Protein 3ZED (pdb70)

Foldseek 3Di:
DPVLAADFFAADADPCLDPVSLVVVCVVLVFDFFDFDWFAFWDKDALCVLQVVCPQCCVVPQDPRIAIARPHPDTHQDFAADDWPPHNVHRDPAQQWPVVLLVLLVVVVVVDDQVCSVVLSVLLNVLLNWWTWILFDPLQLSLAQSVLVCLCCNPQHFDFCVRLPAFLQLLLLLCLFAFFWAAFDPPQAFAAAQQSVQFDDDPPPVPGDGSFDDDDQQDCQWPPDPPHGCSRNVSVLSSVLRCLLVQLLDLLQDPFVLVSNLQSLLNVLRQLAFAFGFDGDTGTSVCRSNHTDTFRHGRSNLLRLVCSLPVSTLVRRQDDLLFANHLECRVQFLWQPRVQSVVVVLLVCVVVQHWHWHFWQQWIWIDHPLKIWIKGFDVLQLNAALSLQLSLLLSSQQNHQADPVRFGSHALSSLCCSNQFSSLSFAQFWYHHGSITGTRRGGRHNRNCRRVSSRSLVSQLVLVCLVLVNPDCVDVSSCVSCNSRSIHMDTPDMGHNNVVLVVQLQVQDDCDDFLRVFFFAAGSDHGRWQQNCPVQWIWHAGNNLRGTGTAGRPSVLSSCNGGPRFQPDPVCVPPVNRLLLQLLSLQLSCQRHLRNVRSSVSSSLVRNVVSVVVCVVVVDDCQVCQQQVLSGHPCSVNQPPDGPSDPDGSVNNCVRRNHPDDDDSVPRFARPPPRVDHSSNSSVCVVVPPSSADPQLLSLLSSLSQFFESSCSSLSSVLSVCSNVVPVVSRVSSVVSSVVSVVVVVPCVRTDGSSVSSSCSSSDD/DCVLAADFFAADADQCLDPVSLVVVCVVLVFDFFDFDWFAFWDWAALCVLPVVCPVCPVVPVDPRIAIARDHPDTGQDFAADDWPPHNVHRDPAQQWPVVLLVLLVVVVVVDDQVCSVVLSVLLNVLLNWWTWILFDPLQLSLQQSVLVCLCPNPQHFDFVVRLPAFLQLLLLLCLFAPFWAAFDPPQAFAAAQQVVQFDDDPDPVPGDHSFDDDDQQDCQWPPDHPHGCVRNVSVLSSLLRCLLVQLLDLLQDPFVLVSNLVSLLNVLRQLAFAFGFDGDTGTSVCSSNHTDTFRHGRSNLLRLVCSLPVSTLVRRQDDLLFANHLECRVQFLWQPRVQSVVVVLLVCVVVQHWHWHFWQQWIWIDHPLKIWIKGFDVQQLNAALSLQLSLLLSSQQRHQADPVGFGSHALSSLCCSRQFSSLSFAQFWYHHGSITGTHRGGRHNRNCRRVSSRSLVSQLVLVCLVLVNPDCVDPSSCVSCNSRSIHMDTPDMGHNNVVLVVQLQVQDDCDDFLRVFFQAAGSHHGRWQQNCPVQWIWHAGNNVRGTGTAGRPSVLSSCNGGPRFQPDPVQVPDPPSRLLLQLLSLQLSCQRHLRNVRSSVVSSLVSNVVSVVVCVVVVDDCQVCQQQVLSGHPSSVHPVHDGPSDPDGSVSNCVRRNHPDDGDSVPRFARPPPRVDHSSNSSVCVVVPPSSADPQLLSLLSSVSQFFESSCSSLSSVLSVCSNVVPVPSRVSNVVSSVVSVVVVVPVVRTDGSSVSSSPSSSDD/DCVLAADFFAADDDPCLDPVSLVVVCVVLVFDFFDFDWFAFWDKDALCVLQVVCPVCCVVPVDPRIATARDHPDTGQDFAADDWPPHNVHRDPAQQWPVVLLVLLVVVVVVDPFVCSVVLSVLLNVLLNWWTWILFDPLQLSLQQSLLVCLCCNPQHFDFVVRLPAFLQLLLLLCLFAPFWAAFDPPQAFAAAQQSVQFDDDPDPVPGDGSFDDDDQQDCQFPPDHPHGCSRNVSVLSSLLRCLLVQLLDLLQDPFVLVSNLQSLLSPLRQLAFAFGFDGDTGTSVCSSNHTDTFRHGRSNLLRLVCSLPVSTLVRGQDDLLFANHLECRVQFLWQCRVQSVVVVLLVCVVVQHWHWHFWQQWIWIDHPLKIWIKGFDVQQLNAALSLQLSLLLSSQQNHQADPVRFGSHALSSLCCSRQFSSLSFAQFWYHHGSITGTRRGGRHNRNCRRVSSRSLVSQLVLVCLVLVNPDCVDPSSCVSCNSRSIHMDTPDMGHNNVVLVVQLQVQADCDDFLRVFFFAAGSHHGRWQQNCPVQWIWHAGNNVRGTGTAGRPSVLSSCNGGPRFQPDPVCVPPVNNLLLQLLSLQLSCQRHLRNVRSSVVSSLVRNVVSVVVCVVVVDDCQVCQQQVLSGHPCSVNQPHDGPSDPDGSVNNCVRRNHPDDDDSVPRFARPPPRVDHSSNSSVCVVVPPSSADPQLLSLLSSLSQFFASSCSSLSSVLSVCSNVVPVPSRVSSVVSSVVSVVVVVPNVRTDGSSVSSSCSSSDD/DDDDVDDPVPPD/DDDDPPDD/DDDDPPDD

Sequence (2324 aa):
EDVLIPKRFRPAKDPLDSPQAAAQFLKDNKYRILRPRAIPTMVELETDAALPRLRQMVEDGKLKDTVSVPEGTTAFYPKYYPFHKPDHDEVGTFGAPDITLLKQLTFFLLENDFPTGPETLRQVREAIATLQYGSGSYSGQLNRLLAMKGVATGRNPNKTPKTVGYTNEQLAKLLEQTLPINTPKHEDPDLRWAPSWLINYTGDLSTDKSYLPHVTIKSSAGLPYIGKTKGDTTAEALVLADSFIRRDLGRAATSADPEAGVKKTITDFWYLSCGLLFPKGERYTQVDWDKKTRNIWSAPYPTHLLLSMVSTPVMNESKLNITNTQTPSLYGFSPFHGGMDRIMTIIRDSLDNDEDLVMIYADNIYILQDNTWYSIDLEKGEANCTPQHMQAMMYYLLTRGWTNEDGSPRYNPTWATFAMNVAPSMVVDSSCLLMNLQLKTYGQGSGNAFTFLNNHLMSTIVVAEWVKAGKPNPMTKEFMDLEEKTGINFKIERELKNLRETIVEAVETAPQDGYLADGSDLPPIRPGKAVELDLLGWSAIYSRQMEMFVPVLEENERLIASAAYPKGLENKALARKPAEIAYQIVRYEAIRLVGGWNNPLLETAAKHMSLDKRKRLEVKGIDVTGFLDDWNNMSEFGGDLEGITLSEPLTNQTLVDINTPLDSFDPKARPQTPRSPKKTLDEVTTAITSGTYKDPKSAVWRLLDQRTKLRVSTLRDQALALKPASSSVDNWAEATEELAQQQQLLMKANNLLKSSLTETREALETIEDVLIPKRFRPAKDPLDSPQAAAQFLKDNKYRILRPRAIPTMVELETDAALPRLRQMVEDGKLKDTVSVPEGTTAFYPKYYPFHKPDHDEVGTFGAPDITLLKQLTFFLLENDFPTGPETLRQVREAIATLQYGSGSYSGQLNRLLAMKGVATGRNPNKTPKTVGYTNEQLAKLLEQTLPINTPKHEDPDLRWAPSWLINYTGDLSTDKSYLPHVTIKSSAGLPYIGKTKGDTTAEALVLADSFIRDLGRAATSADPEAGVKKTITDFWYLSCGLLFPKGERYTQVDWDKKTRNIWSAPYPTHLLLSMVSTPVMNESKLNITNTQTPSLYGFSPFHGGMDRIMTIIRDSLDNDEDLVMIYADNIYILQDNTWYSIDLEKGEANCTPQHMQAMMYYLLTRGWTNEDGSPRYNPTWATFAMNVAPSMVVDSSCLLMNLQLKTYGQGSGNAFTFLNNHLMSTIVVAEWVKAGKPNPMTKEFMDLEEKTGINFKIERELKNLRETIVEAVETAPQDGYLADGSDLPPIRPGKAVELDLLGWSAIYSRQMEMFVPVLEENERLIASAAYPKGLENKALARKPGAEIAYQIVRYEAIRLVGGWNNPLLETAAKHMSLDKRKRLEVKGIDVTGFLDDWNNMSEFGGDLEGITLSEPLTNQTLVDINTPLDSFDPKARPQTPRSPKKTLDEVTTAITSGTYKDPKSAVWRLLDQRTKLRVSTLRDQALALKPASSSVDNWAEATEELAQQQQLLMKANNLLKSSLTETREALETIEDVLIPKRFRPAKDPLDSPQAAAQFLKDNKYRILRPRAIPTMVELETDAALPRLRQMVEDGKLKDTVSVPEGTTAFYPKYYPFHKPDHDEVGTFGAPDITLLKQLTFFLLENDFPTGPETLRQVREAIATLQYGSGSYSGQLNRLLAMKGVATGRNPNKTPKTVGYTNEQLAKLLEQTLPINTPKHEDPDLRWAPSWLINYTGDLSTDKSYLPHVTIKSSAGLPYIGKTKGDTTAEALVLADSFIRDLGRAATSADPEAGVKKTITDFWYLSCGLLFPKGERYTQVDWDKKTRNIWSAPYPTHLLLSMVSTPVMNESKLNITNTQTPSLYGFSPFHGGMDRIMTIIRDSLDNDEDLVMIYADNIYILQDNTWYSIDLEKGEANCTPQHMQAMMYYLLTRGWTNEDGSPRYNPTWATFAMNVAPSMVVDSSCLLMNLQLKTYGQGSGNAFTFLNNHLMSTIVVAEWVKAGKPNPMTKEFMDLEEKTGINFKIERELKNLRETIVEAVETAPQDGYLADGSDLPPIRPGKAVELDLLGWSAIYSRQMEMFVPVLENERLIASAAYPKGLENKALARKPAEIAYQIVRYEAIRLVGGWNNPLLETAAKHMSLDKRKRLEVKGIDVTGFLDDWNNMSEFGGDLEGITLSEPLTNQTLVDINTPLDSFDPKARPQTPRSPKKTLDEVTTAITSGTYKDPKSAVWRLLDQRTKLRVSTLRDQALALKPASSSVDNWAEATEELAQQQQLLMKANNLLKSSLTETREALETISRFTPSGDDGEVSRFTPGEVSRFTPGEV

Organism: Infectious pancreatic necrosis virus (strain Jasper) (NCBI:txid11003)

Nearest PDB structures (foldseek):
  3zed-assembly3_A  TM=1.000E+00  e=0.000E+00  Infectious pancreatic necrosis virus
  3zed-assembly1_B  TM=9.997E-01  e=0.000E+00  Infectious pancreatic necrosis virus
  2yi8-assembly5_E  TM=9.973E-01  e=0.000E+00  Infectious pancreatic necrosis virus
  2yib-assembly4_D  TM=9.932E-01  e=0.000E+00  Infectious pancreatic necrosis virus
  2r72-assembly1_A  TM=9.168E-01  e=2.714E-71  Infectious bursal disease virus

CATH classification: 3.90.1730.10 (+3 more: 1.10.287.540, 6.10.140.300, 1.20.1270.270)

Radius of gyration: 43.86 Å; Cα contacts (8 Å, |Δi|>4): 4573; chains: 6; bounding box: 124×133×76 Å

Secondary structure (DSSP, 8-state):
-TTTSPPPP-PPP-TT-SHHHHHHHHHHTT--BPPPP-EEEEEEEEHHHHSGGGHHHHHTTSS-SEEEEEEEEEEE---B----SSBTTB-SSTT---HHHHHHHHHHHHT---TTHHHHHHHHHHHHHHEEEE---HHHHHHHHHHHHHHHHSSS----HHHHT--HHHHHHHHHHHS---PPPTTSPPBTS-GGGGEE-SS-TTT-EE-SPP--TTSB--TT-TT-BTGGGHHHHHHHHHHHHHHHHHHHTSS-HHHHHHHHHHHTGGGGEEEEEEPPEEEEGGGTTT---EEEE--HHHHHHHHHHHHHHHTT----TTTSSSSB-TT--STTTHHHHHHHHHHHHHHTT--EEEEETTEEEEEETTEEEEEEETTGGGG--HHHHHHHHHHHHHHTSB-TTS-BSB-HHHHHIIIIIHHHHHBS-EEEEBTEEEEP-SBPTTSTTHHHHHHHHHHHHHHHHHHTT---TTSHHHHTHHHHHT--EEEEEEE-SHHHHHHHHHHT--SSSTTTTS-SS--SSPPPPEEEEETTEEEEEETTTTEEEEEE-HHHHHHHHHS------HHHHH---HHHHHHHHHHHHHHTTGGGSHHHHHHHHHHHHHHHHHHHHHT---HHHHHTGGGG-TTGGGSTT---SS---HHHHHHHH--SS---GGGSPPPSSSTT--HHHHHHHHHTTTTSS-SSHHHHHHHHHTTB-GGGHHHHHHHHHHHHHT-TTHHHHHHHHHHHHHHHTT-GGGB--HHHHHHHHHH--/--SSSPPPP-PPP-TT-SHHHHHHHHHHTT--BPPPP-EEEEEEEEHHHH-GGGHHHHHTTSS-SEEEEEEEEEEE---B----SSBTTB-SSTT---HHHHHHHHHHHHH---TTHHHHHHHHHHHHHHEEEE---HHHHHHHHHHHHHHHHSSS----HHHHT--HHHHHHHHHHHS---PPPTTSPPB-S-GGGGEE-SS-TTT-EE-SPP--TTSB--TT-TT-BTGGGHHHHHHHHHHHHHHHHHHHTSS-HHHHHHHHHHHTGGGGEEEEEEPPEEEEGGGTTT---EEEE--HHHHHHHHHHHHHHHTT----TTTSSSSB-TT--STTTHHHHHHHHHHHHHHTT--EEEEETTEEEEEETTEEEEEEETTGGGG--HHHHHHHHHHIIIIISB-TTS-BSB-HHHHHIIIIIHHHHHBS-EEEEBTEEEEP-SB-TTSTTHHHHHHHHHHHHHHHHHHTT---TTSHHHHTHHHHHT--EEEEEEE-SHHHHHHHHHHT--SSSTTTT--SS--SSPPPPEEEEETTEEEEEETTTTEEEEEE-HHHHHHHHHS------HHHHHSTTHHHHHHHHHHHHHHHHTGGGSHHHHHHHHHHHHHHHHHHHHHT---HHHHHTGGGG-TTTTT-TT---SS---HHHHHHHT--SS---GGGSPPPSSSTT--HHHHHHHHHTTTTSS-SSHHHHHHHHHTTB-GGGHHHHHHHHHHHHHT-TTHHHHHHHHHHHHHHHTT-GGGB--HHHHHHHHHT--/-TTTSPPPP-PPP-TT-SHHHHHHHHHHTT--BPPPP-EEEEEEEEHHHHSGGGHHHHHTTSS-SEEEEEEEEEEE---B----SSBTTB-SSTT---HHHHHHHHHHHHH---TTHHHHHHHHHHHHHHEEEE---HHHHHHHHHHHHHHHHSSS----HHHHT--HHHHHHHHHHHS---PPPTTSPPB-S-GGGGEE-SS-TTT-EE-SPP--TTSB--TT-TT-BTGGGHHHHHHHHHHHHHHHHHHHTSSSHHHHHHHHHHHTGGGGEEEEEEPPEEEEGGGTTT---EEEE--HHHHHHHHHHHHHHHTT----TTTSSSSB-TT--STTTHHHHHHHHHHHHHHTT--EEEEETTEEEEEETTEEEEEEETTGGGG--HHHHHHHHHHHHHHTSB-TTS-BSB-HHHHHIIIIIHHHHHBS-EEEEBTEEEEPPSBPTTSTTHHHHHHHHHHHHHHHHHHTT---TTSHHHHTHHHHHT--EEEEEEE-SHHHHHHHHHHT--SSSTTTT--SS--SSPPPPEEEEETTEEEEEETTTTEEEEEE-HHHHHHHHHS------HHHHH---HHHHHHHHHHHHHHTTGGGSHHHHHHHHHHHHHHHHHHHHHT---HHHHHTGGGTSTTGGG-TT---SS---HHHHHHHT--SS---GGGSPPPSSSTT--HHHHHHHHHTTTTSS-SSHHHHHHHHHTTB-GGGHHHHHHHHHHHHHT-TTHHHHHHHHHHHHHHHTT-GGGB--HHHHHHHHHT--/----SS-GGG--/--------/--------

GO terms:
  GO:0019079 viral genome replication (P, IDA)

Solvent-accessible surface area: 91415 Å² total; per-residue (Å²): 144,135,117,41,34,25,96,86,34,135,4,64,152,27,106,28,86,30,29,132,25,0,25,120,39,0,146,104,62,171,8,110,64,8,63,66,10,30,0,36,43,66,52,108,59,100,0,33,65,33,4,72,112,5,119,68,10,22,131,67,63,66,7,128,97,56,0,20,3,16,109,19,152,92,54,71,120,2,116,26,111,13,164,16,43,1,41,55,129,93,36,33,136,82,7,34,14,9,37,74,2,0,76,29,0,25,99,33,33,144,137,45,143,28,94,56,0,48,92,4,25,146,48,0,96,112,8,3,46,63,36,0,4,0,15,1,8,21,7,0,0,0,44,21,11,41,37,24,47,32,6,7,69,39,159,10,71,33,62,34,7,176,90,11,52,15,43,22,10,4,0,0,26,0,0,5,8,0,2,3,4,54,52,2,83,100,64,25,7,14,4,24,6,7,0,5,57,10,17,51,24,77,25,39,20,37,61,8,88,9,48,18,19,112,18,84,99,61,38,35,1,0,1,6,14,60,78,98,47,16,33,64,3,39,4,11,1,6,16,7,0,11,21,2,0,84,46,0,4,159,10,3,69,38,75,79,4,38,59,20,0,53,131,11,3,36,67,22,11,5,0,1,0,0,5,5,87,4,60,20,32,57,13,55,26,124,50,4,44,121,95,0,80,18,56,6,17,10,0,11,2,0,45,5,0,0,4,7,0,5,46,18,0,14,98,52,1,96,33,5,7,14,56,5,77,6,17,0,0,35,40,24,53,8,7,92,4,7,0,31,52,0,0,31,8,0,74,55,7,6,115,95,127,100,58,25,18,0,0,64,7,42,33,1,4,1,4,11,104,31,10,1,6,4,0,34,8,29,65,2,23,0,0,0,10,16,47,0,0,10,1,0,0,0,1,0,1,0,3,0,2,9,37,194,94,26,1,1,5,1,4,25,10,0,0,2,0,0,0,0,0,0,0,2,1,0,0,35,3,1,0,0,0,0,56,21,2,0,15,12,33,0,2,2,25,50,5,30,0,23,41,5,0,4,0,0,0,0,0,0,1,1,0,7,5,18,102,59,62,66,19,30,1,107,50,151,105,0,69,65,8,18,129,79,0,0,0,1,2,102,40,86,68,63,28,127,91,0,93,99,14,9,83,76,1,51,125,61,5,22,128,52,2,7,4,16,92,31,42,55,108,15,2,111,62,41,11,84,24,0,64,0,26,0,42,1,14,3,0,10,35,2,81,82,40,136,16,1,0,4,14,15,14,57,135,124,8,9,16,6,4,0,2,15,64,37,27,107,56,91,71,31,44,86,107,128,2,92,50,0,6,26,1,0,53,3,0,1,7,1,1,0,4,0,7,16,21,0,0,0,1,32,0,0,57,76,8,0,73,51,46,34,54,152,9,150,127,160,67,75,121,12,68,49,40,8,62,99,0,33,127,8,24,66,20,1,60,55,4,126,84,32,74,4,33,136,48,9,56,9,106,29,0,28,72,2,4,64,54,178,102,114,50,85,25,91,73,40,88,87,4,63,75,25,62,177,74,75,15,59,84,0,6,92,20,16,81,90,26,57,58,115,90,6,102,41,9,5,38,43,9,3,5,5,6,18,86,1,67,2,43,11,2,16,72,5,8,79,4,5,94,23,0,8,47,62,46,85,96,39,55,100,25,1,50,72,35,0,33,82,8,86,119,66,17,79,39,116,104,44,65,40,40,0,2,47,17,0,84,91,2,4,33,66,141,177,106,122,46,31,24,95,88,35,133,4,63,152,24,108,26,83,29,26,131,24,0,27,120,39,0,62,108,63,139,7,42,67,25,62,66,10,34,0,41,42,68,51,129,55,101,0,55,68,33,8,94,123,5,40,66,23,20,136,65,61,128,16,114,97,46,0,27,3,17,112,19,151,92,62,71,121,2,118,24,107,13,161,17,44,2,41,54,131,94,37,35,134,84,7,34,14,9,35,64,2,0,105,36,0,30,94,25,50,142,113,45,141,24,60,56,0,45,86,5,21,147,56,0,95,96,9,3,42,47,35,0,5,0,16,1,8,20,7,0,0,0,43,20,11,40,33,25,48,15,8,7,67,12,98,10,51,32,53,25,7,143,23,15,52,15,45,22,9,4,0,1,25,0,0,5,7,0,2,3,4,56,53,2,101,98,76,23,10,12,4,27,21,2,0,4,60,8,23,47,58,81,41,77,172,98,77,36,102,63,49,33,22,168,21,85,106,67,39,34,0,0,0,8,9,62,79,100,47,17,29,60,3,43,5,12,2,4,18,8,0,5,30,2,0,78,55,0,4,158,12,4,74,40,98,80,6,37,57,18,1,54,133,10,3,36,71,22,11,6,0,1,0,0,5,5,94,4,58,20,32,55,11,50,29,118,34,4,44,89,96,0,82,20,53,6,15,10,0,12,1,0,42,5,0,0,4,8,0,5,47,18,0,14,95,52,1,106,34,6,7,14,58,5,76,7,16,0,0,35,46,24,48,3,5,88,4,7,0,29,52,0,0,32,10,0,72,58,6,8,120,94,123,97,58,26,18,0,0,64,7,40,31,0,4,1,4,9,101,29,10,1,5,3,0,34,7,23,42,1,22,0,0,0,10,16,46,0,0,9,1,0,0,0,1,0,1,0,2,0,2,10,34,193,93,27,2,2,5,1,2,22,11,0,0,3,0,0,0,0,0,0,0,2,2,0,1,36,3,2,0,0,0,0,60,20,3,0,27,12,34,0,3,2,24,47,4,30,0,24,42,6,0,4,0,0,0,0,0,0,1,1,0,5,5,18,98,58,61,68,18,30,0,36,50,140,105,1,45,67,8,18,91,84,0,0,0,1,2,78,38,80,64,53,28,85,91,0,86,95,12,9,82,78,1,50,127,64,5,22,124,53,2,7,3,13,99,24,44,57,107,15,1,107,165,35,9,86,24,0,65,0,24,0,42,1,17,4,0,10,37,3,80,85,39,138,16,1,0,5,14,14,14,57,129,124,8,10,16,7,5,0,3,19,66,37,28,110,60,92,69,19,43,88,108,117,13,0,93,38,0,6,32,0,0,54,3,0,2,8,1,1,0,4,0,6,16,21,0,0,0,0,35,0,0,61,73,8,0,79,74,48,32,55,42,25,150,130,152,65,68,121,3,68,46,40,7,57,90,0,28,102,7,23,71,25,1,66,47,1,124,82,25,70,2,32,134,46,7,54,11,107,24,0,28,69,2,3,62,55,177,100,111,50,83,26,90,74,41,91,91,4,58,73,25,65,84,72,74,14,61,85,0,5,90,18,18,80,91,27,56,57,116,91,5,97,40,9,6,37,52,10,2,6,4,6,18,91,1,71,1,43,11,2,89,81,6,9,102,4,4,123,22,0,6,68,63,72,148,110,41,56,98,30,1,69,119,43,0,53,106,9,92,142,68,21,72,37,46,104,40,63,42,36,1,2,20,16,1,82,82,2,5,61,66,144,170,128,118,40,43,25,96,87,34,145,4,64,152,25,107,25,83,30,28,131,28,0,18,99,43,0,124,103,63,171,7,109,43,8,166,66,8,35,0,43,44,65,49,108,61,102,0,56,72,34,5,89,122,5,46,65,12,20,133,67,64,61,9,126,97,56,0,18,4,16,110,20,154,91,62,67,120,3,115,25,105,14,165,17,45,2,42,41,130,92,52,34,136,84,7,34,14,10,36,76,2,0,87,32,0,28,120,31,34,150,133,43,117,28,86,56,0,76,78,6,26,120,40,0,93,87,7,2,44,63,35,0,4,0,16,1,9,20,6,0,0,0,43,23,10,40,38,24,47,32,8,7,68,39,160,10,74,33,61,35,8,176,92,14,54,16,46,21,10,5,0,1,25,0,0,6,7,0,2,3,3,55,53,2,83,98,62,23,9,13,4,24,19,2,0,4,56,8,20,54,24,80,20,49,20,35,65,9,90,11,49,19,18,109,16,85,86,62,39,36,1,0,0,7,11,56,78,99,45,16,31,63,4,41,4,10,2,5,19,8,0,6,31,1,0,76,50,0,5,158,11,4,73,39,100,80,4,33,59,19,0,50,134,10,2,35,72,20,11,6,0,1,0,0,5,5,94,4,56,20,33,57,12,58,32,120,51,4,45,120,97,0,84,18,53,6,18,10,0,12,2,0,46,4,0,0,4,7,0,5,48,19,0,14,99,52,1,98,36,4,6,14,58,5,74,7,16,0,0,36,40,24,54,8,7,101,4,6,0,30,54,0,0,32,9,0,75,53,7,7,114,94,128,96,58,25,18,0,0,64,7,40,31,1,5,0,4,11,102,30,10,1,6,4,0,34,7,31,63,2,23,0,0,0,10,17,48,0,0,10,1,0,0,0,1,0,1,0,2,0,2,11,36,193,95,27,1,2,4,1,4,22,10,0,0,3,0,0,0,1,1,0,0,2,1,0,0,37,4,1,0,0,1,0,57,22,3,0,17,13,32,0,3,2,25,44,4,31,0,23,42,5,0,4,0,0,0,0,0,0,1,1,0,5,5,19,98,57,62,67,18,30,1,108,51,150,103,0,69,65,8,18,128,82,0,0,0,1,2,98,40,85,68,63,29,129,91,0,91,100,14,9,81,76,1,50,125,63,5,22,82,41,2,5,3,15,40,8,12,54,108,14,0,57,53,39,12,86,24,0,61,0,25,0,43,0,13,3,0,13,35,2,79,67,40,138,16,1,0,4,15,14,11,59,140,126,8,8,14,7,5,0,3,16,65,35,29,112,57,69,56,19,45,195,107,128,3,95,57,0,6,30,1,0,54,4,1,1,7,0,1,0,3,0,6,16,21,0,0,0,0,33,0,0,57,81,9,0,74,85,41,35,54,46,10,152,132,157,67,82,120,11,66,46,40,7,64,93,0,33,103,8,20,67,18,0,61,55,7,137,84,32,72,4,32,135,48,7,54,8,74,29,0,27,72,2,4,60,52,175,98,80,47,85,26,90,74,43,90,90,4,60,74,26,66,84,73,75,15,59,83,0,5,90,19,19,81,91,27,57,56,116,91,6,96,39,9,6,39,49,9,2,6,4,6,20,82,1,47,2,42,15,2,81,79,5,8,100,3,4,123,23,0,8,67,61,71,147,111,39,56,90,26,0,68,112,41,0,54,106,10,85,142,72,21,90,36,117,106,44,54,89,40,1,3,49,1,1,85,69,1,5,30,68,108,138,53,38,78,19,45,40,93,140,15,38,32,135,53,36,95,51,94,83,32,137,51,40,93,42,86,88,29

InterPro domains:
  IPR007100 Birnavirus RNA-directed RNA polymerase, palm domain [PF04197] (1-522)
  IPR043502 DNA/RNA polymerase superfamily [SSF56672] (29-791)
  IPR046750 RNA-directed RNA polymerase, C-terminal, birnavirus [PF20489] (689-793)
  IPR046752 RNA-directed RNA polymerase, thumb domain, birnavirus [PF20488] (523-686)
  IPR046812 RNA-directed RNA polymerase, palm domain superfamily, Birnavirus [G3DSA:3.90.1730.10] (44-115)
  IPR046812 RNA-directed RNA polymerase, palm domain superfamily, Birnavirus [G3DSA:3.90.1730.10] (128-357)
  IPR046812 RNA-directed RNA polymerase, palm domain superfamily, Birnavirus [G3DSA:3.90.1730.10] (389-491)
  IPR046813 RNA-directed RNA polymerase, thumb domain superfamily, Birnavirus [G3DSA:6.10.140.300] (580-687)

B-factor: mean 55.66, std 19.06, range [20.66, 172.41]

Structure (mmCIF, N/CA/C/O backbone):
data_3ZED
#
_entry.id   3ZED
#
_cell.length_a   118.270
_cell.length_b   341.870
_cell.length_c   59.700
_cell.angle_alpha   90.00
_cell.angle_beta   90.00
_cell.angle_gamma   90.00
#
_symmetry.space_group_name_H-M   'P 21 21 2'
#
loop_
_entity.id
_entity.type
_entity.pdbx_description
1 polymer 'RNA-DIRECTED RNA POLYMERASE'
2 polymer 'CAPSID PROTEIN VP3'
3 non-polymer GLYCEROL
4 non-polymer 'POTASSIUM ION'
5 water water
#
loop_
_atom_site.group_PDB
_atom_site.id
_atom_site.type_symbol
_atom_site.label_atom_id
_atom_site.label_alt_id
_atom_site.label_comp_id
_atom_site.label_asym_id
_atom_site.label_entity_id
_atom_site.label_seq_id
_atom_site.pdbx_PDB_ins_code
_atom_site.Cartn_x
_atom_site.Cartn_y
_atom_site.Cartn_z
_atom_site.occupancy
_atom_site.B_iso_or_equiv
_atom_site.auth_seq_id
_atom_site.auth_comp_id
_atom_site.auth_asym_id
_atom_site.auth_atom_id
_atom_site.pdbx_PDB_model_num
ATOM 1 N N . GLU A 1 27 ? -58.101 -111.261 24.288 1.00 69.70 27 GLU A N 1
ATOM 2 C CA . GLU A 1 27 ? -57.233 -112.396 24.592 1.00 69.70 27 GLU A CA 1
ATOM 3 C C . GLU A 1 27 ? -55.794 -111.952 24.820 1.00 74.79 27 GLU A C 1
ATOM 4 O O . GLU A 1 27 ? -55.359 -110.877 24.387 1.00 72.13 27 GLU A O 1
ATOM 10 N N . ASP A 1 28 ? -55.038 -112.833 25.471 1.00 74.85 28 ASP A N 1
ATOM 11 C CA . ASP A 1 28 ? -53.638 -112.629 25.811 1.00 74.43 28 ASP A CA 1
ATOM 12 C C . ASP A 1 28 ? -52.775 -112.743 24.565 1.00 76.48 28 ASP A C 1
ATOM 13 O O . ASP A 1 28 ? -51.650 -112.240 24.563 1.00 75.96 28 ASP A O 1
ATOM 18 N N . VAL A 1 29 ? -53.319 -113.337 23.492 1.00 72.33 29 VAL A N 1
ATOM 19 C CA . VAL A 1 29 ? -52.581 -113.538 22.255 1.00 72.02 29 VAL A CA 1
ATOM 20 C C . VAL A 1 29 ? -53.005 -112.502 21.196 1.00 74.18 29 VAL A C 1
ATOM 21 O O . VAL A 1 29 ? -52.123 -111.937 20.513 1.00 72.76 29 VAL A O 1
ATOM 25 N N . LEU A 1 30 ? -54.332 -112.214 21.088 1.00 68.54 30 LEU A N 1
ATOM 26 C CA . LEU A 1 30 ? -54.822 -111.203 20.150 1.00 66.28 30 LEU A CA 1
ATOM 27 C C . LEU A 1 30 ? -54.204 -109.836 20.474 1.00 65.56 30 LEU A C 1
ATOM 28 O O . LEU A 1 30 ? -53.719 -109.147 19.576 1.00 64.77 30 LEU A O 1
ATOM 33 N N . ILE A 1 31 ? -54.215 -109.459 21.755 1.00 58.87 31 ILE A N 1
ATOM 34 C CA . ILE A 1 31 ? -53.709 -108.170 22.194 1.00 55.43 31 ILE A CA 1
ATOM 35 C C . ILE A 1 31 ? -52.198 -108.241 22.382 1.00 57.69 31 ILE A C 1
ATOM 36 O O . ILE A 1 31 ? -51.725 -108.982 23.246 1.00 56.92 31 ILE A O 1
ATOM 41 N N . PRO A 1 32 ? -51.418 -107.455 21.594 1.00 52.99 32 PRO A N 1
ATOM 42 C CA . PRO A 1 32 ? -49.955 -107.434 21.787 1.00 51.39 32 PRO A CA 1
ATOM 43 C C . PRO A 1 32 ? -49.607 -106.847 23.150 1.00 54.35 32 PRO A C 1
ATOM 44 O O . PRO A 1 32 ? -50.408 -106.090 23.716 1.00 52.32 32 PRO A O 1
ATOM 48 N N . LYS A 1 33 ? -48.437 -107.210 23.698 1.00 52.32 33 LYS A N 1
ATOM 49 C CA . LYS A 1 33 ? -48.009 -106.687 25.003 1.00 52.08 33 LYS A CA 1
ATOM 50 C C . LYS A 1 33 ? -47.656 -105.205 24.890 1.00 54.66 33 LYS A C 1
ATOM 51 O O . LYS A 1 33 ? -47.122 -104.789 23.848 1.00 54.16 33 LYS A O 1
ATOM 53 N N . ARG A 1 34 ? -47.981 -104.405 25.944 1.00 50.02 34 ARG A N 1
ATOM 54 C CA . ARG A 1 34 ? -47.634 -102.985 26.007 1.00 48.79 34 ARG A CA 1
ATOM 55 C C . ARG A 1 34 ? -46.140 -102.842 25.893 1.00 50.99 34 ARG A C 1
ATOM 56 O O . ARG A 1 34 ? -45.398 -103.690 26.401 1.00 51.46 34 ARG A O 1
ATOM 64 N N . PHE A 1 35 ? -45.694 -101.804 25.199 1.00 44.94 35 PHE A N 1
ATOM 65 C CA . PHE A 1 35 ? -44.272 -101.555 25.071 1.00 44.02 35 PHE A CA 1
ATOM 66 C C . PHE A 1 35 ? -43.809 -100.853 26.323 1.00 49.98 35 PHE A C 1
ATOM 67 O O . PHE A 1 35 ? -44.425 -99.859 26.746 1.00 49.38 35 PHE A O 1
ATOM 75 N N . ARG A 1 36 ? -42.742 -101.394 26.930 1.00 48.23 36 ARG A N 1
ATOM 76 C CA . ARG A 1 36 ? -42.093 -100.811 28.097 1.00 47.43 36 ARG A CA 1
ATOM 77 C C . ARG A 1 36 ? -40.728 -100.336 27.639 1.00 48.95 36 ARG A C 1
ATOM 78 O O . ARG A 1 36 ? -39.854 -101.169 27.395 1.00 51.56 36 ARG A O 1
ATOM 86 N N . PRO A 1 37 ? -40.520 -99.016 27.460 1.00 41.61 37 PRO A N 1
ATOM 87 C CA . PRO A 1 37 ? -39.186 -98.539 27.043 1.00 41.20 37 PRO A CA 1
ATOM 88 C C . PRO A 1 37 ? -38.098 -99.003 28.025 1.00 46.58 37 PRO A C 1
ATOM 89 O O . PRO A 1 37 ? -38.360 -99.128 29.215 1.00 47.25 37 PRO A O 1
ATOM 93 N N . ALA A 1 38 ? -36.907 -99.313 27.516 1.00 43.49 38 ALA A N 1
ATOM 94 C CA . ALA A 1 38 ? -35.774 -99.746 28.331 1.00 44.04 38 ALA A CA 1
ATOM 95 C C . ALA A 1 38 ? -35.258 -98.580 29.164 1.00 49.00 38 ALA A C 1
ATOM 96 O O . ALA A 1 38 ? -35.541 -97.419 28.847 1.00 48.43 38 ALA A O 1
ATOM 98 N N . LYS A 1 39 ? -34.485 -98.875 30.213 1.00 46.08 39 LYS A N 1
ATOM 99 C CA . LYS A 1 39 ? -33.863 -97.841 31.032 1.00 45.89 39 LYS A CA 1
ATOM 100 C C . LYS A 1 39 ? -32.958 -97.025 30.105 1.00 47.68 39 LYS A C 1
ATOM 101 O O . LYS A 1 39 ? -32.353 -97.593 29.193 1.00 46.34 39 LYS A O 1
ATOM 107 N N . ASP A 1 40 ? -32.964 -95.692 30.260 1.00 42.06 40 ASP A N 1
ATOM 108 C CA . ASP A 1 40 ? -32.177 -94.811 29.415 1.00 39.98 40 ASP A CA 1
ATOM 109 C C . ASP A 1 40 ? -30.833 -94.490 30.077 1.00 44.62 40 ASP A C 1
ATOM 110 O O . ASP A 1 40 ? -30.808 -93.699 31.024 1.00 43.73 40 ASP A O 1
ATOM 115 N N . PRO A 1 41 ? -29.701 -95.036 29.570 1.00 42.85 41 PRO A N 1
ATOM 116 C CA . PRO A 1 41 ? -28.395 -94.749 30.215 1.00 43.45 41 PRO A CA 1
ATOM 117 C C . PRO A 1 41 ? -27.888 -93.316 29.982 1.00 46.35 41 PRO A C 1
ATOM 118 O O . PRO A 1 41 ? -26.933 -92.911 30.631 1.00 46.45 41 PRO A O 1
ATOM 122 N N . LEU A 1 42 ? -28.526 -92.553 29.075 1.00 39.93 42 LEU A N 1
ATOM 123 C CA . LEU A 1 42 ? -28.074 -91.198 28.798 1.00 38.81 42 LEU A CA 1
ATOM 124 C C . LEU A 1 42 ? -29.018 -90.142 29.415 1.00 43.31 42 LEU A C 1
ATOM 125 O O . LEU A 1 42 ? -28.991 -88.978 29.012 1.00 43.08 42 LEU A O 1
ATOM 130 N N . ASP A 1 43 ? -29.777 -90.530 30.448 1.00 41.43 43 ASP A N 1
ATOM 131 C CA . ASP A 1 43 ? -30.756 -89.651 31.083 1.00 41.81 43 ASP A CA 1
ATOM 132 C C . ASP A 1 43 ? -30.153 -88.728 32.199 1.00 46.42 43 ASP A C 1
ATOM 133 O O . ASP A 1 43 ? -30.902 -88.224 33.036 1.00 47.72 43 ASP A O 1
ATOM 138 N N . SER A 1 44 ? -28.838 -88.459 32.155 1.00 41.89 44 SER A N 1
ATOM 139 C CA . SER A 1 44 ? -28.157 -87.566 33.100 1.00 42.64 44 SER A CA 1
ATOM 140 C C . SER A 1 44 ? -27.228 -86.630 32.329 1.00 45.94 44 SER A C 1
ATOM 141 O O . SER A 1 44 ? -26.699 -87.056 31.297 1.00 43.29 44 SER A O 1
ATOM 144 N N . PRO A 1 45 ? -26.996 -85.370 32.803 1.00 43.40 45 PRO A N 1
ATOM 145 C CA . PRO A 1 45 ? -26.112 -84.449 32.056 1.00 42.34 45 PRO A CA 1
ATOM 146 C C . PRO A 1 45 ? -24.711 -84.999 31.796 1.00 47.99 45 PRO A C 1
ATOM 147 O O . PRO A 1 45 ? -24.159 -84.757 30.724 1.00 48.42 45 PRO A O 1
ATOM 151 N N . GLN A 1 46 ? -24.153 -85.756 32.751 1.00 45.52 46 GLN A N 1
ATOM 152 C CA . GLN A 1 46 ? -22.809 -86.353 32.663 1.00 45.43 46 GLN A CA 1
ATOM 153 C C . GLN A 1 46 ? -22.732 -87.389 31.532 1.00 45.64 46 GLN A C 1
ATOM 154 O O . GLN A 1 46 ? -21.835 -87.299 30.692 1.00 43.95 46 GLN A O 1
ATOM 160 N N . ALA A 1 47 ? -23.664 -88.364 31.519 1.00 42.02 47 ALA A N 1
ATOM 161 C CA . ALA A 1 47 ? -23.736 -89.415 30.501 1.00 41.91 47 ALA A CA 1
ATOM 162 C C . ALA A 1 47 ? -24.061 -88.804 29.125 1.00 45.57 47 ALA A C 1
ATOM 163 O O . ALA A 1 47 ? -23.445 -89.200 28.133 1.00 47.61 47 ALA A O 1
ATOM 165 N N . ALA A 1 48 ? -24.972 -87.806 29.076 1.00 38.84 48 ALA A N 1
ATOM 166 C CA . ALA A 1 48 ? -25.333 -87.116 27.827 1.00 38.33 48 ALA A CA 1
ATOM 167 C C . ALA A 1 48 ? -24.135 -86.335 27.262 1.00 42.76 48 ALA A C 1
ATOM 168 O O . ALA A 1 48 ? -23.842 -86.473 26.077 1.00 43.32 48 ALA A O 1
ATOM 170 N N . ALA A 1 49 ? -23.422 -85.565 28.107 1.00 40.10 49 ALA A N 1
ATOM 171 C CA . ALA A 1 49 ? -22.253 -84.784 27.674 1.00 41.06 49 ALA A CA 1
ATOM 172 C C . ALA A 1 49 ? -21.121 -85.693 27.161 1.00 45.35 49 ALA A C 1
ATOM 173 O O . ALA A 1 49 ? -20.584 -85.450 26.082 1.00 44.80 49 ALA A O 1
ATOM 175 N N . GLN A 1 50 ? -20.834 -86.780 27.886 1.00 42.82 50 GLN A N 1
ATOM 176 C CA . GLN A 1 50 ? -19.810 -87.769 27.526 1.00 43.54 50 GLN A CA 1
ATOM 177 C C . GLN A 1 50 ? -20.114 -88.393 26.161 1.00 47.47 50 GLN A C 1
ATOM 178 O O . GLN A 1 50 ? -19.210 -88.523 25.334 1.00 49.01 50 GLN A O 1
ATOM 184 N N . PHE A 1 51 ? -21.391 -88.759 25.933 1.00 41.82 51 PHE A N 1
ATOM 185 C CA . PHE A 1 51 ? -21.871 -89.382 24.698 1.00 40.25 51 PHE A CA 1
ATOM 186 C C . PHE A 1 51 ? -21.630 -88.440 23.522 1.00 41.50 51 PHE A C 1
ATOM 187 O O . PHE A 1 51 ? -21.107 -88.870 22.498 1.00 41.54 51 PHE A O 1
ATOM 195 N N . LEU A 1 52 ? -22.035 -87.168 23.667 1.00 36.39 52 LEU A N 1
ATOM 196 C CA . LEU A 1 52 ? -21.866 -86.144 22.628 1.00 34.94 52 LEU A CA 1
ATOM 197 C C . LEU A 1 52 ? -20.380 -85.870 22.370 1.00 41.23 52 LEU A C 1
ATOM 198 O O . LEU A 1 52 ? -19.978 -85.716 21.211 1.00 38.54 52 LEU A O 1
ATOM 203 N N . LYS A 1 53 ? -19.569 -85.868 23.440 1.00 41.01 53 LYS A N 1
ATOM 204 C CA . LYS A 1 53 ? -18.123 -85.693 23.345 1.00 42.86 53 LYS A CA 1
ATOM 205 C C . LYS A 1 53 ? -17.507 -86.877 22.551 1.00 46.74 53 LYS A C 1
ATOM 206 O O . LYS A 1 53 ? -16.797 -86.643 21.574 1.00 46.58 53 LYS A O 1
ATOM 212 N N . ASP A 1 54 ? -17.857 -88.119 22.915 1.00 43.29 54 ASP A N 1
ATOM 213 C CA . ASP A 1 54 ? -17.396 -89.348 22.237 1.00 43.19 54 ASP A CA 1
ATOM 214 C C . ASP A 1 54 ? -17.789 -89.361 20.758 1.00 47.68 54 ASP A C 1
ATOM 215 O O . ASP A 1 54 ? -17.135 -90.030 19.957 1.00 48.19 54 ASP A O 1
ATOM 220 N N . ASN A 1 55 ? -18.860 -88.631 20.397 1.00 42.66 55 ASN A N 1
ATOM 221 C CA . ASN A 1 55 ? -19.336 -88.578 19.014 1.00 41.60 55 ASN A CA 1
ATOM 222 C C . ASN A 1 55 ? -18.992 -87.249 18.334 1.00 45.25 55 ASN A C 1
ATOM 223 O O . ASN A 1 55 ? -19.441 -86.995 17.217 1.00 45.54 55 ASN A O 1
ATOM 228 N N . LYS A 1 56 ? -18.127 -86.434 18.979 1.00 42.33 56 LYS A N 1
ATOM 229 C CA . LYS A 1 56 ? -17.583 -85.166 18.454 1.00 40.73 56 LYS A CA 1
ATOM 230 C C . LYS A 1 56 ? -18.677 -84.138 18.155 1.00 42.46 56 LYS A C 1
ATOM 231 O O . LYS A 1 56 ? -18.582 -83.377 17.186 1.00 40.99 56 LYS A O 1
ATOM 237 N N . TYR A 1 57 ? -19.721 -84.115 19.003 1.00 37.58 57 TYR A N 1
ATOM 238 C CA . TYR A 1 57 ? -20.803 -83.158 18.847 1.00 36.45 57 TYR A CA 1
ATOM 239 C C . TYR A 1 57 ? -20.461 -81.905 19.658 1.00 39.59 57 TYR A C 1
ATOM 240 O O . TYR A 1 57 ? -20.077 -82.009 20.821 1.00 38.85 57 TYR A O 1
ATOM 249 N N . ARG A 1 58 ? -20.586 -80.732 19.044 1.00 37.35 58 ARG A N 1
ATOM 250 C CA . ARG A 1 58 ? -20.226 -79.476 19.711 1.00 37.09 58 ARG A CA 1
ATOM 251 C C . ARG A 1 58 ? -21.169 -79.103 20.882 1.00 38.94 58 ARG A C 1
ATOM 252 O O . ARG A 1 58 ? -22.380 -78.927 20.706 1.00 37.67 58 ARG A O 1
ATOM 260 N N . ILE A 1 59 ? -20.569 -78.975 22.073 1.00 34.94 59 ILE A N 1
ATOM 261 C CA . ILE A 1 59 ? -21.164 -78.506 23.328 1.00 34.91 59 ILE A CA 1
ATOM 262 C C . ILE A 1 59 ? -20.619 -77.092 23.559 1.00 40.23 59 ILE A C 1
ATOM 263 O O . ILE A 1 59 ? -19.397 -76.893 23.571 1.00 40.81 59 ILE A O 1
ATOM 268 N N . LEU A 1 60 ? -21.506 -76.106 23.709 1.00 37.65 60 LEU A N 1
ATOM 269 C CA . LEU A 1 60 ? -21.058 -74.724 23.915 1.00 37.25 60 LEU A CA 1
ATOM 270 C C . LEU A 1 60 ? -20.647 -74.493 25.346 1.00 41.55 60 LEU A C 1
ATOM 271 O O . LEU A 1 60 ? -21.100 -75.217 26.241 1.00 40.28 60 LEU A O 1
ATOM 276 N N . ARG A 1 61 ? -19.812 -73.466 25.579 1.00 40.14 61 ARG A N 1
ATOM 277 C CA . ARG A 1 61 ? -19.474 -73.016 26.939 1.00 41.18 61 ARG A CA 1
ATOM 278 C C . ARG A 1 61 ? -20.794 -72.373 27.438 1.00 42.09 61 ARG A C 1
ATOM 279 O O . ARG A 1 61 ? -21.373 -71.594 26.689 1.00 40.80 61 ARG A O 1
ATOM 281 N N . PRO A 1 62 ? -21.397 -72.831 28.562 1.00 37.62 62 PRO A N 1
ATOM 282 C CA . PRO A 1 62 ? -22.744 -72.346 28.903 1.00 35.84 62 PRO A CA 1
ATOM 283 C C . PRO A 1 62 ? -22.790 -70.875 29.243 1.00 40.98 62 PRO A C 1
ATOM 284 O O . PRO A 1 62 ? -21.926 -70.347 29.953 1.00 43.45 62 PRO A O 1
ATOM 288 N N . ARG A 1 63 ? -23.792 -70.212 28.685 1.00 34.34 63 ARG A N 1
ATOM 289 C CA . ARG A 1 63 ? -24.080 -68.801 28.929 1.00 32.56 63 ARG A CA 1
ATOM 290 C C . ARG A 1 63 ? -25.160 -68.686 30.040 1.00 35.08 63 ARG A C 1
ATOM 291 O O . ARG A 1 63 ? -25.964 -69.607 30.265 1.00 34.23 63 ARG A O 1
ATOM 299 N N . ALA A 1 64 ? -25.136 -67.594 30.760 1.00 31.55 64 ALA A N 1
ATOM 300 C CA . ALA A 1 64 ? -26.055 -67.374 31.858 1.00 31.73 64 ALA A CA 1
ATOM 301 C C . ALA A 1 64 ? -27.039 -66.237 31.540 1.00 36.01 64 ALA A C 1
ATOM 302 O O . ALA A 1 64 ? -26.686 -65.316 30.792 1.00 34.00 64 ALA A O 1
ATOM 304 N N . ILE A 1 65 ? -28.309 -66.360 32.021 1.00 33.62 65 ILE A N 1
ATOM 305 C CA . ILE A 1 65 ? -29.357 -65.356 31.812 1.00 33.01 65 ILE A CA 1
ATOM 306 C C . ILE A 1 65 ? -29.435 -64.410 33.028 1.00 38.71 65 ILE A C 1
ATOM 307 O O . ILE A 1 65 ? -29.547 -64.915 34.145 1.00 38.74 65 ILE A O 1
ATOM 312 N N . PRO A 1 66 ? -29.506 -63.058 32.876 1.00 37.15 66 PRO A N 1
ATOM 313 C CA . PRO A 1 66 ? -29.664 -62.207 34.079 1.00 37.47 66 PRO A CA 1
ATOM 314 C C . PRO A 1 66 ? -30.891 -62.613 34.893 1.00 41.62 66 PRO A C 1
ATOM 315 O O . PRO A 1 66 ? -31.911 -63.001 34.327 1.00 40.53 66 PRO A O 1
ATOM 319 N N . THR A 1 67 ? -30.773 -62.584 36.225 1.00 39.56 67 THR A N 1
ATOM 320 C CA . THR A 1 67 ? -31.888 -62.969 37.085 1.00 39.79 67 THR A CA 1
ATOM 321 C C . THR A 1 67 ? -33.073 -61.990 36.920 1.00 42.88 67 THR A C 1
ATOM 322 O O . THR A 1 67 ? -32.904 -60.843 36.494 1.00 40.67 67 THR A O 1
ATOM 326 N N . MET A 1 68 ? -34.268 -62.482 37.241 1.00 40.84 68 MET A N 1
ATOM 327 C CA . MET A 1 68 ? -35.516 -61.743 37.078 1.00 41.37 68 MET A CA 1
ATOM 328 C C . MET A 1 68 ? -35.690 -60.634 38.104 1.00 49.46 68 MET A C 1
ATOM 329 O O . MET A 1 68 ? -35.396 -60.804 39.284 1.00 50.97 68 MET A O 1
ATOM 334 N N . VAL A 1 69 ? -36.119 -59.468 37.607 1.00 47.21 69 VAL A N 1
ATOM 335 C CA . VAL A 1 69 ? -36.396 -58.248 38.354 1.00 47.73 69 VAL A CA 1
ATOM 336 C C . VAL A 1 69 ? -37.869 -57.898 38.093 1.00 52.73 69 VAL A C 1
ATOM 337 O O . VAL A 1 69 ? -38.331 -57.948 36.941 1.00 51.38 69 VAL A O 1
ATOM 341 N N . GLU A 1 70 ? -38.613 -57.599 39.163 1.00 50.74 70 GLU A N 1
ATOM 342 C CA . GLU A 1 70 ? -40.026 -57.266 39.050 1.00 50.79 70 GLU A CA 1
ATOM 343 C C . GLU A 1 70 ? -40.185 -55.805 38.734 1.00 56.06 70 GLU A C 1
ATOM 344 O O . GLU A 1 70 ? -39.655 -54.947 39.446 1.00 57.45 70 GLU A O 1
ATOM 350 N N . LEU A 1 71 ? -40.873 -55.525 37.629 1.00 52.42 71 LEU A N 1
ATOM 351 C CA . LEU A 1 71 ? -41.166 -54.165 37.187 1.00 52.51 71 LEU A CA 1
ATOM 352 C C . LEU A 1 71 ? -42.663 -53.959 37.061 1.00 54.67 71 LEU A C 1
ATOM 353 O O . LEU A 1 71 ? -43.398 -54.921 36.844 1.00 53.49 71 LEU A O 1
ATOM 358 N N . GLU A 1 72 ? -43.107 -52.703 37.150 1.00 51.61 72 GLU A N 1
ATOM 359 C CA . GLU A 1 72 ? -44.512 -52.340 36.979 1.00 52.17 72 GLU A CA 1
ATOM 360 C C . GLU A 1 72 ? -44.821 -52.361 35.479 1.00 50.58 72 GLU A C 1
ATOM 361 O O . GLU A 1 72 ? -44.137 -51.681 34.720 1.00 50.08 72 GLU A O 1
ATOM 367 N N . THR A 1 73 ? -45.806 -53.167 35.049 1.00 46.31 73 THR A N 1
ATOM 368 C CA . THR A 1 73 ? -46.196 -53.306 33.631 1.00 45.69 73 THR A CA 1
ATOM 369 C C . THR A 1 73 ? -46.543 -51.933 33.030 1.00 54.14 73 THR A C 1
ATOM 370 O O . THR A 1 73 ? -46.164 -51.679 31.888 1.00 53.08 73 THR A O 1
ATOM 374 N N . ASP A 1 74 ? -47.193 -51.036 33.818 1.00 54.84 74 ASP A N 1
ATOM 375 C CA . ASP A 1 74 ? -47.522 -49.661 33.423 1.00 57.16 74 ASP A CA 1
ATOM 376 C C . ASP A 1 74 ? -46.260 -48.866 33.070 1.00 63.56 74 ASP A C 1
ATOM 377 O O . ASP A 1 74 ? -46.303 -48.036 32.166 1.00 64.80 74 ASP A O 1
ATOM 382 N N . ALA A 1 75 ? -45.139 -49.111 33.774 1.00 59.96 75 ALA A N 1
ATOM 383 C CA . ALA A 1 75 ? -43.870 -48.436 33.489 1.00 59.91 75 ALA A CA 1
ATOM 384 C C . ALA A 1 75 ? -43.194 -49.040 32.260 1.00 60.44 75 ALA A C 1
ATOM 385 O O . ALA A 1 75 ? -42.703 -48.300 31.410 1.00 61.65 75 ALA A O 1
ATOM 387 N N . ALA A 1 76 ? -43.184 -50.374 32.150 1.00 53.68 76 ALA A N 1
ATOM 388 C CA . ALA A 1 76 ? -42.552 -51.086 31.030 1.00 51.63 76 ALA A CA 1
ATOM 389 C C . ALA A 1 76 ? -43.368 -50.992 29.730 1.00 51.42 76 ALA A C 1
ATOM 390 O O . ALA A 1 76 ? -42.766 -50.953 28.664 1.00 50.99 76 ALA A O 1
ATOM 392 N N . LEU A 1 77 ? -44.722 -50.994 29.800 1.00 46.21 77 LEU A N 1
ATOM 393 C CA . LEU A 1 77 ? -45.604 -50.883 28.617 1.00 45.06 77 LEU A CA 1
ATOM 394 C C . LEU A 1 77 ? -46.630 -49.730 28.885 1.00 52.86 77 LEU A C 1
ATOM 395 O O . LEU A 1 77 ? -47.810 -49.980 29.198 1.00 51.99 77 LEU A O 1
ATOM 400 N N . PRO A 1 78 ? -46.169 -48.450 28.827 1.00 52.21 78 PRO A N 1
ATOM 401 C CA . PRO A 1 78 ? -47.068 -47.322 29.172 1.00 53.47 78 PRO A CA 1
ATOM 402 C C . PRO A 1 78 ? -48.307 -47.207 28.292 1.00 57.58 78 PRO A C 1
ATOM 403 O O . PRO A 1 78 ? -49.368 -46.811 28.770 1.00 58.88 78 PRO A O 1
ATOM 407 N N . ARG A 1 79 ? -48.178 -47.586 27.029 1.00 52.60 79 ARG A N 1
ATOM 408 C CA . ARG A 1 79 ? -49.247 -47.544 26.041 1.00 52.74 79 ARG A CA 1
ATOM 409 C C . ARG A 1 79 ? -50.340 -48.568 26.302 1.00 57.69 79 ARG A C 1
ATOM 410 O O . ARG A 1 79 ? -51.447 -48.408 25.783 1.00 59.77 79 ARG A O 1
ATOM 418 N N . LEU A 1 80 ? -50.026 -49.637 27.060 1.00 51.60 80 LEU A N 1
ATOM 419 C CA . LEU A 1 80 ? -50.955 -50.729 27.352 1.00 49.00 80 LEU A CA 1
ATOM 420 C C . LEU A 1 80 ? -51.553 -50.645 28.768 1.00 54.10 80 LEU A C 1
ATOM 421 O O . LEU A 1 80 ? -52.067 -51.644 29.265 1.00 53.69 80 LEU A O 1
ATOM 426 N N . ARG A 1 81 ? -51.534 -49.452 29.388 1.00 53.16 81 ARG A N 1
ATOM 427 C CA . ARG A 1 81 ? -52.078 -49.190 30.734 1.00 55.29 81 ARG A CA 1
ATOM 428 C C . ARG A 1 81 ? -53.509 -49.739 30.930 1.00 60.08 81 ARG A C 1
ATOM 429 O O . ARG A 1 81 ? -53.797 -50.305 31.985 1.00 60.62 81 ARG A O 1
ATOM 437 N N . GLN A 1 82 ? -54.367 -49.612 29.898 1.00 57.40 82 GLN A N 1
ATOM 438 C CA . GLN A 1 82 ? -55.769 -50.061 29.886 1.00 58.23 82 GLN A CA 1
ATOM 439 C C . GLN A 1 82 ? -55.894 -51.584 29.887 1.00 61.30 82 GLN A C 1
ATOM 440 O O . GLN A 1 82 ? -56.850 -52.101 30.460 1.00 60.31 82 GLN A O 1
ATOM 446 N N . MET A 1 83 ? -54.934 -52.311 29.274 1.00 56.72 83 MET A N 1
ATOM 447 C CA . MET A 1 83 ? -54.942 -53.787 29.285 1.00 55.21 83 MET A CA 1
ATOM 448 C C . MET A 1 83 ? -54.654 -54.357 30.687 1.00 59.97 83 MET A C 1
ATOM 449 O O . MET A 1 83 ? -55.164 -55.426 31.029 1.00 60.01 83 MET A O 1
ATOM 454 N N . VAL A 1 84 ? -53.809 -53.649 31.472 1.00 56.80 84 VAL A N 1
ATOM 455 C CA . VAL A 1 84 ? -53.431 -54.003 32.850 1.00 56.84 84 VAL A CA 1
ATOM 456 C C . VAL A 1 84 ? -54.663 -53.866 33.774 1.00 63.52 84 VAL A C 1
ATOM 457 O O . VAL A 1 84 ? -55.040 -54.833 34.440 1.00 62.70 84 VAL A O 1
ATOM 461 N N . GLU A 1 85 ? -55.293 -52.677 33.793 1.00 62.86 85 GLU A N 1
ATOM 462 C CA . GLU A 1 85 ? -56.459 -52.426 34.648 1.00 64.93 85 GLU A CA 1
ATOM 463 C C . GLU A 1 85 ? -57.689 -53.298 34.274 1.00 69.37 85 GLU A C 1
ATOM 464 O O . GLU A 1 85 ? -58.544 -53.510 35.131 1.00 70.90 85 GLU A O 1
ATOM 470 N N . ASP A 1 86 ? -57.748 -53.833 33.039 1.00 63.91 86 ASP A N 1
ATOM 471 C CA . ASP A 1 86 ? -58.854 -54.682 32.589 1.00 63.51 86 ASP A CA 1
ATOM 472 C C . ASP A 1 86 ? -58.540 -56.172 32.796 1.00 68.30 86 ASP A C 1
ATOM 473 O O . ASP A 1 86 ? -59.389 -57.032 32.531 1.00 68.06 86 ASP A O 1
ATOM 478 N N . GLY A 1 87 ? -57.339 -56.454 33.296 1.00 64.52 87 GLY A N 1
ATOM 479 C CA . GLY A 1 87 ? -56.900 -57.804 33.615 1.00 63.60 87 GLY A CA 1
ATOM 480 C C . GLY A 1 87 ? -56.370 -58.641 32.473 1.00 66.68 87 GLY A C 1
ATOM 481 O O . GLY A 1 87 ? -56.208 -59.853 32.652 1.00 67.31 87 GLY A O 1
ATOM 482 N N . LYS A 1 88 ? -56.070 -58.021 31.303 1.00 60.38 88 LYS A N 1
ATOM 483 C CA . LYS A 1 88 ? -55.514 -58.771 30.169 1.00 58.62 88 LYS A CA 1
ATOM 484 C C . LYS A 1 88 ? -54.021 -59.032 30.405 1.00 61.11 88 LYS A C 1
ATOM 485 O O . LYS A 1 88 ? -53.516 -60.087 30.039 1.00 62.24 88 LYS A O 1
ATOM 491 N N . LEU A 1 89 ? -53.326 -58.084 31.046 1.00 54.09 89 LEU A N 1
ATOM 492 C CA . LEU A 1 89 ? -51.917 -58.220 31.401 1.00 51.27 89 LEU A CA 1
ATOM 493 C C . LEU A 1 89 ? -51.764 -58.084 32.894 1.00 55.18 89 LEU A C 1
ATOM 494 O O . LEU A 1 89 ? -52.462 -57.277 33.505 1.00 56.50 89 LEU A O 1
ATOM 499 N N . LYS A 1 90 ? -50.825 -58.822 33.483 1.00 51.58 90 LYS A N 1
ATOM 500 C CA . LYS A 1 90 ? -50.501 -58.738 34.917 1.00 52.40 90 LYS A CA 1
ATOM 501 C C . LYS A 1 90 ? -50.018 -57.315 35.251 1.00 57.31 90 LYS A C 1
ATOM 502 O O . LYS A 1 90 ? -49.526 -56.619 34.357 1.00 57.36 90 LYS A O 1
ATOM 508 N N . ASP A 1 91 ? -50.180 -56.868 36.509 1.00 54.23 91 ASP A N 1
ATOM 509 C CA . ASP A 1 91 ? -49.750 -55.522 36.947 1.00 53.85 91 ASP A CA 1
ATOM 510 C C . ASP A 1 91 ? -48.212 -55.437 37.082 1.00 52.82 91 ASP A C 1
ATOM 511 O O . ASP A 1 91 ? -47.658 -54.335 37.097 1.00 51.30 91 ASP A O 1
ATOM 516 N N . THR A 1 92 ? -47.531 -56.604 37.173 1.00 47.97 92 THR A N 1
ATOM 517 C CA . THR A 1 92 ? -46.075 -56.689 37.263 1.00 47.22 92 THR A CA 1
ATOM 518 C C . THR A 1 92 ? -45.529 -57.544 36.140 1.00 48.58 92 THR A C 1
ATOM 519 O O . THR A 1 92 ? -46.191 -58.481 35.685 1.00 46.77 92 THR A O 1
ATOM 523 N N . VAL A 1 93 ? -44.296 -57.236 35.720 1.00 44.33 93 VAL A N 1
ATOM 524 C CA . VAL A 1 93 ? -43.591 -57.958 34.666 1.00 41.94 93 VAL A CA 1
ATOM 525 C C . VAL A 1 93 ? -42.171 -58.338 35.187 1.00 46.86 93 VAL A C 1
ATOM 526 O O . VAL A 1 93 ? -41.473 -57.499 35.761 1.00 46.98 93 VAL A O 1
ATOM 530 N N . SER A 1 94 ? -41.799 -59.625 35.061 1.00 44.02 94 SER A N 1
ATOM 531 C CA . SER A 1 94 ? -40.501 -60.134 35.505 1.00 44.35 94 SER A CA 1
ATOM 532 C C . SER A 1 94 ? -39.535 -60.123 34.323 1.00 48.08 94 SER A C 1
ATOM 533 O O . SER A 1 94 ? -39.779 -60.765 33.302 1.00 45.61 94 SER A O 1
ATOM 536 N N . VAL A 1 95 ? -38.470 -59.321 34.431 1.00 48.16 95 VAL A N 1
ATOM 537 C CA . VAL A 1 95 ? -37.526 -59.136 33.332 1.00 48.22 95 VAL A CA 1
ATOM 538 C C . VAL A 1 95 ? -36.077 -59.453 33.752 1.00 49.63 95 VAL A C 1
ATOM 539 O O . VAL A 1 95 ? -35.700 -59.162 34.884 1.00 46.32 95 VAL A O 1
ATOM 543 N N . PRO A 1 96 ? -35.249 -60.033 32.841 1.00 48.11 96 PRO A N 1
ATOM 544 C CA . PRO A 1 96 ? -33.854 -60.336 33.205 1.00 48.52 96 PRO A CA 1
ATOM 545 C C . PRO A 1 96 ? -33.010 -59.066 33.215 1.00 54.99 96 PRO A C 1
ATOM 546 O O . PRO A 1 96 ? -32.391 -58.727 32.225 1.00 55.97 96 PRO A O 1
ATOM 550 N N . GLU A 1 97 ? -32.999 -58.363 34.352 1.00 53.09 97 GLU A N 1
ATOM 551 C CA . GLU A 1 97 ? -32.295 -57.099 34.561 1.00 53.32 97 GLU A CA 1
ATOM 552 C C . GLU A 1 97 ? -31.357 -57.166 35.757 1.00 55.84 97 GLU A C 1
ATOM 553 O O . GLU A 1 97 ? -30.643 -56.199 36.025 1.00 57.58 97 GLU A O 1
ATOM 559 N N . GLY A 1 98 ? -31.350 -58.314 36.436 1.00 50.20 98 GLY A N 1
ATOM 560 C CA . GLY A 1 98 ? -30.514 -58.577 37.603 1.00 50.45 98 GLY A CA 1
ATOM 561 C C . GLY A 1 98 ? -29.015 -58.427 37.390 1.00 51.31 98 GLY A C 1
ATOM 562 O O . GLY A 1 98 ? -28.536 -58.515 36.260 1.00 47.90 98 GLY A O 1
ATOM 563 N N . THR A 1 99 ? -28.275 -58.189 38.497 1.00 49.92 99 THR A N 1
ATOM 564 C CA . THR A 1 99 ? -26.810 -58.013 38.536 1.00 50.07 99 THR A CA 1
ATOM 565 C C . THR A 1 99 ? -26.107 -59.385 38.532 1.00 51.51 99 THR A C 1
ATOM 566 O O . THR A 1 99 ? -24.911 -59.484 38.235 1.00 51.74 99 THR A O 1
ATOM 570 N N . THR A 1 100 ? -26.872 -60.434 38.855 1.00 44.03 100 THR A N 1
ATOM 571 C CA . THR A 1 100 ? -26.440 -61.828 38.854 1.00 41.32 100 THR A CA 1
ATOM 572 C C . THR A 1 100 ? -27.104 -62.505 37.673 1.00 40.87 100 THR A C 1
ATOM 573 O O . THR A 1 100 ? -28.040 -61.952 37.092 1.00 38.40 100 THR A O 1
ATOM 577 N N . ALA A 1 101 ? -26.637 -63.714 37.324 1.00 38.44 101 ALA A N 1
ATOM 578 C CA . ALA A 1 101 ? -27.169 -64.489 36.197 1.00 36.84 101 ALA A CA 1
ATOM 579 C C . ALA A 1 101 ? -27.182 -65.978 36.519 1.00 38.00 101 ALA A C 1
ATOM 580 O O . ALA A 1 101 ? -26.288 -66.451 37.203 1.00 38.77 101 ALA A O 1
ATOM 582 N N . PHE A 1 102 ? -28.201 -66.704 36.038 1.00 34.33 102 PHE A N 1
ATOM 583 C CA . PHE A 1 102 ? -28.435 -68.143 36.253 1.00 33.54 102 PHE A CA 1
ATOM 584 C C . PHE A 1 102 ? -28.255 -68.952 34.966 1.00 37.93 102 PHE A C 1
ATOM 585 O O . PHE A 1 102 ? -28.540 -68.449 33.878 1.00 35.94 102 PHE A O 1
ATOM 593 N N . TYR A 1 103 ? -27.830 -70.218 35.104 1.00 34.91 103 TYR A N 1
ATOM 594 C CA . TYR A 1 103 ? -27.724 -71.149 33.980 1.00 34.63 103 TYR A CA 1
ATOM 595 C C . TYR A 1 103 ? -29.063 -71.861 33.798 1.00 37.13 103 TYR A C 1
ATOM 596 O O . TYR A 1 103 ? -29.529 -72.513 34.720 1.00 38.22 103 TYR A O 1
ATOM 605 N N . PRO A 1 104 ? -29.726 -71.698 32.641 1.00 33.54 104 PRO A N 1
ATOM 606 C CA . PRO A 1 104 ? -31.039 -72.349 32.458 1.00 32.67 104 PRO A CA 1
ATOM 607 C C . PRO A 1 104 ? -30.919 -73.882 32.361 1.00 37.07 104 PRO A C 1
ATOM 608 O O . PRO A 1 104 ? -29.876 -74.422 31.958 1.00 35.98 104 PRO A O 1
ATOM 612 N N . LYS A 1 105 ? -31.978 -74.576 32.782 1.00 34.59 105 LYS A N 1
ATOM 613 C CA . LYS A 1 105 ? -32.064 -76.042 32.824 1.00 35.91 105 LYS A CA 1
ATOM 614 C C . LYS A 1 105 ? -33.429 -76.487 32.301 1.00 41.46 105 LYS A C 1
ATOM 615 O O . LYS A 1 105 ? -34.462 -75.958 32.729 1.00 42.31 105 LYS A O 1
ATOM 621 N N . TYR A 1 106 ? -33.437 -77.420 31.347 1.00 36.47 106 TYR A N 1
ATOM 622 C CA . TYR A 1 106 ? -34.684 -77.894 30.752 1.00 34.04 106 TYR A CA 1
ATOM 623 C C . TYR A 1 106 ? -34.678 -79.396 30.725 1.00 36.40 106 TYR A C 1
ATOM 624 O O . TYR A 1 106 ? -33.863 -80.007 30.018 1.00 36.76 106 TYR A O 1
ATOM 633 N N . TYR A 1 107 ? -35.557 -80.000 31.528 1.00 33.73 107 TYR A N 1
ATOM 634 C CA . TYR A 1 107 ? -35.660 -81.456 31.669 1.00 34.93 107 TYR A CA 1
ATOM 635 C C . TYR A 1 107 ? -37.033 -81.921 31.200 1.00 40.19 107 TYR A C 1
ATOM 636 O O . TYR A 1 107 ? -37.991 -81.963 31.991 1.00 40.20 107 TYR A O 1
ATOM 645 N N . PRO A 1 108 ? -37.158 -82.229 29.890 1.00 36.62 108 PRO A N 1
ATOM 646 C CA . PRO A 1 108 ? -38.465 -82.652 29.365 1.00 36.24 108 PRO A CA 1
ATOM 647 C C . PRO A 1 108 ? -38.865 -84.052 29.801 1.00 42.22 108 PRO A C 1
ATOM 648 O O . PRO A 1 108 ? -38.001 -84.885 30.081 1.00 39.82 108 PRO A O 1
ATOM 652 N N . PHE A 1 109 ? -40.180 -84.310 29.813 1.00 42.09 109 PHE A N 1
ATOM 653 C CA . PHE A 1 109 ? -40.699 -85.632 30.121 1.00 44.49 109 PHE A CA 1
ATOM 654 C C . PHE A 1 109 ? -40.690 -86.468 28.860 1.00 44.11 109 PHE A C 1
ATOM 655 O O . PHE A 1 109 ? -40.929 -85.958 27.758 1.00 42.11 109 PHE A O 1
ATOM 663 N N . HIS A 1 110 ? -40.405 -87.746 29.032 1.00 38.20 110 HIS A N 1
ATOM 664 C CA . HIS A 1 110 ? -40.387 -88.730 27.965 1.00 35.62 110 HIS A CA 1
ATOM 665 C C . HIS A 1 110 ? -41.367 -89.804 28.371 1.00 44.64 110 HIS A C 1
ATOM 666 O O . HIS A 1 110 ? -41.157 -90.458 29.390 1.00 46.12 110 HIS A O 1
ATOM 673 N N . LYS A 1 111 ? -42.499 -89.890 27.666 1.00 42.24 111 LYS A N 1
ATOM 674 C CA . LYS A 1 111 ? -43.536 -90.850 28.016 1.00 42.90 111 LYS A CA 1
ATOM 675 C C . LYS A 1 111 ? -44.028 -91.630 26.783 1.00 47.09 111 LYS A C 1
ATOM 676 O O . LYS A 1 111 ? -44.168 -91.050 25.712 1.00 45.18 111 LYS A O 1
ATOM 682 N N . PRO A 1 112 ? -44.326 -92.939 26.922 1.00 45.01 112 PRO A N 1
ATOM 683 C CA . PRO A 1 112 ? -44.111 -93.772 28.124 1.00 46.34 112 PRO A CA 1
ATOM 684 C C . PRO A 1 112 ? -42.608 -93.938 28.397 1.00 50.59 112 PRO A C 1
ATOM 685 O O . PRO A 1 112 ? -41.774 -93.612 27.529 1.00 49.91 112 PRO A O 1
ATOM 689 N N . ASP A 1 113 ? -42.262 -94.368 29.611 1.00 47.10 113 ASP A N 1
ATOM 690 C CA . ASP A 1 113 ? -40.875 -94.646 29.979 1.00 47.63 113 ASP A CA 1
ATOM 691 C C . ASP A 1 113 ? -40.828 -95.977 30.742 1.00 51.95 113 ASP A C 1
ATOM 692 O O . ASP A 1 113 ? -41.868 -96.642 30.884 1.00 49.33 113 ASP A O 1
ATOM 697 N N . HIS A 1 114 ? -39.632 -96.379 31.199 1.00 50.01 114 HIS A N 1
ATOM 698 C CA . HIS A 1 114 ? -39.461 -97.647 31.901 1.00 52.24 114 HIS A CA 1
ATOM 699 C C . HIS A 1 114 ? -40.335 -97.757 33.169 1.00 58.57 114 HIS A C 1
ATOM 700 O O . HIS A 1 114 ? -40.843 -98.841 33.459 1.00 57.71 114 HIS A O 1
ATOM 707 N N . ASP A 1 115 ? -40.542 -96.634 33.880 1.00 56.87 115 ASP A N 1
ATOM 708 C CA . ASP A 1 115 ? -41.284 -96.617 35.134 1.00 57.41 115 ASP A CA 1
ATOM 709 C C . ASP A 1 115 ? -42.735 -96.131 35.001 1.00 59.38 115 ASP A C 1
ATOM 710 O O . ASP A 1 115 ? -43.467 -96.155 35.986 1.00 59.60 115 ASP A O 1
ATOM 715 N N . GLU A 1 116 ? -43.165 -95.710 33.811 1.00 54.55 116 GLU A N 1
ATOM 716 C CA . GLU A 1 116 ? -44.529 -95.220 33.628 1.00 53.54 116 GLU A CA 1
ATOM 717 C C . GLU A 1 116 ? -45.073 -95.628 32.244 1.00 56.40 116 GLU A C 1
ATOM 718 O O . GLU A 1 116 ? -44.777 -94.991 31.228 1.00 53.80 116 GLU A O 1
ATOM 724 N N . VAL A 1 117 ? -45.860 -96.720 32.234 1.00 54.34 117 VAL A N 1
ATOM 725 C CA . VAL A 1 117 ? -46.548 -97.278 31.069 1.00 54.63 117 VAL A CA 1
ATOM 726 C C . VAL A 1 117 ? -48.049 -97.191 31.387 1.00 61.68 117 VAL A C 1
ATOM 727 O O . VAL A 1 117 ? -48.614 -98.116 31.982 1.00 63.69 117 VAL A O 1
ATOM 731 N N . GLY A 1 118 ? -48.646 -96.038 31.059 1.00 57.85 118 GLY A N 1
ATOM 732 C CA . GLY A 1 118 ? -50.042 -95.734 31.346 1.00 57.55 118 GLY A CA 1
ATOM 733 C C . GLY A 1 118 ? -50.928 -95.447 30.156 1.00 60.18 118 GLY A C 1
ATOM 734 O O . GLY A 1 118 ? -50.740 -96.016 29.075 1.00 60.59 118 GLY A O 1
ATOM 735 N N . THR A 1 119 ? -51.937 -94.584 30.375 1.00 54.93 119 THR A N 1
ATOM 736 C CA . THR A 1 119 ? -52.958 -94.207 29.392 1.00 53.59 119 THR A CA 1
ATOM 737 C C . THR A 1 119 ? -52.371 -93.376 28.260 1.00 55.45 119 THR A C 1
ATOM 738 O O . THR A 1 119 ? -52.900 -93.412 27.147 1.00 54.89 119 THR A O 1
ATOM 742 N N . PHE A 1 120 ? -51.307 -92.595 28.541 1.00 50.60 120 PHE A N 1
ATOM 743 C CA . PHE A 1 120 ? -50.654 -91.804 27.506 1.00 48.60 120 PHE A CA 1
ATOM 744 C C . PHE A 1 120 ? -49.854 -92.767 26.609 1.00 52.56 120 PHE A C 1
ATOM 745 O O . PHE A 1 120 ? -49.011 -93.530 27.113 1.00 53.16 120 PHE A O 1
ATOM 753 N N . GLY A 1 121 ? -50.177 -92.747 25.314 1.00 46.27 121 GLY A N 1
ATOM 754 C CA . GLY A 1 121 ? -49.548 -93.593 24.306 1.00 44.74 121 GLY A CA 1
ATOM 755 C C . GLY A 1 121 ? -50.120 -94.986 24.259 1.00 46.36 121 GLY A C 1
ATOM 756 O O . GLY A 1 121 ? -49.536 -95.886 23.648 1.00 44.83 121 GLY A O 1
ATOM 757 N N . ALA A 1 122 ? -51.267 -95.179 24.919 1.00 43.28 122 ALA A N 1
ATOM 758 C CA . ALA A 1 122 ? -51.921 -96.477 24.949 1.00 43.54 122 ALA A CA 1
ATOM 759 C C . ALA A 1 122 ? -52.521 -96.799 23.569 1.00 48.97 122 ALA A C 1
ATOM 760 O O . ALA A 1 122 ? -53.170 -95.930 22.958 1.00 47.68 122 ALA A O 1
ATOM 762 N N . PRO A 1 123 ? -52.250 -98.006 23.018 1.00 46.73 123 PRO A N 1
ATOM 763 C CA . PRO A 1 123 ? -52.844 -98.356 21.716 1.00 46.67 123 PRO A CA 1
ATOM 764 C C . PRO A 1 123 ? -54.358 -98.538 21.836 1.00 52.37 123 PRO A C 1
ATOM 765 O O . PRO A 1 123 ? -54.831 -98.908 22.918 1.00 52.47 123 PRO A O 1
ATOM 769 N N . ASP A 1 124 ? -55.115 -98.305 20.741 1.00 48.32 124 ASP A N 1
ATOM 770 C CA . ASP A 1 124 ? -56.565 -98.504 20.789 1.00 48.12 124 ASP A CA 1
ATOM 771 C C . ASP A 1 124 ? -56.930 -100.006 20.677 1.00 51.05 124 ASP A C 1
ATOM 772 O O . ASP A 1 124 ? -57.320 -100.503 19.614 1.00 49.92 124 ASP A O 1
ATOM 777 N N . ILE A 1 125 ? -56.831 -100.694 21.819 1.00 47.49 125 ILE A N 1
ATOM 778 C CA . ILE A 1 125 ? -57.117 -102.123 22.033 1.00 48.44 125 ILE A CA 1
ATOM 779 C C . ILE A 1 125 ? -58.633 -102.393 21.918 1.00 51.00 125 ILE A C 1
ATOM 780 O O . ILE A 1 125 ? -59.024 -103.476 21.476 1.00 48.78 125 ILE A O 1
ATOM 785 N N . THR A 1 126 ? -59.475 -101.393 22.273 1.00 48.89 126 THR A N 1
ATOM 786 C CA . THR A 1 126 ? -60.930 -101.522 22.153 1.00 49.38 126 THR A CA 1
ATOM 787 C C . THR A 1 126 ? -61.276 -101.639 20.660 1.00 52.55 126 THR A C 1
ATOM 788 O O . THR A 1 126 ? -62.023 -102.547 20.294 1.00 53.38 126 THR A O 1
ATOM 792 N N . LEU A 1 127 ? -60.655 -100.782 19.793 1.00 46.41 127 LEU A N 1
ATOM 793 C CA . LEU A 1 127 ? -60.860 -100.823 18.342 1.00 44.89 127 LEU A CA 1
ATOM 794 C C . LEU A 1 127 ? -60.349 -102.143 17.764 1.00 47.65 127 LEU A C 1
ATOM 795 O O . LEU A 1 127 ? -61.028 -102.747 16.933 1.00 48.47 127 LEU A O 1
ATOM 800 N N . LEU A 1 128 ? -59.176 -102.601 18.211 1.00 43.31 128 LEU A N 1
ATOM 801 C CA . LEU A 1 128 ? -58.627 -103.890 17.772 1.00 43.73 128 LEU A CA 1
ATOM 802 C C . LEU A 1 128 ? -59.634 -105.045 18.010 1.00 47.98 128 LEU A C 1
ATOM 803 O O . LEU A 1 128 ? -59.822 -105.887 17.105 1.00 46.70 128 LEU A O 1
ATOM 808 N N . LYS A 1 129 ? -60.258 -105.082 19.226 1.00 45.88 129 LYS A N 1
ATOM 809 C CA . LYS A 1 129 ? -61.272 -106.086 19.604 1.00 47.69 129 LYS A CA 1
ATOM 810 C C . LYS A 1 129 ? -62.496 -105.974 18.668 1.00 53.51 129 LYS A C 1
ATOM 811 O O . LYS A 1 129 ? -62.929 -106.987 18.118 1.00 55.73 129 LYS A O 1
ATOM 817 N N . GLN A 1 130 ? -62.992 -104.738 18.432 1.00 47.43 130 GLN A N 1
ATOM 818 C CA . GLN A 1 130 ? -64.133 -104.457 17.547 1.00 46.67 130 GLN A CA 1
ATOM 819 C C . GLN A 1 130 ? -63.853 -104.868 16.103 1.00 50.04 130 GLN A C 1
ATOM 820 O O . GLN A 1 130 ? -64.704 -105.488 15.483 1.00 51.17 130 GLN A O 1
ATOM 826 N N . LEU A 1 131 ? -62.653 -104.570 15.582 1.00 45.77 131 LEU A N 1
ATOM 827 C CA . LEU A 1 131 ? -62.259 -104.967 14.228 1.00 45.42 131 LEU A CA 1
ATOM 828 C C . LEU A 1 131 ? -62.322 -106.481 14.084 1.00 51.04 131 LEU A C 1
ATOM 829 O O . LEU A 1 131 ? -62.776 -106.965 13.054 1.00 51.21 131 LEU A O 1
ATOM 834 N N . THR A 1 132 ? -61.888 -107.220 15.137 1.00 49.63 132 THR A N 1
ATOM 835 C CA . THR A 1 132 ? -61.900 -108.688 15.206 1.00 50.93 132 THR A CA 1
ATOM 836 C C . THR A 1 132 ? -63.356 -109.184 15.187 1.00 56.81 132 THR A C 1
ATOM 837 O O . THR A 1 132 ? -63.674 -110.086 14.407 1.00 55.61 132 THR A O 1
ATOM 841 N N . PHE A 1 133 ? -64.226 -108.578 16.038 1.00 55.76 133 PHE A N 1
ATOM 842 C CA . PHE A 1 133 ? -65.644 -108.942 16.160 1.00 58.16 133 PHE A CA 1
ATOM 843 C C . PHE A 1 133 ? -66.375 -108.733 14.844 1.00 60.96 133 PHE A C 1
ATOM 844 O O . PHE A 1 133 ? -67.051 -109.647 14.406 1.00 63.04 133 PHE A O 1
ATOM 852 N N . PHE A 1 134 ? -66.199 -107.582 14.177 1.00 54.32 134 PHE A N 1
ATOM 853 C CA . PHE A 1 134 ? -66.867 -107.355 12.894 1.00 53.14 134 PHE A CA 1
ATOM 854 C C . PHE A 1 134 ? -66.261 -108.195 11.752 1.00 58.30 134 PHE A C 1
ATOM 855 O O . PHE A 1 134 ? -66.968 -108.463 10.773 1.00 58.69 134 PHE A O 1
ATOM 863 N N . LEU A 1 135 ? -64.989 -108.639 11.880 1.00 54.81 135 LEU A N 1
ATOM 864 C CA . LEU A 1 135 ? -64.351 -109.479 10.862 1.00 55.94 135 LEU A CA 1
ATOM 865 C C . LEU A 1 135 ? -65.003 -110.858 10.817 1.00 60.75 135 LEU A C 1
ATOM 866 O O . LEU A 1 135 ? -65.240 -111.397 9.731 1.00 60.64 135 LEU A O 1
ATOM 871 N N . LEU A 1 136 ? -65.298 -111.419 11.989 1.00 58.10 136 LEU A N 1
ATOM 872 C CA . LEU A 1 136 ? -65.927 -112.741 12.088 1.00 60.04 136 LEU A CA 1
ATOM 873 C C . LEU A 1 136 ? -67.322 -112.714 11.434 1.00 67.50 136 LEU A C 1
ATOM 874 O O . LEU A 1 136 ? -67.675 -113.646 10.713 1.00 69.48 136 LEU A O 1
ATOM 879 N N . GLU A 1 137 ? -68.057 -111.598 11.620 1.00 64.15 137 GLU A N 1
ATOM 880 C CA . GLU A 1 137 ? -69.428 -111.360 11.151 1.00 65.06 137 GLU A CA 1
ATOM 881 C C . GLU A 1 137 ? -69.544 -110.817 9.704 1.00 68.70 137 GLU A C 1
ATOM 882 O O . GLU A 1 137 ? -70.662 -110.569 9.251 1.00 68.77 137 GLU A O 1
ATOM 888 N N . ASN A 1 138 ? -68.433 -110.609 8.987 1.00 65.30 138 ASN A N 1
ATOM 889 C CA . ASN A 1 138 ? -68.509 -110.025 7.645 1.00 65.60 138 ASN A CA 1
ATOM 890 C C . ASN A 1 138 ? -67.448 -110.559 6.712 1.00 71.61 138 ASN A C 1
ATOM 891 O O . ASN A 1 138 ? -66.270 -110.625 7.091 1.00 71.17 138 ASN A O 1
ATOM 896 N N . ASP A 1 139 ? -67.845 -110.815 5.450 1.00 69.50 139 ASP A N 1
ATOM 897 C CA . ASP A 1 139 ? -66.937 -111.289 4.404 1.00 69.56 139 ASP A CA 1
ATOM 898 C C . ASP A 1 139 ? -66.393 -110.117 3.589 1.00 69.85 139 ASP A C 1
ATOM 899 O O . ASP A 1 139 ? -66.668 -109.996 2.385 1.00 71.61 139 ASP A O 1
ATOM 904 N N . PHE A 1 140 ? -65.608 -109.251 4.243 1.00 60.93 140 PHE A N 1
ATOM 905 C CA . PHE A 1 140 ? -64.961 -108.146 3.545 1.00 57.90 140 PHE A CA 1
ATOM 906 C C . PHE A 1 140 ? -63.634 -108.663 2.997 1.00 61.87 140 PHE A C 1
ATOM 907 O O . PHE A 1 140 ? -62.799 -109.101 3.792 1.00 61.55 140 PHE A O 1
ATOM 915 N N . PRO A 1 141 ? -63.388 -108.617 1.673 1.00 58.37 141 PRO A N 1
ATOM 916 C CA . PRO A 1 141 ? -62.094 -109.102 1.148 1.00 57.98 141 PRO A CA 1
ATOM 917 C C . PRO A 1 141 ? -60.874 -108.405 1.764 1.00 59.58 141 PRO A C 1
ATOM 918 O O . PRO A 1 141 ? -59.869 -109.066 2.034 1.00 58.92 141 PRO A O 1
ATOM 922 N N . THR A 1 142 ? -60.968 -107.080 2.020 1.00 53.94 142 THR A N 1
ATOM 923 C CA . THR A 1 142 ? -59.855 -106.313 2.587 1.00 51.13 142 THR A CA 1
ATOM 924 C C . THR A 1 142 ? -59.827 -106.382 4.126 1.00 51.59 142 THR A C 1
ATOM 925 O O . THR A 1 142 ? -58.863 -105.916 4.727 1.00 50.66 142 THR A O 1
ATOM 929 N N . GLY A 1 143 ? -60.874 -106.932 4.727 1.00 46.21 143 GLY A N 1
ATOM 930 C CA . GLY A 1 143 ? -61.002 -107.066 6.175 1.00 46.65 143 GLY A CA 1
ATOM 931 C C . GLY A 1 143 ? -59.804 -107.697 6.878 1.00 50.53 143 GLY A C 1
ATOM 932 O O . GLY A 1 143 ? -59.234 -107.079 7.784 1.00 47.69 143 GLY A O 1
ATOM 933 N N . PRO A 1 144 ? -59.356 -108.916 6.469 1.00 49.89 144 PRO A N 1
ATOM 934 C CA . PRO A 1 144 ? -58.208 -109.546 7.164 1.00 49.32 144 PRO A CA 1
ATOM 935 C C . PRO A 1 144 ? -56.923 -108.716 7.101 1.00 48.51 144 PRO A C 1
ATOM 936 O O . PRO A 1 144 ? -56.227 -108.616 8.115 1.00 47.18 144 PRO A O 1
ATOM 940 N N . GLU A 1 145 ? -56.639 -108.087 5.952 1.00 44.35 145 GLU A N 1
ATOM 941 C CA . GLU A 1 145 ? -55.469 -107.226 5.789 1.00 44.29 145 GLU A CA 1
ATOM 942 C C . GLU A 1 145 ? -55.562 -105.982 6.680 1.00 47.32 145 GLU A C 1
ATOM 943 O O . GLU A 1 145 ? -54.535 -105.555 7.206 1.00 46.25 145 GLU A O 1
ATOM 949 N N . THR A 1 146 ? -56.783 -105.429 6.886 1.00 42.72 146 THR A N 1
ATOM 950 C CA . THR A 1 146 ? -56.979 -104.255 7.738 1.00 40.48 146 THR A CA 1
ATOM 951 C C . THR A 1 146 ? -56.698 -104.645 9.195 1.00 42.54 146 THR A C 1
ATOM 952 O O . THR A 1 146 ? -55.972 -103.923 9.879 1.00 39.92 146 THR A O 1
ATOM 956 N N . LEU A 1 147 ? -57.268 -105.777 9.661 1.00 40.06 147 LEU A N 1
ATOM 957 C CA . LEU A 1 147 ? -57.046 -106.261 11.031 1.00 39.85 147 LEU A CA 1
ATOM 958 C C . LEU A 1 147 ? -55.552 -106.515 11.294 1.00 44.02 147 LEU A C 1
ATOM 959 O O . LEU A 1 147 ? -55.031 -106.056 12.303 1.00 43.14 147 LEU A O 1
ATOM 964 N N . ARG A 1 148 ? -54.870 -107.219 10.387 1.00 40.95 148 ARG A N 1
ATOM 965 C CA . ARG A 1 148 ? -53.446 -107.529 10.535 1.00 40.89 148 ARG A CA 1
ATOM 966 C C . ARG A 1 148 ? -52.595 -106.246 10.574 1.00 44.14 148 ARG A C 1
ATOM 967 O O . ARG A 1 148 ? -51.712 -106.127 11.433 1.00 43.21 148 ARG A O 1
ATOM 975 N N . GLN A 1 149 ? -52.903 -105.269 9.678 1.00 40.02 149 GLN A N 1
ATOM 976 C CA . GLN A 1 149 ? -52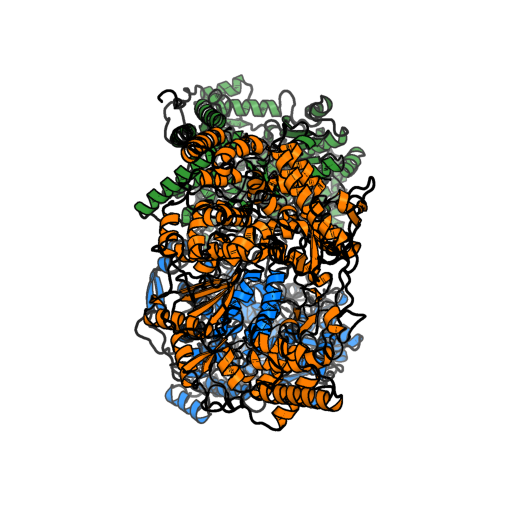.202 -103.976 9.636 1.00 38.53 149 GLN A CA 1
ATOM 977 C C . GLN A 1 149 ? -52.343 -103.222 10.965 1.00 42.23 149 GLN A C 1
ATOM 978 O O . GLN A 1 149 ? -51.330 -102.767 11.487 1.00 42.66 149 GLN A O 1
ATOM 984 N N . VAL A 1 150 ? -53.557 -103.159 11.543 1.00 37.27 150 VAL A N 1
ATOM 985 C CA . VAL A 1 150 ? -53.794 -102.480 12.818 1.00 37.58 150 VAL A CA 1
ATOM 986 C C . VAL A 1 150 ? -53.063 -103.224 13.965 1.00 42.88 150 VAL A C 1
ATOM 987 O O . VAL A 1 150 ? -52.407 -102.576 14.781 1.00 42.67 150 VAL A O 1
ATOM 991 N N . ARG A 1 151 ? -53.149 -104.569 14.004 1.00 40.64 151 ARG A N 1
ATOM 992 C CA . ARG A 1 151 ? -52.489 -105.354 15.049 1.00 41.34 151 ARG A CA 1
ATOM 993 C C . ARG A 1 151 ? -50.950 -105.210 14.975 1.00 43.17 151 ARG A C 1
ATOM 994 O O . ARG A 1 151 ? -50.314 -105.079 16.017 1.00 41.71 151 ARG A O 1
ATOM 1002 N N . GLU A 1 152 ? -50.378 -105.260 13.764 1.00 40.40 152 GLU A N 1
ATOM 1003 C CA . GLU A 1 152 ? -48.944 -105.083 13.516 1.00 41.75 152 GLU A CA 1
ATOM 1004 C C . GLU A 1 152 ? -48.491 -103.655 13.947 1.00 45.85 152 GLU A C 1
ATOM 1005 O O . GLU A 1 152 ? -47.430 -103.525 14.562 1.00 46.51 152 GLU A O 1
ATOM 1011 N N . ALA A 1 153 ? -49.315 -102.610 13.682 1.00 40.43 153 ALA A N 1
ATOM 1012 C CA . ALA A 1 153 ? -48.986 -101.241 14.091 1.00 38.72 153 ALA A CA 1
ATOM 1013 C C . ALA A 1 153 ? -48.966 -101.134 15.627 1.00 44.16 153 ALA A C 1
ATOM 1014 O O . ALA A 1 153 ? -48.039 -100.543 16.182 1.00 43.63 153 ALA A O 1
ATOM 1016 N N . ILE A 1 154 ? -49.938 -101.776 16.316 1.00 41.37 154 ILE A N 1
ATOM 1017 C CA . ILE A 1 154 ? -50.005 -101.799 17.787 1.00 40.62 154 ILE A CA 1
ATOM 1018 C C . ILE A 1 154 ? -48.751 -102.533 18.342 1.00 45.74 154 ILE A C 1
ATOM 1019 O O . ILE A 1 154 ? -48.156 -102.073 19.317 1.00 46.08 154 ILE A O 1
ATOM 1024 N N . ALA A 1 155 ? -48.346 -103.633 17.694 1.00 41.50 155 ALA A N 1
ATOM 1025 C CA . ALA A 1 155 ? -47.214 -104.451 18.116 1.00 42.43 155 ALA A CA 1
ATOM 1026 C C . ALA A 1 155 ? -45.828 -103.819 17.810 1.00 47.14 155 ALA A C 1
ATOM 1027 O O . ALA A 1 155 ? -44.871 -104.122 18.523 1.00 47.39 155 ALA A O 1
ATOM 1029 N N . THR A 1 156 ? -45.703 -102.977 16.767 1.00 42.65 156 THR A N 1
ATOM 1030 C CA . THR A 1 156 ? -44.387 -102.470 16.368 1.00 41.02 156 THR A CA 1
ATOM 1031 C C . THR A 1 156 ? -44.196 -100.959 16.551 1.00 43.68 156 THR A C 1
ATOM 1032 O O . THR A 1 156 ? -43.051 -100.503 16.559 1.00 43.99 156 THR A O 1
ATOM 1036 N N . LEU A 1 157 ? -45.288 -100.187 16.663 1.00 39.11 157 LEU A N 1
ATOM 1037 C CA . LEU A 1 157 ? -45.226 -98.743 16.851 1.00 36.55 157 LEU A CA 1
ATOM 1038 C C . LEU A 1 157 ? -45.518 -98.340 18.304 1.00 40.39 157 LEU A C 1
ATOM 1039 O O . LEU A 1 157 ? -45.950 -99.156 19.118 1.00 40.30 157 LEU A O 1
ATOM 1044 N N . GLN A 1 158 ? -45.236 -97.068 18.631 1.00 36.56 158 GLN A N 1
ATOM 1045 C CA . GLN A 1 158 ? -45.496 -96.500 19.944 1.00 35.57 158 GLN A CA 1
ATOM 1046 C C . GLN A 1 158 ? -45.662 -95.021 19.824 1.00 38.91 158 GLN A C 1
ATOM 1047 O O . GLN A 1 158 ? -44.749 -94.338 19.356 1.00 38.69 158 GLN A O 1
ATOM 1053 N N . TYR A 1 159 ? -46.844 -94.510 20.222 1.00 37.16 159 TYR A N 1
ATOM 1054 C CA . TYR A 1 159 ? -47.029 -93.068 20.273 1.00 35.94 159 TYR A CA 1
ATOM 1055 C C . TYR A 1 159 ? -46.426 -92.585 21.584 1.00 39.18 159 TYR A C 1
ATOM 1056 O O . TYR A 1 159 ? -46.628 -93.200 22.635 1.00 39.35 159 TYR A O 1
ATOM 1065 N N . GLY A 1 160 ? -45.689 -91.501 21.511 1.00 35.55 160 GLY A N 1
ATOM 1066 C CA . GLY A 1 160 ? -45.031 -90.936 22.675 1.00 35.44 160 GLY A CA 1
ATOM 1067 C C . GLY A 1 160 ? -43.940 -89.955 22.333 1.00 40.19 160 GLY A C 1
ATOM 1068 O O . GLY A 1 160 ? -43.703 -89.661 21.160 1.00 40.30 160 GLY A O 1
ATOM 1069 N N . SER A 1 161 ? -43.260 -89.465 23.368 1.00 37.20 161 SER A N 1
ATOM 1070 C CA . SER A 1 161 ? -42.240 -88.430 23.262 1.00 36.24 161 SER A CA 1
ATOM 1071 C C . SER A 1 161 ? -40.817 -88.994 23.363 1.00 38.64 161 SER A C 1
ATOM 1072 O O . SER A 1 161 ? -39.891 -88.265 23.754 1.00 38.84 161 SER A O 1
ATOM 1075 N N . GLY A 1 162 ? -40.645 -90.249 22.943 1.00 32.70 162 GLY A N 1
ATOM 1076 C CA . GLY A 1 162 ? -39.341 -90.900 22.868 1.00 32.62 162 GLY A CA 1
ATOM 1077 C C . GLY A 1 162 ? -38.513 -90.934 24.142 1.00 37.57 162 GLY A C 1
ATOM 1078 O O . GLY A 1 162 ? -39.030 -91.203 25.228 1.00 38.03 162 GLY A O 1
ATOM 1079 N N . SER A 1 163 ? -37.208 -90.668 24.008 1.00 33.08 163 SER A N 1
ATOM 1080 C CA . SER A 1 163 ? -36.277 -90.720 25.126 1.00 33.63 163 SER A CA 1
ATOM 1081 C C . SER A 1 163 ? -35.134 -89.710 24.946 1.00 37.15 163 SER A C 1
ATOM 1082 O O . SER A 1 163 ? -35.025 -89.105 23.879 1.00 36.51 163 SER A O 1
ATOM 1085 N N . TYR A 1 164 ? -34.270 -89.550 25.983 1.00 32.67 164 TYR A N 1
ATOM 1086 C CA . TYR A 1 164 ? -33.084 -88.692 25.905 1.00 31.79 164 TYR A CA 1
ATOM 1087 C C . TYR A 1 164 ? -32.115 -89.258 24.864 1.00 34.72 164 TYR A C 1
ATOM 1088 O O . TYR A 1 164 ? -31.630 -88.504 24.041 1.00 32.61 164 TYR A O 1
ATOM 1097 N N . SER A 1 165 ? -31.884 -90.599 24.872 1.00 33.41 165 SER A N 1
ATOM 1098 C CA . SER A 1 165 ? -31.026 -91.295 23.897 1.00 33.93 165 SER A CA 1
ATOM 1099 C C . SER A 1 165 ? -31.534 -91.036 22.465 1.00 37.86 165 SER A C 1
ATOM 1100 O O . SER A 1 165 ? -30.732 -90.731 21.579 1.00 38.02 165 SER A O 1
ATOM 1103 N N . GLY A 1 166 ? -32.856 -91.104 22.279 1.00 32.92 166 GLY A N 1
ATOM 1104 C CA . GLY A 1 166 ? -33.505 -90.841 21.003 1.00 31.28 166 GLY A CA 1
ATOM 1105 C C . GLY A 1 166 ? -33.216 -89.430 20.539 1.00 36.41 166 GLY A C 1
ATOM 1106 O O . GLY A 1 166 ? -32.804 -89.224 19.398 1.00 37.11 166 GLY A O 1
ATOM 1107 N N . GLN A 1 167 ? -33.390 -88.447 21.437 1.00 32.14 167 GLN A N 1
ATOM 1108 C CA . GLN A 1 167 ? -33.115 -87.035 21.146 1.00 30.51 167 GLN A CA 1
ATOM 1109 C C . GLN A 1 167 ? -31.639 -86.803 20.818 1.00 34.25 167 GLN A C 1
ATOM 1110 O O . GLN A 1 167 ? -31.331 -86.105 19.851 1.00 33.69 167 GLN A O 1
ATOM 1116 N N . LEU A 1 168 ? -30.733 -87.409 21.598 1.00 32.35 168 LEU A N 1
ATOM 1117 C CA . LEU A 1 168 ? -29.289 -87.256 21.418 1.00 33.48 168 LEU A CA 1
ATOM 1118 C C . LEU A 1 168 ? -28.797 -87.908 20.115 1.00 36.81 168 LEU A C 1
ATOM 1119 O O . LEU A 1 168 ? -28.001 -87.287 19.404 1.00 37.27 168 LEU A O 1
ATOM 1124 N N . ASN A 1 169 ? -29.313 -89.116 19.776 1.00 30.71 169 ASN A N 1
ATOM 1125 C CA . ASN A 1 169 ? -28.968 -89.808 18.534 1.00 30.83 169 ASN A CA 1
ATOM 1126 C C . ASN A 1 169 ? -29.483 -89.045 17.336 1.00 35.21 169 ASN A C 1
ATOM 1127 O O . ASN A 1 169 ? -28.811 -89.005 16.305 1.00 34.58 169 ASN A O 1
ATOM 1132 N N . ARG A 1 170 ? -30.654 -88.393 17.490 1.00 32.35 170 ARG A N 1
ATOM 1133 C CA . ARG A 1 170 ? -31.249 -87.546 16.462 1.00 31.58 170 ARG A CA 1
ATOM 1134 C C . ARG A 1 170 ? -30.331 -86.358 16.160 1.00 36.57 170 ARG A C 1
ATOM 1135 O O . ARG A 1 170 ? -30.136 -86.020 14.990 1.00 36.94 170 ARG A O 1
ATOM 1143 N N . LEU A 1 171 ? -29.750 -85.738 17.207 1.00 32.49 171 LEU A N 1
ATOM 1144 C CA . LEU A 1 171 ? -28.820 -84.609 17.042 1.00 30.08 171 LEU A CA 1
ATOM 1145 C C . LEU A 1 171 ? -27.601 -85.027 16.191 1.00 32.82 171 LEU A C 1
ATOM 1146 O O . LEU A 1 171 ? -27.196 -84.271 15.309 1.00 32.53 171 LEU A O 1
ATOM 1151 N N . LEU A 1 172 ? -27.071 -86.255 16.411 1.00 29.25 172 LEU A N 1
ATOM 1152 C CA . LEU A 1 172 ? -25.950 -86.816 15.635 1.00 29.37 172 LEU A CA 1
ATOM 1153 C C . LEU A 1 172 ? -26.323 -86.961 14.165 1.00 34.99 172 LEU A C 1
ATOM 1154 O O . LEU A 1 172 ? -25.528 -86.602 13.307 1.00 34.88 172 LEU A O 1
ATOM 1159 N N . ALA A 1 173 ? -27.536 -87.464 13.886 1.00 34.40 173 ALA A N 1
ATOM 1160 C CA . ALA A 1 173 ? -28.063 -87.642 12.528 1.00 34.92 173 ALA A CA 1
ATOM 1161 C C . ALA A 1 173 ? -28.191 -86.279 11.812 1.00 37.45 173 ALA A C 1
ATOM 1162 O O . ALA A 1 173 ? -27.798 -86.178 10.651 1.00 36.98 173 ALA A O 1
ATOM 1164 N N . MET A 1 174 ? -28.669 -85.232 12.524 1.00 33.86 174 MET A N 1
ATOM 1165 C CA . MET A 1 174 ? -28.790 -83.851 12.001 1.00 31.87 174 MET A CA 1
ATOM 1166 C C . MET A 1 174 ? -27.405 -83.294 11.649 1.00 35.39 174 MET A C 1
ATOM 1167 O O . MET A 1 174 ? -27.230 -82.771 10.557 1.00 35.45 174 MET A O 1
ATOM 1172 N N . LYS A 1 175 ? -26.416 -83.443 12.554 1.00 32.34 175 LYS A N 1
ATOM 1173 C CA . LYS A 1 175 ? -25.041 -83.017 12.302 1.00 32.10 175 LYS A CA 1
ATOM 1174 C C . LYS A 1 175 ? -24.462 -83.781 11.080 1.00 37.76 175 LYS A C 1
ATOM 1175 O O . LYS A 1 175 ? -23.746 -83.180 10.277 1.00 40.47 175 LYS A O 1
ATOM 1181 N N . GLY A 1 176 ? -24.800 -85.071 10.946 1.00 31.47 176 GLY A N 1
ATOM 1182 C CA . GLY A 1 176 ? -24.370 -85.910 9.828 1.00 31.31 176 GLY A CA 1
ATOM 1183 C C . GLY A 1 176 ? -24.872 -85.388 8.485 1.00 34.87 176 GLY A C 1
ATOM 1184 O O . GLY A 1 176 ? -24.120 -85.358 7.510 1.00 31.88 176 GLY A O 1
ATOM 1185 N N . VAL A 1 177 ? -26.153 -84.919 8.438 1.00 31.64 177 VAL A N 1
ATOM 1186 C CA . VAL A 1 177 ? -26.749 -84.329 7.222 1.00 30.71 177 VAL A CA 1
ATOM 1187 C C . VAL A 1 177 ? -26.063 -82.955 6.920 1.00 35.35 177 VAL A C 1
ATOM 1188 O O . VAL A 1 177 ? -25.697 -82.667 5.779 1.00 36.55 177 VAL A O 1
ATOM 1192 N N . ALA A 1 178 ? -25.819 -82.168 7.946 1.00 31.93 178 ALA A N 1
ATOM 1193 C CA . ALA A 1 178 ? -25.219 -80.840 7.812 1.00 31.85 178 ALA A CA 1
ATOM 1194 C C . ALA A 1 178 ? -23.735 -80.858 7.438 1.00 35.27 178 ALA A C 1
ATOM 1195 O O . ALA A 1 178 ? -23.308 -79.977 6.693 1.00 32.88 178 ALA A O 1
ATOM 1197 N N . THR A 1 179 ? -22.945 -81.804 7.989 1.00 33.16 179 THR A N 1
ATOM 1198 C CA . THR A 1 179 ? -21.488 -81.771 7.832 1.00 33.37 179 THR A CA 1
ATOM 1199 C C . THR A 1 179 ? -20.834 -83.074 7.355 1.00 38.24 179 THR A C 1
ATOM 1200 O O . THR A 1 179 ? -19.609 -83.070 7.167 1.00 37.48 179 THR A O 1
ATOM 1204 N N . GLY A 1 180 ? -21.613 -84.155 7.227 1.00 35.38 180 GLY A N 1
ATOM 1205 C CA . GLY A 1 180 ? -21.111 -85.491 6.898 1.00 35.20 180 GLY A CA 1
ATOM 1206 C C . GLY A 1 180 ? -20.779 -85.769 5.447 1.00 39.18 180 GLY A C 1
ATOM 1207 O O . GLY A 1 180 ? -19.912 -85.118 4.864 1.00 40.26 180 GLY A O 1
ATOM 1208 N N . ARG A 1 181 ? -21.456 -86.761 4.864 1.00 35.26 181 ARG A N 1
ATOM 1209 C CA . ARG A 1 181 ? -21.244 -87.209 3.481 1.00 35.16 181 ARG A CA 1
ATOM 1210 C C . ARG A 1 181 ? -21.481 -86.085 2.448 1.00 41.83 181 ARG A C 1
ATOM 1211 O O . ARG A 1 181 ? -20.803 -86.047 1.424 1.00 42.72 181 ARG A O 1
ATOM 1219 N N . ASN A 1 182 ? -22.441 -85.176 2.727 1.00 39.32 182 ASN A N 1
ATOM 1220 C CA . ASN A 1 182 ? -22.807 -84.106 1.821 1.00 37.53 182 ASN A CA 1
ATOM 1221 C C . ASN A 1 182 ? -22.949 -82.788 2.616 1.00 38.72 182 ASN A C 1
ATOM 1222 O O . ASN A 1 182 ? -24.065 -82.376 2.949 1.00 38.89 182 ASN A O 1
ATOM 1227 N N . PRO A 1 183 ? -21.811 -82.134 2.942 1.00 33.29 183 PRO A N 1
ATOM 1228 C CA . PRO A 1 183 ? -21.868 -80.877 3.715 1.00 32.19 183 PRO A CA 1
ATOM 1229 C C . PRO A 1 183 ? -22.731 -79.788 3.080 1.00 35.19 183 PRO A C 1
ATOM 1230 O O . PRO A 1 183 ? -22.775 -79.649 1.861 1.00 32.72 183 PRO A O 1
ATOM 1234 N N . ASN A 1 184 ? -23.424 -79.021 3.928 1.00 32.04 184 ASN A N 1
ATOM 1235 C CA . ASN A 1 184 ? -24.282 -77.924 3.516 1.00 31.80 184 ASN A CA 1
ATOM 1236 C C . ASN A 1 184 ? -23.530 -76.932 2.676 1.00 36.27 184 ASN A C 1
ATOM 1237 O O . ASN A 1 184 ? -22.332 -76.720 2.888 1.00 37.95 184 ASN A O 1
ATOM 1242 N N . LYS A 1 185 ? -24.230 -76.314 1.744 1.00 31.73 185 LYS A N 1
ATOM 1243 C CA . LYS A 1 185 ? -23.661 -75.253 0.926 1.00 31.20 185 LYS A CA 1
ATOM 1244 C C . LYS A 1 185 ? -24.574 -74.029 1.007 1.00 34.94 185 LYS A C 1
ATOM 1245 O O . LYS A 1 185 ? -25.801 -74.159 0.949 1.00 33.45 185 LYS A O 1
ATOM 1251 N N . THR A 1 186 ? -23.984 -72.850 1.103 1.00 32.34 186 THR A N 1
ATOM 1252 C CA . THR A 1 186 ? -24.776 -71.622 1.049 1.00 32.33 186 THR A CA 1
ATOM 1253 C C . THR A 1 186 ? -25.278 -71.439 -0.391 1.00 35.01 186 THR A C 1
ATOM 1254 O O . THR A 1 186 ? -24.601 -71.905 -1.310 1.00 33.67 186 THR A O 1
ATOM 1258 N N . PRO A 1 187 ? -26.381 -70.707 -0.635 1.00 30.90 187 PRO A N 1
ATOM 1259 C CA . PRO A 1 187 ? -26.764 -70.392 -2.030 1.00 31.75 187 PRO A CA 1
ATOM 1260 C C . PRO A 1 187 ? -25.612 -69.783 -2.872 1.00 35.88 187 PRO A C 1
ATOM 1261 O O . PRO A 1 187 ? -25.499 -70.096 -4.057 1.00 36.23 187 PRO A O 1
ATOM 1265 N N . LYS A 1 188 ? -24.732 -68.946 -2.260 1.00 32.08 188 LYS A N 1
ATOM 1266 C CA . LYS A 1 188 ? -23.586 -68.361 -2.959 1.00 32.82 188 LYS A CA 1
ATOM 1267 C C . LYS A 1 188 ? -22.630 -69.455 -3.481 1.00 39.02 188 LYS A C 1
ATOM 1268 O O . LYS A 1 188 ? -22.218 -69.381 -4.638 1.00 40.83 188 LYS A O 1
ATOM 1274 N N . THR A 1 189 ? -22.309 -70.471 -2.651 1.00 36.01 189 THR A N 1
ATOM 1275 C CA . THR A 1 189 ? -21.436 -71.608 -3.008 1.00 36.53 189 THR A CA 1
ATOM 1276 C C . THR A 1 189 ? -22.054 -72.384 -4.182 1.00 42.15 189 THR A C 1
ATOM 1277 O O . THR A 1 189 ? -21.330 -72.811 -5.079 1.00 43.47 189 THR A O 1
ATOM 1281 N N . VAL A 1 190 ? -23.388 -72.551 -4.180 1.00 37.20 190 VAL A N 1
ATOM 1282 C CA . VAL A 1 190 ? -24.064 -73.268 -5.268 1.00 36.16 190 VAL A CA 1
ATOM 1283 C C . VAL A 1 190 ? -23.952 -72.453 -6.561 1.00 40.85 190 VAL A C 1
ATOM 1284 O O . VAL A 1 190 ? -23.759 -73.031 -7.626 1.00 41.54 190 VAL A O 1
ATOM 1288 N N . GLY A 1 191 ? -24.020 -71.131 -6.442 1.00 37.81 191 GLY A N 1
ATOM 1289 C CA . GLY A 1 191 ? -23.884 -70.214 -7.566 1.00 37.65 191 GLY A CA 1
ATOM 1290 C C . GLY A 1 191 ? -25.042 -69.261 -7.755 1.00 43.26 191 GLY A C 1
ATOM 1291 O O . GLY A 1 191 ? -25.211 -68.745 -8.863 1.00 45.22 191 GLY A O 1
ATOM 1292 N N . TYR A 1 192 ? -25.843 -69.005 -6.689 1.00 37.26 192 TYR A N 1
ATOM 1293 C CA . TYR A 1 192 ? -26.977 -68.086 -6.776 1.00 36.28 192 TYR A CA 1
ATOM 1294 C C . TYR A 1 192 ? -26.769 -66.828 -5.943 1.00 38.01 192 TYR A C 1
ATOM 1295 O O . TYR A 1 192 ? -26.309 -66.910 -4.818 1.00 37.47 192 TYR A O 1
ATOM 1304 N N . THR A 1 193 ? -27.150 -65.671 -6.492 1.00 34.17 193 THR A N 1
ATOM 1305 C CA . THR A 1 193 ? -27.196 -64.399 -5.764 1.00 33.07 193 THR A CA 1
ATOM 1306 C C . THR A 1 193 ? -28.586 -64.347 -5.074 1.00 34.43 193 THR A C 1
ATOM 1307 O O . THR A 1 193 ? -29.441 -65.187 -5.369 1.00 31.45 193 THR A O 1
ATOM 1311 N N . ASN A 1 194 ? -28.820 -63.350 -4.197 1.00 31.50 194 ASN A N 1
ATOM 1312 C CA . ASN A 1 194 ? -30.123 -63.195 -3.543 1.00 31.28 194 ASN A CA 1
ATOM 1313 C C . ASN A 1 194 ? -31.225 -62.925 -4.573 1.00 34.42 194 ASN A C 1
ATOM 1314 O O . ASN A 1 194 ? -32.311 -63.503 -4.484 1.00 34.52 194 ASN A O 1
ATOM 1319 N N . GLU A 1 195 ? -30.918 -62.085 -5.572 1.00 29.62 195 GLU A N 1
ATOM 1320 C CA . GLU A 1 195 ? -31.855 -61.713 -6.631 1.00 29.52 195 GLU A CA 1
ATOM 1321 C C . GLU A 1 195 ? -32.201 -62.913 -7.534 1.00 35.64 195 GLU A C 1
ATOM 1322 O O . GLU A 1 195 ? -33.369 -63.078 -7.883 1.00 35.56 195 GLU A O 1
ATOM 1328 N N . GLN A 1 196 ? -31.213 -63.767 -7.868 1.00 33.55 196 GLN A N 1
ATOM 1329 C CA . GLN A 1 196 ? -31.465 -64.963 -8.675 1.00 32.76 196 GLN A CA 1
ATOM 1330 C C . GLN A 1 196 ? -32.409 -65.924 -7.942 1.00 35.32 196 GLN A C 1
ATOM 1331 O O . GLN A 1 196 ? -33.335 -66.457 -8.560 1.00 36.17 196 GLN A O 1
ATOM 1337 N N . LEU A 1 197 ? -32.219 -66.093 -6.625 1.00 30.80 197 LEU A N 1
ATOM 1338 C CA . LEU A 1 197 ? -33.098 -66.933 -5.818 1.00 31.30 197 LEU A CA 1
ATOM 1339 C C . LEU A 1 197 ? -34.512 -66.356 -5.748 1.00 36.29 197 LEU A C 1
ATOM 1340 O O . LEU A 1 197 ? -35.478 -67.109 -5.849 1.00 35.98 197 LEU A O 1
ATOM 1345 N N . ALA A 1 198 ? -34.622 -65.014 -5.613 1.00 32.89 198 ALA A N 1
ATOM 1346 C CA . ALA A 1 198 ? -35.890 -64.280 -5.576 1.00 31.76 198 ALA A CA 1
ATOM 1347 C C . ALA A 1 198 ? -36.694 -64.513 -6.870 1.00 34.09 198 ALA A C 1
ATOM 1348 O O . ALA A 1 198 ? -37.906 -64.683 -6.807 1.00 33.23 198 ALA A O 1
ATOM 1350 N N . LYS A 1 199 ? -36.014 -64.540 -8.025 1.00 31.36 199 LYS A N 1
ATOM 1351 C CA . LYS A 1 199 ? -36.625 -64.796 -9.330 1.00 31.28 199 LYS A CA 1
ATOM 1352 C C . LYS A 1 199 ? -37.187 -66.225 -9.399 1.00 36.05 199 LYS A C 1
ATOM 1353 O O . LYS A 1 199 ? -38.230 -66.430 -10.021 1.00 37.47 199 LYS A O 1
ATOM 1359 N N . LEU A 1 200 ? -36.516 -67.202 -8.734 1.00 29.78 200 LEU A N 1
ATOM 1360 C CA . LEU A 1 200 ? -37.008 -68.577 -8.684 1.00 28.92 200 LEU A CA 1
ATOM 1361 C C . LEU A 1 200 ? -38.229 -68.641 -7.755 1.00 33.29 200 LEU A C 1
ATOM 1362 O O . LEU A 1 200 ? -39.251 -69.202 -8.132 1.00 33.85 200 LEU A O 1
ATOM 1367 N N . LEU A 1 201 ? -38.141 -67.992 -6.589 1.00 28.58 201 LEU A N 1
ATOM 1368 C CA . LEU A 1 201 ? -39.207 -67.953 -5.598 1.00 29.16 201 LEU A CA 1
ATOM 1369 C C . LEU A 1 201 ? -40.429 -67.206 -6.118 1.00 34.14 201 LEU A C 1
ATOM 1370 O O . LEU A 1 201 ? -41.529 -67.517 -5.682 1.00 33.73 201 LEU A O 1
ATOM 1375 N N . GLU A 1 202 ? -40.267 -66.281 -7.076 1.00 31.23 202 GLU A N 1
ATOM 1376 C CA . GLU A 1 202 ? -41.413 -65.602 -7.685 1.00 31.71 202 GLU A CA 1
ATOM 1377 C C . GLU A 1 202 ? -42.324 -66.629 -8.360 1.00 36.15 202 GLU A C 1
ATOM 1378 O O . GLU A 1 202 ? -43.533 -66.428 -8.400 1.00 36.02 202 GLU A O 1
ATOM 1384 N N . GLN A 1 203 ? -41.729 -67.747 -8.831 1.00 32.06 203 GLN A N 1
ATOM 1385 C CA . GLN A 1 203 ? -42.399 -68.858 -9.496 1.00 31.64 203 GLN A CA 1
ATOM 1386 C C . GLN A 1 203 ? -42.806 -69.966 -8.526 1.00 34.38 203 GLN A C 1
ATOM 1387 O O . GLN A 1 203 ? -43.942 -70.436 -8.607 1.00 34.52 203 GLN A O 1
ATOM 1393 N N . THR A 1 204 ? -41.891 -70.405 -7.630 1.00 29.44 204 THR A N 1
ATOM 1394 C CA . THR A 1 204 ? -42.162 -71.531 -6.732 1.00 30.03 204 THR A CA 1
ATOM 1395 C C . THR A 1 204 ? -42.901 -71.139 -5.416 1.00 33.98 204 THR A C 1
ATOM 1396 O O . THR A 1 204 ? -43.448 -72.030 -4.743 1.00 30.74 204 THR A O 1
ATOM 1400 N N . LEU A 1 205 ? -42.837 -69.849 -5.025 1.00 30.85 205 LEU A N 1
ATOM 1401 C CA . LEU A 1 205 ? -43.509 -69.357 -3.817 1.00 30.40 205 LEU A CA 1
ATOM 1402 C C . LEU A 1 205 ? -44.071 -67.954 -4.095 1.00 33.88 205 LEU A C 1
ATOM 1403 O O . LEU A 1 205 ? -43.589 -66.977 -3.508 1.00 32.69 205 LEU A O 1
ATOM 1408 N N . PRO A 1 206 ? -45.015 -67.826 -5.071 1.00 32.79 206 PRO A N 1
ATOM 1409 C CA . PRO A 1 206 ? -45.560 -66.499 -5.382 1.00 33.85 206 PRO A CA 1
ATOM 1410 C C . PRO A 1 206 ? -46.213 -65.882 -4.144 1.00 37.72 206 PRO A C 1
ATOM 1411 O O . PRO A 1 206 ? -46.952 -66.546 -3.412 1.00 37.77 206 PRO A O 1
ATOM 1415 N N . ILE A 1 207 ? -45.903 -64.629 -3.885 1.00 32.52 207 ILE A N 1
ATOM 1416 C CA . ILE A 1 207 ? -46.436 -63.943 -2.720 1.00 30.46 207 ILE A CA 1
ATOM 1417 C C . ILE A 1 207 ? -47.061 -62.625 -3.133 1.00 35.08 207 ILE A C 1
ATOM 1418 O O . ILE A 1 207 ? -46.685 -62.023 -4.154 1.00 36.19 207 ILE A O 1
ATOM 1423 N N . ASN A 1 208 ? -47.989 -62.161 -2.301 1.00 31.48 208 ASN A N 1
ATOM 1424 C CA . ASN A 1 208 ? -48.570 -60.826 -2.413 1.00 31.68 208 ASN A CA 1
ATOM 1425 C C . ASN A 1 208 ? -47.969 -59.975 -1.314 1.00 35.65 208 ASN A C 1
ATOM 1426 O O . ASN A 1 208 ? -47.296 -60.504 -0.425 1.00 34.28 208 ASN A O 1
ATOM 1431 N N . THR A 1 209 ? -48.203 -58.668 -1.357 1.00 34.17 209 THR A N 1
ATOM 1432 C CA . THR A 1 209 ? -47.727 -57.813 -0.280 1.00 33.96 209 THR A CA 1
ATOM 1433 C C . THR A 1 209 ? -48.680 -57.980 0.912 1.00 37.93 209 THR A C 1
ATOM 1434 O O . THR A 1 209 ? -49.843 -58.323 0.677 1.00 38.19 209 THR A O 1
ATOM 1438 N N . PRO A 1 210 ? -48.288 -57.659 2.170 1.00 33.80 210 PRO A N 1
ATOM 1439 C CA . PRO A 1 210 ? -49.303 -57.633 3.252 1.00 32.59 210 PRO A CA 1
ATOM 1440 C C . PRO A 1 210 ? -50.415 -56.622 2.912 1.00 38.10 210 PRO A C 1
ATOM 1441 O O . PRO A 1 210 ? -50.185 -55.708 2.108 1.00 37.62 210 PRO A O 1
ATOM 1445 N N . LYS A 1 211 ? -51.603 -56.754 3.526 1.00 35.72 211 LYS A N 1
ATOM 1446 C CA . LYS A 1 211 ? -52.718 -55.807 3.325 1.00 36.18 211 LYS A CA 1
ATOM 1447 C C . LYS A 1 211 ? -52.242 -54.377 3.550 1.00 39.90 211 LYS A C 1
ATOM 1448 O O . LYS A 1 211 ? -51.342 -54.166 4.360 1.00 38.55 211 LYS A O 1
ATOM 1454 N N . HIS A 1 212 ? -52.830 -53.403 2.831 1.00 38.59 212 HIS A N 1
ATOM 1455 C CA . HIS A 1 212 ? -52.488 -51.982 2.933 1.00 40.74 212 HIS A CA 1
ATOM 1456 C C . HIS A 1 212 ? -52.698 -51.459 4.370 1.00 44.42 212 HIS A C 1
ATOM 1457 O O . HIS A 1 212 ? -51.912 -50.640 4.839 1.00 42.19 212 HIS A O 1
ATOM 1464 N N . GLU A 1 213 ? -53.745 -51.940 5.056 1.00 43.16 213 GLU A N 1
ATOM 1465 C CA . GLU A 1 213 ? -54.090 -51.520 6.422 1.00 45.19 213 GLU A CA 1
ATOM 1466 C C . GLU A 1 213 ? -53.082 -52.031 7.468 1.00 47.72 213 GLU A C 1
ATOM 1467 O O . GLU A 1 213 ? -52.958 -51.413 8.527 1.00 48.97 213 GLU A O 1
ATOM 1473 N N . ASP A 1 214 ? -52.351 -53.123 7.161 1.00 40.96 214 ASP A N 1
ATOM 1474 C CA . ASP A 1 214 ? -51.363 -53.710 8.063 1.00 38.49 214 ASP A CA 1
ATOM 1475 C C . ASP A 1 214 ? -50.147 -52.783 8.230 1.00 41.21 214 ASP A C 1
ATOM 1476 O O . ASP A 1 214 ? -49.672 -52.187 7.254 1.00 39.57 214 ASP A O 1
ATOM 1481 N N . PRO A 1 215 ? -49.650 -52.640 9.479 1.00 36.14 215 PRO A N 1
ATOM 1482 C CA . PRO A 1 215 ? -48.478 -51.768 9.698 1.00 34.97 215 PRO A CA 1
ATOM 1483 C C . PRO A 1 215 ? -47.215 -52.335 9.057 1.00 37.37 215 PRO A C 1
ATOM 1484 O O . PRO A 1 215 ? -47.017 -53.550 8.960 1.00 35.70 215 PRO A O 1
ATOM 1488 N N . ASP A 1 216 ? -46.381 -51.426 8.607 1.00 34.99 216 ASP A N 1
ATOM 1489 C CA . ASP A 1 216 ? -45.072 -51.677 8.052 1.00 33.71 216 ASP A CA 1
ATOM 1490 C C . ASP A 1 216 ? -44.159 -52.163 9.148 1.00 35.33 216 ASP A C 1
ATOM 1491 O O . ASP A 1 216 ? -44.454 -52.002 10.339 1.00 35.05 216 ASP A O 1
ATOM 1496 N N . LEU A 1 217 ? -43.018 -52.695 8.761 1.00 31.66 217 LEU A N 1
ATOM 1497 C CA . LEU A 1 217 ? -42.010 -53.135 9.721 1.00 30.56 217 LEU A CA 1
ATOM 1498 C C . LEU A 1 217 ? -41.222 -51.890 10.224 1.00 34.92 217 LEU A C 1
ATOM 1499 O O . LEU A 1 217 ? -40.171 -51.553 9.696 1.00 33.78 217 LEU A O 1
ATOM 1504 N N . ARG A 1 218 ? -41.825 -51.134 11.150 1.00 33.58 218 ARG A N 1
ATOM 1505 C CA . ARG A 1 218 ? -41.216 -49.894 11.648 1.00 35.62 218 ARG A CA 1
ATOM 1506 C C . ARG A 1 218 ? -41.275 -49.775 13.178 1.00 40.79 218 ARG A C 1
ATOM 1507 O O . ARG A 1 218 ? -40.576 -48.944 13.749 1.00 41.79 218 ARG A O 1
ATOM 1515 N N . TRP A 1 219 ? -42.137 -50.547 13.825 1.00 37.15 219 TRP A N 1
ATOM 1516 C CA . TRP A 1 219 ? -42.363 -50.357 15.249 1.00 38.20 219 TRP A CA 1
ATOM 1517 C C . TRP A 1 219 ? -42.067 -51.561 16.130 1.00 39.64 219 TRP A C 1
ATOM 1518 O O . TRP A 1 219 ? -41.911 -52.691 15.659 1.00 37.31 219 TRP A O 1
ATOM 1529 N N . ALA A 1 220 ? -41.960 -51.272 17.429 1.00 36.73 220 ALA A N 1
ATOM 1530 C CA . ALA A 1 220 ? -41.820 -52.240 18.508 1.00 36.09 220 ALA A CA 1
ATOM 1531 C C . ALA A 1 220 ? -43.091 -53.079 18.548 1.00 38.89 220 ALA A C 1
ATOM 1532 O O . ALA A 1 220 ? -44.166 -52.534 18.295 1.00 39.01 220 ALA A O 1
ATOM 1534 N N . PRO A 1 221 ? -43.025 -54.394 18.832 1.00 35.64 221 PRO A N 1
ATOM 1535 C CA . PRO A 1 221 ? -44.255 -55.214 18.808 1.00 34.77 221 PRO A CA 1
ATOM 1536 C C . PRO A 1 221 ? -45.453 -54.696 19.628 1.00 37.24 221 PRO A C 1
ATOM 1537 O O . PRO A 1 221 ? -46.574 -54.800 19.146 1.00 35.64 221 PRO A O 1
ATOM 1541 N N . SER A 1 222 ? -45.241 -54.150 20.838 1.00 34.76 222 SER A N 1
ATOM 1542 C CA . SER A 1 222 ? -46.351 -53.719 21.701 1.00 36.05 222 SER A CA 1
ATOM 1543 C C . SER A 1 222 ? -47.104 -52.490 21.136 1.00 43.83 222 SER A C 1
ATOM 1544 O O . SER A 1 222 ? -48.198 -52.179 21.618 1.00 44.79 222 SER A O 1
ATOM 1547 N N . TRP A 1 223 ? -46.547 -51.830 20.102 1.00 39.24 223 TRP A N 1
ATOM 1548 C CA . TRP A 1 223 ? -47.188 -50.699 19.429 1.00 39.65 223 TRP A CA 1
ATOM 1549 C C . TRP A 1 223 ? -48.188 -51.192 18.364 1.00 39.27 223 TRP A C 1
ATOM 1550 O O . TRP A 1 223 ? -48.891 -50.392 17.756 1.00 38.44 223 TRP A O 1
ATOM 1561 N N . LEU A 1 224 ? -48.244 -52.511 18.145 1.00 35.14 224 LEU A N 1
ATOM 1562 C CA . LEU A 1 224 ? -49.151 -53.113 17.179 1.00 35.69 224 LEU A CA 1
ATOM 1563 C C . LEU A 1 224 ? -50.492 -53.505 17.836 1.00 39.68 224 LEU A C 1
ATOM 1564 O O . LEU A 1 224 ? -51.393 -53.997 17.147 1.00 38.20 224 LEU A O 1
ATOM 1569 N N . ILE A 1 225 ? -50.619 -53.256 19.154 1.00 37.09 225 ILE A N 1
ATOM 1570 C CA . ILE A 1 225 ? -51.852 -53.502 19.903 1.00 38.60 225 ILE A CA 1
ATOM 1571 C C . ILE A 1 225 ? -52.620 -52.172 20.058 1.00 45.49 225 ILE A C 1
ATOM 1572 O O . ILE A 1 225 ? -52.077 -51.176 20.576 1.00 46.85 225 ILE A O 1
ATOM 1577 N N . ASN A 1 226 ? -53.874 -52.170 19.599 1.00 41.62 226 ASN A N 1
ATOM 1578 C CA . ASN A 1 226 ? -54.773 -51.022 19.736 1.00 42.53 226 ASN A CA 1
ATOM 1579 C C . ASN A 1 226 ? -55.881 -51.471 20.718 1.00 46.54 226 ASN A C 1
ATOM 1580 O O . ASN A 1 226 ? -56.803 -52.169 20.298 1.00 45.24 226 ASN A O 1
ATOM 1585 N N . TYR A 1 227 ? -55.731 -51.179 22.040 1.00 45.91 227 TYR A N 1
ATOM 1586 C CA . TYR A 1 227 ? -56.719 -51.653 23.034 1.00 47.85 227 TYR A CA 1
ATOM 1587 C C . TYR A 1 227 ? -57.312 -50.549 23.910 1.00 57.28 227 TYR A C 1
ATOM 1588 O O . TYR A 1 227 ? -56.580 -49.870 24.624 1.00 58.03 227 TYR A O 1
ATOM 1597 N N . THR A 1 228 ? -58.665 -50.453 23.933 1.00 58.65 228 THR A N 1
ATOM 1598 C CA . THR A 1 228 ? -59.418 -49.453 24.724 1.00 61.12 228 THR A CA 1
ATOM 1599 C C . THR A 1 228 ? -60.561 -50.089 25.513 1.00 68.88 228 THR A C 1
ATOM 1600 O O . THR A 1 228 ? -60.946 -49.564 26.558 1.00 70.67 228 THR A O 1
ATOM 1604 N N . GLY A 1 229 ? -61.091 -51.196 25.003 1.00 65.99 229 GLY A N 1
ATOM 1605 C CA . GLY A 1 229 ? -62.235 -51.891 25.587 1.00 66.37 229 GLY A CA 1
ATOM 1606 C C . GLY A 1 229 ? -63.382 -52.004 24.591 1.00 67.98 229 GLY A C 1
ATOM 1607 O O . GLY A 1 229 ? -64.182 -52.947 24.641 1.00 68.21 229 GLY A O 1
ATOM 1608 N N . ASP A 1 230 ? -63.419 -51.053 23.637 1.00 60.98 230 ASP A N 1
ATOM 1609 C CA . ASP A 1 230 ? -64.394 -50.990 22.554 1.00 59.20 230 ASP A CA 1
ATOM 1610 C C . ASP A 1 230 ? -64.092 -52.069 21.501 1.00 58.48 230 ASP A C 1
ATOM 1611 O O . ASP A 1 230 ? -63.194 -51.883 20.670 1.00 55.53 230 ASP A O 1
ATOM 1616 N N . LEU A 1 231 ? -64.885 -53.170 21.513 1.00 54.43 231 LEU A N 1
ATOM 1617 C CA . LEU A 1 231 ? -64.754 -54.328 20.615 1.00 53.59 231 LEU A CA 1
ATOM 1618 C C . LEU A 1 231 ? -64.917 -53.989 19.144 1.00 58.39 231 LEU A C 1
ATOM 1619 O O . LEU A 1 231 ? -64.482 -54.772 18.289 1.00 58.72 231 LEU A O 1
ATOM 1624 N N . SER A 1 232 ? -65.554 -52.846 18.837 1.00 55.14 232 SER A N 1
ATOM 1625 C CA . SER A 1 232 ? -65.756 -52.400 17.461 1.00 54.53 232 SER A CA 1
ATOM 1626 C C . SER A 1 232 ? -64.458 -51.841 16.859 1.00 56.73 232 SER A C 1
ATOM 1627 O O . SER A 1 232 ? -64.323 -51.858 15.641 1.00 56.92 232 SER A O 1
ATOM 1630 N N . THR A 1 233 ? -63.510 -51.352 17.698 1.00 52.62 233 THR A N 1
ATOM 1631 C CA . THR A 1 233 ? -62.233 -50.779 17.230 1.00 52.07 233 THR A CA 1
ATOM 1632 C C . THR A 1 233 ? -60.985 -51.567 17.712 1.00 55.26 233 THR A C 1
ATOM 1633 O O . THR A 1 233 ? -59.968 -51.554 17.011 1.00 55.00 233 THR A O 1
ATOM 1637 N N . ASP A 1 234 ? -61.065 -52.223 18.902 1.00 51.28 234 ASP A N 1
ATOM 1638 C CA . ASP A 1 234 ? -59.983 -53.010 19.524 1.00 50.35 234 ASP A CA 1
ATOM 1639 C C . ASP A 1 234 ? -59.401 -54.012 18.539 1.00 52.90 234 ASP A C 1
ATOM 1640 O O . ASP A 1 234 ? -60.166 -54.736 17.899 1.00 54.59 234 ASP A O 1
ATOM 1645 N N . LYS A 1 235 ? -58.064 -53.998 18.357 1.00 45.66 235 LYS A N 1
ATOM 1646 C CA . LYS A 1 235 ? -57.392 -54.902 17.430 1.00 44.01 235 LYS A CA 1
ATOM 1647 C C . LYS A 1 235 ? -55.894 -55.016 17.731 1.00 48.18 235 LYS A C 1
ATOM 1648 O O . LYS A 1 235 ? -55.238 -54.020 18.086 1.00 49.67 235 LYS A O 1
ATOM 1654 N N . SER A 1 236 ? -55.360 -56.238 17.561 1.00 41.80 236 SER A N 1
ATOM 1655 C CA . SER A 1 236 ? -53.944 -56.512 17.634 1.00 40.61 236 SER A CA 1
ATOM 1656 C C . SER A 1 236 ? -53.473 -56.835 16.232 1.00 43.04 236 SER A C 1
ATOM 1657 O O . SER A 1 236 ? -54.055 -57.691 15.573 1.00 42.27 236 SER A O 1
ATOM 1660 N N . TYR A 1 237 ? -52.429 -56.155 15.769 1.00 38.88 237 TYR A N 1
ATOM 1661 C CA . TYR A 1 237 ? -51.859 -56.423 14.445 1.00 36.99 237 TYR A CA 1
ATOM 1662 C C . TYR A 1 237 ? -50.736 -57.460 14.558 1.00 40.53 237 TYR A C 1
ATOM 1663 O O . TYR A 1 237 ? -50.111 -57.813 13.553 1.00 41.77 237 TYR A O 1
ATOM 1672 N N . LEU A 1 238 ? -50.509 -57.975 15.786 1.00 36.01 238 LEU A N 1
ATOM 1673 C CA . LEU A 1 238 ? -49.494 -58.983 16.086 1.00 34.30 238 LEU A CA 1
ATOM 1674 C C . LEU A 1 238 ? -49.953 -60.356 15.615 1.00 38.12 238 LEU A C 1
ATOM 1675 O O . LEU A 1 238 ? -51.151 -60.630 15.613 1.00 36.83 238 LEU A O 1
ATOM 1680 N N . PRO A 1 239 ? -49.031 -61.258 15.225 1.00 37.00 239 PRO A N 1
ATOM 1681 C CA . PRO A 1 239 ? -49.475 -62.596 14.799 1.00 36.50 239 PRO A CA 1
ATOM 1682 C C . PRO A 1 239 ? -50.144 -63.354 15.942 1.00 42.80 239 PRO A C 1
ATOM 1683 O O . PRO A 1 239 ? -49.785 -63.152 17.108 1.00 42.47 239 PRO A O 1
ATOM 1687 N N . HIS A 1 240 ? -51.109 -64.219 15.613 1.00 40.61 240 HIS A N 1
ATOM 1688 C CA . HIS A 1 240 ? -51.757 -65.083 16.589 1.00 41.79 240 HIS A CA 1
ATOM 1689 C C . HIS A 1 240 ? -50.704 -66.090 17.111 1.00 43.98 240 HIS A C 1
ATOM 1690 O O . HIS A 1 240 ? -49.876 -66.568 16.331 1.00 43.53 240 HIS A O 1
ATOM 1697 N N . VAL A 1 241 ? -50.717 -66.359 18.425 1.00 39.42 241 VAL A N 1
ATOM 1698 C CA . VAL A 1 241 ? -49.819 -67.323 19.063 1.00 39.08 241 VAL A CA 1
ATOM 1699 C C . VAL A 1 241 ? -50.674 -68.358 19.768 1.00 43.45 241 VAL A C 1
ATOM 1700 O O . VAL A 1 241 ? -51.825 -68.066 20.114 1.00 43.14 241 VAL A O 1
ATOM 1704 N N . THR A 1 242 ? -50.120 -69.577 19.962 1.00 40.33 242 THR A N 1
ATOM 1705 C CA . THR A 1 242 ? -50.774 -70.665 20.708 1.00 39.68 242 THR A CA 1
ATOM 1706 C C . THR A 1 242 ? -50.448 -70.406 22.171 1.00 44.19 242 THR A C 1
ATOM 1707 O O . THR A 1 242 ? -49.294 -70.567 22.596 1.00 41.56 242 THR A O 1
ATOM 1711 N N . ILE A 1 243 ? -51.457 -69.947 22.910 1.00 42.76 243 ILE A N 1
ATOM 1712 C CA . ILE A 1 243 ? -51.397 -69.570 24.325 1.00 45.12 243 ILE A CA 1
ATOM 1713 C C . ILE A 1 243 ? -50.804 -70.699 25.206 1.00 48.35 243 ILE A C 1
ATOM 1714 O O . ILE A 1 243 ? -49.983 -70.410 26.075 1.00 48.41 243 ILE A O 1
ATOM 1719 N N . LYS A 1 244 ? -51.177 -71.954 24.947 1.00 44.91 244 LYS A N 1
ATOM 1720 C CA . LYS A 1 244 ? -50.725 -73.112 25.722 1.00 45.13 244 LYS A CA 1
ATOM 1721 C C . LYS A 1 244 ? -49.317 -73.582 25.340 1.00 45.93 244 LYS A C 1
ATOM 1722 O O . LYS A 1 244 ? -48.761 -74.426 26.047 1.00 47.49 244 LYS A O 1
ATOM 1724 N N . SER A 1 245 ? -48.730 -73.054 24.243 1.00 38.47 245 SER A N 1
ATOM 1725 C CA . SER A 1 245 ? -47.383 -73.461 23.829 1.00 36.11 245 SER A CA 1
ATOM 1726 C C . SER A 1 245 ? -46.328 -72.831 24.757 1.00 37.81 245 SER A C 1
ATOM 1727 O O . SER A 1 245 ? -46.594 -71.849 25.454 1.00 35.90 245 SER A O 1
ATOM 1730 N N . SER A 1 246 ? -45.138 -73.411 24.737 1.00 35.39 246 SER A N 1
ATOM 1731 C CA . SER A 1 246 ? -43.988 -73.051 25.556 1.00 35.07 246 SER A CA 1
ATO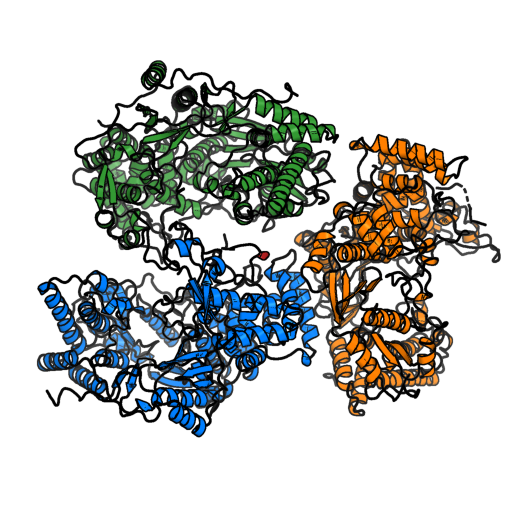M 1732 C C . SER A 1 246 ? -43.526 -71.624 25.317 1.00 35.94 246 SER A C 1
ATOM 1733 O O . SER A 1 246 ? -43.407 -71.206 24.162 1.00 33.37 246 SER A O 1
ATOM 1736 N N . ALA A 1 247 ? -43.233 -70.893 26.416 1.00 31.14 247 ALA A N 1
ATOM 1737 C CA . ALA A 1 247 ? -42.663 -69.535 26.341 1.00 29.79 247 ALA A CA 1
ATOM 1738 C C . ALA A 1 247 ? -41.214 -69.577 25.838 1.00 33.20 247 ALA A C 1
ATOM 1739 O O . ALA A 1 247 ? -40.751 -68.620 25.242 1.00 31.39 247 ALA A O 1
ATOM 1741 N N . GLY A 1 248 ? -40.520 -70.694 26.093 1.00 32.41 248 GLY A N 1
ATOM 1742 C CA . GLY A 1 248 ? -39.104 -70.876 25.788 1.00 30.90 248 GLY A CA 1
ATOM 1743 C C . GLY A 1 248 ? -38.286 -70.044 26.756 1.00 33.67 248 GLY A C 1
ATOM 1744 O O . GLY A 1 248 ? -38.821 -69.520 27.755 1.00 32.83 248 GLY A O 1
ATOM 1745 N N . LEU A 1 249 ? -36.992 -69.868 26.457 1.00 29.19 249 LEU A N 1
ATOM 1746 C CA . LEU A 1 249 ? -36.140 -69.040 27.305 1.00 28.41 249 LEU A CA 1
ATOM 1747 C C . LEU A 1 249 ? -36.609 -67.577 27.254 1.00 32.67 249 LEU A C 1
ATOM 1748 O O . LEU A 1 249 ? -37.154 -67.178 26.221 1.00 30.38 249 LEU A O 1
ATOM 1753 N N . PRO A 1 250 ? -36.474 -66.763 28.342 1.00 31.13 250 PRO A N 1
ATOM 1754 C CA . PRO A 1 250 ? -35.835 -67.057 29.638 1.00 31.07 250 PRO A CA 1
ATOM 1755 C C . PRO A 1 250 ? -36.842 -67.569 30.692 1.00 36.18 250 PRO A C 1
ATOM 1756 O O . PRO A 1 250 ? -36.547 -67.474 31.883 1.00 34.49 250 PRO A O 1
ATOM 1760 N N . TYR A 1 251 ? -38.006 -68.130 30.251 1.00 32.93 251 TYR A N 1
ATOM 1761 C CA . TYR A 1 251 ? -39.085 -68.593 31.144 1.00 34.41 251 TYR A CA 1
ATOM 1762 C C . TYR A 1 251 ? -39.397 -70.091 31.018 1.00 37.67 251 TYR A C 1
ATOM 1763 O O . TYR A 1 251 ? -40.447 -70.469 30.492 1.00 35.64 251 TYR A O 1
ATOM 1772 N N . ILE A 1 252 ? -38.503 -70.940 31.529 1.00 36.43 252 ILE A N 1
ATOM 1773 C CA . ILE A 1 252 ? -38.749 -72.384 31.504 1.00 36.87 252 ILE A CA 1
ATOM 1774 C C . ILE A 1 252 ? -39.902 -72.686 32.466 1.00 40.36 252 ILE A C 1
ATOM 1775 O O . ILE A 1 252 ? -39.953 -72.131 33.570 1.00 39.25 252 ILE A O 1
ATOM 1780 N N . GLY A 1 253 ? -40.813 -73.538 32.010 1.00 38.52 253 GLY A N 1
ATOM 1781 C CA . GLY A 1 253 ? -41.968 -73.975 32.789 1.00 39.18 253 GLY A CA 1
ATOM 1782 C C . GLY A 1 253 ? -43.174 -73.079 32.639 1.00 42.37 253 GLY A C 1
ATOM 1783 O O . GLY A 1 253 ? -44.161 -73.262 33.346 1.00 44.08 253 GLY A O 1
ATOM 1784 N N . LYS A 1 254 ? -43.092 -72.090 31.748 1.00 36.60 254 LYS A N 1
ATOM 1785 C CA . LYS A 1 254 ? -44.189 -71.131 31.520 1.00 35.84 254 LYS A CA 1
ATOM 1786 C C . LYS A 1 254 ? -44.707 -71.250 30.090 1.00 38.27 254 LYS A C 1
ATOM 1787 O O . LYS A 1 254 ? -43.967 -71.621 29.178 1.00 38.09 254 LYS A O 1
ATOM 1793 N N . THR A 1 255 ? -45.973 -70.947 29.904 1.00 35.57 255 THR A N 1
ATOM 1794 C CA . THR A 1 255 ? -46.614 -70.935 28.582 1.00 34.93 255 THR A CA 1
ATOM 1795 C C . THR A 1 255 ? -46.521 -69.513 28.002 1.00 38.78 255 THR A C 1
ATOM 1796 O O . THR A 1 255 ? -46.094 -68.596 28.709 1.00 36.67 255 THR A O 1
ATOM 1800 N N . LYS A 1 256 ? -46.969 -69.323 26.743 1.00 37.06 256 LYS A N 1
ATOM 1801 C CA . LYS A 1 256 ? -47.030 -67.998 26.121 1.00 37.07 256 LYS A CA 1
ATOM 1802 C C . LYS A 1 256 ? -48.072 -67.137 26.847 1.00 43.63 256 LYS A C 1
ATOM 1803 O O . LYS A 1 256 ? -47.795 -65.973 27.166 1.00 44.50 256 LYS A O 1
ATOM 1809 N N . GLY A 1 257 ? -49.220 -67.736 27.166 1.00 40.57 257 GLY A N 1
ATOM 1810 C CA . GLY A 1 257 ? -50.297 -67.060 27.898 1.00 40.75 257 GLY A CA 1
ATOM 1811 C C . GLY A 1 257 ? -49.837 -66.500 29.231 1.00 43.09 257 GLY A C 1
ATOM 1812 O O . GLY A 1 257 ? -50.243 -65.399 29.619 1.00 43.19 257 GLY A O 1
ATOM 1813 N N . ASP A 1 258 ? -48.943 -67.243 29.915 1.00 38.82 258 ASP A N 1
ATOM 1814 C CA . ASP A 1 258 ? -48.331 -66.857 31.198 1.00 39.46 258 ASP A CA 1
ATOM 1815 C C . ASP A 1 258 ? -47.375 -65.653 31.077 1.00 40.97 258 ASP A C 1
ATOM 1816 O O . ASP A 1 258 ? -47.148 -64.951 32.064 1.00 40.93 258 ASP A O 1
ATOM 1821 N N . THR A 1 259 ? -46.754 -65.476 29.898 1.00 36.40 259 THR A N 1
ATOM 1822 C CA . THR A 1 259 ? -45.669 -64.522 29.671 1.00 36.95 259 THR A CA 1
ATOM 1823 C C . THR A 1 259 ? -45.932 -63.468 28.554 1.00 42.79 259 THR A C 1
ATOM 1824 O O . THR A 1 259 ? -44.965 -62.939 27.985 1.00 41.95 259 THR A O 1
ATOM 1828 N N . THR A 1 260 ? -47.216 -63.147 28.262 1.00 40.40 260 THR A N 1
ATOM 1829 C CA . THR A 1 260 ? -47.584 -62.150 27.247 1.00 40.28 260 THR A CA 1
ATOM 1830 C C . THR A 1 260 ? -46.862 -60.815 27.480 1.00 41.82 260 THR A C 1
ATOM 1831 O O . THR A 1 260 ? -46.190 -60.352 26.562 1.00 42.04 260 THR A O 1
ATOM 1835 N N . ALA A 1 261 ? -46.932 -60.250 28.702 1.00 38.01 261 ALA A N 1
ATOM 1836 C CA . ALA A 1 261 ? -46.258 -58.977 29.006 1.00 38.94 261 ALA A CA 1
ATOM 1837 C C . ALA A 1 261 ? -44.746 -59.088 28.866 1.00 42.46 261 ALA A C 1
ATOM 1838 O O . ALA A 1 261 ? -44.130 -58.192 28.299 1.00 42.95 261 ALA A O 1
ATOM 1840 N N . GLU A 1 262 ? -44.155 -60.191 29.365 1.00 38.97 262 GLU A N 1
ATOM 1841 C CA . GLU A 1 262 ? -42.716 -60.456 29.321 1.00 37.36 262 GLU A CA 1
ATOM 1842 C C . GLU A 1 262 ? -42.217 -60.511 27.879 1.00 38.25 262 GLU A C 1
ATOM 1843 O O . GLU A 1 262 ? -41.201 -59.890 27.558 1.00 37.94 262 GLU A O 1
ATOM 1849 N N . ALA A 1 263 ? -42.942 -61.228 27.011 1.00 33.76 263 ALA A N 1
ATOM 1850 C CA . ALA A 1 263 ? -42.570 -61.352 25.610 1.00 33.53 263 ALA A CA 1
ATOM 1851 C C . ALA A 1 263 ? -42.542 -59.989 24.909 1.00 37.42 263 ALA A C 1
ATOM 1852 O O . ALA A 1 263 ? -41.613 -59.721 24.150 1.00 37.32 263 ALA A O 1
ATOM 1854 N N . LEU A 1 264 ? -43.557 -59.138 25.168 1.00 33.79 264 LEU A N 1
ATOM 1855 C CA . LEU A 1 264 ? -43.661 -57.808 24.578 1.00 33.94 264 LEU A CA 1
ATOM 1856 C C . LEU A 1 264 ? -42.523 -56.920 25.060 1.00 36.68 264 LEU A C 1
ATOM 1857 O O . LEU A 1 264 ? -41.874 -56.269 24.247 1.00 35.50 264 LEU A O 1
ATOM 1862 N N . VAL A 1 265 ? -42.237 -56.941 26.365 1.00 34.37 265 VAL A N 1
ATOM 1863 C CA . VAL A 1 265 ? -41.132 -56.147 26.938 1.00 35.39 265 VAL A CA 1
ATOM 1864 C C . VAL A 1 265 ? -39.792 -56.574 26.311 1.00 38.50 265 VAL A C 1
ATOM 1865 O O . VAL A 1 265 ? -39.028 -55.706 25.886 1.00 38.73 265 VAL A O 1
ATOM 1869 N N . LEU A 1 266 ? -39.514 -57.888 26.256 1.00 33.97 266 LEU A N 1
ATOM 1870 C CA . LEU A 1 266 ? -38.256 -58.407 25.709 1.00 33.99 266 LEU A CA 1
ATOM 1871 C C . LEU A 1 266 ? -38.137 -58.161 24.201 1.00 37.56 266 LEU A C 1
ATOM 1872 O O . LEU A 1 266 ? -37.059 -57.728 23.754 1.00 36.55 266 LEU A O 1
ATOM 1877 N N . ALA A 1 267 ? -39.236 -58.417 23.430 1.00 32.80 267 ALA A N 1
ATOM 1878 C CA . ALA A 1 267 ? -39.241 -58.199 21.982 1.00 32.96 267 ALA A CA 1
ATOM 1879 C C . ALA A 1 267 ? -39.076 -56.699 21.674 1.00 35.84 267 ALA A C 1
ATOM 1880 O O . ALA A 1 267 ? -38.237 -56.377 20.838 1.00 35.10 267 ALA A O 1
ATOM 1882 N N . ASP A 1 268 ? -39.814 -55.786 22.381 1.00 33.36 268 ASP A N 1
ATOM 1883 C CA . ASP A 1 268 ? -39.614 -54.322 22.219 1.00 33.63 268 ASP A CA 1
ATOM 1884 C C . ASP A 1 268 ? -38.161 -53.900 22.519 1.00 36.49 268 ASP A C 1
ATOM 1885 O O . ASP A 1 268 ? -37.605 -53.114 21.766 1.00 35.56 268 ASP A O 1
ATOM 1890 N N . SER A 1 269 ? -37.581 -54.353 23.661 1.00 33.88 269 SER A N 1
ATOM 1891 C CA . SER A 1 269 ? -36.221 -53.953 24.084 1.00 34.67 269 SER A CA 1
ATOM 1892 C C . SER A 1 269 ? -35.172 -54.441 23.107 1.00 38.82 269 SER A C 1
ATOM 1893 O O . SER A 1 269 ? -34.238 -53.699 22.815 1.00 37.58 269 SER A O 1
ATOM 1896 N N . PHE A 1 270 ? -35.323 -55.677 22.591 1.00 34.72 270 PHE A N 1
ATOM 1897 C CA . PHE A 1 270 ? -34.351 -56.219 21.658 1.00 34.09 270 PHE A CA 1
ATOM 1898 C C . PHE A 1 270 ? -34.325 -55.429 20.342 1.00 37.40 270 PHE A C 1
ATOM 1899 O O . PHE A 1 270 ? -33.247 -55.031 19.925 1.00 37.04 270 PHE A O 1
ATOM 1907 N N . ILE A 1 271 ? -35.502 -55.196 19.711 1.00 34.04 271 ILE A N 1
ATOM 1908 C CA . ILE A 1 271 ? -35.600 -54.485 18.430 1.00 33.14 271 ILE A CA 1
ATOM 1909 C C . ILE A 1 271 ? -35.176 -52.973 18.606 1.00 38.52 271 ILE A C 1
ATOM 1910 O O . ILE A 1 271 ? -34.489 -52.449 17.731 1.00 37.50 271 ILE A O 1
ATOM 1915 N N . ARG A 1 272 ? -35.542 -52.328 19.742 1.00 36.43 272 ARG A N 1
ATOM 1916 C CA A ARG A 1 272 ? -35.197 -50.933 20.043 0.44 37.50 272 ARG A CA 1
ATOM 1917 C CA B ARG A 1 272 ? -35.195 -50.927 20.033 0.56 37.52 272 ARG A CA 1
ATOM 1918 C C . ARG A 1 272 ? -33.692 -50.774 20.279 1.00 43.10 272 ARG A C 1
ATOM 1919 O O . ARG A 1 272 ? -33.084 -49.843 19.742 1.00 44.92 272 ARG A O 1
ATOM 1934 N N . ASP A 1 273 ? -33.082 -51.681 21.083 1.00 39.39 273 ASP A N 1
ATOM 1935 C CA . ASP A 1 273 ? -31.636 -51.637 21.393 1.00 38.28 273 ASP A CA 1
ATOM 1936 C C . ASP A 1 273 ? -30.826 -51.942 20.154 1.00 41.17 273 ASP A C 1
ATOM 1937 O O . ASP A 1 273 ? -29.798 -51.321 19.927 1.00 40.84 273 ASP A O 1
ATOM 1942 N N . LEU A 1 274 ? -31.302 -52.862 19.327 1.00 38.55 274 LEU A N 1
ATOM 1943 C CA . LEU A 1 274 ? -30.620 -53.191 18.073 1.00 38.31 274 LEU A CA 1
ATOM 1944 C C . LEU A 1 274 ? -30.638 -51.959 17.120 1.00 39.59 274 LEU A C 1
ATOM 1945 O O . LEU A 1 274 ? -29.597 -51.577 16.588 1.00 38.49 274 LEU A O 1
ATOM 1950 N N . GLY A 1 275 ? -31.796 -51.317 16.978 1.00 35.74 275 GLY A N 1
ATOM 1951 C CA . GLY A 1 275 ? -31.928 -50.125 16.146 1.00 36.53 275 GLY A CA 1
ATOM 1952 C C . GLY A 1 275 ? -31.005 -48.991 16.561 1.00 41.73 275 GLY A C 1
ATOM 1953 O O . GLY A 1 275 ? -30.349 -48.387 15.703 1.00 42.37 275 GLY A O 1
ATOM 1954 N N . ARG A 1 276 ? -30.914 -48.743 17.893 1.00 38.44 276 ARG A N 1
ATOM 1955 C CA . ARG A 1 276 ? -30.076 -47.729 18.535 1.00 40.53 276 ARG A CA 1
ATOM 1956 C C . ARG A 1 276 ? -28.601 -48.093 18.399 1.00 46.10 276 ARG A C 1
ATOM 1957 O O . ARG A 1 276 ? -27.776 -47.222 18.143 1.00 46.61 276 ARG A O 1
ATOM 1965 N N . ALA A 1 277 ? -28.264 -49.384 18.553 1.00 42.46 277 ALA A N 1
ATOM 1966 C CA . ALA A 1 277 ? -26.871 -49.821 18.414 1.00 41.78 277 ALA A CA 1
ATOM 1967 C C . ALA A 1 277 ? -26.409 -49.681 16.956 1.00 45.79 277 ALA A C 1
ATOM 1968 O O . ALA A 1 277 ? -25.277 -49.249 16.720 1.00 45.41 277 ALA A O 1
ATOM 1970 N N . ALA A 1 278 ? -27.318 -49.986 15.982 1.00 41.35 278 ALA A N 1
ATOM 1971 C CA . ALA A 1 278 ? -27.026 -49.928 14.545 1.00 40.35 278 ALA A CA 1
ATOM 1972 C C . ALA A 1 278 ? -26.678 -48.524 14.069 1.00 41.48 278 ALA A C 1
ATOM 1973 O O . ALA A 1 278 ? -25.886 -48.389 13.148 1.00 41.18 278 ALA A O 1
ATOM 1975 N N . THR A 1 279 ? -27.247 -47.491 14.691 1.00 39.17 279 THR A N 1
ATOM 1976 C CA . THR A 1 279 ? -26.993 -46.093 14.312 1.00 40.31 279 THR A CA 1
ATOM 1977 C C . THR A 1 279 ? -26.130 -45.354 15.380 1.00 45.71 279 THR A C 1
ATOM 1978 O O . THR A 1 279 ? -26.131 -44.122 15.437 1.00 46.91 279 THR A O 1
ATOM 1982 N N . SER A 1 280 ? -25.344 -46.097 16.175 1.00 41.62 280 SER A N 1
ATOM 1983 C CA . SER A 1 280 ? -24.519 -45.470 17.205 1.00 42.73 280 SER A CA 1
ATOM 1984 C C . SER A 1 280 ? -23.157 -45.083 16.628 1.00 48.93 280 SER A C 1
ATOM 1985 O O . SER A 1 280 ? -22.880 -45.390 15.461 1.00 47.92 280 SER A O 1
ATOM 1988 N N . ALA A 1 281 ? -22.291 -44.452 17.459 1.00 48.00 281 ALA A N 1
ATOM 1989 C CA . ALA A 1 281 ? -20.930 -44.039 17.052 1.00 49.10 281 ALA A CA 1
ATOM 1990 C C . ALA A 1 281 ? -20.066 -45.250 16.709 1.00 54.35 281 ALA A C 1
ATOM 1991 O O . ALA A 1 281 ? -19.187 -45.134 15.855 1.00 55.90 281 ALA A O 1
ATOM 1993 N N . ASP A 1 282 ? -20.340 -46.417 17.360 1.00 48.96 282 ASP A N 1
ATOM 1994 C CA . ASP A 1 282 ? -19.627 -47.684 17.138 1.00 47.71 282 ASP A CA 1
ATOM 1995 C C . ASP A 1 282 ? -20.664 -48.815 16.935 1.00 50.33 282 ASP A C 1
ATOM 1996 O O . ASP A 1 282 ? -20.981 -49.546 17.879 1.00 47.36 282 ASP A O 1
ATOM 2001 N N . PRO A 1 283 ? -21.201 -48.958 15.696 1.00 47.79 283 PRO A N 1
ATOM 2002 C CA . PRO A 1 283 ? -22.225 -49.986 15.454 1.00 46.07 283 PRO A CA 1
ATOM 2003 C C . PRO A 1 283 ? -21.734 -51.408 15.724 1.00 49.25 283 PRO A C 1
ATOM 2004 O O . PRO A 1 283 ? -22.518 -52.208 16.224 1.00 49.29 283 PRO A O 1
ATOM 2008 N N . GLU A 1 284 ? -20.443 -51.708 15.495 1.00 44.72 284 GLU A N 1
ATOM 2009 C CA . GLU A 1 284 ? -19.919 -53.049 15.735 1.00 43.82 284 GLU A CA 1
ATOM 2010 C C . GLU A 1 284 ? -19.960 -53.430 17.237 1.00 49.31 284 GLU A C 1
ATOM 2011 O O . GLU A 1 284 ? -20.525 -54.474 17.562 1.00 48.70 284 GLU A O 1
ATOM 2017 N N . ALA A 1 285 ? -19.382 -52.584 18.136 1.00 44.87 285 ALA A N 1
ATOM 2018 C CA . ALA A 1 285 ? -19.365 -52.842 19.574 1.00 43.35 285 ALA A CA 1
ATOM 2019 C C . ALA A 1 285 ? -20.805 -52.852 20.138 1.00 49.54 285 ALA A C 1
ATOM 2020 O O . ALA A 1 285 ? -21.124 -53.709 20.967 1.00 48.53 285 ALA A O 1
ATOM 2022 N N . GLY A 1 286 ? -21.629 -51.905 19.667 1.00 46.32 286 GLY A N 1
ATOM 2023 C CA . GLY A 1 286 ? -23.016 -51.730 20.075 1.00 45.45 286 GLY A CA 1
ATOM 2024 C C . GLY A 1 286 ? -23.920 -52.892 19.713 1.00 47.15 286 GLY A C 1
ATOM 2025 O O . GLY A 1 286 ? -24.632 -53.411 20.576 1.00 46.80 286 GLY A O 1
ATOM 2026 N N . VAL A 1 287 ? -23.916 -53.294 18.427 1.00 41.15 287 VAL A N 1
ATOM 2027 C CA . VAL A 1 287 ? -24.746 -54.397 17.913 1.00 38.37 287 VAL A CA 1
ATOM 2028 C C . VAL A 1 287 ? -24.303 -55.715 18.567 1.00 41.94 287 VAL A C 1
ATOM 2029 O O . VAL A 1 287 ? -25.159 -56.466 19.029 1.00 43.27 287 VAL A O 1
ATOM 2033 N N . LYS A 1 288 ? -22.988 -55.957 18.688 1.00 38.28 288 LYS A N 1
ATOM 2034 C CA . LYS A 1 288 ? -22.481 -57.189 19.305 1.00 38.24 288 LYS A CA 1
ATOM 2035 C C . LYS A 1 288 ? -22.869 -57.267 20.794 1.00 43.40 288 LYS A C 1
ATOM 2036 O O . LYS A 1 288 ? -23.279 -58.339 21.252 1.00 43.84 288 LYS A O 1
ATOM 2042 N N . LYS A 1 289 ? -22.826 -56.129 21.515 1.00 39.00 289 LYS A N 1
ATOM 2043 C CA . LYS A 1 289 ? -23.210 -56.064 22.920 1.00 38.98 289 LYS A CA 1
ATOM 2044 C C . LYS A 1 289 ? -24.697 -56.460 23.094 1.00 41.73 289 LYS A C 1
ATOM 2045 O O . LYS A 1 289 ? -24.999 -57.300 23.944 1.00 41.84 289 LYS A O 1
ATOM 2051 N N . THR A 1 290 ? -25.601 -55.874 22.289 1.00 35.51 290 THR A N 1
ATOM 2052 C CA . THR A 1 290 ? -27.031 -56.186 22.316 1.00 34.82 290 THR A CA 1
ATOM 2053 C C . THR A 1 290 ? -27.281 -57.688 22.045 1.00 38.28 290 THR A C 1
ATOM 2054 O O . THR A 1 290 ? -28.040 -58.322 22.767 1.00 35.96 290 THR A O 1
ATOM 2058 N N . ILE A 1 291 ? -26.624 -58.249 21.007 1.00 35.42 291 ILE A N 1
ATOM 2059 C CA . ILE A 1 291 ? -26.812 -59.635 20.610 1.00 33.90 291 ILE A CA 1
ATOM 2060 C C . ILE A 1 291 ? -26.337 -60.560 21.741 1.00 38.51 291 ILE A C 1
ATOM 2061 O O . ILE A 1 291 ? -27.068 -61.496 22.076 1.00 36.90 291 ILE A O 1
ATOM 2066 N N . THR A 1 292 ? -25.168 -60.251 22.367 1.00 35.32 292 THR A N 1
ATOM 2067 C CA . THR A 1 292 ? -24.635 -61.028 23.496 1.00 35.87 292 THR A CA 1
ATOM 2068 C C . THR A 1 292 ? -25.603 -60.936 24.683 1.00 38.85 292 THR A C 1
ATOM 2069 O O . THR A 1 292 ? -25.920 -61.966 25.276 1.00 40.34 292 THR A O 1
ATOM 2073 N N . ASP A 1 293 ? -26.081 -59.713 25.013 1.00 34.06 293 ASP A N 1
ATOM 2074 C CA . ASP A 1 293 ? -26.985 -59.442 26.142 1.00 33.50 293 ASP A CA 1
ATOM 2075 C C . ASP A 1 293 ? -28.283 -60.233 26.038 1.00 37.89 293 ASP A C 1
ATOM 2076 O O . ASP A 1 293 ? -28.810 -60.662 27.068 1.00 38.50 293 ASP A O 1
ATOM 2081 N N . PHE A 1 294 ? -28.783 -60.436 24.800 1.00 32.82 294 PHE A N 1
ATOM 2082 C CA . PHE A 1 294 ? -29.994 -61.196 24.507 1.00 31.74 294 PHE A CA 1
ATOM 2083 C C . PHE A 1 294 ? -29.672 -62.555 23.849 1.00 34.44 294 PHE A C 1
ATOM 2084 O O . PHE A 1 294 ? -30.480 -63.054 23.063 1.00 34.20 294 PHE A O 1
ATOM 2092 N N . TRP A 1 295 ? -28.505 -63.157 24.179 1.00 32.34 295 TRP A N 1
ATOM 2093 C CA . TRP A 1 295 ? -28.035 -64.437 23.600 1.00 31.39 295 TRP A CA 1
ATOM 2094 C C . TRP A 1 295 ? -29.128 -65.517 23.639 1.00 33.72 295 TRP A C 1
ATOM 2095 O O . TRP A 1 295 ? -29.237 -66.304 22.710 1.00 32.28 295 TRP A O 1
ATOM 2106 N N . TYR A 1 296 ? -29.915 -65.558 24.737 1.00 31.50 296 TYR A N 1
ATOM 2107 C CA . TYR A 1 296 ? -30.930 -66.578 25.028 1.00 29.16 296 TYR A CA 1
ATOM 2108 C C . TYR A 1 296 ? -32.082 -66.533 24.033 1.00 32.57 296 TYR A C 1
ATOM 2109 O O . TYR A 1 296 ? -32.795 -67.522 23.890 1.00 31.91 296 TYR A O 1
ATOM 2118 N N . LEU A 1 297 ? -32.216 -65.416 23.285 1.00 30.00 297 LEU A N 1
ATOM 2119 C CA . LEU A 1 297 ? -33.232 -65.298 22.225 1.00 29.03 297 LEU A CA 1
ATOM 2120 C C . LEU A 1 297 ? -32.847 -66.155 20.998 1.00 30.69 297 LEU A C 1
ATOM 2121 O O . LEU A 1 297 ? -33.655 -66.314 20.086 1.00 28.75 297 LEU A O 1
ATOM 2126 N N . SER A 1 298 ? -31.643 -66.760 21.012 1.00 28.25 298 SER A N 1
ATOM 2127 C CA . SER A 1 298 ? -31.162 -67.629 19.925 1.00 28.89 298 SER A CA 1
ATOM 2128 C C . SER A 1 298 ? -31.017 -69.097 20.371 1.00 33.24 298 SER A C 1
ATOM 2129 O O . SER A 1 298 ? -30.417 -69.901 19.641 1.00 32.73 298 SER A O 1
ATOM 2132 N N . CYS A 1 299 ? -31.512 -69.430 21.580 1.00 28.66 299 CYS A N 1
ATOM 2133 C CA . CYS A 1 299 ? -31.348 -70.768 22.145 1.00 28.69 299 CYS A CA 1
ATOM 2134 C C . CYS A 1 299 ? -32.703 -71.406 22.354 1.00 32.97 299 CYS A C 1
ATOM 2135 O O . CYS A 1 299 ? -33.519 -70.904 23.131 1.00 32.60 299 CYS A O 1
ATOM 2138 N N . GLY A 1 300 ? -32.959 -72.466 21.601 1.00 31.27 300 GLY A N 1
ATOM 2139 C CA . GLY A 1 300 ? -34.245 -73.152 21.652 1.00 31.32 300 GLY A CA 1
ATOM 2140 C C . GLY A 1 300 ? -34.280 -74.294 22.637 1.00 34.58 300 GLY A C 1
ATOM 2141 O O . GLY A 1 300 ? -33.293 -75.016 22.773 1.00 36.36 300 GLY A O 1
ATOM 2142 N N . LEU A 1 301 ? -35.423 -74.496 23.316 1.00 30.04 301 LEU A N 1
ATOM 2143 C CA . LEU A 1 301 ? -35.589 -75.663 24.195 1.00 29.19 301 LEU A CA 1
ATOM 2144 C C . LEU A 1 301 ? -35.705 -76.891 23.316 1.00 32.40 301 LEU A C 1
ATOM 2145 O O . LEU A 1 301 ? -36.510 -76.876 22.389 1.00 31.46 301 LEU A O 1
ATOM 2150 N N . LEU A 1 302 ? -34.880 -77.921 23.540 1.00 30.72 302 LEU A N 1
ATOM 2151 C CA . LEU A 1 302 ? -34.975 -79.118 22.707 1.00 30.45 302 LEU A CA 1
ATOM 2152 C C . LEU A 1 302 ? -36.140 -80.023 23.190 1.00 34.54 302 LEU A C 1
ATOM 2153 O O . LEU A 1 302 ? -35.967 -80.932 24.010 1.00 35.07 302 LEU A O 1
ATOM 2158 N N . PHE A 1 303 ? -37.307 -79.765 22.643 1.00 33.14 303 PHE A N 1
ATOM 2159 C CA . PHE A 1 303 ? -38.555 -80.443 22.977 1.00 36.00 303 PHE A CA 1
ATOM 2160 C C . PHE A 1 303 ? -38.672 -81.794 22.243 1.00 37.91 303 PHE A C 1
ATOM 2161 O O . PHE A 1 303 ? -38.530 -81.823 21.032 1.00 36.18 303 PHE A O 1
ATOM 2169 N N . PRO A 1 304 ? -38.917 -82.931 22.943 1.00 35.10 304 PRO A N 1
ATOM 2170 C CA . PRO A 1 304 ? -39.084 -84.215 22.221 1.00 34.96 304 PRO A CA 1
ATOM 2171 C C . PRO A 1 304 ? -40.460 -84.258 21.533 1.00 39.42 304 PRO A C 1
ATOM 2172 O O . PRO A 1 304 ? -41.476 -84.043 22.181 1.00 38.86 304 PRO A O 1
ATOM 2176 N N . LYS A 1 305 ? -40.491 -84.450 20.221 1.00 36.63 305 LYS A N 1
ATOM 2177 C CA . LYS A 1 305 ? -41.753 -84.460 19.474 1.00 36.88 305 LYS A CA 1
ATOM 2178 C C . LYS A 1 305 ? -42.542 -85.762 19.713 1.00 40.43 305 LYS A C 1
ATOM 2179 O O . LYS A 1 305 ? -41.977 -86.859 19.619 1.00 38.23 305 LYS A O 1
ATOM 2185 N N . GLY A 1 306 ? -43.831 -85.605 20.025 1.00 36.64 306 GLY A N 1
ATOM 2186 C CA . GLY A 1 306 ? -44.750 -86.715 20.199 1.00 36.39 306 GLY A CA 1
ATOM 2187 C C . GLY A 1 306 ? -45.069 -87.296 18.833 1.00 40.96 306 GLY A C 1
ATOM 2188 O O . GLY A 1 306 ? -45.542 -86.584 17.953 1.00 38.81 306 GLY A O 1
ATOM 2189 N N . GLU A 1 307 ? -44.724 -88.567 18.610 1.00 39.78 307 GLU A N 1
ATOM 2190 C CA . GLU A 1 307 ? -44.944 -89.225 17.326 1.00 40.19 307 GLU A CA 1
ATOM 2191 C C . GLU A 1 307 ? -45.149 -90.707 17.485 1.00 44.37 307 GLU A C 1
ATOM 2192 O O . GLU A 1 307 ? -44.897 -91.250 18.562 1.00 44.21 307 GLU A O 1
ATOM 2198 N N . ARG A 1 308 ? -45.585 -91.369 16.396 1.00 39.46 308 ARG A N 1
ATOM 2199 C CA . ARG A 1 308 ? -45.722 -92.804 16.357 1.00 38.98 308 ARG A CA 1
ATOM 2200 C C . ARG A 1 308 ? -44.364 -93.374 15.905 1.00 43.15 308 ARG A C 1
ATOM 2201 O O . ARG A 1 308 ? -44.106 -93.552 14.722 1.00 46.32 308 ARG A O 1
ATOM 2209 N N . TYR A 1 309 ? -43.470 -93.581 16.876 1.00 35.73 309 TYR A N 1
ATOM 2210 C CA . TYR A 1 309 ? -42.132 -94.123 16.670 1.00 33.80 309 TYR A CA 1
ATOM 2211 C C . TYR A 1 309 ? -42.155 -95.650 16.580 1.00 39.11 309 TYR A C 1
ATOM 2212 O O . TYR A 1 309 ? -43.082 -96.301 17.064 1.00 38.10 309 TYR A O 1
ATOM 2221 N N . THR A 1 310 ? -41.116 -96.225 15.973 1.00 38.10 310 THR A N 1
ATOM 2222 C CA . THR A 1 310 ? -40.919 -97.673 15.898 1.00 38.31 310 THR A CA 1
ATOM 2223 C C . THR A 1 310 ? -40.377 -98.090 17.270 1.00 41.87 310 THR A C 1
ATOM 2224 O O . THR A 1 310 ? -39.408 -97.485 17.740 1.00 39.94 310 THR A O 1
ATOM 2228 N N . GLN A 1 311 ? -41.026 -99.079 17.919 1.00 39.19 311 GLN A N 1
ATOM 2229 C CA . GLN A 1 311 ? -40.623 -99.569 19.244 1.00 40.69 311 GLN A CA 1
ATOM 2230 C C . GLN A 1 311 ? -39.133 -99.981 19.291 1.00 45.63 311 GLN A C 1
ATOM 2231 O O . GLN A 1 311 ? -38.428 -99.545 20.196 1.00 44.19 311 GLN A O 1
ATOM 2237 N N . VAL A 1 312 ? -38.652 -100.731 18.271 1.00 43.32 312 VAL A N 1
ATOM 2238 C CA . VAL A 1 312 ? -37.263 -101.209 18.146 1.00 43.87 312 VAL A CA 1
ATOM 2239 C C . VAL A 1 312 ? -36.256 -100.015 17.976 1.00 46.49 312 VAL A C 1
ATOM 2240 O O . VAL A 1 312 ? -35.087 -100.146 18.350 1.00 47.48 312 VAL A O 1
ATOM 2244 N N . ASP A 1 313 ? -36.725 -98.847 17.501 1.00 40.61 313 ASP A N 1
ATOM 2245 C CA . ASP A 1 313 ? -35.882 -97.665 17.308 1.00 39.69 313 ASP A CA 1
ATOM 2246 C C . ASP A 1 313 ? -36.158 -96.539 18.320 1.00 41.01 313 ASP A C 1
ATOM 2247 O O . ASP A 1 313 ? -35.663 -95.432 18.131 1.00 38.74 313 ASP A O 1
ATOM 2252 N N . TRP A 1 314 ? -36.898 -96.823 19.400 1.00 37.55 314 TRP A N 1
ATOM 2253 C CA . TRP A 1 314 ? -37.282 -95.859 20.444 1.00 36.63 314 TRP A CA 1
ATOM 2254 C C . TRP A 1 314 ? -36.104 -95.008 20.974 1.00 42.28 314 TRP A C 1
ATOM 2255 O O . TRP A 1 314 ? -36.254 -93.800 21.143 1.00 42.37 314 TRP A O 1
ATOM 2266 N N . ASP A 1 315 ? -34.954 -95.640 21.247 1.00 39.21 315 ASP A N 1
ATOM 2267 C CA . ASP A 1 315 ? -33.770 -94.963 21.788 1.00 38.82 315 ASP A CA 1
ATOM 2268 C C . ASP A 1 315 ? -32.767 -94.554 20.694 1.00 41.72 315 ASP A C 1
ATOM 2269 O O . ASP A 1 315 ? -31.691 -94.046 21.013 1.00 41.93 315 ASP A O 1
ATOM 2274 N N . LYS A 1 316 ? -33.135 -94.730 19.420 1.00 37.87 316 LYS A N 1
ATOM 2275 C CA . LYS A 1 316 ? -32.280 -94.380 18.283 1.00 37.43 316 LYS A CA 1
ATOM 2276 C C . LYS A 1 316 ? -32.735 -93.101 17.603 1.00 42.68 316 LYS A C 1
ATOM 2277 O O . LYS A 1 316 ? -31.936 -92.447 16.921 1.00 41.87 316 LYS A O 1
ATOM 2283 N N . LYS A 1 317 ? -34.026 -92.752 17.743 1.00 40.11 317 LYS A N 1
ATOM 2284 C CA . LYS A 1 317 ? -34.572 -91.599 17.053 1.00 38.81 317 LYS A CA 1
ATOM 2285 C C . LYS A 1 317 ? -35.807 -91.020 17.747 1.00 41.51 317 LYS A C 1
ATOM 2286 O O . LYS A 1 317 ? -36.869 -91.638 17.773 1.00 42.49 317 LYS A O 1
ATOM 2292 N N . THR A 1 318 ? -35.652 -89.823 18.292 1.00 35.38 318 THR A N 1
ATOM 2293 C CA . THR A 1 318 ? -36.736 -88.986 18.799 1.00 34.01 318 THR A CA 1
ATOM 2294 C C . THR A 1 318 ? -36.603 -87.682 18.027 1.00 37.68 318 THR A C 1
ATOM 2295 O O . THR A 1 318 ? -35.556 -87.024 18.127 1.00 35.85 318 THR A O 1
ATOM 2299 N N . ARG A 1 319 ? -37.625 -87.298 17.257 1.00 33.81 319 ARG A N 1
ATOM 2300 C CA . ARG A 1 319 ? -37.543 -86.033 16.533 1.00 33.10 319 ARG A CA 1
ATOM 2301 C C . ARG A 1 319 ? -37.633 -84.881 17.543 1.00 35.52 319 ARG A C 1
ATOM 2302 O O . ARG A 1 319 ? -38.291 -85.010 18.581 1.00 32.93 319 ARG A O 1
ATOM 2310 N N . ASN A 1 320 ? -36.887 -83.800 17.285 1.00 32.79 320 ASN A N 1
ATOM 2311 C CA . ASN A 1 320 ? -36.830 -82.646 18.191 1.00 32.26 320 ASN A CA 1
ATOM 2312 C C . ASN A 1 320 ? -37.590 -81.461 17.661 1.00 36.04 320 ASN A C 1
ATOM 2313 O O . ASN A 1 320 ? -37.562 -81.207 16.469 1.00 37.34 320 ASN A O 1
ATOM 2318 N N . ILE A 1 321 ? -38.285 -80.745 18.533 1.00 31.99 321 ILE A N 1
ATOM 2319 C CA . ILE A 1 321 ? -38.888 -79.450 18.236 1.00 31.07 321 ILE A CA 1
ATOM 2320 C C . ILE A 1 321 ? -37.942 -78.403 18.862 1.00 35.88 321 ILE A C 1
ATOM 2321 O O . ILE A 1 321 ? -37.727 -78.425 20.080 1.00 37.13 321 ILE A O 1
ATOM 2326 N N . TRP A 1 322 ? -37.349 -77.532 18.046 1.00 30.19 322 TRP A N 1
ATOM 2327 C CA . TRP A 1 322 ? -36.499 -76.449 18.519 1.00 29.27 322 TRP A CA 1
ATOM 2328 C C . TRP A 1 322 ? -37.456 -75.347 18.948 1.00 32.40 322 TRP A C 1
ATOM 2329 O O . TRP A 1 322 ? -38.045 -74.671 18.113 1.00 32.70 322 TRP A O 1
ATOM 2340 N N . SER A 1 323 ? -37.722 -75.264 20.235 1.00 29.66 323 SER A N 1
ATOM 2341 C CA . SER A 1 323 ? -38.764 -74.372 20.725 1.00 29.20 323 SER A CA 1
ATOM 2342 C C . SER A 1 323 ? -38.185 -72.967 20.982 1.00 33.69 323 SER A C 1
ATOM 2343 O O . SER A 1 323 ? -37.550 -72.686 22.016 1.00 32.80 323 SER A O 1
ATOM 2346 N N . ALA A 1 324 ? -38.403 -72.092 19.988 1.00 30.74 324 ALA A N 1
ATOM 2347 C CA . ALA A 1 324 ? -37.909 -70.713 19.977 1.00 30.42 324 ALA A CA 1
ATOM 2348 C C . ALA A 1 324 ? -38.438 -69.876 21.122 1.00 32.61 324 ALA A C 1
ATOM 2349 O O . ALA A 1 324 ? -39.623 -69.931 21.431 1.00 31.25 324 ALA A O 1
ATOM 2351 N N . PRO A 1 325 ? -37.598 -68.998 21.685 1.00 29.74 325 PRO A N 1
ATOM 2352 C CA . PRO A 1 325 ? -38.110 -68.032 22.679 1.00 29.88 325 PRO A CA 1
ATOM 2353 C C . PRO A 1 325 ? -39.293 -67.227 22.107 1.00 31.15 325 PRO A C 1
ATOM 2354 O O . PRO A 1 325 ? -39.281 -66.871 20.936 1.00 31.17 325 PRO A O 1
ATOM 2358 N N . TYR A 1 326 ? -40.336 -67.007 22.909 1.00 28.56 326 TYR A N 1
ATOM 2359 C CA . TYR A 1 326 ? -41.552 -66.256 22.548 1.00 29.29 326 TYR A CA 1
ATOM 2360 C C . TYR A 1 326 ? -41.169 -64.858 21.947 1.00 34.59 326 TYR A C 1
ATOM 2361 O O . TYR A 1 326 ? -41.673 -64.570 20.865 1.00 33.21 326 TYR A O 1
ATOM 2370 N N . PRO A 1 327 ? -40.230 -64.032 22.491 1.00 33.04 327 PRO A N 1
ATOM 2371 C CA . PRO A 1 327 ? -39.922 -62.753 21.797 1.00 33.63 327 PRO A CA 1
ATOM 2372 C C . PRO A 1 327 ? -39.368 -62.956 20.390 1.00 34.00 327 PRO A C 1
ATOM 2373 O O . PRO A 1 327 ? -39.778 -62.242 19.484 1.00 32.37 327 PRO A O 1
ATOM 2377 N N . THR A 1 328 ? -38.498 -63.963 20.192 1.00 30.85 328 THR A N 1
ATOM 2378 C CA . THR A 1 328 ? -37.915 -64.276 18.871 1.00 30.70 328 THR A CA 1
ATOM 2379 C C . THR A 1 328 ? -39.017 -64.727 17.879 1.00 32.57 328 THR A C 1
ATOM 2380 O O . THR A 1 328 ? -39.054 -64.243 16.758 1.00 31.32 328 THR A O 1
ATOM 2384 N N . HIS A 1 329 ? -39.888 -65.643 18.315 1.00 27.97 329 HIS A N 1
ATOM 2385 C CA . HIS A 1 329 ? -40.987 -66.143 17.521 1.00 28.03 329 HIS A CA 1
ATOM 2386 C C . HIS A 1 329 ? -41.878 -64.981 17.070 1.00 30.93 329 HIS A C 1
ATOM 2387 O O . HIS A 1 329 ? -42.247 -64.927 15.893 1.00 29.31 329 HIS A O 1
ATOM 2394 N N . LEU A 1 330 ? -42.165 -64.035 17.981 1.00 29.18 330 LEU A N 1
ATOM 2395 C CA . LEU A 1 330 ? -42.986 -62.868 17.686 1.00 31.05 330 LEU A CA 1
ATOM 2396 C C . LEU A 1 330 ? -42.341 -61.943 16.627 1.00 33.75 330 LEU A C 1
ATOM 2397 O O . LEU A 1 330 ? -43.003 -61.566 15.652 1.00 31.63 330 LEU A O 1
ATOM 2402 N N . LEU A 1 331 ? -41.050 -61.607 16.801 1.00 30.28 331 LEU A N 1
ATOM 2403 C CA . LEU A 1 331 ? -40.337 -60.744 15.854 1.00 30.66 331 LEU A CA 1
ATOM 2404 C C . LEU A 1 331 ? -40.222 -61.380 14.461 1.00 33.39 331 LEU A C 1
ATOM 2405 O O . LEU A 1 331 ? -40.439 -60.686 13.470 1.00 33.98 331 LEU A O 1
ATOM 2410 N N . LEU A 1 332 ? -39.941 -62.688 14.389 1.00 29.68 332 LEU A N 1
ATOM 2411 C CA . LEU A 1 332 ? -39.858 -63.419 13.119 1.00 28.79 332 LEU A CA 1
ATOM 2412 C C . LEU A 1 332 ? -41.225 -63.479 12.408 1.00 31.93 332 LEU A C 1
ATOM 2413 O O . LEU A 1 332 ? -41.306 -63.237 11.207 1.00 31.54 332 LEU A O 1
ATOM 2418 N N . SER A 1 333 ? -42.285 -63.807 13.172 1.00 27.77 333 SER A N 1
ATOM 2419 C CA . SER A 1 333 ? -43.663 -63.942 12.703 1.00 27.30 333 SER A CA 1
ATOM 2420 C C . SER A 1 333 ? -44.229 -62.606 12.218 1.00 30.67 333 SER A C 1
ATOM 2421 O O . SER A 1 333 ? -45.067 -62.610 11.319 1.00 29.70 333 SER A O 1
ATOM 2424 N N . MET A 1 334 ? -43.715 -61.478 12.735 1.00 26.60 334 MET A N 1
ATOM 2425 C CA . MET A 1 334 ? -44.113 -60.158 12.248 1.00 26.71 334 MET A CA 1
ATOM 2426 C C . MET A 1 334 ? -43.647 -59.919 10.802 1.00 30.40 334 MET A C 1
ATOM 2427 O O . MET A 1 334 ? -44.269 -59.145 10.094 1.00 29.26 334 MET A O 1
ATOM 2432 N N . VAL A 1 335 ? -42.575 -60.602 10.361 1.00 28.38 335 VAL A N 1
ATOM 2433 C CA . VAL A 1 335 ? -42.051 -60.446 8.992 1.00 27.34 335 VAL A CA 1
ATOM 2434 C C . VAL A 1 335 ? -42.797 -61.402 8.033 1.00 31.60 335 VAL A C 1
ATOM 2435 O O . VAL A 1 335 ? -43.207 -60.990 6.954 1.00 32.51 335 VAL A O 1
ATOM 2439 N N . SER A 1 336 ? -42.963 -62.670 8.423 1.00 28.39 336 SER A N 1
ATOM 2440 C CA . SER A 1 336 ? -43.545 -63.689 7.560 1.00 27.88 336 SER A CA 1
ATOM 2441 C C . SER A 1 336 ? -45.078 -63.719 7.489 1.00 31.28 336 SER A C 1
ATOM 2442 O O . SER A 1 336 ? -45.606 -63.755 6.385 1.00 32.41 336 SER A O 1
ATOM 2445 N N . THR A 1 337 ? -45.778 -63.755 8.624 1.00 27.35 337 THR A N 1
ATOM 2446 C CA . THR A 1 337 ? -47.226 -63.983 8.658 1.00 27.12 337 THR A CA 1
ATOM 2447 C C . THR A 1 337 ? -48.055 -62.890 7.941 1.00 30.96 337 THR A C 1
ATOM 2448 O O . THR A 1 337 ? -48.965 -63.299 7.231 1.00 29.53 337 THR A O 1
ATOM 2452 N N . PRO A 1 338 ? -47.772 -61.554 7.985 1.00 28.00 338 PRO A N 1
ATOM 2453 C CA . PRO A 1 338 ? -48.616 -60.615 7.211 1.00 27.85 338 PRO A CA 1
ATOM 2454 C C . PRO A 1 338 ? -48.490 -60.845 5.699 1.00 33.36 338 PRO A C 1
ATOM 2455 O O . PRO A 1 338 ? -49.448 -60.579 4.973 1.00 33.95 338 PRO A O 1
ATOM 2459 N N . VAL A 1 339 ? -47.343 -61.386 5.237 1.00 29.66 339 VAL A N 1
ATOM 2460 C CA . VAL A 1 339 ? -47.117 -61.721 3.818 1.00 30.28 339 VAL A CA 1
ATOM 2461 C C . VAL A 1 339 ? -47.842 -63.025 3.457 1.00 31.19 339 VAL A C 1
ATOM 2462 O O . VAL A 1 339 ? -48.580 -63.074 2.459 1.00 30.87 339 VAL A O 1
ATOM 2466 N N . MET A 1 340 ? -47.605 -64.080 4.244 1.00 28.92 340 MET A N 1
ATOM 2467 C CA . MET A 1 340 ? -48.149 -65.420 3.973 1.00 30.27 340 MET A CA 1
ATOM 2468 C C . MET A 1 340 ? -49.675 -65.484 4.141 1.00 35.54 340 MET A C 1
ATOM 2469 O O . MET A 1 340 ? -50.296 -66.265 3.433 1.00 36.57 340 MET A O 1
ATOM 2474 N N . ASN A 1 341 ? -50.283 -64.624 4.989 1.00 33.30 341 ASN A N 1
ATOM 2475 C CA . ASN A 1 341 ? -51.756 -64.535 5.141 1.00 34.28 341 ASN A CA 1
ATOM 2476 C C . ASN A 1 341 ? -52.427 -64.151 3.829 1.00 39.13 341 ASN A C 1
ATOM 2477 O O . ASN A 1 341 ? -53.561 -64.522 3.587 1.00 41.99 341 ASN A O 1
ATOM 2482 N N . GLU A 1 342 ? -51.726 -63.363 3.005 1.00 33.80 342 GLU A N 1
ATOM 2483 C CA . GLU A 1 342 ? -52.210 -62.835 1.724 1.00 32.62 342 GLU A CA 1
ATOM 2484 C C . GLU A 1 342 ? -51.717 -63.633 0.543 1.00 36.20 342 GLU A C 1
ATOM 2485 O O . GLU A 1 342 ? -51.959 -63.229 -0.602 1.00 36.33 342 GLU A O 1
ATOM 2491 N N . SER A 1 343 ? -51.010 -64.743 0.801 1.00 32.77 343 SER A N 1
ATOM 2492 C CA . SER A 1 343 ? -50.350 -65.486 -0.275 1.00 31.98 343 SER A CA 1
ATOM 2493 C C . SER A 1 343 ? -50.656 -66.985 -0.291 1.00 35.57 343 SER A C 1
ATOM 2494 O O . SER A 1 343 ? -49.744 -67.783 -0.494 1.00 35.36 343 SER A O 1
ATOM 2497 N N . LYS A 1 344 ? -51.926 -67.372 -0.167 1.00 33.42 344 LYS A N 1
ATOM 2498 C CA . LYS A 1 344 ? -52.307 -68.782 -0.246 1.00 34.67 344 LYS A CA 1
ATOM 2499 C C . LYS A 1 344 ? -52.445 -69.134 -1.749 1.00 41.34 344 LYS A C 1
ATOM 2500 O O . LYS A 1 344 ? -53.536 -69.436 -2.240 1.00 42.18 344 LYS A O 1
ATOM 2506 N N . LEU A 1 345 ? -51.315 -69.009 -2.486 1.00 36.62 345 LEU A N 1
ATOM 2507 C CA . LEU A 1 345 ? -51.226 -69.246 -3.929 1.00 36.50 345 LEU A CA 1
ATOM 2508 C C . LEU A 1 345 ? -50.562 -70.577 -4.172 1.00 37.23 345 LEU A C 1
ATOM 2509 O O . LEU A 1 345 ? -49.438 -70.836 -3.717 1.00 35.43 345 LEU A O 1
ATOM 2514 N N . ASN A 1 346 ? -51.290 -71.447 -4.846 1.00 31.67 346 ASN A N 1
ATOM 2515 C CA . ASN A 1 346 ? -50.800 -72.785 -5.118 1.00 30.24 346 ASN A CA 1
ATOM 2516 C C . ASN A 1 346 ? -51.273 -73.228 -6.478 1.00 33.92 346 ASN A C 1
ATOM 2517 O O . ASN A 1 346 ? -52.006 -72.495 -7.145 1.00 35.91 346 ASN A O 1
ATOM 2522 N N . ILE A 1 347 ? -50.826 -74.401 -6.912 1.00 30.79 347 ILE A N 1
ATOM 2523 C CA . ILE A 1 347 ? -51.092 -74.989 -8.228 1.00 31.21 347 ILE A CA 1
ATOM 2524 C C . ILE A 1 347 ? -52.613 -75.136 -8.526 1.00 37.99 347 ILE A C 1
ATOM 2525 O O . ILE A 1 347 ? -52.977 -75.153 -9.697 1.00 38.28 347 ILE A O 1
ATOM 2530 N N . THR A 1 348 ? -53.489 -75.207 -7.493 1.00 34.71 348 THR A N 1
ATOM 2531 C CA . THR A 1 348 ? -54.939 -75.360 -7.745 1.00 35.39 348 THR A CA 1
ATOM 2532 C C . THR A 1 348 ? -55.615 -74.015 -8.059 1.00 40.69 348 THR A C 1
ATOM 2533 O O . THR A 1 348 ? -56.713 -74.020 -8.625 1.00 42.71 348 THR A O 1
ATOM 2537 N N . ASN A 1 349 ? -54.978 -72.877 -7.734 1.00 36.58 349 ASN A N 1
ATOM 2538 C CA . ASN A 1 349 ? -55.597 -71.566 -7.994 1.00 36.59 349 ASN A CA 1
ATOM 2539 C C . ASN A 1 349 ? -54.658 -70.603 -8.738 1.00 40.68 349 ASN A C 1
ATOM 2540 O O . ASN A 1 349 ? -55.044 -69.473 -9.008 1.00 41.42 349 ASN A O 1
ATOM 2545 N N . THR A 1 350 ? -53.417 -71.015 -9.015 1.00 37.40 350 THR A N 1
ATOM 2546 C CA . THR A 1 350 ? -52.403 -70.162 -9.664 1.00 36.66 350 THR A CA 1
ATOM 2547 C C . THR A 1 350 ? -51.477 -71.033 -10.503 1.00 40.06 350 THR A C 1
ATOM 2548 O O . THR A 1 350 ? -51.275 -72.195 -10.172 1.00 39.41 350 THR A O 1
ATOM 2552 N N . GLN A 1 351 ? -50.883 -70.475 -11.571 1.00 37.62 351 GLN A N 1
ATOM 2553 C CA . GLN A 1 351 ? -49.924 -71.244 -12.361 1.00 37.53 351 GLN A CA 1
ATOM 2554 C C . GLN A 1 351 ? -48.537 -71.202 -11.698 1.00 41.02 351 GLN A C 1
ATOM 2555 O O . GLN A 1 351 ? -47.640 -70.439 -12.082 1.00 42.04 351 GLN A O 1
ATOM 2561 N N . THR A 1 352 ? -48.398 -72.025 -10.667 1.00 34.56 352 THR A N 1
ATOM 2562 C CA . THR A 1 352 ? -47.183 -72.158 -9.859 1.00 33.43 352 THR A CA 1
ATOM 2563 C C . THR A 1 352 ? -46.970 -73.609 -9.438 1.00 37.91 352 THR A C 1
ATOM 2564 O O . THR A 1 352 ? -47.957 -74.261 -9.128 1.00 38.10 352 THR A O 1
ATOM 2568 N N . PRO A 1 353 ? -45.717 -74.104 -9.284 1.00 35.84 353 PRO A N 1
ATOM 2569 C CA . PRO A 1 353 ? -45.537 -75.455 -8.718 1.00 35.82 353 PRO A CA 1
ATOM 2570 C C . PRO A 1 353 ? -45.855 -75.528 -7.208 1.00 39.34 353 PRO A C 1
ATOM 2571 O O . PRO A 1 353 ? -45.923 -76.614 -6.660 1.00 38.94 353 PRO A O 1
ATOM 2575 N N . SER A 1 354 ? -46.008 -74.380 -6.525 1.00 35.49 354 SER A N 1
ATOM 2576 C CA . SER A 1 354 ? -46.254 -74.345 -5.079 1.00 33.37 354 SER A CA 1
ATOM 2577 C C . SER A 1 354 ? -47.525 -75.061 -4.649 1.00 36.70 354 SER A C 1
ATOM 2578 O O . SER A 1 354 ? -48.522 -75.060 -5.376 1.00 36.29 354 SER A O 1
ATOM 2581 N N . LEU A 1 355 ? -47.475 -75.687 -3.458 1.00 32.72 355 LEU A N 1
ATOM 2582 C CA . LEU A 1 355 ? -48.627 -76.340 -2.836 1.00 33.42 355 LEU A CA 1
ATOM 2583 C C . LEU A 1 355 ? -49.040 -75.588 -1.560 1.00 34.17 355 LEU A C 1
ATOM 2584 O O . LEU A 1 355 ? -49.892 -76.076 -0.824 1.00 31.37 355 LEU A O 1
ATOM 2589 N N . TYR A 1 356 ? -48.446 -74.389 -1.297 1.00 30.63 356 TYR A N 1
ATOM 2590 C CA . TYR A 1 356 ? -48.746 -73.628 -0.093 1.00 29.87 356 TYR A CA 1
ATOM 2591 C C . TYR A 1 356 ? -50.247 -73.342 0.048 1.00 35.60 356 TYR A C 1
ATOM 2592 O O . TYR A 1 356 ? -50.880 -72.805 -0.868 1.00 36.59 356 TYR A O 1
ATOM 2601 N N . GLY A 1 357 ? -50.788 -73.696 1.209 1.00 31.81 357 GLY A N 1
ATOM 2602 C CA . GLY A 1 357 ? -52.193 -73.480 1.533 1.00 33.26 357 GLY A CA 1
ATOM 2603 C C . GLY A 1 357 ? -53.135 -74.475 0.882 1.00 37.21 357 GLY A C 1
ATOM 2604 O O . GLY A 1 357 ? -54.345 -74.309 0.984 1.00 36.84 357 GLY A O 1
ATOM 2605 N N . PHE A 1 358 ? -52.597 -75.534 0.241 1.00 33.36 358 PHE A N 1
ATOM 2606 C CA . PHE A 1 358 ? -53.421 -76.543 -0.408 1.00 32.71 358 PHE A CA 1
ATOM 2607 C C . PHE A 1 358 ? -54.254 -77.329 0.600 1.00 35.81 358 PHE A C 1
ATOM 2608 O O . PHE A 1 358 ? -53.775 -77.721 1.663 1.00 34.62 358 PHE A O 1
ATOM 2616 N N . SER A 1 359 ? -55.491 -77.596 0.222 1.00 32.86 359 SER A N 1
ATOM 2617 C CA . SER A 1 359 ? -56.404 -78.466 0.925 1.00 31.82 359 SER A CA 1
ATOM 2618 C C . SER A 1 359 ? -56.955 -79.463 -0.094 1.00 36.97 359 SER A C 1
ATOM 2619 O O . SER A 1 359 ? -57.383 -79.041 -1.160 1.00 37.51 359 SER A O 1
ATOM 2622 N N . PRO A 1 360 ? -56.955 -80.776 0.179 1.00 33.78 360 PRO A N 1
ATOM 2623 C CA . PRO A 1 360 ? -57.521 -81.717 -0.809 1.00 33.44 360 PRO A CA 1
ATOM 2624 C C . PRO A 1 360 ? -59.058 -81.711 -0.800 1.00 37.48 360 PRO A C 1
ATOM 2625 O O . PRO A 1 360 ? -59.701 -82.238 -1.716 1.00 37.28 360 PRO A O 1
ATOM 2629 N N . PHE A 1 361 ? -59.649 -81.122 0.247 1.00 34.18 361 PHE A N 1
ATOM 2630 C CA . PHE A 1 361 ? -61.092 -81.050 0.421 1.00 35.05 361 PHE A CA 1
ATOM 2631 C C . PHE A 1 361 ? -61.691 -79.926 -0.435 1.00 41.68 361 PHE A C 1
ATOM 2632 O O . PHE A 1 361 ? -60.954 -79.122 -1.027 1.00 41.08 361 PHE A O 1
ATOM 2640 N N . HIS A 1 362 ? -63.033 -79.924 -0.575 1.00 39.09 362 HIS A N 1
ATOM 2641 C CA . HIS A 1 362 ? -63.781 -78.926 -1.359 1.00 39.21 362 HIS A CA 1
ATOM 2642 C C . HIS A 1 362 ? -63.264 -78.864 -2.827 1.00 42.64 362 HIS A C 1
ATOM 2643 O O . HIS A 1 362 ? -63.124 -77.789 -3.434 1.00 41.23 362 HIS A O 1
ATOM 2650 N N . GLY A 1 363 ? -62.979 -80.047 -3.364 1.00 38.23 363 GLY A N 1
ATOM 2651 C CA . GLY A 1 363 ? -62.526 -80.219 -4.739 1.00 37.64 363 GLY A CA 1
ATOM 2652 C C . GLY A 1 363 ? -61.050 -80.049 -5.037 1.00 39.30 363 GLY A C 1
ATOM 2653 O O . GLY A 1 363 ? -60.665 -80.131 -6.214 1.00 38.53 363 GLY A O 1
ATOM 2654 N N . GLY A 1 364 ? -60.225 -79.808 -4.000 1.00 34.00 364 GLY A N 1
ATOM 2655 C CA . GLY A 1 364 ? -58.776 -79.644 -4.156 1.00 32.28 364 GLY A CA 1
ATOM 2656 C C . GLY A 1 364 ? -58.099 -80.836 -4.830 1.00 37.38 364 GLY A C 1
ATOM 2657 O O . GLY A 1 364 ? -57.370 -80.676 -5.819 1.00 36.70 364 GLY A O 1
ATOM 2658 N N . MET A 1 365 ? -58.370 -82.062 -4.314 1.00 33.82 365 MET A N 1
ATOM 2659 C CA . MET A 1 365 ? -57.805 -83.294 -4.861 1.00 33.55 365 MET A CA 1
ATOM 2660 C C . MET A 1 365 ? -58.248 -83.485 -6.346 1.00 38.37 365 MET A C 1
ATOM 2661 O O . MET A 1 365 ? -57.422 -83.866 -7.171 1.00 39.04 365 MET A O 1
ATOM 2666 N N . ASP A 1 366 ? -59.507 -83.159 -6.689 1.00 35.01 366 ASP A N 1
ATOM 2667 C CA . ASP A 1 366 ? -59.952 -83.263 -8.081 1.00 35.78 366 ASP A CA 1
ATOM 2668 C C . ASP A 1 366 ? -59.227 -82.261 -8.987 1.00 39.82 366 ASP A C 1
ATOM 2669 O O . ASP A 1 366 ? -58.876 -82.624 -10.110 1.00 39.54 366 ASP A O 1
ATOM 2674 N N . ARG A 1 367 ? -58.962 -81.027 -8.487 1.00 36.61 367 ARG A N 1
ATOM 2675 C CA . ARG A 1 367 ? -58.195 -80.005 -9.225 1.00 36.81 367 ARG A CA 1
ATOM 2676 C C . ARG A 1 367 ? -56.784 -80.504 -9.531 1.00 39.56 367 ARG A C 1
ATOM 2677 O O . ARG A 1 367 ? -56.320 -80.345 -10.657 1.00 39.83 367 ARG A O 1
ATOM 2685 N N . ILE A 1 368 ? -56.130 -81.160 -8.543 1.00 36.47 368 ILE A N 1
ATOM 2686 C CA . ILE A 1 368 ? -54.795 -81.770 -8.693 1.00 36.13 368 ILE A CA 1
ATOM 2687 C C . ILE A 1 368 ? -54.841 -82.861 -9.768 1.00 41.29 368 ILE A C 1
ATOM 2688 O O . ILE A 1 368 ? -54.001 -82.864 -10.671 1.00 41.51 368 ILE A O 1
ATOM 2693 N N . MET A 1 369 ? -55.845 -83.756 -9.691 1.00 38.24 369 MET A N 1
ATOM 2694 C CA . MET A 1 369 ? -56.009 -84.861 -10.649 1.00 39.14 369 MET A CA 1
ATOM 2695 C C . MET A 1 369 ? -56.258 -84.349 -12.074 1.00 43.88 369 MET A C 1
ATOM 2696 O O . MET A 1 369 ? -55.712 -84.935 -13.019 1.00 43.83 369 MET A O 1
ATOM 2701 N N . THR A 1 370 ? -57.012 -83.228 -12.224 1.00 41.13 370 THR A N 1
ATOM 2702 C CA . THR A 1 370 ? -57.237 -82.582 -13.524 1.00 42.21 370 THR A CA 1
ATOM 2703 C C . THR A 1 370 ? -55.871 -82.076 -14.067 1.00 47.18 370 THR A C 1
ATOM 2704 O O . THR A 1 370 ? -55.562 -82.311 -15.230 1.00 48.18 370 THR A O 1
ATOM 2708 N N . ILE A 1 371 ? -55.047 -81.430 -13.208 1.00 43.42 371 ILE A N 1
ATOM 2709 C CA . ILE A 1 371 ? -53.722 -80.920 -13.592 1.00 42.70 371 ILE A CA 1
ATOM 2710 C C . ILE A 1 371 ? -52.832 -82.090 -14.020 1.00 46.54 371 ILE A C 1
ATOM 2711 O O . ILE A 1 371 ? -52.207 -82.000 -15.078 1.00 47.73 371 ILE A O 1
ATOM 2716 N N . ILE A 1 372 ? -52.833 -83.201 -13.250 1.00 42.39 372 ILE A N 1
ATOM 2717 C CA . ILE A 1 372 ? -52.047 -84.405 -13.544 1.00 42.06 372 ILE A CA 1
ATOM 2718 C C . ILE A 1 372 ? -52.493 -85.022 -14.884 1.00 49.95 372 ILE A C 1
ATOM 2719 O O . ILE A 1 372 ? -51.633 -85.303 -15.728 1.00 49.70 372 ILE A O 1
ATOM 2724 N N . ARG A 1 373 ? -53.826 -85.213 -15.082 1.00 48.70 373 ARG A N 1
ATOM 2725 C CA . ARG A 1 373 ? -54.392 -85.823 -16.300 1.00 49.15 373 ARG A CA 1
ATOM 2726 C C . ARG A 1 373 ? -54.073 -84.987 -17.546 1.00 53.10 373 ARG A C 1
ATOM 2727 O O . ARG A 1 373 ? -53.670 -85.554 -18.568 1.00 53.47 373 ARG A O 1
ATOM 2735 N N . ASP A 1 374 ? -54.202 -83.655 -17.451 1.00 49.81 374 ASP A N 1
ATOM 2736 C CA . ASP A 1 374 ? -53.883 -82.745 -18.558 1.00 51.44 374 ASP A CA 1
ATOM 2737 C C . ASP A 1 374 ? -52.387 -82.787 -18.893 1.00 55.19 374 ASP A C 1
ATOM 2738 O O . ASP A 1 374 ? -52.046 -82.774 -20.072 1.00 57.25 374 ASP A O 1
ATOM 2743 N N . SER A 1 375 ? -51.501 -82.886 -17.877 1.00 49.96 375 SER A N 1
ATOM 2744 C CA . SER A 1 375 ? -50.049 -82.951 -18.113 1.00 49.55 375 SER A CA 1
ATOM 2745 C C . SER A 1 375 ? -49.680 -84.244 -18.844 1.00 53.18 375 SER A C 1
ATOM 2746 O O . SER A 1 375 ? -48.848 -84.197 -19.753 1.00 53.20 375 SER A O 1
ATOM 2749 N N . LEU A 1 376 ? -50.312 -85.380 -18.468 1.00 48.95 376 LEU A N 1
ATOM 2750 C CA . LEU A 1 376 ? -50.108 -86.681 -19.118 1.00 49.58 376 LEU A CA 1
ATOM 2751 C C . LEU A 1 376 ? -50.617 -86.649 -20.583 1.00 56.06 376 LEU A C 1
ATOM 2752 O O . LEU A 1 376 ? -49.936 -87.173 -21.459 1.00 54.87 376 LEU A O 1
ATOM 2757 N N . ASP A 1 377 ? -51.783 -86.009 -20.846 1.00 56.10 377 ASP A N 1
ATOM 2758 C CA . ASP A 1 377 ? -52.361 -85.897 -22.202 1.00 58.78 377 ASP A CA 1
ATOM 2759 C C . ASP A 1 377 ? -51.520 -84.992 -23.105 1.00 64.72 377 ASP A C 1
ATOM 2760 O O . ASP A 1 377 ? -51.457 -85.228 -24.311 1.00 65.99 377 ASP A O 1
ATOM 2765 N N . ASN A 1 378 ? -50.904 -83.945 -22.530 1.00 60.16 378 ASN A N 1
ATOM 2766 C CA . ASN A 1 378 ? -50.083 -82.989 -23.272 1.00 59.88 378 ASN A CA 1
ATOM 2767 C C . ASN A 1 378 ? -48.584 -83.360 -23.246 1.00 62.86 378 ASN A C 1
ATOM 2768 O O . ASN A 1 378 ? -47.758 -82.637 -23.801 1.00 61.08 378 ASN A O 1
ATOM 2773 N N . ASP A 1 379 ? -48.257 -84.518 -22.656 1.00 61.38 379 ASP A N 1
ATOM 2774 C CA . ASP A 1 379 ? -46.907 -85.063 -22.481 1.00 62.13 379 ASP A CA 1
ATOM 2775 C C . ASP A 1 379 ? -45.949 -84.001 -21.889 1.00 63.13 379 ASP A C 1
ATOM 2776 O O . ASP A 1 379 ? -44.818 -83.817 -22.354 1.00 62.84 379 ASP A O 1
ATOM 2781 N N . GLU A 1 380 ? -46.432 -83.317 -20.834 1.00 56.60 380 GLU A N 1
ATOM 2782 C CA . GLU A 1 380 ? -45.709 -82.282 -20.088 1.00 54.21 380 GLU A CA 1
ATOM 2783 C C . GLU A 1 380 ? -45.283 -82.802 -18.717 1.00 54.75 380 GLU A C 1
ATOM 2784 O O . GLU A 1 380 ? -46.047 -83.520 -18.054 1.00 54.63 380 GLU A O 1
ATOM 2790 N N . ASP A 1 381 ? -44.065 -82.439 -18.298 1.00 48.69 381 ASP A N 1
ATOM 2791 C CA . ASP A 1 381 ? -43.518 -82.767 -16.980 1.00 46.27 381 ASP A CA 1
ATOM 2792 C C . ASP A 1 381 ? -44.164 -81.858 -15.972 1.00 48.52 381 ASP A C 1
ATOM 2793 O O . ASP A 1 381 ? -44.644 -80.775 -16.317 1.00 49.30 381 ASP A O 1
ATOM 2798 N N . LEU A 1 382 ? -44.219 -82.293 -14.736 1.00 44.37 382 LEU A N 1
ATOM 2799 C CA . LEU A 1 382 ? -44.871 -81.520 -13.690 1.00 43.55 382 LEU A CA 1
ATOM 2800 C C . LEU A 1 382 ? -44.047 -81.568 -12.428 1.00 43.37 382 LEU A C 1
ATOM 2801 O O . LEU A 1 382 ? -43.471 -82.608 -12.094 1.00 44.02 382 LEU A O 1
ATOM 2806 N N . VAL A 1 383 ? -43.963 -80.437 -11.742 1.00 36.55 383 VAL A N 1
ATOM 2807 C CA . VAL A 1 383 ? -43.266 -80.346 -10.471 1.00 34.68 383 VAL A CA 1
ATOM 2808 C C . VAL A 1 383 ? -44.175 -79.615 -9.486 1.00 38.51 383 VAL A C 1
ATOM 2809 O O . VAL A 1 383 ? -44.880 -78.684 -9.865 1.00 39.14 383 VAL A O 1
ATOM 2813 N N . MET A 1 384 ? -44.210 -80.101 -8.241 1.00 33.50 384 MET A N 1
ATOM 2814 C CA . MET A 1 384 ? -44.970 -79.505 -7.144 1.00 31.87 384 MET A CA 1
ATOM 2815 C C . MET A 1 384 ? -44.075 -79.436 -5.934 1.00 34.89 384 MET A C 1
ATOM 2816 O O . MET A 1 384 ? -43.258 -80.348 -5.715 1.00 34.28 384 MET A O 1
ATOM 2821 N N . ILE A 1 385 ? -44.183 -78.345 -5.171 1.00 30.76 385 ILE A N 1
ATOM 2822 C CA . ILE A 1 385 ? -43.315 -78.115 -4.015 1.00 28.82 385 ILE A CA 1
ATOM 2823 C C . ILE A 1 385 ? -44.119 -77.703 -2.804 1.00 31.67 385 ILE A C 1
ATOM 2824 O O . ILE A 1 385 ? -44.951 -76.799 -2.867 1.00 29.21 385 ILE A O 1
ATOM 2829 N N . TYR A 1 386 ? -43.766 -78.303 -1.671 1.00 30.13 386 TYR A N 1
ATOM 2830 C CA . TYR A 1 386 ? -44.315 -77.962 -0.375 1.00 29.97 386 TYR A CA 1
ATOM 2831 C C . TYR A 1 386 ? -43.228 -78.127 0.670 1.00 31.43 386 TYR A C 1
ATOM 2832 O O . TYR A 1 386 ? -42.990 -79.249 1.104 1.00 31.62 386 TYR A O 1
ATOM 2841 N N . ALA A 1 387 ? -42.580 -77.017 1.088 1.00 26.87 387 ALA A N 1
ATOM 2842 C CA . ALA A 1 387 ? -41.493 -77.063 2.107 1.00 25.71 387 ALA A CA 1
ATOM 2843 C C . ALA A 1 387 ? -40.442 -78.125 1.702 1.00 29.88 387 ALA A C 1
ATOM 2844 O O . ALA A 1 387 ? -39.935 -78.046 0.587 1.00 31.80 387 ALA A O 1
ATOM 2846 N N . ASP A 1 388 ? -40.182 -79.144 2.540 1.00 26.90 388 ASP A N 1
ATOM 2847 C CA . ASP A 1 388 ? -39.210 -80.229 2.244 1.00 26.80 388 ASP A CA 1
ATOM 2848 C C . ASP A 1 388 ? -39.771 -81.346 1.330 1.00 30.51 388 ASP A C 1
ATOM 2849 O O . ASP A 1 388 ? -39.071 -82.341 1.113 1.00 31.43 388 ASP A O 1
ATOM 2854 N N . ASN A 1 389 ? -40.996 -81.185 0.780 1.00 26.65 389 ASN A N 1
ATOM 2855 C CA . ASN A 1 389 ? -41.590 -82.187 -0.121 1.00 27.82 389 ASN A CA 1
ATOM 2856 C C . ASN A 1 389 ? -41.558 -81.740 -1.588 1.00 32.29 389 ASN A C 1
ATOM 2857 O O . ASN A 1 389 ? -42.039 -80.664 -1.932 1.00 33.20 389 ASN A O 1
ATOM 2862 N N . ILE A 1 390 ? -41.020 -82.592 -2.455 1.00 29.06 390 ILE A N 1
ATOM 2863 C CA . ILE A 1 390 ? -41.014 -82.364 -3.910 1.00 28.51 390 ILE A CA 1
ATOM 2864 C C . ILE A 1 390 ? -41.802 -83.485 -4.552 1.00 32.76 390 ILE A C 1
ATOM 2865 O O . ILE A 1 390 ? -41.644 -84.647 -4.176 1.00 32.45 390 ILE A O 1
ATOM 2870 N N . TYR A 1 391 ? -42.636 -83.141 -5.514 1.00 33.25 391 TYR A N 1
ATOM 2871 C CA . TYR A 1 391 ? -43.397 -84.097 -6.319 1.00 33.14 391 TYR A CA 1
ATOM 2872 C C . TYR A 1 391 ? -43.053 -83.851 -7.760 1.00 38.34 391 TYR A C 1
ATOM 2873 O O . TYR A 1 391 ? -43.143 -82.707 -8.221 1.00 36.80 391 TYR A O 1
ATOM 2882 N N . ILE A 1 392 ? -42.629 -84.914 -8.467 1.00 36.80 392 ILE A N 1
ATOM 2883 C CA . ILE A 1 392 ? -42.276 -84.839 -9.879 1.00 37.50 392 ILE A CA 1
ATOM 2884 C C . ILE A 1 392 ? -43.094 -85.863 -10.667 1.00 42.63 392 ILE A C 1
ATOM 2885 O O . ILE A 1 392 ? -43.138 -87.045 -10.318 1.00 41.51 392 ILE A O 1
ATOM 2890 N N . LEU A 1 393 ? -43.708 -85.390 -11.751 1.00 39.59 393 LEU A N 1
ATOM 2891 C CA . LEU A 1 393 ? -44.387 -86.197 -12.739 1.00 40.31 393 LEU A CA 1
ATOM 2892 C C . LEU A 1 393 ? -43.538 -86.153 -14.004 1.00 43.50 393 LEU A C 1
ATOM 2893 O O . LEU A 1 393 ? -43.443 -85.102 -14.632 1.00 42.33 393 LEU A O 1
ATOM 2898 N N . GLN A 1 394 ? -42.907 -87.277 -14.365 1.00 40.61 394 GLN A N 1
ATOM 2899 C CA . GLN A 1 394 ? -42.171 -87.426 -15.618 1.00 41.37 394 GLN A CA 1
ATOM 2900 C C . GLN A 1 394 ? -42.138 -88.912 -15.995 1.00 47.65 394 GLN A C 1
ATOM 2901 O O . GLN A 1 394 ? -42.191 -89.763 -15.113 1.00 46.77 394 GLN A O 1
ATOM 2907 N N . ASP A 1 395 ? -42.124 -89.205 -17.312 1.00 47.21 395 ASP A N 1
ATOM 2908 C CA . ASP A 1 395 ? -42.054 -90.540 -17.915 1.00 48.46 395 ASP A CA 1
ATOM 2909 C C . ASP A 1 395 ? -43.192 -91.463 -17.397 1.00 52.03 395 ASP A C 1
ATOM 2910 O O . ASP A 1 395 ? -42.944 -92.592 -16.978 1.00 52.44 395 ASP A O 1
ATOM 2915 N N . ASN A 1 396 ? -44.444 -90.959 -17.427 1.00 47.98 396 ASN A N 1
ATOM 2916 C CA . ASN A 1 396 ? -45.669 -91.653 -16.960 1.00 47.18 396 ASN A CA 1
ATOM 2917 C C . ASN A 1 396 ? -45.495 -92.218 -15.519 1.00 50.02 396 ASN A C 1
ATOM 2918 O O . ASN A 1 396 ? -45.998 -93.300 -15.191 1.00 50.01 396 ASN A O 1
ATOM 2923 N N . THR A 1 397 ? -44.734 -91.497 -14.683 1.00 45.08 397 THR A N 1
ATOM 2924 C CA . THR A 1 397 ? -44.429 -91.903 -13.316 1.00 43.79 397 THR A CA 1
ATOM 2925 C C . THR A 1 397 ? -44.534 -90.698 -12.367 1.00 46.79 397 THR A C 1
ATOM 2926 O O . THR A 1 397 ? -44.123 -89.588 -12.714 1.00 43.39 397 THR A O 1
ATOM 2930 N N . TRP A 1 398 ? -45.068 -90.947 -11.161 1.00 44.41 398 TRP A N 1
ATOM 2931 C CA . TRP A 1 398 ? -45.201 -89.978 -10.079 1.00 42.79 398 TRP A CA 1
ATOM 2932 C C . TRP A 1 398 ? -44.115 -90.276 -9.032 1.00 46.23 398 TRP A C 1
ATOM 2933 O O . TRP A 1 398 ? -44.008 -91.404 -8.543 1.00 46.15 398 TRP A O 1
ATOM 2944 N N . TYR A 1 399 ? -43.291 -89.267 -8.725 1.00 41.07 399 TYR A N 1
ATOM 2945 C CA . TYR A 1 399 ? -42.213 -89.387 -7.752 1.00 39.01 399 TYR A CA 1
ATOM 2946 C C . TYR A 1 399 ? -42.427 -88.462 -6.576 1.00 40.04 399 TYR A C 1
ATOM 2947 O O . TYR A 1 399 ? -42.697 -87.279 -6.750 1.00 36.83 399 TYR A O 1
ATOM 2956 N N . SER A 1 400 ? -42.259 -89.004 -5.382 1.00 37.37 400 SER A N 1
ATOM 2957 C CA . SER A 1 400 ? -42.285 -88.256 -4.137 1.00 35.72 400 SER A CA 1
ATOM 2958 C C . SER A 1 400 ? -40.850 -88.211 -3.638 1.00 39.81 400 SER A C 1
ATOM 2959 O O . SER A 1 400 ? -40.238 -89.267 -3.389 1.00 40.77 400 SER A O 1
ATOM 2962 N N . ILE A 1 401 ? -40.276 -87.003 -3.608 1.00 33.92 401 ILE A N 1
ATOM 2963 C CA . ILE A 1 401 ? -38.906 -86.769 -3.161 1.00 33.43 401 ILE A CA 1
ATOM 2964 C C . ILE A 1 401 ? -38.936 -85.894 -1.914 1.00 38.36 401 ILE A C 1
ATOM 2965 O O . ILE A 1 401 ? -39.540 -84.821 -1.922 1.00 39.52 401 ILE A O 1
ATOM 2970 N N . ASP A 1 402 ? -38.294 -86.350 -0.849 1.00 35.60 402 ASP A N 1
ATOM 2971 C CA . ASP A 1 402 ? -38.235 -85.573 0.383 1.00 36.20 402 ASP A CA 1
ATOM 2972 C C . ASP A 1 402 ? -36.832 -85.224 0.709 1.00 36.38 402 ASP A C 1
ATOM 2973 O O . ASP A 1 402 ? -35.953 -86.075 0.570 1.00 35.57 402 ASP A O 1
ATOM 2978 N N . LEU A 1 403 ? -36.623 -84.005 1.221 1.00 30.35 403 LEU A N 1
ATOM 2979 C CA . LEU A 1 403 ? -35.295 -83.626 1.713 1.00 29.38 403 LEU A CA 1
ATOM 2980 C C . LEU A 1 403 ? -34.973 -84.541 2.857 1.00 34.79 403 LEU A C 1
ATOM 2981 O O . LEU A 1 403 ? -35.885 -84.944 3.589 1.00 33.62 403 LEU A O 1
ATOM 2986 N N . GLU A 1 404 ? -33.715 -84.934 2.978 1.00 33.14 404 GLU A N 1
ATOM 2987 C CA . GLU A 1 404 ? -33.330 -85.822 4.059 1.00 33.17 404 GLU A CA 1
ATOM 2988 C C . GLU A 1 404 ? -33.105 -84.963 5.296 1.00 36.66 404 GLU A C 1
ATOM 2989 O O . GLU A 1 404 ? -32.206 -84.126 5.292 1.00 36.17 404 GLU A O 1
ATOM 2995 N N . LYS A 1 405 ? -33.949 -85.132 6.336 1.00 33.81 405 LYS A N 1
ATOM 2996 C CA . LYS A 1 405 ? -33.897 -84.373 7.591 1.00 33.13 405 LYS A CA 1
ATOM 2997 C C . LYS A 1 405 ? -33.777 -82.868 7.268 1.00 38.78 405 LYS A C 1
ATOM 2998 O O . LYS A 1 405 ? -32.887 -82.172 7.780 1.00 39.28 405 LYS A O 1
ATOM 3004 N N . GLY A 1 406 ? -34.675 -82.431 6.363 1.00 33.82 406 GLY A N 1
ATOM 3005 C CA . GLY A 1 406 ? -34.763 -81.107 5.769 1.00 32.31 406 GLY A CA 1
ATOM 3006 C C . GLY A 1 406 ? -34.037 -79.975 6.452 1.00 34.58 406 GLY A C 1
ATOM 3007 O O . GLY A 1 406 ? -33.086 -79.425 5.907 1.00 32.83 406 GLY A O 1
ATOM 3008 N N . GLU A 1 407 ? -34.471 -79.660 7.674 1.00 31.25 407 GLU A N 1
ATOM 3009 C CA . GLU A 1 407 ? -33.990 -78.567 8.518 1.00 29.94 407 GLU A CA 1
ATOM 3010 C C . GLU A 1 407 ? -32.462 -78.545 8.686 1.00 31.91 407 GLU A C 1
ATOM 3011 O O . GLU A 1 407 ? -31.903 -77.464 8.794 1.00 30.12 407 GLU A O 1
ATOM 3017 N N . ALA A 1 408 ? -31.802 -79.720 8.733 1.00 28.76 408 ALA A N 1
ATOM 3018 C CA . ALA A 1 408 ? -30.351 -79.867 8.947 1.00 28.42 408 ALA A CA 1
ATOM 3019 C C . ALA A 1 408 ? -29.527 -79.358 7.763 1.00 31.14 408 ALA A C 1
ATOM 3020 O O . ALA A 1 408 ? -28.341 -79.095 7.936 1.00 31.40 408 ALA A O 1
ATOM 3022 N N . ASN A 1 409 ? -30.139 -79.225 6.575 1.00 27.42 409 ASN A N 1
ATOM 3023 C CA . ASN A 1 409 ? -29.476 -78.756 5.334 1.00 27.30 409 ASN A CA 1
ATOM 3024 C C . ASN A 1 409 ? -29.427 -77.220 5.236 1.00 29.98 409 ASN A C 1
ATOM 3025 O O . ASN A 1 409 ? -28.775 -76.667 4.346 1.00 30.24 409 ASN A O 1
ATOM 3030 N N . CYS A 1 410 ? -30.169 -76.542 6.095 1.00 26.67 410 CYS A N 1
ATOM 3031 C CA . CYS A 1 410 ? -30.294 -75.091 6.085 1.00 27.34 410 CYS A CA 1
ATOM 3032 C C . CYS A 1 410 ? -29.064 -74.382 6.638 1.00 32.98 410 CYS A C 1
ATOM 3033 O O . CYS A 1 410 ? -28.558 -74.733 7.697 1.00 31.09 410 CYS A O 1
ATOM 3036 N N . THR A 1 411 ? -28.580 -73.372 5.884 1.00 30.63 411 THR A N 1
ATOM 3037 C CA . THR A 1 411 ? -27.506 -72.484 6.318 1.00 29.03 411 THR A CA 1
ATOM 3038 C C . THR A 1 411 ? -28.152 -71.158 6.735 1.00 29.44 411 THR A C 1
ATOM 3039 O O . THR A 1 411 ? -29.212 -70.828 6.206 1.00 28.25 411 THR A O 1
ATOM 3043 N N . PRO A 1 412 ? -27.516 -70.318 7.593 1.00 27.41 412 PRO A N 1
ATOM 3044 C CA . PRO A 1 412 ? -28.120 -68.994 7.875 1.00 27.73 412 PRO A CA 1
ATOM 3045 C C . PRO A 1 412 ? -28.369 -68.188 6.581 1.00 32.17 412 PRO A C 1
ATOM 3046 O O . PRO A 1 412 ? -29.347 -67.443 6.497 1.00 34.04 412 PRO A O 1
ATOM 3050 N N . GLN A 1 413 ? -27.533 -68.413 5.545 1.00 26.84 413 GLN A N 1
ATOM 3051 C CA . GLN A 1 413 ? -27.612 -67.760 4.245 1.00 26.36 413 GLN A CA 1
ATOM 3052 C C . GLN A 1 413 ? -28.865 -68.148 3.466 1.00 30.67 413 GLN A C 1
ATOM 3053 O O . GLN A 1 413 ? -29.352 -67.318 2.690 1.00 30.68 413 GLN A O 1
ATOM 3059 N N . HIS A 1 414 ? -29.401 -69.377 3.666 1.00 27.98 414 HIS A N 1
ATOM 3060 C CA . HIS A 1 414 ? -30.663 -69.777 3.038 1.00 27.69 414 HIS A CA 1
ATOM 3061 C C . HIS A 1 414 ? -31.797 -68.907 3.605 1.00 32.78 414 HIS A C 1
ATOM 3062 O O . HIS A 1 414 ? -32.615 -68.381 2.850 1.00 30.93 414 HIS A O 1
ATOM 3069 N N . MET A 1 415 ? -31.821 -68.729 4.955 1.00 28.98 415 MET A N 1
ATOM 3070 C CA . MET A 1 415 ? -32.853 -67.935 5.594 1.00 27.59 415 MET A CA 1
ATOM 3071 C C . MET A 1 415 ? -32.699 -66.451 5.225 1.00 31.41 415 MET A C 1
ATOM 3072 O O . MET A 1 415 ? -33.701 -65.760 5.068 1.00 32.32 415 MET A O 1
ATOM 3077 N N . GLN A 1 416 ? -31.448 -65.978 5.076 1.00 27.53 416 GLN A N 1
ATOM 3078 C CA . GLN A 1 416 ? -31.161 -64.600 4.683 1.00 26.87 416 GLN A CA 1
ATOM 3079 C C . GLN A 1 416 ? -31.739 -64.315 3.290 1.00 33.13 416 GLN A C 1
ATOM 3080 O O . GLN A 1 416 ? -32.308 -63.239 3.085 1.00 34.02 416 GLN A O 1
ATOM 3086 N N . ALA A 1 417 ? -31.609 -65.285 2.351 1.00 29.18 417 ALA A N 1
ATOM 3087 C CA . ALA A 1 417 ? -32.155 -65.171 0.989 1.00 29.50 417 ALA A CA 1
ATOM 3088 C C . ALA A 1 417 ? -33.704 -65.143 1.032 1.00 33.41 417 ALA A C 1
ATOM 3089 O O . ALA A 1 417 ? -34.322 -64.393 0.277 1.00 34.39 417 ALA A O 1
ATOM 3091 N N . MET A 1 418 ? -34.319 -65.911 1.957 1.00 26.99 418 MET A N 1
ATOM 3092 C CA . MET A 1 418 ? -35.764 -65.891 2.143 1.00 25.42 418 MET A CA 1
ATOM 3093 C C . MET A 1 418 ? -36.192 -64.502 2.655 1.00 28.98 418 MET A C 1
ATOM 3094 O O . MET A 1 418 ? -37.203 -63.971 2.191 1.00 27.34 418 MET A O 1
ATOM 3099 N N . MET A 1 419 ? -35.421 -63.926 3.620 1.00 27.42 419 MET A N 1
ATOM 3100 C CA . MET A 1 419 ? -35.678 -62.580 4.179 1.00 27.39 419 MET A CA 1
ATOM 3101 C C . MET A 1 419 ? -35.582 -61.513 3.078 1.00 29.98 419 MET A C 1
ATOM 3102 O O . MET A 1 419 ? -36.398 -60.594 3.033 1.00 31.81 419 MET A O 1
ATOM 3107 N N . TYR A 1 420 ? -34.608 -61.672 2.161 1.00 24.72 420 TYR A N 1
ATOM 3108 C CA . TYR A 1 420 ? -34.449 -60.788 1.004 1.00 25.70 420 TYR A CA 1
ATOM 3109 C C . TYR A 1 420 ? -35.715 -60.839 0.132 1.00 32.54 420 TYR A C 1
ATOM 3110 O O . TYR A 1 420 ? -36.231 -59.789 -0.258 1.00 32.37 420 TYR A O 1
ATOM 3119 N N . TYR A 1 421 ? -36.210 -62.070 -0.188 1.00 28.31 421 TYR A N 1
ATOM 3120 C CA . TYR A 1 421 ? -37.404 -62.271 -0.996 1.00 27.65 421 TYR A CA 1
ATOM 3121 C C . TYR A 1 421 ? -38.639 -61.649 -0.341 1.00 30.89 421 TYR A C 1
ATOM 3122 O O . TYR A 1 421 ? -39.385 -60.973 -1.022 1.00 32.91 421 TYR A O 1
ATOM 3131 N N . LEU A 1 422 ? -38.831 -61.836 0.972 1.00 26.20 422 LEU A N 1
ATOM 3132 C CA . LEU A 1 422 ? -39.993 -61.287 1.683 1.00 26.11 422 LEU A CA 1
ATOM 3133 C C . LEU A 1 422 ? -39.962 -59.756 1.709 1.00 30.94 422 LEU A C 1
ATOM 3134 O O . LEU A 1 422 ? -41.000 -59.126 1.497 1.00 29.11 422 LEU A O 1
ATOM 3139 N N . LEU A 1 423 ? -38.776 -59.156 1.955 1.00 28.88 423 LEU A N 1
ATOM 3140 C CA . LEU A 1 423 ? -38.646 -57.700 2.051 1.00 28.63 423 LEU A CA 1
ATOM 3141 C C . LEU A 1 423 ? -38.681 -56.996 0.720 1.00 33.53 423 LEU A C 1
ATOM 3142 O O . LEU A 1 423 ? -39.065 -55.832 0.686 1.00 34.57 423 LEU A O 1
ATOM 3147 N N . THR A 1 424 ? -38.297 -57.667 -0.384 1.00 29.12 424 THR A N 1
ATOM 3148 C CA . THR A 1 424 ? -38.310 -57.029 -1.703 1.00 27.46 424 THR A CA 1
ATOM 3149 C C . THR A 1 424 ? -39.662 -57.269 -2.403 1.00 33.35 424 THR A C 1
ATOM 3150 O O . THR A 1 424 ? -40.201 -56.334 -2.964 1.00 35.00 424 THR A O 1
ATOM 3154 N N . ARG A 1 425 ? -40.219 -58.507 -2.364 1.00 31.24 425 ARG A N 1
ATOM 3155 C CA . ARG A 1 425 ? -41.453 -58.834 -3.076 1.00 32.14 425 ARG A CA 1
ATOM 3156 C C . ARG A 1 425 ? -42.728 -58.671 -2.224 1.00 38.88 425 ARG A C 1
ATOM 3157 O O . ARG A 1 425 ? -43.822 -58.546 -2.788 1.00 39.21 425 ARG A O 1
ATOM 3165 N N . GLY A 1 426 ? -42.581 -58.671 -0.899 1.00 36.03 426 GLY A N 1
ATOM 3166 C CA . GLY A 1 426 ? -43.710 -58.525 0.018 1.00 35.78 426 GLY A CA 1
ATOM 3167 C C . GLY A 1 426 ? -43.777 -57.146 0.645 1.00 38.43 426 GLY A C 1
ATOM 3168 O O . GLY A 1 426 ? -44.681 -56.374 0.340 1.00 38.84 426 GLY A O 1
ATOM 3169 N N . TRP A 1 427 ? -42.782 -56.801 1.463 1.00 32.51 427 TRP A N 1
ATOM 3170 C CA . TRP A 1 427 ? -42.704 -55.552 2.234 1.00 32.40 427 TRP A CA 1
ATOM 3171 C C . TRP A 1 427 ? -42.265 -54.352 1.387 1.00 37.27 427 TRP A C 1
ATOM 3172 O O . TRP A 1 427 ? -41.273 -53.658 1.670 1.00 35.74 427 TRP A O 1
ATOM 3183 N N . THR A 1 428 ? -43.064 -54.087 0.371 1.00 36.26 428 THR A N 1
ATOM 3184 C CA . THR A 1 428 ? -42.802 -53.016 -0.575 1.00 37.72 428 THR A CA 1
ATOM 3185 C C . THR A 1 428 ? -44.116 -52.349 -0.979 1.00 41.27 428 THR A C 1
ATOM 3186 O O . THR A 1 428 ? -45.154 -53.017 -1.057 1.00 41.22 428 THR A O 1
ATOM 3190 N N . ASN A 1 429 ? -44.065 -51.038 -1.201 1.00 35.67 429 ASN A N 1
ATOM 3191 C CA . ASN A 1 429 ? -45.208 -50.259 -1.682 1.00 35.93 429 ASN A CA 1
ATOM 3192 C C . ASN A 1 429 ? -45.247 -50.338 -3.215 1.00 42.60 429 ASN A C 1
ATOM 3193 O O . ASN A 1 429 ? -44.263 -50.745 -3.836 1.00 41.06 429 ASN A O 1
ATOM 3198 N N . GLU A 1 430 ? -46.368 -49.943 -3.829 1.00 43.68 430 GLU A N 1
ATOM 3199 C CA . GLU A 1 430 ? -46.529 -49.954 -5.294 1.00 44.70 430 GLU A CA 1
ATOM 3200 C C . GLU A 1 430 ? -45.504 -49.061 -5.996 1.00 46.22 430 GLU A C 1
ATOM 3201 O O . GLU A 1 430 ? -45.061 -49.404 -7.089 1.00 47.42 430 GLU A O 1
ATOM 3207 N N . ASP A 1 431 ? -45.105 -47.935 -5.375 1.00 40.80 431 ASP A N 1
ATOM 3208 C CA . ASP A 1 431 ? -44.106 -47.036 -5.975 1.00 40.67 431 ASP A CA 1
ATOM 3209 C C . ASP A 1 431 ? -42.653 -47.610 -5.853 1.00 44.16 431 ASP A C 1
ATOM 3210 O O . ASP A 1 431 ? -41.711 -47.020 -6.387 1.00 44.36 431 ASP A O 1
ATOM 3215 N N . GLY A 1 432 ? -42.511 -48.746 -5.164 1.00 40.48 432 GLY A N 1
ATOM 3216 C CA . GLY A 1 432 ? -41.242 -49.438 -4.949 1.00 39.14 432 GLY A CA 1
ATOM 3217 C C . GLY A 1 432 ? -40.512 -49.044 -3.675 1.00 42.70 432 GLY A C 1
ATOM 3218 O O . GLY A 1 432 ? -39.383 -49.494 -3.454 1.00 41.84 432 GLY A O 1
ATOM 3219 N N . SER A 1 433 ? -41.121 -48.170 -2.837 1.00 38.22 433 SER A N 1
ATOM 3220 C CA . SER A 1 433 ? -40.502 -47.738 -1.581 1.00 36.31 433 SER A CA 1
ATOM 3221 C C . SER A 1 433 ? -40.685 -48.840 -0.539 1.00 39.29 433 SER A C 1
ATOM 3222 O O . SER A 1 433 ? -41.671 -49.576 -0.613 1.00 37.79 433 SER A O 1
ATOM 3225 N N . PRO A 1 434 ? -39.698 -49.030 0.374 1.00 34.62 434 PRO A N 1
ATOM 3226 C CA . PRO A 1 434 ? -39.800 -50.122 1.351 1.00 33.54 434 PRO A CA 1
ATOM 3227 C C . PRO A 1 434 ? -40.905 -49.929 2.407 1.00 37.36 434 PRO A C 1
ATOM 3228 O O . PRO A 1 434 ? -41.153 -48.803 2.853 1.00 37.99 434 PRO A O 1
ATOM 3232 N N . ARG A 1 435 ? -41.522 -51.040 2.847 1.00 32.96 435 ARG A N 1
ATOM 3233 C CA . ARG A 1 435 ? -42.499 -51.062 3.948 1.00 32.59 435 ARG A CA 1
ATOM 3234 C C . ARG A 1 435 ? -41.752 -51.519 5.228 1.00 36.17 435 ARG A C 1
ATOM 3235 O O . ARG A 1 435 ? -42.165 -52.423 5.942 1.00 37.43 435 ARG A O 1
ATOM 3243 N N . TYR A 1 436 ? -40.598 -50.902 5.459 1.00 31.11 436 TYR A N 1
ATOM 3244 C CA . TYR A 1 436 ? -39.717 -51.165 6.577 1.00 31.41 436 TYR A CA 1
ATOM 3245 C C . TYR A 1 436 ? -38.765 -50.030 6.706 1.00 34.73 436 TYR A C 1
ATOM 3246 O O . TYR A 1 436 ? -38.587 -49.266 5.760 1.00 32.70 436 TYR A O 1
ATOM 3255 N N . ASN A 1 437 ? -38.134 -49.930 7.873 1.00 33.02 437 ASN A N 1
ATOM 3256 C CA . ASN A 1 437 ? -37.151 -48.898 8.165 1.00 33.76 437 ASN A CA 1
ATOM 3257 C C . ASN A 1 437 ? -35.762 -49.575 8.378 1.00 35.98 437 ASN A C 1
ATOM 3258 O O . ASN A 1 437 ? -35.697 -50.802 8.357 1.00 36.10 437 ASN A O 1
ATOM 3263 N N . PRO A 1 438 ? -34.634 -48.843 8.563 1.00 32.73 438 PRO A N 1
ATOM 3264 C CA . PRO A 1 438 ? -33.331 -49.526 8.725 1.00 32.03 438 PRO A CA 1
ATOM 3265 C C . PRO A 1 438 ? -33.258 -50.529 9.890 1.00 36.21 438 PRO A C 1
ATOM 3266 O O . PRO A 1 438 ? -32.611 -51.581 9.761 1.00 35.46 438 PRO A O 1
ATOM 3270 N N . THR A 1 439 ? -33.918 -50.234 11.013 1.00 33.54 439 THR A N 1
ATOM 3271 C CA . THR A 1 439 ? -33.883 -51.155 12.173 1.00 32.82 439 THR A CA 1
ATOM 3272 C C . THR A 1 439 ? -34.452 -52.549 11.815 1.00 35.56 439 THR A C 1
ATOM 3273 O O . THR A 1 439 ? -33.837 -53.574 12.143 1.00 35.16 439 THR A O 1
ATOM 3277 N N . TRP A 1 440 ? -35.604 -52.582 11.129 1.00 30.27 440 TRP A N 1
ATOM 3278 C CA . TRP A 1 440 ? -36.214 -53.840 10.759 1.00 29.31 440 TRP A CA 1
ATOM 3279 C C . TRP A 1 440 ? -35.431 -54.556 9.627 1.00 33.43 440 TRP A C 1
ATOM 3280 O O . TRP A 1 440 ? -35.377 -55.783 9.637 1.00 32.39 440 TRP A O 1
ATOM 3291 N N . ALA A 1 441 ? -34.754 -53.798 8.730 1.00 30.79 441 ALA A N 1
ATOM 3292 C CA . ALA A 1 441 ? -33.874 -54.354 7.687 1.00 29.01 441 ALA A CA 1
ATOM 3293 C C . ALA A 1 441 ? -32.664 -55.020 8.360 1.00 32.82 441 ALA A C 1
ATOM 3294 O O . ALA A 1 441 ? -32.241 -56.079 7.920 1.00 32.32 441 ALA A O 1
ATOM 3296 N N . THR A 1 442 ? -32.170 -54.437 9.477 1.00 30.27 442 THR A N 1
ATOM 3297 C CA . THR A 1 442 ? -31.037 -54.966 10.258 1.00 29.73 442 THR A CA 1
ATOM 3298 C C . THR A 1 442 ? -31.446 -56.260 10.936 1.00 33.26 442 THR A C 1
ATOM 3299 O O . THR A 1 442 ? -30.719 -57.241 10.868 1.00 34.23 442 THR A O 1
ATOM 3303 N N . PHE A 1 443 ? -32.606 -56.270 11.594 1.00 30.08 443 PHE A N 1
ATOM 3304 C CA . PHE A 1 443 ? -33.066 -57.473 12.256 1.00 29.24 443 PHE A CA 1
ATOM 3305 C C . PHE A 1 443 ? -33.245 -58.591 11.250 1.00 34.25 443 PHE A C 1
ATOM 3306 O O . PHE A 1 443 ? -32.665 -59.658 11.427 1.00 35.60 443 PHE A O 1
ATOM 3314 N N . ALA A 1 444 ? -33.994 -58.331 10.176 1.00 31.30 444 ALA A N 1
ATOM 3315 C CA . ALA A 1 444 ? -34.333 -59.338 9.179 1.00 30.93 444 ALA A CA 1
ATOM 3316 C C . ALA A 1 444 ? -33.123 -59.867 8.414 1.00 33.71 444 ALA A C 1
ATOM 3317 O O . ALA A 1 444 ? -32.984 -61.087 8.282 1.00 32.35 444 ALA A O 1
ATOM 3319 N N . MET A 1 445 ? -32.250 -58.970 7.925 1.00 30.21 445 MET A N 1
ATOM 3320 C CA . MET A 1 445 ? -31.119 -59.367 7.089 1.00 27.94 445 MET A CA 1
ATOM 3321 C C . MET A 1 445 ? -29.847 -59.720 7.850 1.00 32.48 445 MET A C 1
ATOM 3322 O O . MET A 1 445 ? -29.118 -60.612 7.425 1.00 31.39 445 MET A O 1
ATOM 3327 N N . ASN A 1 446 ? -29.575 -59.040 8.951 1.00 30.93 446 ASN A N 1
ATOM 3328 C CA . ASN A 1 446 ? -28.275 -59.157 9.624 1.00 30.81 446 ASN A CA 1
ATOM 3329 C C . ASN A 1 446 ? -28.225 -59.957 10.899 1.00 34.62 446 ASN A C 1
ATOM 3330 O O . ASN A 1 446 ? -27.139 -60.367 11.290 1.00 37.18 446 ASN A O 1
ATOM 3335 N N . VAL A 1 447 ? -29.342 -60.111 11.595 1.00 30.78 447 VAL A N 1
ATOM 3336 C CA . VAL A 1 447 ? -29.365 -60.756 12.899 1.00 29.84 447 VAL A CA 1
ATOM 3337 C C . VAL A 1 447 ? -30.271 -62.021 12.907 1.00 34.26 447 VAL A C 1
ATOM 3338 O O . VAL A 1 447 ? -29.773 -63.091 13.253 1.00 33.94 447 VAL A O 1
ATOM 3342 N N . ALA A 1 448 ? -31.572 -61.900 12.524 1.00 29.93 448 ALA A N 1
ATOM 3343 C CA . ALA A 1 448 ? -32.579 -63.006 12.564 1.00 28.03 448 ALA A CA 1
ATOM 3344 C C . ALA A 1 448 ? -32.081 -64.357 11.989 1.00 31.78 448 ALA A C 1
ATOM 3345 O O . ALA A 1 448 ? -32.261 -65.368 12.681 1.00 30.47 448 ALA A O 1
ATOM 3347 N N . PRO A 1 449 ? -31.431 -64.457 10.802 1.00 27.74 449 PRO A N 1
ATOM 3348 C CA . PRO A 1 449 ? -31.014 -65.798 10.342 1.00 27.62 449 PRO A CA 1
ATOM 3349 C C . PRO A 1 449 ? -30.086 -66.566 11.298 1.00 32.58 449 PRO A C 1
ATOM 3350 O O . PRO A 1 449 ? -30.234 -67.774 11.399 1.00 32.11 449 PRO A O 1
ATOM 3354 N N . SER A 1 450 ? -29.200 -65.883 12.041 1.00 29.66 450 SER A N 1
ATOM 3355 C CA . SER A 1 450 ? -28.285 -66.556 12.971 1.00 29.67 450 SER A CA 1
ATOM 3356 C C . SER A 1 450 ? -28.905 -66.751 14.350 1.00 34.31 450 SER A C 1
ATOM 3357 O O . SER A 1 450 ? -28.301 -67.388 15.216 1.00 34.90 450 SER A O 1
ATOM 3360 N N . MET A 1 451 ? -30.118 -66.272 14.543 1.00 31.66 451 MET A N 1
ATOM 3361 C CA . MET A 1 451 ? -30.800 -66.521 15.801 1.00 32.88 451 MET A CA 1
ATOM 3362 C C . MET A 1 451 ? -31.484 -67.895 15.794 1.00 32.40 451 MET A C 1
ATOM 3363 O O . MET A 1 451 ? -31.673 -68.473 16.851 1.00 31.59 451 MET A O 1
ATOM 3368 N N . VAL A 1 452 ? -31.841 -68.426 14.618 1.00 29.05 452 VAL A N 1
ATOM 3369 C CA . VAL A 1 452 ? -32.581 -69.706 14.558 1.00 28.27 452 VAL A CA 1
ATOM 3370 C C . VAL A 1 452 ? -31.898 -70.724 13.617 1.00 30.96 452 VAL A C 1
ATOM 3371 O O . VAL A 1 452 ? -32.344 -71.868 13.555 1.00 30.21 452 VAL A O 1
ATOM 3375 N N . VAL A 1 453 ? -30.799 -70.326 12.925 1.00 26.83 453 VAL A N 1
ATOM 3376 C CA . VAL A 1 453 ? -30.069 -71.232 12.040 1.00 26.70 453 VAL A CA 1
ATOM 3377 C C . VAL A 1 453 ? -28.597 -71.291 12.500 1.00 32.18 453 VAL A C 1
ATOM 3378 O O . VAL A 1 453 ? -27.942 -70.246 12.610 1.00 30.65 453 VAL A O 1
ATOM 3382 N N . ASP A 1 454 ? -28.118 -72.517 12.828 1.00 28.62 454 ASP A N 1
ATOM 3383 C CA . ASP A 1 454 ? -26.746 -72.783 13.308 1.00 28.99 454 ASP A CA 1
ATOM 3384 C C . ASP A 1 454 ? -26.488 -72.024 14.607 1.00 31.91 454 ASP A C 1
ATOM 3385 O O . ASP A 1 454 ? -25.408 -71.425 14.825 1.00 30.16 454 ASP A O 1
ATOM 3390 N N . SER A 1 455 ? -27.515 -72.014 15.464 1.00 28.37 455 SER A N 1
ATOM 3391 C CA . SER A 1 455 ? -27.359 -71.346 16.735 1.00 28.36 455 SER A CA 1
ATOM 3392 C C . SER A 1 455 ? -27.236 -72.420 17.800 1.00 29.72 455 SER A C 1
ATOM 3393 O O . SER A 1 455 ? -26.299 -73.213 17.732 1.00 27.23 455 SER A O 1
ATOM 3396 N N . SER A 1 456 ? -28.123 -72.437 18.803 1.00 27.43 456 SER A N 1
ATOM 3397 C CA . SER A 1 456 ? -27.956 -73.416 19.870 1.00 27.74 456 SER A CA 1
ATOM 3398 C C . SER A 1 456 ? -29.283 -73.883 20.436 1.00 32.71 456 SER A C 1
ATOM 3399 O O . SER A 1 456 ? -30.344 -73.334 20.113 1.00 32.75 456 SER A O 1
ATOM 3402 N N . CYS A 1 457 ? -29.221 -74.943 21.250 1.00 31.41 457 CYS A N 1
ATOM 3403 C CA . CYS A 1 457 ? -30.403 -75.484 21.931 1.00 31.12 457 CYS A CA 1
ATOM 3404 C C . CYS A 1 457 ? -30.050 -75.866 23.380 1.00 32.89 457 CYS A C 1
ATOM 3405 O O . CYS A 1 457 ? -28.883 -75.895 23.747 1.00 30.50 457 CYS A O 1
ATOM 3408 N N . LEU A 1 458 ? -31.067 -76.140 24.191 1.00 30.70 458 LEU A N 1
ATOM 3409 C CA . LEU A 1 458 ? -30.907 -76.511 25.593 1.00 30.79 458 LEU A CA 1
ATOM 3410 C C . LEU A 1 458 ? -31.580 -77.842 25.879 1.00 32.28 458 LEU A C 1
ATOM 3411 O O . LEU A 1 458 ? -32.773 -78.025 25.611 1.00 29.75 458 LEU A O 1
ATOM 3416 N N . LEU A 1 459 ? -30.795 -78.764 26.437 1.00 29.78 459 LEU A N 1
ATOM 3417 C CA . LEU A 1 459 ? -31.252 -80.076 26.851 1.00 30.24 459 LEU A CA 1
ATOM 3418 C C . LEU A 1 459 ? -30.588 -80.353 28.170 1.00 33.91 459 LEU A C 1
ATOM 3419 O O . LEU A 1 459 ? -29.353 -80.372 28.236 1.00 32.70 459 LEU A O 1
ATOM 3424 N N . MET A 1 460 ? -31.404 -80.521 29.243 1.00 32.36 460 MET A N 1
ATOM 3425 C CA . MET A 1 460 ? -30.912 -80.642 30.637 1.00 32.63 460 MET A CA 1
ATOM 3426 C C . MET A 1 460 ? -30.224 -79.282 30.947 1.00 36.81 460 MET A C 1
ATOM 3427 O O . MET A 1 460 ? -30.814 -78.236 30.624 1.00 37.88 460 MET A O 1
ATOM 3432 N N . ASN A 1 461 ? -28.994 -79.266 31.426 1.00 33.10 461 ASN A N 1
ATOM 3433 C CA . ASN A 1 461 ? -28.284 -77.985 31.631 1.00 34.49 461 ASN A CA 1
ATOM 3434 C C . ASN A 1 461 ? -27.255 -77.735 30.494 1.00 40.70 461 ASN A C 1
ATOM 3435 O O . ASN A 1 461 ? -26.441 -76.809 30.585 1.00 41.70 461 ASN A O 1
ATOM 3440 N N . LEU A 1 462 ? -27.292 -78.575 29.437 1.00 35.46 462 LEU A N 1
ATOM 3441 C CA . LEU A 1 462 ? -26.341 -78.517 28.334 1.00 34.73 462 LEU A CA 1
ATOM 3442 C C . LEU A 1 462 ? -26.809 -77.603 27.201 1.00 37.29 462 LEU A C 1
ATOM 3443 O O . LEU A 1 462 ? -27.898 -77.791 26.642 1.00 35.58 462 LEU A O 1
ATOM 3448 N N . GLN A 1 463 ? -25.947 -76.629 26.847 1.00 33.78 463 GLN A N 1
ATOM 3449 C CA . GLN A 1 463 ? -26.182 -75.720 25.733 1.00 33.23 463 GLN A CA 1
ATOM 3450 C C . GLN A 1 463 ? -25.430 -76.303 24.548 1.00 37.40 463 GLN A C 1
ATOM 3451 O O . GLN A 1 463 ? -24.199 -76.296 24.508 1.00 38.30 463 GLN A O 1
ATOM 3457 N N . LEU A 1 464 ? -26.185 -76.922 23.654 1.00 34.02 464 LEU A N 1
ATOM 3458 C CA . LEU A 1 464 ? -25.669 -77.648 22.496 1.00 32.89 464 LEU A CA 1
ATOM 3459 C C . LEU A 1 464 ? -25.789 -76.861 21.228 1.00 36.95 464 LEU A C 1
ATOM 3460 O O . LEU A 1 464 ? -26.706 -76.071 21.070 1.00 36.62 464 LEU A O 1
ATOM 3465 N N . LYS A 1 465 ? -24.885 -77.119 20.292 1.00 35.34 465 LYS A N 1
ATOM 3466 C CA . LYS A 1 465 ? -24.925 -76.521 18.967 1.00 33.42 465 LYS A CA 1
ATOM 3467 C C . LYS A 1 465 ? -26.118 -77.077 18.186 1.00 34.50 465 LYS A C 1
ATOM 3468 O O . LYS A 1 465 ? -26.449 -78.258 18.328 1.00 33.68 465 LYS A O 1
ATOM 3474 N N . THR A 1 466 ? -26.756 -76.226 17.374 1.00 30.79 466 THR A N 1
ATOM 3475 C CA . THR A 1 466 ? -27.797 -76.658 16.446 1.00 30.07 466 THR A CA 1
ATOM 3476 C C . THR A 1 466 ? -27.160 -76.691 15.055 1.00 33.23 466 THR A C 1
ATOM 3477 O O . THR A 1 466 ? -26.519 -75.725 14.652 1.00 32.72 466 THR A O 1
ATOM 3481 N N . TYR A 1 467 ? -27.289 -77.819 14.355 1.00 29.20 467 TYR A N 1
ATOM 3482 C CA . TYR A 1 467 ? -26.812 -77.929 12.975 1.00 29.06 467 TYR A CA 1
ATOM 3483 C C . TYR A 1 467 ? -28.037 -77.737 12.075 1.00 34.31 467 TYR A C 1
ATOM 3484 O O . TYR A 1 467 ? -29.013 -78.499 12.168 1.00 35.33 467 TYR A O 1
ATOM 3493 N N . GLY A 1 468 ? -28.017 -76.659 11.301 1.00 29.57 468 GLY A N 1
ATOM 3494 C CA . GLY A 1 468 ? -29.123 -76.289 10.426 1.00 27.93 468 GLY A CA 1
ATOM 3495 C C . GLY A 1 468 ? -30.138 -75.428 11.142 1.00 31.37 468 GLY A C 1
ATOM 3496 O O . GLY A 1 468 ? -29.821 -74.813 12.165 1.00 30.80 468 GLY A O 1
ATOM 3497 N N . GLN A 1 469 ? -31.355 -75.334 10.589 1.00 27.52 469 GLN A N 1
ATOM 3498 C CA . GLN A 1 469 ? -32.395 -74.515 11.187 1.00 26.20 469 GLN A CA 1
ATOM 3499 C C . GLN A 1 469 ? -33.128 -75.304 12.240 1.00 31.55 469 GLN A C 1
ATOM 3500 O O . GLN A 1 469 ? -33.313 -76.515 12.112 1.00 28.88 469 GLN A O 1
ATOM 3506 N N . GLY A 1 470 ? -33.544 -74.607 13.283 1.00 31.93 470 GLY A N 1
ATOM 3507 C CA . GLY A 1 470 ? -34.293 -75.229 14.361 1.00 31.22 470 GLY A CA 1
ATOM 3508 C C . GLY A 1 470 ? -35.684 -75.579 13.903 1.00 36.50 470 GLY A C 1
ATOM 3509 O O . GLY A 1 470 ? -36.468 -74.688 13.585 1.00 38.55 470 GLY A O 1
ATOM 3510 N N . SER A 1 471 ? -35.998 -76.873 13.879 1.00 33.83 471 SER A N 1
ATOM 3511 C CA . SER A 1 471 ? -37.292 -77.418 13.468 1.00 33.25 471 SER A CA 1
ATOM 3512 C C . SER A 1 471 ? -38.421 -76.905 14.359 1.00 36.57 471 SER A C 1
ATOM 3513 O O . SER A 1 471 ? -38.405 -77.112 15.568 1.00 36.36 471 SER A O 1
ATOM 3516 N N . GLY A 1 472 ? -39.379 -76.225 13.751 1.00 32.92 472 GLY A N 1
ATOM 3517 C CA . GLY A 1 472 ? -40.500 -75.642 14.475 1.00 32.34 472 GLY A CA 1
ATOM 3518 C C . GLY A 1 472 ? -40.421 -74.135 14.552 1.00 37.54 472 GLY A C 1
ATOM 3519 O O . GLY A 1 472 ? -41.413 -73.510 14.900 1.00 37.36 472 GLY A O 1
ATOM 3520 N N . ASN A 1 473 ? -39.257 -73.519 14.197 1.00 35.48 473 ASN A N 1
ATOM 3521 C CA . ASN A 1 473 ? -39.159 -72.054 14.209 1.00 34.63 473 ASN A CA 1
ATOM 3522 C C . ASN A 1 473 ? -40.138 -71.495 13.147 1.00 36.23 473 ASN A C 1
ATOM 3523 O O . ASN A 1 473 ? -40.527 -72.220 12.233 1.00 36.44 473 ASN A O 1
ATOM 3528 N N . ALA A 1 474 ? -40.539 -70.226 13.277 1.00 31.33 474 ALA A N 1
ATOM 3529 C CA . ALA A 1 474 ? -41.480 -69.531 12.395 1.00 30.22 474 ALA A CA 1
ATOM 3530 C C . ALA A 1 474 ? -41.137 -69.635 10.886 1.00 31.25 474 ALA A C 1
ATOM 3531 O O . ALA A 1 474 ? -42.050 -69.656 10.056 1.00 32.31 474 ALA A O 1
ATOM 3533 N N . PHE A 1 475 ? -39.851 -69.763 10.535 1.00 25.83 475 PHE A N 1
ATOM 3534 C CA . PHE A 1 475 ? -39.408 -69.850 9.134 1.00 24.01 475 PHE A CA 1
ATOM 3535 C C . PHE A 1 475 ? -39.136 -71.285 8.667 1.00 28.03 475 PHE A C 1
ATOM 3536 O O . PHE A 1 475 ? -38.583 -71.449 7.578 1.00 28.22 475 PHE A O 1
ATOM 3544 N N . THR A 1 476 ? -39.540 -72.320 9.444 1.00 26.66 476 THR A N 1
ATOM 3545 C CA . THR A 1 476 ? -39.269 -73.731 9.078 1.00 27.35 476 THR A CA 1
ATOM 3546 C C . THR A 1 476 ? -39.766 -74.029 7.641 1.00 31.32 476 THR A C 1
ATOM 3547 O O . THR A 1 476 ? -38.959 -74.416 6.793 1.00 31.81 476 THR A O 1
ATOM 3551 N N . PHE A 1 477 ? -41.058 -73.843 7.380 1.00 28.48 477 PHE A N 1
ATOM 3552 C CA . PHE A 1 477 ? -41.674 -74.070 6.055 1.00 27.85 477 PHE A CA 1
ATOM 3553 C C . PHE A 1 477 ? -40.949 -73.281 4.955 1.00 29.49 477 PHE A C 1
ATOM 3554 O O . PHE A 1 477 ? -40.612 -73.859 3.919 1.00 27.88 477 PHE A O 1
ATOM 3562 N N . LEU A 1 478 ? -40.762 -71.952 5.170 1.00 25.97 478 LEU A N 1
ATOM 3563 C CA . LEU A 1 478 ? -40.177 -71.035 4.180 1.00 25.18 478 LEU A CA 1
ATOM 3564 C C . LEU A 1 478 ? -38.760 -71.413 3.801 1.00 27.02 478 LEU A C 1
ATOM 3565 O O . LEU A 1 478 ? -38.458 -71.484 2.609 1.00 26.24 478 LEU A O 1
ATOM 3570 N N . ASN A 1 479 ? -37.912 -71.687 4.790 1.00 23.93 479 ASN A N 1
ATOM 3571 C CA . ASN A 1 479 ? -36.518 -72.088 4.550 1.00 24.96 479 ASN A CA 1
ATOM 3572 C C . ASN A 1 479 ? -36.441 -73.462 3.871 1.00 27.80 479 ASN A C 1
ATOM 3573 O O . ASN A 1 479 ? -35.628 -73.627 2.988 1.00 27.41 479 ASN A O 1
ATOM 3578 N N . ASN A 1 480 ? -37.288 -74.425 4.263 1.00 25.58 480 ASN A N 1
ATOM 3579 C CA . ASN A 1 480 ? -37.333 -75.747 3.627 1.00 25.48 480 ASN A CA 1
ATOM 3580 C C . ASN A 1 480 ? -37.823 -75.627 2.183 1.00 29.43 480 ASN A C 1
ATOM 3581 O O . ASN A 1 480 ? -37.263 -76.277 1.302 1.00 29.08 480 ASN A O 1
ATOM 3586 N N . HIS A 1 481 ? -38.825 -74.759 1.934 1.00 25.33 481 HIS A N 1
ATOM 3587 C CA . HIS A 1 481 ? -39.379 -74.537 0.595 1.00 25.45 481 HIS A CA 1
ATOM 3588 C C . HIS A 1 481 ? -38.309 -73.930 -0.332 1.00 31.64 481 HIS A C 1
ATOM 3589 O O . HIS A 1 481 ? -38.255 -74.285 -1.510 1.00 31.79 481 HIS A O 1
ATOM 3596 N N . LEU A 1 482 ? -37.445 -73.033 0.203 1.00 28.85 482 LEU A N 1
ATOM 3597 C CA . LEU A 1 482 ? -36.370 -72.416 -0.576 1.00 28.94 482 LEU A CA 1
ATOM 3598 C C . LEU A 1 482 ? -35.335 -73.489 -0.970 1.00 31.87 482 LEU A C 1
ATOM 3599 O O . LEU A 1 482 ? -34.883 -73.505 -2.123 1.00 29.40 482 LEU A O 1
ATOM 3604 N N . MET A 1 483 ? -34.974 -74.385 -0.025 1.00 27.64 483 MET A N 1
ATOM 3605 C CA . MET A 1 483 ? -34.035 -75.475 -0.300 1.00 27.17 483 MET A CA 1
ATOM 3606 C C . MET A 1 483 ? -34.584 -76.419 -1.384 1.00 32.28 483 MET A C 1
ATOM 3607 O O . MET A 1 483 ? -33.844 -76.759 -2.309 1.00 29.91 483 MET A O 1
ATOM 3612 N N . SER A 1 484 ? -35.890 -76.760 -1.336 1.00 30.30 484 SER A N 1
ATOM 3613 C CA . SER A 1 484 ? -36.496 -77.604 -2.378 1.00 29.95 484 SER A CA 1
ATOM 3614 C C . SER A 1 484 ? -36.501 -76.872 -3.731 1.00 34.57 484 SER A C 1
ATOM 3615 O O . SER A 1 484 ? -36.318 -77.516 -4.753 1.00 33.10 484 SER A O 1
ATOM 3618 N N . THR A 1 485 ? -36.692 -75.526 -3.726 1.00 31.68 485 THR A N 1
ATOM 3619 C CA . THR A 1 485 ? -36.666 -74.670 -4.918 1.00 31.46 485 THR A CA 1
ATOM 3620 C C . THR A 1 485 ? -35.289 -74.771 -5.605 1.00 35.42 485 THR A C 1
ATOM 3621 O O . THR A 1 485 ? -35.227 -74.877 -6.845 1.00 36.17 485 THR A O 1
ATOM 3625 N N . ILE A 1 486 ? -34.205 -74.763 -4.794 1.00 30.81 486 ILE A N 1
ATOM 3626 C CA . ILE A 1 486 ? -32.820 -74.895 -5.265 1.00 32.44 486 ILE A CA 1
ATOM 3627 C C . ILE A 1 486 ? -32.630 -76.290 -5.936 1.00 34.50 486 ILE A C 1
ATOM 3628 O O . ILE A 1 486 ? -32.103 -76.361 -7.039 1.00 33.97 486 ILE A O 1
ATOM 3633 N N . VAL A 1 487 ? -33.118 -77.364 -5.291 1.00 32.03 487 VAL A N 1
ATOM 3634 C CA . VAL A 1 487 ? -33.020 -78.740 -5.806 1.00 32.20 487 VAL A CA 1
ATOM 3635 C C . VAL A 1 487 ? -33.789 -78.827 -7.157 1.00 35.89 487 VAL A C 1
ATOM 3636 O O . VAL A 1 487 ? -33.239 -79.336 -8.141 1.00 36.29 487 VAL A O 1
ATOM 3640 N N . VAL A 1 488 ? -35.011 -78.266 -7.209 1.00 30.71 488 VAL A N 1
ATOM 3641 C CA . VAL A 1 488 ? -35.859 -78.254 -8.423 1.00 29.83 488 VAL A CA 1
ATOM 3642 C C . VAL A 1 488 ? -35.193 -77.419 -9.532 1.00 34.94 488 VAL A C 1
ATOM 3643 O O . VAL A 1 488 ? -35.097 -77.899 -10.648 1.00 36.08 488 VAL A O 1
ATOM 3647 N N . ALA A 1 489 ? -34.688 -76.210 -9.220 1.00 33.83 489 ALA A N 1
ATOM 3648 C CA . ALA A 1 489 ? -33.986 -75.348 -10.194 1.00 33.69 489 ALA A CA 1
ATOM 3649 C C . ALA A 1 489 ? -32.778 -76.088 -10.826 1.00 38.50 489 ALA A C 1
ATOM 3650 O O . ALA A 1 489 ? -32.523 -75.958 -12.032 1.00 38.93 489 ALA A O 1
ATOM 3652 N N . GLU A 1 490 ? -32.052 -76.866 -10.010 1.00 33.97 490 GLU A N 1
ATOM 3653 C CA . GLU A 1 490 ? -30.900 -77.634 -10.469 1.00 33.99 490 GLU A CA 1
ATOM 3654 C C . GLU A 1 490 ? -31.341 -78.840 -11.320 1.00 38.28 490 GLU A C 1
ATOM 3655 O O . GLU A 1 490 ? -30.635 -79.188 -12.268 1.00 38.45 490 GLU A O 1
ATOM 3661 N N . TRP A 1 491 ? -32.511 -79.433 -11.024 1.00 35.38 491 TRP A N 1
ATOM 3662 C CA . TRP A 1 491 ? -33.108 -80.541 -11.809 1.00 35.35 491 TRP A CA 1
ATOM 3663 C C . TRP A 1 491 ? -33.448 -80.005 -13.194 1.00 38.58 491 TRP A C 1
ATOM 3664 O O . TRP A 1 491 ? -33.053 -80.607 -14.190 1.00 39.29 491 TRP A O 1
ATOM 3675 N N . VAL A 1 492 ? -34.086 -78.813 -13.255 1.00 35.60 492 VAL A N 1
ATOM 3676 C CA . VAL A 1 492 ? -34.433 -78.140 -14.523 1.00 36.12 492 VAL A CA 1
ATOM 3677 C C . VAL A 1 492 ? -33.127 -77.800 -15.311 1.00 40.38 492 VAL A C 1
ATOM 3678 O O . VAL A 1 492 ? -33.028 -78.115 -16.503 1.00 40.33 492 VAL A O 1
ATOM 3682 N N . LYS A 1 493 ? -32.111 -77.232 -14.622 1.00 35.82 493 LYS A N 1
ATOM 3683 C CA . LYS A 1 493 ? -30.833 -76.884 -15.251 1.00 36.00 493 LYS A CA 1
ATOM 3684 C C . LYS A 1 493 ? -30.141 -78.138 -15.846 1.00 42.03 493 LYS A C 1
ATOM 3685 O O . LYS A 1 493 ? -29.628 -78.073 -16.968 1.00 41.62 493 LYS A O 1
ATOM 3691 N N . ALA A 1 494 ? -30.173 -79.286 -15.121 1.00 39.44 494 ALA A N 1
ATOM 3692 C CA . ALA A 1 494 ? -29.536 -80.543 -15.564 1.00 39.04 494 ALA A CA 1
ATOM 3693 C C . ALA A 1 494 ? -30.327 -81.259 -16.675 1.00 42.15 494 ALA A C 1
ATOM 3694 O O . ALA A 1 494 ? -29.961 -82.375 -17.058 1.00 42.93 494 ALA A O 1
ATOM 3696 N N . GLY A 1 495 ? -31.368 -80.609 -17.201 1.00 37.96 495 GLY A N 1
ATOM 3697 C CA . GLY A 1 495 ? -32.190 -81.150 -18.281 1.00 38.30 495 GLY A CA 1
ATOM 3698 C C . GLY A 1 495 ? -33.234 -82.150 -17.815 1.00 44.85 495 GLY A C 1
ATOM 3699 O O . GLY A 1 495 ? -33.570 -83.086 -18.546 1.00 45.54 495 GLY A O 1
ATOM 3700 N N . LYS A 1 496 ? -33.765 -81.938 -16.587 1.00 41.50 496 LYS A N 1
ATOM 3701 C CA . LYS A 1 496 ? -34.790 -82.749 -15.917 1.00 40.51 496 LYS A CA 1
ATOM 3702 C C . LYS A 1 496 ? -34.434 -84.272 -15.928 1.00 45.48 496 LYS A C 1
ATOM 3703 O O . LYS A 1 496 ? -35.243 -85.078 -16.393 1.00 44.49 496 LYS A O 1
ATOM 3709 N N . PRO A 1 497 ? -33.256 -84.690 -15.379 1.00 42.49 497 PRO A N 1
ATOM 3710 C CA . PRO A 1 497 ? -32.954 -86.131 -15.322 1.00 42.23 497 PRO A CA 1
ATOM 3711 C C . PRO A 1 497 ? -33.986 -86.872 -14.464 1.00 45.85 497 PRO A C 1
ATOM 3712 O O . PRO A 1 497 ? -34.479 -86.323 -13.462 1.00 43.47 497 PRO A O 1
ATOM 3716 N N . ASN A 1 498 ? -34.333 -88.101 -14.873 1.00 42.88 498 ASN A N 1
ATOM 3717 C CA . ASN A 1 498 ? -35.301 -88.920 -14.153 1.00 41.66 498 ASN A CA 1
ATOM 3718 C C . ASN A 1 498 ? -34.841 -89.094 -12.679 1.00 44.92 498 ASN A C 1
ATOM 3719 O O . ASN A 1 498 ? -33.669 -89.407 -12.449 1.00 43.08 498 ASN A O 1
ATOM 3724 N N . PRO A 1 499 ? -35.754 -88.926 -11.691 1.00 42.12 499 PRO A N 1
ATOM 3725 C CA . PRO A 1 499 ? -35.357 -89.062 -10.282 1.00 42.10 499 PRO A CA 1
ATOM 3726 C C . PRO A 1 499 ? -34.669 -90.383 -9.886 1.00 48.38 499 PRO A C 1
ATOM 3727 O O . PRO A 1 499 ? -33.954 -90.383 -8.871 1.00 46.76 499 PRO A O 1
ATOM 3731 N N . MET A 1 500 ? -34.815 -91.473 -10.687 1.00 48.21 500 MET A N 1
ATOM 3732 C CA . MET A 1 500 ? -34.200 -92.778 -10.369 1.00 49.53 500 MET A CA 1
ATOM 3733 C C . MET A 1 500 ? -32.765 -92.932 -10.900 1.00 53.36 500 MET A C 1
ATOM 3734 O O . MET A 1 500 ? -32.136 -93.966 -10.646 1.00 54.67 500 MET A O 1
ATOM 3739 N N . THR A 1 501 ? -32.252 -91.926 -11.634 1.00 47.97 501 THR A N 1
ATOM 3740 C CA . THR A 1 501 ? -30.922 -91.960 -12.254 1.00 47.09 501 THR A CA 1
ATOM 3741 C C . THR A 1 501 ? -29.834 -91.318 -11.345 1.00 50.90 501 THR A C 1
ATOM 3742 O O . THR A 1 501 ? -30.154 -90.554 -10.429 1.00 49.55 501 THR A O 1
ATOM 3746 N N . LYS A 1 502 ? -28.548 -91.629 -11.631 1.00 48.32 502 LYS A N 1
ATOM 3747 C CA . LYS A 1 502 ? -27.380 -91.095 -10.912 1.00 48.08 502 LYS A CA 1
ATOM 3748 C C . LYS A 1 502 ? -27.306 -89.582 -11.089 1.00 49.43 502 LYS A C 1
ATOM 3749 O O . LYS A 1 502 ? -26.995 -88.879 -10.135 1.00 51.04 502 LYS A O 1
ATOM 3755 N N . GLU A 1 503 ? -27.608 -89.086 -12.298 1.00 44.00 503 GLU A N 1
ATOM 3756 C CA . GLU A 1 503 ? -27.629 -87.660 -12.638 1.00 42.81 503 GLU A CA 1
ATOM 3757 C C . GLU A 1 503 ? -28.590 -86.884 -11.704 1.00 42.73 503 GLU A C 1
ATOM 3758 O O . GLU A 1 503 ? -28.248 -85.782 -11.308 1.00 41.42 503 GLU A O 1
ATOM 3764 N N . PHE A 1 504 ? -29.729 -87.477 -11.298 1.00 37.49 504 PHE A N 1
ATOM 3765 C CA . PHE A 1 504 ? -30.617 -86.797 -10.354 1.00 36.95 504 PHE A CA 1
ATOM 3766 C C . PHE A 1 504 ? -29.998 -86.821 -8.938 1.00 42.52 504 PHE A C 1
ATOM 3767 O O . PHE A 1 504 ? -30.000 -85.804 -8.249 1.00 40.58 504 PHE A O 1
ATOM 3775 N N . MET A 1 505 ? -29.458 -87.982 -8.522 1.00 41.88 505 MET A N 1
ATOM 3776 C CA . MET A 1 505 ? -28.833 -88.124 -7.215 1.00 42.02 505 MET A CA 1
ATOM 3777 C C . MET A 1 505 ? -27.597 -87.222 -7.080 1.00 42.87 505 MET A C 1
ATOM 3778 O O . MET A 1 505 ? -27.314 -86.762 -5.980 1.00 41.55 505 MET A O 1
ATOM 3783 N N . ASP A 1 506 ? -26.944 -86.883 -8.204 1.00 38.23 506 ASP A N 1
ATOM 3784 C CA . ASP A 1 506 ? -25.793 -85.978 -8.257 1.00 38.03 506 ASP A CA 1
ATOM 3785 C C . ASP A 1 506 ? -26.147 -84.542 -7.825 1.00 41.39 506 ASP A C 1
ATOM 3786 O O . ASP A 1 506 ? -25.247 -83.763 -7.485 1.00 41.11 506 ASP A O 1
ATOM 3791 N N . LEU A 1 507 ? -27.454 -84.192 -7.833 1.00 36.75 507 LEU A N 1
ATOM 3792 C CA . LEU A 1 507 ? -27.899 -82.860 -7.405 1.00 36.67 507 LEU A CA 1
ATOM 3793 C C . LEU A 1 507 ? -27.687 -82.656 -5.894 1.00 39.63 507 LEU A C 1
ATOM 3794 O O . LEU A 1 507 ? -27.616 -81.510 -5.440 1.00 38.64 507 LEU A O 1
ATOM 3799 N N . GLU A 1 508 ? -27.509 -83.752 -5.136 1.00 36.61 508 GLU A N 1
ATOM 3800 C CA . GLU A 1 508 ? -27.208 -83.666 -3.700 1.00 35.42 508 GLU A CA 1
ATOM 3801 C C . GLU A 1 508 ? -25.898 -82.895 -3.488 1.00 36.11 508 GLU A C 1
ATOM 3802 O O . GLU A 1 508 ? -25.875 -81.913 -2.760 1.00 34.65 508 GLU A O 1
ATOM 3808 N N . GLU A 1 509 ? -24.826 -83.314 -4.184 1.00 34.49 509 GLU A N 1
ATOM 3809 C CA . GLU A 1 509 ? -23.501 -82.680 -4.114 1.00 33.30 509 GLU A CA 1
ATOM 3810 C C . GLU A 1 509 ? -23.535 -81.294 -4.725 1.00 37.26 509 GLU A C 1
ATOM 3811 O O . GLU A 1 509 ? -22.922 -80.371 -4.179 1.00 36.70 509 GLU A O 1
ATOM 3817 N N . LYS A 1 510 ? -24.254 -81.129 -5.845 1.00 35.59 510 LYS A N 1
ATOM 3818 C CA . LYS A 1 510 ? -24.317 -79.831 -6.511 1.00 36.12 510 LYS A CA 1
ATOM 3819 C C . LYS A 1 510 ? -24.958 -78.750 -5.595 1.00 39.16 510 LYS A C 1
ATOM 3820 O O . LYS A 1 510 ? -24.466 -77.607 -5.560 1.00 39.32 510 LYS A O 1
ATOM 3826 N N . THR A 1 511 ? -25.972 -79.127 -4.799 1.00 33.88 511 THR A N 1
ATOM 3827 C CA . THR A 1 511 ? -26.740 -78.179 -3.955 1.00 32.34 511 THR A CA 1
ATOM 3828 C C . THR A 1 511 ? -26.349 -78.145 -2.475 1.00 36.02 511 THR A C 1
ATOM 3829 O O . THR A 1 511 ? -26.735 -77.198 -1.777 1.00 35.04 511 THR A O 1
ATOM 3833 N N . GLY A 1 512 ? -25.668 -79.194 -1.989 1.00 33.46 512 GLY A N 1
ATOM 3834 C CA . GLY A 1 512 ? -25.314 -79.334 -0.573 1.00 31.26 512 GLY A CA 1
ATOM 3835 C C . GLY A 1 512 ? -26.543 -79.736 0.229 1.00 34.52 512 GLY A C 1
ATOM 3836 O O . GLY A 1 512 ? -26.534 -79.682 1.456 1.00 35.00 512 GLY A O 1
ATOM 3837 N N . ILE A 1 513 ? -27.626 -80.154 -0.476 1.00 29.61 513 ILE A N 1
ATOM 3838 C CA . ILE A 1 513 ? -28.909 -80.544 0.122 1.00 28.28 513 ILE A CA 1
ATOM 3839 C C . ILE A 1 513 ? -29.160 -82.033 -0.114 1.00 36.20 513 ILE A C 1
ATOM 3840 O O . ILE A 1 513 ? -29.236 -82.485 -1.257 1.00 39.30 513 ILE A O 1
ATOM 3845 N N . ASN A 1 514 ? -29.278 -82.792 0.980 1.00 33.58 514 ASN A N 1
ATOM 3846 C CA . ASN A 1 514 ? -29.556 -84.227 0.970 1.00 32.21 514 ASN A CA 1
ATOM 3847 C C . ASN A 1 514 ? -31.030 -84.470 0.707 1.00 35.11 514 ASN A C 1
ATOM 3848 O O . ASN A 1 514 ? -31.882 -83.760 1.237 1.00 31.82 514 ASN A O 1
ATOM 3853 N N . PHE A 1 515 ? -31.344 -85.500 -0.078 1.00 32.56 515 PHE A N 1
ATOM 3854 C CA . PHE A 1 515 ? -32.737 -85.845 -0.350 1.00 31.43 515 PHE A CA 1
ATOM 3855 C C . PHE A 1 515 ? -32.834 -87.306 -0.696 1.00 37.84 515 PHE A C 1
ATOM 3856 O O . PHE A 1 515 ? -31.821 -87.920 -1.031 1.00 38.19 515 PHE A O 1
ATOM 3864 N N . LYS A 1 516 ? -34.050 -87.861 -0.674 1.00 36.67 516 LYS A N 1
ATOM 3865 C CA . LYS A 1 516 ? -34.254 -89.241 -1.121 1.00 37.30 516 LYS A CA 1
ATOM 3866 C C . LYS A 1 516 ? -35.596 -89.415 -1.784 1.00 40.27 516 LYS A C 1
ATOM 3867 O O . LYS A 1 516 ? -36.541 -88.683 -1.498 1.00 38.27 516 LYS A O 1
ATOM 3873 N N . ILE A 1 517 ? -35.660 -90.378 -2.715 1.00 39.21 517 ILE A N 1
ATOM 3874 C CA . ILE A 1 517 ? -36.885 -90.745 -3.418 1.00 40.27 517 ILE A CA 1
ATOM 3875 C C . ILE A 1 517 ? -37.649 -91.623 -2.451 1.00 45.61 517 ILE A C 1
ATOM 3876 O O . ILE A 1 517 ? -37.180 -92.701 -2.101 1.00 47.63 517 ILE A O 1
ATOM 3881 N N . GLU A 1 518 ? -38.787 -91.133 -1.982 1.00 42.04 518 GLU A N 1
ATOM 3882 C CA . GLU A 1 518 ? -39.630 -91.804 -0.993 1.00 41.92 518 GLU A CA 1
ATOM 3883 C C . GLU A 1 518 ? -40.735 -92.683 -1.619 1.00 49.30 518 GLU A C 1
ATOM 3884 O O . GLU A 1 518 ? -41.262 -93.581 -0.954 1.00 49.38 518 GLU A O 1
ATOM 3890 N N . ARG A 1 519 ? -41.128 -92.380 -2.857 1.00 46.48 519 ARG A N 1
ATOM 3891 C CA . ARG A 1 519 ? -42.207 -93.086 -3.540 1.00 46.50 519 ARG A CA 1
ATOM 3892 C C . ARG A 1 519 ? -42.054 -92.959 -5.036 1.00 50.34 519 ARG A C 1
ATOM 3893 O O . ARG A 1 519 ? -41.719 -91.891 -5.547 1.00 48.76 519 ARG A O 1
ATOM 3901 N N . GLU A 1 520 ? -42.336 -94.049 -5.734 1.00 48.08 520 GLU A N 1
ATOM 3902 C CA . GLU A 1 520 ? -42.345 -94.132 -7.187 1.00 47.85 520 GLU A CA 1
ATOM 3903 C C . GLU A 1 520 ? -43.641 -94.822 -7.573 1.00 51.49 520 GLU A C 1
ATOM 3904 O O . GLU A 1 520 ? -43.864 -95.979 -7.198 1.00 51.31 520 GLU A O 1
ATOM 3910 N N . LEU A 1 521 ? -44.528 -94.079 -8.238 1.00 47.20 521 LEU A N 1
ATOM 3911 C CA . LEU A 1 521 ? -45.824 -94.579 -8.682 1.00 46.46 521 LEU A CA 1
ATOM 3912 C C . LEU A 1 521 ? -45.750 -94.751 -10.188 1.00 49.28 521 LEU A C 1
ATOM 3913 O O . LEU A 1 521 ? -45.933 -93.795 -10.936 1.00 47.48 521 LEU A O 1
ATOM 3918 N N . LYS A 1 522 ? -45.406 -95.973 -10.623 1.00 47.72 522 LYS A N 1
ATOM 3919 C CA . LYS A 1 522 ? -45.241 -96.332 -12.028 1.00 48.35 522 LYS A CA 1
ATOM 3920 C C . LYS A 1 522 ? -46.588 -96.500 -12.731 1.00 51.82 522 LYS A C 1
ATOM 3921 O O . LYS A 1 522 ? -47.604 -96.774 -12.080 1.00 50.51 522 LYS A O 1
ATOM 3927 N N . ASN A 1 523 ? -46.577 -96.372 -14.077 1.00 49.51 523 ASN A N 1
ATOM 3928 C CA . ASN A 1 523 ? -47.730 -96.526 -14.985 1.00 50.22 523 ASN A CA 1
ATOM 3929 C C . ASN A 1 523 ? -48.884 -95.675 -14.477 1.00 53.20 523 ASN A C 1
ATOM 3930 O O . ASN A 1 523 ? -49.973 -96.182 -14.196 1.00 53.47 523 ASN A O 1
ATOM 3935 N N . LEU A 1 524 ? -48.609 -94.373 -14.322 1.00 48.91 524 LEU A N 1
ATOM 3936 C CA . LEU A 1 524 ? -49.526 -93.395 -13.763 1.00 47.07 524 LEU A CA 1
ATOM 3937 C C . LEU A 1 524 ? -50.821 -93.273 -14.585 1.00 52.49 524 LEU A C 1
ATOM 3938 O O . LEU A 1 524 ? -51.903 -93.345 -13.987 1.00 51.90 524 LEU A O 1
ATOM 3943 N N . ARG A 1 525 ? -50.721 -93.122 -15.929 1.00 50.26 525 ARG A N 1
ATOM 3944 C CA . ARG A 1 525 ? -51.876 -93.017 -16.841 1.00 50.85 525 ARG A CA 1
ATOM 3945 C C . ARG A 1 525 ? -52.859 -94.195 -16.641 1.00 53.76 525 ARG A C 1
ATOM 3946 O O . ARG A 1 525 ? -54.071 -93.986 -16.527 1.00 52.22 525 ARG A O 1
ATOM 3954 N N . GLU A 1 526 ? -52.309 -95.418 -16.545 1.00 51.30 526 GLU A N 1
ATOM 3955 C CA . GLU A 1 526 ? -53.065 -96.663 -16.389 1.00 52.68 526 GLU A CA 1
ATOM 3956 C C . GLU A 1 526 ? -53.678 -96.765 -14.989 1.00 56.45 526 GLU A C 1
ATOM 3957 O O . GLU A 1 526 ? -54.818 -97.234 -14.847 1.00 56.54 526 GLU A O 1
ATOM 3963 N N . THR A 1 527 ? -52.933 -96.303 -13.965 1.00 52.43 527 THR A N 1
ATOM 3964 C CA . THR A 1 527 ? -53.379 -96.303 -12.570 1.00 51.02 527 THR A CA 1
ATOM 3965 C C . THR A 1 527 ? -54.656 -95.445 -12.408 1.00 52.93 527 THR A C 1
ATOM 3966 O O . THR A 1 527 ? -55.617 -95.892 -11.764 1.00 53.04 527 THR A O 1
ATOM 3970 N N . ILE A 1 528 ? -54.686 -94.274 -13.066 1.00 47.60 528 ILE A N 1
ATOM 3971 C CA . ILE A 1 528 ? -55.809 -93.335 -13.035 1.00 46.83 528 ILE A CA 1
ATOM 3972 C C . ILE A 1 528 ? -57.047 -93.940 -13.739 1.00 54.55 528 ILE A C 1
ATOM 3973 O O . ILE A 1 528 ? -58.158 -93.872 -13.192 1.00 56.21 528 ILE A O 1
ATOM 3978 N N . VAL A 1 529 ? -56.845 -94.591 -14.898 1.00 52.38 529 VAL A N 1
ATOM 3979 C CA . VAL A 1 529 ? -57.915 -95.256 -15.661 1.00 53.16 529 VAL A CA 1
ATOM 3980 C C . VAL A 1 529 ? -58.543 -96.370 -14.783 1.00 57.29 529 VAL A C 1
ATOM 3981 O O . VAL A 1 529 ? -59.772 -96.476 -14.715 1.00 57.33 529 VAL A O 1
ATOM 3985 N N . GLU A 1 530 ? -57.688 -97.155 -14.092 1.00 52.55 530 GLU A N 1
ATOM 3986 C CA . GLU A 1 530 ? -58.091 -98.241 -13.209 1.00 52.38 530 GLU A CA 1
ATOM 3987 C C . GLU A 1 530 ? -58.913 -97.694 -12.038 1.00 56.41 530 GLU A C 1
ATOM 3988 O O . GLU A 1 530 ? -59.945 -98.273 -11.712 1.00 56.22 530 GLU A O 1
ATOM 3994 N N . ALA A 1 531 ? -58.466 -96.563 -11.433 1.00 50.50 531 ALA A N 1
ATOM 3995 C CA . ALA A 1 531 ? -59.143 -95.899 -10.322 1.00 48.15 531 ALA A CA 1
ATOM 3996 C C . ALA A 1 531 ? -60.571 -95.507 -10.708 1.00 50.89 531 ALA A C 1
ATOM 3997 O O . ALA A 1 531 ? -61.501 -95.730 -9.931 1.00 51.94 531 ALA A O 1
ATOM 3999 N N . VAL A 1 532 ? -60.752 -94.968 -11.915 1.00 46.44 532 VAL A N 1
ATOM 4000 C CA . VAL A 1 532 ? -62.069 -94.560 -12.408 1.00 46.87 532 VAL A CA 1
ATOM 4001 C C . VAL A 1 532 ? -62.942 -95.810 -12.707 1.00 54.07 532 VAL A C 1
ATOM 4002 O O . VAL A 1 532 ? -64.117 -95.844 -12.317 1.00 53.81 532 VAL A O 1
ATOM 4006 N N . GLU A 1 533 ? -62.362 -96.830 -13.368 1.00 52.68 533 GLU A N 1
ATOM 4007 C CA . GLU A 1 533 ? -63.093 -98.039 -13.786 1.00 53.59 533 GLU A CA 1
ATOM 4008 C C . GLU A 1 533 ? -63.467 -98.963 -12.624 1.00 58.11 533 GLU A C 1
ATOM 4009 O O . GLU A 1 533 ? -64.513 -99.614 -12.702 1.00 59.69 533 GLU A O 1
ATOM 4015 N N . THR A 1 534 ? -62.642 -99.025 -11.557 1.00 52.38 534 THR A N 1
ATOM 4016 C CA . THR A 1 534 ? -62.918 -99.882 -10.392 1.00 51.26 534 THR A CA 1
ATOM 4017 C C . THR A 1 534 ? -63.762 -99.169 -9.320 1.00 54.58 534 THR A C 1
ATOM 4018 O O . THR A 1 534 ? -64.069 -99.791 -8.299 1.00 55.42 534 THR A O 1
ATOM 4022 N N . ALA A 1 535 ? -64.153 -97.888 -9.548 1.00 49.12 535 ALA A N 1
ATOM 4023 C CA . ALA A 1 535 ? -64.966 -97.120 -8.592 1.00 47.19 535 ALA A CA 1
ATOM 4024 C C . ALA A 1 535 ? -66.257 -97.883 -8.268 1.00 50.98 535 ALA A C 1
ATOM 4025 O O . ALA A 1 535 ? -66.951 -98.319 -9.197 1.00 50.67 535 ALA A O 1
ATOM 4027 N N . PRO A 1 536 ? -66.550 -98.140 -6.970 1.00 46.62 536 PRO A N 1
ATOM 4028 C CA . PRO A 1 536 ? -67.747 -98.949 -6.646 1.00 46.76 536 PRO A CA 1
ATOM 4029 C C . PRO A 1 536 ? -69.061 -98.264 -7.006 1.00 49.72 536 PRO A C 1
ATOM 4030 O O . PRO A 1 536 ? -69.126 -97.044 -7.085 1.00 48.14 536 PRO A O 1
ATOM 4034 N N . GLN A 1 537 ? -70.097 -99.060 -7.259 1.00 47.54 537 GLN A N 1
ATOM 4035 C CA . GLN A 1 537 ? -71.432 -98.561 -7.574 1.00 48.73 537 GLN A CA 1
ATOM 4036 C C . GLN A 1 537 ? -72.277 -98.451 -6.287 1.00 51.74 537 GLN A C 1
ATOM 4037 O O . GLN A 1 537 ? -73.316 -97.785 -6.276 1.00 51.51 537 GLN A O 1
ATOM 4043 N N . ASP A 1 538 ? -71.844 -99.146 -5.222 1.00 46.57 538 ASP A N 1
ATOM 4044 C CA . ASP A 1 538 ? -72.532 -99.216 -3.939 1.00 46.03 538 ASP A CA 1
ATOM 4045 C C . ASP A 1 538 ? -71.801 -98.433 -2.842 1.00 47.63 538 ASP A C 1
ATOM 4046 O O . ASP A 1 538 ? -70.572 -98.415 -2.786 1.00 45.83 538 ASP A O 1
ATOM 4051 N N . GLY A 1 539 ? -72.583 -97.848 -1.945 1.00 43.63 539 GLY A N 1
ATOM 4052 C CA . GLY A 1 539 ? -72.070 -97.176 -0.762 1.00 40.50 539 GLY A CA 1
ATOM 4053 C C . GLY A 1 539 ? -71.864 -95.695 -0.859 1.00 40.59 539 GLY A C 1
ATOM 4054 O O . GLY A 1 539 ? -72.395 -95.027 -1.766 1.00 39.32 539 GLY A O 1
ATOM 4055 N N . TYR A 1 540 ? -71.051 -95.202 0.105 1.00 35.70 540 TYR A N 1
ATOM 4056 C CA . TYR A 1 540 ? -70.630 -93.824 0.246 1.00 35.70 540 TYR A CA 1
ATOM 4057 C C . TYR A 1 540 ? -70.040 -93.281 -1.056 1.00 40.83 540 TYR A C 1
ATOM 4058 O O . TYR A 1 540 ? -69.174 -93.936 -1.669 1.00 41.47 540 TYR A O 1
ATOM 4067 N N . LEU A 1 541 ? -70.521 -92.089 -1.477 1.00 36.57 541 LEU A N 1
ATOM 4068 C CA . LEU A 1 541 ? -70.077 -91.329 -2.657 1.00 37.00 541 LEU A CA 1
ATOM 4069 C C . LEU A 1 541 ? -70.189 -92.131 -3.977 1.00 43.25 541 LEU A C 1
ATOM 4070 O O . LEU A 1 541 ? -69.598 -91.748 -4.986 1.00 42.86 541 LEU A O 1
ATOM 4075 N N . ALA A 1 542 ? -70.999 -93.200 -3.961 1.00 42.36 542 ALA A N 1
ATOM 4076 C CA . ALA A 1 542 ? -71.315 -94.091 -5.083 1.00 43.67 542 ALA A CA 1
ATOM 4077 C C . ALA A 1 542 ? -72.818 -94.058 -5.306 1.00 47.31 542 ALA A C 1
ATOM 4078 O O . ALA A 1 542 ? -73.241 -93.376 -6.227 1.00 48.50 542 ALA A O 1
ATOM 4080 N N . ASP A 1 543 ? -73.635 -94.663 -4.408 1.00 43.46 543 ASP A N 1
ATOM 4081 C CA . ASP A 1 543 ? -75.101 -94.678 -4.561 1.00 44.31 543 ASP A CA 1
ATOM 4082 C C . ASP A 1 543 ? -75.864 -93.891 -3.451 1.00 51.01 543 ASP A C 1
ATOM 4083 O O . ASP A 1 543 ? -77.101 -93.931 -3.411 1.00 51.25 543 ASP A O 1
ATOM 4088 N N . GLY A 1 544 ? -75.119 -93.175 -2.603 1.00 48.50 544 GLY A N 1
ATOM 4089 C CA . GLY A 1 544 ? -75.674 -92.320 -1.561 1.00 48.37 544 GLY A CA 1
ATOM 4090 C C . GLY A 1 544 ? -76.051 -92.974 -0.245 1.00 51.57 544 GLY A C 1
ATOM 4091 O O . GLY A 1 544 ? -76.544 -92.283 0.658 1.00 49.37 544 GLY A O 1
ATOM 4092 N N . SER A 1 545 ? -75.832 -94.306 -0.126 1.00 48.04 545 SER A N 1
ATOM 4093 C CA . SER A 1 545 ? -76.122 -95.061 1.098 1.00 47.38 545 SER A CA 1
ATOM 4094 C C . SER A 1 545 ? -75.012 -94.813 2.135 1.00 48.06 545 SER A C 1
ATOM 4095 O O . SER A 1 545 ? -73.889 -94.475 1.781 1.00 46.37 545 SER A O 1
ATOM 4098 N N . ASP A 1 546 ? -75.343 -94.956 3.412 1.00 44.12 546 ASP A N 1
ATOM 4099 C CA . ASP A 1 546 ? -74.414 -94.679 4.500 1.00 41.98 546 ASP A CA 1
ATOM 4100 C C . ASP A 1 546 ? -73.590 -95.911 4.852 1.00 45.62 546 ASP A C 1
ATOM 4101 O O . ASP A 1 546 ? -73.462 -96.256 6.027 1.00 45.40 546 ASP A O 1
ATOM 4106 N N . LEU A 1 547 ? -72.989 -96.542 3.840 1.00 41.02 547 LEU A N 1
ATOM 4107 C CA . LEU A 1 547 ? -72.222 -97.763 4.034 1.00 39.81 547 LEU A CA 1
ATOM 4108 C C . LEU A 1 547 ? -70.933 -97.743 3.248 1.00 45.56 547 LEU A C 1
ATOM 4109 O O . LEU A 1 547 ? -70.900 -97.194 2.144 1.00 43.49 547 LEU A O 1
ATOM 4114 N N . PRO A 1 548 ? -69.857 -98.374 3.771 1.00 44.06 548 PRO A N 1
ATOM 4115 C CA . PRO A 1 548 ? -68.624 -98.464 2.973 1.00 44.22 548 PRO A CA 1
ATOM 4116 C C . PRO A 1 548 ? -68.850 -99.402 1.771 1.00 50.18 548 PRO A C 1
ATOM 4117 O O . PRO A 1 548 ? -69.755 -100.248 1.821 1.00 48.66 548 PRO A O 1
ATOM 4121 N N . PRO A 1 549 ? -68.068 -99.306 0.674 1.00 48.75 549 PRO A N 1
ATOM 4122 C CA . PRO A 1 549 ? -68.253 -100.296 -0.415 1.00 49.22 549 PRO A CA 1
ATOM 4123 C C . PRO A 1 549 ? -67.811 -101.683 0.062 1.00 55.55 549 PRO A C 1
ATOM 4124 O O . PRO A 1 549 ? -66.963 -101.774 0.951 1.00 55.43 549 PRO A O 1
ATOM 4128 N N . ILE A 1 550 ? -68.372 -102.756 -0.496 1.00 54.84 550 ILE A N 1
ATOM 4129 C CA . ILE A 1 550 ? -67.940 -104.115 -0.114 1.00 55.41 550 ILE A CA 1
ATOM 4130 C C . ILE A 1 550 ? -66.507 -104.297 -0.630 1.00 57.41 550 ILE A C 1
ATOM 4131 O O . ILE A 1 550 ? -65.629 -104.768 0.116 1.00 57.03 550 ILE A O 1
ATOM 4136 N N . ARG A 1 551 ? -66.282 -103.837 -1.884 1.00 52.14 551 ARG A N 1
ATOM 4137 C CA . ARG A 1 551 ? -64.998 -103.855 -2.571 1.00 51.07 551 ARG A CA 1
ATOM 4138 C C . ARG A 1 551 ? -64.586 -102.411 -2.990 1.00 52.25 551 ARG A C 1
ATOM 4139 O O . ARG A 1 551 ? -65.065 -101.884 -4.011 1.00 51.19 551 ARG A O 1
ATOM 4141 N N . PRO A 1 552 ? -63.719 -101.748 -2.186 1.00 45.81 552 PRO A N 1
ATOM 4142 C CA . PRO A 1 552 ? -63.234 -100.405 -2.575 1.00 44.83 552 PRO A CA 1
ATOM 4143 C C . PRO A 1 552 ? -62.519 -100.367 -3.933 1.00 49.73 552 PRO A C 1
ATOM 4144 O O . PRO A 1 552 ? -61.913 -101.356 -4.358 1.00 50.29 552 PRO A O 1
ATOM 4148 N N . GLY A 1 553 ? -62.600 -99.224 -4.600 1.00 45.62 553 GLY A N 1
ATOM 4149 C CA . GLY A 1 553 ? -61.918 -98.999 -5.867 1.00 45.37 553 GLY A CA 1
ATOM 4150 C C . GLY A 1 553 ? -60.432 -98.746 -5.658 1.00 45.87 553 GLY A C 1
ATOM 4151 O O . GLY A 1 553 ? -59.973 -98.529 -4.529 1.00 42.61 553 GLY A O 1
ATOM 4152 N N . LYS A 1 554 ? -59.662 -98.810 -6.749 1.00 44.02 554 LYS A N 1
ATOM 4153 C CA . LYS A 1 554 ? -58.219 -98.560 -6.755 1.00 43.07 554 LYS A CA 1
ATOM 4154 C C . LYS A 1 554 ? -57.928 -97.106 -6.377 1.00 46.77 554 LYS A C 1
ATOM 4155 O O . LYS A 1 554 ? -58.544 -96.200 -6.944 1.00 46.69 554 LYS A O 1
ATOM 4161 N N . ALA A 1 555 ? -57.009 -96.878 -5.418 1.00 43.29 555 ALA A N 1
ATOM 4162 C CA . ALA A 1 555 ? -56.578 -95.521 -5.074 1.00 43.05 555 ALA A CA 1
ATOM 4163 C C . ALA A 1 555 ? -55.377 -95.103 -5.924 1.00 46.73 555 ALA A C 1
ATOM 4164 O O . ALA A 1 555 ? -54.559 -95.955 -6.268 1.00 47.39 555 ALA A O 1
ATOM 4166 N N . VAL A 1 556 ? -55.281 -93.801 -6.254 1.00 40.99 556 VAL A N 1
ATOM 4167 C CA . VAL A 1 556 ? -54.111 -93.200 -6.907 1.00 40.08 556 VAL A CA 1
ATOM 4168 C C . VAL A 1 556 ? -53.275 -92.750 -5.713 1.00 42.74 556 VAL A C 1
ATOM 4169 O O . VAL A 1 556 ? -53.634 -91.761 -5.052 1.00 41.58 556 VAL A O 1
ATOM 4173 N N . GLU A 1 557 ? -52.256 -93.549 -5.347 1.00 39.01 557 GLU A N 1
ATOM 4174 C CA . GLU A 1 557 ? -51.482 -93.347 -4.113 1.00 38.80 557 GLU A CA 1
ATOM 4175 C C . GLU A 1 557 ? -50.364 -92.289 -4.262 1.00 42.09 557 GLU A C 1
ATOM 4176 O O . GLU A 1 557 ? -49.163 -92.572 -4.129 1.00 40.26 557 GLU A O 1
ATOM 4182 N N . LEU A 1 558 ? -50.794 -91.048 -4.482 1.00 39.07 558 LEU A N 1
ATOM 4183 C CA . LEU A 1 558 ? -49.903 -89.919 -4.697 1.00 39.27 558 LEU A CA 1
ATOM 4184 C C . LEU A 1 558 ? -49.088 -89.590 -3.472 1.00 43.08 558 LEU A C 1
ATOM 4185 O O . LEU A 1 558 ? -47.970 -89.075 -3.605 1.00 43.02 558 LEU A O 1
ATOM 4190 N N . ASP A 1 559 ? -49.672 -89.844 -2.275 1.00 38.83 559 ASP A N 1
ATOM 4191 C CA . ASP A 1 559 ? -49.139 -89.449 -0.965 1.00 36.49 559 ASP A CA 1
ATOM 4192 C C . ASP A 1 559 ? -48.861 -87.935 -1.021 1.00 36.62 559 ASP A C 1
ATOM 4193 O O . ASP A 1 559 ? -47.815 -87.466 -0.597 1.00 34.54 559 ASP A O 1
ATOM 4198 N N . LEU A 1 560 ? -49.795 -87.192 -1.628 1.00 33.09 560 LEU A N 1
ATOM 4199 C CA . LEU A 1 560 ? -49.692 -85.748 -1.785 1.00 32.22 560 LEU A CA 1
ATOM 4200 C C . LEU A 1 560 ? -49.985 -85.128 -0.442 1.00 35.31 560 LEU A C 1
ATOM 4201 O O . LEU A 1 560 ? -51.145 -85.057 -0.040 1.00 35.09 560 LEU A O 1
ATOM 4206 N N . LEU A 1 561 ? -48.920 -84.759 0.297 1.00 32.46 561 LEU A N 1
ATOM 4207 C CA . LEU A 1 561 ? -49.010 -84.218 1.665 1.00 31.73 561 LEU A CA 1
ATOM 4208 C C . LEU A 1 561 ? -49.831 -85.197 2.567 1.00 35.39 561 LEU A C 1
ATOM 4209 O O . LEU A 1 561 ? -50.603 -84.767 3.415 1.00 35.39 561 LEU A O 1
ATOM 4214 N N . GLY A 1 562 ? -49.651 -86.506 2.334 1.00 31.28 562 GLY A N 1
ATOM 4215 C CA . GLY A 1 562 ? -50.323 -87.562 3.080 1.00 30.06 562 GLY A CA 1
ATOM 4216 C C . GLY A 1 562 ? -51.642 -88.044 2.523 1.00 33.49 562 GLY A C 1
ATOM 4217 O O . GLY A 1 562 ? -52.300 -88.857 3.165 1.00 34.11 562 GLY A O 1
ATOM 4218 N N . TRP A 1 563 ? -52.048 -87.569 1.339 1.00 30.94 563 TRP A N 1
ATOM 4219 C CA . TRP A 1 563 ? -53.349 -87.969 0.760 1.00 32.92 563 TRP A CA 1
ATOM 4220 C C . TRP A 1 563 ? -53.240 -88.753 -0.543 1.00 38.02 563 TRP A C 1
ATOM 4221 O O . TRP A 1 563 ? -52.409 -88.448 -1.400 1.00 37.17 563 TRP A O 1
ATOM 4232 N N . SER A 1 564 ? -54.139 -89.735 -0.694 1.00 35.79 564 SER A N 1
ATOM 4233 C CA . SER A 1 564 ? -54.368 -90.523 -1.901 1.00 35.98 564 SER A CA 1
ATOM 4234 C C . SER A 1 564 ? -55.670 -90.037 -2.537 1.00 37.94 564 SER A C 1
ATOM 4235 O O . SER A 1 564 ? -56.480 -89.374 -1.868 1.00 35.84 564 SER A O 1
ATOM 4238 N N . ALA A 1 565 ? -55.888 -90.394 -3.804 1.00 35.12 565 ALA A N 1
ATOM 4239 C CA . ALA A 1 565 ? -57.096 -89.999 -4.523 1.00 35.61 565 ALA A CA 1
ATOM 4240 C C . ALA A 1 565 ? -57.937 -91.229 -4.868 1.00 41.54 565 ALA A C 1
ATOM 4241 O O . ALA A 1 565 ? -57.397 -92.239 -5.321 1.00 41.18 565 ALA A O 1
ATOM 4243 N N . ILE A 1 566 ? -59.257 -91.126 -4.674 1.00 40.17 566 ILE A N 1
ATOM 4244 C CA . ILE A 1 566 ? -60.247 -92.177 -4.971 1.00 41.06 566 ILE A CA 1
ATOM 4245 C C . ILE A 1 566 ? -61.316 -91.549 -5.839 1.00 42.61 566 ILE A C 1
ATOM 4246 O O . ILE A 1 566 ? -61.681 -90.398 -5.628 1.00 40.76 566 ILE A O 1
ATOM 4251 N N . TYR A 1 567 ? -61.796 -92.284 -6.836 1.00 41.06 567 TYR A N 1
ATOM 4252 C CA . TYR A 1 567 ? -62.828 -91.778 -7.726 1.00 40.55 567 TYR A CA 1
ATOM 4253 C C . TYR A 1 567 ? -64.241 -92.036 -7.159 1.00 44.60 567 TYR A C 1
ATOM 4254 O O . TYR A 1 567 ? -64.569 -93.154 -6.736 1.00 44.25 567 TYR A O 1
ATOM 4263 N N . SER A 1 568 ? -65.066 -90.975 -7.164 1.00 41.07 568 SER A N 1
ATOM 4264 C CA . SER A 1 568 ? -66.449 -91.010 -6.691 1.00 41.41 568 SER A CA 1
ATOM 4265 C C . SER A 1 568 ? -67.401 -90.989 -7.878 1.00 44.19 568 SER A C 1
ATOM 4266 O O . SER A 1 568 ? -67.349 -90.044 -8.666 1.00 44.58 568 SER A O 1
ATOM 4269 N N . ARG A 1 569 ? -68.265 -92.005 -8.004 1.00 40.15 569 ARG A N 1
ATOM 4270 C CA . ARG A 1 569 ? -69.276 -92.056 -9.074 1.00 42.00 569 ARG A CA 1
ATOM 4271 C C . ARG A 1 569 ? -70.403 -91.050 -8.825 1.00 48.43 569 ARG A C 1
ATOM 4272 O O . ARG A 1 569 ? -70.957 -90.517 -9.786 1.00 50.40 569 ARG A O 1
ATOM 4280 N N . GLN A 1 570 ? -70.781 -90.829 -7.549 1.00 44.42 570 GLN A N 1
ATOM 4281 C CA . GLN A 1 570 ? -71.870 -89.901 -7.194 1.00 44.78 570 GLN A CA 1
ATOM 4282 C C . GLN A 1 570 ? -71.492 -88.470 -7.544 1.00 50.91 570 GLN A C 1
ATOM 4283 O O . GLN A 1 570 ? -72.314 -87.733 -8.077 1.00 51.64 570 GLN A O 1
ATOM 4289 N N . MET A 1 571 ? -70.263 -88.078 -7.226 1.00 48.17 571 MET A N 1
ATOM 4290 C CA . MET A 1 571 ? -69.794 -86.707 -7.429 1.00 48.85 571 MET A CA 1
ATOM 4291 C C . MET A 1 571 ? -69.065 -86.505 -8.755 1.00 53.27 571 MET A C 1
ATOM 4292 O O . MET A 1 571 ? -68.892 -85.352 -9.170 1.00 53.53 571 MET A O 1
ATOM 4297 N N . GLU A 1 572 ? -68.675 -87.618 -9.423 1.00 49.13 572 GLU A N 1
ATOM 4298 C CA . GLU A 1 572 ? -67.977 -87.660 -10.715 1.00 48.99 572 GLU A CA 1
ATOM 4299 C C . GLU A 1 572 ? -66.669 -86.894 -10.628 1.00 51.79 572 GLU A C 1
ATOM 4300 O O . GLU A 1 572 ? -66.369 -86.039 -11.463 1.00 52.39 572 GLU A O 1
ATOM 4306 N N . MET A 1 573 ? -65.907 -87.197 -9.582 1.00 46.38 573 MET A N 1
ATOM 4307 C CA . MET A 1 573 ? -64.619 -86.578 -9.314 1.00 45.25 573 MET A CA 1
ATOM 4308 C C . MET A 1 573 ? -63.798 -87.422 -8.378 1.00 45.91 573 MET A C 1
ATOM 4309 O O . MET A 1 573 ? -64.313 -88.348 -7.726 1.00 44.27 573 MET A O 1
ATOM 4314 N N . PHE A 1 574 ? -62.509 -87.096 -8.318 1.00 41.96 574 PHE A N 1
ATOM 4315 C CA . PHE A 1 574 ? -61.587 -87.686 -7.354 1.00 41.02 574 PHE A CA 1
ATOM 4316 C C . PHE A 1 574 ? -61.748 -86.951 -6.026 1.00 43.13 574 PHE A C 1
ATOM 4317 O O . PHE A 1 574 ? -61.914 -85.712 -5.995 1.00 41.05 574 PHE A O 1
ATOM 4325 N N . VAL A 1 575 ? -61.720 -87.723 -4.940 1.00 37.58 575 VAL A N 1
ATOM 4326 C CA . VAL A 1 575 ? -61.833 -87.219 -3.569 1.00 35.26 575 VAL A CA 1
ATOM 4327 C C . VAL A 1 575 ? -60.620 -87.722 -2.768 1.00 38.74 575 VAL A C 1
ATOM 4328 O O . VAL A 1 575 ? -60.061 -88.775 -3.110 1.00 40.49 575 VAL A O 1
ATOM 4332 N N . PRO A 1 576 ? -60.181 -87.020 -1.704 1.00 33.55 576 PRO A N 1
ATOM 4333 C CA . PRO A 1 576 ? -59.022 -87.530 -0.959 1.00 32.02 576 PRO A CA 1
ATOM 4334 C C . PRO A 1 576 ? -59.381 -88.573 0.085 1.00 36.99 576 PRO A C 1
ATOM 4335 O O . PRO A 1 576 ? -60.473 -88.550 0.682 1.00 36.35 576 PRO A O 1
ATOM 4339 N N . VAL A 1 577 ? -58.421 -89.472 0.321 1.00 33.42 577 VAL A N 1
ATOM 4340 C CA . VAL A 1 577 ? -58.431 -90.452 1.397 1.00 32.00 577 VAL A CA 1
ATOM 4341 C C . VAL A 1 577 ? -57.027 -90.426 1.992 1.00 34.14 577 VAL A C 1
ATOM 4342 O O . VAL A 1 577 ? -56.027 -90.375 1.257 1.00 33.71 577 VAL A O 1
ATOM 4346 N N . LEU A 1 578 ? -56.950 -90.422 3.321 1.00 30.67 578 LEU A N 1
ATOM 4347 C CA . LEU A 1 578 ? -55.679 -90.415 4.006 1.00 31.29 578 LEU A CA 1
ATOM 4348 C C . LEU A 1 578 ? -54.862 -91.616 3.556 1.00 37.30 578 LEU A C 1
ATOM 4349 O O . LEU A 1 578 ? -55.425 -92.706 3.503 1.00 37.40 578 LEU A O 1
ATOM 4354 N N . GLU A 1 579 ? -53.557 -91.418 3.223 1.00 34.91 579 GLU A N 1
ATOM 4355 C CA A GLU A 1 579 ? -52.680 -92.510 2.794 0.61 35.51 579 GLU A CA 1
ATOM 4356 C CA B GLU A 1 579 ? -52.656 -92.510 2.829 0.39 35.51 579 GLU A CA 1
ATOM 4357 C C . GLU A 1 579 ? -52.806 -93.661 3.832 1.00 39.26 579 GLU A C 1
ATOM 4358 O O . GLU A 1 579 ? -52.841 -93.409 5.037 1.00 38.92 579 GLU A O 1
ATOM 4369 N N . ASN A 1 580 ? -52.976 -94.897 3.347 1.00 36.37 580 ASN A N 1
ATOM 4370 C CA . ASN A 1 580 ? -53.239 -96.095 4.154 1.00 37.15 580 ASN A CA 1
ATOM 4371 C C . ASN A 1 580 ? -52.353 -96.260 5.397 1.00 41.41 580 ASN A C 1
ATOM 4372 O O . ASN A 1 580 ? -52.899 -96.491 6.479 1.00 40.39 580 ASN A O 1
ATOM 4377 N N . GLU A 1 581 ? -51.015 -96.154 5.252 1.00 39.80 581 GLU A N 1
ATOM 4378 C CA . GLU A 1 581 ? -50.074 -96.325 6.369 1.00 40.23 581 GLU A CA 1
ATOM 4379 C C . GLU A 1 581 ? -50.349 -95.319 7.514 1.00 42.14 581 GLU A C 1
ATOM 4380 O O . GLU A 1 581 ? -50.310 -95.695 8.697 1.00 42.53 581 GLU A O 1
ATOM 4386 N N . ARG A 1 582 ? -50.649 -94.065 7.156 1.00 36.24 582 ARG A N 1
ATOM 4387 C CA . ARG A 1 582 ? -50.981 -93.006 8.105 1.00 34.47 582 ARG A CA 1
ATOM 4388 C C . ARG A 1 582 ? -52.313 -93.299 8.797 1.00 37.61 582 ARG A C 1
ATOM 4389 O O . ARG A 1 582 ? -52.416 -93.147 10.013 1.00 37.02 582 ARG A O 1
ATOM 4397 N N . LEU A 1 583 ? -53.308 -93.763 8.025 1.00 34.36 583 LEU A N 1
ATOM 4398 C CA . LEU A 1 583 ? -54.622 -94.123 8.536 1.00 34.12 583 LEU A CA 1
ATOM 4399 C C . LEU A 1 583 ? -54.517 -95.231 9.593 1.00 39.09 583 LEU A C 1
ATOM 4400 O O . LEU A 1 583 ? -55.066 -95.096 10.689 1.00 40.88 583 LEU A O 1
ATOM 4405 N N . ILE A 1 584 ? -53.771 -96.290 9.288 1.00 35.42 584 ILE A N 1
ATOM 4406 C CA . ILE A 1 584 ? -53.581 -97.434 10.182 1.00 34.91 584 ILE A CA 1
ATOM 4407 C C . ILE A 1 584 ? -52.818 -97.004 11.454 1.00 38.84 584 ILE A C 1
ATOM 4408 O O . ILE A 1 584 ? -53.252 -97.335 12.552 1.00 38.64 584 ILE A O 1
ATOM 4413 N N . ALA A 1 585 ? -51.705 -96.261 11.314 1.00 35.91 585 ALA A N 1
ATOM 4414 C CA . ALA A 1 585 ? -50.919 -95.812 12.477 1.00 35.63 585 ALA A CA 1
ATOM 4415 C C . ALA A 1 585 ? -51.785 -94.994 13.440 1.00 39.92 585 ALA A C 1
ATOM 4416 O O . ALA A 1 585 ? -51.722 -95.190 14.656 1.00 40.57 585 ALA A O 1
ATOM 4418 N N . SER A 1 586 ? -52.614 -94.087 12.882 1.00 35.80 586 SER A N 1
ATOM 4419 C CA . SER A 1 586 ? -53.512 -93.219 13.646 1.00 36.62 586 SER A CA 1
ATOM 4420 C C . SER A 1 586 ? -54.629 -94.031 14.332 1.00 41.60 586 SER A C 1
ATOM 4421 O O . SER A 1 586 ? -54.940 -93.753 15.492 1.00 42.57 586 SER A O 1
ATOM 4424 N N . ALA A 1 587 ? -55.154 -95.086 13.661 1.00 38.37 587 ALA A N 1
ATOM 4425 C CA . ALA A 1 587 ? -56.158 -96.000 14.233 1.00 39.45 587 ALA A CA 1
ATOM 4426 C C . ALA A 1 587 ? -55.556 -96.832 15.377 1.00 42.66 587 ALA A C 1
ATOM 4427 O O . ALA A 1 587 ? -56.225 -97.047 16.385 1.00 42.23 587 ALA A O 1
ATOM 4429 N N . ALA A 1 588 ? -54.300 -97.305 15.213 1.00 38.89 588 ALA A N 1
ATOM 4430 C CA . ALA A 1 588 ? -53.595 -98.108 16.222 1.00 38.88 588 ALA A CA 1
ATOM 4431 C C . ALA A 1 588 ? -53.192 -97.278 17.446 1.00 40.71 588 ALA A C 1
ATOM 4432 O O . ALA A 1 588 ? -53.405 -97.719 18.572 1.00 37.96 588 ALA A O 1
ATOM 4434 N N . TYR A 1 589 ? -52.625 -96.071 17.214 1.00 38.73 589 TYR A N 1
ATOM 4435 C CA . TYR A 1 589 ? -52.169 -95.178 18.281 1.00 38.70 589 TYR A CA 1
ATOM 4436 C C . TYR A 1 589 ? -52.782 -93.791 18.167 1.00 44.03 589 TYR A C 1
ATOM 4437 O O . TYR A 1 589 ? -52.126 -92.853 17.700 1.00 42.39 589 TYR A O 1
ATOM 4446 N N . PRO A 1 590 ? -54.030 -93.615 18.628 1.00 43.61 590 PRO A N 1
ATOM 4447 C CA . PRO A 1 590 ? -54.629 -92.273 18.552 1.00 43.10 590 PRO A CA 1
ATOM 4448 C C . PRO A 1 590 ? -53.960 -91.293 19.507 1.00 48.04 590 PRO A C 1
ATOM 4449 O O . PRO A 1 590 ? -53.490 -91.701 20.575 1.00 46.50 590 PRO A O 1
ATOM 4453 N N . LYS A 1 591 ? -53.868 -90.018 19.097 1.00 46.13 591 LYS A N 1
ATOM 4454 C CA . LYS A 1 591 ? -53.373 -88.970 19.985 1.00 46.84 591 LYS A CA 1
ATOM 4455 C C . LYS A 1 591 ? -54.518 -88.658 20.936 1.00 54.54 591 LYS A C 1
ATOM 4456 O O . LYS A 1 591 ? -55.658 -88.602 20.475 1.00 53.63 591 LYS A O 1
ATOM 4462 N N . GLY A 1 592 ? -54.242 -88.502 22.225 1.00 53.80 592 GLY A N 1
ATOM 4463 C CA . GLY A 1 592 ? -55.278 -88.133 23.185 1.00 55.45 592 GLY A CA 1
ATOM 4464 C C . GLY A 1 592 ? -55.446 -86.631 23.242 1.00 62.19 592 GLY A C 1
ATOM 4465 O O . GLY A 1 592 ? -54.930 -85.911 22.379 1.00 59.79 592 GLY A O 1
ATOM 4466 N N . LEU A 1 593 ? -56.142 -86.137 24.274 1.00 64.47 593 LEU A N 1
ATOM 4467 C CA . LEU A 1 593 ? -56.290 -84.693 24.497 1.00 65.84 593 LEU A CA 1
ATOM 4468 C C . LEU A 1 593 ? -54.987 -84.180 25.084 1.00 73.77 593 LEU A C 1
ATOM 4469 O O . LEU A 1 593 ? -54.653 -84.510 26.228 1.00 73.56 593 LEU A O 1
ATOM 4474 N N . GLU A 1 594 ? -54.211 -83.441 24.296 1.00 73.49 594 GLU A N 1
ATOM 4475 C CA . GLU A 1 594 ? -52.920 -82.957 24.801 1.00 74.94 594 GLU A CA 1
ATOM 4476 C C . GLU A 1 594 ? -53.035 -81.484 25.239 1.00 83.22 594 GLU A C 1
ATOM 4477 O O . GLU A 1 594 ? -52.267 -80.619 24.808 1.00 82.00 594 GLU A O 1
ATOM 4483 N N . ASN A 1 595 ? -54.022 -81.237 26.129 1.00 83.65 595 ASN A N 1
ATOM 4484 C CA . ASN A 1 595 ? -54.377 -79.947 26.713 1.00 85.23 595 ASN A CA 1
ATOM 4485 C C . ASN A 1 595 ? -55.019 -80.202 28.068 1.00 92.58 595 ASN A C 1
ATOM 4486 O O . ASN A 1 595 ? -56.145 -80.698 28.129 1.00 92.73 595 ASN A O 1
ATOM 4491 N N . LYS A 1 596 ? -54.273 -79.916 29.151 1.00 91.68 596 LYS A N 1
ATOM 4492 C CA . LYS A 1 596 ? -54.687 -80.127 30.546 1.00 93.22 596 LYS A CA 1
ATOM 4493 C C . LYS A 1 596 ? -56.007 -79.410 30.889 1.00 98.72 596 LYS A C 1
ATOM 4494 O O . LYS A 1 596 ? -56.884 -80.023 31.506 1.00 98.24 596 LYS A O 1
ATOM 4496 N N . ALA A 1 597 ? -56.149 -78.132 30.460 1.00 96.53 597 ALA A N 1
ATOM 4497 C CA . ALA A 1 597 ? -57.321 -77.279 30.698 1.00 97.52 597 ALA A CA 1
ATOM 4498 C C . ALA A 1 597 ? -58.616 -77.880 30.119 1.00 102.70 597 ALA A C 1
ATOM 4499 O O . ALA A 1 597 ? -59.605 -78.004 30.851 1.00 103.12 597 ALA A O 1
ATOM 4501 N N . LEU A 1 598 ? -58.600 -78.272 28.825 1.00 98.62 598 LEU A N 1
ATOM 4502 C CA . LEU A 1 598 ? -59.754 -78.869 28.147 1.00 98.44 598 LEU A CA 1
ATOM 4503 C C . LEU A 1 598 ? -60.062 -80.257 28.724 1.00 102.94 598 LEU A C 1
ATOM 4504 O O . LEU A 1 598 ? -61.234 -80.581 28.915 1.00 103.10 598 LEU A O 1
ATOM 4509 N N . ALA A 1 599 ? -59.015 -81.048 29.041 1.00 99.41 599 ALA A N 1
ATOM 4510 C CA . ALA A 1 599 ? -59.149 -82.387 29.628 1.00 99.77 599 ALA A CA 1
ATOM 4511 C C . ALA A 1 599 ? -59.852 -82.337 30.993 1.00 104.48 599 ALA A C 1
ATOM 4512 O O . ALA A 1 599 ? -60.605 -83.253 31.318 1.00 104.15 599 ALA A O 1
ATOM 4514 N N . ARG A 1 600 ? -59.625 -81.246 31.767 1.00 101.69 600 ARG A N 1
ATOM 4515 C CA . ARG A 1 600 ? -60.216 -81.001 33.090 1.00 102.07 600 ARG A CA 1
ATOM 4516 C C . ARG A 1 600 ? -61.737 -80.786 33.026 1.00 104.90 600 ARG A C 1
ATOM 4517 O O . ARG A 1 600 ? -62.437 -81.206 33.952 1.00 105.79 600 ARG A O 1
ATOM 4519 N N . LYS A 1 601 ? -62.240 -80.140 31.943 1.00 98.73 601 LYS A N 1
ATOM 4520 C CA . LYS A 1 601 ? -63.662 -79.831 31.721 1.00 97.92 601 LYS A CA 1
ATOM 4521 C C . LYS A 1 601 ? -64.536 -81.106 31.669 1.00 101.67 601 LYS A C 1
ATOM 4522 O O . LYS A 1 601 ? -64.108 -82.107 31.095 1.00 100.97 601 LYS A O 1
ATOM 4528 N N . PRO A 1 602 ? -65.750 -81.107 32.273 1.00 99.16 602 PRO A N 1
ATOM 4529 C CA . PRO A 1 602 ? -66.575 -82.330 32.244 1.00 104.30 602 PRO A CA 1
ATOM 4530 C C . PRO A 1 602 ? -67.204 -82.581 30.873 1.00 135.25 602 PRO A C 1
ATOM 4531 O O . PRO A 1 602 ? -67.519 -81.641 30.146 1.00 94.38 602 PRO A O 1
ATOM 4535 N N . ALA A 1 604 ? -65.806 -83.675 28.139 1.00 74.30 604 ALA A N 1
ATOM 4536 C CA . ALA A 1 604 ? -64.722 -83.442 27.185 1.00 73.59 604 ALA A CA 1
ATOM 4537 C C . ALA A 1 604 ? -64.000 -84.749 26.816 1.00 77.08 604 ALA A C 1
ATOM 4538 O O . ALA A 1 604 ? -63.808 -85.005 25.630 1.00 75.98 604 ALA A O 1
ATOM 4540 N N . GLU A 1 605 ? -63.627 -85.579 27.820 1.00 73.92 605 GLU A N 1
ATOM 4541 C CA . GLU A 1 605 ? -62.929 -86.844 27.598 1.00 74.16 605 GLU A CA 1
ATOM 4542 C C . GLU A 1 605 ? -63.806 -87.827 26.832 1.00 78.22 605 GLU A C 1
ATOM 4543 O O . GLU A 1 605 ? -63.300 -88.557 25.975 1.00 77.69 605 GLU A O 1
ATOM 4549 N N . ILE A 1 606 ? -65.117 -87.832 27.113 1.00 74.63 606 ILE A N 1
ATOM 4550 C CA . ILE A 1 606 ? -66.042 -88.723 26.422 1.00 74.00 606 ILE A CA 1
ATOM 4551 C C . ILE A 1 606 ? -66.396 -88.130 25.043 1.00 72.94 606 ILE A C 1
ATOM 4552 O O . ILE A 1 606 ? -66.702 -88.890 24.118 1.00 73.63 606 ILE A O 1
ATOM 4557 N N . ALA A 1 607 ? -66.308 -86.790 24.896 1.00 64.27 607 ALA A N 1
ATOM 4558 C CA . ALA A 1 607 ? -66.519 -86.102 23.621 1.00 61.63 607 ALA A CA 1
ATOM 4559 C C . ALA A 1 607 ? -65.345 -86.400 22.682 1.00 61.89 607 ALA A C 1
ATOM 4560 O O . ALA A 1 607 ? -65.559 -86.667 21.500 1.00 60.92 607 ALA A O 1
ATOM 4562 N N . TYR A 1 608 ? -64.107 -86.407 23.232 1.00 56.04 608 TYR A N 1
ATOM 4563 C CA . TYR A 1 608 ? -62.877 -86.701 22.505 1.00 54.50 608 TYR A CA 1
ATOM 4564 C C . TYR A 1 608 ? -62.964 -88.110 21.887 1.00 57.40 608 TYR A C 1
ATOM 4565 O O . TYR A 1 608 ? -62.525 -88.310 20.756 1.00 55.22 608 TYR A O 1
ATOM 4574 N N . GLN A 1 609 ? -63.532 -89.068 22.634 1.00 55.61 609 GLN A N 1
ATOM 4575 C CA . GLN A 1 609 ? -63.731 -90.461 22.215 1.00 55.69 609 GLN A CA 1
ATOM 4576 C C . GLN A 1 609 ? -64.561 -90.530 20.937 1.00 56.06 609 GLN A C 1
ATOM 4577 O O . GLN A 1 609 ? -64.198 -91.259 20.021 1.00 54.82 609 GLN A O 1
ATOM 4583 N N . ILE A 1 610 ? -65.645 -89.735 20.861 1.00 49.78 610 ILE A N 1
ATOM 4584 C CA . ILE A 1 610 ? -66.506 -89.654 19.687 1.00 47.88 610 ILE A CA 1
ATOM 4585 C C . ILE A 1 610 ? -65.728 -88.993 18.537 1.00 48.76 610 ILE A C 1
ATOM 4586 O O . ILE A 1 610 ? -65.765 -89.506 17.423 1.00 48.82 610 ILE A O 1
ATOM 4591 N N . VAL A 1 611 ? -65.023 -87.880 18.812 1.00 43.45 611 VAL A N 1
ATOM 4592 C CA . VAL A 1 611 ? -64.218 -87.121 17.843 1.00 42.22 611 VAL A CA 1
ATOM 4593 C C . VAL A 1 611 ? -63.176 -88.045 17.149 1.00 45.35 611 VAL A C 1
ATOM 4594 O O . VAL A 1 611 ? -63.101 -88.066 15.921 1.00 43.92 611 VAL A O 1
ATOM 4598 N N . ARG A 1 612 ? -62.419 -88.824 17.943 1.00 41.94 612 ARG A N 1
ATOM 4599 C CA . ARG A 1 612 ? -61.401 -89.760 17.474 1.00 41.56 612 ARG A CA 1
ATOM 4600 C C . ARG A 1 612 ? -61.961 -90.704 16.389 1.00 43.07 612 ARG A C 1
ATOM 4601 O O . ARG A 1 612 ? -61.364 -90.802 15.323 1.00 41.79 612 ARG A O 1
ATOM 4609 N N . TYR A 1 613 ? -63.101 -91.362 16.652 1.00 39.32 613 TYR A N 1
ATOM 4610 C CA . TYR A 1 613 ? -63.712 -92.312 15.705 1.00 38.33 613 TYR A CA 1
ATOM 4611 C C . TYR A 1 613 ? -64.352 -91.618 14.504 1.00 40.00 613 TYR A C 1
ATOM 4612 O O . TYR A 1 613 ? -64.226 -92.133 13.386 1.00 37.69 613 TYR A O 1
ATOM 4621 N N . GLU A 1 614 ? -64.969 -90.426 14.709 1.00 36.41 614 GLU A N 1
ATOM 4622 C CA . GLU A 1 614 ? -65.575 -89.677 13.613 1.00 35.80 614 GLU A CA 1
ATOM 4623 C C . GLU A 1 614 ? -64.516 -89.158 12.652 1.00 39.77 614 GLU A C 1
ATOM 4624 O O . GLU A 1 614 ? -64.700 -89.280 11.431 1.00 40.38 614 GLU A O 1
ATOM 4630 N N . ALA A 1 615 ? -63.402 -88.599 13.191 1.00 34.53 615 ALA A N 1
ATOM 4631 C CA . ALA A 1 615 ? -62.322 -88.039 12.378 1.00 33.47 615 ALA A CA 1
ATOM 4632 C C . ALA A 1 615 ? -61.608 -89.122 11.566 1.00 37.62 615 ALA A C 1
ATOM 4633 O O . ALA A 1 615 ? -61.350 -88.893 10.380 1.00 38.51 615 ALA A O 1
ATOM 4635 N N . ILE A 1 616 ? -61.350 -90.310 12.163 1.00 35.16 616 ILE A N 1
ATOM 4636 C CA . ILE A 1 616 ? -60.697 -91.414 11.437 1.00 35.84 616 ILE A CA 1
ATOM 4637 C C . ILE A 1 616 ? -61.601 -91.848 10.231 1.00 38.88 616 ILE A C 1
ATOM 4638 O O . ILE A 1 616 ? -61.084 -92.144 9.141 1.00 37.78 616 ILE A O 1
ATOM 4643 N N . ARG A 1 617 ? -62.943 -91.790 10.413 1.00 33.88 617 ARG A N 1
ATOM 4644 C CA . ARG A 1 617 ? -63.889 -92.117 9.362 1.00 34.26 617 ARG A CA 1
ATOM 4645 C C . ARG A 1 617 ? -63.852 -91.055 8.262 1.00 37.74 617 ARG A C 1
ATOM 4646 O O . ARG A 1 617 ? -63.731 -91.402 7.085 1.00 35.40 617 ARG A O 1
ATOM 4654 N N . LEU A 1 618 ? -63.933 -89.764 8.656 1.00 37.54 618 LEU A N 1
ATOM 4655 C CA . LEU A 1 618 ? -63.943 -88.605 7.765 1.00 39.06 618 LEU A CA 1
ATOM 4656 C C . LEU A 1 618 ? -62.739 -88.524 6.828 1.00 38.76 618 LEU A C 1
ATOM 4657 O O . LEU A 1 618 ? -62.910 -88.238 5.634 1.00 37.47 618 LEU A O 1
ATOM 4662 N N . VAL A 1 619 ? -61.527 -88.722 7.380 1.00 33.23 619 VAL A N 1
ATOM 4663 C CA . VAL A 1 619 ? -60.283 -88.596 6.591 1.00 31.80 619 VAL A CA 1
ATOM 4664 C C . VAL A 1 619 ? -60.059 -89.800 5.644 1.00 36.59 619 VAL A C 1
ATOM 4665 O O . VAL A 1 619 ? -59.118 -89.768 4.866 1.00 37.00 619 VAL A O 1
ATOM 4669 N N . GLY A 1 620 ? -60.887 -90.836 5.698 1.00 34.57 620 GLY A N 1
ATOM 4670 C CA . GLY A 1 620 ? -60.667 -91.994 4.828 1.00 35.20 620 GLY A CA 1
ATOM 4671 C C . GLY A 1 620 ? -61.026 -93.360 5.377 1.00 38.37 620 GLY A C 1
ATOM 4672 O O . GLY A 1 620 ? -61.037 -94.345 4.629 1.00 37.37 620 GLY A O 1
ATOM 4673 N N . GLY A 1 621 ? -61.351 -93.432 6.671 1.00 35.40 621 GLY A N 1
ATOM 4674 C CA . GLY A 1 621 ? -61.819 -94.676 7.276 1.00 35.38 621 GLY A CA 1
ATOM 4675 C C . GLY A 1 621 ? -63.130 -95.130 6.658 1.00 38.28 621 GLY A C 1
ATOM 4676 O O . GLY A 1 621 ? -63.396 -96.335 6.589 1.00 36.64 621 GLY A O 1
ATOM 4677 N N . TRP A 1 622 ? -63.939 -94.153 6.144 1.00 34.30 622 TRP A N 1
ATOM 4678 C CA . TRP A 1 622 ? -65.236 -94.420 5.520 1.00 35.77 622 TRP A CA 1
ATOM 4679 C C . TRP A 1 622 ? -65.109 -95.392 4.351 1.00 42.67 622 TRP A C 1
ATOM 4680 O O . TRP A 1 622 ? -66.066 -96.102 4.066 1.00 41.62 622 TRP A O 1
ATOM 4691 N N . ASN A 1 623 ? -63.943 -95.367 3.631 1.00 40.71 623 ASN A N 1
ATOM 4692 C CA . ASN A 1 623 ? -63.741 -96.190 2.446 1.00 41.70 623 ASN A CA 1
ATOM 4693 C C . ASN A 1 623 ? -63.071 -97.531 2.753 1.00 46.07 623 ASN A C 1
ATOM 4694 O O . ASN A 1 623 ? -62.821 -98.308 1.826 1.00 47.49 623 ASN A O 1
ATOM 4699 N N . ASN A 1 624 ? -62.794 -97.810 4.043 1.00 41.93 624 ASN A N 1
ATOM 4700 C CA . ASN A 1 624 ? -62.230 -99.085 4.489 1.00 42.17 624 ASN A CA 1
ATOM 4701 C C . ASN A 1 624 ? -63.377 -99.847 5.146 1.00 46.85 624 ASN A C 1
ATOM 4702 O O . ASN A 1 624 ? -63.806 -99.461 6.234 1.00 47.79 624 ASN A O 1
ATOM 4707 N N . PRO A 1 625 ? -63.929 -100.871 4.456 1.00 43.10 625 PRO A N 1
ATOM 4708 C CA . PRO A 1 625 ? -65.107 -101.580 4.977 1.00 43.36 625 PRO A CA 1
ATOM 4709 C C . PRO A 1 625 ? -65.033 -101.966 6.450 1.00 47.15 625 PRO A C 1
ATOM 4710 O O . PRO A 1 625 ? -65.949 -101.621 7.193 1.00 48.45 625 PRO A O 1
ATOM 4714 N N . LEU A 1 626 ? -63.972 -102.662 6.869 1.00 42.07 626 LEU A N 1
ATOM 4715 C CA . LEU A 1 626 ? -63.828 -103.116 8.253 1.00 41.50 626 LEU A CA 1
ATOM 4716 C C . LEU A 1 626 ? -63.644 -101.970 9.232 1.00 42.66 626 LEU A C 1
ATOM 4717 O O . LEU A 1 626 ? -64.251 -101.992 10.303 1.00 41.90 626 LEU A O 1
ATOM 4722 N N . LEU A 1 627 ? -62.828 -100.966 8.868 1.00 38.62 627 LEU A N 1
ATOM 4723 C CA . LEU A 1 627 ? -62.551 -99.830 9.741 1.00 37.83 627 LEU A CA 1
ATOM 4724 C C . LEU A 1 627 ? -63.814 -98.961 9.891 1.00 40.93 627 LEU A C 1
ATOM 4725 O O . LEU A 1 627 ? -64.149 -98.548 11.007 1.00 39.69 627 LEU A O 1
ATOM 4730 N N . GLU A 1 628 ? -64.525 -98.732 8.784 1.00 37.16 628 GLU A N 1
ATOM 4731 C CA . GLU A 1 628 ? -65.751 -97.956 8.812 1.00 37.34 628 GLU A CA 1
ATOM 4732 C C . GLU A 1 628 ? -66.781 -98.657 9.702 1.00 42.36 628 GLU A C 1
ATOM 4733 O O . GLU A 1 628 ? -67.362 -98.006 10.580 1.00 42.15 628 GLU A O 1
ATOM 4739 N N . THR A 1 629 ? -66.960 -99.992 9.530 1.00 40.38 629 THR A N 1
ATOM 4740 C CA . THR A 1 629 ? -67.937 -100.780 10.287 1.00 39.71 629 THR A CA 1
ATOM 4741 C C . THR A 1 629 ? -67.701 -100.671 11.807 1.00 43.45 629 THR A C 1
ATOM 4742 O O . THR A 1 629 ? -68.643 -100.373 12.561 1.00 44.41 629 THR A O 1
ATOM 4746 N N . ALA A 1 630 ? -66.464 -100.930 12.241 1.00 37.99 630 ALA A N 1
ATOM 4747 C CA . ALA A 1 630 ? -66.071 -100.921 13.641 1.00 37.52 630 ALA A CA 1
ATOM 4748 C C . ALA A 1 630 ? -66.113 -99.494 14.240 1.00 43.19 630 ALA A C 1
ATOM 4749 O O . ALA A 1 630 ? -66.706 -99.325 15.301 1.00 45.67 630 ALA A O 1
ATOM 4751 N N . ALA A 1 631 ? -65.531 -98.477 13.563 1.00 38.07 631 ALA A N 1
ATOM 4752 C CA . ALA A 1 631 ? -65.479 -97.088 14.052 1.00 36.63 631 ALA A CA 1
ATOM 4753 C C . ALA A 1 631 ? -66.865 -96.426 14.088 1.00 43.30 631 ALA A C 1
ATOM 4754 O O . ALA A 1 631 ? -67.093 -95.599 14.969 1.00 42.21 631 ALA A O 1
ATOM 4756 N N . LYS A 1 632 ? -67.773 -96.769 13.144 1.00 41.93 632 LYS A N 1
ATOM 4757 C CA . LYS A 1 632 ? -69.172 -96.311 13.169 1.00 42.58 632 LYS A CA 1
ATOM 4758 C C . LYS A 1 632 ? -69.831 -96.853 14.440 1.00 49.72 632 LYS A C 1
ATOM 4759 O O . LYS A 1 632 ? -70.446 -96.086 15.198 1.00 49.65 632 LYS A O 1
ATOM 4765 N N . HIS A 1 633 ? -69.675 -98.176 14.674 1.00 48.18 633 HIS A N 1
ATOM 4766 C CA . HIS A 1 633 ? -70.230 -98.874 15.836 1.00 50.64 633 HIS A CA 1
ATOM 4767 C C . HIS A 1 633 ? -69.833 -98.182 17.137 1.00 55.59 633 HIS A C 1
ATOM 4768 O O . HIS A 1 633 ? -70.694 -97.888 17.961 1.00 55.25 633 HIS A O 1
ATOM 4775 N N . MET A 1 634 ? -68.538 -97.923 17.304 1.00 52.60 634 MET A N 1
ATOM 4776 C CA . MET A 1 634 ? -67.979 -97.331 18.508 1.00 52.57 634 MET A CA 1
ATOM 4777 C C . MET A 1 634 ? -68.368 -95.885 18.706 1.00 54.83 634 MET A C 1
ATOM 4778 O O . MET A 1 634 ? -68.617 -95.506 19.846 1.00 55.39 634 MET A O 1
ATOM 4783 N N . SER A 1 635 ? -68.452 -95.077 17.633 1.00 48.07 635 SER A N 1
ATOM 4784 C CA . SER A 1 635 ? -68.844 -93.689 17.823 1.00 47.24 635 SER A CA 1
ATOM 4785 C C . SER A 1 635 ? -70.344 -93.622 18.186 1.00 51.98 635 SER A C 1
ATOM 4786 O O . SER A 1 635 ? -70.678 -92.896 19.110 1.00 51.08 635 SER A O 1
ATOM 4789 N N . LEU A 1 636 ? -71.209 -94.446 17.542 1.00 50.31 636 LEU A N 1
ATOM 4790 C CA . LEU A 1 636 ? -72.644 -94.508 17.857 1.00 52.00 636 LEU A CA 1
ATOM 4791 C C . LEU A 1 636 ? -72.859 -95.010 19.289 1.00 58.87 636 LEU A C 1
ATOM 4792 O O . LEU A 1 636 ? -73.715 -94.471 19.988 1.00 58.32 636 LEU A O 1
ATOM 4797 N N . ASP A 1 637 ? -72.046 -95.988 19.736 1.00 57.24 637 ASP A N 1
ATOM 4798 C CA . ASP A 1 637 ? -72.096 -96.538 21.094 1.00 57.95 637 ASP A CA 1
ATOM 4799 C C . ASP A 1 637 ? -71.712 -95.461 22.143 1.00 59.87 637 ASP A C 1
ATOM 4800 O O . ASP A 1 637 ? -72.452 -95.283 23.104 1.00 59.54 637 ASP A O 1
ATOM 4805 N N . LYS A 1 638 ? -70.572 -94.763 21.961 1.00 54.88 638 LYS A N 1
ATOM 4806 C CA . LYS A 1 638 ? -70.092 -93.704 22.877 1.00 54.89 638 LYS A CA 1
ATOM 4807 C C . LYS A 1 638 ? -71.100 -92.534 22.979 1.00 60.41 638 LYS A C 1
ATOM 4808 O O . LYS A 1 638 ? -71.203 -91.898 24.036 1.00 59.72 638 LYS A O 1
ATOM 4814 N N . ARG A 1 639 ? -71.837 -92.271 21.873 1.00 57.53 639 ARG A N 1
ATOM 4815 C CA . ARG A 1 639 ? -72.853 -91.234 21.763 1.00 57.26 639 ARG A CA 1
ATOM 4816 C C . ARG A 1 639 ? -74.084 -91.606 22.596 1.00 66.17 639 ARG A C 1
ATOM 4817 O O . ARG A 1 639 ? -74.582 -90.759 23.334 1.00 66.72 639 ARG A O 1
ATOM 4825 N N . LYS A 1 640 ? -74.572 -92.869 22.470 1.00 65.61 640 LYS A N 1
ATOM 4826 C CA . LYS A 1 640 ? -75.733 -93.414 23.183 1.00 67.26 640 LYS A CA 1
ATOM 4827 C C . LYS A 1 640 ? -75.499 -93.459 24.694 1.00 72.61 640 LYS A C 1
ATOM 4828 O O . LYS A 1 640 ? -76.410 -93.114 25.436 1.00 73.23 640 LYS A O 1
ATOM 4830 N N . ARG A 1 641 ? -74.283 -93.862 25.145 1.00 70.01 641 ARG A N 1
ATOM 4831 C CA . ARG A 1 641 ? -73.904 -93.948 26.564 1.00 70.97 641 ARG A CA 1
ATOM 4832 C C . ARG A 1 641 ? -73.960 -92.576 27.243 1.00 77.09 641 ARG A C 1
ATOM 4833 O O . ARG A 1 641 ? -74.359 -92.493 28.409 1.00 78.47 641 ARG A O 1
ATOM 4841 N N . LEU A 1 642 ? -73.592 -91.505 26.504 1.00 72.74 642 LEU A N 1
ATOM 4842 C CA . LEU A 1 642 ? -73.619 -90.118 26.974 1.00 71.79 642 LEU A CA 1
ATOM 4843 C C . LEU A 1 642 ? -75.029 -89.609 27.159 1.00 73.63 642 LEU A C 1
ATOM 4844 O O . LEU A 1 642 ? -75.297 -88.864 28.102 1.00 71.85 642 LEU A O 1
ATOM 4849 N N . GLU A 1 643 ? -75.916 -89.978 26.226 1.00 71.25 643 GLU A N 1
ATOM 4850 C CA . GLU A 1 643 ? -77.336 -89.625 26.220 1.00 72.28 643 GLU A CA 1
ATOM 4851 C C . GLU A 1 643 ? -78.020 -90.206 27.480 1.00 75.97 643 GLU A C 1
ATOM 4852 O O . GLU A 1 643 ? -78.861 -89.545 28.081 1.00 74.14 643 GLU A O 1
ATOM 4858 N N . VAL A 1 644 ? -77.607 -91.427 27.880 1.00 74.87 644 VAL A N 1
ATOM 4859 C CA . VAL A 1 644 ? -78.098 -92.176 29.043 1.00 76.85 644 VAL A CA 1
ATOM 4860 C C . VAL A 1 644 ? -77.682 -91.445 30.341 1.00 81.99 644 VAL A C 1
ATOM 4861 O O . VAL A 1 644 ? -78.509 -91.277 31.241 1.00 83.50 644 VAL A O 1
ATOM 4865 N N . LYS A 1 645 ? -76.414 -91.010 30.421 1.00 76.81 645 LYS A N 1
ATOM 4866 C CA . LYS A 1 645 ? -75.842 -90.326 31.584 1.00 76.52 645 LYS A CA 1
ATOM 4867 C C . LYS A 1 645 ? -76.263 -88.836 31.671 1.00 80.34 645 LYS A C 1
ATOM 4868 O O . LYS A 1 645 ? -76.063 -88.201 32.709 1.00 80.81 645 LYS A O 1
ATOM 4874 N N . GLY A 1 646 ? -76.847 -88.306 30.604 1.00 75.14 646 GLY A N 1
ATOM 4875 C CA . GLY A 1 646 ? -77.305 -86.925 30.555 1.00 74.22 646 GLY A CA 1
ATOM 4876 C C . GLY A 1 646 ? -76.216 -85.867 30.608 1.00 76.18 646 GLY A C 1
ATOM 4877 O O . GLY A 1 646 ? -76.345 -84.868 31.324 1.00 74.59 646 GLY A O 1
ATOM 4878 N N . ILE A 1 647 ? -75.125 -86.079 29.847 1.00 72.27 647 ILE A N 1
ATOM 4879 C CA . ILE A 1 647 ? -74.018 -85.124 29.759 1.00 70.64 647 ILE A CA 1
ATOM 4880 C C . ILE A 1 647 ? -74.031 -84.504 28.357 1.00 72.38 647 ILE A C 1
ATOM 4881 O O . ILE A 1 647 ? -74.032 -85.241 27.369 1.00 71.49 647 ILE A O 1
ATOM 4886 N N . ASP A 1 648 ? -74.092 -83.156 28.283 1.00 68.61 648 ASP A N 1
ATOM 4887 C CA . ASP A 1 648 ? -74.133 -82.406 27.023 1.00 68.66 648 ASP A CA 1
ATOM 4888 C C . ASP A 1 648 ? -72.714 -82.041 26.566 1.00 71.24 648 ASP A C 1
ATOM 4889 O O . ASP A 1 648 ? -72.012 -81.296 27.257 1.00 70.17 648 ASP A O 1
ATOM 4894 N N . VAL A 1 649 ? -72.307 -82.568 25.395 1.00 66.36 649 VAL A N 1
ATOM 4895 C CA . VAL A 1 649 ? -70.981 -82.355 24.803 1.00 64.09 649 VAL A CA 1
ATOM 4896 C C . VAL A 1 649 ? -71.062 -81.635 23.438 1.00 64.63 649 VAL A C 1
ATOM 4897 O O . VAL A 1 649 ? -70.058 -81.579 22.719 1.00 62.64 649 VAL A O 1
ATOM 4901 N N . THR A 1 650 ? -72.247 -81.080 23.099 1.00 61.14 650 THR A N 1
ATOM 4902 C CA . THR A 1 650 ? -72.540 -80.394 21.831 1.00 60.78 650 THR A CA 1
ATOM 4903 C C . THR A 1 650 ? -71.454 -79.350 21.491 1.00 64.43 650 THR A C 1
ATOM 4904 O O . THR A 1 650 ? -70.978 -79.336 20.355 1.00 63.40 650 THR A O 1
ATOM 4908 N N . GLY A 1 651 ? -71.054 -78.548 22.483 1.00 61.34 651 GLY A N 1
ATOM 4909 C CA . GLY A 1 651 ? -70.028 -77.522 22.342 1.00 60.93 651 GLY A CA 1
ATOM 4910 C C . GLY A 1 651 ? -68.683 -78.083 21.917 1.00 65.49 651 GLY A C 1
ATOM 4911 O O . GLY A 1 651 ? -68.022 -77.532 21.024 1.00 65.34 651 GLY A O 1
ATOM 4912 N N . PHE A 1 652 ? -68.293 -79.207 22.539 1.00 61.37 652 PHE A N 1
ATOM 4913 C CA . PHE A 1 652 ? -67.049 -79.914 22.247 1.00 60.69 652 PHE A CA 1
ATOM 4914 C C . PHE A 1 652 ? -67.097 -80.549 20.858 1.00 62.80 652 PHE A C 1
ATOM 4915 O O . PHE A 1 652 ? -66.114 -80.455 20.134 1.00 61.05 652 PHE A O 1
ATOM 4923 N N . LEU A 1 653 ? -68.240 -81.174 20.480 1.00 59.14 653 LEU A N 1
ATOM 4924 C CA . LEU A 1 653 ? -68.410 -81.799 19.165 1.00 58.19 653 LEU A CA 1
ATOM 4925 C C . LEU A 1 653 ? -68.471 -80.744 18.034 1.00 62.52 653 LEU A C 1
ATOM 4926 O O . LEU A 1 653 ? -68.085 -81.035 16.897 1.00 61.09 653 LEU A O 1
ATOM 4931 N N . ASP A 1 654 ? -68.888 -79.511 18.377 1.00 60.20 654 ASP A N 1
ATOM 4932 C CA . ASP A 1 654 ? -68.920 -78.378 17.463 1.00 60.61 654 ASP A CA 1
ATOM 4933 C C . ASP A 1 654 ? -67.483 -77.856 17.223 1.00 63.14 654 ASP A C 1
ATOM 4934 O O . ASP A 1 654 ? -67.092 -77.648 16.072 1.00 60.71 654 ASP A O 1
ATOM 4939 N N . ASP A 1 655 ? -66.699 -77.690 18.314 1.00 60.70 655 ASP A N 1
ATOM 4940 C CA . ASP A 1 655 ? -65.300 -77.230 18.284 1.00 60.38 655 ASP A CA 1
ATOM 4941 C C . ASP A 1 655 ? -64.345 -78.421 18.432 1.00 60.21 655 ASP A C 1
ATOM 4942 O O . ASP A 1 655 ? -63.396 -78.383 19.213 1.00 59.39 655 ASP A O 1
ATOM 4947 N N . TRP A 1 656 ? -64.619 -79.488 17.679 1.00 54.99 656 TRP A N 1
ATOM 4948 C CA . TRP A 1 656 ? -63.875 -80.754 17.692 1.00 53.01 656 TRP A CA 1
ATOM 4949 C C . TRP A 1 656 ? -62.431 -80.650 17.193 1.00 57.83 656 TRP A C 1
ATOM 4950 O O . TRP A 1 656 ? -61.610 -81.511 17.527 1.00 59.08 656 TRP A O 1
ATOM 4961 N N . ASN A 1 657 ? -62.157 -79.661 16.320 1.00 51.87 657 ASN A N 1
ATOM 4962 C CA . ASN A 1 657 ? -60.904 -79.482 15.608 1.00 50.71 657 ASN A CA 1
ATOM 4963 C C . ASN A 1 657 ? -59.681 -79.413 16.508 1.00 57.29 657 ASN A C 1
ATOM 4964 O O . ASN A 1 657 ? -58.637 -79.955 16.138 1.00 55.42 657 ASN A O 1
ATOM 4969 N N . ASN A 1 658 ? -59.814 -78.778 17.696 1.00 57.61 658 ASN A N 1
ATOM 4970 C CA . ASN A 1 658 ? -58.741 -78.618 18.693 1.00 57.94 658 ASN A CA 1
ATOM 4971 C C . ASN A 1 658 ? -58.532 -79.884 19.538 1.00 59.85 658 ASN A C 1
ATOM 4972 O O . ASN A 1 658 ? -57.555 -79.949 20.288 1.00 60.07 658 ASN A O 1
ATOM 4977 N N . MET A 1 659 ? -59.417 -80.890 19.389 1.00 53.83 659 MET A N 1
ATOM 4978 C CA . MET A 1 659 ? -59.334 -82.193 20.066 1.00 52.85 659 MET A CA 1
ATOM 4979 C C . MET A 1 659 ? -58.822 -83.290 19.117 1.00 53.97 659 MET A C 1
ATOM 4980 O O . MET A 1 659 ? -58.859 -84.468 19.478 1.00 56.01 659 MET A O 1
ATOM 4985 N N . SER A 1 660 ? -58.443 -82.935 17.884 1.00 45.87 660 SER A N 1
ATOM 4986 C CA . SER A 1 660 ? -58.083 -83.939 16.893 1.00 43.94 660 SER A CA 1
ATOM 4987 C C . SER A 1 660 ? -56.878 -83.559 16.084 1.00 46.04 660 SER A C 1
ATOM 4988 O O . SER A 1 660 ? -56.753 -82.424 15.657 1.00 46.73 660 SER A O 1
ATOM 4991 N N . GLU A 1 661 ? -56.038 -84.542 15.776 1.00 40.77 661 GLU A N 1
ATOM 4992 C CA . GLU A 1 661 ? -54.870 -84.314 14.923 1.00 39.25 661 GLU A CA 1
ATOM 4993 C C . GLU A 1 661 ? -55.290 -83.974 13.478 1.00 42.12 661 GLU A C 1
ATOM 4994 O O . GLU A 1 661 ? -54.480 -83.455 12.723 1.00 42.81 661 GLU A O 1
ATOM 5000 N N . PHE A 1 662 ? -56.552 -84.286 13.103 1.00 36.33 662 PHE A N 1
ATOM 5001 C CA . PHE A 1 662 ? -57.109 -84.049 11.778 1.00 34.81 662 PHE A CA 1
ATOM 5002 C C . PHE A 1 662 ? -57.962 -82.792 11.789 1.00 42.91 662 PHE A C 1
ATOM 5003 O O . PHE A 1 662 ? -58.741 -82.561 10.856 1.00 43.79 662 PHE A O 1
ATOM 5011 N N . GLY A 1 663 ? -57.826 -82.011 12.857 1.00 41.17 663 GLY A N 1
ATOM 5012 C CA . GLY A 1 663 ? -58.598 -80.793 13.054 1.00 43.16 663 GLY A CA 1
ATOM 5013 C C . GLY A 1 663 ? -58.361 -79.728 12.000 1.00 50.51 663 GLY A C 1
ATOM 5014 O O . GLY A 1 663 ? -59.320 -79.153 11.461 1.00 49.58 663 GLY A O 1
ATOM 5015 N N . GLY A 1 664 ? -57.079 -79.504 11.698 1.00 48.78 664 GLY A N 1
ATOM 5016 C CA . GLY A 1 664 ? -56.634 -78.517 10.722 1.00 49.66 664 GLY A CA 1
ATOM 5017 C C . GLY A 1 664 ? -57.070 -78.796 9.299 1.00 56.81 664 GLY A C 1
ATOM 5018 O O . GLY A 1 664 ? -57.047 -77.904 8.456 1.00 57.51 664 GLY A O 1
ATOM 5019 N N . ASP A 1 665 ? -57.477 -80.041 9.036 1.00 54.92 665 ASP A N 1
ATOM 5020 C CA . ASP A 1 665 ? -57.880 -80.536 7.730 1.00 55.55 665 ASP A CA 1
ATOM 5021 C C . ASP A 1 665 ? -59.361 -80.308 7.439 1.00 60.62 665 ASP A C 1
ATOM 5022 O O . ASP A 1 665 ? -59.706 -80.240 6.264 1.00 62.21 665 ASP A O 1
ATOM 5027 N N . LEU A 1 666 ? -60.242 -80.220 8.466 1.00 57.50 666 LEU A N 1
ATOM 5028 C CA . LEU A 1 666 ? -61.683 -80.083 8.231 1.00 58.29 666 LEU A CA 1
ATOM 5029 C C . LEU A 1 666 ? -62.319 -78.963 9.060 1.00 63.62 666 LEU A C 1
ATOM 5030 O O . LEU A 1 666 ? -63.276 -79.166 9.831 1.00 62.78 666 LEU A O 1
ATOM 5035 N N . GLU A 1 667 ? -61.794 -77.762 8.845 1.00 61.84 667 GLU A N 1
ATOM 5036 C CA . GLU A 1 667 ? -62.312 -76.565 9.487 1.00 62.72 667 GLU A CA 1
ATOM 5037 C C . GLU A 1 667 ? -63.656 -76.272 8.863 1.00 67.57 667 GLU A C 1
ATOM 5038 O O . GLU A 1 667 ? -63.844 -76.498 7.658 1.00 67.78 667 GLU A O 1
ATOM 5044 N N . GLY A 1 668 ? -64.609 -75.895 9.703 1.00 63.81 668 GLY A N 1
ATOM 5045 C CA . GLY A 1 668 ? -65.952 -75.553 9.255 1.00 63.41 668 GLY A CA 1
ATOM 5046 C C . GLY A 1 668 ? -67.031 -76.605 9.371 1.00 65.18 668 GLY A C 1
ATOM 5047 O O . GLY A 1 668 ? -68.193 -76.295 9.103 1.00 66.12 668 GLY A O 1
ATOM 5048 N N . ILE A 1 669 ? -66.686 -77.846 9.746 1.00 59.83 669 ILE A N 1
ATOM 5049 C CA . ILE A 1 669 ? -67.714 -78.894 9.917 1.00 59.05 669 ILE A CA 1
ATOM 5050 C C . ILE A 1 669 ? -67.886 -79.207 11.428 1.00 57.09 669 ILE A C 1
ATOM 5051 O O . ILE A 1 669 ? -66.970 -78.975 12.225 1.00 54.94 669 ILE A O 1
ATOM 5056 N N . THR A 1 670 ? -69.068 -79.694 11.808 1.00 51.63 670 THR A N 1
ATOM 5057 C CA . THR A 1 670 ? -69.394 -80.033 13.195 1.00 50.87 670 THR A CA 1
ATOM 5058 C C . THR A 1 670 ? -69.656 -81.531 13.304 1.00 54.40 670 THR A C 1
ATOM 5059 O O . THR A 1 670 ? -70.240 -82.122 12.393 1.00 53.71 670 THR A O 1
ATOM 5063 N N . LEU A 1 671 ? -69.261 -82.125 14.442 1.00 51.04 671 LEU A N 1
ATOM 5064 C CA . LEU A 1 671 ? -69.423 -83.554 14.700 1.00 51.33 671 LEU A CA 1
ATOM 5065 C C . LEU A 1 671 ? -70.542 -83.831 15.721 1.00 57.28 671 LEU A C 1
ATOM 5066 O O . LEU A 1 671 ? -70.626 -84.956 16.232 1.00 56.88 671 LEU A O 1
ATOM 5071 N N . SER A 1 672 ? -71.421 -82.824 15.988 1.00 54.75 672 SER A N 1
ATOM 5072 C CA . SER A 1 672 ? -72.538 -82.964 16.936 1.00 55.98 672 SER A CA 1
ATOM 5073 C C . SER A 1 672 ? -73.549 -84.003 16.447 1.00 60.78 672 SER A C 1
ATOM 5074 O O . SER A 1 672 ? -74.133 -84.717 17.265 1.00 61.03 672 SER A O 1
ATOM 5077 N N . GLU A 1 673 ? -73.735 -84.107 15.123 1.00 56.99 673 GLU A N 1
ATOM 5078 C CA . GLU A 1 673 ? -74.596 -85.141 14.545 1.00 57.28 673 GLU A CA 1
ATOM 5079 C C . GLU A 1 673 ? -73.699 -86.215 13.896 1.00 56.98 673 GLU A C 1
ATOM 5080 O O . GLU A 1 673 ? -72.620 -85.874 13.403 1.00 54.72 673 GLU A O 1
ATOM 5086 N N . PRO A 1 674 ? -74.085 -87.512 13.927 1.00 53.21 674 PRO A N 1
ATOM 5087 C CA . PRO A 1 674 ? -73.218 -88.552 13.338 1.00 51.45 674 PRO A CA 1
ATOM 5088 C C . PRO A 1 674 ? -72.991 -88.362 11.841 1.00 52.49 674 PRO A C 1
ATOM 5089 O O . PRO A 1 674 ? -73.814 -87.764 11.142 1.00 52.03 674 PRO A O 1
ATOM 5093 N N . LEU A 1 675 ? -71.844 -88.856 11.366 1.00 46.08 675 LEU A N 1
ATOM 5094 C CA . LEU A 1 675 ? -71.409 -88.828 9.973 1.00 44.56 675 LEU A CA 1
ATOM 5095 C C . LEU A 1 675 ? -72.379 -89.631 9.096 1.00 46.97 675 LEU A C 1
ATOM 5096 O O . LEU A 1 675 ? -72.785 -90.741 9.465 1.00 47.20 675 LEU A O 1
ATOM 5101 N N . THR A 1 676 ? -72.759 -89.054 7.946 1.00 41.38 676 THR A N 1
ATOM 5102 C CA . THR A 1 676 ? -73.592 -89.711 6.935 1.00 40.59 676 THR A CA 1
ATOM 5103 C C . THR A 1 676 ? -72.950 -89.494 5.559 1.00 42.80 676 THR A C 1
ATOM 5104 O O . THR A 1 676 ? -71.959 -88.773 5.455 1.00 38.90 676 THR A O 1
ATOM 5108 N N . ASN A 1 677 ? -73.558 -90.028 4.493 1.00 42.07 677 ASN A N 1
ATOM 5109 C CA . ASN A 1 677 ? -73.059 -89.778 3.134 1.00 41.71 677 ASN A CA 1
ATOM 5110 C C . ASN A 1 677 ? -73.079 -88.258 2.794 1.00 43.51 677 ASN A C 1
ATOM 5111 O O . ASN A 1 677 ? -72.198 -87.798 2.082 1.00 42.99 677 ASN A O 1
ATOM 5116 N N . GLN A 1 678 ? -74.069 -87.483 3.308 1.00 40.50 678 GLN A N 1
ATOM 5117 C CA . GLN A 1 678 ? -74.141 -86.034 3.039 1.00 40.10 678 GLN A CA 1
ATOM 5118 C C . GLN A 1 678 ? -72.910 -85.282 3.591 1.00 44.56 678 GLN A C 1
ATOM 5119 O O . GLN A 1 678 ? -72.472 -84.299 2.975 1.00 43.20 678 GLN A O 1
ATOM 5125 N N . THR A 1 679 ? -72.335 -85.761 4.726 1.00 41.26 679 THR A N 1
ATOM 5126 C CA . THR A 1 679 ? -71.116 -85.170 5.305 1.00 40.36 679 THR A CA 1
ATOM 5127 C C . THR A 1 679 ? -69.966 -85.303 4.308 1.00 45.05 679 THR A C 1
ATOM 5128 O O . THR A 1 679 ? -69.165 -84.381 4.160 1.00 46.85 679 THR A O 1
ATOM 5132 N N . LEU A 1 680 ? -69.872 -86.474 3.659 1.00 39.73 680 LEU A N 1
ATOM 5133 C CA . LEU A 1 680 ? -68.808 -86.785 2.707 1.00 38.41 680 LEU A CA 1
ATOM 5134 C C . LEU A 1 680 ? -68.981 -85.977 1.426 1.00 43.68 680 LEU A C 1
ATOM 5135 O O . LEU A 1 680 ? -67.984 -85.509 0.880 1.00 41.89 680 LEU A O 1
ATOM 5140 N N . VAL A 1 681 ? -70.253 -85.745 0.996 1.00 40.91 681 VAL A N 1
ATOM 5141 C CA . VAL A 1 681 ? -70.574 -84.918 -0.170 1.00 39.30 681 VAL A CA 1
ATOM 5142 C C . VAL A 1 681 ? -70.147 -83.463 0.135 1.00 42.73 681 VAL A C 1
ATOM 5143 O O . VAL A 1 681 ? -69.434 -82.865 -0.672 1.00 39.33 681 VAL A O 1
ATOM 5147 N N . ASP A 1 682 ? -70.527 -82.931 1.328 1.00 41.53 682 ASP A N 1
ATOM 5148 C CA . ASP A 1 682 ? -70.232 -81.549 1.744 1.00 40.97 682 ASP A CA 1
ATOM 5149 C C . ASP A 1 682 ? -68.739 -81.244 1.839 1.00 44.84 682 ASP A C 1
ATOM 5150 O O . ASP A 1 682 ? -68.322 -80.185 1.355 1.00 44.80 682 ASP A O 1
ATOM 5155 N N . ILE A 1 683 ? -67.936 -82.144 2.449 1.00 40.50 683 ILE A N 1
ATOM 5156 C CA . ILE A 1 683 ? -66.491 -81.904 2.608 1.00 39.04 683 ILE A CA 1
ATOM 5157 C C . ILE A 1 683 ? -65.765 -81.924 1.243 1.00 41.13 683 ILE A C 1
ATOM 5158 O O . ILE A 1 683 ? -64.664 -81.405 1.136 1.00 40.39 683 ILE A O 1
ATOM 5163 N N . ASN A 1 684 ? -66.409 -82.476 0.207 1.00 39.26 684 ASN A N 1
ATOM 5164 C CA . ASN A 1 684 ? -65.824 -82.584 -1.129 1.00 38.98 684 ASN A CA 1
ATOM 5165 C C . ASN A 1 684 ? -66.467 -81.647 -2.146 1.00 40.32 684 ASN A C 1
ATOM 5166 O O . ASN A 1 684 ? -66.034 -81.629 -3.302 1.00 40.02 684 ASN A O 1
ATOM 5171 N N . THR A 1 685 ? -67.459 -80.858 -1.726 1.00 35.62 685 THR A N 1
ATOM 5172 C CA . THR A 1 685 ? -68.162 -79.952 -2.634 1.00 37.64 685 THR A CA 1
ATOM 5173 C C . THR A 1 685 ? -67.296 -78.713 -2.975 1.00 43.04 685 THR A C 1
ATOM 5174 O O . THR A 1 685 ? -66.908 -77.962 -2.078 1.00 42.16 685 THR A O 1
ATOM 5178 N N . PRO A 1 686 ? -66.981 -78.521 -4.277 1.00 42.24 686 PRO A N 1
ATOM 5179 C CA . PRO A 1 686 ? -66.217 -77.325 -4.677 1.00 43.35 686 PRO A CA 1
ATOM 5180 C C . PRO A 1 686 ? -67.108 -76.085 -4.711 1.00 54.72 686 PRO A C 1
ATOM 5181 O O . PRO A 1 686 ? -68.291 -76.181 -5.049 1.00 55.43 686 PRO A O 1
ATOM 5185 N N . LEU A 1 687 ? -66.545 -74.920 -4.376 1.00 55.38 687 LEU A N 1
ATOM 5186 C CA . LEU A 1 687 ? -67.288 -73.659 -4.439 1.00 57.59 687 LEU A CA 1
ATOM 5187 C C . LEU A 1 687 ? -67.479 -73.225 -5.892 1.00 64.68 687 LEU A C 1
ATOM 5188 O O . LEU A 1 687 ? -68.537 -72.707 -6.250 1.00 65.13 687 LEU A O 1
ATOM 5193 N N . ASP A 1 688 ? -66.463 -73.494 -6.732 1.00 62.36 688 ASP A N 1
ATOM 5194 C CA . ASP A 1 688 ? -66.436 -73.157 -8.155 1.00 63.11 688 ASP A CA 1
ATOM 5195 C C . ASP A 1 688 ? -65.939 -74.315 -9.013 1.00 64.48 688 ASP A C 1
ATOM 5196 O O . ASP A 1 688 ? -65.197 -75.179 -8.532 1.00 63.52 688 ASP A O 1
ATOM 5201 N N . SER A 1 689 ? -66.323 -74.304 -10.298 1.00 59.86 689 SER A N 1
ATOM 5202 C CA . SER A 1 689 ? -65.859 -75.261 -11.304 1.00 58.78 689 SER A CA 1
ATOM 5203 C C . SER A 1 689 ? -64.388 -74.926 -11.651 1.00 57.35 689 SER A C 1
ATOM 5204 O O . SER A 1 689 ? -63.951 -73.781 -11.480 1.00 55.66 689 SER A O 1
ATOM 5207 N N . PHE A 1 690 ? -63.623 -75.918 -12.089 1.00 50.45 690 PHE A N 1
ATOM 5208 C CA . PHE A 1 690 ? -62.219 -75.693 -12.346 1.00 48.62 690 PHE A CA 1
ATOM 5209 C C . PHE A 1 690 ? -61.853 -75.797 -13.811 1.00 54.73 690 PHE A C 1
ATOM 5210 O O . PHE A 1 690 ? -62.123 -76.805 -14.477 1.00 54.52 690 PHE A O 1
ATOM 5218 N N . ASP A 1 691 ? -61.156 -74.760 -14.273 1.00 52.69 691 ASP A N 1
ATOM 5219 C CA . ASP A 1 691 ? -60.561 -74.661 -15.598 1.00 53.57 691 ASP A CA 1
ATOM 5220 C C . ASP A 1 691 ? -59.085 -74.336 -15.355 1.00 55.44 691 ASP A C 1
ATOM 5221 O O . ASP A 1 691 ? -58.810 -73.235 -14.873 1.00 54.74 691 ASP A O 1
ATOM 5226 N N . PRO A 1 692 ? -58.142 -75.298 -15.573 1.00 50.66 692 PRO A N 1
ATOM 5227 C CA . PRO A 1 692 ? -56.706 -75.022 -15.293 1.00 49.73 692 PRO A CA 1
ATOM 5228 C C . PRO A 1 692 ? -56.128 -73.846 -16.079 1.00 54.91 692 PRO A C 1
ATOM 5229 O O . PRO A 1 692 ? -55.264 -73.136 -15.555 1.00 53.82 692 PRO A O 1
ATOM 5233 N N . LYS A 1 693 ? -56.616 -73.626 -17.322 1.00 53.40 693 LYS A N 1
ATOM 5234 C CA . LYS A 1 693 ? -56.177 -72.527 -18.205 1.00 53.20 693 LYS A CA 1
ATOM 5235 C C . LYS A 1 693 ? -56.615 -71.156 -17.639 1.00 55.28 693 LYS A C 1
ATOM 5236 O O . LYS A 1 693 ? -55.987 -70.135 -17.944 1.00 55.27 693 LYS A O 1
ATOM 5238 N N . ALA A 1 694 ? -57.680 -71.150 -16.803 1.00 49.14 694 ALA A N 1
ATOM 5239 C CA . ALA A 1 694 ? -58.244 -69.942 -16.206 1.00 48.87 694 ALA A CA 1
ATOM 5240 C C . ALA A 1 694 ? -57.520 -69.512 -14.914 1.00 50.60 694 ALA A C 1
ATOM 5241 O O . ALA A 1 694 ? -57.828 -68.444 -14.375 1.00 51.44 694 ALA A O 1
ATOM 5243 N N . ARG A 1 695 ? -56.578 -70.330 -14.411 1.00 44.27 695 ARG A N 1
ATOM 5244 C CA . ARG A 1 695 ? -55.773 -69.994 -13.229 1.00 42.38 695 ARG A CA 1
ATOM 5245 C C . ARG A 1 695 ? -54.922 -68.751 -13.498 1.00 45.96 695 ARG A C 1
ATOM 5246 O O . ARG A 1 695 ? -54.219 -68.713 -14.519 1.00 45.31 695 ARG A O 1
ATOM 5254 N N . PRO A 1 696 ? -54.976 -67.713 -12.635 1.00 41.76 696 PRO A N 1
ATOM 5255 C CA . PRO A 1 696 ? -54.136 -66.528 -12.893 1.00 41.81 696 PRO A CA 1
ATOM 5256 C C . PRO A 1 696 ? -52.666 -66.890 -12.832 1.00 45.29 696 PRO A C 1
ATOM 5257 O O . PRO A 1 696 ? -52.278 -67.846 -12.143 1.00 43.16 696 PRO A O 1
ATOM 5261 N N . GLN A 1 697 ? -51.850 -66.151 -13.596 1.00 42.38 697 GLN A N 1
ATOM 5262 C CA . GLN A 1 697 ? -50.402 -66.328 -13.589 1.00 40.67 697 GLN A CA 1
ATOM 5263 C C . GLN A 1 697 ? -49.850 -65.724 -12.282 1.00 42.80 697 GLN A C 1
ATOM 5264 O O . GLN A 1 697 ? -50.609 -65.082 -11.553 1.00 43.77 697 GLN A O 1
ATOM 5270 N N . THR A 1 698 ? -48.568 -65.949 -11.964 1.00 36.75 698 THR A N 1
ATOM 5271 C CA . THR A 1 698 ? -47.963 -65.456 -10.713 1.00 35.60 698 THR A CA 1
ATOM 5272 C C . THR A 1 698 ? -47.977 -63.910 -10.645 1.00 41.21 698 THR A C 1
ATOM 5273 O O . THR A 1 698 ? -47.960 -63.268 -11.702 1.00 39.00 698 THR A O 1
ATOM 5277 N N . PRO A 1 699 ? -48.018 -63.290 -9.421 1.00 39.77 699 PRO A N 1
ATOM 5278 C CA . PRO A 1 699 ? -48.015 -61.800 -9.340 1.00 39.73 699 PRO A CA 1
ATOM 5279 C C . PRO A 1 699 ? -46.776 -61.177 -9.988 1.00 45.53 699 PRO A C 1
ATOM 5280 O O . PRO A 1 699 ? -46.904 -60.143 -10.631 1.00 47.25 699 PRO A O 1
ATOM 5284 N N . ARG A 1 700 ? -45.585 -61.802 -9.856 1.00 42.07 700 ARG A N 1
ATOM 5285 C CA . ARG A 1 700 ? -44.371 -61.248 -10.487 1.00 42.61 700 ARG A CA 1
ATOM 5286 C C . ARG A 1 700 ? -43.932 -62.164 -11.628 1.00 45.43 700 ARG A C 1
ATOM 5287 O O . ARG A 1 700 ? -44.150 -63.381 -11.556 1.00 43.45 700 ARG A O 1
ATOM 5295 N N . SER A 1 701 ? -43.345 -61.571 -12.698 1.00 43.77 701 SER A N 1
ATOM 5296 C CA . SER A 1 701 ? -42.923 -62.248 -13.951 1.00 44.15 701 SER A CA 1
ATOM 5297 C C . SER A 1 701 ? -44.030 -63.253 -14.380 1.00 47.95 701 SER A C 1
ATOM 5298 O O . SER A 1 701 ? -43.779 -64.462 -14.398 1.00 47.30 701 SER A O 1
ATOM 5301 N N . PRO A 1 702 ? -45.287 -62.766 -14.593 1.00 44.36 702 PRO A N 1
ATOM 5302 C CA . PRO A 1 702 ? -46.403 -63.687 -14.896 1.00 43.22 702 PRO A CA 1
ATOM 5303 C C . PRO A 1 702 ? -46.231 -64.564 -16.130 1.00 45.29 702 PRO A C 1
ATOM 5304 O O . PRO A 1 702 ? -46.643 -65.732 -16.106 1.00 43.60 702 PRO A O 1
ATOM 5308 N N . LYS A 1 703 ? -45.660 -64.013 -17.202 1.00 42.16 703 LYS A N 1
ATOM 5309 C CA . LYS A 1 703 ? -45.529 -64.731 -18.470 1.00 43.51 703 LYS A CA 1
ATOM 5310 C C . LYS A 1 703 ? -44.379 -65.730 -18.457 1.00 46.83 703 LYS A C 1
ATOM 5311 O O . LYS A 1 703 ? -44.349 -66.616 -19.305 1.00 47.55 703 LYS A O 1
ATOM 5317 N N . LYS A 1 704 ? -43.450 -65.596 -17.512 1.00 42.54 704 LYS A N 1
ATOM 5318 C CA . LYS A 1 704 ? -42.283 -66.473 -17.413 1.00 42.32 704 LYS A CA 1
ATOM 5319 C C . LYS A 1 704 ? -42.592 -67.753 -16.661 1.00 43.98 704 LYS A C 1
ATOM 5320 O O . LYS A 1 704 ? -43.252 -67.728 -15.632 1.00 42.09 704 LYS A O 1
ATOM 5326 N N . THR A 1 705 ? -42.096 -68.876 -17.177 1.00 41.95 705 THR A N 1
ATOM 5327 C CA . THR A 1 705 ? -42.209 -70.177 -16.506 1.00 40.98 705 THR A CA 1
ATOM 5328 C C . THR A 1 705 ? -40.946 -70.359 -15.658 1.00 43.63 705 THR A C 1
ATOM 5329 O O . THR A 1 705 ? -39.963 -69.643 -15.880 1.00 41.39 705 THR A O 1
ATOM 5333 N N . LEU A 1 706 ? -40.947 -71.339 -14.724 1.00 39.98 706 LEU A N 1
ATOM 5334 C CA . LEU A 1 706 ? -39.789 -71.667 -13.896 1.00 38.45 706 LEU A CA 1
ATOM 5335 C C . LEU A 1 706 ? -38.572 -72.022 -14.791 1.00 45.42 706 LEU A C 1
ATOM 5336 O O . LEU A 1 706 ? -37.440 -71.637 -14.488 1.00 44.97 706 LEU A O 1
ATOM 5341 N N . ASP A 1 707 ? -38.838 -72.723 -15.907 1.00 43.24 707 ASP A N 1
ATOM 5342 C CA . ASP A 1 707 ? -37.853 -73.174 -16.894 1.00 44.02 707 ASP A CA 1
ATOM 5343 C C . ASP A 1 707 ? -37.149 -71.981 -17.572 1.00 47.70 707 ASP A C 1
ATOM 5344 O O . ASP A 1 707 ? -35.929 -71.991 -17.682 1.00 48.20 707 ASP A O 1
ATOM 5349 N N . GLU A 1 708 ? -37.911 -70.947 -17.975 1.00 42.50 708 GLU A N 1
ATOM 5350 C CA . GLU A 1 708 ? -37.370 -69.748 -18.615 1.00 41.77 708 GLU A CA 1
ATOM 5351 C C . GLU A 1 708 ? -36.496 -68.970 -17.628 1.00 42.29 708 GLU A C 1
ATOM 5352 O O . GLU A 1 708 ? -35.459 -68.436 -18.020 1.00 42.75 708 GLU A O 1
ATOM 5358 N N . VAL A 1 709 ? -36.902 -68.937 -16.347 1.00 36.64 709 VAL A N 1
ATOM 5359 C CA . VAL A 1 709 ? -36.164 -68.263 -15.275 1.00 35.92 709 VAL A CA 1
ATOM 5360 C C . VAL A 1 709 ? -34.821 -68.987 -15.054 1.00 38.90 709 VAL A C 1
ATOM 5361 O O . VAL A 1 709 ? -33.793 -68.323 -14.950 1.00 38.71 709 VAL A O 1
ATOM 5365 N N . THR A 1 710 ? -34.831 -70.337 -15.035 1.00 35.53 710 THR A N 1
ATOM 5366 C CA . THR A 1 710 ? -33.634 -71.176 -14.830 1.00 35.04 710 THR A CA 1
ATOM 5367 C C . THR A 1 710 ? -32.638 -70.973 -15.976 1.00 41.63 710 THR A C 1
ATOM 5368 O O . THR A 1 710 ? -31.441 -70.868 -15.713 1.00 43.33 710 THR A O 1
ATOM 5372 N N . THR A 1 711 ? -33.118 -70.908 -17.231 1.00 38.35 711 THR A N 1
ATOM 5373 C CA . THR A 1 711 ? -32.249 -70.737 -18.384 1.00 40.52 711 THR A CA 1
ATOM 5374 C C . THR A 1 711 ? -31.596 -69.337 -18.352 1.00 43.16 711 THR A C 1
ATOM 5375 O O . THR A 1 711 ? -30.439 -69.209 -18.756 1.00 44.92 711 THR A O 1
ATOM 5379 N N . ALA A 1 712 ? -32.315 -68.319 -17.830 1.00 36.84 712 ALA A N 1
ATOM 5380 C CA . ALA A 1 712 ? -31.784 -66.959 -17.698 1.00 36.46 712 ALA A CA 1
ATOM 5381 C C . ALA A 1 712 ? -30.688 -66.915 -16.616 1.00 37.91 712 ALA A C 1
ATOM 5382 O O . ALA A 1 712 ? -29.605 -66.386 -16.875 1.00 36.49 712 ALA A O 1
ATOM 5384 N N . ILE A 1 713 ? -30.934 -67.551 -15.458 1.00 34.32 713 ILE A N 1
ATOM 5385 C CA . ILE A 1 713 ? -29.971 -67.604 -14.345 1.00 34.54 713 ILE A CA 1
ATOM 5386 C C . ILE A 1 713 ? -28.686 -68.321 -14.789 1.00 41.86 713 ILE A C 1
ATOM 5387 O O . ILE A 1 713 ? -27.596 -67.809 -14.531 1.00 42.66 713 ILE A O 1
ATOM 5392 N N . THR A 1 714 ? -28.820 -69.449 -15.515 1.00 40.39 714 THR A N 1
ATOM 5393 C CA . THR A 1 714 ? -27.703 -70.227 -16.062 1.00 42.06 714 THR A CA 1
ATOM 5394 C C . THR A 1 714 ? -26.801 -69.320 -16.904 1.00 47.93 714 THR A C 1
ATOM 5395 O O . THR A 1 714 ? -25.573 -69.435 -16.846 1.00 47.68 714 THR A O 1
ATOM 5399 N N . SER A 1 715 ? -27.419 -68.407 -17.669 1.00 45.68 715 SER A N 1
ATOM 5400 C CA . SER A 1 715 ? -26.695 -67.490 -18.544 1.00 45.88 715 SER A CA 1
ATOM 5401 C C . SER A 1 715 ? -26.074 -66.311 -17.751 1.00 46.05 715 SER A C 1
ATOM 5402 O O . SER A 1 715 ? -25.307 -65.543 -18.318 1.00 45.54 715 SER A O 1
ATOM 5405 N N . GLY A 1 716 ? -26.376 -66.205 -16.457 1.00 41.52 716 GLY A N 1
ATOM 5406 C CA . GLY A 1 716 ? -25.826 -65.166 -15.585 1.00 40.71 716 GLY A CA 1
ATOM 5407 C C . GLY A 1 716 ? -26.702 -63.943 -15.381 1.00 45.24 716 GLY A C 1
ATOM 5408 O O . GLY A 1 716 ? -26.217 -62.913 -14.907 1.00 46.72 716 GLY A O 1
ATOM 5409 N N . THR A 1 717 ? -27.987 -64.036 -15.747 1.00 40.75 717 THR A N 1
ATOM 5410 C CA . THR A 1 717 ? -28.983 -62.958 -15.602 1.00 40.12 717 THR A CA 1
ATOM 5411 C C . THR A 1 717 ? -29.483 -62.891 -14.161 1.00 40.49 717 THR A C 1
ATOM 5412 O O . THR A 1 717 ? -29.457 -63.902 -13.450 1.00 38.26 717 THR A O 1
ATOM 5416 N N . TYR A 1 718 ? -29.952 -61.695 -13.751 1.00 37.45 718 TYR A N 1
ATOM 5417 C CA . TYR A 1 718 ? -30.547 -61.356 -12.447 1.00 36.83 718 TYR A CA 1
ATOM 5418 C C . TYR A 1 718 ? -29.538 -61.427 -11.294 1.00 39.30 718 TYR A C 1
ATOM 5419 O O . TYR A 1 718 ? -29.951 -61.600 -10.157 1.00 39.26 718 TYR A O 1
ATOM 5428 N N . LYS A 1 719 ? -28.243 -61.279 -11.565 1.00 34.31 719 LYS A N 1
ATOM 5429 C CA . LYS A 1 719 ? -27.210 -61.262 -10.525 1.00 33.90 719 LYS A CA 1
ATOM 5430 C C . LYS A 1 719 ? -27.503 -60.137 -9.518 1.00 38.24 719 LYS A C 1
ATOM 5431 O O . LYS A 1 719 ? -27.532 -60.374 -8.311 1.00 36.89 719 LYS A O 1
ATOM 5437 N N . ASP A 1 720 ? -27.820 -58.950 -10.030 1.00 35.97 720 ASP A N 1
ATOM 5438 C CA . ASP A 1 720 ? -28.147 -57.787 -9.205 1.00 36.35 720 ASP A CA 1
ATOM 5439 C C . ASP A 1 720 ? -29.534 -57.241 -9.547 1.00 40.80 720 ASP A C 1
ATOM 5440 O O . ASP A 1 720 ? -29.890 -57.225 -10.731 1.00 41.70 720 ASP A O 1
ATOM 5445 N N . PRO A 1 721 ? -30.345 -56.818 -8.545 1.00 36.34 721 PRO A N 1
ATOM 5446 C CA . PRO A 1 721 ? -31.663 -56.230 -8.875 1.00 37.01 721 PRO A CA 1
ATOM 5447 C C . PRO A 1 721 ? -31.508 -54.831 -9.508 1.00 41.80 721 PRO A C 1
ATOM 5448 O O . PRO A 1 721 ? -30.511 -54.152 -9.252 1.00 40.74 721 PRO A O 1
ATOM 5452 N N . LYS A 1 722 ? -32.481 -54.399 -10.319 1.00 40.25 722 LYS A N 1
ATOM 5453 C CA . LYS A 1 722 ? -32.424 -53.073 -10.937 1.00 41.90 722 LYS A CA 1
ATOM 5454 C C . LYS A 1 722 ? -32.816 -52.010 -9.904 1.00 44.44 722 LYS A C 1
ATOM 5455 O O . LYS A 1 722 ? -32.218 -50.937 -9.887 1.00 44.47 722 LYS A O 1
ATOM 5457 N N . SER A 1 723 ? -33.799 -52.320 -9.025 1.00 38.47 723 SER A N 1
ATOM 5458 C CA . SER A 1 723 ? -34.238 -51.413 -7.961 1.00 36.68 723 SER A CA 1
ATOM 5459 C C . SER A 1 723 ? -33.086 -51.099 -6.989 1.00 38.67 723 SER A C 1
ATOM 5460 O O . SER A 1 723 ? -32.418 -52.020 -6.517 1.00 36.58 723 SER A O 1
ATOM 5463 N N . ALA A 1 724 ? -32.861 -49.796 -6.713 1.00 36.61 724 ALA A N 1
ATOM 5464 C CA . ALA A 1 724 ? -31.806 -49.301 -5.824 1.00 35.41 724 ALA A CA 1
ATOM 5465 C C . ALA A 1 724 ? -32.104 -49.699 -4.360 1.00 37.98 724 ALA A C 1
ATOM 5466 O O . ALA A 1 724 ? -31.176 -50.053 -3.630 1.00 37.37 724 ALA A O 1
ATOM 5468 N N . VAL A 1 725 ? -33.401 -49.713 -3.966 1.00 34.63 725 VAL A N 1
ATOM 5469 C CA . VAL A 1 725 ? -33.859 -50.138 -2.636 1.00 33.20 725 VAL A CA 1
ATOM 5470 C C . VAL A 1 725 ? -33.463 -51.610 -2.415 1.00 35.39 725 VAL A C 1
ATOM 5471 O O . VAL A 1 725 ? -32.919 -51.953 -1.364 1.00 35.07 725 VAL A O 1
ATOM 5475 N N . TRP A 1 726 ? -33.700 -52.453 -3.422 1.00 33.20 726 TRP A N 1
ATOM 5476 C CA . TRP A 1 726 ? -33.384 -53.886 -3.390 1.00 32.92 726 TRP A CA 1
ATOM 5477 C C . TRP A 1 726 ? -31.869 -54.094 -3.412 1.00 36.56 726 TRP A C 1
ATOM 5478 O O . TRP A 1 726 ? -31.374 -54.950 -2.703 1.00 35.27 726 TRP A O 1
ATOM 5489 N N . ARG A 1 727 ? -31.127 -53.253 -4.173 1.00 36.89 727 ARG A N 1
ATOM 5490 C CA . ARG A 1 727 ? -29.668 -53.287 -4.238 1.00 37.08 727 ARG A CA 1
ATOM 5491 C C . ARG A 1 727 ? -29.055 -52.986 -2.874 1.00 39.48 727 ARG A C 1
ATOM 5492 O O . ARG A 1 727 ? -28.117 -53.671 -2.478 1.00 40.00 727 ARG A O 1
ATOM 5500 N N . LEU A 1 728 ? -29.647 -52.041 -2.120 1.00 34.98 728 LEU A N 1
ATOM 5501 C CA . LEU A 1 728 ? -29.251 -51.719 -0.751 1.00 33.96 728 LEU A CA 1
ATOM 5502 C C . LEU A 1 728 ? -29.432 -52.925 0.178 1.00 35.75 728 LEU A C 1
ATOM 5503 O O . LEU A 1 728 ? -28.579 -53.188 1.025 1.00 33.87 728 LEU A O 1
ATOM 5508 N N . LEU A 1 729 ? -30.529 -53.678 -0.016 1.00 33.75 729 LEU A N 1
ATOM 5509 C CA . LEU A 1 729 ? -30.847 -54.857 0.799 1.00 32.80 729 LEU A CA 1
ATOM 5510 C C . LEU A 1 729 ? -29.879 -56.000 0.492 1.00 37.22 729 LEU A C 1
ATOM 5511 O O . LEU A 1 729 ? -29.488 -56.729 1.403 1.00 35.30 729 LEU A O 1
ATOM 5516 N N . ASP A 1 730 ? -29.487 -56.143 -0.789 1.00 34.25 730 ASP A N 1
ATOM 5517 C CA . ASP A 1 730 ? -28.514 -57.147 -1.191 1.00 33.78 730 ASP A CA 1
ATOM 5518 C C . ASP A 1 730 ? -27.124 -56.777 -0.648 1.00 38.40 730 ASP A C 1
ATOM 5519 O O . ASP A 1 730 ? -26.396 -57.656 -0.189 1.00 37.10 730 ASP A O 1
ATOM 5524 N N . GLN A 1 731 ? -26.789 -55.458 -0.652 1.00 34.86 731 GLN A N 1
ATOM 5525 C CA . GLN A 1 731 ? -25.490 -54.987 -0.161 1.00 34.98 731 GLN A CA 1
ATOM 5526 C C . GLN A 1 731 ? -25.382 -55.239 1.343 1.00 35.90 731 GLN A C 1
ATOM 5527 O O . GLN A 1 731 ? -24.315 -55.574 1.840 1.00 34.57 731 GLN A O 1
ATOM 5533 N N . ARG A 1 732 ? -26.507 -55.111 2.041 1.00 31.89 732 ARG A N 1
ATOM 5534 C CA . ARG A 1 732 ? -26.651 -55.333 3.473 1.00 31.87 732 ARG A CA 1
ATOM 5535 C C . ARG A 1 732 ? -26.184 -56.770 3.882 1.00 35.79 732 ARG A C 1
ATOM 5536 O O . ARG A 1 732 ? -25.678 -56.959 4.986 1.00 35.31 732 ARG A O 1
ATOM 5544 N N . THR A 1 733 ? -26.324 -57.755 2.984 1.00 33.68 733 THR A N 1
ATOM 5545 C CA . THR A 1 733 ? -25.959 -59.163 3.247 1.00 33.90 733 THR A CA 1
ATOM 5546 C C . THR A 1 733 ? -24.443 -59.398 3.099 1.00 38.23 733 THR A C 1
ATOM 5547 O O . THR A 1 733 ? -23.946 -60.448 3.513 1.00 37.72 733 THR A O 1
ATOM 5551 N N . LYS A 1 734 ? -23.721 -58.427 2.511 1.00 35.33 734 LYS A N 1
ATOM 5552 C CA . LYS A 1 734 ? -22.286 -58.538 2.247 1.00 36.03 734 LYS A CA 1
ATOM 5553 C C . LYS A 1 734 ? -21.433 -57.629 3.151 1.00 41.26 734 LYS A C 1
ATOM 5554 O O . LYS A 1 734 ? -20.269 -57.937 3.388 1.00 40.94 734 LYS A O 1
ATOM 5560 N N . LEU A 1 735 ? -21.998 -56.489 3.598 1.00 38.18 735 LEU A N 1
ATOM 5561 C CA . LEU A 1 735 ? -21.306 -55.490 4.411 1.00 37.02 735 LEU A CA 1
ATOM 5562 C C . LEU A 1 735 ? -21.251 -55.867 5.885 1.00 41.78 735 LEU A C 1
ATOM 5563 O O . LEU A 1 735 ? -22.235 -56.366 6.455 1.00 41.64 735 LEU A O 1
ATOM 5568 N N . ARG A 1 736 ? -20.093 -55.609 6.505 1.00 37.87 736 ARG A N 1
ATOM 5569 C CA . ARG A 1 736 ? -19.834 -55.903 7.917 1.00 37.41 736 ARG A CA 1
ATOM 5570 C C . ARG A 1 736 ? -20.668 -54.971 8.836 1.00 41.44 736 ARG A C 1
ATOM 5571 O O . ARG A 1 736 ? -21.076 -53.881 8.426 1.00 41.83 736 ARG A O 1
ATOM 5579 N N . VAL A 1 737 ? -20.906 -55.408 10.067 1.00 37.44 737 VAL A N 1
ATOM 5580 C CA . VAL A 1 737 ? -21.748 -54.736 11.066 1.00 37.30 737 VAL A CA 1
ATOM 5581 C C . VAL A 1 737 ? -21.257 -53.301 11.433 1.00 40.89 737 VAL A C 1
ATOM 5582 O O . VAL A 1 737 ? -22.087 -52.456 11.776 1.00 39.96 737 VAL A O 1
ATOM 5586 N N . SER A 1 738 ? -19.950 -52.995 11.276 1.00 38.54 738 SER A N 1
ATOM 5587 C CA . SER A 1 738 ? -19.428 -51.642 11.577 1.00 38.64 738 SER A CA 1
ATOM 5588 C C . SER A 1 738 ? -19.994 -50.555 10.628 1.00 42.07 738 SER A C 1
ATOM 5589 O O . SER A 1 738 ? -19.976 -49.379 10.985 1.00 42.79 738 SER A O 1
ATOM 5592 N N . THR A 1 739 ? -20.505 -50.958 9.439 1.00 38.03 739 THR A N 1
ATOM 5593 C CA . THR A 1 739 ? -21.051 -50.078 8.392 1.00 38.35 739 THR A CA 1
ATOM 5594 C C . THR A 1 739 ? -22.569 -49.832 8.531 1.00 41.31 739 THR A C 1
ATOM 5595 O O . THR A 1 739 ? -23.157 -49.187 7.657 1.00 40.90 739 THR A O 1
ATOM 5599 N N . LEU A 1 740 ? -23.198 -50.339 9.610 1.00 37.65 740 LEU A N 1
ATOM 5600 C CA . LEU A 1 740 ? -24.647 -50.288 9.767 1.00 36.19 740 LEU A CA 1
ATOM 5601 C C . LEU A 1 740 ? -25.221 -48.874 9.844 1.00 40.83 740 LEU A C 1
ATOM 5602 O O . LEU A 1 740 ? -26.283 -48.657 9.268 1.00 41.52 740 LEU A O 1
ATOM 5607 N N . ARG A 1 741 ? -24.516 -47.910 10.459 1.00 39.34 741 ARG A N 1
ATOM 5608 C CA . ARG A 1 741 ? -24.975 -46.512 10.541 1.00 40.81 741 ARG A CA 1
ATOM 5609 C C . ARG A 1 741 ? -25.046 -45.859 9.132 1.00 46.17 741 ARG A C 1
ATOM 5610 O O . ARG A 1 741 ? -26.044 -45.201 8.812 1.00 45.08 741 ARG A O 1
ATOM 5618 N N . ASP A 1 742 ? -24.015 -46.084 8.292 1.00 42.38 742 ASP A N 1
ATOM 5619 C CA . ASP A 1 742 ? -23.965 -45.604 6.904 1.00 41.64 742 ASP A CA 1
ATOM 5620 C C . ASP A 1 742 ? -25.076 -46.262 6.067 1.00 40.92 742 ASP A C 1
ATOM 5621 O O . ASP A 1 742 ? -25.786 -45.562 5.349 1.00 40.66 742 ASP A O 1
ATOM 5626 N N . GLN A 1 743 ? -25.294 -47.577 6.252 1.00 35.12 743 GLN A N 1
ATOM 5627 C CA . GLN A 1 743 ? -26.382 -48.329 5.611 1.00 33.56 743 GLN A CA 1
ATOM 5628 C C . GLN A 1 743 ? -27.755 -47.775 6.011 1.00 38.93 743 GLN A C 1
ATOM 5629 O O . GLN A 1 743 ? -28.667 -47.721 5.188 1.00 40.16 743 GLN A O 1
ATOM 5635 N N . ALA A 1 744 ? -27.900 -47.355 7.270 1.00 35.75 744 ALA A N 1
ATOM 5636 C CA . ALA A 1 744 ? -29.139 -46.751 7.752 1.00 36.16 744 ALA A CA 1
ATOM 5637 C C . ALA A 1 744 ? -29.372 -45.405 7.037 1.00 41.76 744 ALA A C 1
ATOM 5638 O O . ALA A 1 744 ? -30.486 -45.139 6.562 1.00 42.77 744 ALA A O 1
ATOM 5640 N N . LEU A 1 745 ? -28.293 -44.610 6.880 1.00 37.54 745 LEU A N 1
ATOM 5641 C CA . LEU A 1 745 ? -28.323 -43.342 6.160 1.00 38.62 745 LEU A CA 1
ATOM 5642 C C . LEU A 1 745 ? -28.661 -43.563 4.677 1.00 42.10 745 LEU A C 1
ATOM 5643 O O . LEU A 1 745 ? -29.360 -42.735 4.089 1.00 42.21 745 LEU A O 1
ATOM 5648 N N . ALA A 1 746 ? -28.181 -44.684 4.087 1.00 37.27 746 ALA A N 1
ATOM 5649 C CA . ALA A 1 746 ? -28.427 -45.013 2.678 1.00 37.36 746 ALA A CA 1
ATOM 5650 C C . ALA A 1 746 ? -29.910 -45.342 2.406 1.00 40.23 746 ALA A C 1
ATOM 5651 O O . ALA A 1 746 ? -30.422 -44.976 1.349 1.00 39.79 746 ALA A O 1
ATOM 5653 N N . LEU A 1 747 ? -30.600 -45.966 3.384 1.00 36.87 747 LEU A N 1
ATOM 5654 C CA . LEU A 1 747 ? -32.011 -46.382 3.307 1.00 36.34 747 LEU A CA 1
ATOM 5655 C C . LEU A 1 747 ? -33.004 -45.333 3.837 1.00 41.36 747 LEU A C 1
ATOM 5656 O O . LEU A 1 747 ? -34.179 -45.359 3.462 1.00 39.26 747 LEU A O 1
ATOM 5661 N N . LYS A 1 748 ? -32.542 -44.436 4.713 1.00 41.93 748 LYS A N 1
ATOM 5662 C CA . LYS A 1 748 ? -33.390 -43.411 5.336 1.00 43.08 748 LYS A CA 1
ATOM 5663 C C . LYS A 1 748 ? -34.253 -42.623 4.292 1.00 46.47 748 LYS A C 1
ATOM 5664 O O . LYS A 1 748 ? -35.443 -42.521 4.546 1.00 45.73 748 LYS A O 1
ATOM 5670 N N . PRO A 1 749 ? -33.758 -42.130 3.112 1.00 42.70 749 PRO A N 1
ATOM 5671 C CA . PRO A 1 749 ? -34.667 -41.398 2.196 1.00 42.01 749 PRO A CA 1
ATOM 5672 C C . PRO A 1 749 ? -35.848 -42.242 1.684 1.00 43.63 749 PRO A C 1
ATOM 5673 O O . PRO A 1 749 ? -36.969 -41.755 1.697 1.00 43.25 749 PRO A O 1
ATOM 5677 N N . ALA A 1 750 ? -35.612 -43.496 1.255 1.00 38.98 750 ALA A N 1
ATOM 5678 C CA . ALA A 1 750 ? -36.656 -44.408 0.770 1.00 37.61 750 ALA A CA 1
ATOM 5679 C C . ALA A 1 750 ? -37.591 -44.859 1.907 1.00 42.37 750 ALA A C 1
ATOM 5680 O O . ALA A 1 750 ? -38.794 -44.980 1.667 1.00 41.86 750 ALA A O 1
ATOM 5682 N N . SER A 1 751 ? -37.063 -45.135 3.131 1.00 39.07 751 SER A N 1
ATOM 5683 C CA . SER A 1 751 ? -37.951 -45.610 4.213 1.00 39.15 751 SER A CA 1
ATOM 5684 C C . SER A 1 751 ? -38.805 -44.455 4.783 1.00 45.41 751 SER A C 1
ATOM 5685 O O . SER A 1 751 ? -39.888 -44.712 5.304 1.00 46.19 751 SER A O 1
ATOM 5688 N N . SER A 1 752 ? -38.345 -43.202 4.625 1.00 41.51 752 SER A N 1
ATOM 5689 C CA . SER A 1 752 ? -39.059 -41.988 5.033 1.00 42.54 752 SER A CA 1
ATOM 5690 C C . SER A 1 752 ? -39.940 -41.457 3.898 1.00 48.41 752 SER A C 1
ATOM 5691 O O . SER A 1 752 ? -40.749 -40.564 4.141 1.00 49.24 752 SER A O 1
ATOM 5694 N N . SER A 1 753 ? -39.753 -41.984 2.655 1.00 45.71 753 SER A N 1
ATOM 5695 C CA . SER A 1 753 ? -40.423 -41.566 1.407 1.00 47.09 753 SER A CA 1
ATOM 5696 C C . SER A 1 753 ? -40.278 -40.034 1.172 1.00 52.30 753 SER A C 1
ATOM 5697 O O . SER A 1 753 ? -41.238 -39.385 0.744 1.00 52.82 753 SER A O 1
ATOM 5700 N N . VAL A 1 754 ? -39.068 -39.464 1.438 1.00 48.50 754 VAL A N 1
ATOM 5701 C CA . VAL A 1 754 ? -38.791 -38.019 1.272 1.00 48.36 754 VAL A CA 1
ATOM 5702 C C . VAL A 1 754 ? -38.947 -37.628 -0.185 1.00 51.54 754 VAL A C 1
ATOM 5703 O O . VAL A 1 754 ? -38.895 -38.509 -1.055 1.00 51.18 754 VAL A O 1
ATOM 5707 N N . ASP A 1 755 ? -39.149 -36.319 -0.465 1.00 48.46 755 ASP A N 1
ATOM 5708 C CA . ASP A 1 755 ? -39.255 -35.821 -1.840 1.00 49.44 755 ASP A CA 1
ATOM 5709 C C . ASP A 1 755 ? -38.026 -36.283 -2.622 1.00 51.94 755 ASP A C 1
ATOM 5710 O O . ASP A 1 755 ? -36.897 -36.116 -2.130 1.00 51.53 755 ASP A O 1
ATOM 5715 N N . ASN A 1 756 ? -38.255 -36.917 -3.789 1.00 47.31 756 ASN A N 1
ATOM 5716 C CA . ASN A 1 756 ? -37.243 -37.449 -4.709 1.00 47.17 756 ASN A CA 1
ATOM 5717 C C . ASN A 1 756 ? -36.400 -38.567 -4.055 1.00 49.23 756 ASN A C 1
ATOM 5718 O O . ASN A 1 756 ? -35.195 -38.653 -4.308 1.00 48.80 756 ASN A O 1
ATOM 5723 N N . TRP A 1 757 ? -37.037 -39.424 -3.228 1.00 44.38 757 TRP A N 1
ATOM 5724 C CA . TRP A 1 757 ? -36.396 -40.554 -2.527 1.00 43.80 757 TRP A CA 1
ATOM 5725 C C . TRP A 1 757 ? -35.712 -41.555 -3.498 1.00 48.57 757 TRP A C 1
ATOM 5726 O O . TRP A 1 757 ? -34.692 -42.138 -3.141 1.00 47.16 757 TRP A O 1
ATOM 5737 N N . ALA A 1 758 ? -36.288 -41.758 -4.704 1.00 45.81 758 ALA A N 1
ATOM 5738 C CA . ALA A 1 758 ? -35.789 -42.712 -5.694 1.00 44.72 758 ALA A CA 1
ATOM 5739 C C . ALA A 1 758 ? -34.411 -42.283 -6.208 1.00 49.14 758 ALA A C 1
ATOM 5740 O O . ALA A 1 758 ? -33.488 -43.095 -6.211 1.00 48.83 758 ALA A O 1
ATOM 5742 N N . GLU A 1 759 ? -34.255 -40.999 -6.565 1.00 46.15 759 GLU A N 1
ATOM 5743 C CA . GLU A 1 759 ? -32.983 -40.493 -7.047 1.00 46.01 759 GLU A CA 1
ATOM 5744 C C . GLU A 1 759 ? -31.955 -40.492 -5.936 1.00 46.81 759 GLU A C 1
ATOM 5745 O O . GLU A 1 759 ? -30.833 -40.919 -6.184 1.00 44.74 759 GLU A O 1
ATOM 5751 N N . ALA A 1 760 ? -32.348 -40.106 -4.701 1.00 43.76 760 ALA A N 1
ATOM 5752 C CA . ALA A 1 760 ? -31.436 -40.160 -3.551 1.00 43.47 760 ALA A CA 1
ATOM 5753 C C . ALA A 1 760 ? -30.956 -41.627 -3.303 1.00 47.39 760 ALA A C 1
ATOM 5754 O O . ALA A 1 760 ? -29.760 -41.841 -3.077 1.00 47.27 760 ALA A O 1
ATOM 5756 N N . THR A 1 761 ? -31.872 -42.628 -3.410 1.00 42.98 761 THR A N 1
ATOM 5757 C CA . THR A 1 761 ? -31.549 -44.052 -3.192 1.00 41.21 761 THR A CA 1
ATOM 5758 C C . THR A 1 761 ? -30.575 -44.542 -4.281 1.00 44.69 761 THR A C 1
ATOM 5759 O O . THR A 1 761 ? -29.618 -45.251 -3.980 1.00 41.87 761 THR A O 1
ATOM 5763 N N . GLU A 1 762 ? -30.809 -44.105 -5.520 1.00 44.51 762 GLU A N 1
ATOM 5764 C CA . GLU A 1 762 ? -30.004 -44.381 -6.709 1.00 46.33 762 GLU A CA 1
ATOM 5765 C C . GLU A 1 762 ? -28.554 -43.890 -6.510 1.00 49.31 762 GLU A C 1
ATOM 5766 O O . GLU A 1 762 ? -27.596 -44.614 -6.806 1.00 47.85 762 GLU A O 1
ATOM 5772 N N . GLU A 1 763 ? -28.401 -42.687 -5.936 1.00 45.86 763 GLU A N 1
ATOM 5773 C CA . GLU A 1 763 ? -27.094 -42.127 -5.608 1.00 45.63 763 GLU A CA 1
ATOM 5774 C C . GLU A 1 763 ? -26.445 -42.900 -4.458 1.00 46.20 763 GLU A C 1
ATOM 5775 O O . GLU A 1 763 ? -25.254 -43.187 -4.514 1.00 45.02 763 GLU A O 1
ATOM 5781 N N . LEU A 1 764 ? -27.219 -43.215 -3.414 1.00 41.42 764 LEU A N 1
ATOM 5782 C CA . LEU A 1 764 ? -26.696 -43.874 -2.223 1.00 40.59 764 LEU A CA 1
ATOM 5783 C C . LEU A 1 764 ? -26.334 -45.369 -2.456 1.00 44.88 764 LEU A C 1
ATOM 5784 O O . LEU A 1 764 ? -25.381 -45.853 -1.834 1.00 43.80 764 LEU A O 1
ATOM 5789 N N . ALA A 1 765 ? -27.037 -46.069 -3.367 1.00 41.32 765 ALA A N 1
ATOM 5790 C CA . ALA A 1 765 ? -26.708 -47.459 -3.697 1.00 40.32 765 ALA A CA 1
ATOM 5791 C C . ALA A 1 765 ? -25.412 -47.498 -4.532 1.00 45.31 765 ALA A C 1
ATOM 5792 O O . ALA A 1 765 ? -24.567 -48.381 -4.332 1.00 43.88 765 ALA A O 1
ATOM 5794 N N . GLN A 1 766 ? -25.250 -46.508 -5.442 1.00 42.68 766 GLN A N 1
ATOM 5795 C CA . GLN A 1 766 ? -24.066 -46.373 -6.293 1.00 43.39 766 GLN A CA 1
ATOM 5796 C C . GLN A 1 766 ? -22.852 -46.041 -5.425 1.00 48.72 766 GLN A C 1
ATOM 5797 O O . GLN A 1 766 ? -21.774 -46.598 -5.625 1.00 48.40 766 GLN A O 1
ATOM 5799 N N . GLN A 1 767 ? -23.054 -45.164 -4.427 1.00 46.07 767 GLN A N 1
ATOM 5800 C CA . GLN A 1 767 ? -22.030 -44.741 -3.464 1.00 46.76 767 GLN A CA 1
ATOM 5801 C C . GLN A 1 767 ? -21.581 -45.948 -2.634 1.00 51.21 767 GLN A C 1
ATOM 5802 O O . GLN A 1 767 ? -20.382 -46.175 -2.494 1.00 52.17 767 GLN A O 1
ATOM 5808 N N . GLN A 1 768 ? -22.543 -46.747 -2.152 1.00 46.37 768 GLN A N 1
ATOM 5809 C CA . GLN A 1 768 ? -22.285 -47.938 -1.336 1.00 45.54 768 GLN A CA 1
ATOM 5810 C C . GLN A 1 768 ? -21.589 -49.054 -2.153 1.00 51.20 768 GLN A C 1
ATOM 5811 O O . GLN A 1 768 ? -20.742 -49.757 -1.614 1.00 50.85 768 GLN A O 1
ATOM 5817 N N . GLN A 1 769 ? -21.921 -49.183 -3.444 1.00 49.51 769 GLN A N 1
ATOM 5818 C CA . GLN A 1 769 ? -21.303 -50.146 -4.350 1.00 50.36 769 GLN A CA 1
ATOM 5819 C C . GLN A 1 769 ? -19.804 -49.864 -4.480 1.00 57.32 769 GLN A C 1
ATOM 5820 O O . GLN A 1 769 ? -19.020 -50.812 -4.537 1.00 56.73 769 GLN A O 1
ATOM 5826 N N . LEU A 1 770 ? -19.414 -48.569 -4.506 1.00 56.55 770 LEU A N 1
ATOM 5827 C CA . LEU A 1 770 ? -18.018 -48.123 -4.623 1.00 58.08 770 LEU A CA 1
ATOM 5828 C C . LEU A 1 770 ? -17.208 -48.476 -3.380 1.00 66.15 770 LEU A C 1
ATOM 5829 O O . LEU A 1 770 ? -16.121 -49.036 -3.521 1.00 66.65 770 LEU A O 1
ATOM 5834 N N . LEU A 1 771 ? -17.732 -48.173 -2.165 1.00 65.54 771 LEU A N 1
ATOM 5835 C CA . LEU A 1 771 ? -17.020 -48.461 -0.914 1.00 66.61 771 LEU A CA 1
ATOM 5836 C C . LEU A 1 771 ? -16.887 -49.971 -0.646 1.00 69.86 771 LEU A C 1
ATOM 5837 O O . LEU A 1 771 ? -16.023 -50.361 0.144 1.00 70.75 771 LEU A O 1
ATOM 5842 N N . MET A 1 772 ? -17.710 -50.811 -1.299 1.00 63.85 772 MET A N 1
ATOM 5843 C CA . MET A 1 772 ? -17.627 -52.265 -1.141 1.00 62.03 772 MET A CA 1
ATOM 5844 C C . MET A 1 772 ? -16.387 -52.880 -1.796 1.00 69.38 772 MET A C 1
ATOM 5845 O O . MET A 1 772 ? -16.084 -54.038 -1.501 1.00 70.05 772 MET A O 1
ATOM 5850 N N . LYS A 1 773 ? -15.632 -52.106 -2.627 1.00 67.88 773 LYS A N 1
ATOM 5851 C CA . LYS A 1 773 ? -14.394 -52.576 -3.266 1.00 68.62 773 LYS A CA 1
ATOM 5852 C C . LYS A 1 773 ? -13.304 -52.778 -2.189 1.00 73.07 773 LYS A C 1
ATOM 5853 O O . LYS A 1 773 ? -12.283 -53.425 -2.449 1.00 73.59 773 LYS A O 1
ATOM 5855 N N . ALA A 1 774 ? -13.546 -52.220 -0.975 1.00 68.63 774 ALA A N 1
ATOM 5856 C CA . ALA A 1 774 ? -12.697 -52.382 0.203 1.00 68.31 774 ALA A CA 1
ATOM 5857 C C . ALA A 1 774 ? -13.092 -53.707 0.874 1.00 69.93 774 ALA A C 1
ATOM 5858 O O . ALA A 1 774 ? -14.173 -53.805 1.462 1.00 67.99 774 ALA A O 1
ATOM 5860 N N . ASN A 1 775 ? -12.245 -54.749 0.721 1.00 66.13 775 ASN A N 1
ATOM 5861 C CA . ASN A 1 775 ? -12.517 -56.100 1.243 1.00 64.59 775 ASN A CA 1
ATOM 5862 C C . ASN A 1 775 ? -12.586 -56.133 2.766 1.00 64.13 775 ASN A C 1
ATOM 5863 O O . ASN A 1 775 ? -13.255 -57.011 3.326 1.00 62.69 775 ASN A O 1
ATOM 5868 N N . ASN A 1 776 ? -11.937 -55.147 3.429 1.00 58.30 776 ASN A N 1
ATOM 5869 C CA . ASN A 1 776 ? -11.952 -54.989 4.880 1.00 56.92 776 ASN A CA 1
ATOM 5870 C C . ASN A 1 776 ? -13.373 -54.627 5.370 1.00 57.30 776 ASN A C 1
ATOM 5871 O O . ASN A 1 776 ? -13.665 -54.816 6.548 1.00 57.14 776 ASN A O 1
ATOM 5876 N N . LEU A 1 777 ? -14.248 -54.122 4.469 1.00 50.72 777 LEU A N 1
ATOM 5877 C CA . LEU A 1 777 ? -15.638 -53.770 4.800 1.00 48.14 777 LEU A CA 1
ATOM 5878 C C . LEU A 1 777 ? -16.598 -54.943 4.535 1.00 49.93 777 LEU A C 1
ATOM 5879 O O . LEU A 1 777 ? -17.790 -54.839 4.830 1.00 48.77 777 LEU A O 1
ATOM 5884 N N . LEU A 1 778 ? -16.081 -56.026 3.940 1.00 46.38 778 LEU A N 1
ATOM 5885 C CA . LEU A 1 778 ? -16.865 -57.185 3.551 1.00 46.39 778 LEU A CA 1
ATOM 5886 C C . LEU A 1 778 ? -16.704 -58.340 4.532 1.00 51.88 778 LEU A C 1
ATOM 5887 O O . LEU A 1 778 ? -15.648 -58.957 4.616 1.00 53.15 778 LEU A O 1
ATOM 5892 N N . LYS A 1 779 ? -17.770 -58.627 5.273 1.00 47.03 779 LYS A N 1
ATOM 5893 C CA . LYS A 1 779 ? -17.832 -59.730 6.241 1.00 45.09 779 LYS A CA 1
ATOM 5894 C C . LYS A 1 779 ? -19.297 -60.104 6.469 1.00 44.02 779 LYS A C 1
ATOM 5895 O O . LYS A 1 779 ? -20.179 -59.248 6.383 1.00 43.62 779 LYS A O 1
ATOM 5897 N N . SER A 1 780 ? -19.546 -61.384 6.733 1.00 38.34 780 SER A N 1
ATOM 5898 C CA . SER A 1 780 ? -20.864 -61.908 7.005 1.00 37.32 780 SER A CA 1
ATOM 5899 C C . SER A 1 780 ? -21.334 -61.439 8.373 1.00 39.96 780 SER A C 1
ATOM 5900 O O . SER A 1 780 ? -20.762 -61.825 9.403 1.00 38.84 780 SER A O 1
ATOM 5903 N N . SER A 1 781 ? -22.375 -60.593 8.382 1.00 36.48 781 SER A N 1
ATOM 5904 C CA . SER A 1 781 ? -22.995 -60.108 9.622 1.00 35.54 781 SER A CA 1
ATOM 5905 C C . SER A 1 781 ? -23.626 -61.291 10.384 1.00 38.24 781 SER A C 1
ATOM 5906 O O . SER A 1 781 ? -23.736 -61.233 11.602 1.00 38.34 781 SER A O 1
ATOM 5909 N N . LEU A 1 782 ? -23.987 -62.381 9.657 1.00 34.63 782 LEU A N 1
ATOM 5910 C CA . LEU A 1 782 ? -24.526 -63.629 10.205 1.00 33.30 782 LEU A CA 1
ATOM 5911 C C . LEU A 1 782 ? -23.460 -64.350 11.047 1.00 36.58 782 LEU A C 1
ATOM 5912 O O . LEU A 1 782 ? -23.787 -64.846 12.136 1.00 34.89 782 LEU A O 1
ATOM 5917 N N . THR A 1 783 ? -22.194 -64.344 10.574 1.00 32.22 783 THR A N 1
ATOM 5918 C CA . THR A 1 783 ? -21.063 -64.909 11.318 1.00 34.01 783 THR A CA 1
ATOM 5919 C C . THR A 1 783 ? -20.766 -64.030 12.545 1.00 39.03 783 THR A C 1
ATOM 5920 O O . THR A 1 783 ? -20.545 -64.561 13.639 1.00 40.82 783 THR A O 1
ATOM 5924 N N . GLU A 1 784 ? -20.821 -62.697 12.359 1.00 34.51 784 GLU A N 1
ATOM 5925 C CA . GLU A 1 784 ? -20.613 -61.718 13.428 1.00 35.71 784 GLU A CA 1
ATOM 5926 C C . GLU A 1 784 ? -21.685 -61.906 14.519 1.00 39.07 784 GLU A C 1
ATOM 5927 O O . GLU A 1 784 ? -21.339 -61.907 15.705 1.00 41.00 784 GLU A O 1
ATOM 5933 N N . THR A 1 785 ? -22.957 -62.124 14.123 1.00 31.74 785 THR A N 1
ATOM 5934 C CA . THR A 1 785 ? -24.068 -62.386 15.053 1.00 30.59 785 THR A CA 1
ATOM 5935 C C . THR A 1 785 ? -23.799 -63.686 15.842 1.00 33.69 785 THR A C 1
ATOM 5936 O O . THR A 1 785 ? -23.941 -63.695 17.067 1.00 32.89 785 THR A O 1
ATOM 5940 N N . ARG A 1 786 ? -23.406 -64.764 15.142 1.00 30.00 786 ARG A N 1
ATOM 5941 C CA . ARG A 1 786 ? -23.125 -66.058 15.772 1.00 31.13 786 ARG A CA 1
ATOM 5942 C C . ARG A 1 786 ? -21.985 -65.941 16.810 1.00 36.79 786 ARG A C 1
ATOM 5943 O O . ARG A 1 786 ? -22.130 -66.460 17.916 1.00 36.35 786 ARG A O 1
ATOM 5951 N N . GLU A 1 787 ? -20.909 -65.193 16.484 1.00 35.56 787 GLU A N 1
ATOM 5952 C CA . GLU A 1 787 ? -19.787 -64.906 17.407 1.00 36.28 787 GLU A CA 1
ATOM 5953 C C . GLU A 1 787 ? -20.272 -64.174 18.664 1.00 38.89 787 GLU A C 1
ATOM 5954 O O . GLU A 1 787 ? -19.918 -64.563 19.762 1.00 41.12 787 GLU A O 1
ATOM 5960 N N . ALA A 1 788 ? -21.078 -63.125 18.499 1.00 34.64 788 ALA A N 1
ATOM 5961 C CA . ALA A 1 788 ? -21.660 -62.356 19.595 1.00 34.80 788 ALA A CA 1
ATOM 5962 C C . ALA A 1 788 ? -22.573 -63.234 20.484 1.00 39.67 788 ALA A C 1
ATOM 5963 O O . ALA A 1 788 ? -22.544 -63.100 21.711 1.00 40.02 788 ALA A O 1
ATOM 5965 N N . LEU A 1 789 ? -23.361 -64.142 19.865 1.00 36.97 789 LEU A N 1
ATOM 5966 C CA . LEU A 1 789 ? -24.277 -65.060 20.565 1.00 36.11 789 LEU A CA 1
ATOM 5967 C C . LEU A 1 789 ? -23.521 -66.070 21.421 1.00 40.29 789 LEU A C 1
ATOM 5968 O O . LEU A 1 789 ? -24.008 -66.418 22.502 1.00 38.83 789 LEU A O 1
ATOM 5973 N N . GLU A 1 790 ? -22.342 -66.535 20.943 1.00 36.06 790 GLU A N 1
ATOM 5974 C CA . GLU A 1 790 ? -21.574 -67.557 21.638 1.00 37.39 790 GLU A CA 1
ATOM 5975 C C . GLU A 1 790 ? -20.484 -66.991 22.579 1.00 46.58 790 GLU A C 1
ATOM 5976 O O . GLU A 1 790 ? -19.824 -67.774 23.243 1.00 48.38 790 GLU A O 1
ATOM 5982 N N . THR A 1 791 ? -20.383 -65.650 22.734 1.00 46.62 791 THR A N 1
ATOM 5983 C CA . THR A 1 791 ? -19.449 -64.928 23.624 1.00 47.87 791 THR A CA 1
ATOM 5984 C C . THR A 1 791 ? -19.748 -65.239 25.114 1.00 52.76 791 THR A C 1
ATOM 5985 O O . THR A 1 791 ? -20.921 -65.300 25.510 1.00 52.37 791 THR A O 1
ATOM 5989 N N . ILE A 1 792 ? -18.671 -65.406 25.928 1.00 50.20 792 ILE A N 1
ATOM 5990 C CA . ILE A 1 792 ? -18.720 -65.702 27.370 1.00 67.45 792 ILE A CA 1
ATOM 5991 C C . ILE A 1 792 ? -18.202 -64.518 28.201 1.00 100.28 792 ILE A C 1
ATOM 5992 O O . ILE A 1 792 ? -17.946 -63.441 27.687 1.00 72.33 792 ILE A O 1
ATOM 5997 N N . GLU B 1 27 ? -3.790 -58.330 -22.611 1.00 87.42 27 GLU B N 1
ATOM 5998 C CA . GLU B 1 27 ? -3.917 -58.344 -24.062 1.00 88.76 27 GLU B CA 1
ATOM 5999 C C . GLU B 1 27 ? -5.016 -57.340 -24.446 1.00 93.48 27 GLU B C 1
ATOM 6000 O O . GLU B 1 27 ? -4.739 -56.151 -24.645 1.00 91.44 27 GLU B O 1
ATOM 6006 N N . ASP B 1 28 ? -6.260 -57.825 -24.525 1.00 92.37 28 ASP B N 1
ATOM 6007 C CA . ASP B 1 28 ? -7.462 -57.040 -24.765 1.00 92.03 28 ASP B CA 1
ATOM 6008 C C . ASP B 1 28 ? -8.382 -57.257 -23.553 1.00 92.51 28 ASP B C 1
ATOM 6009 O O . ASP B 1 28 ? -9.446 -56.629 -23.450 1.00 91.88 28 ASP B O 1
ATOM 6014 N N . VAL B 1 29 ? -7.944 -58.154 -22.624 1.00 86.00 29 VAL B N 1
ATOM 6015 C CA . VAL B 1 29 ? -8.622 -58.393 -21.352 1.00 83.26 29 VAL B CA 1
ATOM 6016 C C . VAL B 1 29 ? -8.049 -57.398 -20.318 1.00 81.12 29 VAL B C 1
ATOM 6017 O O . VAL B 1 29 ? -8.829 -56.804 -19.558 1.00 80.68 29 VAL B O 1
ATOM 6021 N N . LEU B 1 30 ? -6.706 -57.167 -20.325 1.00 72.30 30 LEU B N 1
ATOM 6022 C CA . LEU B 1 30 ? -6.075 -56.184 -19.437 1.00 67.23 30 LEU B CA 1
ATOM 6023 C C . LEU B 1 30 ? -6.650 -54.795 -19.702 1.00 65.45 30 LEU B C 1
ATOM 6024 O O . LEU B 1 30 ? -7.034 -54.091 -18.766 1.00 63.48 30 LEU B O 1
ATOM 6029 N N . ILE B 1 31 ? -6.717 -54.406 -20.980 1.00 60.34 31 ILE B N 1
ATOM 6030 C CA . ILE B 1 31 ? -7.213 -53.090 -21.368 1.00 58.38 31 ILE B CA 1
ATOM 6031 C C . ILE B 1 31 ? -8.738 -53.110 -21.444 1.00 60.15 31 ILE B C 1
ATOM 6032 O O . ILE B 1 31 ? -9.296 -53.824 -22.276 1.00 59.76 31 ILE B O 1
ATOM 6037 N N . PRO B 1 32 ? -9.429 -52.311 -20.597 1.00 55.11 32 PRO B N 1
ATOM 6038 C CA . PRO B 1 32 ? -10.897 -52.236 -20.694 1.00 54.42 32 PRO B CA 1
ATOM 6039 C C . PRO B 1 32 ? -11.311 -51.619 -22.036 1.00 58.80 32 PRO B C 1
ATOM 6040 O O . PRO B 1 32 ? -10.531 -50.885 -22.640 1.00 57.42 32 PRO B O 1
ATOM 6044 N N . LYS B 1 33 ? -12.503 -51.953 -22.535 1.00 57.57 33 LYS B N 1
ATOM 6045 C CA . LYS B 1 33 ? -12.956 -51.385 -23.807 1.00 58.40 33 LYS B CA 1
ATOM 6046 C C . LYS B 1 33 ? -13.292 -49.903 -23.631 1.00 59.32 33 LYS B C 1
ATOM 6047 O O . LYS B 1 33 ? -13.745 -49.500 -22.550 1.00 57.41 33 LYS B O 1
ATOM 6049 N N . ARG B 1 34 ? -13.041 -49.088 -24.683 1.00 55.85 34 ARG B N 1
ATOM 6050 C CA . ARG B 1 34 ? -13.405 -47.672 -24.705 1.00 54.37 34 ARG B CA 1
ATOM 6051 C C . ARG B 1 34 ? -14.886 -47.544 -24.468 1.00 56.86 34 ARG B C 1
ATOM 6052 O O . ARG B 1 34 ? -15.667 -48.369 -24.955 1.00 57.15 34 ARG B O 1
ATOM 6060 N N . PHE B 1 35 ? -15.275 -46.526 -23.718 1.00 51.55 35 PHE B N 1
ATOM 6061 C CA . PHE B 1 35 ? -16.670 -46.277 -23.451 1.00 49.82 35 PHE B CA 1
ATOM 6062 C C . PHE B 1 35 ? -17.256 -45.549 -24.637 1.00 56.38 35 PHE B C 1
ATOM 6063 O O . PHE B 1 35 ? -16.673 -44.565 -25.108 1.00 56.34 35 PHE B O 1
ATOM 6071 N N . ARG B 1 36 ? -18.384 -46.066 -25.150 1.00 54.69 36 ARG B N 1
ATOM 6072 C CA . ARG B 1 36 ? -19.127 -45.441 -26.236 1.00 55.37 36 ARG B CA 1
ATOM 6073 C C . ARG B 1 36 ? -20.453 -44.981 -25.657 1.00 56.90 36 ARG B C 1
ATOM 6074 O O . ARG B 1 36 ? -21.309 -45.830 -25.377 1.00 56.29 36 ARG B O 1
ATOM 6082 N N . PRO B 1 37 ? -20.633 -43.662 -25.416 1.00 51.38 37 PRO B N 1
ATOM 6083 C CA . PRO B 1 37 ? -21.916 -43.197 -24.864 1.00 50.70 37 PRO B CA 1
ATOM 6084 C C . PRO B 1 37 ? -23.093 -43.633 -25.743 1.00 56.95 37 PRO B C 1
ATOM 6085 O O . PRO B 1 37 ? -22.947 -43.723 -26.955 1.00 57.16 37 PRO B O 1
ATOM 6089 N N . ALA B 1 38 ? -24.225 -43.977 -25.117 1.00 54.24 38 ALA B N 1
ATOM 6090 C CA . ALA B 1 38 ? -25.433 -44.400 -25.818 1.00 57.06 38 ALA B CA 1
ATOM 6091 C C . ALA B 1 38 ? -26.031 -43.223 -26.589 1.00 62.85 38 ALA B C 1
ATOM 6092 O O . ALA B 1 38 ? -25.722 -42.067 -26.276 1.00 62.45 38 ALA B O 1
ATOM 6094 N N . LYS B 1 39 ? -26.888 -43.509 -27.574 1.00 61.74 39 LYS B N 1
ATOM 6095 C CA . LYS B 1 39 ? -27.604 -42.472 -28.312 1.00 63.34 39 LYS B CA 1
ATOM 6096 C C . LYS B 1 39 ? -28.432 -41.689 -27.286 1.00 66.01 39 LYS B C 1
ATOM 6097 O O . LYS B 1 39 ? -28.929 -42.287 -26.317 1.00 65.10 39 LYS B O 1
ATOM 6103 N N . ASP B 1 40 ? -28.470 -40.357 -27.418 1.00 60.58 40 ASP B N 1
ATOM 6104 C CA . ASP B 1 40 ? -29.162 -39.513 -26.453 1.00 58.51 40 ASP B CA 1
ATOM 6105 C C . ASP B 1 40 ? -30.577 -39.208 -26.941 1.00 64.56 40 ASP B C 1
ATOM 6106 O O . ASP B 1 40 ? -30.721 -38.402 -27.866 1.00 66.36 40 ASP B O 1
ATOM 6111 N N . PRO B 1 41 ? -31.639 -39.800 -26.323 1.00 60.19 41 PRO B N 1
ATOM 6112 C CA . PRO B 1 41 ? -33.009 -39.539 -26.809 1.00 60.80 41 PRO B CA 1
ATOM 6113 C C . PRO B 1 41 ? -33.513 -38.131 -26.505 1.00 64.17 41 PRO B C 1
ATOM 6114 O O . PRO B 1 41 ? -34.532 -37.757 -27.053 1.00 65.63 41 PRO B O 1
ATOM 6118 N N . LEU B 1 42 ? -32.812 -37.351 -25.668 1.00 59.54 42 LEU B N 1
ATOM 6119 C CA . LEU B 1 42 ? -33.255 -35.987 -25.343 1.00 59.50 42 LEU B CA 1
ATOM 6120 C C . LEU B 1 42 ? -32.379 -34.909 -26.026 1.00 64.84 42 LEU B C 1
ATOM 6121 O O . LEU B 1 42 ? -32.398 -33.766 -25.580 1.00 63.45 42 LEU B O 1
ATOM 6126 N N . ASP B 1 43 ? -31.666 -35.247 -27.130 1.00 64.25 43 ASP B N 1
ATOM 6127 C CA . ASP B 1 43 ? -30.785 -34.303 -27.843 1.00 64.94 43 ASP B CA 1
ATOM 6128 C C . ASP B 1 43 ? -31.544 -33.383 -28.838 1.00 71.58 43 ASP B C 1
ATOM 6129 O O . ASP B 1 43 ? -30.923 -32.764 -29.711 1.00 72.09 43 ASP B O 1
ATOM 6134 N N . SER B 1 44 ? -32.868 -33.272 -28.685 1.00 68.69 44 SER B N 1
ATOM 6135 C CA . SER B 1 44 ? -33.690 -32.401 -29.532 1.00 69.32 44 SER B CA 1
ATOM 6136 C C . SER B 1 44 ? -34.551 -31.500 -28.654 1.00 70.45 44 SER B C 1
ATOM 6137 O O . SER B 1 44 ? -34.951 -31.941 -27.576 1.00 68.77 44 SER B O 1
ATOM 6140 N N . PRO B 1 45 ? -34.855 -30.246 -29.076 1.00 67.31 45 PRO B N 1
ATOM 6141 C CA . PRO B 1 45 ? -35.668 -29.356 -28.227 1.00 66.45 45 PRO B CA 1
ATOM 6142 C C . PRO B 1 45 ? -37.022 -29.936 -27.823 1.00 73.19 45 PRO B C 1
ATOM 6143 O O . PRO B 1 45 ? -37.443 -29.715 -26.689 1.00 72.96 45 PRO B O 1
ATOM 6147 N N . GLN B 1 46 ? -37.676 -30.705 -28.727 1.00 70.99 46 GLN B N 1
ATOM 6148 C CA . GLN B 1 46 ? -38.978 -31.340 -28.501 1.00 72.07 46 GLN B CA 1
ATOM 6149 C C . GLN B 1 46 ? -38.906 -32.382 -27.380 1.00 71.92 46 GLN B C 1
ATOM 6150 O O . GLN B 1 46 ? -39.697 -32.314 -26.439 1.00 69.70 46 GLN B O 1
ATOM 6156 N N . ALA B 1 47 ? -37.958 -33.337 -27.480 1.00 68.71 47 ALA B N 1
ATOM 6157 C CA . ALA B 1 47 ? -37.744 -34.394 -26.481 1.00 67.35 47 ALA B CA 1
ATOM 6158 C C . ALA B 1 47 ? -37.289 -33.808 -25.144 1.00 70.15 47 ALA B C 1
ATOM 6159 O O . ALA B 1 47 ? -37.774 -34.253 -24.101 1.00 70.14 47 ALA B O 1
ATOM 6161 N N . ALA B 1 48 ? -36.414 -32.775 -25.177 1.00 65.57 48 ALA B N 1
ATOM 6162 C CA . ALA B 1 48 ? -35.929 -32.096 -23.970 1.00 63.45 48 ALA B CA 1
ATOM 6163 C C . ALA B 1 48 ? -37.067 -31.354 -23.262 1.00 68.07 48 ALA B C 1
ATOM 6164 O O . ALA B 1 48 ? -37.213 -31.497 -22.048 1.00 67.85 48 ALA B O 1
ATOM 6166 N N . ALA B 1 49 ? -37.890 -30.599 -24.017 1.00 65.53 49 ALA B N 1
ATOM 6167 C CA . ALA B 1 49 ? -39.009 -29.837 -23.453 1.00 65.62 49 ALA B CA 1
ATOM 6168 C C . ALA B 1 49 ? -40.043 -30.776 -22.820 1.00 70.12 49 ALA B C 1
ATOM 6169 O O . ALA B 1 49 ? -40.458 -30.542 -21.684 1.00 69.20 49 ALA B O 1
ATOM 6171 N N . GLN B 1 50 ? -40.396 -31.871 -23.525 1.00 67.95 50 GLN B N 1
ATOM 6172 C CA . GLN B 1 50 ? -41.348 -32.890 -23.069 1.00 68.29 50 GLN B CA 1
ATOM 6173 C C . GLN B 1 50 ? -40.899 -33.513 -21.737 1.00 70.10 50 GLN B C 1
ATOM 6174 O O . GLN B 1 50 ? -41.723 -33.620 -20.820 1.00 69.97 50 GLN B O 1
ATOM 6180 N N . PHE B 1 51 ? -39.606 -33.917 -21.636 1.00 63.06 51 PHE B N 1
ATOM 6181 C CA . PHE B 1 51 ? -38.990 -34.491 -20.434 1.00 59.82 51 PHE B CA 1
ATOM 6182 C C . PHE B 1 51 ? -39.087 -33.519 -19.241 1.00 61.53 51 PHE B C 1
ATOM 6183 O O . PHE B 1 51 ? -39.416 -33.944 -18.132 1.00 59.35 51 PHE B O 1
ATOM 6191 N N . LEU B 1 52 ? -38.773 -32.222 -19.465 1.00 59.22 52 LEU B N 1
ATOM 6192 C CA . LEU B 1 52 ? -38.830 -31.207 -18.404 1.00 57.95 52 LEU B CA 1
ATOM 6193 C C . LEU B 1 52 ? -40.281 -30.945 -17.988 1.00 64.40 52 LEU B C 1
ATOM 6194 O O . LEU B 1 52 ? -40.560 -30.783 -16.797 1.00 63.80 52 LEU B O 1
ATOM 6199 N N . LYS B 1 53 ? -41.198 -30.968 -18.964 1.00 64.36 53 LYS B N 1
ATOM 6200 C CA . LYS B 1 53 ? -42.633 -30.801 -18.716 1.00 67.18 53 LYS B CA 1
ATOM 6201 C C . LYS B 1 53 ? -43.154 -31.981 -17.863 1.00 72.36 53 LYS B C 1
ATOM 6202 O O . LYS B 1 53 ? -43.772 -31.746 -16.818 1.00 71.29 53 LYS B O 1
ATOM 6204 N N . ASP B 1 54 ? -42.804 -33.236 -18.255 1.00 69.67 54 ASP B N 1
ATOM 6205 C CA . ASP B 1 54 ? -43.176 -34.463 -17.535 1.00 70.08 54 ASP B CA 1
ATOM 6206 C C . ASP B 1 54 ? -42.637 -34.465 -16.100 1.00 71.85 54 ASP B C 1
ATOM 6207 O O . ASP B 1 54 ? -43.189 -35.146 -15.235 1.00 71.74 54 ASP B O 1
ATOM 6212 N N . ASN B 1 55 ? -41.547 -33.726 -15.856 1.00 66.28 55 ASN B N 1
ATOM 6213 C CA . ASN B 1 55 ? -40.915 -33.656 -14.544 1.00 63.72 55 ASN B CA 1
ATOM 6214 C C . ASN B 1 55 ? -41.219 -32.337 -13.818 1.00 65.03 55 ASN B C 1
ATOM 6215 O O . ASN B 1 55 ? -40.648 -32.071 -12.756 1.00 62.51 55 ASN B O 1
ATOM 6220 N N . LYS B 1 56 ? -42.166 -31.552 -14.356 1.00 64.22 56 LYS B N 1
ATOM 6221 C CA . LYS B 1 56 ? -42.661 -30.283 -13.780 1.00 64.91 56 LYS B CA 1
ATOM 6222 C C . LYS B 1 56 ? -41.531 -29.245 -13.586 1.00 64.72 56 LYS B C 1
ATOM 6223 O O . LYS B 1 56 ? -41.485 -28.526 -12.580 1.00 63.78 56 LYS B O 1
ATOM 6229 N N . TYR B 1 57 ? -40.607 -29.197 -14.544 1.00 59.98 57 TYR B N 1
ATOM 6230 C CA . TYR B 1 57 ? -39.511 -28.232 -14.496 1.00 57.94 57 TYR B CA 1
ATOM 6231 C C . TYR B 1 57 ? -39.958 -26.986 -15.260 1.00 63.07 57 TYR B C 1
ATOM 6232 O O . TYR B 1 57 ? -40.452 -27.103 -16.388 1.00 62.83 57 TYR B O 1
ATOM 6241 N N . ARG B 1 58 ? -39.793 -25.800 -14.650 1.00 60.01 58 ARG B N 1
ATOM 6242 C CA . ARG B 1 58 ? -40.242 -24.553 -15.273 1.00 60.42 58 ARG B CA 1
ATOM 6243 C C . ARG B 1 58 ? -39.440 -24.156 -16.537 1.00 64.36 58 ARG B C 1
ATOM 6244 O O . ARG B 1 58 ? -38.212 -23.962 -16.493 1.00 61.38 58 ARG B O 1
ATOM 6246 N N . ILE B 1 59 ? -40.184 -24.031 -17.666 1.00 62.51 59 ILE B N 1
ATOM 6247 C CA . ILE B 1 59 ? -39.707 -23.553 -18.972 1.00 62.65 59 ILE B CA 1
ATOM 6248 C C . ILE B 1 59 ? -40.275 -22.146 -19.149 1.00 68.89 59 ILE B C 1
ATOM 6249 O O . ILE B 1 59 ? -41.490 -21.965 -19.047 1.00 70.75 59 ILE B O 1
ATOM 6254 N N . LEU B 1 60 ? -39.419 -21.148 -19.383 1.00 65.26 60 LEU B N 1
ATOM 6255 C CA . LEU B 1 60 ? -39.912 -19.774 -19.553 1.00 66.13 60 LEU B CA 1
ATOM 6256 C C . LEU B 1 60 ? -40.460 -19.539 -20.947 1.00 68.11 60 LEU B C 1
ATOM 6257 O O . LEU B 1 60 ? -40.052 -20.231 -21.881 1.00 67.34 60 LEU B O 1
ATOM 6262 N N . ARG B 1 61 ? -41.348 -18.528 -21.099 1.00 64.57 61 ARG B N 1
ATOM 6263 C CA . ARG B 1 61 ? -41.798 -18.067 -22.416 1.00 66.20 61 ARG B CA 1
ATOM 6264 C C . ARG B 1 61 ? -40.550 -17.405 -23.042 1.00 68.35 61 ARG B C 1
ATOM 6265 O O . ARG B 1 61 ? -39.896 -16.604 -22.353 1.00 65.88 61 ARG B O 1
ATOM 6267 N N . PRO B 1 62 ? -40.063 -17.862 -24.223 1.00 65.30 62 PRO B N 1
ATOM 6268 C CA . PRO B 1 62 ? -38.760 -17.367 -24.704 1.00 64.04 62 PRO B CA 1
ATOM 6269 C C . PRO B 1 62 ? -38.756 -15.883 -25.040 1.00 68.77 62 PRO B C 1
ATOM 6270 O O . PRO B 1 62 ? -39.700 -15.357 -25.646 1.00 70.71 62 PRO B O 1
ATOM 6274 N N . ARG B 1 63 ? -37.679 -15.212 -24.617 1.00 62.55 63 ARG B N 1
ATOM 6275 C CA . ARG B 1 63 ? -37.472 -13.798 -24.878 1.00 62.37 63 ARG B CA 1
ATOM 6276 C C . ARG B 1 63 ? -36.489 -13.655 -26.039 1.00 67.26 63 ARG B C 1
ATOM 6277 O O . ARG B 1 63 ? -35.636 -14.525 -26.241 1.00 66.56 63 ARG B O 1
ATOM 6285 N N . ALA B 1 64 ? -36.639 -12.585 -26.825 1.00 64.99 64 ALA B N 1
ATOM 6286 C CA . ALA B 1 64 ? -35.828 -12.340 -28.016 1.00 65.56 64 ALA B CA 1
ATOM 6287 C C . ALA B 1 64 ? -34.814 -11.200 -27.807 1.00 67.83 64 ALA B C 1
ATOM 6288 O O . ALA B 1 64 ? -35.027 -10.318 -26.979 1.00 67.20 64 ALA B O 1
ATOM 6290 N N . ILE B 1 65 ? -33.726 -11.222 -28.575 1.00 63.94 65 ILE B N 1
ATOM 6291 C CA . ILE B 1 65 ? -32.668 -10.211 -28.514 1.00 63.84 65 ILE B CA 1
ATOM 6292 C C . ILE B 1 65 ? -32.746 -9.380 -29.793 1.00 71.80 65 ILE B C 1
ATOM 6293 O O . ILE B 1 65 ? -32.856 -9.988 -30.858 1.00 72.86 65 ILE B O 1
ATOM 6298 N N . PRO B 1 66 ? -32.643 -8.024 -29.757 1.00 70.13 66 PRO B N 1
ATOM 6299 C CA . PRO B 1 66 ? -32.676 -7.260 -31.022 1.00 72.62 66 PRO B CA 1
ATOM 6300 C C . PRO B 1 66 ? -31.506 -7.643 -31.940 1.00 76.48 66 PRO B C 1
ATOM 6301 O O . PRO B 1 66 ? -30.438 -8.040 -31.454 1.00 73.67 66 PRO B O 1
ATOM 6305 N N . THR B 1 67 ? -31.725 -7.550 -33.268 1.00 74.55 67 THR B N 1
ATOM 6306 C CA . THR B 1 67 ? -30.724 -7.929 -34.267 1.00 74.38 67 THR B CA 1
ATOM 6307 C C . THR B 1 67 ? -29.476 -7.021 -34.155 1.00 78.06 67 THR B C 1
ATOM 6308 O O . THR B 1 67 ? -29.601 -5.838 -33.825 1.00 77.25 67 THR B O 1
ATOM 6312 N N . MET B 1 68 ? -28.272 -7.624 -34.316 1.00 74.74 68 MET B N 1
ATOM 6313 C CA . MET B 1 68 ? -26.993 -6.926 -34.195 1.00 74.66 68 MET B CA 1
ATOM 6314 C C . MET B 1 68 ? -26.831 -5.858 -35.254 1.00 79.40 68 MET B C 1
ATOM 6315 O O . MET B 1 68 ? -27.175 -6.068 -36.419 1.00 81.23 68 MET B O 1
ATOM 6320 N N . VAL B 1 69 ? -26.283 -4.714 -34.832 1.00 75.27 69 VAL B N 1
ATOM 6321 C CA . VAL B 1 69 ? -26.002 -3.545 -35.665 1.00 76.55 69 VAL B CA 1
ATOM 6322 C C . VAL B 1 69 ? -24.513 -3.256 -35.572 1.00 81.13 69 VAL B C 1
ATOM 6323 O O . VAL B 1 69 ? -23.988 -3.088 -34.468 1.00 79.33 69 VAL B O 1
ATOM 6327 N N . GLU B 1 70 ? -23.833 -3.215 -36.717 1.00 80.44 70 GLU B N 1
ATOM 6328 C CA . GLU B 1 70 ? -22.406 -2.915 -36.783 1.00 81.06 70 GLU B CA 1
ATOM 6329 C C . GLU B 1 70 ? -22.193 -1.379 -36.663 1.00 86.21 70 GLU B C 1
ATOM 6330 O O . GLU B 1 70 ? -22.422 -0.652 -37.627 1.00 87.56 70 GLU B O 1
ATOM 6336 N N . LEU B 1 71 ? -21.799 -0.903 -35.455 1.00 82.25 71 LEU B N 1
ATOM 6337 C CA . LEU B 1 71 ? -21.526 0.503 -35.135 1.00 83.39 71 LEU B CA 1
ATOM 6338 C C . LEU B 1 71 ? -20.029 0.768 -35.091 1.00 89.51 71 LEU B C 1
ATOM 6339 O O . LEU B 1 71 ? -19.244 -0.151 -34.862 1.00 88.18 71 LEU B O 1
ATOM 6344 N N . GLU B 1 72 ? -19.636 2.030 -35.263 1.00 89.22 72 GLU B N 1
ATOM 6345 C CA . GLU B 1 72 ? -18.245 2.467 -35.187 1.00 89.37 72 GLU B CA 1
ATOM 6346 C C . GLU B 1 72 ? -17.856 2.545 -33.703 1.00 91.06 72 GLU B C 1
ATOM 6347 O O . GLU B 1 72 ? -18.535 3.231 -32.933 1.00 90.01 72 GLU B O 1
ATOM 6353 N N . THR B 1 73 ? -16.802 1.803 -33.292 1.00 87.02 73 THR B N 1
ATOM 6354 C CA . THR B 1 73 ? -16.322 1.763 -31.895 1.00 84.69 73 THR B CA 1
ATOM 6355 C C . THR B 1 73 ? -16.005 3.187 -31.387 1.00 91.23 73 THR B C 1
ATOM 6356 O O . THR B 1 73 ? -16.307 3.486 -30.228 1.00 90.09 73 THR B O 1
ATOM 6360 N N . ASP B 1 74 ? -15.462 4.068 -32.272 1.00 90.00 74 ASP B N 1
ATOM 6361 C CA . ASP B 1 74 ? -15.164 5.476 -31.979 1.00 91.43 74 ASP B CA 1
ATOM 6362 C C . ASP B 1 74 ? -16.425 6.234 -31.569 1.00 95.44 74 ASP B C 1
ATOM 6363 O O . ASP B 1 74 ? -16.352 7.096 -30.697 1.00 95.66 74 ASP B O 1
ATOM 6368 N N . ALA B 1 75 ? -17.578 5.910 -32.194 1.00 91.56 75 ALA B N 1
ATOM 6369 C CA . ALA B 1 75 ? -18.861 6.535 -31.879 1.00 91.51 75 ALA B CA 1
ATOM 6370 C C . ALA B 1 75 ? -19.433 5.983 -30.575 1.00 92.21 75 ALA B C 1
ATOM 6371 O O . ALA B 1 75 ? -19.916 6.764 -29.754 1.00 93.19 75 ALA B O 1
ATOM 6373 N N . ALA B 1 76 ? -19.375 4.644 -30.380 1.00 84.11 76 ALA B N 1
ATOM 6374 C CA . ALA B 1 76 ? -19.917 3.984 -29.190 1.00 80.54 76 ALA B CA 1
ATOM 6375 C C . ALA B 1 76 ? -19.060 4.218 -27.950 1.00 81.26 76 ALA B C 1
ATOM 6376 O O . ALA B 1 76 ? -19.612 4.383 -26.861 1.00 78.76 76 ALA B O 1
ATOM 6378 N N . LEU B 1 77 ? -17.720 4.226 -28.108 1.00 77.91 77 LEU B N 1
ATOM 6379 C CA . LEU B 1 77 ? -16.775 4.475 -27.018 1.00 76.03 77 LEU B CA 1
ATOM 6380 C C . LEU B 1 77 ? -15.845 5.634 -27.414 1.00 82.58 77 LEU B C 1
ATOM 6381 O O . LEU B 1 77 ? -14.707 5.383 -27.819 1.00 82.30 77 LEU B O 1
ATOM 6386 N N . PRO B 1 78 ? -16.328 6.911 -27.350 1.00 81.83 78 PRO B N 1
ATOM 6387 C CA . PRO B 1 78 ? -15.488 8.047 -27.780 1.00 83.26 78 PRO B CA 1
ATOM 6388 C C . PRO B 1 78 ? -14.231 8.252 -26.939 1.00 85.49 78 PRO B C 1
ATOM 6389 O O . PRO B 1 78 ? -13.196 8.636 -27.496 1.00 86.38 78 PRO B O 1
ATOM 6393 N N . ARG B 1 79 ? -14.310 7.980 -25.621 1.00 79.64 79 ARG B N 1
ATOM 6394 C CA . ARG B 1 79 ? -13.193 8.089 -24.684 1.00 78.81 79 ARG B CA 1
ATOM 6395 C C . ARG B 1 79 ? -12.021 7.146 -25.040 1.00 81.60 79 ARG B C 1
ATOM 6396 O O . ARG B 1 79 ? -10.885 7.408 -24.642 1.00 80.43 79 ARG B O 1
ATOM 6404 N N . LEU B 1 80 ? -12.309 6.048 -25.768 1.00 78.76 80 LEU B N 1
ATOM 6405 C CA . LEU B 1 80 ? -11.320 5.034 -26.133 1.00 78.06 80 LEU B CA 1
ATOM 6406 C C . LEU B 1 80 ? -10.986 5.052 -27.639 1.00 87.14 80 LEU B C 1
ATOM 6407 O O . LEU B 1 80 ? -10.655 4.003 -28.203 1.00 86.77 80 LEU B O 1
ATOM 6412 N N . ARG B 1 81 ? -11.025 6.240 -28.278 1.00 87.53 81 ARG B N 1
ATOM 6413 C CA . ARG B 1 81 ? -10.706 6.400 -29.703 1.00 90.50 81 ARG B CA 1
ATOM 6414 C C . ARG B 1 81 ? -9.235 6.050 -29.986 1.00 97.29 81 ARG B C 1
ATOM 6415 O O . ARG B 1 81 ? -8.914 5.511 -31.047 1.00 97.50 81 ARG B O 1
ATOM 6417 N N . GLN B 1 82 ? -8.360 6.332 -29.012 1.00 95.19 82 GLN B N 1
ATOM 6418 C CA . GLN B 1 82 ? -6.932 6.058 -29.061 1.00 95.82 82 GLN B CA 1
ATOM 6419 C C . GLN B 1 82 ? -6.661 4.545 -28.990 1.00 98.43 82 GLN B C 1
ATOM 6420 O O . GLN B 1 82 ? -5.688 4.081 -29.578 1.00 98.31 82 GLN B O 1
ATOM 6426 N N . MET B 1 83 ? -7.521 3.785 -28.292 1.00 94.28 83 MET B N 1
ATOM 6427 C CA . MET B 1 83 ? -7.401 2.327 -28.154 1.00 92.28 83 MET B CA 1
ATOM 6428 C C . MET B 1 83 ? -7.752 1.613 -29.465 1.00 100.19 83 MET B C 1
ATOM 6429 O O . MET B 1 83 ? -7.271 0.501 -29.709 1.00 99.33 83 MET B O 1
ATOM 6434 N N . VAL B 1 84 ? -8.598 2.253 -30.297 1.00 100.13 84 VAL B N 1
ATOM 6435 C CA . VAL B 1 84 ? -9.040 1.723 -31.586 1.00 101.84 84 VAL B CA 1
ATOM 6436 C C . VAL B 1 84 ? -7.892 1.865 -32.604 1.00 109.27 84 VAL B C 1
ATOM 6437 O O . VAL B 1 84 ? -7.483 0.860 -33.193 1.00 108.48 84 VAL B O 1
ATOM 6441 N N . GLU B 1 85 ? -7.350 3.098 -32.766 1.00 108.95 85 GLU B N 1
ATOM 6442 C CA . GLU B 1 85 ? -6.271 3.426 -33.707 1.00 111.30 85 GLU B CA 1
ATOM 6443 C C . GLU B 1 85 ? -4.928 2.734 -33.360 1.00 114.74 85 GLU B C 1
ATOM 6444 O O . GLU B 1 85 ? -4.093 2.577 -34.253 1.00 116.27 85 GLU B O 1
ATOM 6450 N N . ASP B 1 86 ? -4.733 2.306 -32.096 1.00 108.85 86 ASP B N 1
ATOM 6451 C CA . ASP B 1 86 ? -3.509 1.626 -31.668 1.00 107.55 86 ASP B CA 1
ATOM 6452 C C . ASP B 1 86 ? -3.658 0.092 -31.766 1.00 108.59 86 ASP B C 1
ATOM 6453 O O . ASP B 1 86 ? -2.701 -0.637 -31.499 1.00 107.33 86 ASP B O 1
ATOM 6458 N N . GLY B 1 87 ? -4.840 -0.365 -32.181 1.00 104.10 87 GLY B N 1
ATOM 6459 C CA . GLY B 1 87 ? -5.148 -1.776 -32.393 1.00 102.41 87 GLY B CA 1
ATOM 6460 C C . GLY B 1 87 ? -5.482 -2.598 -31.166 1.00 103.70 87 GLY B C 1
ATOM 6461 O O . GLY B 1 87 ? -5.387 -3.829 -31.211 1.00 101.80 87 GLY B O 1
ATOM 6462 N N . LYS B 1 88 ? -5.914 -1.942 -30.075 1.00 99.73 88 LYS B N 1
ATOM 6463 C CA . LYS B 1 88 ? -6.269 -2.626 -28.825 1.00 97.37 88 LYS B CA 1
ATOM 6464 C C . LYS B 1 88 ? -7.769 -3.029 -28.799 1.00 99.38 88 LYS B C 1
ATOM 6465 O O . LYS B 1 88 ? -8.168 -3.847 -27.965 1.00 96.49 88 LYS B O 1
ATOM 6471 N N . LEU B 1 89 ? -8.577 -2.466 -29.725 1.00 97.20 89 LEU B N 1
ATOM 6472 C CA . LEU B 1 89 ? -10.011 -2.736 -29.906 1.00 96.81 89 LEU B CA 1
ATOM 6473 C C . LEU B 1 89 ? -10.358 -2.766 -31.386 1.00 102.65 89 LEU B C 1
ATOM 6474 O O . LEU B 1 89 ? -9.725 -2.045 -32.161 1.00 104.93 89 LEU B O 1
ATOM 6479 N N . LYS B 1 90 ? -11.400 -3.530 -31.779 1.00 97.94 90 LYS B N 1
ATOM 6480 C CA . LYS B 1 90 ? -11.872 -3.555 -33.168 1.00 99.34 90 LYS B CA 1
ATOM 6481 C C . LYS B 1 90 ? -12.431 -2.175 -33.549 1.00 104.42 90 LYS B C 1
ATOM 6482 O O . LYS B 1 90 ? -12.895 -1.454 -32.667 1.00 103.71 90 LYS B O 1
ATOM 6488 N N . ASP B 1 91 ? -12.380 -1.806 -34.844 1.00 102.83 91 ASP B N 1
ATOM 6489 C CA . ASP B 1 91 ? -12.889 -0.514 -35.334 1.00 104.61 91 ASP B CA 1
ATOM 6490 C C . ASP B 1 91 ? -14.432 -0.483 -35.366 1.00 106.33 91 ASP B C 1
ATOM 6491 O O . ASP B 1 91 ? -15.025 0.598 -35.396 1.00 106.46 91 ASP B O 1
ATOM 6496 N N . THR B 1 92 ? -15.070 -1.672 -35.344 1.00 100.80 92 THR B N 1
ATOM 6497 C CA . THR B 1 92 ? -16.525 -1.822 -35.331 1.00 100.06 92 THR B CA 1
ATOM 6498 C C . THR B 1 92 ? -16.974 -2.633 -34.124 1.00 99.29 92 THR B C 1
ATOM 6499 O O . THR B 1 92 ? -16.243 -3.509 -33.652 1.00 96.28 92 THR B O 1
ATOM 6503 N N . VAL B 1 93 ? -18.194 -2.345 -33.644 1.00 94.94 93 VAL B N 1
ATOM 6504 C CA . VAL B 1 93 ? -18.814 -3.011 -32.498 1.00 91.71 93 VAL B CA 1
ATOM 6505 C C . VAL B 1 93 ? -20.243 -3.463 -32.897 1.00 94.06 93 VAL B C 1
ATOM 6506 O O . VAL B 1 93 ? -20.998 -2.675 -33.465 1.00 95.83 93 VAL B O 1
ATOM 6510 N N . SER B 1 94 ? -20.582 -4.742 -32.660 1.00 87.46 94 SER B N 1
ATOM 6511 C CA . SER B 1 94 ? -21.906 -5.279 -32.989 1.00 87.13 94 SER B CA 1
ATOM 6512 C C . SER B 1 94 ? -22.796 -5.212 -31.747 1.00 87.86 94 SER B C 1
ATOM 6513 O O . SER B 1 94 ? -22.481 -5.823 -30.734 1.00 84.89 94 SER B O 1
ATOM 6516 N N . VAL B 1 95 ? -23.870 -4.411 -31.800 1.00 85.94 95 VAL B N 1
ATOM 6517 C CA . VAL B 1 95 ? -24.744 -4.193 -30.640 1.00 84.30 95 VAL B CA 1
ATOM 6518 C C . VAL B 1 95 ? -26.221 -4.553 -30.938 1.00 86.76 95 VAL B C 1
ATOM 6519 O O . VAL B 1 95 ? -26.687 -4.324 -32.054 1.00 87.08 95 VAL B O 1
ATOM 6523 N N . PRO B 1 96 ? -26.963 -5.122 -29.949 1.00 81.99 96 PRO B N 1
ATOM 6524 C CA . PRO B 1 96 ? -28.375 -5.473 -30.199 1.00 82.69 96 PRO B CA 1
ATOM 6525 C C . PRO B 1 96 ? -29.261 -4.225 -30.201 1.00 87.62 96 PRO B C 1
ATOM 6526 O O . PRO B 1 96 ? -29.816 -3.851 -29.169 1.00 86.14 96 PRO B O 1
ATOM 6530 N N . GLU B 1 97 ? -29.370 -3.572 -31.370 1.00 86.90 97 GLU B N 1
ATOM 6531 C CA . GLU B 1 97 ? -30.116 -2.325 -31.565 1.00 88.92 97 GLU B CA 1
ATOM 6532 C C . GLU B 1 97 ? -31.158 -2.390 -32.689 1.00 94.22 97 GLU B C 1
ATOM 6533 O O . GLU B 1 97 ? -31.938 -1.444 -32.837 1.00 95.58 97 GLU B O 1
ATOM 6539 N N . GLY B 1 98 ? -31.146 -3.471 -33.473 1.00 90.15 98 GLY B N 1
ATOM 6540 C CA . GLY B 1 98 ? -32.025 -3.674 -34.626 1.00 91.65 98 GLY B CA 1
ATOM 6541 C C . GLY B 1 98 ? -33.516 -3.596 -34.367 1.00 94.67 98 GLY B C 1
ATOM 6542 O O . GLY B 1 98 ? -33.968 -3.800 -33.234 1.00 92.87 98 GLY B O 1
ATOM 6543 N N . THR B 1 99 ? -34.290 -3.315 -35.437 1.00 92.07 99 THR B N 1
ATOM 6544 C CA . THR B 1 99 ? -35.753 -3.168 -35.396 1.00 92.71 99 THR B CA 1
ATOM 6545 C C . THR B 1 99 ? -36.432 -4.537 -35.335 1.00 94.85 99 THR B C 1
ATOM 6546 O O . THR B 1 99 ? -37.578 -4.639 -34.895 1.00 95.73 99 THR B O 1
ATOM 6550 N N . THR B 1 100 ? -35.707 -5.583 -35.753 1.00 88.62 100 THR B N 1
ATOM 6551 C CA . THR B 1 100 ? -36.141 -6.979 -35.717 1.00 86.62 100 THR B CA 1
ATOM 6552 C C . THR B 1 100 ? -35.407 -7.664 -34.564 1.00 84.66 100 THR B C 1
ATOM 6553 O O . THR B 1 100 ? -34.458 -7.098 -34.020 1.00 82.22 100 THR B O 1
ATOM 6557 N N . ALA B 1 101 ? -35.855 -8.854 -34.168 1.00 79.64 101 ALA B N 1
ATOM 6558 C CA . ALA B 1 101 ? -35.243 -9.577 -33.059 1.00 76.67 101 ALA B CA 1
ATOM 6559 C C . ALA B 1 101 ? -34.984 -11.039 -33.408 1.00 80.67 101 ALA B C 1
ATOM 6560 O O . ALA B 1 101 ? -35.447 -11.526 -34.449 1.00 82.72 101 ALA B O 1
ATOM 6562 N N . PHE B 1 102 ? -34.239 -11.739 -32.536 1.00 74.00 102 PHE B N 1
ATOM 6563 C CA . PHE B 1 102 ? -33.947 -13.150 -32.724 1.00 72.76 102 PHE B CA 1
ATOM 6564 C C . PHE B 1 102 ? -33.973 -13.912 -31.402 1.00 74.25 102 PHE B C 1
ATOM 6565 O O . PHE B 1 102 ? -33.573 -13.373 -30.362 1.00 71.98 102 PHE B O 1
ATOM 6573 N N . TYR B 1 103 ? -34.394 -15.186 -31.462 1.00 71.13 103 TYR B N 1
ATOM 6574 C CA . TYR B 1 103 ? -34.355 -16.080 -30.304 1.00 68.58 103 TYR B CA 1
ATOM 6575 C C . TYR B 1 103 ? -32.989 -16.740 -30.259 1.00 68.94 103 TYR B C 1
ATOM 6576 O O . TYR B 1 103 ? -32.596 -17.377 -31.238 1.00 68.96 103 TYR B O 1
ATOM 6585 N N . PRO B 1 104 ? -32.216 -16.557 -29.167 1.00 63.29 104 PRO B N 1
ATOM 6586 C CA . PRO B 1 104 ? -30.882 -17.178 -29.111 1.00 61.66 104 PRO B CA 1
ATOM 6587 C C . PRO B 1 104 ? -30.962 -18.709 -29.001 1.00 67.83 104 PRO B C 1
ATOM 6588 O O . PRO B 1 104 ? -31.950 -19.269 -28.492 1.00 68.06 104 PRO B O 1
ATOM 6592 N N . LYS B 1 105 ? -29.938 -19.382 -29.545 1.00 63.96 105 LYS B N 1
ATOM 6593 C CA . LYS B 1 105 ? -29.846 -20.838 -29.590 1.00 62.84 105 LYS B CA 1
ATOM 6594 C C . LYS B 1 105 ? -28.442 -21.266 -29.212 1.00 64.92 105 LYS B C 1
ATOM 6595 O O . LYS B 1 105 ? -27.466 -20.750 -29.772 1.00 64.73 105 LYS B O 1
ATOM 6601 N N . TYR B 1 106 ? -28.333 -22.191 -28.242 1.00 58.86 106 TYR B N 1
ATOM 6602 C CA . TYR B 1 106 ? -27.039 -22.655 -27.786 1.00 56.33 106 TYR B CA 1
ATOM 6603 C C . TYR B 1 106 ? -27.029 -24.171 -27.786 1.00 59.93 106 TYR B C 1
ATOM 6604 O O . TYR B 1 106 ? -27.737 -24.797 -27.007 1.00 58.08 106 TYR B O 1
ATOM 6613 N N . TYR B 1 107 ? -26.235 -24.754 -28.690 1.00 57.67 107 TYR B N 1
ATOM 6614 C CA . TYR B 1 107 ? -26.125 -26.197 -28.849 1.00 58.13 107 TYR B CA 1
ATOM 6615 C C . TYR B 1 107 ? -24.702 -26.640 -28.516 1.00 60.37 107 TYR B C 1
ATOM 6616 O O . TYR B 1 107 ? -23.836 -26.634 -29.391 1.00 61.23 107 TYR B O 1
ATOM 6625 N N . PRO B 1 108 ? -24.427 -26.955 -27.232 1.00 54.50 108 PRO B N 1
ATOM 6626 C CA . PRO B 1 108 ? -23.059 -27.351 -26.853 1.00 52.88 108 PRO B CA 1
ATOM 6627 C C . PRO B 1 108 ? -22.680 -28.739 -27.335 1.00 59.50 108 PRO B C 1
ATOM 6628 O O . PRO B 1 108 ? -23.549 -29.585 -27.537 1.00 60.05 108 PRO B O 1
ATOM 6632 N N . PHE B 1 109 ? -21.376 -28.974 -27.491 1.00 58.07 109 PHE B N 1
ATOM 6633 C CA . PHE B 1 109 ? -20.855 -30.279 -27.873 1.00 59.18 109 PHE B CA 1
ATOM 6634 C C . PHE B 1 109 ? -20.706 -31.127 -26.634 1.00 57.87 109 PHE B C 1
ATOM 6635 O O . PHE B 1 109 ? -20.381 -30.632 -25.561 1.00 55.94 109 PHE B O 1
ATOM 6643 N N . HIS B 1 110 ? -20.975 -32.401 -26.786 1.00 53.46 110 HIS B N 1
ATOM 6644 C CA . HIS B 1 110 ? -20.868 -33.389 -25.733 1.00 50.99 110 HIS B CA 1
ATOM 6645 C C . HIS B 1 110 ? -19.906 -34.430 -26.248 1.00 56.09 110 HIS B C 1
ATOM 6646 O O . HIS B 1 110 ? -20.196 -35.084 -27.252 1.00 57.07 110 HIS B O 1
ATOM 6653 N N . LYS B 1 111 ? -18.699 -34.498 -25.658 1.00 51.91 111 LYS B N 1
ATOM 6654 C CA . LYS B 1 111 ? -17.698 -35.453 -26.130 1.00 51.94 111 LYS B CA 1
ATOM 6655 C C . LYS B 1 111 ? -17.089 -36.256 -24.964 1.00 54.58 111 LYS B C 1
ATOM 6656 O O . LYS B 1 111 ? -16.829 -35.683 -23.912 1.00 52.27 111 LYS B O 1
ATOM 6662 N N . PRO B 1 112 ? -16.829 -37.573 -25.145 1.00 50.94 112 PRO B N 1
ATOM 6663 C CA . PRO B 1 112 ? -17.156 -38.380 -26.334 1.00 51.74 112 PRO B CA 1
ATOM 6664 C C . PRO B 1 112 ? -18.669 -38.545 -26.468 1.00 55.59 112 PRO B C 1
ATOM 6665 O O . PRO B 1 112 ? -19.410 -38.244 -25.526 1.00 53.99 112 PRO B O 1
ATOM 6669 N N . ASP B 1 113 ? -19.131 -38.953 -27.651 1.00 54.52 113 ASP B N 1
ATOM 6670 C CA . ASP B 1 113 ? -20.546 -39.231 -27.887 1.00 55.18 113 ASP B CA 1
ATOM 6671 C C . ASP B 1 113 ? -20.664 -40.548 -28.663 1.00 61.12 113 ASP B C 1
ATOM 6672 O O . ASP B 1 113 ? -19.650 -41.205 -28.915 1.00 59.73 113 ASP B O 1
ATOM 6677 N N . HIS B 1 114 ? -21.892 -40.953 -29.009 1.00 61.15 114 HIS B N 1
ATOM 6678 C CA . HIS B 1 114 ? -22.122 -42.205 -29.716 1.00 63.52 114 HIS B CA 1
ATOM 6679 C C . HIS B 1 114 ? -21.379 -42.280 -31.061 1.00 70.17 114 HIS B C 1
ATOM 6680 O O . HIS B 1 114 ? -20.897 -43.354 -31.414 1.00 71.22 114 HIS B O 1
ATOM 6687 N N . ASP B 1 115 ? -21.257 -41.152 -31.776 1.00 66.94 115 ASP B N 1
ATOM 6688 C CA . ASP B 1 115 ? -20.639 -41.116 -33.093 1.00 69.24 115 ASP B CA 1
ATOM 6689 C C . ASP B 1 115 ? -19.185 -40.612 -33.108 1.00 72.34 115 ASP B C 1
ATOM 6690 O O . ASP B 1 115 ? -18.552 -40.632 -34.166 1.00 73.72 115 ASP B O 1
ATOM 6695 N N . GLU B 1 116 ? -18.641 -40.208 -31.958 1.00 66.94 116 GLU B N 1
ATOM 6696 C CA . GLU B 1 116 ? -17.262 -39.719 -31.890 1.00 65.18 116 GLU B CA 1
ATOM 6697 C C . GLU B 1 116 ? -16.585 -40.146 -30.581 1.00 65.65 116 GLU B C 1
ATOM 6698 O O . GLU B 1 116 ? -16.785 -39.524 -29.534 1.00 62.68 116 GLU B O 1
ATOM 6704 N N . VAL B 1 117 ? -15.814 -41.245 -30.661 1.00 63.21 117 VAL B N 1
ATOM 6705 C CA . VAL B 1 117 ? -15.014 -41.815 -29.571 1.00 62.29 117 VAL B CA 1
ATOM 6706 C C . VAL B 1 117 ? -13.552 -41.737 -30.045 1.00 67.55 117 VAL B C 1
ATOM 6707 O O . VAL B 1 117 ? -13.073 -42.656 -30.722 1.00 68.57 117 VAL B O 1
ATOM 6711 N N . GLY B 1 118 ? -12.906 -40.602 -29.763 1.00 63.53 118 GLY B N 1
ATOM 6712 C CA . GLY B 1 118 ? -11.533 -40.327 -30.178 1.00 63.49 118 GLY B CA 1
ATOM 6713 C C . GLY B 1 118 ? -10.520 -40.103 -29.069 1.00 65.12 118 GLY B C 1
ATOM 6714 O O . GLY B 1 118 ? -10.613 -40.705 -27.991 1.00 63.73 118 GLY B O 1
ATOM 6715 N N . THR B 1 119 ? -9.521 -39.240 -29.348 1.00 60.97 119 THR B N 1
ATOM 6716 C CA . THR B 1 119 ? -8.413 -38.899 -28.437 1.00 58.30 119 THR B CA 1
ATOM 6717 C C . THR B 1 119 ? -8.900 -38.092 -27.238 1.00 58.75 119 THR B C 1
ATOM 6718 O O . THR B 1 119 ? -8.291 -38.173 -26.171 1.00 58.05 119 THR B O 1
ATOM 6722 N N . PHE B 1 120 ? -9.965 -37.296 -27.410 1.00 53.90 120 PHE B N 1
ATOM 6723 C CA . PHE B 1 120 ? -10.545 -36.535 -26.315 1.00 51.51 120 PHE B CA 1
ATOM 6724 C C . PHE B 1 120 ? -11.266 -37.503 -25.372 1.00 53.90 120 PHE B C 1
ATOM 6725 O O . PHE B 1 120 ? -12.160 -38.245 -25.805 1.00 53.44 120 PHE B O 1
ATOM 6733 N N . GLY B 1 121 ? -10.833 -37.498 -24.107 1.00 47.85 121 GLY B N 1
ATOM 6734 C CA . GLY B 1 121 ? -11.363 -38.348 -23.049 1.00 46.51 121 GLY B CA 1
ATOM 6735 C C . GLY B 1 121 ? -10.801 -39.750 -23.090 1.00 51.57 121 GLY B C 1
ATOM 6736 O O . GLY B 1 121 ? -11.342 -40.657 -22.448 1.00 52.34 121 GLY B O 1
ATOM 6737 N N . ALA B 1 122 ? -9.723 -39.953 -23.867 1.00 47.50 122 ALA B N 1
ATOM 6738 C CA . ALA B 1 122 ? -9.081 -41.254 -23.984 1.00 46.74 122 ALA B CA 1
ATOM 6739 C C . ALA B 1 122 ? -8.358 -41.615 -22.671 1.00 47.89 122 ALA B C 1
ATOM 6740 O O . ALA B 1 122 ? -7.650 -40.780 -22.130 1.00 45.64 122 ALA B O 1
ATOM 6742 N N . PRO B 1 123 ? -8.581 -42.825 -22.114 1.00 43.54 123 PRO B N 1
ATOM 6743 C CA . PRO B 1 123 ? -7.877 -43.199 -20.881 1.00 43.15 123 PRO B CA 1
ATOM 6744 C C . PRO B 1 123 ? -6.392 -43.415 -21.150 1.00 50.97 123 PRO B C 1
ATOM 6745 O O . PRO B 1 123 ? -6.022 -43.771 -22.280 1.00 53.44 123 PRO B O 1
ATOM 6749 N N . ASP B 1 124 ? -5.538 -43.228 -20.133 1.00 47.08 124 ASP B N 1
ATOM 6750 C CA . ASP B 1 124 ? -4.100 -43.453 -20.319 1.00 46.63 124 ASP B CA 1
ATOM 6751 C C . ASP B 1 124 ? -3.772 -44.960 -20.223 1.00 50.15 124 ASP B C 1
ATOM 6752 O O . ASP B 1 124 ? -3.301 -45.458 -19.199 1.00 49.23 124 ASP B O 1
ATOM 6757 N N . ILE B 1 125 ? -4.005 -45.661 -21.337 1.00 48.35 125 ILE B N 1
ATOM 6758 C CA . ILE B 1 125 ? -3.792 -47.091 -21.567 1.00 49.09 125 ILE B CA 1
ATOM 6759 C C . ILE B 1 125 ? -2.283 -47.419 -21.581 1.00 51.28 125 ILE B C 1
ATOM 6760 O O . ILE B 1 125 ? -1.897 -48.532 -21.187 1.00 49.36 125 ILE B O 1
ATOM 6765 N N . THR B 1 126 ? -1.441 -46.452 -22.020 1.00 49.20 126 THR B N 1
ATOM 6766 C CA . THR B 1 126 ? 0.020 -46.618 -22.027 1.00 49.42 126 THR B CA 1
ATOM 6767 C C . THR B 1 126 ? 0.474 -46.758 -20.568 1.00 49.25 126 THR B C 1
ATOM 6768 O O . THR B 1 126 ? 1.203 -47.696 -20.265 1.00 49.24 126 THR B O 1
ATOM 6772 N N . LEU B 1 127 ? -0.030 -45.890 -19.662 1.00 43.65 127 LEU B N 1
ATOM 6773 C CA . LEU B 1 127 ? 0.293 -45.940 -18.232 1.00 41.84 127 LEU B CA 1
ATOM 6774 C C . LEU B 1 127 ? -0.195 -47.263 -17.611 1.00 47.67 127 LEU B C 1
ATOM 6775 O O . LEU B 1 127 ? 0.555 -47.877 -16.844 1.00 49.50 127 LEU B O 1
ATOM 6780 N N . LEU B 1 128 ? -1.388 -47.739 -17.979 1.00 44.52 128 LEU B N 1
ATOM 6781 C CA . LEU B 1 128 ? -1.929 -49.006 -17.460 1.00 43.91 128 LEU B CA 1
ATOM 6782 C C . LEU B 1 128 ? -1.014 -50.183 -17.828 1.00 47.30 128 LEU B C 1
ATOM 6783 O O . LEU B 1 128 ? -0.803 -51.078 -16.989 1.00 45.12 128 LEU B O 1
ATOM 6788 N N . LYS B 1 129 ? -0.500 -50.195 -19.087 1.00 45.63 129 LYS B N 1
ATOM 6789 C CA . LYS B 1 129 ? 0.442 -51.221 -19.558 1.00 47.27 129 LYS B CA 1
ATOM 6790 C C . LYS B 1 129 ? 1.730 -51.168 -18.725 1.00 49.34 129 LYS B C 1
ATOM 6791 O O . LYS B 1 129 ? 2.190 -52.200 -18.234 1.00 49.87 129 LYS B O 1
ATOM 6797 N N . GLN B 1 130 ? 2.262 -49.961 -18.507 1.00 45.48 130 GLN B N 1
ATOM 6798 C CA . GLN B 1 130 ? 3.483 -49.726 -17.735 1.00 44.72 130 GLN B CA 1
ATOM 6799 C C . GLN B 1 130 ? 3.320 -50.163 -16.268 1.00 45.73 130 GLN B C 1
ATOM 6800 O O . GLN B 1 130 ? 4.184 -50.860 -15.741 1.00 45.40 130 GLN B O 1
ATOM 6806 N N . LEU B 1 131 ? 2.184 -49.825 -15.642 1.00 41.33 131 LEU B N 1
ATOM 6807 C CA . LEU B 1 131 ? 1.879 -50.230 -14.267 1.00 39.97 131 LEU B CA 1
ATOM 6808 C C . LEU B 1 131 ? 1.891 -51.749 -14.142 1.00 45.97 131 LEU B C 1
ATOM 6809 O O . LEU B 1 131 ? 2.474 -52.275 -13.183 1.00 46.09 131 LEU B O 1
ATOM 6814 N N . THR B 1 132 ? 1.271 -52.464 -15.115 1.00 43.62 132 THR B N 1
ATOM 6815 C CA . THR B 1 132 ? 1.230 -53.936 -15.129 1.00 45.11 132 THR B CA 1
ATOM 6816 C C . THR B 1 132 ? 2.651 -54.526 -15.260 1.00 50.14 132 THR B C 1
ATOM 6817 O O . THR B 1 132 ? 2.982 -55.488 -14.548 1.00 49.02 132 THR B O 1
ATOM 6821 N N . PHE B 1 133 ? 3.475 -53.962 -16.164 1.00 47.55 133 PHE B N 1
ATOM 6822 C CA . PHE B 1 133 ? 4.847 -54.448 -16.333 1.00 49.72 133 PHE B CA 1
ATOM 6823 C C . PHE B 1 133 ? 5.652 -54.268 -15.057 1.00 52.02 133 PHE B C 1
ATOM 6824 O O . PHE B 1 133 ? 6.371 -55.180 -14.667 1.00 52.39 133 PHE B O 1
ATOM 6832 N N . PHE B 1 134 ? 5.529 -53.112 -14.398 1.00 45.90 134 PHE B N 1
ATOM 6833 C CA . PHE B 1 134 ? 6.321 -52.898 -13.202 1.00 43.86 134 PHE B CA 1
ATOM 6834 C C . PHE B 1 134 ? 5.781 -53.726 -12.030 1.00 45.87 134 PHE B C 1
ATOM 6835 O O . PHE B 1 134 ? 6.578 -54.096 -11.165 1.00 43.71 134 PHE B O 1
ATOM 6843 N N . LEU B 1 135 ? 4.466 -54.102 -12.034 1.00 43.20 135 LEU B N 1
ATOM 6844 C CA . LEU B 1 135 ? 3.947 -54.973 -10.967 1.00 44.58 135 LEU B CA 1
ATOM 6845 C C . LEU B 1 135 ? 4.537 -56.407 -11.113 1.00 49.75 135 LEU B C 1
ATOM 6846 O O . LEU B 1 135 ? 4.735 -57.113 -10.107 1.00 48.10 135 LEU B O 1
ATOM 6851 N N . LEU B 1 136 ? 4.797 -56.817 -12.378 1.00 48.02 136 LEU B N 1
ATOM 6852 C CA . LEU B 1 136 ? 5.406 -58.093 -12.744 1.00 49.97 136 LEU B CA 1
ATOM 6853 C C . LEU B 1 136 ? 6.835 -58.222 -12.226 1.00 56.03 136 LEU B C 1
ATOM 6854 O O . LEU B 1 136 ? 7.301 -59.342 -12.020 1.00 56.85 136 LEU B O 1
ATOM 6859 N N . GLU B 1 137 ? 7.534 -57.083 -12.053 1.00 53.54 137 GLU B N 1
ATOM 6860 C CA . GLU B 1 137 ? 8.960 -57.012 -11.666 1.00 54.17 137 GLU B CA 1
ATOM 6861 C C . GLU B 1 137 ? 9.241 -56.512 -10.248 1.00 55.23 137 GLU B C 1
ATOM 6862 O O . GLU B 1 137 ? 10.375 -56.627 -9.797 1.00 54.39 137 GLU B O 1
ATOM 6868 N N . ASN B 1 138 ? 8.259 -55.908 -9.571 1.00 51.09 138 ASN B N 1
ATOM 6869 C CA . ASN B 1 138 ? 8.487 -55.334 -8.248 1.00 49.87 138 ASN B CA 1
ATOM 6870 C C . ASN B 1 138 ? 7.461 -55.789 -7.218 1.00 53.60 138 ASN B C 1
ATOM 6871 O O . ASN B 1 138 ? 6.266 -55.686 -7.463 1.00 52.86 138 ASN B O 1
ATOM 6876 N N . ASP B 1 139 ? 7.928 -56.233 -6.040 1.00 50.75 139 ASP B N 1
ATOM 6877 C CA . ASP B 1 139 ? 7.034 -56.615 -4.954 1.00 49.41 139 ASP B CA 1
ATOM 6878 C C . ASP B 1 139 ? 6.802 -55.390 -4.042 1.00 49.28 139 ASP B C 1
ATOM 6879 O O . ASP B 1 139 ? 7.309 -55.305 -2.923 1.00 49.15 139 ASP B O 1
ATOM 6884 N N . PHE B 1 140 ? 6.036 -54.454 -4.551 1.00 44.12 140 PHE B N 1
ATOM 6885 C CA . PHE B 1 140 ? 5.553 -53.292 -3.819 1.00 41.37 140 PHE B CA 1
ATOM 6886 C C . PHE B 1 140 ? 4.283 -53.710 -3.067 1.00 46.40 140 PHE B C 1
ATOM 6887 O O . PHE B 1 140 ? 3.336 -54.132 -3.731 1.00 46.79 140 PHE B O 1
ATOM 6895 N N . PRO B 1 141 ? 4.226 -53.617 -1.711 1.00 44.53 141 PRO B N 1
ATOM 6896 C CA . PRO B 1 141 ? 2.999 -54.056 -0.983 1.00 44.89 141 PRO B CA 1
ATOM 6897 C C . PRO B 1 141 ? 1.685 -53.374 -1.440 1.00 46.02 141 PRO B C 1
ATOM 6898 O O . PRO B 1 141 ? 0.644 -54.029 -1.430 1.00 45.27 141 PRO B O 1
ATOM 6902 N N . THR B 1 142 ? 1.731 -52.100 -1.868 1.00 40.55 142 THR B N 1
ATOM 6903 C CA . THR B 1 142 ? 0.545 -51.363 -2.347 1.00 40.25 142 THR B CA 1
ATOM 6904 C C . THR B 1 142 ? 0.391 -51.422 -3.883 1.00 44.01 142 THR B C 1
ATOM 6905 O O . THR B 1 142 ? -0.614 -50.922 -4.409 1.00 44.11 142 THR B O 1
ATOM 6909 N N . GLY B 1 143 ? 1.383 -52.009 -4.575 1.00 39.83 143 GLY B N 1
ATOM 6910 C CA . GLY B 1 143 ? 1.379 -52.172 -6.025 1.00 38.98 143 GLY B CA 1
ATOM 6911 C C . GLY B 1 143 ? 0.105 -52.799 -6.587 1.00 43.38 143 GLY B C 1
ATOM 6912 O O . GLY B 1 143 ? -0.527 -52.209 -7.474 1.00 41.46 143 GLY B O 1
ATOM 6913 N N . PRO B 1 144 ? -0.342 -53.985 -6.086 1.00 40.56 144 PRO B N 1
ATOM 6914 C CA . PRO B 1 144 ? -1.554 -54.610 -6.670 1.00 40.39 144 PRO B CA 1
ATOM 6915 C C . PRO B 1 144 ? -2.809 -53.737 -6.544 1.00 45.17 144 PRO B C 1
ATOM 6916 O O . PRO B 1 144 ? -3.577 -53.639 -7.501 1.00 45.21 144 PRO B O 1
ATOM 6920 N N . GLU B 1 145 ? -2.985 -53.066 -5.391 1.00 42.56 145 GLU B N 1
ATOM 6921 C CA . GLU B 1 145 ? -4.116 -52.174 -5.162 1.00 42.48 145 GLU B CA 1
ATOM 6922 C C . GLU B 1 145 ? -4.048 -50.952 -6.081 1.00 44.05 145 GLU B C 1
ATOM 6923 O O . GLU B 1 145 ? -5.093 -50.503 -6.524 1.00 45.59 145 GLU B O 1
ATOM 6929 N N . THR B 1 146 ? -2.841 -50.443 -6.398 1.00 36.36 146 THR B N 1
ATOM 6930 C CA . THR B 1 146 ? -2.697 -49.293 -7.290 1.00 34.84 146 THR B CA 1
ATOM 6931 C C . THR B 1 146 ? -3.101 -49.696 -8.713 1.00 39.56 146 THR B C 1
ATOM 6932 O O . THR B 1 146 ? -3.853 -48.970 -9.358 1.00 39.25 146 THR B O 1
ATOM 6936 N N . LEU B 1 147 ? -2.602 -50.846 -9.201 1.00 36.58 147 LEU B N 1
ATOM 6937 C CA . LEU B 1 147 ? -2.954 -51.340 -10.530 1.00 36.82 147 LEU B CA 1
ATOM 6938 C C . LEU B 1 147 ? -4.478 -51.544 -10.655 1.00 38.93 147 LEU B C 1
ATOM 6939 O O . LEU B 1 147 ? -5.082 -51.061 -11.618 1.00 37.49 147 LEU B O 1
ATOM 6944 N N . ARG B 1 148 ? -5.087 -52.250 -9.688 1.00 37.20 148 ARG B N 1
ATOM 6945 C CA . ARG B 1 148 ? -6.529 -52.521 -9.717 1.00 39.02 148 ARG B CA 1
ATOM 6946 C C . ARG B 1 148 ? -7.342 -51.223 -9.747 1.00 42.87 148 ARG B C 1
ATOM 6947 O O . ARG B 1 148 ? -8.275 -51.099 -10.551 1.00 43.01 148 ARG B O 1
ATOM 6955 N N . GLN B 1 149 ? -6.928 -50.231 -8.931 1.00 38.56 149 GLN B N 1
ATOM 6956 C CA . GLN B 1 149 ? -7.621 -48.943 -8.847 1.00 37.23 149 GLN B CA 1
ATOM 6957 C C . GLN B 1 149 ? -7.567 -48.178 -10.164 1.00 40.24 149 GLN B C 1
ATOM 6958 O O . GLN B 1 149 ? -8.610 -47.685 -10.612 1.00 40.11 149 GLN B O 1
ATOM 6964 N N . VAL B 1 150 ? -6.379 -48.121 -10.804 1.00 36.83 150 VAL B N 1
ATOM 6965 C CA . VAL B 1 150 ? -6.216 -47.441 -12.088 1.00 36.07 150 VAL B CA 1
ATOM 6966 C C . VAL B 1 150 ? -7.063 -48.164 -13.174 1.00 38.58 150 VAL B C 1
ATOM 6967 O O . VAL B 1 150 ? -7.782 -47.493 -13.919 1.00 37.09 150 VAL B O 1
ATOM 6971 N N . ARG B 1 151 ? -7.010 -49.510 -13.217 1.00 36.05 151 ARG B N 1
ATOM 6972 C CA . ARG B 1 151 ? -7.778 -50.287 -14.191 1.00 38.04 151 ARG B CA 1
ATOM 6973 C C . ARG B 1 151 ? -9.285 -50.106 -13.992 1.00 41.72 151 ARG B C 1
ATOM 6974 O O . ARG B 1 151 ? -9.997 -49.965 -14.983 1.00 42.85 151 ARG B O 1
ATOM 6982 N N . GLU B 1 152 ? -9.764 -50.146 -12.723 1.00 36.90 152 GLU B N 1
ATOM 6983 C CA . GLU B 1 152 ? -11.173 -49.942 -12.371 1.00 36.65 152 GLU B CA 1
ATOM 6984 C C . GLU B 1 152 ? -11.624 -48.509 -12.749 1.00 38.09 152 GLU B C 1
ATOM 6985 O O . GLU B 1 152 ? -12.717 -48.353 -13.278 1.00 37.83 152 GLU B O 1
ATOM 6991 N N . ALA B 1 153 ? -10.758 -47.487 -12.539 1.00 34.80 153 ALA B N 1
ATOM 6992 C CA . ALA B 1 153 ? -11.083 -46.100 -12.927 1.00 34.36 153 ALA B CA 1
ATOM 6993 C C . ALA B 1 153 ? -11.234 -45.986 -14.466 1.00 42.00 153 ALA B C 1
ATOM 6994 O O . ALA B 1 153 ? -12.189 -45.379 -14.934 1.00 40.38 153 ALA B O 1
ATOM 6996 N N . ILE B 1 154 ? -10.333 -46.640 -15.240 1.00 42.10 154 ILE B N 1
ATOM 6997 C CA . ILE B 1 154 ? -10.396 -46.650 -16.704 1.00 43.64 154 ILE B CA 1
ATOM 6998 C C . ILE B 1 154 ? -11.692 -47.363 -17.157 1.00 48.97 154 ILE B C 1
ATOM 6999 O O . ILE B 1 154 ? -12.357 -46.885 -18.083 1.00 49.94 154 ILE B O 1
ATOM 7004 N N . ALA B 1 155 ? -12.061 -48.472 -16.474 1.00 44.86 155 ALA B N 1
ATOM 7005 C CA . ALA B 1 155 ? -13.245 -49.266 -16.794 1.00 45.83 155 ALA B CA 1
ATOM 7006 C C . ALA B 1 155 ? -14.579 -48.623 -16.374 1.00 48.71 155 ALA B C 1
ATOM 7007 O O . ALA B 1 155 ? -15.577 -48.904 -17.021 1.00 50.53 155 ALA B O 1
ATOM 7009 N N . THR B 1 156 ? -14.612 -47.773 -15.323 1.00 42.91 156 THR B N 1
ATOM 7010 C CA . THR B 1 156 ? -15.884 -47.233 -14.811 1.00 41.44 156 THR B CA 1
ATOM 7011 C C . THR B 1 156 ? -16.052 -45.726 -14.952 1.00 43.16 156 THR B C 1
ATOM 7012 O O . THR B 1 156 ? -17.184 -45.246 -14.852 1.00 44.10 156 THR B O 1
ATOM 7016 N N . LEU B 1 157 ? -14.960 -44.983 -15.177 1.00 37.59 157 LEU B N 1
ATOM 7017 C CA . LEU B 1 157 ? -15.017 -43.537 -15.344 1.00 35.68 157 LEU B CA 1
ATOM 7018 C C . LEU B 1 157 ? -14.877 -43.133 -16.817 1.00 42.57 157 LEU B C 1
ATOM 7019 O O . LEU B 1 157 ? -14.522 -43.940 -17.668 1.00 43.76 157 LEU B O 1
ATOM 7024 N N . GLN B 1 158 ? -15.169 -41.867 -17.103 1.00 39.41 158 GLN B N 1
ATOM 7025 C CA . GLN B 1 158 ? -15.003 -41.274 -18.407 1.00 39.17 158 GLN B CA 1
ATOM 7026 C C . GLN B 1 158 ? -14.795 -39.777 -18.263 1.00 42.39 158 GLN B C 1
ATOM 7027 O O . GLN B 1 158 ? -15.654 -39.088 -17.714 1.00 41.93 158 GLN B O 1
ATOM 7033 N N . TYR B 1 159 ? -13.659 -39.272 -18.755 1.00 39.50 159 TYR B N 1
ATOM 7034 C CA . TYR B 1 159 ? -13.469 -37.832 -18.797 1.00 38.72 159 TYR B CA 1
ATOM 7035 C C . TYR B 1 159 ? -14.196 -37.315 -20.031 1.00 44.75 159 TYR B C 1
ATOM 7036 O O . TYR B 1 159 ? -14.101 -37.920 -21.109 1.00 47.38 159 TYR B O 1
ATOM 7045 N N . GLY B 1 160 ? -14.932 -36.229 -19.860 1.00 40.16 160 GLY B N 1
ATOM 7046 C CA . GLY B 1 160 ? -15.687 -35.643 -20.952 1.00 41.89 160 GLY B CA 1
ATOM 7047 C C . GLY B 1 160 ? -16.727 -34.645 -20.504 1.00 47.23 160 GLY B C 1
ATOM 7048 O O . GLY B 1 160 ? -16.834 -34.351 -19.314 1.00 46.25 160 GLY B O 1
ATOM 7049 N N . SER B 1 161 ? -17.530 -34.150 -21.462 1.00 44.31 161 SER B N 1
ATOM 7050 C CA . SER B 1 161 ? -18.540 -33.121 -21.242 1.00 43.16 161 SER B CA 1
ATOM 7051 C C . SER B 1 161 ? -19.981 -33.707 -21.198 1.00 48.01 161 SER B C 1
ATOM 7052 O O . SER B 1 161 ? -20.954 -33.007 -21.498 1.00 48.12 161 SER B O 1
ATOM 7055 N N . GLY B 1 162 ? -20.096 -34.966 -20.771 1.00 44.94 162 GLY B N 1
ATOM 7056 C CA . GLY B 1 162 ? -21.381 -35.648 -20.589 1.00 44.38 162 GLY B CA 1
ATOM 7057 C C . GLY B 1 162 ? -22.335 -35.665 -21.769 1.00 48.31 162 GLY B C 1
ATOM 7058 O O . GLY B 1 162 ? -21.927 -35.916 -22.905 1.00 49.94 162 GLY B O 1
ATOM 7059 N N . SER B 1 163 ? -23.617 -35.414 -21.497 1.00 43.42 163 SER B N 1
ATOM 7060 C CA . SER B 1 163 ? -24.677 -35.461 -22.509 1.00 45.03 163 SER B CA 1
ATOM 7061 C C . SER B 1 163 ? -25.800 -34.489 -22.189 1.00 48.32 163 SER B C 1
ATOM 7062 O O . SER B 1 163 ? -25.806 -33.905 -21.107 1.00 46.16 163 SER B O 1
ATOM 7065 N N . TYR B 1 164 ? -26.759 -34.323 -23.123 1.00 48.02 164 TYR B N 1
ATOM 7066 C CA . TYR B 1 164 ? -27.949 -33.481 -22.913 1.00 48.00 164 TYR B CA 1
ATOM 7067 C C . TYR B 1 164 ? -28.805 -34.080 -21.784 1.00 49.85 164 TYR B C 1
ATOM 7068 O O . TYR B 1 164 ? -29.216 -33.348 -20.897 1.00 48.40 164 TYR B O 1
ATOM 7077 N N . SER B 1 165 ? -29.025 -35.418 -21.798 1.00 46.80 165 SER B N 1
ATOM 7078 C CA . SER B 1 165 ? -29.779 -36.130 -20.760 1.00 46.67 165 SER B CA 1
ATOM 7079 C C . SER B 1 165 ? -29.131 -35.894 -19.380 1.00 50.06 165 SER B C 1
ATOM 7080 O O . SER B 1 165 ? -29.835 -35.600 -18.406 1.00 49.13 165 SER B O 1
ATOM 7083 N N . GLY B 1 166 ? -27.795 -36.029 -19.326 1.00 45.27 166 GLY B N 1
ATOM 7084 C CA . GLY B 1 166 ? -27.008 -35.774 -18.123 1.00 43.10 166 GLY B CA 1
ATOM 7085 C C . GLY B 1 166 ? -27.269 -34.376 -17.581 1.00 47.10 166 GLY B C 1
ATOM 7086 O O . GLY B 1 166 ? -27.625 -34.238 -16.403 1.00 46.28 166 GLY B O 1
ATOM 7087 N N . GLN B 1 167 ? -27.197 -33.332 -18.479 1.00 42.60 167 GLN B N 1
ATOM 7088 C CA . GLN B 1 167 ? -27.442 -31.918 -18.157 1.00 41.31 167 GLN B CA 1
ATOM 7089 C C . GLN B 1 167 ? -28.872 -31.682 -17.672 1.00 45.05 167 GLN B C 1
ATOM 7090 O O . GLN B 1 167 ? -29.073 -30.971 -16.690 1.00 42.64 167 GLN B O 1
ATOM 7096 N N . LEU B 1 168 ? -29.862 -32.279 -18.363 1.00 45.07 168 LEU B N 1
ATOM 7097 C CA . LEU B 1 168 ? -31.288 -32.131 -18.052 1.00 46.07 168 LEU B CA 1
ATOM 7098 C C . LEU B 1 168 ? -31.639 -32.785 -16.702 1.00 50.33 168 LEU B C 1
ATOM 7099 O O . LEU B 1 168 ? -32.345 -32.167 -15.900 1.00 50.45 168 LEU B O 1
ATOM 7104 N N . ASN B 1 169 ? -31.111 -33.994 -16.439 1.00 45.59 169 ASN B N 1
ATOM 7105 C CA . ASN B 1 169 ? -31.302 -34.701 -15.173 1.00 45.12 169 ASN B CA 1
ATOM 7106 C C . ASN B 1 169 ? -30.642 -33.941 -14.021 1.00 47.01 169 ASN B C 1
ATOM 7107 O O . ASN B 1 169 ? -31.180 -33.924 -12.914 1.00 46.00 169 ASN B O 1
ATOM 7112 N N . ARG B 1 170 ? -29.494 -33.287 -14.295 1.00 42.02 170 ARG B N 1
ATOM 7113 C CA . ARG B 1 170 ? -28.790 -32.444 -13.327 1.00 40.02 170 ARG B CA 1
ATOM 7114 C C . ARG B 1 170 ? -29.678 -31.269 -12.907 1.00 44.51 170 ARG B C 1
ATOM 7115 O O . ARG B 1 170 ? -29.753 -30.959 -11.713 1.00 43.26 170 ARG B O 1
ATOM 7123 N N . LEU B 1 171 ? -30.381 -30.645 -13.875 1.00 43.23 171 LEU B N 1
ATOM 7124 C CA . LEU B 1 171 ? -31.298 -29.537 -13.594 1.00 43.40 171 LEU B CA 1
ATOM 7125 C C . LEU B 1 171 ? -32.405 -29.972 -12.613 1.00 46.41 171 LEU B C 1
ATOM 7126 O O . LEU B 1 171 ? -32.713 -29.224 -11.676 1.00 45.80 171 LEU B O 1
ATOM 7131 N N . LEU B 1 172 ? -32.956 -31.193 -12.795 1.00 42.91 172 LEU B N 1
ATOM 7132 C CA . LEU B 1 172 ? -33.977 -31.766 -11.906 1.00 43.00 172 LEU B CA 1
ATOM 7133 C C . LEU B 1 172 ? -33.423 -31.929 -10.476 1.00 45.76 172 LEU B C 1
ATOM 7134 O O . LEU B 1 172 ? -34.107 -31.584 -9.520 1.00 46.52 172 LEU B O 1
ATOM 7139 N N . ALA B 1 173 ? -32.190 -32.447 -10.344 1.00 40.50 173 ALA B N 1
ATOM 7140 C CA . ALA B 1 173 ? -31.510 -32.629 -9.056 1.00 40.05 173 ALA B CA 1
ATOM 7141 C C . ALA B 1 173 ? -31.304 -31.255 -8.343 1.00 44.47 173 ALA B C 1
ATOM 7142 O O . ALA B 1 173 ? -31.568 -31.154 -7.138 1.00 43.97 173 ALA B O 1
ATOM 7144 N N . MET B 1 174 ? -30.916 -30.196 -9.104 1.00 40.63 174 MET B N 1
ATOM 7145 C CA . MET B 1 174 ? -30.740 -28.825 -8.573 1.00 39.14 174 MET B CA 1
ATOM 7146 C C . MET B 1 174 ? -32.072 -28.292 -8.052 1.00 42.94 174 MET B C 1
ATOM 7147 O O . MET B 1 174 ? -32.110 -27.785 -6.931 1.00 44.54 174 MET B O 1
ATOM 7152 N N . LYS B 1 175 ? -33.168 -28.440 -8.845 1.00 37.57 175 LYS B N 1
ATOM 7153 C CA . LYS B 1 175 ? -34.515 -28.030 -8.444 1.00 37.61 175 LYS B CA 1
ATOM 7154 C C . LYS B 1 175 ? -34.935 -28.787 -7.171 1.00 43.95 175 LYS B C 1
ATOM 7155 O O . LYS B 1 175 ? -35.540 -28.188 -6.287 1.00 46.11 175 LYS B O 1
ATOM 7161 N N . GLY B 1 176 ? -34.605 -30.077 -7.096 1.00 41.03 176 GLY B N 1
ATOM 7162 C CA . GLY B 1 176 ? -34.879 -30.932 -5.944 1.00 41.85 176 GLY B CA 1
ATOM 7163 C C . GLY B 1 176 ? -34.237 -30.432 -4.663 1.00 44.82 176 GLY B C 1
ATOM 7164 O O . GLY B 1 176 ? -34.890 -30.414 -3.615 1.00 44.75 176 GLY B O 1
ATOM 7165 N N . VAL B 1 177 ? -32.967 -29.977 -4.742 1.00 41.33 177 VAL B N 1
ATOM 7166 C CA . VAL B 1 177 ? -32.239 -29.386 -3.591 1.00 40.05 177 VAL B CA 1
ATOM 7167 C C . VAL B 1 177 ? -32.902 -28.032 -3.194 1.00 41.29 177 VAL B C 1
ATOM 7168 O O . VAL B 1 177 ? -33.150 -27.784 -2.010 1.00 39.97 177 VAL B O 1
ATOM 7172 N N . ALA B 1 178 ? -33.243 -27.200 -4.188 1.00 38.58 178 ALA B N 1
ATOM 7173 C CA . ALA B 1 178 ? -33.854 -25.892 -3.963 1.00 39.91 178 ALA B CA 1
ATOM 7174 C C . ALA B 1 178 ? -35.284 -25.949 -3.430 1.00 49.17 178 ALA B C 1
ATOM 7175 O O . ALA B 1 178 ? -35.647 -25.078 -2.633 1.00 51.79 178 ALA B O 1
ATOM 7177 N N . THR B 1 179 ? -36.125 -26.898 -3.917 1.00 46.25 179 THR B N 1
ATOM 7178 C CA . THR B 1 179 ? -37.563 -26.883 -3.611 1.00 47.79 179 THR B CA 1
ATOM 7179 C C . THR B 1 179 ? -38.154 -28.215 -3.094 1.00 52.74 179 THR B C 1
ATOM 7180 O O . THR B 1 179 ? -39.337 -28.251 -2.764 1.00 53.22 179 THR B O 1
ATOM 7184 N N . GLY B 1 180 ? -37.360 -29.275 -3.054 1.00 49.07 180 GLY B N 1
ATOM 7185 C CA . GLY B 1 180 ? -37.845 -30.607 -2.692 1.00 49.21 180 GLY B CA 1
ATOM 7186 C C . GLY B 1 180 ? -37.980 -30.929 -1.225 1.00 51.64 180 GLY B C 1
ATOM 7187 O O . GLY B 1 180 ? -38.767 -30.304 -0.534 1.00 52.64 180 GLY B O 1
ATOM 7188 N N . ARG B 1 181 ? -37.208 -31.908 -0.744 1.00 48.56 181 ARG B N 1
ATOM 7189 C CA . ARG B 1 181 ? -37.258 -32.384 0.646 1.00 48.46 181 ARG B CA 1
ATOM 7190 C C . ARG B 1 181 ? -36.937 -31.280 1.670 1.00 51.84 181 ARG B C 1
ATOM 7191 O O . ARG B 1 181 ? -37.483 -31.294 2.776 1.00 51.51 181 ARG B O 1
ATOM 7199 N N . ASN B 1 182 ? -36.039 -30.345 1.304 1.00 47.13 182 ASN B N 1
ATOM 7200 C CA . ASN B 1 182 ? -35.597 -29.286 2.193 1.00 46.10 182 ASN B CA 1
ATOM 7201 C C . ASN B 1 182 ? -35.544 -27.965 1.412 1.00 48.20 182 ASN B C 1
ATOM 7202 O O . ASN B 1 182 ? -34.467 -27.537 0.977 1.00 45.39 182 ASN B O 1
ATOM 7207 N N . PRO B 1 183 ? -36.720 -27.314 1.208 1.00 45.94 183 PRO B N 1
ATOM 7208 C CA . PRO B 1 183 ? -36.748 -26.049 0.451 1.00 44.92 183 PRO B CA 1
ATOM 7209 C C . PRO B 1 183 ? -35.845 -24.967 1.025 1.00 47.68 183 PRO B C 1
ATOM 7210 O O . PRO B 1 183 ? -35.682 -24.853 2.241 1.00 47.82 183 PRO B O 1
ATOM 7214 N N . ASN B 1 184 ? -35.262 -24.163 0.127 1.00 43.99 184 ASN B N 1
ATOM 7215 C CA . ASN B 1 184 ? -34.365 -23.064 0.470 1.00 42.75 184 ASN B CA 1
ATOM 7216 C C . ASN B 1 184 ? -35.017 -22.089 1.405 1.00 46.53 184 ASN B C 1
ATOM 7217 O O . ASN B 1 184 ? -36.232 -21.893 1.354 1.00 47.24 184 ASN B O 1
ATOM 7222 N N . LYS B 1 185 ? -34.208 -21.476 2.269 1.00 42.73 185 LYS B N 1
ATOM 7223 C CA . LYS B 1 185 ? -34.682 -20.432 3.182 1.00 43.36 185 LYS B CA 1
ATOM 7224 C C . LYS B 1 185 ? -33.799 -19.214 3.055 1.00 48.53 185 LYS B C 1
ATOM 7225 O O . LYS B 1 185 ? -32.580 -19.335 2.965 1.00 47.84 185 LYS B O 1
ATOM 7231 N N . THR B 1 186 ? -34.396 -18.043 3.060 1.00 48.26 186 THR B N 1
ATOM 7232 C CA . THR B 1 186 ? -33.624 -16.805 3.038 1.00 48.70 186 THR B CA 1
ATOM 7233 C C . THR B 1 186 ? -32.966 -16.645 4.421 1.00 53.43 186 THR B C 1
ATOM 7234 O O . THR B 1 186 ? -33.538 -17.139 5.405 1.00 53.63 186 THR B O 1
ATOM 7238 N N . PRO B 1 187 ? -31.848 -15.897 4.554 1.00 49.33 187 PRO B N 1
ATOM 7239 C CA . PRO B 1 187 ? -31.302 -15.631 5.907 1.00 49.59 187 PRO B CA 1
ATOM 7240 C C . PRO B 1 187 ? -32.349 -15.071 6.897 1.00 54.37 187 PRO B C 1
ATOM 7241 O O . PRO B 1 187 ? -32.323 -15.440 8.077 1.00 54.10 187 PRO B O 1
ATOM 7245 N N . LYS B 1 188 ? -33.292 -14.213 6.409 1.00 51.08 188 LYS B N 1
ATOM 7246 C CA . LYS B 1 188 ? -34.355 -13.635 7.236 1.00 52.00 188 LYS B CA 1
ATOM 7247 C C . LYS B 1 188 ? -35.246 -14.753 7.836 1.00 56.06 188 LYS B C 1
ATOM 7248 O O . LYS B 1 188 ? -35.512 -14.716 9.036 1.00 56.01 188 LYS B O 1
ATOM 7254 N N . THR B 1 189 ? -35.664 -15.748 7.013 1.00 52.62 189 THR B N 1
ATOM 7255 C CA . THR B 1 189 ? -36.501 -16.889 7.434 1.00 52.78 189 THR B CA 1
ATOM 7256 C C . THR B 1 189 ? -35.767 -17.705 8.522 1.00 56.78 189 THR B C 1
ATOM 7257 O O . THR B 1 189 ? -36.408 -18.127 9.479 1.00 57.77 189 THR B O 1
ATOM 7261 N N . VAL B 1 190 ? -34.434 -17.895 8.387 1.00 52.56 190 VAL B N 1
ATOM 7262 C CA . VAL B 1 190 ? -33.594 -18.624 9.354 1.00 51.46 190 VAL B CA 1
ATOM 7263 C C . VAL B 1 190 ? -33.517 -17.815 10.687 1.00 56.65 190 VAL B C 1
ATOM 7264 O O . VAL B 1 190 ? -33.464 -18.413 11.765 1.00 57.11 190 VAL B O 1
ATOM 7268 N N . GLY B 1 191 ? -33.563 -16.484 10.591 1.00 53.42 191 GLY B N 1
ATOM 7269 C CA . GLY B 1 191 ? -33.559 -15.605 11.752 1.00 55.16 191 GLY B CA 1
ATOM 7270 C C . GLY B 1 191 ? -32.418 -14.613 11.844 1.00 59.89 191 GLY B C 1
ATOM 7271 O O . GLY B 1 191 ? -32.164 -14.081 12.932 1.00 61.56 191 GLY B O 1
ATOM 7272 N N . TYR B 1 192 ? -31.735 -14.335 10.709 1.00 53.95 192 TYR B N 1
ATOM 7273 C CA . TYR B 1 192 ? -30.617 -13.390 10.690 1.00 53.25 192 TYR B CA 1
ATOM 7274 C C . TYR B 1 192 ? -30.920 -12.130 9.906 1.00 58.00 192 TYR B C 1
ATOM 7275 O O . TYR B 1 192 ? -31.463 -12.201 8.802 1.00 58.19 192 TYR B O 1
ATOM 7284 N N . THR B 1 193 ? -30.512 -10.972 10.452 1.00 53.87 193 THR B N 1
ATOM 7285 C CA . THR B 1 193 ? -30.577 -9.702 9.733 1.00 52.89 193 THR B CA 1
ATOM 7286 C C . THR B 1 193 ? -29.283 -9.628 8.877 1.00 53.22 193 THR B C 1
ATOM 7287 O O . THR B 1 193 ? -28.388 -10.449 9.081 1.00 50.75 193 THR B O 1
ATOM 7291 N N . ASN B 1 194 ? -29.160 -8.632 7.977 1.00 49.42 194 ASN B N 1
ATOM 7292 C CA . ASN B 1 194 ? -27.955 -8.445 7.169 1.00 48.51 194 ASN B CA 1
ATOM 7293 C C . ASN B 1 194 ? -26.755 -8.155 8.065 1.00 52.26 194 ASN B C 1
ATOM 7294 O O . ASN B 1 194 ? -25.683 -8.713 7.843 1.00 50.00 194 ASN B O 1
ATOM 7299 N N . GLU B 1 195 ? -26.956 -7.338 9.111 1.00 51.18 195 GLU B N 1
ATOM 7300 C CA . GLU B 1 195 ? -25.901 -6.952 10.054 1.00 51.13 195 GLU B CA 1
ATOM 7301 C C . GLU B 1 195 ? -25.433 -8.137 10.903 1.00 54.42 195 GLU B C 1
ATOM 7302 O O . GLU B 1 195 ? -24.231 -8.274 11.115 1.00 53.85 195 GLU B O 1
ATOM 7308 N N . GLN B 1 196 ? -26.353 -9.007 11.345 1.00 53.31 196 GLN B N 1
ATOM 7309 C CA . GLN B 1 196 ? -25.985 -10.205 12.116 1.00 53.68 196 GLN B CA 1
ATOM 7310 C C . GLN B 1 196 ? -25.122 -11.148 11.268 1.00 56.79 196 GLN B C 1
ATOM 7311 O O . GLN B 1 196 ? -24.123 -11.671 11.771 1.00 55.25 196 GLN B O 1
ATOM 7317 N N . LEU B 1 197 ? -25.468 -11.313 9.976 1.00 54.29 197 LEU B N 1
ATOM 7318 C CA . LEU B 1 197 ? -24.672 -12.121 9.049 1.00 54.10 197 LEU B CA 1
ATOM 7319 C C . LEU B 1 197 ? -23.292 -11.509 8.816 1.00 54.22 197 LEU B C 1
ATOM 7320 O O . LEU B 1 197 ? -22.303 -12.243 8.805 1.00 53.16 197 LEU B O 1
ATOM 7325 N N . ALA B 1 198 ? -23.226 -10.165 8.682 1.00 49.75 198 ALA B N 1
ATOM 7326 C CA . ALA B 1 198 ? -21.987 -9.406 8.504 1.00 49.21 198 ALA B CA 1
ATOM 7327 C C . ALA B 1 198 ? -21.029 -9.627 9.682 1.00 53.15 198 ALA B C 1
ATOM 7328 O O . ALA B 1 198 ? -19.828 -9.780 9.464 1.00 53.00 198 ALA B O 1
ATOM 7330 N N . LYS B 1 199 ? -21.567 -9.691 10.913 1.00 50.98 199 LYS B N 1
ATOM 7331 C CA . LYS B 1 199 ? -20.790 -9.941 12.132 1.00 50.54 199 LYS B CA 1
ATOM 7332 C C . LYS B 1 199 ? -20.197 -11.365 12.111 1.00 51.86 199 LYS B C 1
ATOM 7333 O O . LYS B 1 199 ? -19.087 -11.564 12.600 1.00 50.51 199 LYS B O 1
ATOM 7339 N N . LEU B 1 200 ? -20.921 -12.342 11.523 1.00 46.89 200 LEU B N 1
ATOM 7340 C CA . LEU B 1 200 ? -20.425 -13.713 11.403 1.00 44.76 200 LEU B CA 1
ATOM 7341 C C . LEU B 1 200 ? -19.331 -13.748 10.340 1.00 48.06 200 LEU B C 1
ATOM 7342 O O . LEU B 1 200 ? -18.262 -14.304 10.580 1.00 47.45 200 LEU B O 1
ATOM 7347 N N . LEU B 1 201 ? -19.576 -13.084 9.188 1.00 43.65 201 LEU B N 1
ATOM 7348 C CA . LEU B 1 201 ? -18.632 -13.010 8.072 1.00 41.61 201 LEU B CA 1
ATOM 7349 C C . LEU B 1 201 ? -17.375 -12.259 8.455 1.00 45.40 201 LEU B C 1
ATOM 7350 O O . LEU B 1 201 ? -16.337 -12.526 7.880 1.00 44.20 201 LEU B O 1
ATOM 7355 N N . GLU B 1 202 ? -17.434 -11.360 9.450 1.00 45.28 202 GLU B N 1
ATOM 7356 C CA . GLU B 1 202 ? -16.218 -10.664 9.907 1.00 44.77 202 GLU B CA 1
ATOM 7357 C C . GLU B 1 202 ? -15.214 -11.688 10.452 1.00 48.01 202 GLU B C 1
ATOM 7358 O O . GLU B 1 202 ? -14.005 -11.490 10.345 1.00 48.27 202 GLU B O 1
ATOM 7364 N N . GLN B 1 203 ? -15.736 -12.810 10.981 1.00 43.17 203 GLN B N 1
ATOM 7365 C CA . GLN B 1 203 ? -14.973 -13.915 11.543 1.00 42.98 203 GLN B CA 1
ATOM 7366 C C . GLN B 1 203 ? -14.660 -15.019 10.507 1.00 47.33 203 GLN B C 1
ATOM 7367 O O . GLN B 1 203 ? -13.505 -15.456 10.440 1.00 47.02 203 GLN B O 1
ATOM 7373 N N . THR B 1 204 ? -15.684 -15.507 9.748 1.00 42.04 204 THR B N 1
ATOM 7374 C CA . THR B 1 204 ? -15.546 -16.628 8.791 1.00 39.10 204 THR B CA 1
ATOM 7375 C C . THR B 1 204 ? -14.989 -16.179 7.442 1.00 41.75 204 THR B C 1
ATOM 7376 O O . THR B 1 204 ? -14.422 -17.001 6.720 1.00 39.54 204 THR B O 1
ATOM 7380 N N . LEU B 1 205 ? -15.164 -14.904 7.088 1.00 41.28 205 LEU B N 1
ATOM 7381 C CA . LEU B 1 205 ? -14.607 -14.353 5.847 1.00 41.36 205 LEU B CA 1
ATOM 7382 C C . LEU B 1 205 ? -14.047 -12.948 6.111 1.00 46.20 205 LEU B C 1
ATOM 7383 O O . LEU B 1 205 ? -14.627 -11.961 5.650 1.00 46.89 205 LEU B O 1
ATOM 7388 N N . PRO B 1 206 ? -12.923 -12.820 6.867 1.00 42.04 206 PRO B N 1
ATOM 7389 C CA . PRO B 1 206 ? -12.360 -11.477 7.115 1.00 42.51 206 PRO B CA 1
ATOM 7390 C C . PRO B 1 206 ? -11.892 -10.828 5.815 1.00 46.05 206 PRO B C 1
ATOM 7391 O O . PRO B 1 206 ? -11.271 -11.493 4.966 1.00 45.54 206 PRO B O 1
ATOM 7395 N N . ILE B 1 207 ? -12.266 -9.560 5.620 1.00 40.75 207 ILE B N 1
ATOM 7396 C CA . ILE B 1 207 ? -11.889 -8.831 4.413 1.00 39.42 207 ILE B CA 1
ATOM 7397 C C . ILE B 1 207 ? -11.224 -7.506 4.760 1.00 47.50 207 ILE B C 1
ATOM 7398 O O . ILE B 1 207 ? -11.468 -6.935 5.825 1.00 49.23 207 ILE B O 1
ATOM 7403 N N . ASN B 1 208 ? -10.409 -7.007 3.832 1.00 44.57 208 ASN B N 1
ATOM 7404 C CA . ASN B 1 208 ? -9.829 -5.674 3.916 1.00 46.02 208 ASN B CA 1
ATOM 7405 C C . ASN B 1 208 ? -10.559 -4.797 2.928 1.00 49.47 208 ASN B C 1
ATOM 7406 O O . ASN B 1 208 ? -11.344 -5.305 2.119 1.00 46.26 208 ASN B O 1
ATOM 7411 N N . THR B 1 209 ? -10.292 -3.485 2.959 1.00 48.40 209 THR B N 1
ATOM 7412 C CA . THR B 1 209 ? -10.914 -2.601 1.982 1.00 48.62 209 THR B CA 1
ATOM 7413 C C . THR B 1 209 ? -10.127 -2.723 0.685 1.00 53.22 209 THR B C 1
ATOM 7414 O O . THR B 1 209 ? -8.932 -3.060 0.769 1.00 52.83 209 THR B O 1
ATOM 7418 N N . PRO B 1 210 ? -10.687 -2.376 -0.507 1.00 49.04 210 PRO B N 1
ATOM 7419 C CA . PRO B 1 210 ? -9.828 -2.308 -1.706 1.00 48.05 210 PRO B CA 1
ATOM 7420 C C . PRO B 1 210 ? -8.710 -1.280 -1.496 1.00 52.60 210 PRO B C 1
ATOM 7421 O O . PRO B 1 210 ? -8.851 -0.397 -0.640 1.00 53.55 210 PRO B O 1
ATOM 7425 N N . LYS B 1 211 ? -7.608 -1.378 -2.255 1.00 49.36 211 LYS B N 1
ATOM 7426 C CA . LYS B 1 211 ? -6.502 -0.408 -2.184 1.00 50.76 211 LYS B CA 1
ATOM 7427 C C . LYS B 1 211 ? -7.041 1.024 -2.326 1.00 56.49 211 LYS B C 1
ATOM 7428 O O . LYS B 1 211 ? -8.032 1.225 -3.029 1.00 56.07 211 LYS B O 1
ATOM 7434 N N . HIS B 1 212 ? -6.407 2.004 -1.661 1.00 55.83 212 HIS B N 1
ATOM 7435 C CA . HIS B 1 212 ? -6.819 3.418 -1.713 1.00 58.26 212 HIS B CA 1
ATOM 7436 C C . HIS B 1 212 ? -6.783 3.956 -3.154 1.00 64.30 212 HIS B C 1
ATOM 7437 O O . HIS B 1 212 ? -7.645 4.752 -3.520 1.00 64.42 212 HIS B O 1
ATOM 7444 N N . GLU B 1 213 ? -5.803 3.513 -3.965 1.00 61.66 213 GLU B N 1
ATOM 7445 C CA . GLU B 1 213 ? -5.628 3.958 -5.353 1.00 62.21 213 GLU B CA 1
ATOM 7446 C C . GLU B 1 213 ? -6.733 3.425 -6.281 1.00 64.00 213 GLU B C 1
ATOM 7447 O O . GLU B 1 213 ? -6.988 4.037 -7.316 1.00 64.42 213 GLU B O 1
ATOM 7453 N N . ASP B 1 214 ? -7.403 2.323 -5.905 1.00 57.96 214 ASP B N 1
ATOM 7454 C CA . ASP B 1 214 ? -8.481 1.737 -6.696 1.00 57.63 214 ASP B CA 1
ATOM 7455 C C . ASP B 1 214 ? -9.742 2.631 -6.712 1.00 62.98 214 ASP B C 1
ATOM 7456 O O . ASP B 1 214 ? -10.131 3.187 -5.673 1.00 62.10 214 ASP B O 1
ATOM 7461 N N . PRO B 1 215 ? -10.378 2.782 -7.903 1.00 59.49 215 PRO B N 1
ATOM 7462 C CA . PRO B 1 215 ? -11.579 3.613 -7.982 1.00 59.65 215 PRO B CA 1
ATOM 7463 C C . PRO B 1 215 ? -12.763 3.027 -7.235 1.00 60.94 215 PRO B C 1
ATOM 7464 O O . PRO B 1 215 ? -12.929 1.816 -7.130 1.00 59.71 215 PRO B O 1
ATOM 7468 N N . ASP B 1 216 ? -13.585 3.922 -6.712 1.00 57.55 216 ASP B N 1
ATOM 7469 C CA . ASP B 1 216 ? -14.829 3.633 -6.030 1.00 55.82 216 ASP B CA 1
ATOM 7470 C C . ASP B 1 216 ? -15.848 3.121 -7.034 1.00 59.56 216 ASP B C 1
ATOM 7471 O O . ASP B 1 216 ? -15.679 3.317 -8.244 1.00 61.37 216 ASP B O 1
ATOM 7476 N N . LEU B 1 217 ? -16.923 2.501 -6.545 1.00 52.51 217 LEU B N 1
ATOM 7477 C CA . LEU B 1 217 ? -18.011 2.033 -7.394 1.00 50.84 217 LEU B CA 1
ATOM 7478 C C . LEU B 1 217 ? -18.886 3.227 -7.787 1.00 56.04 217 LEU B C 1
ATOM 7479 O O . LEU B 1 217 ? -19.907 3.481 -7.156 1.00 56.39 217 LEU B O 1
ATOM 7484 N N . ARG B 1 218 ? -18.449 4.014 -8.783 1.00 54.09 218 ARG B N 1
ATOM 7485 C CA . ARG B 1 218 ? -19.186 5.212 -9.178 1.00 56.08 218 ARG B CA 1
ATOM 7486 C C . ARG B 1 218 ? -19.288 5.397 -10.679 1.00 63.99 218 ARG B C 1
ATOM 7487 O O . ARG B 1 218 ? -19.991 6.313 -11.122 1.00 66.90 218 ARG B O 1
ATOM 7495 N N . TRP B 1 219 ? -18.554 4.607 -11.463 1.00 59.23 219 TRP B N 1
ATOM 7496 C CA . TRP B 1 219 ? -18.477 4.851 -12.894 1.00 60.91 219 TRP B CA 1
ATOM 7497 C C . TRP B 1 219 ? -18.855 3.684 -13.777 1.00 63.72 219 TRP B C 1
ATOM 7498 O O . TRP B 1 219 ? -18.959 2.536 -13.322 1.00 60.48 219 TRP B O 1
ATOM 7509 N N . ALA B 1 220 ? -19.034 4.000 -15.075 1.00 61.84 220 ALA B N 1
ATOM 7510 C CA . ALA B 1 220 ? -19.262 3.021 -16.133 1.00 61.54 220 ALA B CA 1
ATOM 7511 C C . ALA B 1 220 ? -17.958 2.212 -16.312 1.00 63.98 220 ALA B C 1
ATOM 7512 O O . ALA B 1 220 ? -16.879 2.802 -16.193 1.00 65.17 220 ALA B O 1
ATOM 7514 N N . PRO B 1 221 ? -18.011 0.892 -16.573 1.00 57.33 221 PRO B N 1
ATOM 7515 C CA . PRO B 1 221 ? -16.765 0.107 -16.676 1.00 55.90 221 PRO B CA 1
ATOM 7516 C C . PRO B 1 221 ? -15.681 0.655 -17.611 1.00 60.93 221 PRO B C 1
ATOM 7517 O O . PRO B 1 221 ? -14.515 0.605 -17.217 1.00 60.86 221 PRO B O 1
ATOM 7521 N N . SER B 1 222 ? -16.038 1.161 -18.823 1.00 58.09 222 SER B N 1
ATOM 7522 C CA . SER B 1 222 ? -15.066 1.681 -19.800 1.00 59.36 222 SER B CA 1
ATOM 7523 C C . SER B 1 222 ? -14.239 2.856 -19.257 1.00 66.73 222 SER B C 1
ATOM 7524 O O . SER B 1 222 ? -13.129 3.092 -19.743 1.00 67.34 222 SER B O 1
ATOM 7527 N N . TRP B 1 223 ? -14.780 3.598 -18.265 1.00 64.36 223 TRP B N 1
ATOM 7528 C CA . TRP B 1 223 ? -14.107 4.746 -17.663 1.00 65.63 223 TRP B CA 1
ATOM 7529 C C . TRP B 1 223 ? -12.953 4.307 -16.722 1.00 67.82 223 TRP B C 1
ATOM 7530 O O . TRP B 1 223 ? -12.199 5.152 -16.243 1.00 68.93 223 TRP B O 1
ATOM 7541 N N . LEU B 1 224 ? -12.826 2.998 -16.458 1.00 61.28 224 LEU B N 1
ATOM 7542 C CA . LEU B 1 224 ? -11.761 2.443 -15.621 1.00 59.10 224 LEU B CA 1
ATOM 7543 C C . LEU B 1 224 ? -10.498 2.153 -16.480 1.00 63.23 224 LEU B C 1
ATOM 7544 O O . LEU B 1 224 ? -9.456 1.748 -15.948 1.00 61.84 224 LEU B O 1
ATOM 7549 N N . ILE B 1 225 ? -10.597 2.410 -17.807 1.00 60.26 225 ILE B N 1
ATOM 7550 C CA . ILE B 1 225 ? -9.496 2.261 -18.746 1.00 59.96 225 ILE B CA 1
ATOM 7551 C C . ILE B 1 225 ? -8.850 3.619 -18.910 1.00 67.39 225 ILE B C 1
ATOM 7552 O O . ILE B 1 225 ? -9.487 4.587 -19.331 1.00 67.79 225 ILE B O 1
ATOM 7557 N N . ASN B 1 226 ? -7.578 3.678 -18.585 1.00 66.89 226 ASN B N 1
ATOM 7558 C CA . ASN B 1 226 ? -6.789 4.880 -18.728 1.00 69.82 226 ASN B CA 1
ATOM 7559 C C . ASN B 1 226 ? -5.761 4.599 -19.825 1.00 76.65 226 ASN B C 1
ATOM 7560 O O . ASN B 1 226 ? -4.718 4.012 -19.534 1.00 75.70 226 ASN B O 1
ATOM 7565 N N . TYR B 1 227 ? -6.099 4.938 -21.098 1.00 76.58 227 TYR B N 1
ATOM 7566 C CA . TYR B 1 227 ? -5.204 4.705 -22.238 1.00 78.89 227 TYR B CA 1
ATOM 7567 C C . TYR B 1 227 ? -4.897 5.994 -23.011 1.00 88.13 227 TYR B C 1
ATOM 7568 O O . TYR B 1 227 ? -5.807 6.755 -23.346 1.00 89.42 227 TYR B O 1
ATOM 7577 N N . THR B 1 228 ? -3.602 6.215 -23.299 1.00 87.20 228 THR B N 1
ATOM 7578 C CA . THR B 1 228 ? -3.071 7.339 -24.106 1.00 90.61 228 THR B CA 1
ATOM 7579 C C . THR B 1 228 ? -1.923 6.857 -25.005 1.00 97.79 228 THR B C 1
ATOM 7580 O O . THR B 1 228 ? -1.718 7.399 -26.087 1.00 100.24 228 THR B O 1
ATOM 7584 N N . GLY B 1 229 ? -1.174 5.873 -24.513 1.00 93.23 229 GLY B N 1
ATOM 7585 C CA . GLY B 1 229 ? -0.008 5.313 -25.180 1.00 93.12 229 GLY B CA 1
ATOM 7586 C C . GLY B 1 229 ? 1.155 5.178 -24.221 1.00 95.56 229 GLY B C 1
ATOM 7587 O O . GLY B 1 229 ? 1.894 4.191 -24.275 1.00 94.40 229 GLY B O 1
ATOM 7588 N N . ASP B 1 230 ? 1.296 6.159 -23.313 1.00 91.76 230 ASP B N 1
ATOM 7589 C CA . ASP B 1 230 ? 2.375 6.255 -22.330 1.00 90.82 230 ASP B CA 1
ATOM 7590 C C . ASP B 1 230 ? 2.324 5.099 -21.320 1.00 88.53 230 ASP B C 1
ATOM 7591 O O . ASP B 1 230 ? 1.468 5.098 -20.443 1.00 87.21 230 ASP B O 1
ATOM 7596 N N . LEU B 1 231 ? 3.285 4.144 -21.430 1.00 82.03 231 LEU B N 1
ATOM 7597 C CA . LEU B 1 231 ? 3.456 2.968 -20.564 1.00 78.74 231 LEU B CA 1
ATOM 7598 C C . LEU B 1 231 ? 3.654 3.312 -19.083 1.00 80.85 231 LEU B C 1
ATOM 7599 O O . LEU B 1 231 ? 3.409 2.462 -18.220 1.00 77.79 231 LEU B O 1
ATOM 7604 N N . SER B 1 232 ? 4.162 4.528 -18.796 1.00 79.07 232 SER B N 1
ATOM 7605 C CA . SER B 1 232 ? 4.405 4.996 -17.433 1.00 78.42 232 SER B CA 1
ATOM 7606 C C . SER B 1 232 ? 3.091 5.366 -16.722 1.00 80.03 232 SER B C 1
ATOM 7607 O O . SER B 1 232 ? 3.056 5.316 -15.494 1.00 79.31 232 SER B O 1
ATOM 7610 N N . THR B 1 233 ? 2.018 5.709 -17.478 1.00 75.56 233 THR B N 1
ATOM 7611 C CA . THR B 1 233 ? 0.727 6.108 -16.898 1.00 74.66 233 THR B CA 1
ATOM 7612 C C . THR B 1 233 ? -0.445 5.147 -17.232 1.00 77.91 233 THR B C 1
ATOM 7613 O O . THR B 1 233 ? -1.361 4.998 -16.406 1.00 75.87 233 THR B O 1
ATOM 7617 N N . ASP B 1 234 ? -0.461 4.570 -18.457 1.00 73.82 234 ASP B N 1
ATOM 7618 C CA . ASP B 1 234 ? -1.528 3.689 -18.934 1.00 71.35 234 ASP B CA 1
ATOM 7619 C C . ASP B 1 234 ? -1.821 2.543 -17.968 1.00 71.47 234 ASP B C 1
ATOM 7620 O O . ASP B 1 234 ? -0.898 1.891 -17.462 1.00 70.17 234 ASP B O 1
ATOM 7625 N N . LYS B 1 235 ? -3.127 2.356 -17.662 1.00 65.62 235 LYS B N 1
ATOM 7626 C CA . LYS B 1 235 ? -3.611 1.338 -16.728 1.00 62.36 235 LYS B CA 1
ATOM 7627 C C . LYS B 1 235 ? -5.106 1.068 -16.860 1.00 64.28 235 LYS B C 1
ATOM 7628 O O . LYS B 1 235 ? -5.897 1.982 -17.079 1.00 65.60 235 LYS B O 1
ATOM 7634 N N . SER B 1 236 ? -5.488 -0.193 -16.669 1.00 57.85 236 SER B N 1
ATOM 7635 C CA . SER B 1 236 ? -6.877 -0.642 -16.610 1.00 55.81 236 SER B CA 1
ATOM 7636 C C . SER B 1 236 ? -7.129 -1.082 -15.193 1.00 56.45 236 SER B C 1
ATOM 7637 O O . SER B 1 236 ? -6.350 -1.873 -14.670 1.00 54.05 236 SER B O 1
ATOM 7640 N N . TYR B 1 237 ? -8.172 -0.524 -14.549 1.00 53.56 237 TYR B N 1
ATOM 7641 C CA . TYR B 1 237 ? -8.578 -0.854 -13.175 1.00 52.33 237 TYR B CA 1
ATOM 7642 C C . TYR B 1 237 ? -9.697 -1.917 -13.174 1.00 54.60 237 TYR B C 1
ATOM 7643 O O . TYR B 1 237 ? -10.201 -2.282 -12.111 1.00 53.01 237 TYR B O 1
ATOM 7652 N N . LEU B 1 238 ? -10.088 -2.403 -14.369 1.00 51.51 238 LEU B N 1
ATOM 7653 C CA . LEU B 1 238 ? -11.101 -3.451 -14.531 1.00 50.20 238 LEU B CA 1
ATOM 7654 C C . LEU B 1 238 ? -10.541 -4.781 -14.075 1.00 56.07 238 LEU B C 1
ATOM 7655 O O . LEU B 1 238 ? -9.320 -4.963 -14.148 1.00 56.58 238 LEU B O 1
ATOM 7660 N N . PRO B 1 239 ? -11.388 -5.753 -13.647 1.00 52.62 239 PRO B N 1
ATOM 7661 C CA . PRO B 1 239 ? -10.843 -7.066 -13.255 1.00 50.64 239 PRO B CA 1
ATOM 7662 C C . PRO B 1 239 ? -10.279 -7.846 -14.449 1.00 56.72 239 PRO B C 1
ATOM 7663 O O . PRO B 1 239 ? -10.696 -7.628 -15.585 1.00 56.41 239 PRO B O 1
ATOM 7667 N N . HIS B 1 240 ? -9.330 -8.754 -14.185 1.00 55.71 240 HIS B N 1
ATOM 7668 C CA . HIS B 1 240 ? -8.783 -9.657 -15.193 1.00 57.70 240 HIS B CA 1
ATOM 7669 C C . HIS B 1 240 ? -9.889 -10.614 -15.660 1.00 58.33 240 HIS B C 1
ATOM 7670 O O . HIS B 1 240 ? -10.703 -11.058 -14.841 1.00 55.44 240 HIS B O 1
ATOM 7677 N N . VAL B 1 241 ? -9.946 -10.887 -16.971 1.00 55.21 241 VAL B N 1
ATOM 7678 C CA . VAL B 1 241 ? -10.908 -11.841 -17.527 1.00 55.49 241 VAL B CA 1
ATOM 7679 C C . VAL B 1 241 ? -10.131 -12.938 -18.289 1.00 60.49 241 VAL B C 1
ATOM 7680 O O . VAL B 1 241 ? -8.986 -12.709 -18.705 1.00 60.36 241 VAL B O 1
ATOM 7684 N N . THR B 1 242 ? -10.751 -14.127 -18.451 1.00 57.19 242 THR B N 1
ATOM 7685 C CA . THR B 1 242 ? -10.180 -15.215 -19.239 1.00 56.71 242 THR B CA 1
ATOM 7686 C C . THR B 1 242 ? -10.630 -14.967 -20.673 1.00 60.50 242 THR B C 1
ATOM 7687 O O . THR B 1 242 ? -11.806 -15.139 -20.991 1.00 60.70 242 THR B O 1
ATOM 7691 N N . ILE B 1 243 ? -9.699 -14.498 -21.509 1.00 57.82 243 ILE B N 1
ATOM 7692 C CA . ILE B 1 243 ? -9.904 -14.115 -22.905 1.00 59.43 243 ILE B CA 1
ATOM 7693 C C . ILE B 1 243 ? -10.542 -15.255 -23.725 1.00 63.92 243 ILE B C 1
ATOM 7694 O O . ILE B 1 243 ? -11.459 -14.987 -24.503 1.00 65.46 243 ILE B O 1
ATOM 7699 N N . LYS B 1 244 ? -10.094 -16.507 -23.517 1.00 59.17 244 LYS B N 1
ATOM 7700 C CA . LYS B 1 244 ? -10.583 -17.681 -24.239 1.00 59.26 244 LYS B CA 1
ATOM 7701 C C . LYS B 1 244 ? -11.958 -18.183 -23.730 1.00 61.37 244 LYS B C 1
ATOM 7702 O O . LYS B 1 244 ? -12.567 -19.035 -24.388 1.00 61.76 244 LYS B O 1
ATOM 7704 N N . SER B 1 245 ? -12.456 -17.664 -22.586 1.00 54.94 245 SER B N 1
ATOM 7705 C CA . SER B 1 245 ? -13.752 -18.097 -22.055 1.00 52.47 245 SER B CA 1
ATOM 7706 C C . SER B 1 245 ? -14.902 -17.517 -22.881 1.00 54.73 245 SER B C 1
ATOM 7707 O O . SER B 1 245 ? -14.715 -16.568 -23.633 1.00 56.93 245 SER B O 1
ATOM 7710 N N . SER B 1 246 ? -16.072 -18.116 -22.760 1.00 48.50 246 SER B N 1
ATOM 7711 C CA . SER B 1 246 ? -17.288 -17.756 -23.476 1.00 48.86 246 SER B CA 1
ATOM 7712 C C . SER B 1 246 ? -17.756 -16.331 -23.159 1.00 53.37 246 SER B C 1
ATOM 7713 O O . SER B 1 246 ? -17.753 -15.910 -22.002 1.00 51.22 246 SER B O 1
ATOM 7716 N N . ALA B 1 247 ? -18.176 -15.597 -24.203 1.00 52.42 247 ALA B N 1
ATOM 7717 C CA . ALA B 1 247 ? -18.746 -14.264 -24.064 1.00 52.93 247 ALA B CA 1
ATOM 7718 C C . ALA B 1 247 ? -20.137 -14.335 -23.427 1.00 55.59 247 ALA B C 1
ATOM 7719 O O . ALA B 1 247 ? -20.564 -13.392 -22.760 1.00 55.90 247 ALA B O 1
ATOM 7721 N N . GLY B 1 248 ? -20.833 -15.440 -23.664 1.00 51.41 248 GLY B N 1
ATOM 7722 C CA . GLY B 1 248 ? -22.207 -15.640 -23.216 1.00 51.46 248 GLY B CA 1
ATOM 7723 C C . GLY B 1 248 ? -23.148 -14.798 -24.063 1.00 56.78 248 GLY B C 1
ATOM 7724 O O . GLY B 1 248 ? -22.736 -14.240 -25.092 1.00 55.80 248 GLY B O 1
ATOM 7725 N N . LEU B 1 249 ? -24.417 -14.687 -23.628 1.00 54.41 249 LEU B N 1
ATOM 7726 C CA . LEU B 1 249 ? -25.414 -13.880 -24.331 1.00 56.21 249 LEU B CA 1
ATOM 7727 C C . LEU B 1 249 ? -25.010 -12.396 -24.328 1.00 61.39 249 LEU B C 1
ATOM 7728 O O . LEU B 1 249 ? -24.413 -11.938 -23.352 1.00 59.63 249 LEU B O 1
ATOM 7733 N N . PRO B 1 250 ? -25.258 -11.645 -25.422 1.00 60.59 250 PRO B N 1
ATOM 7734 C CA . PRO B 1 250 ? -25.946 -12.039 -26.663 1.00 62.14 250 PRO B CA 1
ATOM 7735 C C . PRO B 1 250 ? -24.972 -12.439 -27.785 1.00 67.90 250 PRO B C 1
ATOM 7736 O O . PRO B 1 250 ? -25.307 -12.279 -28.967 1.00 69.55 250 PRO B O 1
ATOM 7740 N N . TYR B 1 251 ? -23.784 -12.979 -27.426 1.00 63.45 251 TYR B N 1
ATOM 7741 C CA . TYR B 1 251 ? -22.778 -13.349 -28.425 1.00 64.62 251 TYR B CA 1
ATOM 7742 C C . TYR B 1 251 ? -22.416 -14.834 -28.384 1.00 69.11 251 TYR B C 1
ATOM 7743 O O . TYR B 1 251 ? -21.288 -15.183 -28.029 1.00 69.06 251 TYR B O 1
ATOM 7752 N N . ILE B 1 252 ? -23.341 -15.701 -28.834 1.00 66.43 252 ILE B N 1
ATOM 7753 C CA . ILE B 1 252 ? -23.091 -17.147 -28.885 1.00 66.13 252 ILE B CA 1
ATOM 7754 C C . ILE B 1 252 ? -22.034 -17.445 -29.974 1.00 72.07 252 ILE B C 1
ATOM 7755 O O . ILE B 1 252 ? -22.098 -16.904 -31.086 1.00 72.99 252 ILE B O 1
ATOM 7760 N N . GLY B 1 253 ? -21.066 -18.279 -29.605 1.00 68.24 253 GLY B N 1
ATOM 7761 C CA . GLY B 1 253 ? -19.978 -18.699 -30.476 1.00 69.09 253 GLY B CA 1
ATOM 7762 C C . GLY B 1 253 ? -18.773 -17.787 -30.430 1.00 73.46 253 GLY B C 1
ATOM 7763 O O . GLY B 1 253 ? -17.819 -17.984 -31.188 1.00 74.74 253 GLY B O 1
ATOM 7764 N N . LYS B 1 254 ? -18.801 -16.788 -29.540 1.00 68.88 254 LYS B N 1
ATOM 7765 C CA . LYS B 1 254 ? -17.708 -15.831 -29.399 1.00 68.38 254 LYS B CA 1
ATOM 7766 C C . LYS B 1 254 ? -17.061 -15.942 -28.026 1.00 68.36 254 LYS B C 1
ATOM 7767 O O . LYS B 1 254 ? -17.713 -16.335 -27.060 1.00 66.31 254 LYS B O 1
ATOM 7773 N N . THR B 1 255 ? -15.771 -15.601 -27.950 1.00 63.99 255 THR B N 1
ATOM 7774 C CA . THR B 1 255 ? -15.008 -15.577 -26.702 1.00 61.04 255 THR B CA 1
ATOM 7775 C C . THR B 1 255 ? -15.089 -14.169 -26.105 1.00 64.89 255 THR B C 1
ATOM 7776 O O . THR B 1 255 ? -15.620 -13.269 -26.752 1.00 66.28 255 THR B O 1
ATOM 7780 N N . LYS B 1 256 ? -14.524 -13.969 -24.906 1.00 60.40 256 LYS B N 1
ATOM 7781 C CA . LYS B 1 256 ? -14.463 -12.667 -24.237 1.00 59.76 256 LYS B CA 1
ATOM 7782 C C . LYS B 1 256 ? -13.478 -11.744 -24.974 1.00 65.23 256 LYS B C 1
ATOM 7783 O O . LYS B 1 256 ? -13.747 -10.550 -25.102 1.00 66.22 256 LYS B O 1
ATOM 7789 N N . GLY B 1 257 ? -12.391 -12.317 -25.507 1.00 62.94 257 GLY B N 1
ATOM 7790 C CA . GLY B 1 257 ? -11.410 -11.595 -26.317 1.00 64.11 257 GLY B CA 1
ATOM 7791 C C . GLY B 1 257 ? -12.019 -11.041 -27.596 1.00 70.64 257 GLY B C 1
ATOM 7792 O O . GLY B 1 257 ? -11.688 -9.931 -28.020 1.00 71.76 257 GLY B O 1
ATOM 7793 N N . ASP B 1 258 ? -12.957 -11.804 -28.194 1.00 67.81 258 ASP B N 1
ATOM 7794 C CA . ASP B 1 258 ? -13.689 -11.443 -29.411 1.00 69.42 258 ASP B CA 1
ATOM 7795 C C . ASP B 1 258 ? -14.673 -10.293 -29.195 1.00 73.55 258 ASP B C 1
ATOM 7796 O O . ASP B 1 258 ? -15.014 -9.591 -30.163 1.00 76.57 258 ASP B O 1
ATOM 7801 N N . THR B 1 259 ? -15.187 -10.142 -27.949 1.00 66.06 259 THR B N 1
ATOM 7802 C CA . THR B 1 259 ? -16.270 -9.200 -27.621 1.00 65.43 259 THR B CA 1
ATOM 7803 C C . THR B 1 259 ? -15.938 -8.122 -26.551 1.00 68.23 259 THR B C 1
ATOM 7804 O O . THR B 1 259 ? -16.870 -7.584 -25.934 1.00 66.30 259 THR B O 1
ATOM 7808 N N . THR B 1 260 ? -14.633 -7.777 -26.359 1.00 64.71 260 THR B N 1
ATOM 7809 C CA . THR B 1 260 ? -14.198 -6.769 -25.374 1.00 63.46 260 THR B CA 1
ATOM 7810 C C . THR B 1 260 ? -14.978 -5.445 -25.517 1.00 67.19 260 THR B C 1
ATOM 7811 O O . THR B 1 260 ? -15.546 -4.984 -24.525 1.00 66.15 260 THR B O 1
ATOM 7815 N N . ALA B 1 261 ? -15.003 -4.848 -26.733 1.00 64.59 261 ALA B N 1
ATOM 7816 C CA . ALA B 1 261 ? -15.687 -3.579 -27.000 1.00 66.28 261 ALA B CA 1
ATOM 7817 C C . ALA B 1 261 ? -17.194 -3.694 -26.716 1.00 69.47 261 ALA B C 1
ATOM 7818 O O . ALA B 1 261 ? -17.751 -2.844 -26.015 1.00 69.15 261 ALA B O 1
ATOM 7820 N N . GLU B 1 262 ? -17.821 -4.779 -27.223 1.00 64.49 262 GLU B N 1
ATOM 7821 C CA . GLU B 1 262 ? -19.230 -5.121 -27.071 1.00 63.73 262 GLU B CA 1
ATOM 7822 C C . GLU B 1 262 ? -19.618 -5.150 -25.591 1.00 65.45 262 GLU B C 1
ATOM 7823 O O . GLU B 1 262 ? -20.583 -4.489 -25.198 1.00 65.51 262 GLU B O 1
ATOM 7829 N N . ALA B 1 263 ? -18.809 -5.843 -24.765 1.00 60.63 263 ALA B N 1
ATOM 7830 C CA . ALA B 1 263 ? -19.003 -5.978 -23.315 1.00 58.28 263 ALA B CA 1
ATOM 7831 C C . ALA B 1 263 ? -19.001 -4.618 -22.626 1.00 61.70 263 ALA B C 1
ATOM 7832 O O . ALA B 1 263 ? -19.913 -4.340 -21.864 1.00 60.90 263 ALA B O 1
ATOM 7834 N N . LEU B 1 264 ? -18.010 -3.760 -22.929 1.00 59.28 264 LEU B N 1
ATOM 7835 C CA . LEU B 1 264 ? -17.888 -2.410 -22.380 1.00 59.52 264 LEU B CA 1
ATOM 7836 C C . LEU B 1 264 ? -19.102 -1.579 -22.748 1.00 66.52 264 LEU B C 1
ATOM 7837 O O . LEU B 1 264 ? -19.696 -0.983 -21.859 1.00 67.23 264 LEU B O 1
ATOM 7842 N N . VAL B 1 265 ? -19.517 -1.597 -24.034 1.00 63.52 265 VAL B N 1
ATOM 7843 C CA . VAL B 1 265 ? -20.683 -0.864 -24.521 1.00 64.46 265 VAL B CA 1
ATOM 7844 C C . VAL B 1 265 ? -21.934 -1.324 -23.743 1.00 68.98 265 VAL B C 1
ATOM 7845 O O . VAL B 1 265 ? -22.653 -0.477 -23.210 1.00 71.36 265 VAL B O 1
ATOM 7849 N N . LEU B 1 266 ? -22.166 -2.646 -23.650 1.00 63.22 266 LEU B N 1
ATOM 7850 C CA . LEU B 1 266 ? -23.342 -3.202 -22.977 1.00 61.76 266 LEU B CA 1
ATOM 7851 C C . LEU B 1 266 ? -23.324 -2.964 -21.464 1.00 62.97 266 LEU B C 1
ATOM 7852 O O . LEU B 1 266 ? -24.356 -2.552 -20.924 1.00 62.55 266 LEU B O 1
ATOM 7857 N N . ALA B 1 267 ? -22.167 -3.210 -20.787 1.00 57.40 267 ALA B N 1
ATOM 7858 C CA . ALA B 1 267 ? -22.023 -2.992 -19.339 1.00 56.18 267 ALA B CA 1
ATOM 7859 C C . ALA B 1 267 ? -22.180 -1.507 -19.007 1.00 61.94 267 ALA B C 1
ATOM 7860 O O . ALA B 1 267 ? -22.901 -1.195 -18.063 1.00 62.32 267 ALA B O 1
ATOM 7862 N N . ASP B 1 268 ? -21.592 -0.597 -19.828 1.00 59.05 268 ASP B N 1
ATOM 7863 C CA . ASP B 1 268 ? -21.731 0.854 -19.671 1.00 60.59 268 ASP B CA 1
ATOM 7864 C C . ASP B 1 268 ? -23.188 1.286 -19.740 1.00 64.63 268 ASP B C 1
ATOM 7865 O O . ASP B 1 268 ? -23.666 2.003 -18.861 1.00 64.84 268 ASP B O 1
ATOM 7870 N N . SER B 1 269 ? -23.883 0.862 -20.810 1.00 61.72 269 SER B N 1
ATOM 7871 C CA . SER B 1 269 ? -25.273 1.231 -21.077 1.00 63.14 269 SER B CA 1
ATOM 7872 C C . SER B 1 269 ? -26.207 0.707 -19.997 1.00 65.59 269 SER B C 1
ATOM 7873 O O . SER B 1 269 ? -27.109 1.433 -19.600 1.00 66.30 269 SER B O 1
ATOM 7876 N N . PHE B 1 270 ? -25.973 -0.523 -19.499 1.00 59.69 270 PHE B N 1
ATOM 7877 C CA . PHE B 1 270 ? -26.827 -1.099 -18.470 1.00 58.47 270 PHE B CA 1
ATOM 7878 C C . PHE B 1 270 ? -26.737 -0.323 -17.151 1.00 63.57 270 PHE B C 1
ATOM 7879 O O . PHE B 1 270 ? -27.779 0.035 -16.614 1.00 63.91 270 PHE B O 1
ATOM 7887 N N . ILE B 1 271 ? -25.515 -0.075 -16.633 1.00 61.22 271 ILE B N 1
ATOM 7888 C CA . ILE B 1 271 ? -25.304 0.629 -15.360 1.00 61.68 271 ILE B CA 1
ATOM 7889 C C . ILE B 1 271 ? -25.767 2.116 -15.469 1.00 69.54 271 ILE B C 1
ATOM 7890 O O . ILE B 1 271 ? -26.353 2.628 -14.509 1.00 69.97 271 ILE B O 1
ATOM 7895 N N . ARG B 1 272 ? -25.557 2.769 -16.643 1.00 68.42 272 ARG B N 1
ATOM 7896 C CA . ARG B 1 272 ? -25.958 4.162 -16.890 1.00 70.33 272 ARG B CA 1
ATOM 7897 C C . ARG B 1 272 ? -27.481 4.288 -16.972 1.00 75.71 272 ARG B C 1
ATOM 7898 O O . ARG B 1 272 ? -28.047 5.196 -16.360 1.00 76.25 272 ARG B O 1
ATOM 7906 N N . ASP B 1 273 ? -28.136 3.369 -17.717 1.00 73.10 273 ASP B N 1
ATOM 7907 C CA . ASP B 1 273 ? -29.596 3.353 -17.884 1.00 74.00 273 ASP B CA 1
ATOM 7908 C C . ASP B 1 273 ? -30.290 3.027 -16.582 1.00 75.74 273 ASP B C 1
ATOM 7909 O O . ASP B 1 273 ? -31.355 3.570 -16.330 1.00 76.90 273 ASP B O 1
ATOM 7914 N N . LEU B 1 274 ? -29.689 2.153 -15.755 1.00 69.49 274 LEU B N 1
ATOM 7915 C CA . LEU B 1 274 ? -30.218 1.787 -14.445 1.00 67.40 274 LEU B CA 1
ATOM 7916 C C . LEU B 1 274 ? -30.148 3.004 -13.496 1.00 70.75 274 LEU B C 1
ATOM 7917 O O . LEU B 1 274 ? -31.154 3.344 -12.874 1.00 70.61 274 LEU B O 1
ATOM 7922 N N . GLY B 1 275 ? -28.991 3.659 -13.438 1.00 66.21 275 GLY B N 1
ATOM 7923 C CA . GLY B 1 275 ? -28.774 4.825 -12.595 1.00 66.83 275 GLY B CA 1
ATOM 7924 C C . GLY B 1 275 ? -29.692 5.984 -12.904 1.00 72.96 275 GLY B C 1
ATOM 7925 O O . GLY B 1 275 ? -30.192 6.635 -11.983 1.00 72.88 275 GLY B O 1
ATOM 7926 N N . ARG B 1 276 ? -29.942 6.222 -14.209 1.00 71.04 276 ARG B N 1
ATOM 7927 C CA . ARG B 1 276 ? -30.825 7.284 -14.680 1.00 73.62 276 ARG B CA 1
ATOM 7928 C C . ARG B 1 276 ? -32.274 6.958 -14.355 1.00 76.94 276 ARG B C 1
ATOM 7929 O O . ARG B 1 276 ? -32.977 7.817 -13.823 1.00 77.20 276 ARG B O 1
ATOM 7937 N N . ALA B 1 277 ? -32.711 5.718 -14.663 1.00 72.28 277 ALA B N 1
ATOM 7938 C CA . ALA B 1 277 ? -34.072 5.232 -14.428 1.00 72.65 277 ALA B CA 1
ATOM 7939 C C . ALA B 1 277 ? -34.466 5.297 -12.952 1.00 75.62 277 ALA B C 1
ATOM 7940 O O . ALA B 1 277 ? -35.596 5.666 -12.653 1.00 74.96 277 ALA B O 1
ATOM 7942 N N . ALA B 1 278 ? -33.522 4.984 -12.036 1.00 72.66 278 ALA B N 1
ATOM 7943 C CA . ALA B 1 278 ? -33.731 4.998 -10.582 1.00 72.68 278 ALA B CA 1
ATOM 7944 C C . ALA B 1 278 ? -33.952 6.428 -10.035 1.00 77.63 278 ALA B C 1
ATOM 7945 O O . ALA B 1 278 ? -34.586 6.591 -8.992 1.00 76.84 278 ALA B O 1
ATOM 7947 N N . THR B 1 279 ? -33.457 7.454 -10.742 1.00 75.96 279 THR B N 1
ATOM 7948 C CA . THR B 1 279 ? -33.617 8.848 -10.310 1.00 77.62 279 THR B CA 1
ATOM 7949 C C . THR B 1 279 ? -34.550 9.624 -11.283 1.00 83.06 279 THR B C 1
ATOM 7950 O O . THR B 1 279 ? -34.496 10.851 -11.351 1.00 84.40 279 THR B O 1
ATOM 7954 N N . SER B 1 280 ? -35.427 8.891 -11.999 1.00 78.60 280 SER B N 1
ATOM 7955 C CA . SER B 1 280 ? -36.401 9.436 -12.946 1.00 79.40 280 SER B CA 1
ATOM 7956 C C . SER B 1 280 ? -37.738 9.727 -12.235 1.00 84.69 280 SER B C 1
ATOM 7957 O O . SER B 1 280 ? -37.876 9.438 -11.044 1.00 82.00 280 SER B O 1
ATOM 7960 N N . ALA B 1 281 ? -38.713 10.307 -12.967 1.00 85.77 281 ALA B N 1
ATOM 7961 C CA . ALA B 1 281 ? -40.036 10.656 -12.431 1.00 88.21 281 ALA B CA 1
ATOM 7962 C C . ALA B 1 281 ? -40.835 9.412 -12.027 1.00 91.79 281 ALA B C 1
ATOM 7963 O O . ALA B 1 281 ? -41.683 9.498 -11.135 1.00 92.50 281 ALA B O 1
ATOM 7965 N N . ASP B 1 282 ? -40.555 8.264 -12.671 1.00 86.86 282 ASP B N 1
ATOM 7966 C CA . ASP B 1 282 ? -41.180 6.975 -12.380 1.00 84.87 282 ASP B CA 1
ATOM 7967 C C . ASP B 1 282 ? -40.066 5.895 -12.288 1.00 85.57 282 ASP B C 1
ATOM 7968 O O . ASP B 1 282 ? -39.826 5.183 -13.273 1.00 84.36 282 ASP B O 1
ATOM 7973 N N . PRO B 1 283 ? -39.347 5.779 -11.131 1.00 79.65 283 PRO B N 1
ATOM 7974 C CA . PRO B 1 283 ? -38.279 4.762 -11.026 1.00 76.17 283 PRO B CA 1
ATOM 7975 C C . PRO B 1 283 ? -38.772 3.326 -11.226 1.00 78.91 283 PRO B C 1
ATOM 7976 O O . PRO B 1 283 ? -38.019 2.517 -11.780 1.00 76.74 283 PRO B O 1
ATOM 7980 N N . GLU B 1 284 ? -40.021 3.005 -10.824 1.00 75.59 284 GLU B N 1
ATOM 7981 C CA . GLU B 1 284 ? -40.538 1.649 -11.002 1.00 74.55 284 GLU B CA 1
ATOM 7982 C C . GLU B 1 284 ? -40.640 1.261 -12.494 1.00 79.18 284 GLU B C 1
ATOM 7983 O O . GLU B 1 284 ? -40.076 0.235 -12.880 1.00 78.02 284 GLU B O 1
ATOM 7989 N N . ALA B 1 285 ? -41.319 2.075 -13.320 1.00 77.09 285 ALA B N 1
ATOM 7990 C CA . ALA B 1 285 ? -41.469 1.802 -14.754 1.00 77.00 285 ALA B CA 1
ATOM 7991 C C . ALA B 1 285 ? -40.116 1.860 -15.469 1.00 80.98 285 ALA B C 1
ATOM 7992 O O . ALA B 1 285 ? -39.856 1.037 -16.340 1.00 79.54 285 ALA B O 1
ATOM 7994 N N . GLY B 1 286 ? -39.278 2.822 -15.076 1.00 78.46 286 GLY B N 1
ATOM 7995 C CA . GLY B 1 286 ? -37.957 3.055 -15.641 1.00 77.51 286 GLY B CA 1
ATOM 7996 C C . GLY B 1 286 ? -36.992 1.923 -15.393 1.00 79.84 286 GLY B C 1
ATOM 7997 O O . GLY B 1 286 ? -36.370 1.435 -16.341 1.00 80.05 286 GLY B O 1
ATOM 7998 N N . VAL B 1 287 ? -36.846 1.505 -14.117 1.00 74.16 287 VAL B N 1
ATOM 7999 C CA . VAL B 1 287 ? -35.932 0.421 -13.711 1.00 70.63 287 VAL B CA 1
ATOM 8000 C C . VAL B 1 287 ? -36.401 -0.900 -14.340 1.00 71.57 287 VAL B C 1
ATOM 8001 O O . VAL B 1 287 ? -35.574 -1.617 -14.914 1.00 70.21 287 VAL B O 1
ATOM 8005 N N . LYS B 1 288 ? -37.721 -1.170 -14.303 1.00 67.17 288 LYS B N 1
ATOM 8006 C CA . LYS B 1 288 ? -38.318 -2.376 -14.877 1.00 66.89 288 LYS B CA 1
ATOM 8007 C C . LYS B 1 288 ? -38.098 -2.465 -16.402 1.00 71.93 288 LYS B C 1
ATOM 8008 O O . LYS B 1 288 ? -37.827 -3.569 -16.901 1.00 70.52 288 LYS B O 1
ATOM 8014 N N . LYS B 1 289 ? -38.179 -1.312 -17.120 1.00 69.53 289 LYS B N 1
ATOM 8015 C CA . LYS B 1 289 ? -37.957 -1.209 -18.572 1.00 70.18 289 LYS B CA 1
ATOM 8016 C C . LYS B 1 289 ? -36.506 -1.562 -18.913 1.00 71.95 289 LYS B C 1
ATOM 8017 O O . LYS B 1 289 ? -36.289 -2.377 -19.808 1.00 71.59 289 LYS B O 1
ATOM 8023 N N . THR B 1 290 ? -35.526 -0.969 -18.191 1.00 66.66 290 THR B N 1
ATOM 8024 C CA . THR B 1 290 ? -34.092 -1.237 -18.370 1.00 64.66 290 THR B CA 1
ATOM 8025 C C . THR B 1 290 ? -33.791 -2.736 -18.155 1.00 66.36 290 THR B C 1
ATOM 8026 O O . THR B 1 290 ? -33.121 -3.339 -18.985 1.00 66.70 290 THR B O 1
ATOM 8030 N N . ILE B 1 291 ? -34.301 -3.324 -17.058 1.00 60.12 291 ILE B N 1
ATOM 8031 C CA . ILE B 1 291 ? -34.098 -4.723 -16.709 1.00 58.44 291 ILE B CA 1
ATOM 8032 C C . ILE B 1 291 ? -34.693 -5.664 -17.807 1.00 63.82 291 ILE B C 1
ATOM 8033 O O . ILE B 1 291 ? -34.044 -6.648 -18.180 1.00 61.27 291 ILE B O 1
ATOM 8038 N N . THR B 1 292 ? -35.881 -5.338 -18.348 1.00 63.43 292 THR B N 1
ATOM 8039 C CA . THR B 1 292 ? -36.504 -6.136 -19.412 1.00 64.46 292 THR B CA 1
ATOM 8040 C C . THR B 1 292 ? -35.737 -5.942 -20.746 1.00 70.00 292 THR B C 1
ATOM 8041 O O . THR B 1 292 ? -35.564 -6.914 -21.485 1.00 69.86 292 THR B O 1
ATOM 8045 N N . ASP B 1 293 ? -35.263 -4.701 -21.043 1.00 66.82 293 ASP B N 1
ATOM 8046 C CA . ASP B 1 293 ? -34.500 -4.400 -22.262 1.00 66.16 293 ASP B CA 1
ATOM 8047 C C . ASP B 1 293 ? -33.190 -5.192 -22.306 1.00 66.27 293 ASP B C 1
ATOM 8048 O O . ASP B 1 293 ? -32.776 -5.596 -23.387 1.00 66.16 293 ASP B O 1
ATOM 8053 N N . PHE B 1 294 ? -32.567 -5.416 -21.136 1.00 59.60 294 PHE B N 1
ATOM 8054 C CA . PHE B 1 294 ? -31.318 -6.153 -20.959 1.00 57.94 294 PHE B CA 1
ATOM 8055 C C . PHE B 1 294 ? -31.561 -7.524 -20.273 1.00 60.61 294 PHE B C 1
ATOM 8056 O O . PHE B 1 294 ? -30.665 -8.016 -19.587 1.00 58.83 294 PHE B O 1
ATOM 8064 N N . TRP B 1 295 ? -32.756 -8.150 -20.474 1.00 56.83 295 TRP B N 1
ATOM 8065 C CA . TRP B 1 295 ? -33.144 -9.438 -19.868 1.00 55.05 295 TRP B CA 1
ATOM 8066 C C . TRP B 1 295 ? -32.039 -10.497 -20.027 1.00 57.81 295 TRP B C 1
ATOM 8067 O O . TRP B 1 295 ? -31.814 -11.284 -19.109 1.00 56.16 295 TRP B O 1
ATOM 8078 N N . TYR B 1 296 ? -31.360 -10.513 -21.208 1.00 54.54 296 TYR B N 1
ATOM 8079 C CA . TYR B 1 296 ? -30.356 -11.496 -21.601 1.00 52.73 296 TYR B CA 1
ATOM 8080 C C . TYR B 1 296 ? -29.111 -11.441 -20.720 1.00 56.33 296 TYR B C 1
ATOM 8081 O O . TYR B 1 296 ? -28.358 -12.417 -20.677 1.00 55.55 296 TYR B O 1
ATOM 8090 N N . LEU B 1 297 ? -28.926 -10.336 -19.970 1.00 52.47 297 LEU B N 1
ATOM 8091 C CA . LEU B 1 297 ? -27.819 -10.196 -19.030 1.00 50.92 297 LEU B CA 1
ATOM 8092 C C . LEU B 1 297 ? -28.053 -11.051 -17.771 1.00 53.06 297 LEU B C 1
ATOM 8093 O O . LEU B 1 297 ? -27.147 -11.174 -16.943 1.00 52.00 297 LEU B O 1
ATOM 8098 N N . SER B 1 298 ? -29.241 -11.679 -17.653 1.00 49.66 298 SER B N 1
ATOM 8099 C CA . SER B 1 298 ? -29.570 -12.561 -16.529 1.00 49.07 298 SER B CA 1
ATOM 8100 C C . SER B 1 298 ? -29.742 -14.028 -16.970 1.00 52.87 298 SER B C 1
ATOM 8101 O O . SER B 1 298 ? -30.230 -14.841 -16.183 1.00 51.59 298 SER B O 1
ATOM 8104 N N . CYS B 1 299 ? -29.381 -14.350 -18.227 1.00 50.55 299 CYS B N 1
ATOM 8105 C CA . CYS B 1 299 ? -29.560 -15.685 -18.786 1.00 51.38 299 CYS B CA 1
ATOM 8106 C C . CYS B 1 299 ? -28.212 -16.284 -19.142 1.00 54.09 299 CYS B C 1
ATOM 8107 O O . CYS B 1 299 ? -27.506 -15.764 -20.009 1.00 54.07 299 CYS B O 1
ATOM 8110 N N . GLY B 1 300 ? -27.839 -17.341 -18.424 1.00 49.74 300 GLY B N 1
ATOM 8111 C CA . GLY B 1 300 ? -26.556 -18.003 -18.623 1.00 47.70 300 GLY B CA 1
ATOM 8112 C C . GLY B 1 300 ? -26.617 -19.147 -19.608 1.00 52.71 300 GLY B C 1
ATOM 8113 O O . GLY B 1 300 ? -27.613 -19.873 -19.654 1.00 53.75 300 GLY B O 1
ATOM 8114 N N . LEU B 1 301 ? -25.564 -19.318 -20.417 1.00 49.00 301 LEU B N 1
ATOM 8115 C CA . LEU B 1 301 ? -25.479 -20.466 -21.328 1.00 49.48 301 LEU B CA 1
ATOM 8116 C C . LEU B 1 301 ? -25.240 -21.715 -20.479 1.00 50.47 301 LEU B C 1
ATOM 8117 O O . LEU B 1 301 ? -24.348 -21.691 -19.628 1.00 48.45 301 LEU B O 1
ATOM 8122 N N . LEU B 1 302 ? -26.064 -22.760 -20.640 1.00 45.85 302 LEU B N 1
ATOM 8123 C CA . LEU B 1 302 ? -25.871 -23.957 -19.819 1.00 44.87 302 LEU B CA 1
ATOM 8124 C C . LEU B 1 302 ? -24.771 -24.839 -20.419 1.00 47.90 302 LEU B C 1
ATOM 8125 O O . LEU B 1 302 ? -25.029 -25.727 -21.232 1.00 46.19 302 LEU B O 1
ATOM 8130 N N . PHE B 1 303 ? -23.532 -24.551 -20.015 1.00 45.01 303 PHE B N 1
ATOM 8131 C CA . PHE B 1 303 ? -22.328 -25.212 -20.480 1.00 45.61 303 PHE B CA 1
ATOM 8132 C C . PHE B 1 303 ? -22.121 -26.560 -19.774 1.00 47.38 303 PHE B C 1
ATOM 8133 O O . PHE B 1 303 ? -22.123 -26.599 -18.544 1.00 44.63 303 PHE B O 1
ATOM 8141 N N . PRO B 1 304 ? -21.912 -27.679 -20.517 1.00 46.02 304 PRO B N 1
ATOM 8142 C CA . PRO B 1 304 ? -21.644 -28.972 -19.837 1.00 44.24 304 PRO B CA 1
ATOM 8143 C C . PRO B 1 304 ? -20.210 -29.006 -19.309 1.00 49.09 304 PRO B C 1
ATOM 8144 O O . PRO B 1 304 ? -19.267 -28.781 -20.071 1.00 50.42 304 PRO B O 1
ATOM 8148 N N . LYS B 1 305 ? -20.034 -29.217 -18.003 1.00 44.65 305 LYS B N 1
ATOM 8149 C CA . LYS B 1 305 ? -18.695 -29.204 -17.401 1.00 43.27 305 LYS B CA 1
ATOM 8150 C C . LYS B 1 305 ? -17.903 -30.489 -17.731 1.00 46.98 305 LYS B C 1
ATOM 8151 O O . LYS B 1 305 ? -18.436 -31.595 -17.584 1.00 44.28 305 LYS B O 1
ATOM 8157 N N . GLY B 1 306 ? -16.648 -30.317 -18.159 1.00 44.95 306 GLY B N 1
ATOM 8158 C CA . GLY B 1 306 ? -15.727 -31.420 -18.433 1.00 45.40 306 GLY B CA 1
ATOM 8159 C C . GLY B 1 306 ? -15.257 -32.007 -17.117 1.00 50.15 306 GLY B C 1
ATOM 8160 O O . GLY B 1 306 ? -14.701 -31.292 -16.286 1.00 50.63 306 GLY B O 1
ATOM 8161 N N . GLU B 1 307 ? -15.564 -33.277 -16.870 1.00 47.49 307 GLU B N 1
ATOM 8162 C CA . GLU B 1 307 ? -15.214 -33.959 -15.620 1.00 45.77 307 GLU B CA 1
ATOM 8163 C C . GLU B 1 307 ? -15.034 -35.446 -15.816 1.00 45.45 307 GLU B C 1
ATOM 8164 O O . GLU B 1 307 ? -15.385 -35.976 -16.869 1.00 45.57 307 GLU B O 1
ATOM 8170 N N . ARG B 1 308 ? -14.533 -36.125 -14.781 1.00 38.76 308 ARG B N 1
ATOM 8171 C CA . ARG B 1 308 ? -14.368 -37.563 -14.789 1.00 38.21 308 ARG B CA 1
ATOM 8172 C C . ARG B 1 308 ? -15.653 -38.123 -14.183 1.00 44.21 308 ARG B C 1
ATOM 8173 O O . ARG B 1 308 ? -15.801 -38.249 -12.962 1.00 44.51 308 ARG B O 1
ATOM 8181 N N . TYR B 1 309 ? -16.640 -38.339 -15.077 1.00 39.65 309 TYR B N 1
ATOM 8182 C CA . TYR B 1 309 ? -17.956 -38.867 -14.757 1.00 37.54 309 TYR B CA 1
ATOM 8183 C C . TYR B 1 309 ? -17.954 -40.376 -14.682 1.00 40.62 309 TYR B C 1
ATOM 8184 O O . TYR B 1 309 ? -17.109 -41.027 -15.290 1.00 41.22 309 TYR B O 1
ATOM 8193 N N . THR B 1 310 ? -18.924 -40.939 -13.958 1.00 38.44 310 THR B N 1
ATOM 8194 C CA . THR B 1 310 ? -19.143 -42.387 -13.877 1.00 39.81 310 THR B CA 1
ATOM 8195 C C . THR B 1 310 ? -19.837 -42.779 -15.182 1.00 46.58 310 THR B C 1
ATOM 8196 O O . THR B 1 310 ? -20.835 -42.149 -15.534 1.00 48.40 310 THR B O 1
ATOM 8200 N N . GLN B 1 311 ? -19.288 -43.775 -15.923 1.00 43.79 311 GLN B N 1
ATOM 8201 C CA . GLN B 1 311 ? -19.868 -44.264 -17.189 1.00 44.81 311 GLN B CA 1
ATOM 8202 C C . GLN B 1 311 ? -21.333 -44.684 -17.022 1.00 51.07 311 GLN B C 1
ATOM 8203 O O . GLN B 1 311 ? -22.172 -44.298 -17.819 1.00 49.29 311 GLN B O 1
ATOM 8209 N N . VAL B 1 312 ? -21.639 -45.439 -15.953 1.00 52.23 312 VAL B N 1
ATOM 8210 C CA . VAL B 1 312 ? -22.986 -45.933 -15.649 1.00 54.08 312 VAL B CA 1
ATOM 8211 C C . VAL B 1 312 ? -23.988 -44.749 -15.462 1.00 56.14 312 VAL B C 1
ATOM 8212 O O . VAL B 1 312 ? -25.159 -44.912 -15.794 1.00 57.57 312 VAL B O 1
ATOM 8216 N N . ASP B 1 313 ? -23.521 -43.567 -15.023 1.00 50.71 313 ASP B N 1
ATOM 8217 C CA . ASP B 1 313 ? -24.383 -42.391 -14.817 1.00 49.78 313 ASP B CA 1
ATOM 8218 C C . ASP B 1 313 ? -24.107 -41.274 -15.821 1.00 51.67 313 ASP B C 1
ATOM 8219 O O . ASP B 1 313 ? -24.510 -40.135 -15.571 1.00 50.88 313 ASP B O 1
ATOM 8224 N N . TRP B 1 314 ? -23.478 -41.596 -16.982 1.00 47.26 314 TRP B N 1
ATOM 8225 C CA . TRP B 1 314 ? -23.179 -40.619 -18.042 1.00 45.55 314 TRP B CA 1
ATOM 8226 C C . TRP B 1 314 ? -24.399 -39.786 -18.447 1.00 50.89 314 TRP B C 1
ATOM 8227 O O . TRP B 1 314 ? -24.274 -38.572 -18.630 1.00 50.34 314 TRP B O 1
ATOM 8238 N N . ASP B 1 315 ? -25.566 -40.438 -18.613 1.00 49.01 315 ASP B N 1
ATOM 8239 C CA . ASP B 1 315 ? -26.802 -39.764 -19.018 1.00 49.56 315 ASP B CA 1
ATOM 8240 C C . ASP B 1 315 ? -27.684 -39.368 -17.812 1.00 53.58 315 ASP B C 1
ATOM 8241 O O . ASP B 1 315 ? -28.801 -38.886 -18.005 1.00 55.49 315 ASP B O 1
ATOM 8246 N N . LYS B 1 316 ? -27.182 -39.542 -16.587 1.00 49.09 316 LYS B N 1
ATOM 8247 C CA . LYS B 1 316 ? -27.932 -39.224 -15.364 1.00 48.58 316 LYS B CA 1
ATOM 8248 C C . LYS B 1 316 ? -27.404 -37.964 -14.699 1.00 51.68 316 LYS B C 1
ATOM 8249 O O . LYS B 1 316 ? -28.141 -37.330 -13.942 1.00 51.18 316 LYS B O 1
ATOM 8255 N N . LYS B 1 317 ? -26.119 -37.620 -14.939 1.00 46.33 317 LYS B N 1
ATOM 8256 C CA . LYS B 1 317 ? -25.509 -36.473 -14.291 1.00 45.35 317 LYS B CA 1
ATOM 8257 C C . LYS B 1 317 ? -24.341 -35.866 -15.085 1.00 49.64 317 LYS B C 1
ATOM 8258 O O . LYS B 1 317 ? -23.282 -36.474 -15.224 1.00 49.48 317 LYS B O 1
ATOM 8264 N N . THR B 1 318 ? -24.560 -34.650 -15.586 1.00 45.14 318 THR B N 1
ATOM 8265 C CA . THR B 1 318 ? -23.556 -33.801 -16.219 1.00 43.95 318 THR B CA 1
ATOM 8266 C C . THR B 1 318 ? -23.620 -32.506 -15.440 1.00 47.07 318 THR B C 1
ATOM 8267 O O . THR B 1 318 ? -24.671 -31.872 -15.417 1.00 46.48 318 THR B O 1
ATOM 8271 N N . ARG B 1 319 ? -22.540 -32.127 -14.770 1.00 43.82 319 ARG B N 1
ATOM 8272 C CA . ARG B 1 319 ? -22.551 -30.869 -14.025 1.00 43.67 319 ARG B CA 1
ATOM 8273 C C . ARG B 1 319 ? -22.588 -29.697 -15.021 1.00 44.80 319 ARG B C 1
ATOM 8274 O O . ARG B 1 319 ? -22.054 -29.790 -16.140 1.00 44.37 319 ARG B O 1
ATOM 8282 N N . ASN B 1 320 ? -23.277 -28.630 -14.628 1.00 40.08 320 ASN B N 1
ATOM 8283 C CA . ASN B 1 320 ? -23.458 -27.466 -15.493 1.00 41.56 320 ASN B CA 1
ATOM 8284 C C . ASN B 1 320 ? -22.703 -26.247 -15.043 1.00 46.34 320 ASN B C 1
ATOM 8285 O O . ASN B 1 320 ? -22.699 -25.927 -13.858 1.00 46.94 320 ASN B O 1
ATOM 8290 N N . ILE B 1 321 ? -22.106 -25.533 -16.010 1.00 42.93 321 ILE B N 1
ATOM 8291 C CA . ILE B 1 321 ? -21.492 -24.234 -15.773 1.00 41.12 321 ILE B CA 1
ATOM 8292 C C . ILE B 1 321 ? -22.508 -23.200 -16.285 1.00 45.66 321 ILE B C 1
ATOM 8293 O O . ILE B 1 321 ? -22.871 -23.223 -17.467 1.00 47.15 321 ILE B O 1
ATOM 8298 N N . TRP B 1 322 ? -23.001 -22.338 -15.395 1.00 40.71 322 TRP B N 1
ATOM 8299 C CA . TRP B 1 322 ? -23.922 -21.264 -15.759 1.00 40.62 322 TRP B CA 1
ATOM 8300 C C . TRP B 1 322 ? -23.029 -20.148 -16.289 1.00 46.43 322 TRP B C 1
ATOM 8301 O O . TRP B 1 322 ? -22.355 -19.450 -15.519 1.00 45.27 322 TRP B O 1
ATOM 8312 N N . SER B 1 323 ? -22.915 -20.073 -17.618 1.00 44.36 323 SER B N 1
ATOM 8313 C CA . SER B 1 323 ? -21.968 -19.160 -18.206 1.00 44.70 323 SER B CA 1
ATOM 8314 C C . SER B 1 323 ? -22.586 -17.764 -18.371 1.00 50.35 323 SER B C 1
ATOM 8315 O O . SER B 1 323 ? -23.314 -17.479 -19.325 1.00 50.45 323 SER B O 1
ATOM 8318 N N . ALA B 1 324 ? -22.276 -16.897 -17.393 1.00 48.19 324 ALA B N 1
ATOM 8319 C CA . ALA B 1 324 ? -22.755 -15.521 -17.282 1.00 48.60 324 ALA B CA 1
ATOM 8320 C C . ALA B 1 324 ? -22.353 -14.673 -18.460 1.00 51.21 324 ALA B C 1
ATOM 8321 O O . ALA B 1 324 ? -21.188 -14.721 -18.881 1.00 49.41 324 ALA B O 1
ATOM 8323 N N . PRO B 1 325 ? -23.302 -13.851 -18.968 1.00 48.34 325 PRO B N 1
ATOM 8324 C CA . PRO B 1 325 ? -22.951 -12.886 -20.022 1.00 48.25 325 PRO B CA 1
ATOM 8325 C C . PRO B 1 325 ? -21.772 -12.017 -19.582 1.00 48.84 325 PRO B C 1
ATOM 8326 O O . PRO B 1 325 ? -21.711 -11.600 -18.426 1.00 46.63 325 PRO B O 1
ATOM 8330 N N . TYR B 1 326 ? -20.824 -11.777 -20.496 1.00 46.16 326 TYR B N 1
ATOM 8331 C CA . TYR B 1 326 ? -19.628 -10.969 -20.258 1.00 46.33 326 TYR B CA 1
ATOM 8332 C C . TYR B 1 326 ? -19.960 -9.628 -19.528 1.00 50.82 326 TYR B C 1
ATOM 8333 O O . TYR B 1 326 ? -19.311 -9.376 -18.511 1.00 50.49 326 TYR B O 1
ATOM 8342 N N . PRO B 1 327 ? -20.953 -8.797 -19.943 1.00 49.08 327 PRO B N 1
ATOM 8343 C CA . PRO B 1 327 ? -21.200 -7.526 -19.218 1.00 49.74 327 PRO B CA 1
ATOM 8344 C C . PRO B 1 327 ? -21.601 -7.727 -17.751 1.00 53.13 327 PRO B C 1
ATOM 8345 O O . PRO B 1 327 ? -21.117 -6.985 -16.900 1.00 52.30 327 PRO B O 1
ATOM 8349 N N . THR B 1 328 ? -22.443 -8.752 -17.453 1.00 49.63 328 THR B N 1
ATOM 8350 C CA . THR B 1 328 ? -22.897 -9.074 -16.083 1.00 48.17 328 THR B CA 1
ATOM 8351 C C . THR B 1 328 ? -21.694 -9.478 -15.214 1.00 48.82 328 THR B C 1
ATOM 8352 O O . THR B 1 328 ? -21.559 -8.956 -14.104 1.00 46.72 328 THR B O 1
ATOM 8356 N N . HIS B 1 329 ? -20.822 -10.375 -15.736 1.00 44.97 329 HIS B N 1
ATOM 8357 C CA . HIS B 1 329 ? -19.609 -10.848 -15.058 1.00 44.19 329 HIS B CA 1
ATOM 8358 C C . HIS B 1 329 ? -18.680 -9.666 -14.714 1.00 50.13 329 HIS B C 1
ATOM 8359 O O . HIS B 1 329 ? -18.156 -9.613 -13.605 1.00 51.72 329 HIS B O 1
ATOM 8366 N N . LEU B 1 330 ? -18.514 -8.716 -15.651 1.00 45.65 330 LEU B N 1
ATOM 8367 C CA . LEU B 1 330 ? -17.663 -7.537 -15.508 1.00 45.76 330 LEU B CA 1
ATOM 8368 C C . LEU B 1 330 ? -18.170 -6.620 -14.371 1.00 48.76 330 LEU B C 1
ATOM 8369 O O . LEU B 1 330 ? -17.388 -6.229 -13.508 1.00 45.92 330 LEU B O 1
ATOM 8374 N N . LEU B 1 331 ? -19.485 -6.330 -14.344 1.00 48.45 331 LEU B N 1
ATOM 8375 C CA . LEU B 1 331 ? -20.119 -5.476 -13.321 1.00 48.54 331 LEU B CA 1
ATOM 8376 C C . LEU B 1 331 ? -20.053 -6.111 -11.915 1.00 51.03 331 LEU B C 1
ATOM 8377 O O . LEU B 1 331 ? -19.740 -5.414 -10.953 1.00 50.84 331 LEU B O 1
ATOM 8382 N N . LEU B 1 332 ? -20.299 -7.426 -11.809 1.00 46.36 332 LEU B N 1
ATOM 8383 C CA . LEU B 1 332 ? -20.222 -8.155 -10.543 1.00 44.53 332 LEU B CA 1
ATOM 8384 C C . LEU B 1 332 ? -18.782 -8.184 -10.003 1.00 46.44 332 LEU B C 1
ATOM 8385 O O . LEU B 1 332 ? -18.564 -7.952 -8.812 1.00 45.44 332 LEU B O 1
ATOM 8390 N N . SER B 1 333 ? -17.811 -8.474 -10.895 1.00 42.00 333 SER B N 1
ATOM 8391 C CA . SER B 1 333 ? -16.384 -8.600 -10.576 1.00 41.08 333 SER B CA 1
ATOM 8392 C C . SER B 1 333 ? -15.801 -7.285 -10.122 1.00 43.43 333 SER B C 1
ATOM 8393 O O . SER B 1 333 ? -14.869 -7.310 -9.323 1.00 42.87 333 SER B O 1
ATOM 8396 N N . MET B 1 334 ? -16.367 -6.146 -10.578 1.00 40.30 334 MET B N 1
ATOM 8397 C CA . MET B 1 334 ? -15.946 -4.812 -10.137 1.00 40.35 334 MET B CA 1
ATOM 8398 C C . MET B 1 334 ? -16.259 -4.602 -8.625 1.00 46.16 334 MET B C 1
ATOM 8399 O O . MET B 1 334 ? -15.588 -3.818 -7.971 1.00 45.48 334 MET B O 1
ATOM 8404 N N . VAL B 1 335 ? -17.244 -5.324 -8.075 1.00 44.56 335 VAL B N 1
ATOM 8405 C CA . VAL B 1 335 ? -17.621 -5.214 -6.653 1.00 44.90 335 VAL B CA 1
ATOM 8406 C C . VAL B 1 335 ? -16.748 -6.173 -5.798 1.00 46.25 335 VAL B C 1
ATOM 8407 O O . VAL B 1 335 ? -16.225 -5.776 -4.761 1.00 44.19 335 VAL B O 1
ATOM 8411 N N . SER B 1 336 ? -16.607 -7.427 -6.231 1.00 42.91 336 SER B N 1
ATOM 8412 C CA . SER B 1 336 ? -15.908 -8.451 -5.450 1.00 40.82 336 SER B CA 1
ATOM 8413 C C . SER B 1 336 ? -14.380 -8.450 -5.544 1.00 46.07 336 SER B C 1
ATOM 8414 O O . SER B 1 336 ? -13.733 -8.493 -4.500 1.00 44.99 336 SER B O 1
ATOM 8417 N N . THR B 1 337 ? -13.804 -8.439 -6.762 1.00 44.47 337 THR B N 1
ATOM 8418 C CA . THR B 1 337 ? -12.367 -8.626 -6.961 1.00 44.20 337 THR B CA 1
ATOM 8419 C C . THR B 1 337 ? -11.495 -7.529 -6.308 1.00 48.41 337 THR B C 1
ATOM 8420 O O . THR B 1 337 ? -10.512 -7.943 -5.699 1.00 46.53 337 THR B O 1
ATOM 8424 N N . PRO B 1 338 ? -11.813 -6.198 -6.292 1.00 45.86 338 PRO B N 1
ATOM 8425 C CA . PRO B 1 338 ? -10.914 -5.248 -5.591 1.00 45.50 338 PRO B CA 1
ATOM 8426 C C . PRO B 1 338 ? -10.853 -5.510 -4.077 1.00 47.82 338 PRO B C 1
ATOM 8427 O O . PRO B 1 338 ? -9.827 -5.235 -3.459 1.00 47.45 338 PRO B O 1
ATOM 8431 N N . VAL B 1 339 ? -11.927 -6.095 -3.495 1.00 44.08 339 VAL B N 1
ATOM 8432 C CA . VAL B 1 339 ? -11.978 -6.456 -2.071 1.00 43.46 339 VAL B CA 1
ATOM 8433 C C . VAL B 1 339 ? -11.188 -7.756 -1.831 1.00 46.70 339 VAL B C 1
ATOM 8434 O O . VAL B 1 339 ? -10.341 -7.808 -0.931 1.00 46.62 339 VAL B O 1
ATOM 8438 N N . MET B 1 340 ? -11.490 -8.812 -2.620 1.00 42.50 340 MET B N 1
ATOM 8439 C CA . MET B 1 340 ? -10.878 -10.148 -2.442 1.00 40.61 340 MET B CA 1
ATOM 8440 C C . MET B 1 340 ? -9.378 -10.166 -2.772 1.00 45.69 340 MET B C 1
ATOM 8441 O O . MET B 1 340 ? -8.666 -10.945 -2.161 1.00 46.49 340 MET B O 1
ATOM 8446 N N . ASN B 1 341 ? -8.887 -9.265 -3.649 1.00 44.28 341 ASN B N 1
ATOM 8447 C CA . ASN B 1 341 ? -7.450 -9.141 -3.978 1.00 44.51 341 ASN B CA 1
ATOM 8448 C C . ASN B 1 341 ? -6.638 -8.787 -2.741 1.00 49.18 341 ASN B C 1
ATOM 8449 O O . ASN B 1 341 ? -5.469 -9.154 -2.629 1.00 48.35 341 ASN B O 1
ATOM 8454 N N . GLU B 1 342 ? -7.265 -8.025 -1.821 1.00 46.59 342 GLU B N 1
ATOM 8455 C CA . GLU B 1 342 ? -6.658 -7.518 -0.597 1.00 45.48 342 GLU B CA 1
ATOM 8456 C C . GLU B 1 342 ? -7.001 -8.369 0.610 1.00 49.34 342 GLU B C 1
ATOM 8457 O O . GLU B 1 342 ? -6.633 -8.008 1.726 1.00 50.08 342 GLU B O 1
ATOM 8463 N N . SER B 1 343 ? -7.713 -9.490 0.407 1.00 45.88 343 SER B N 1
ATOM 8464 C CA . SER B 1 343 ? -8.241 -10.280 1.524 1.00 44.96 343 SER B CA 1
ATOM 8465 C C . SER B 1 343 ? -7.874 -11.769 1.469 1.00 49.18 343 SER B C 1
ATOM 8466 O O . SER B 1 343 ? -8.722 -12.627 1.741 1.00 48.92 343 SER B O 1
ATOM 8469 N N . LYS B 1 344 ? -6.594 -12.069 1.209 1.00 46.33 344 LYS B N 1
ATOM 8470 C CA . LYS B 1 344 ? -6.113 -13.457 1.211 1.00 45.43 344 LYS B CA 1
ATOM 8471 C C . LYS B 1 344 ? -5.854 -13.847 2.681 1.00 47.37 344 LYS B C 1
ATOM 8472 O O . LYS B 1 344 ? -4.708 -14.064 3.088 1.00 45.15 344 LYS B O 1
ATOM 8478 N N . LEU B 1 345 ? -6.936 -13.875 3.489 1.00 42.31 345 LEU B N 1
ATOM 8479 C CA . LEU B 1 345 ? -6.831 -14.158 4.914 1.00 41.36 345 LEU B CA 1
ATOM 8480 C C . LEU B 1 345 ? -7.433 -15.522 5.232 1.00 44.11 345 LEU B C 1
ATOM 8481 O O . LEU B 1 345 ? -8.581 -15.799 4.875 1.00 44.80 345 LEU B O 1
ATOM 8486 N N . ASN B 1 346 ? -6.641 -16.394 5.861 1.00 39.21 346 ASN B N 1
ATOM 8487 C CA . ASN B 1 346 ? -7.091 -17.744 6.184 1.00 38.35 346 ASN B CA 1
ATOM 8488 C C . ASN B 1 346 ? -6.463 -18.201 7.493 1.00 40.92 346 ASN B C 1
ATOM 8489 O O . ASN B 1 346 ? -5.643 -17.489 8.061 1.00 41.26 346 ASN B O 1
ATOM 8494 N N . ILE B 1 347 ? -6.852 -19.391 7.962 1.00 36.96 347 ILE B N 1
ATOM 8495 C CA . ILE B 1 347 ? -6.426 -19.976 9.234 1.00 37.21 347 ILE B CA 1
ATOM 8496 C C . ILE B 1 347 ? -4.877 -20.120 9.355 1.00 41.60 347 ILE B C 1
ATOM 8497 O O . ILE B 1 347 ? -4.376 -20.153 10.469 1.00 41.94 347 ILE B O 1
ATOM 8502 N N . THR B 1 348 ? -4.133 -20.175 8.244 1.00 38.92 348 THR B N 1
ATOM 8503 C CA . THR B 1 348 ? -2.683 -20.355 8.318 1.00 39.10 348 THR B CA 1
ATOM 8504 C C . THR B 1 348 ? -1.956 -19.016 8.550 1.00 45.85 348 THR B C 1
ATOM 8505 O O . THR B 1 348 ? -0.802 -19.040 8.975 1.00 47.23 348 THR B O 1
ATOM 8509 N N . ASN B 1 349 ? -2.618 -17.864 8.307 1.00 44.24 349 ASN B N 1
ATOM 8510 C CA . ASN B 1 349 ? -1.980 -16.548 8.485 1.00 45.76 349 ASN B CA 1
ATOM 8511 C C . ASN B 1 349 ? -2.826 -15.584 9.337 1.00 53.12 349 ASN B C 1
ATOM 8512 O O . ASN B 1 349 ? -2.406 -14.455 9.565 1.00 55.72 349 ASN B O 1
ATOM 8517 N N . THR B 1 350 ? -4.030 -16.001 9.756 1.00 48.91 350 THR B N 1
ATOM 8518 C CA . THR B 1 350 ? -4.965 -15.154 10.520 1.00 49.31 350 THR B CA 1
ATOM 8519 C C . THR B 1 350 ? -5.772 -16.030 11.458 1.00 51.90 350 THR B C 1
ATOM 8520 O O . THR B 1 350 ? -6.003 -17.192 11.145 1.00 50.65 350 THR B O 1
ATOM 8524 N N . GLN B 1 351 ? -6.244 -15.475 12.583 1.00 49.32 351 GLN B N 1
ATOM 8525 C CA . GLN B 1 351 ? -7.086 -16.209 13.522 1.00 48.32 351 GLN B CA 1
ATOM 8526 C C . GLN B 1 351 ? -8.534 -16.172 13.010 1.00 52.82 351 GLN B C 1
ATOM 8527 O O . GLN B 1 351 ? -9.348 -15.375 13.468 1.00 54.36 351 GLN B O 1
ATOM 8533 N N . THR B 1 352 ? -8.818 -17.012 11.998 1.00 48.42 352 THR B N 1
ATOM 8534 C CA . THR B 1 352 ? -10.120 -17.148 11.332 1.00 47.10 352 THR B CA 1
ATOM 8535 C C . THR B 1 352 ? -10.374 -18.606 10.936 1.00 48.29 352 THR B C 1
ATOM 8536 O O . THR B 1 352 ? -9.421 -19.248 10.514 1.00 48.00 352 THR B O 1
ATOM 8540 N N . PRO B 1 353 ? -11.632 -19.112 10.919 1.00 43.87 353 PRO B N 1
ATOM 8541 C CA . PRO B 1 353 ? -11.864 -20.475 10.379 1.00 42.18 353 PRO B CA 1
ATOM 8542 C C . PRO B 1 353 ? -11.734 -20.540 8.841 1.00 44.02 353 PRO B C 1
ATOM 8543 O O . PRO B 1 353 ? -11.732 -21.632 8.279 1.00 43.79 353 PRO B O 1
ATOM 8547 N N . SER B 1 354 ? -11.668 -19.393 8.157 1.00 39.67 354 SER B N 1
ATOM 8548 C CA . SER B 1 354 ? -11.602 -19.332 6.689 1.00 38.14 354 SER B CA 1
ATOM 8549 C C . SER B 1 354 ? -10.385 -20.035 6.097 1.00 41.62 354 SER B C 1
ATOM 8550 O O . SER B 1 354 ? -9.312 -20.017 6.701 1.00 42.02 354 SER B O 1
ATOM 8553 N N . LEU B 1 355 ? -10.573 -20.654 4.910 1.00 35.97 355 LEU B N 1
ATOM 8554 C CA . LEU B 1 355 ? -9.502 -21.297 4.151 1.00 35.61 355 LEU B CA 1
ATOM 8555 C C . LEU B 1 355 ? -9.244 -20.530 2.830 1.00 38.67 355 LEU B C 1
ATOM 8556 O O . LEU B 1 355 ? -8.503 -21.023 1.987 1.00 37.55 355 LEU B O 1
ATOM 8561 N N . TYR B 1 356 ? -9.856 -19.325 2.645 1.00 36.25 356 TYR B N 1
ATOM 8562 C CA . TYR B 1 356 ? -9.690 -18.548 1.414 1.00 36.11 356 TYR B CA 1
ATOM 8563 C C . TYR B 1 356 ? -8.206 -18.273 1.096 1.00 41.20 356 TYR B C 1
ATOM 8564 O O . TYR B 1 356 ? -7.462 -17.759 1.930 1.00 39.31 356 TYR B O 1
ATOM 8573 N N . GLY B 1 357 ? -7.812 -18.617 -0.127 1.00 40.28 357 GLY B N 1
ATOM 8574 C CA . GLY B 1 357 ? -6.451 -18.434 -0.622 1.00 40.19 357 GLY B CA 1
ATOM 8575 C C . GLY B 1 357 ? -5.454 -19.443 -0.068 1.00 42.76 357 GLY B C 1
ATOM 8576 O O . GLY B 1 357 ? -4.249 -19.271 -0.262 1.00 40.87 357 GLY B O 1
ATOM 8577 N N . PHE B 1 358 ? -5.943 -20.526 0.601 1.00 38.25 358 PHE B N 1
ATOM 8578 C CA . PHE B 1 358 ? -5.049 -21.539 1.172 1.00 37.60 358 PHE B CA 1
ATOM 8579 C C . PHE B 1 358 ? -4.328 -22.332 0.098 1.00 39.68 358 PHE B C 1
ATOM 8580 O O . PHE B 1 358 ? -4.928 -22.721 -0.895 1.00 38.34 358 PHE B O 1
ATOM 8588 N N . SER B 1 359 ? -3.054 -22.609 0.347 1.00 34.76 359 SER B N 1
ATOM 8589 C CA . SER B 1 359 ? -2.223 -23.493 -0.453 1.00 33.59 359 SER B CA 1
ATOM 8590 C C . SER B 1 359 ? -1.574 -24.506 0.500 1.00 37.30 359 SER B C 1
ATOM 8591 O O . SER B 1 359 ? -1.031 -24.086 1.530 1.00 36.89 359 SER B O 1
ATOM 8594 N N . PRO B 1 360 ? -1.623 -25.828 0.210 1.00 32.92 360 PRO B N 1
ATOM 8595 C CA . PRO B 1 360 ? -0.984 -26.787 1.136 1.00 32.44 360 PRO B CA 1
ATOM 8596 C C . PRO B 1 360 ? 0.539 -26.812 0.963 1.00 35.13 360 PRO B C 1
ATOM 8597 O O . PRO B 1 360 ? 1.254 -27.347 1.814 1.00 33.02 360 PRO B O 1
ATOM 8601 N N . PHE B 1 361 ? 1.024 -26.239 -0.145 1.00 32.99 361 PHE B N 1
ATOM 8602 C CA . PHE B 1 361 ? 2.441 -26.194 -0.466 1.00 34.40 361 PHE B CA 1
ATOM 8603 C C . PHE B 1 361 ? 3.150 -25.101 0.331 1.00 38.34 361 PHE B C 1
ATOM 8604 O O . PHE B 1 361 ? 2.498 -24.311 1.022 1.00 37.47 361 PHE B O 1
ATOM 8612 N N . HIS B 1 362 ? 4.494 -25.124 0.320 1.00 35.61 362 HIS B N 1
ATOM 8613 C CA . HIS B 1 362 ? 5.336 -24.147 1.014 1.00 36.35 362 HIS B CA 1
ATOM 8614 C C . HIS B 1 362 ? 4.992 -24.081 2.528 1.00 41.57 362 HIS B C 1
ATOM 8615 O O . HIS B 1 362 ? 4.933 -23.003 3.138 1.00 42.47 362 HIS B O 1
ATOM 8622 N N . GLY B 1 363 ? 4.762 -25.265 3.101 1.00 37.08 363 GLY B N 1
ATOM 8623 C CA . GLY B 1 363 ? 4.459 -25.447 4.512 1.00 35.34 363 GLY B CA 1
ATOM 8624 C C . GLY B 1 363 ? 3.032 -25.250 4.955 1.00 35.57 363 GLY B C 1
ATOM 8625 O O . GLY B 1 363 ? 2.771 -25.334 6.155 1.00 35.21 363 GLY B O 1
ATOM 8626 N N . GLY B 1 364 ? 2.116 -24.975 4.009 1.00 32.34 364 GLY B N 1
ATOM 8627 C CA . GLY B 1 364 ? 0.683 -24.764 4.291 1.00 31.51 364 GLY B CA 1
ATOM 8628 C C . GLY B 1 364 ? 0.021 -25.920 5.038 1.00 35.30 364 GLY B C 1
ATOM 8629 O O . GLY B 1 364 ? -0.646 -25.716 6.059 1.00 34.98 364 GLY B O 1
ATOM 8630 N N . MET B 1 365 ? 0.222 -27.155 4.540 1.00 32.51 365 MET B N 1
ATOM 8631 C CA . MET B 1 365 ? -0.298 -28.371 5.169 1.00 31.15 365 MET B CA 1
ATOM 8632 C C . MET B 1 365 ? 0.309 -28.563 6.599 1.00 35.80 365 MET B C 1
ATOM 8633 O O . MET B 1 365 ? -0.435 -28.865 7.541 1.00 35.78 365 MET B O 1
ATOM 8638 N N . ASP B 1 366 ? 1.621 -28.324 6.772 1.00 31.92 366 ASP B N 1
ATOM 8639 C CA . ASP B 1 366 ? 2.208 -28.436 8.102 1.00 32.74 366 ASP B CA 1
ATOM 8640 C C . ASP B 1 366 ? 1.615 -27.412 9.075 1.00 38.65 366 ASP B C 1
ATOM 8641 O O . ASP B 1 366 ? 1.393 -27.767 10.237 1.00 39.15 366 ASP B O 1
ATOM 8646 N N . ARG B 1 367 ? 1.305 -26.173 8.601 1.00 37.26 367 ARG B N 1
ATOM 8647 C CA . ARG B 1 367 ? 0.643 -25.127 9.424 1.00 37.58 367 ARG B CA 1
ATOM 8648 C C . ARG B 1 367 ? -0.732 -25.616 9.898 1.00 39.93 367 ARG B C 1
ATOM 8649 O O . ARG B 1 367 ? -1.067 -25.463 11.069 1.00 39.84 367 ARG B O 1
ATOM 8657 N N . ILE B 1 368 ? -1.500 -26.260 8.994 1.00 37.36 368 ILE B N 1
ATOM 8658 C CA . ILE B 1 368 ? -2.813 -26.853 9.288 1.00 36.10 368 ILE B CA 1
ATOM 8659 C C . ILE B 1 368 ? -2.652 -27.969 10.334 1.00 39.66 368 ILE B C 1
ATOM 8660 O O . ILE B 1 368 ? -3.383 -27.977 11.326 1.00 40.06 368 ILE B O 1
ATOM 8665 N N . MET B 1 369 ? -1.666 -28.884 10.129 1.00 34.39 369 MET B N 1
ATOM 8666 C CA . MET B 1 369 ? -1.412 -29.997 11.061 1.00 34.25 369 MET B CA 1
ATOM 8667 C C . MET B 1 369 ? -0.989 -29.494 12.450 1.00 39.35 369 MET B C 1
ATOM 8668 O O . MET B 1 369 ? -1.413 -30.082 13.444 1.00 40.88 369 MET B O 1
ATOM 8673 N N . THR B 1 370 ? -0.241 -28.368 12.524 1.00 34.21 370 THR B N 1
ATOM 8674 C CA . THR B 1 370 ? 0.135 -27.731 13.793 1.00 36.00 370 THR B CA 1
ATOM 8675 C C . THR B 1 370 ? -1.145 -27.232 14.496 1.00 41.33 370 THR B C 1
ATOM 8676 O O . THR B 1 370 ? -1.326 -27.492 15.677 1.00 41.89 370 THR B O 1
ATOM 8680 N N . ILE B 1 371 ? -2.042 -26.558 13.752 1.00 40.08 371 ILE B N 1
ATOM 8681 C CA . ILE B 1 371 ? -3.310 -26.040 14.283 1.00 39.64 371 ILE B CA 1
ATOM 8682 C C . ILE B 1 371 ? -4.160 -27.224 14.793 1.00 44.66 371 ILE B C 1
ATOM 8683 O O . ILE B 1 371 ? -4.660 -27.150 15.917 1.00 47.21 371 ILE B O 1
ATOM 8688 N N . ILE B 1 372 ? -4.252 -28.325 14.013 1.00 39.06 372 ILE B N 1
ATOM 8689 C CA . ILE B 1 372 ? -5.007 -29.531 14.382 1.00 39.60 372 ILE B CA 1
ATOM 8690 C C . ILE B 1 372 ? -4.418 -30.181 15.651 1.00 46.34 372 ILE B C 1
ATOM 8691 O O . ILE B 1 372 ? -5.169 -30.480 16.584 1.00 46.11 372 ILE B O 1
ATOM 8696 N N . ARG B 1 373 ? -3.089 -30.377 15.687 1.00 44.52 373 ARG B N 1
ATOM 8697 C CA . ARG B 1 373 ? -2.393 -31.014 16.816 1.00 45.59 373 ARG B CA 1
ATOM 8698 C C . ARG B 1 373 ? -2.553 -30.205 18.106 1.00 50.55 373 ARG B C 1
ATOM 8699 O O . ARG B 1 373 ? -2.832 -30.801 19.148 1.00 50.75 373 ARG B O 1
ATOM 8707 N N . ASP B 1 374 ? -2.435 -28.862 18.034 1.00 47.85 374 ASP B N 1
ATOM 8708 C CA . ASP B 1 374 ? -2.615 -27.989 19.193 1.00 50.37 374 ASP B CA 1
ATOM 8709 C C . ASP B 1 374 ? -4.057 -28.084 19.714 1.00 53.70 374 ASP B C 1
ATOM 8710 O O . ASP B 1 374 ? -4.256 -28.143 20.928 1.00 55.36 374 ASP B O 1
ATOM 8715 N N . SER B 1 375 ? -5.044 -28.169 18.806 1.00 48.01 375 SER B N 1
ATOM 8716 C CA . SER B 1 375 ? -6.446 -28.310 19.175 1.00 48.06 375 SER B CA 1
ATOM 8717 C C . SER B 1 375 ? -6.669 -29.596 19.959 1.00 52.70 375 SER B C 1
ATOM 8718 O O . SER B 1 375 ? -7.282 -29.556 21.032 1.00 53.99 375 SER B O 1
ATOM 8721 N N . LEU B 1 376 ? -6.143 -30.725 19.440 1.00 46.82 376 LEU B N 1
ATOM 8722 C CA . LEU B 1 376 ? -6.264 -32.044 20.067 1.00 46.00 376 LEU B CA 1
ATOM 8723 C C . LEU B 1 376 ? -5.586 -32.079 21.452 1.00 53.00 376 LEU B C 1
ATOM 8724 O O . LEU B 1 376 ? -6.163 -32.655 22.378 1.00 52.15 376 LEU B O 1
ATOM 8729 N N . ASP B 1 377 ? -4.390 -31.434 21.598 1.00 51.48 377 ASP B N 1
ATOM 8730 C CA . ASP B 1 377 ? -3.663 -31.377 22.872 1.00 53.95 377 ASP B CA 1
ATOM 8731 C C . ASP B 1 377 ? -4.407 -30.540 23.907 1.00 60.98 377 ASP B C 1
ATOM 8732 O O . ASP B 1 377 ? -4.339 -30.853 25.097 1.00 62.97 377 ASP B O 1
ATOM 8737 N N . ASN B 1 378 ? -5.086 -29.465 23.463 1.00 57.92 378 ASN B N 1
ATOM 8738 C CA . ASN B 1 378 ? -5.812 -28.548 24.341 1.00 59.95 378 ASN B CA 1
ATOM 8739 C C . ASN B 1 378 ? -7.311 -28.917 24.453 1.00 64.02 378 ASN B C 1
ATOM 8740 O O . ASN B 1 378 ? -8.070 -28.209 25.117 1.00 63.30 378 ASN B O 1
ATOM 8745 N N . ASP B 1 379 ? -7.708 -30.049 23.837 1.00 60.89 379 ASP B N 1
ATOM 8746 C CA . ASP B 1 379 ? -9.077 -30.576 23.787 1.00 61.75 379 ASP B CA 1
ATOM 8747 C C . ASP B 1 379 ? -10.082 -29.465 23.337 1.00 64.81 379 ASP B C 1
ATOM 8748 O O . ASP B 1 379 ? -11.144 -29.262 23.947 1.00 64.88 379 ASP B O 1
ATOM 8753 N N . GLU B 1 380 ? -9.702 -28.748 22.254 1.00 59.10 380 GLU B N 1
ATOM 8754 C CA . GLU B 1 380 ? -10.475 -27.674 21.638 1.00 57.86 380 GLU B CA 1
ATOM 8755 C C . GLU B 1 380 ? -11.069 -28.133 20.310 1.00 60.01 380 GLU B C 1
ATOM 8756 O O . GLU B 1 380 ? -10.401 -28.839 19.542 1.00 57.65 380 GLU B O 1
ATOM 8762 N N . ASP B 1 381 ? -12.329 -27.728 20.044 1.00 55.24 381 ASP B N 1
ATOM 8763 C CA . ASP B 1 381 ? -13.014 -28.022 18.792 1.00 52.58 381 ASP B CA 1
ATOM 8764 C C . ASP B 1 381 ? -12.473 -27.091 17.733 1.00 51.25 381 ASP B C 1
ATOM 8765 O O . ASP B 1 381 ? -11.935 -26.040 18.055 1.00 51.75 381 ASP B O 1
ATOM 8770 N N . LEU B 1 382 ? -12.593 -27.471 16.478 1.00 45.59 382 LEU B N 1
ATOM 8771 C CA . LEU B 1 382 ? -12.061 -26.664 15.383 1.00 44.44 382 LEU B CA 1
ATOM 8772 C C . LEU B 1 382 ? -13.012 -26.693 14.191 1.00 45.30 382 LEU B C 1
ATOM 8773 O O . LEU B 1 382 ? -13.600 -27.740 13.887 1.00 44.50 382 LEU B O 1
ATOM 8778 N N . VAL B 1 383 ? -13.165 -25.543 13.530 1.00 38.38 383 VAL B N 1
ATOM 8779 C CA . VAL B 1 383 ? -13.976 -25.428 12.335 1.00 36.85 383 VAL B CA 1
ATOM 8780 C C . VAL B 1 383 ? -13.179 -24.673 11.272 1.00 42.47 383 VAL B C 1
ATOM 8781 O O . VAL B 1 383 ? -12.443 -23.741 11.581 1.00 43.92 383 VAL B O 1
ATOM 8785 N N . MET B 1 384 ? -13.292 -25.127 10.023 1.00 39.36 384 MET B N 1
ATOM 8786 C CA . MET B 1 384 ? -12.649 -24.514 8.854 1.00 37.29 384 MET B CA 1
ATOM 8787 C C . MET B 1 384 ? -13.667 -24.425 7.751 1.00 39.17 384 MET B C 1
ATOM 8788 O O . MET B 1 384 ? -14.486 -25.344 7.601 1.00 38.67 384 MET B O 1
ATOM 8793 N N . ILE B 1 385 ? -13.649 -23.314 6.994 1.00 35.51 385 ILE B N 1
ATOM 8794 C CA . ILE B 1 385 ? -14.641 -23.074 5.929 1.00 34.62 385 ILE B CA 1
ATOM 8795 C C . ILE B 1 385 ? -13.987 -22.648 4.644 1.00 36.07 385 ILE B C 1
ATOM 8796 O O . ILE B 1 385 ? -13.149 -21.760 4.634 1.00 38.11 385 ILE B O 1
ATOM 8801 N N . TYR B 1 386 ? -14.447 -23.234 3.545 1.00 31.53 386 TYR B N 1
ATOM 8802 C CA . TYR B 1 386 ? -14.041 -22.884 2.198 1.00 31.72 386 TYR B CA 1
ATOM 8803 C C . TYR B 1 386 ? -15.235 -23.035 1.268 1.00 36.94 386 TYR B C 1
ATOM 8804 O O . TYR B 1 386 ? -15.508 -24.157 0.835 1.00 35.96 386 TYR B O 1
ATOM 8813 N N . ALA B 1 387 ? -15.938 -21.917 0.937 1.00 34.67 387 ALA B N 1
ATOM 8814 C CA . ALA B 1 387 ? -17.117 -21.962 0.050 1.00 34.76 387 ALA B CA 1
ATOM 8815 C C . ALA B 1 387 ? -18.114 -23.039 0.565 1.00 38.85 387 ALA B C 1
ATOM 8816 O O . ALA B 1 387 ? -18.482 -22.979 1.739 1.00 39.28 387 ALA B O 1
ATOM 8818 N N . ASP B 1 388 ? -18.473 -24.056 -0.252 1.00 34.47 388 ASP B N 1
ATOM 8819 C CA . ASP B 1 388 ? -19.397 -25.141 0.135 1.00 34.61 388 ASP B CA 1
ATOM 8820 C C . ASP B 1 388 ? -18.719 -26.273 0.953 1.00 38.59 388 ASP B C 1
ATOM 8821 O O . ASP B 1 388 ? -19.372 -27.273 1.223 1.00 37.12 388 ASP B O 1
ATOM 8826 N N . ASN B 1 389 ? -17.450 -26.097 1.401 1.00 36.78 389 ASN B N 1
ATOM 8827 C CA . ASN B 1 389 ? -16.762 -27.108 2.209 1.00 36.15 389 ASN B CA 1
ATOM 8828 C C . ASN B 1 389 ? -16.630 -26.679 3.670 1.00 40.62 389 ASN B C 1
ATOM 8829 O O . ASN B 1 389 ? -16.092 -25.603 3.968 1.00 40.30 389 ASN B O 1
ATOM 8834 N N . ILE B 1 390 ? -17.066 -27.548 4.582 1.00 36.16 390 ILE B N 1
ATOM 8835 C CA . ILE B 1 390 ? -16.927 -27.334 6.028 1.00 35.85 390 ILE B CA 1
ATOM 8836 C C . ILE B 1 390 ? -16.070 -28.464 6.579 1.00 38.57 390 ILE B C 1
ATOM 8837 O O . ILE B 1 390 ? -16.258 -29.623 6.203 1.00 36.17 390 ILE B O 1
ATOM 8842 N N . TYR B 1 391 ? -15.128 -28.121 7.466 1.00 35.36 391 TYR B N 1
ATOM 8843 C CA . TYR B 1 391 ? -14.296 -29.096 8.162 1.00 34.04 391 TYR B CA 1
ATOM 8844 C C . TYR B 1 391 ? -14.491 -28.885 9.633 1.00 39.19 391 TYR B C 1
ATOM 8845 O O . TYR B 1 391 ? -14.362 -27.754 10.099 1.00 38.81 391 TYR B O 1
ATOM 8854 N N . ILE B 1 392 ? -14.855 -29.960 10.358 1.00 37.03 392 ILE B N 1
ATOM 8855 C CA . ILE B 1 392 ? -15.064 -29.920 11.798 1.00 37.75 392 ILE B CA 1
ATOM 8856 C C . ILE B 1 392 ? -14.186 -30.962 12.489 1.00 44.60 392 ILE B C 1
ATOM 8857 O O . ILE B 1 392 ? -14.192 -32.146 12.136 1.00 45.38 392 ILE B O 1
ATOM 8862 N N . LEU B 1 393 ? -13.462 -30.501 13.506 1.00 42.89 393 LEU B N 1
ATOM 8863 C CA . LEU B 1 393 ? -12.673 -31.334 14.400 1.00 43.03 393 LEU B CA 1
ATOM 8864 C C . LEU B 1 393 ? -13.373 -31.312 15.759 1.00 46.23 393 LEU B C 1
ATOM 8865 O O . LEU B 1 393 ? -13.401 -30.275 16.410 1.00 45.21 393 LEU B O 1
ATOM 8870 N N . GLN B 1 394 ? -13.972 -32.435 16.159 1.00 44.40 394 GLN B N 1
ATOM 8871 C CA . GLN B 1 394 ? -14.593 -32.609 17.473 1.00 45.89 394 GLN B CA 1
ATOM 8872 C C . GLN B 1 394 ? -14.624 -34.087 17.826 1.00 50.68 394 GLN B C 1
ATOM 8873 O O . GLN B 1 394 ? -14.675 -34.925 16.919 1.00 50.13 394 GLN B O 1
ATOM 8879 N N . ASP B 1 395 ? -14.540 -34.394 19.142 1.00 48.00 395 ASP B N 1
ATOM 8880 C CA . ASP B 1 395 ? -14.567 -35.740 19.724 1.00 48.08 395 ASP B CA 1
ATOM 8881 C C . ASP B 1 395 ? -13.510 -36.671 19.078 1.00 51.15 395 ASP B C 1
ATOM 8882 O O . ASP B 1 395 ? -13.826 -37.797 18.651 1.00 47.78 395 ASP B O 1
ATOM 8887 N N . ASN B 1 396 ? -12.247 -36.173 19.003 1.00 49.82 396 ASN B N 1
ATOM 8888 C CA . ASN B 1 396 ? -11.091 -36.871 18.421 1.00 49.21 396 ASN B CA 1
ATOM 8889 C C . ASN B 1 396 ? -11.420 -37.420 17.005 1.00 52.27 396 ASN B C 1
ATOM 8890 O O . ASN B 1 396 ? -10.966 -38.509 16.624 1.00 53.17 396 ASN B O 1
ATOM 8895 N N . THR B 1 397 ? -12.233 -36.665 16.241 1.00 46.28 397 THR B N 1
ATOM 8896 C CA . THR B 1 397 ? -12.661 -37.062 14.901 1.00 44.73 397 THR B CA 1
ATOM 8897 C C . THR B 1 397 ? -12.624 -35.852 13.951 1.00 47.08 397 THR B C 1
ATOM 8898 O O . THR B 1 397 ? -12.964 -34.741 14.343 1.00 48.80 397 THR B O 1
ATOM 8902 N N . TRP B 1 398 ? -12.225 -36.094 12.703 1.00 40.48 398 TRP B N 1
ATOM 8903 C CA . TRP B 1 398 ? -12.184 -35.109 11.625 1.00 38.37 398 TRP B CA 1
ATOM 8904 C C . TRP B 1 398 ? -13.371 -35.369 10.690 1.00 40.46 398 TRP B C 1
ATOM 8905 O O . TRP B 1 398 ? -13.548 -36.496 10.190 1.00 39.48 398 TRP B O 1
ATOM 8916 N N . TYR B 1 399 ? -14.201 -34.337 10.494 1.00 36.00 399 TYR B N 1
ATOM 8917 C CA . TYR B 1 399 ? -15.366 -34.430 9.622 1.00 36.94 399 TYR B CA 1
ATOM 8918 C C . TYR B 1 399 ? -15.259 -33.484 8.449 1.00 41.14 399 TYR B C 1
ATOM 8919 O O . TYR B 1 399 ? -14.963 -32.308 8.617 1.00 41.97 399 TYR B O 1
ATOM 8928 N N . SER B 1 400 ? -15.517 -34.007 7.273 1.00 37.99 400 SER B N 1
ATOM 8929 C CA . SER B 1 400 ? -15.603 -33.230 6.056 1.00 38.25 400 SER B CA 1
ATOM 8930 C C . SER B 1 400 ? -17.072 -33.169 5.688 1.00 42.40 400 SER B C 1
ATOM 8931 O O . SER B 1 400 ? -17.688 -34.217 5.472 1.00 42.68 400 SER B O 1
ATOM 8934 N N . ILE B 1 401 ? -17.654 -31.960 5.736 1.00 37.66 401 ILE B N 1
ATOM 8935 C CA . ILE B 1 401 ? -19.064 -31.732 5.442 1.00 38.04 401 ILE B CA 1
ATOM 8936 C C . ILE B 1 401 ? -19.155 -30.850 4.205 1.00 43.06 401 ILE B C 1
ATOM 8937 O O . ILE B 1 401 ? -18.544 -29.780 4.163 1.00 42.25 401 ILE B O 1
ATOM 8942 N N . ASP B 1 402 ? -19.909 -31.300 3.198 1.00 39.65 402 ASP B N 1
ATOM 8943 C CA . ASP B 1 402 ? -20.106 -30.510 1.989 1.00 38.63 402 ASP B CA 1
ATOM 8944 C C . ASP B 1 402 ? -21.542 -30.167 1.834 1.00 40.83 402 ASP B C 1
ATOM 8945 O O . ASP B 1 402 ? -22.399 -31.033 2.048 1.00 40.65 402 ASP B O 1
ATOM 8950 N N . LEU B 1 403 ? -21.820 -28.952 1.372 1.00 34.21 403 LEU B N 1
ATOM 8951 C CA . LEU B 1 403 ? -23.190 -28.585 1.041 1.00 34.07 403 LEU B CA 1
ATOM 8952 C C . LEU B 1 403 ? -23.619 -29.477 -0.099 1.00 38.61 403 LEU B C 1
ATOM 8953 O O . LEU B 1 403 ? -22.787 -29.844 -0.939 1.00 36.40 403 LEU B O 1
ATOM 8958 N N . GLU B 1 404 ? -24.873 -29.921 -0.080 1.00 36.76 404 GLU B N 1
ATOM 8959 C CA . GLU B 1 404 ? -25.329 -30.806 -1.129 1.00 36.69 404 GLU B CA 1
ATOM 8960 C C . GLU B 1 404 ? -25.670 -29.951 -2.331 1.00 40.49 404 GLU B C 1
ATOM 8961 O O . GLU B 1 404 ? -26.588 -29.145 -2.248 1.00 42.62 404 GLU B O 1
ATOM 8967 N N . LYS B 1 405 ? -24.899 -30.111 -3.430 1.00 37.23 405 LYS B N 1
ATOM 8968 C CA . LYS B 1 405 ? -25.067 -29.376 -4.692 1.00 37.75 405 LYS B CA 1
ATOM 8969 C C . LYS B 1 405 ? -25.196 -27.908 -4.349 1.00 42.13 405 LYS B C 1
ATOM 8970 O O . LYS B 1 405 ? -26.199 -27.290 -4.702 1.00 43.94 405 LYS B O 1
ATOM 8976 N N . GLY B 1 406 ? -24.229 -27.425 -3.553 1.00 37.52 406 GLY B N 1
ATOM 8977 C CA . GLY B 1 406 ? -24.148 -26.095 -2.944 1.00 37.27 406 GLY B CA 1
ATOM 8978 C C . GLY B 1 406 ? -24.996 -24.971 -3.507 1.00 40.48 406 GLY B C 1
ATOM 8979 O O . GLY B 1 406 ? -25.907 -24.478 -2.836 1.00 39.02 406 GLY B O 1
ATOM 8980 N N . GLU B 1 407 ? -24.656 -24.543 -4.737 1.00 37.78 407 GLU B N 1
ATOM 8981 C CA . GLU B 1 407 ? -25.256 -23.459 -5.527 1.00 38.92 407 GLU B CA 1
ATOM 8982 C C . GLU B 1 407 ? -26.804 -23.471 -5.540 1.00 43.46 407 GLU B C 1
ATOM 8983 O O . GLU B 1 407 ? -27.417 -22.404 -5.506 1.00 43.78 407 GLU B O 1
ATOM 8989 N N . ALA B 1 408 ? -27.424 -24.669 -5.561 1.00 40.76 408 ALA B N 1
ATOM 8990 C CA . ALA B 1 408 ? -28.889 -24.854 -5.604 1.00 40.06 408 ALA B CA 1
ATOM 8991 C C . ALA B 1 408 ? -29.582 -24.374 -4.322 1.00 43.90 408 ALA B C 1
ATOM 8992 O O . ALA B 1 408 ? -30.788 -24.106 -4.357 1.00 44.69 408 ALA B O 1
ATOM 8994 N N . ASN B 1 409 ? -28.840 -24.266 -3.196 1.00 40.11 409 ASN B N 1
ATOM 8995 C CA . ASN B 1 409 ? -29.363 -23.813 -1.885 1.00 39.44 409 ASN B CA 1
ATOM 8996 C C . ASN B 1 409 ? -29.407 -22.274 -1.773 1.00 43.18 409 ASN B C 1
ATOM 8997 O O . ASN B 1 409 ? -29.971 -21.728 -0.819 1.00 41.18 409 ASN B O 1
ATOM 9002 N N . CYS B 1 410 ? -28.767 -21.584 -2.720 1.00 40.95 410 CYS B N 1
ATOM 9003 C CA . CYS B 1 410 ? -28.667 -20.130 -2.696 1.00 41.74 410 CYS B CA 1
ATOM 9004 C C . CYS B 1 410 ? -29.961 -19.431 -3.101 1.00 48.09 410 CYS B C 1
ATOM 9005 O O . CYS B 1 410 ? -30.577 -19.773 -4.108 1.00 49.54 410 CYS B O 1
ATOM 9008 N N . THR B 1 411 ? -30.382 -18.459 -2.278 1.00 45.29 411 THR B N 1
ATOM 9009 C CA . THR B 1 411 ? -31.511 -17.586 -2.567 1.00 46.19 411 THR B CA 1
ATOM 9010 C C . THR B 1 411 ? -30.932 -16.238 -3.029 1.00 52.10 411 THR B C 1
ATOM 9011 O O . THR B 1 411 ? -29.809 -15.907 -2.617 1.00 50.85 411 THR B O 1
ATOM 9015 N N . PRO B 1 412 ? -31.674 -15.395 -3.800 1.00 49.24 412 PRO B N 1
ATOM 9016 C CA . PRO B 1 412 ? -31.133 -14.066 -4.143 1.00 49.12 412 PRO B CA 1
ATOM 9017 C C . PRO B 1 412 ? -30.755 -13.276 -2.877 1.00 50.54 412 PRO B C 1
ATOM 9018 O O . PRO B 1 412 ? -29.783 -12.522 -2.899 1.00 50.01 412 PRO B O 1
ATOM 9022 N N . GLN B 1 413 ? -31.460 -13.542 -1.751 1.00 46.18 413 GLN B N 1
ATOM 9023 C CA . GLN B 1 413 ? -31.257 -12.911 -0.444 1.00 46.65 413 GLN B CA 1
ATOM 9024 C C . GLN B 1 413 ? -29.916 -13.287 0.189 1.00 49.69 413 GLN B C 1
ATOM 9025 O O . GLN B 1 413 ? -29.358 -12.467 0.913 1.00 51.79 413 GLN B O 1
ATOM 9031 N N . HIS B 1 414 ? -29.383 -14.489 -0.092 1.00 43.50 414 HIS B N 1
ATOM 9032 C CA . HIS B 1 414 ? -28.043 -14.875 0.377 1.00 41.56 414 HIS B CA 1
ATOM 9033 C C . HIS B 1 414 ? -26.995 -13.988 -0.300 1.00 44.88 414 HIS B C 1
ATOM 9034 O O . HIS B 1 414 ? -26.108 -13.461 0.372 1.00 44.78 414 HIS B O 1
ATOM 9041 N N . MET B 1 415 ? -27.124 -13.794 -1.633 1.00 39.88 415 MET B N 1
ATOM 9042 C CA . MET B 1 415 ? -26.187 -12.948 -2.375 1.00 39.35 415 MET B CA 1
ATOM 9043 C C . MET B 1 415 ? -26.329 -11.485 -1.954 1.00 45.72 415 MET B C 1
ATOM 9044 O O . MET B 1 415 ? -25.329 -10.776 -1.881 1.00 45.57 415 MET B O 1
ATOM 9049 N N . GLN B 1 416 ? -27.571 -11.044 -1.671 1.00 43.41 416 GLN B N 1
ATOM 9050 C CA . GLN B 1 416 ? -27.840 -9.689 -1.217 1.00 43.86 416 GLN B CA 1
ATOM 9051 C C . GLN B 1 416 ? -27.117 -9.418 0.120 1.00 47.53 416 GLN B C 1
ATOM 9052 O O . GLN B 1 416 ? -26.558 -8.337 0.290 1.00 45.97 416 GLN B O 1
ATOM 9058 N N . ALA B 1 417 ? -27.127 -10.400 1.052 1.00 46.18 417 ALA B N 1
ATOM 9059 C CA . ALA B 1 417 ? -26.432 -10.308 2.350 1.00 45.88 417 ALA B CA 1
ATOM 9060 C C . ALA B 1 417 ? -24.902 -10.243 2.136 1.00 48.52 417 ALA B C 1
ATOM 9061 O O . ALA B 1 417 ? -24.216 -9.498 2.841 1.00 50.03 417 ALA B O 1
ATOM 9063 N N . MET B 1 418 ? -24.381 -10.974 1.133 1.00 43.61 418 MET B N 1
ATOM 9064 C CA . MET B 1 418 ? -22.946 -10.919 0.789 1.00 41.09 418 MET B CA 1
ATOM 9065 C C . MET B 1 418 ? -22.619 -9.507 0.241 1.00 44.99 418 MET B C 1
ATOM 9066 O O . MET B 1 418 ? -21.590 -8.935 0.611 1.00 45.49 418 MET B O 1
ATOM 9071 N N . MET B 1 419 ? -23.505 -8.951 -0.615 1.00 40.21 419 MET B N 1
ATOM 9072 C CA . MET B 1 419 ? -23.362 -7.592 -1.176 1.00 41.06 419 MET B CA 1
ATOM 9073 C C . MET B 1 419 ? -23.353 -6.553 -0.053 1.00 45.22 419 MET B C 1
ATOM 9074 O O . MET B 1 419 ? -22.560 -5.606 -0.098 1.00 45.15 419 MET B O 1
ATOM 9079 N N . TYR B 1 420 ? -24.215 -6.756 0.972 1.00 40.43 420 TYR B N 1
ATOM 9080 C CA . TYR B 1 420 ? -24.265 -5.891 2.150 1.00 40.89 420 TYR B CA 1
ATOM 9081 C C . TYR B 1 420 ? -22.892 -5.904 2.856 1.00 45.79 420 TYR B C 1
ATOM 9082 O O . TYR B 1 420 ? -22.354 -4.850 3.168 1.00 47.19 420 TYR B O 1
ATOM 9091 N N . TYR B 1 421 ? -22.337 -7.109 3.097 1.00 42.56 421 TYR B N 1
ATOM 9092 C CA . TYR B 1 421 ? -21.048 -7.297 3.763 1.00 42.37 421 TYR B CA 1
ATOM 9093 C C . TYR B 1 421 ? -19.902 -6.633 2.983 1.00 45.66 421 TYR B C 1
ATOM 9094 O O . TYR B 1 421 ? -19.094 -5.926 3.584 1.00 45.53 421 TYR B O 1
ATOM 9103 N N . LEU B 1 422 ? -19.858 -6.814 1.654 1.00 41.89 422 LEU B N 1
ATOM 9104 C CA . LEU B 1 422 ? -18.819 -6.215 0.813 1.00 41.88 422 LEU B CA 1
ATOM 9105 C C . LEU B 1 422 ? -18.905 -4.681 0.787 1.00 48.96 422 LEU B C 1
ATOM 9106 O O . LEU B 1 422 ? -17.877 -4.018 0.852 1.00 48.82 422 LEU B O 1
ATOM 9111 N N . LEU B 1 423 ? -20.125 -4.116 0.699 1.00 47.87 423 LEU B N 1
ATOM 9112 C CA . LEU B 1 423 ? -20.303 -2.663 0.618 1.00 49.94 423 LEU B CA 1
ATOM 9113 C C . LEU B 1 423 ? -20.119 -1.961 1.958 1.00 53.09 423 LEU B C 1
ATOM 9114 O O . LEU B 1 423 ? -19.707 -0.813 1.953 1.00 52.89 423 LEU B O 1
ATOM 9119 N N . THR B 1 424 ? -20.373 -2.644 3.091 1.00 49.61 424 THR B N 1
ATOM 9120 C CA . THR B 1 424 ? -20.208 -2.028 4.410 1.00 50.57 424 THR B CA 1
ATOM 9121 C C . THR B 1 424 ? -18.769 -2.233 4.938 1.00 54.80 424 THR B C 1
ATOM 9122 O O . THR B 1 424 ? -18.192 -1.300 5.463 1.00 55.68 424 THR B O 1
ATOM 9126 N N . ARG B 1 425 ? -18.197 -3.436 4.800 1.00 50.44 425 ARG B N 1
ATOM 9127 C CA . ARG B 1 425 ? -16.873 -3.739 5.342 1.00 49.97 425 ARG B CA 1
ATOM 9128 C C . ARG B 1 425 ? -15.731 -3.544 4.330 1.00 52.00 425 ARG B C 1
ATOM 9129 O O . ARG B 1 425 ? -14.592 -3.358 4.753 1.00 51.17 425 ARG B O 1
ATOM 9137 N N . GLY B 1 426 ? -16.030 -3.600 3.036 1.00 47.71 426 GLY B N 1
ATOM 9138 C CA . GLY B 1 426 ? -15.018 -3.449 1.996 1.00 47.20 426 GLY B CA 1
ATOM 9139 C C . GLY B 1 426 ? -14.999 -2.049 1.414 1.00 53.16 426 GLY B C 1
ATOM 9140 O O . GLY B 1 426 ? -14.065 -1.277 1.652 1.00 51.87 426 GLY B O 1
ATOM 9141 N N . TRP B 1 427 ? -16.074 -1.705 0.684 1.00 51.07 427 TRP B N 1
ATOM 9142 C CA . TRP B 1 427 ? -16.287 -0.439 -0.020 1.00 51.79 427 TRP B CA 1
ATOM 9143 C C . TRP B 1 427 ? -16.645 0.691 0.944 1.00 57.82 427 TRP B C 1
ATOM 9144 O O . TRP B 1 427 ? -17.680 1.361 0.796 1.00 58.31 427 TRP B O 1
ATOM 9155 N N . THR B 1 428 ? -15.754 0.925 1.917 1.00 55.67 428 THR B N 1
ATOM 9156 C CA . THR B 1 428 ? -15.947 1.965 2.928 1.00 58.76 428 THR B CA 1
ATOM 9157 C C . THR B 1 428 ? -14.636 2.728 3.174 1.00 63.92 428 THR B C 1
ATOM 9158 O O . THR B 1 428 ? -13.577 2.114 3.255 1.00 63.04 428 THR B O 1
ATOM 9162 N N . ASN B 1 429 ? -14.713 4.059 3.300 1.00 63.10 429 ASN B N 1
ATOM 9163 C CA . ASN B 1 429 ? -13.541 4.889 3.623 1.00 63.84 429 ASN B CA 1
ATOM 9164 C C . ASN B 1 429 ? -13.286 4.816 5.133 1.00 69.52 429 ASN B C 1
ATOM 9165 O O . ASN B 1 429 ? -14.163 4.353 5.877 1.00 70.45 429 ASN B O 1
ATOM 9170 N N . GLU B 1 430 ? -12.101 5.259 5.589 1.00 66.35 430 GLU B N 1
ATOM 9171 C CA . GLU B 1 430 ? -11.727 5.250 7.006 1.00 66.90 430 GLU B CA 1
ATOM 9172 C C . GLU B 1 430 ? -12.677 6.110 7.854 1.00 71.88 430 GLU B C 1
ATOM 9173 O O . GLU B 1 430 ? -12.951 5.759 8.997 1.00 72.81 430 GLU B O 1
ATOM 9179 N N . ASP B 1 431 ? -13.205 7.208 7.295 1.00 67.90 431 ASP B N 1
ATOM 9180 C CA . ASP B 1 431 ? -14.144 8.072 8.028 1.00 69.21 431 ASP B CA 1
ATOM 9181 C C . ASP B 1 431 ? -15.571 7.459 8.088 1.00 71.61 431 ASP B C 1
ATOM 9182 O O . ASP B 1 431 ? -16.447 8.015 8.751 1.00 72.47 431 ASP B O 1
ATOM 9187 N N . GLY B 1 432 ? -15.770 6.318 7.414 1.00 65.98 432 GLY B N 1
ATOM 9188 C CA . GLY B 1 432 ? -17.039 5.598 7.360 1.00 63.75 432 GLY B CA 1
ATOM 9189 C C . GLY B 1 432 ? -17.950 5.981 6.206 1.00 66.01 432 GLY B C 1
ATOM 9190 O O . GLY B 1 432 ? -19.073 5.481 6.122 1.00 64.45 432 GLY B O 1
ATOM 9191 N N . SER B 1 433 ? -17.488 6.892 5.316 1.00 63.33 433 SER B N 1
ATOM 9192 C CA . SER B 1 433 ? -18.265 7.312 4.145 1.00 62.44 433 SER B CA 1
ATOM 9193 C C . SER B 1 433 ? -18.194 6.209 3.060 1.00 63.98 433 SER B C 1
ATOM 9194 O O . SER B 1 433 ? -17.195 5.467 2.994 1.00 61.41 433 SER B O 1
ATOM 9197 N N . PRO B 1 434 ? -19.236 6.085 2.206 1.00 60.00 434 PRO B N 1
ATOM 9198 C CA . PRO B 1 434 ? -19.237 4.997 1.216 1.00 58.67 434 PRO B CA 1
ATOM 9199 C C . PRO B 1 434 ? -18.318 5.216 0.006 1.00 61.43 434 PRO B C 1
ATOM 9200 O O . PRO B 1 434 ? -18.214 6.327 -0.508 1.00 61.36 434 PRO B O 1
ATOM 9204 N N . ARG B 1 435 ? -17.689 4.115 -0.471 1.00 57.00 435 ARG B N 1
ATOM 9205 C CA . ARG B 1 435 ? -16.829 4.095 -1.660 1.00 56.59 435 ARG B CA 1
ATOM 9206 C C . ARG B 1 435 ? -17.689 3.625 -2.846 1.00 58.66 435 ARG B C 1
ATOM 9207 O O . ARG B 1 435 ? -17.295 2.758 -3.627 1.00 56.11 435 ARG B O 1
ATOM 9215 N N . TYR B 1 436 ? -18.900 4.207 -2.936 1.00 54.78 436 TYR B N 1
ATOM 9216 C CA . TYR B 1 436 ? -19.908 3.943 -3.952 1.00 53.11 436 TYR B CA 1
ATOM 9217 C C . TYR B 1 436 ? -20.946 5.061 -3.958 1.00 57.65 436 TYR B C 1
ATOM 9218 O O . TYR B 1 436 ? -21.078 5.798 -2.980 1.00 56.53 436 TYR B O 1
ATOM 9227 N N . ASN B 1 437 ? -21.684 5.176 -5.067 1.00 55.15 437 ASN B N 1
ATOM 9228 C CA . ASN B 1 437 ? -22.746 6.147 -5.235 1.00 56.22 437 ASN B CA 1
ATOM 9229 C C . ASN B 1 437 ? -24.118 5.419 -5.246 1.00 61.71 437 ASN B C 1
ATOM 9230 O O . ASN B 1 437 ? -24.138 4.170 -5.199 1.00 60.71 437 ASN B O 1
ATOM 9235 N N . PRO B 1 438 ? -25.269 6.148 -5.314 1.00 59.49 438 PRO B N 1
ATOM 9236 C CA . PRO B 1 438 ? -26.571 5.451 -5.318 1.00 58.89 438 PRO B CA 1
ATOM 9237 C C . PRO B 1 438 ? -26.767 4.470 -6.484 1.00 61.82 438 PRO B C 1
ATOM 9238 O O . PRO B 1 438 ? -27.377 3.413 -6.280 1.00 61.04 438 PRO B O 1
ATOM 9242 N N . THR B 1 439 ? -26.247 4.785 -7.685 1.00 58.29 439 THR B N 1
ATOM 9243 C CA . THR B 1 439 ? -26.380 3.892 -8.852 1.00 57.41 439 THR B CA 1
ATOM 9244 C C . THR B 1 439 ? -25.750 2.520 -8.579 1.00 58.11 439 THR B C 1
ATOM 9245 O O . THR B 1 439 ? -26.383 1.496 -8.859 1.00 55.30 439 THR B O 1
ATOM 9249 N N . TRP B 1 440 ? -24.532 2.505 -8.013 1.00 54.87 440 TRP B N 1
ATOM 9250 C CA . TRP B 1 440 ? -23.849 1.244 -7.736 1.00 54.07 440 TRP B CA 1
ATOM 9251 C C . TRP B 1 440 ? -24.460 0.511 -6.530 1.00 56.67 440 TRP B C 1
ATOM 9252 O O . TRP B 1 440 ? -24.463 -0.720 -6.529 1.00 53.60 440 TRP B O 1
ATOM 9263 N N . ALA B 1 441 ? -25.041 1.246 -5.557 1.00 55.12 441 ALA B N 1
ATOM 9264 C CA . ALA B 1 441 ? -25.770 0.645 -4.421 1.00 54.23 441 ALA B CA 1
ATOM 9265 C C . ALA B 1 441 ? -27.040 -0.043 -4.952 1.00 56.31 441 ALA B C 1
ATOM 9266 O O . ALA B 1 441 ? -27.380 -1.116 -4.474 1.00 55.01 441 ALA B O 1
ATOM 9268 N N . THR B 1 442 ? -27.684 0.537 -5.992 1.00 53.20 442 THR B N 1
ATOM 9269 C CA . THR B 1 442 ? -28.881 -0.012 -6.642 1.00 53.39 442 THR B CA 1
ATOM 9270 C C . THR B 1 442 ? -28.521 -1.293 -7.391 1.00 56.48 442 THR B C 1
ATOM 9271 O O . THR B 1 442 ? -29.218 -2.299 -7.250 1.00 55.01 442 THR B O 1
ATOM 9275 N N . PHE B 1 443 ? -27.434 -1.256 -8.190 1.00 53.10 443 PHE B N 1
ATOM 9276 C CA . PHE B 1 443 ? -27.011 -2.440 -8.917 1.00 51.40 443 PHE B CA 1
ATOM 9277 C C . PHE B 1 443 ? -26.686 -3.548 -7.951 1.00 55.66 443 PHE B C 1
ATOM 9278 O O . PHE B 1 443 ? -27.255 -4.629 -8.079 1.00 56.97 443 PHE B O 1
ATOM 9286 N N . ALA B 1 444 ? -25.818 -3.276 -6.958 1.00 50.32 444 ALA B N 1
ATOM 9287 C CA . ALA B 1 444 ? -25.346 -4.297 -6.018 1.00 47.87 444 ALA B CA 1
ATOM 9288 C C . ALA B 1 444 ? -26.441 -4.864 -5.123 1.00 51.31 444 ALA B C 1
ATOM 9289 O O . ALA B 1 444 ? -26.531 -6.087 -4.995 1.00 48.69 444 ALA B O 1
ATOM 9291 N N . MET B 1 445 ? -27.276 -3.994 -4.523 1.00 49.41 445 MET B N 1
ATOM 9292 C CA . MET B 1 445 ? -28.285 -4.423 -3.557 1.00 48.72 445 MET B CA 1
ATOM 9293 C C . MET B 1 445 ? -29.625 -4.793 -4.147 1.00 53.21 445 MET B C 1
ATOM 9294 O O . MET B 1 445 ? -30.268 -5.716 -3.655 1.00 52.56 445 MET B O 1
ATOM 9299 N N . ASN B 1 446 ? -30.079 -4.051 -5.138 1.00 51.38 446 ASN B N 1
ATOM 9300 C CA . ASN B 1 446 ? -31.441 -4.205 -5.611 1.00 51.97 446 ASN B CA 1
ATOM 9301 C C . ASN B 1 446 ? -31.609 -4.993 -6.892 1.00 55.72 446 ASN B C 1
ATOM 9302 O O . ASN B 1 446 ? -32.722 -5.458 -7.136 1.00 55.66 446 ASN B O 1
ATOM 9307 N N . VAL B 1 447 ? -30.566 -5.123 -7.729 1.00 52.37 447 VAL B N 1
ATOM 9308 C CA . VAL B 1 447 ? -30.758 -5.808 -9.015 1.00 51.84 447 VAL B CA 1
ATOM 9309 C C . VAL B 1 447 ? -29.833 -7.021 -9.191 1.00 53.58 447 VAL B C 1
ATOM 9310 O O . VAL B 1 447 ? -30.326 -8.093 -9.541 1.00 52.19 447 VAL B O 1
ATOM 9314 N N . ALA B 1 448 ? -28.514 -6.847 -9.006 1.00 49.92 448 ALA B N 1
ATOM 9315 C CA . ALA B 1 448 ? -27.506 -7.887 -9.246 1.00 48.12 448 ALA B CA 1
ATOM 9316 C C . ALA B 1 448 ? -27.861 -9.267 -8.654 1.00 50.08 448 ALA B C 1
ATOM 9317 O O . ALA B 1 448 ? -27.749 -10.225 -9.407 1.00 49.34 448 ALA B O 1
ATOM 9319 N N . PRO B 1 449 ? -28.312 -9.438 -7.383 1.00 45.92 449 PRO B N 1
ATOM 9320 C CA . PRO B 1 449 ? -28.611 -10.793 -6.897 1.00 44.47 449 PRO B CA 1
ATOM 9321 C C . PRO B 1 449 ? -29.621 -11.566 -7.758 1.00 49.34 449 PRO B C 1
ATOM 9322 O O . PRO B 1 449 ? -29.446 -12.782 -7.897 1.00 46.75 449 PRO B O 1
ATOM 9326 N N . SER B 1 450 ? -30.612 -10.883 -8.396 1.00 48.12 450 SER B N 1
ATOM 9327 C CA . SER B 1 450 ? -31.623 -11.567 -9.228 1.00 48.54 450 SER B CA 1
ATOM 9328 C C . SER B 1 450 ? -31.175 -11.758 -10.670 1.00 52.28 450 SER B C 1
ATOM 9329 O O . SER B 1 450 ? -31.876 -12.402 -11.456 1.00 51.95 450 SER B O 1
ATOM 9332 N N . MET B 1 451 ? -29.999 -11.269 -11.006 1.00 49.89 451 MET B N 1
ATOM 9333 C CA . MET B 1 451 ? -29.475 -11.485 -12.343 1.00 51.09 451 MET B CA 1
ATOM 9334 C C . MET B 1 451 ? -28.761 -12.836 -12.433 1.00 50.71 451 MET B C 1
ATOM 9335 O O . MET B 1 451 ? -28.685 -13.407 -13.514 1.00 48.66 451 MET B O 1
ATOM 9340 N N . VAL B 1 452 ? -28.240 -13.349 -11.306 1.00 47.22 452 VAL B N 1
ATOM 9341 C CA . VAL B 1 452 ? -27.460 -14.597 -11.325 1.00 45.94 452 VAL B CA 1
ATOM 9342 C C . VAL B 1 452 ? -28.012 -15.648 -10.323 1.00 48.10 452 VAL B C 1
ATOM 9343 O O . VAL B 1 452 ? -27.533 -16.781 -10.327 1.00 46.96 452 VAL B O 1
ATOM 9347 N N . VAL B 1 453 ? -29.037 -15.289 -9.509 1.00 44.59 453 VAL B N 1
ATOM 9348 C CA . VAL B 1 453 ? -29.651 -16.227 -8.548 1.00 43.97 453 VAL B CA 1
ATOM 9349 C C . VAL B 1 453 ? -31.151 -16.318 -8.823 1.00 49.57 453 VAL B C 1
ATOM 9350 O O . VAL B 1 453 ? -31.844 -15.287 -8.850 1.00 49.86 453 VAL B O 1
ATOM 9354 N N . ASP B 1 454 ? -31.646 -17.581 -9.022 1.00 45.83 454 ASP B N 1
ATOM 9355 C CA . ASP B 1 454 ? -33.041 -17.944 -9.320 1.00 46.09 454 ASP B CA 1
ATOM 9356 C C . ASP B 1 454 ? -33.541 -17.226 -10.571 1.00 51.71 454 ASP B C 1
ATOM 9357 O O . ASP B 1 454 ? -34.690 -16.771 -10.605 1.00 53.04 454 ASP B O 1
ATOM 9362 N N . SER B 1 455 ? -32.678 -17.124 -11.596 1.00 47.44 455 SER B N 1
ATOM 9363 C CA . SER B 1 455 ? -32.995 -16.441 -12.843 1.00 46.64 455 SER B CA 1
ATOM 9364 C C . SER B 1 455 ? -33.179 -17.487 -13.957 1.00 50.57 455 SER B C 1
ATOM 9365 O O . SER B 1 455 ? -34.056 -18.332 -13.789 1.00 51.35 455 SER B O 1
ATOM 9368 N N . SER B 1 456 ? -32.411 -17.460 -15.074 1.00 45.92 456 SER B N 1
ATOM 9369 C CA . SER B 1 456 ? -32.651 -18.438 -16.147 1.00 45.15 456 SER B CA 1
ATOM 9370 C C . SER B 1 456 ? -31.383 -18.844 -16.887 1.00 47.65 456 SER B C 1
ATOM 9371 O O . SER B 1 456 ? -30.316 -18.245 -16.688 1.00 45.55 456 SER B O 1
ATOM 9374 N N . CYS B 1 457 ? -31.507 -19.879 -17.741 1.00 44.74 457 CYS B N 1
ATOM 9375 C CA . CYS B 1 457 ? -30.397 -20.392 -18.542 1.00 45.58 457 CYS B CA 1
ATOM 9376 C C . CYS B 1 457 ? -30.887 -20.779 -19.955 1.00 51.82 457 CYS B C 1
ATOM 9377 O O . CYS B 1 457 ? -32.083 -20.808 -20.198 1.00 53.00 457 CYS B O 1
ATOM 9380 N N . LEU B 1 458 ? -29.949 -21.013 -20.886 1.00 48.84 458 LEU B N 1
ATOM 9381 C CA . LEU B 1 458 ? -30.246 -21.369 -22.264 1.00 49.82 458 LEU B CA 1
ATOM 9382 C C . LEU B 1 458 ? -29.592 -22.684 -22.638 1.00 55.80 458 LEU B C 1
ATOM 9383 O O . LEU B 1 458 ? -28.378 -22.850 -22.496 1.00 55.51 458 LEU B O 1
ATOM 9388 N N . LEU B 1 459 ? -30.405 -23.596 -23.177 1.00 54.02 459 LEU B N 1
ATOM 9389 C CA . LEU B 1 459 ? -29.975 -24.910 -23.663 1.00 53.81 459 LEU B CA 1
ATOM 9390 C C . LEU B 1 459 ? -30.806 -25.199 -24.881 1.00 58.88 459 LEU B C 1
ATOM 9391 O O . LEU B 1 459 ? -32.031 -25.205 -24.782 1.00 57.61 459 LEU B O 1
ATOM 9396 N N . MET B 1 460 ? -30.143 -25.404 -26.042 1.00 57.96 460 MET B N 1
ATOM 9397 C CA . MET B 1 460 ? -30.783 -25.555 -27.368 1.00 59.71 460 MET B CA 1
ATOM 9398 C C . MET B 1 460 ? -31.505 -24.221 -27.629 1.00 64.69 460 MET B C 1
ATOM 9399 O O . MET B 1 460 ? -30.883 -23.167 -27.444 1.00 63.90 460 MET B O 1
ATOM 9404 N N . ASN B 1 461 ? -32.803 -24.251 -27.962 1.00 61.71 461 ASN B N 1
ATOM 9405 C CA . ASN B 1 461 ? -33.624 -23.057 -28.158 1.00 62.25 461 ASN B CA 1
ATOM 9406 C C . ASN B 1 461 ? -34.527 -22.837 -26.908 1.00 65.41 461 ASN B C 1
ATOM 9407 O O . ASN B 1 461 ? -35.483 -22.072 -26.982 1.00 65.83 461 ASN B O 1
ATOM 9412 N N . LEU B 1 462 ? -34.214 -23.516 -25.767 1.00 60.63 462 LEU B N 1
ATOM 9413 C CA . LEU B 1 462 ? -35.027 -23.473 -24.546 1.00 59.78 462 LEU B CA 1
ATOM 9414 C C . LEU B 1 462 ? -34.464 -22.550 -23.469 1.00 62.95 462 LEU B C 1
ATOM 9415 O O . LEU B 1 462 ? -33.321 -22.712 -23.024 1.00 60.46 462 LEU B O 1
ATOM 9420 N N . GLN B 1 463 ? -35.314 -21.607 -23.014 1.00 60.19 463 GLN B N 1
ATOM 9421 C CA . GLN B 1 463 ? -34.983 -20.694 -21.919 1.00 57.94 463 GLN B CA 1
ATOM 9422 C C . GLN B 1 463 ? -35.601 -21.292 -20.667 1.00 59.05 463 GLN B C 1
ATOM 9423 O O . GLN B 1 463 ? -36.830 -21.317 -20.504 1.00 58.66 463 GLN B O 1
ATOM 9429 N N . LEU B 1 464 ? -34.731 -21.900 -19.855 1.00 53.01 464 LEU B N 1
ATOM 9430 C CA . LEU B 1 464 ? -35.118 -22.637 -18.654 1.00 51.24 464 LEU B CA 1
ATOM 9431 C C . LEU B 1 464 ? -34.889 -21.850 -17.394 1.00 53.04 464 LEU B C 1
ATOM 9432 O O . LEU B 1 464 ? -33.984 -21.038 -17.346 1.00 51.25 464 LEU B O 1
ATOM 9437 N N . LYS B 1 465 ? -35.687 -22.128 -16.360 1.00 49.81 465 LYS B N 1
ATOM 9438 C CA . LYS B 1 465 ? -35.511 -21.541 -15.041 1.00 48.94 465 LYS B CA 1
ATOM 9439 C C . LYS B 1 465 ? -34.234 -22.081 -14.404 1.00 53.80 465 LYS B C 1
ATOM 9440 O O . LYS B 1 465 ? -33.902 -23.257 -14.600 1.00 53.96 465 LYS B O 1
ATOM 9446 N N . THR B 1 466 ? -33.514 -21.228 -13.665 1.00 49.36 466 THR B N 1
ATOM 9447 C CA . THR B 1 466 ? -32.365 -21.631 -12.858 1.00 46.28 466 THR B CA 1
ATOM 9448 C C . THR B 1 466 ? -32.869 -21.695 -11.408 1.00 50.40 466 THR B C 1
ATOM 9449 O O . THR B 1 466 ? -33.575 -20.786 -10.956 1.00 50.54 466 THR B O 1
ATOM 9453 N N . TYR B 1 467 ? -32.556 -22.787 -10.705 1.00 46.03 467 TYR B N 1
ATOM 9454 C CA . TYR B 1 467 ? -32.877 -22.931 -9.281 1.00 45.02 467 TYR B CA 1
ATOM 9455 C C . TYR B 1 467 ? -31.555 -22.743 -8.486 1.00 48.25 467 TYR B C 1
ATOM 9456 O O . TYR B 1 467 ? -30.587 -23.484 -8.699 1.00 45.67 467 TYR B O 1
ATOM 9465 N N . GLY B 1 468 ? -31.508 -21.690 -7.669 1.00 45.87 468 GLY B N 1
ATOM 9466 C CA . GLY B 1 468 ? -30.317 -21.316 -6.909 1.00 44.40 468 GLY B CA 1
ATOM 9467 C C . GLY B 1 468 ? -29.401 -20.413 -7.710 1.00 48.26 468 GLY B C 1
ATOM 9468 O O . GLY B 1 468 ? -29.834 -19.834 -8.713 1.00 48.94 468 GLY B O 1
ATOM 9469 N N . GLN B 1 469 ? -28.119 -20.294 -7.289 1.00 42.89 469 GLN B N 1
ATOM 9470 C CA . GLN B 1 469 ? -27.167 -19.438 -7.996 1.00 42.47 469 GLN B CA 1
ATOM 9471 C C . GLN B 1 469 ? -26.531 -20.207 -9.143 1.00 47.98 469 GLN B C 1
ATOM 9472 O O . GLN B 1 469 ? -26.306 -21.414 -9.053 1.00 45.53 469 GLN B O 1
ATOM 9478 N N . GLY B 1 470 ? -26.241 -19.492 -10.210 1.00 48.07 470 GLY B N 1
ATOM 9479 C CA . GLY B 1 470 ? -25.616 -20.093 -11.370 1.00 49.29 470 GLY B CA 1
ATOM 9480 C C . GLY B 1 470 ? -24.167 -20.401 -11.089 1.00 54.41 470 GLY B C 1
ATOM 9481 O O . GLY B 1 470 ? -23.380 -19.480 -10.859 1.00 56.00 470 GLY B O 1
ATOM 9482 N N . SER B 1 471 ? -23.812 -21.698 -11.099 1.00 49.27 471 SER B N 1
ATOM 9483 C CA . SER B 1 471 ? -22.452 -22.202 -10.850 1.00 46.87 471 SER B CA 1
ATOM 9484 C C . SER B 1 471 ? -21.458 -21.651 -11.864 1.00 50.31 471 SER B C 1
ATOM 9485 O O . SER B 1 471 ? -21.596 -21.850 -13.068 1.00 49.87 471 SER B O 1
ATOM 9488 N N . GLY B 1 472 ? -20.469 -20.942 -11.363 1.00 48.33 472 GLY B N 1
ATOM 9489 C CA . GLY B 1 472 ? -19.458 -20.321 -12.203 1.00 48.32 472 GLY B CA 1
ATOM 9490 C C . GLY B 1 472 ? -19.575 -18.810 -12.226 1.00 54.12 472 GLY B C 1
ATOM 9491 O O . GLY B 1 472 ? -18.633 -18.138 -12.655 1.00 56.12 472 GLY B O 1
ATOM 9492 N N . ASN B 1 473 ? -20.707 -18.240 -11.745 1.00 48.55 473 ASN B N 1
ATOM 9493 C CA . ASN B 1 473 ? -20.845 -16.784 -11.687 1.00 47.98 473 ASN B CA 1
ATOM 9494 C C . ASN B 1 473 ? -19.769 -16.226 -10.727 1.00 49.37 473 ASN B C 1
ATOM 9495 O O . ASN B 1 473 ? -19.245 -16.967 -9.894 1.00 48.48 473 ASN B O 1
ATOM 9500 N N . ALA B 1 474 ? -19.427 -14.929 -10.861 1.00 45.19 474 ALA B N 1
ATOM 9501 C CA . ALA B 1 474 ? -18.389 -14.232 -10.088 1.00 41.93 474 ALA B CA 1
ATOM 9502 C C . ALA B 1 474 ? -18.562 -14.379 -8.557 1.00 43.45 474 ALA B C 1
ATOM 9503 O O . ALA B 1 474 ? -17.572 -14.379 -7.835 1.00 43.16 474 ALA B O 1
ATOM 9505 N N . PHE B 1 475 ? -19.794 -14.540 -8.073 1.00 39.52 475 PHE B N 1
ATOM 9506 C CA . PHE B 1 475 ? -20.062 -14.659 -6.631 1.00 38.27 475 PHE B CA 1
ATOM 9507 C C . PHE B 1 475 ? -20.245 -16.113 -6.158 1.00 40.73 475 PHE B C 1
ATOM 9508 O O . PHE B 1 475 ? -20.638 -16.310 -5.009 1.00 41.31 475 PHE B O 1
ATOM 9516 N N . THR B 1 476 ? -19.913 -17.125 -6.996 1.00 36.80 476 THR B N 1
ATOM 9517 C CA . THR B 1 476 ? -20.118 -18.537 -6.629 1.00 37.31 476 THR B CA 1
ATOM 9518 C C . THR B 1 476 ? -19.464 -18.869 -5.250 1.00 40.38 476 THR B C 1
ATOM 9519 O O . THR B 1 476 ? -20.172 -19.314 -4.331 1.00 41.49 476 THR B O 1
ATOM 9523 N N . PHE B 1 477 ? -18.146 -18.639 -5.120 1.00 35.12 477 PHE B N 1
ATOM 9524 C CA . PHE B 1 477 ? -17.393 -18.903 -3.876 1.00 33.63 477 PHE B CA 1
ATOM 9525 C C . PHE B 1 477 ? -18.001 -18.149 -2.684 1.00 36.57 477 PHE B C 1
ATOM 9526 O O . PHE B 1 477 ? -18.221 -18.753 -1.625 1.00 35.32 477 PHE B O 1
ATOM 9534 N N . LEU B 1 478 ? -18.209 -16.815 -2.851 1.00 33.70 478 LEU B N 1
ATOM 9535 C CA . LEU B 1 478 ? -18.698 -15.927 -1.790 1.00 34.81 478 LEU B CA 1
ATOM 9536 C C . LEU B 1 478 ? -20.069 -16.338 -1.264 1.00 37.57 478 LEU B C 1
ATOM 9537 O O . LEU B 1 478 ? -20.252 -16.428 -0.053 1.00 36.91 478 LEU B O 1
ATOM 9542 N N . ASN B 1 479 ? -21.013 -16.616 -2.163 1.00 35.84 479 ASN B N 1
ATOM 9543 C CA . ASN B 1 479 ? -22.366 -17.034 -1.781 1.00 36.36 479 ASN B CA 1
ATOM 9544 C C . ASN B 1 479 ? -22.352 -18.412 -1.105 1.00 38.29 479 ASN B C 1
ATOM 9545 O O . ASN B 1 479 ? -23.050 -18.598 -0.127 1.00 38.15 479 ASN B O 1
ATOM 9550 N N . ASN B 1 480 ? -21.544 -19.353 -1.601 1.00 34.66 480 ASN B N 1
ATOM 9551 C CA . ASN B 1 480 ? -21.420 -20.679 -0.985 1.00 34.01 480 ASN B CA 1
ATOM 9552 C C . ASN B 1 480 ? -20.777 -20.570 0.399 1.00 37.96 480 ASN B C 1
ATOM 9553 O O . ASN B 1 480 ? -21.229 -21.226 1.337 1.00 38.03 480 ASN B O 1
ATOM 9558 N N . HIS B 1 481 ? -19.744 -19.695 0.540 1.00 35.20 481 HIS B N 1
ATOM 9559 C CA . HIS B 1 481 ? -19.053 -19.471 1.817 1.00 33.94 481 HIS B CA 1
ATOM 9560 C C . HIS B 1 481 ? -20.018 -18.894 2.871 1.00 41.17 481 HIS B C 1
ATOM 9561 O O . HIS B 1 481 ? -19.943 -19.276 4.041 1.00 41.99 481 HIS B O 1
ATOM 9568 N N . LEU B 1 482 ? -20.940 -18.006 2.450 1.00 39.64 482 LEU B N 1
ATOM 9569 C CA . LEU B 1 482 ? -21.948 -17.436 3.347 1.00 40.25 482 LEU B CA 1
ATOM 9570 C C . LEU B 1 482 ? -22.929 -18.543 3.836 1.00 40.80 482 LEU B C 1
ATOM 9571 O O . LEU B 1 482 ? -23.262 -18.598 5.028 1.00 38.76 482 LEU B O 1
ATOM 9576 N N . MET B 1 483 ? -23.365 -19.418 2.931 1.00 37.05 483 MET B N 1
ATOM 9577 C CA . MET B 1 483 ? -24.263 -20.528 3.286 1.00 37.33 483 MET B CA 1
ATOM 9578 C C . MET B 1 483 ? -23.603 -21.469 4.297 1.00 41.07 483 MET B C 1
ATOM 9579 O O . MET B 1 483 ? -24.244 -21.824 5.287 1.00 41.65 483 MET B O 1
ATOM 9584 N N . SER B 1 484 ? -22.304 -21.785 4.110 1.00 38.35 484 SER B N 1
ATOM 9585 C CA . SER B 1 484 ? -21.566 -22.625 5.066 1.00 37.58 484 SER B CA 1
ATOM 9586 C C . SER B 1 484 ? -21.421 -21.922 6.412 1.00 41.45 484 SER B C 1
ATOM 9587 O O . SER B 1 484 ? -21.513 -22.581 7.443 1.00 42.89 484 SER B O 1
ATOM 9590 N N . THR B 1 485 ? -21.251 -20.585 6.398 1.00 37.57 485 THR B N 1
ATOM 9591 C CA . THR B 1 485 ? -21.167 -19.732 7.600 1.00 38.91 485 THR B CA 1
ATOM 9592 C C . THR B 1 485 ? -22.458 -19.868 8.443 1.00 43.49 485 THR B C 1
ATOM 9593 O O . THR B 1 485 ? -22.384 -19.966 9.671 1.00 42.81 485 THR B O 1
ATOM 9597 N N . ILE B 1 486 ? -23.626 -19.888 7.763 1.00 41.91 486 ILE B N 1
ATOM 9598 C CA . ILE B 1 486 ? -24.940 -20.031 8.385 1.00 43.50 486 ILE B CA 1
ATOM 9599 C C . ILE B 1 486 ? -25.043 -21.418 9.053 1.00 48.57 486 ILE B C 1
ATOM 9600 O O . ILE B 1 486 ? -25.464 -21.505 10.212 1.00 49.98 486 ILE B O 1
ATOM 9605 N N . VAL B 1 487 ? -24.634 -22.486 8.330 1.00 43.50 487 VAL B N 1
ATOM 9606 C CA . VAL B 1 487 ? -24.660 -23.855 8.844 1.00 43.87 487 VAL B CA 1
ATOM 9607 C C . VAL B 1 487 ? -23.743 -23.947 10.101 1.00 46.17 487 VAL B C 1
ATOM 9608 O O . VAL B 1 487 ? -24.172 -24.476 11.128 1.00 46.54 487 VAL B O 1
ATOM 9612 N N . VAL B 1 488 ? -22.530 -23.367 10.030 1.00 42.03 488 VAL B N 1
ATOM 9613 C CA . VAL B 1 488 ? -21.545 -23.379 11.132 1.00 41.98 488 VAL B CA 1
ATOM 9614 C C . VAL B 1 488 ? -22.074 -22.559 12.325 1.00 46.82 488 VAL B C 1
ATOM 9615 O O . VAL B 1 488 ? -22.015 -23.058 13.446 1.00 48.96 488 VAL B O 1
ATOM 9619 N N . ALA B 1 489 ? -22.630 -21.350 12.086 1.00 40.85 489 ALA B N 1
ATOM 9620 C CA . ALA B 1 489 ? -23.215 -20.518 13.150 1.00 41.62 489 ALA B CA 1
ATOM 9621 C C . ALA B 1 489 ? -24.333 -21.273 13.900 1.00 46.30 489 ALA B C 1
ATOM 9622 O O . ALA B 1 489 ? -24.430 -21.172 15.123 1.00 46.74 489 ALA B O 1
ATOM 9624 N N . GLU B 1 490 ? -25.156 -22.045 13.162 1.00 43.20 490 GLU B N 1
ATOM 9625 C CA . GLU B 1 490 ? -26.252 -22.830 13.733 1.00 43.96 490 GLU B CA 1
ATOM 9626 C C . GLU B 1 490 ? -25.708 -24.040 14.504 1.00 47.93 490 GLU B C 1
ATOM 9627 O O . GLU B 1 490 ? -26.286 -24.401 15.514 1.00 49.49 490 GLU B O 1
ATOM 9633 N N . TRP B 1 491 ? -24.575 -24.611 14.069 1.00 43.75 491 TRP B N 1
ATOM 9634 C CA . TRP B 1 491 ? -23.903 -25.712 14.773 1.00 44.16 491 TRP B CA 1
ATOM 9635 C C . TRP B 1 491 ? -23.401 -25.197 16.125 1.00 49.09 491 TRP B C 1
ATOM 9636 O O . TRP B 1 491 ? -23.680 -25.823 17.147 1.00 51.14 491 TRP B O 1
ATOM 9647 N N . VAL B 1 492 ? -22.765 -24.008 16.140 1.00 45.13 492 VAL B N 1
ATOM 9648 C CA . VAL B 1 492 ? -22.271 -23.356 17.360 1.00 46.26 492 VAL B CA 1
ATOM 9649 C C . VAL B 1 492 ? -23.472 -23.044 18.289 1.00 53.45 492 VAL B C 1
ATOM 9650 O O . VAL B 1 492 ? -23.420 -23.389 19.472 1.00 54.68 492 VAL B O 1
ATOM 9654 N N . LYS B 1 493 ? -24.561 -22.449 17.738 1.00 50.57 493 LYS B N 1
ATOM 9655 C CA . LYS B 1 493 ? -25.772 -22.111 18.495 1.00 51.05 493 LYS B CA 1
ATOM 9656 C C . LYS B 1 493 ? -26.398 -23.362 19.144 1.00 56.11 493 LYS B C 1
ATOM 9657 O O . LYS B 1 493 ? -26.747 -23.306 20.315 1.00 57.02 493 LYS B O 1
ATOM 9663 N N . ALA B 1 494 ? -26.476 -24.495 18.410 1.00 52.69 494 ALA B N 1
ATOM 9664 C CA . ALA B 1 494 ? -27.057 -25.753 18.903 1.00 52.35 494 ALA B CA 1
ATOM 9665 C C . ALA B 1 494 ? -26.144 -26.492 19.915 1.00 57.64 494 ALA B C 1
ATOM 9666 O O . ALA B 1 494 ? -26.471 -27.609 20.327 1.00 57.70 494 ALA B O 1
ATOM 9668 N N . GLY B 1 495 ? -25.039 -25.861 20.321 1.00 55.00 495 GLY B N 1
ATOM 9669 C CA . GLY B 1 495 ? -24.105 -26.415 21.297 1.00 55.87 495 GLY B CA 1
ATOM 9670 C C . GLY B 1 495 ? -23.127 -27.410 20.714 1.00 60.65 495 GLY B C 1
ATOM 9671 O O . GLY B 1 495 ? -22.724 -28.355 21.397 1.00 61.38 495 GLY B O 1
ATOM 9672 N N . LYS B 1 496 ? -22.732 -27.185 19.442 1.00 55.94 496 LYS B N 1
ATOM 9673 C CA . LYS B 1 496 ? -21.805 -27.984 18.644 1.00 54.11 496 LYS B CA 1
ATOM 9674 C C . LYS B 1 496 ? -22.179 -29.504 18.662 1.00 57.44 496 LYS B C 1
ATOM 9675 O O . LYS B 1 496 ? -21.338 -30.337 19.048 1.00 57.81 496 LYS B O 1
ATOM 9681 N N . PRO B 1 497 ? -23.411 -29.899 18.222 1.00 51.69 497 PRO B N 1
ATOM 9682 C CA . PRO B 1 497 ? -23.737 -31.341 18.171 1.00 50.41 497 PRO B CA 1
ATOM 9683 C C . PRO B 1 497 ? -22.822 -32.070 17.186 1.00 51.05 497 PRO B C 1
ATOM 9684 O O . PRO B 1 497 ? -22.450 -31.506 16.150 1.00 47.94 497 PRO B O 1
ATOM 9688 N N . ASN B 1 498 ? -22.447 -33.310 17.523 1.00 48.41 498 ASN B N 1
ATOM 9689 C CA . ASN B 1 498 ? -21.577 -34.120 16.693 1.00 46.52 498 ASN B CA 1
ATOM 9690 C C . ASN B 1 498 ? -22.177 -34.268 15.282 1.00 52.36 498 ASN B C 1
ATOM 9691 O O . ASN B 1 498 ? -23.359 -34.565 15.160 1.00 53.31 498 ASN B O 1
ATOM 9696 N N . PRO B 1 499 ? -21.379 -34.072 14.208 1.00 49.49 499 PRO B N 1
ATOM 9697 C CA . PRO B 1 499 ? -21.923 -34.177 12.844 1.00 49.37 499 PRO B CA 1
ATOM 9698 C C . PRO B 1 499 ? -22.658 -35.489 12.501 1.00 56.60 499 PRO B C 1
ATOM 9699 O O . PRO B 1 499 ? -23.464 -35.469 11.568 1.00 55.79 499 PRO B O 1
ATOM 9703 N N . MET B 1 500 ? -22.439 -36.592 13.255 1.00 56.25 500 MET B N 1
ATOM 9704 C CA . MET B 1 500 ? -23.089 -37.887 12.967 1.00 58.05 500 MET B CA 1
ATOM 9705 C C . MET B 1 500 ? -24.452 -38.063 13.656 1.00 63.73 500 MET B C 1
ATOM 9706 O O . MET B 1 500 ? -25.096 -39.102 13.476 1.00 65.13 500 MET B O 1
ATOM 9711 N N . THR B 1 501 ? -24.870 -37.084 14.464 1.00 58.94 501 THR B N 1
ATOM 9712 C CA . THR B 1 501 ? -26.112 -37.143 15.230 1.00 58.91 501 THR B CA 1
ATOM 9713 C C . THR B 1 501 ? -27.279 -36.501 14.463 1.00 63.04 501 THR B C 1
ATOM 9714 O O . THR B 1 501 ? -27.059 -35.691 13.562 1.00 61.78 501 THR B O 1
ATOM 9718 N N . LYS B 1 502 ? -28.522 -36.845 14.854 1.00 61.23 502 LYS B N 1
ATOM 9719 C CA . LYS B 1 502 ? -29.764 -36.302 14.302 1.00 60.45 502 LYS B CA 1
ATOM 9720 C C . LYS B 1 502 ? -29.804 -34.791 14.515 1.00 63.01 502 LYS B C 1
ATOM 9721 O O . LYS B 1 502 ? -30.222 -34.071 13.613 1.00 62.95 502 LYS B O 1
ATOM 9727 N N . GLU B 1 503 ? -29.331 -34.324 15.699 1.00 58.17 503 GLU B N 1
ATOM 9728 C CA . GLU B 1 503 ? -29.248 -32.918 16.111 1.00 57.48 503 GLU B CA 1
ATOM 9729 C C . GLU B 1 503 ? -28.466 -32.077 15.105 1.00 56.69 503 GLU B C 1
ATOM 9730 O O . GLU B 1 503 ? -28.836 -30.926 14.877 1.00 56.80 503 GLU B O 1
ATOM 9736 N N . PHE B 1 504 ? -27.395 -32.643 14.506 1.00 50.33 504 PHE B N 1
ATOM 9737 C CA . PHE B 1 504 ? -26.619 -31.932 13.491 1.00 48.30 504 PHE B CA 1
ATOM 9738 C C . PHE B 1 504 ? -27.368 -31.963 12.160 1.00 53.77 504 PHE B C 1
ATOM 9739 O O . PHE B 1 504 ? -27.448 -30.938 11.491 1.00 51.15 504 PHE B O 1
ATOM 9747 N N . MET B 1 505 ? -27.932 -33.138 11.781 1.00 53.30 505 MET B N 1
ATOM 9748 C CA . MET B 1 505 ? -28.663 -33.294 10.528 1.00 53.40 505 MET B CA 1
ATOM 9749 C C . MET B 1 505 ? -29.911 -32.433 10.513 1.00 56.06 505 MET B C 1
ATOM 9750 O O . MET B 1 505 ? -30.310 -32.006 9.436 1.00 55.61 505 MET B O 1
ATOM 9755 N N . ASP B 1 506 ? -30.463 -32.097 11.703 1.00 53.54 506 ASP B N 1
ATOM 9756 C CA . ASP B 1 506 ? -31.623 -31.223 11.868 1.00 53.65 506 ASP B CA 1
ATOM 9757 C C . ASP B 1 506 ? -31.323 -29.787 11.426 1.00 55.26 506 ASP B C 1
ATOM 9758 O O . ASP B 1 506 ? -32.259 -29.029 11.167 1.00 56.48 506 ASP B O 1
ATOM 9763 N N . LEU B 1 507 ? -30.029 -29.412 11.317 1.00 49.09 507 LEU B N 1
ATOM 9764 C CA . LEU B 1 507 ? -29.634 -28.078 10.870 1.00 47.34 507 LEU B CA 1
ATOM 9765 C C . LEU B 1 507 ? -30.002 -27.885 9.390 1.00 48.17 507 LEU B C 1
ATOM 9766 O O . LEU B 1 507 ? -30.125 -26.749 8.950 1.00 46.69 507 LEU B O 1
ATOM 9771 N N . GLU B 1 508 ? -30.247 -28.986 8.641 1.00 45.00 508 GLU B N 1
ATOM 9772 C CA . GLU B 1 508 ? -30.674 -28.885 7.244 1.00 44.81 508 GLU B CA 1
ATOM 9773 C C . GLU B 1 508 ? -31.996 -28.121 7.162 1.00 49.82 508 GLU B C 1
ATOM 9774 O O . GLU B 1 508 ? -32.084 -27.123 6.442 1.00 48.28 508 GLU B O 1
ATOM 9780 N N . GLU B 1 509 ? -33.006 -28.561 7.950 1.00 47.33 509 GLU B N 1
ATOM 9781 C CA . GLU B 1 509 ? -34.317 -27.936 8.005 1.00 48.12 509 GLU B CA 1
ATOM 9782 C C . GLU B 1 509 ? -34.246 -26.557 8.650 1.00 52.50 509 GLU B C 1
ATOM 9783 O O . GLU B 1 509 ? -34.928 -25.646 8.188 1.00 52.42 509 GLU B O 1
ATOM 9789 N N . LYS B 1 510 ? -33.443 -26.399 9.711 1.00 49.65 510 LYS B N 1
ATOM 9790 C CA . LYS B 1 510 ? -33.323 -25.110 10.396 1.00 50.50 510 LYS B CA 1
ATOM 9791 C C . LYS B 1 510 ? -32.756 -24.018 9.434 1.00 51.69 510 LYS B C 1
ATOM 9792 O O . LYS B 1 510 ? -33.227 -22.891 9.477 1.00 51.22 510 LYS B O 1
ATOM 9798 N N . THR B 1 511 ? -31.801 -24.371 8.546 1.00 47.13 511 THR B N 1
ATOM 9799 C CA . THR B 1 511 ? -31.134 -23.410 7.655 1.00 45.59 511 THR B CA 1
ATOM 9800 C C . THR B 1 511 ? -31.682 -23.366 6.203 1.00 48.33 511 THR B C 1
ATOM 9801 O O . THR B 1 511 ? -31.373 -22.425 5.469 1.00 47.58 511 THR B O 1
ATOM 9805 N N . GLY B 1 512 ? -32.405 -24.405 5.780 1.00 44.73 512 GLY B N 1
ATOM 9806 C CA . GLY B 1 512 ? -32.897 -24.534 4.405 1.00 43.92 512 GLY B CA 1
ATOM 9807 C C . GLY B 1 512 ? -31.762 -24.925 3.465 1.00 46.38 512 GLY B C 1
ATOM 9808 O O . GLY B 1 512 ? -31.914 -24.870 2.238 1.00 44.86 512 GLY B O 1
ATOM 9809 N N . ILE B 1 513 ? -30.595 -25.321 4.052 1.00 42.03 513 ILE B N 1
ATOM 9810 C CA . ILE B 1 513 ? -29.375 -25.667 3.327 1.00 40.22 513 ILE B CA 1
ATOM 9811 C C . ILE B 1 513 ? -29.106 -27.164 3.499 1.00 45.04 513 ILE B C 1
ATOM 9812 O O . ILE B 1 513 ? -28.931 -27.641 4.621 1.00 45.58 513 ILE B O 1
ATOM 9817 N N . ASN B 1 514 ? -29.092 -27.899 2.379 1.00 41.72 514 ASN B N 1
ATOM 9818 C CA . ASN B 1 514 ? -28.795 -29.332 2.341 1.00 40.89 514 ASN B CA 1
ATOM 9819 C C . ASN B 1 514 ? -27.305 -29.544 2.456 1.00 43.97 514 ASN B C 1
ATOM 9820 O O . ASN B 1 514 ? -26.528 -28.813 1.843 1.00 42.42 514 ASN B O 1
ATOM 9825 N N . PHE B 1 515 ? -26.896 -30.565 3.192 1.00 41.51 515 PHE B N 1
ATOM 9826 C CA . PHE B 1 515 ? -25.474 -30.882 3.318 1.00 40.74 515 PHE B CA 1
ATOM 9827 C C . PHE B 1 515 ? -25.326 -32.339 3.638 1.00 46.16 515 PHE B C 1
ATOM 9828 O O . PHE B 1 515 ? -26.284 -32.984 4.083 1.00 45.56 515 PHE B O 1
ATOM 9836 N N . LYS B 1 516 ? -24.120 -32.868 3.458 1.00 44.15 516 LYS B N 1
ATOM 9837 C CA . LYS B 1 516 ? -23.854 -34.250 3.841 1.00 43.66 516 LYS B CA 1
ATOM 9838 C C . LYS B 1 516 ? -22.451 -34.404 4.348 1.00 44.73 516 LYS B C 1
ATOM 9839 O O . LYS B 1 516 ? -21.543 -33.660 3.968 1.00 42.21 516 LYS B O 1
ATOM 9845 N N . ILE B 1 517 ? -22.295 -35.352 5.270 1.00 42.94 517 ILE B N 1
ATOM 9846 C CA . ILE B 1 517 ? -21.015 -35.719 5.846 1.00 41.78 517 ILE B CA 1
ATOM 9847 C C . ILE B 1 517 ? -20.362 -36.592 4.797 1.00 44.43 517 ILE B C 1
ATOM 9848 O O . ILE B 1 517 ? -20.865 -37.678 4.487 1.00 43.98 517 ILE B O 1
ATOM 9853 N N . GLU B 1 518 ? -19.281 -36.081 4.209 1.00 40.97 518 GLU B N 1
ATOM 9854 C CA . GLU B 1 518 ? -18.545 -36.725 3.127 1.00 40.84 518 GLU B CA 1
ATOM 9855 C C . GLU B 1 518 ? -17.419 -37.609 3.619 1.00 46.30 518 GLU B C 1
ATOM 9856 O O . GLU B 1 518 ? -17.016 -38.544 2.909 1.00 45.57 518 GLU B O 1
ATOM 9862 N N . ARG B 1 519 ? -16.899 -37.319 4.820 1.00 42.55 519 ARG B N 1
ATOM 9863 C CA . ARG B 1 519 ? -15.785 -38.062 5.394 1.00 41.92 519 ARG B CA 1
ATOM 9864 C C . ARG B 1 519 ? -15.791 -37.965 6.892 1.00 44.25 519 ARG B C 1
ATOM 9865 O O . ARG B 1 519 ? -16.061 -36.908 7.453 1.00 41.31 519 ARG B O 1
ATOM 9873 N N . GLU B 1 520 ? -15.466 -39.072 7.532 1.00 43.55 520 GLU B N 1
ATOM 9874 C CA . GLU B 1 520 ? -15.328 -39.194 8.963 1.00 44.73 520 GLU B CA 1
ATOM 9875 C C . GLU B 1 520 ? -14.004 -39.904 9.210 1.00 50.59 520 GLU B C 1
ATOM 9876 O O . GLU B 1 520 ? -13.804 -41.045 8.779 1.00 52.13 520 GLU B O 1
ATOM 9882 N N . LEU B 1 521 ? -13.078 -39.195 9.836 1.00 45.70 521 LEU B N 1
ATOM 9883 C CA . LEU B 1 521 ? -11.750 -39.723 10.136 1.00 44.43 521 LEU B CA 1
ATOM 9884 C C . LEU B 1 521 ? -11.687 -39.911 11.648 1.00 46.78 521 LEU B C 1
ATOM 9885 O O . LEU B 1 521 ? -11.425 -38.964 12.388 1.00 46.63 521 LEU B O 1
ATOM 9890 N N . LYS B 1 522 ? -12.018 -41.124 12.100 1.00 41.88 522 LYS B N 1
ATOM 9891 C CA . LYS B 1 522 ? -12.066 -41.507 13.515 1.00 41.63 522 LYS B CA 1
ATOM 9892 C C . LYS B 1 522 ? -10.668 -41.702 14.104 1.00 44.23 522 LYS B C 1
ATOM 9893 O O . LYS B 1 522 ? -9.715 -41.980 13.366 1.00 42.68 522 LYS B O 1
ATOM 9899 N N . ASN B 1 523 ? -10.565 -41.587 15.453 1.00 42.67 523 ASN B N 1
ATOM 9900 C CA . ASN B 1 523 ? -9.339 -41.759 16.243 1.00 43.70 523 ASN B CA 1
ATOM 9901 C C . ASN B 1 523 ? -8.228 -40.916 15.621 1.00 45.46 523 ASN B C 1
ATOM 9902 O O . ASN B 1 523 ? -7.199 -41.433 15.183 1.00 44.76 523 ASN B O 1
ATOM 9907 N N . LEU B 1 524 ? -8.497 -39.609 15.511 1.00 43.12 524 LEU B N 1
ATOM 9908 C CA . LEU B 1 524 ? -7.619 -38.629 14.860 1.00 41.88 524 LEU B CA 1
ATOM 9909 C C . LEU B 1 524 ? -6.261 -38.527 15.547 1.00 47.03 524 LEU B C 1
ATOM 9910 O O . LEU B 1 524 ? -5.267 -38.591 14.843 1.00 48.65 524 LEU B O 1
ATOM 9915 N N . ARG B 1 525 ? -6.210 -38.394 16.892 1.00 44.63 525 ARG B N 1
ATOM 9916 C CA . ARG B 1 525 ? -4.955 -38.331 17.661 1.00 46.46 525 ARG B CA 1
ATOM 9917 C C . ARG B 1 525 ? -4.017 -39.488 17.319 1.00 49.77 525 ARG B C 1
ATOM 9918 O O . ARG B 1 525 ? -2.838 -39.281 17.067 1.00 48.83 525 ARG B O 1
ATOM 9926 N N . GLU B 1 526 ? -4.569 -40.714 17.355 1.00 47.39 526 GLU B N 1
ATOM 9927 C CA . GLU B 1 526 ? -3.910 -41.994 17.111 1.00 46.71 526 GLU B CA 1
ATOM 9928 C C . GLU B 1 526 ? -3.421 -42.064 15.669 1.00 49.34 526 GLU B C 1
ATOM 9929 O O . GLU B 1 526 ? -2.275 -42.424 15.473 1.00 50.61 526 GLU B O 1
ATOM 9935 N N . THR B 1 527 ? -4.268 -41.685 14.674 1.00 44.25 527 THR B N 1
ATOM 9936 C CA . THR B 1 527 ? -3.958 -41.639 13.226 1.00 41.91 527 THR B CA 1
ATOM 9937 C C . THR B 1 527 ? -2.754 -40.727 12.950 1.00 45.06 527 THR B C 1
ATOM 9938 O O . THR B 1 527 ? -1.914 -41.115 12.144 1.00 44.66 527 THR B O 1
ATOM 9942 N N . ILE B 1 528 ? -2.670 -39.527 13.606 1.00 41.26 528 ILE B N 1
ATOM 9943 C CA . ILE B 1 528 ? -1.545 -38.581 13.443 1.00 40.05 528 ILE B CA 1
ATOM 9944 C C . ILE B 1 528 ? -0.264 -39.223 14.015 1.00 45.33 528 ILE B C 1
ATOM 9945 O O . ILE B 1 528 ? 0.780 -39.170 13.359 1.00 45.75 528 ILE B O 1
ATOM 9950 N N . VAL B 1 529 ? -0.363 -39.882 15.187 1.00 41.89 529 VAL B N 1
ATOM 9951 C CA . VAL B 1 529 ? 0.766 -40.582 15.828 1.00 41.82 529 VAL B CA 1
ATOM 9952 C C . VAL B 1 529 ? 1.257 -41.715 14.885 1.00 46.30 529 VAL B C 1
ATOM 9953 O O . VAL B 1 529 ? 2.463 -41.856 14.671 1.00 46.99 529 VAL B O 1
ATOM 9957 N N . GLU B 1 530 ? 0.317 -42.469 14.296 1.00 42.38 530 GLU B N 1
ATOM 9958 C CA . GLU B 1 530 ? 0.586 -43.553 13.349 1.00 42.21 530 GLU B CA 1
ATOM 9959 C C . GLU B 1 530 ? 1.287 -43.006 12.093 1.00 46.91 530 GLU B C 1
ATOM 9960 O O . GLU B 1 530 ? 2.260 -43.604 11.648 1.00 48.01 530 GLU B O 1
ATOM 9966 N N . ALA B 1 531 ? 0.808 -41.866 11.549 1.00 41.89 531 ALA B N 1
ATOM 9967 C CA . ALA B 1 531 ? 1.375 -41.197 10.374 1.00 40.49 531 ALA B CA 1
ATOM 9968 C C . ALA B 1 531 ? 2.841 -40.834 10.600 1.00 42.84 531 ALA B C 1
ATOM 9969 O O . ALA B 1 531 ? 3.671 -41.046 9.723 1.00 41.37 531 ALA B O 1
ATOM 9971 N N . VAL B 1 532 ? 3.168 -40.336 11.790 1.00 40.73 532 VAL B N 1
ATOM 9972 C CA . VAL B 1 532 ? 4.531 -39.957 12.145 1.00 40.48 532 VAL B CA 1
ATOM 9973 C C . VAL B 1 532 ? 5.389 -41.217 12.340 1.00 49.68 532 VAL B C 1
ATOM 9974 O O . VAL B 1 532 ? 6.512 -41.266 11.836 1.00 50.22 532 VAL B O 1
ATOM 9978 N N . GLU B 1 533 ? 4.867 -42.229 13.055 1.00 48.64 533 GLU B N 1
ATOM 9979 C CA . GLU B 1 533 ? 5.615 -43.454 13.382 1.00 49.27 533 GLU B CA 1
ATOM 9980 C C . GLU B 1 533 ? 5.843 -44.375 12.182 1.00 50.01 533 GLU B C 1
ATOM 9981 O O . GLU B 1 533 ? 6.886 -45.008 12.126 1.00 49.17 533 GLU B O 1
ATOM 9987 N N . THR B 1 534 ? 4.907 -44.421 11.218 1.00 45.63 534 THR B N 1
ATOM 9988 C CA . THR B 1 534 ? 5.031 -45.269 10.016 1.00 43.46 534 THR B CA 1
ATOM 9989 C C . THR B 1 534 ? 5.756 -44.567 8.861 1.00 44.11 534 THR B C 1
ATOM 9990 O O . THR B 1 534 ? 5.939 -45.209 7.818 1.00 42.24 534 THR B O 1
ATOM 9994 N N . ALA B 1 535 ? 6.107 -43.250 9.011 1.00 39.43 535 ALA B N 1
ATOM 9995 C CA . ALA B 1 535 ? 6.850 -42.475 8.010 1.00 38.68 535 ALA B CA 1
ATOM 9996 C C . ALA B 1 535 ? 8.066 -43.296 7.539 1.00 44.26 535 ALA B C 1
ATOM 9997 O O . ALA B 1 535 ? 8.832 -43.802 8.367 1.00 44.93 535 ALA B O 1
ATOM 9999 N N . PRO B 1 536 ? 8.247 -43.496 6.232 1.00 39.21 536 PRO B N 1
ATOM 10000 C CA . PRO B 1 536 ? 9.369 -44.345 5.794 1.00 38.45 536 PRO B CA 1
ATOM 10001 C C . PRO B 1 536 ? 10.717 -43.707 6.018 1.00 42.03 536 PRO B C 1
ATOM 10002 O O . PRO B 1 536 ? 10.831 -42.487 6.088 1.00 41.31 536 PRO B O 1
ATOM 10006 N N . GLN B 1 537 ? 11.744 -44.557 6.147 1.00 37.79 537 GLN B N 1
ATOM 10007 C CA . GLN B 1 537 ? 13.118 -44.117 6.300 1.00 37.82 537 GLN B CA 1
ATOM 10008 C C . GLN B 1 537 ? 13.791 -44.036 4.924 1.00 41.33 537 GLN B C 1
ATOM 10009 O O . GLN B 1 537 ? 14.802 -43.361 4.751 1.00 41.42 537 GLN B O 1
ATOM 10015 N N . ASP B 1 538 ? 13.223 -44.721 3.950 1.00 37.74 538 ASP B N 1
ATOM 10016 C CA . ASP B 1 538 ? 13.792 -44.773 2.609 1.00 37.97 538 ASP B CA 1
ATOM 10017 C C . ASP B 1 538 ? 13.041 -43.907 1.598 1.00 40.01 538 ASP B C 1
ATOM 10018 O O . ASP B 1 538 ? 11.811 -43.842 1.599 1.00 35.59 538 ASP B O 1
ATOM 10023 N N . GLY B 1 539 ? 13.803 -43.310 0.691 1.00 39.42 539 GLY B N 1
ATOM 10024 C CA . GLY B 1 539 ? 13.227 -42.570 -0.416 1.00 37.89 539 GLY B CA 1
ATOM 10025 C C . GLY B 1 539 ? 12.976 -41.102 -0.202 1.00 39.84 539 GLY B C 1
ATOM 10026 O O . GLY B 1 539 ? 13.549 -40.479 0.693 1.00 39.86 539 GLY B O 1
ATOM 10027 N N . TYR B 1 540 ? 12.152 -40.557 -1.094 1.00 34.72 540 TYR B N 1
ATOM 10028 C CA . TYR B 1 540 ? 11.759 -39.158 -1.195 1.00 34.00 540 TYR B CA 1
ATOM 10029 C C . TYR B 1 540 ? 11.295 -38.605 0.142 1.00 34.96 540 TYR B C 1
ATOM 10030 O O . TYR B 1 540 ? 10.434 -39.210 0.814 1.00 31.65 540 TYR B O 1
ATOM 10039 N N . LEU B 1 541 ? 11.888 -37.470 0.533 1.00 31.04 541 LEU B N 1
ATOM 10040 C CA . LEU B 1 541 ? 11.558 -36.706 1.740 1.00 31.53 541 LEU B CA 1
ATOM 10041 C C . LEU B 1 541 ? 11.740 -37.544 3.009 1.00 38.17 541 LEU B C 1
ATOM 10042 O O . LEU B 1 541 ? 11.173 -37.207 4.048 1.00 38.85 541 LEU B O 1
ATOM 10047 N N . ALA B 1 542 ? 12.546 -38.624 2.917 1.00 35.30 542 ALA B N 1
ATOM 10048 C CA . ALA B 1 542 ? 12.816 -39.577 3.998 1.00 36.52 542 ALA B CA 1
ATOM 10049 C C . ALA B 1 542 ? 14.296 -39.590 4.194 1.00 41.57 542 ALA B C 1
ATOM 10050 O O . ALA B 1 542 ? 14.788 -38.776 4.965 1.00 42.62 542 ALA B O 1
ATOM 10052 N N . ASP B 1 543 ? 15.038 -40.375 3.409 1.00 38.67 543 ASP B N 1
ATOM 10053 C CA . ASP B 1 543 ? 16.488 -40.273 3.490 1.00 38.67 543 ASP B CA 1
ATOM 10054 C C . ASP B 1 543 ? 16.971 -39.370 2.357 1.00 43.84 543 ASP B C 1
ATOM 10055 O O . ASP B 1 543 ? 18.149 -39.104 2.281 1.00 45.21 543 ASP B O 1
ATOM 10060 N N . GLY B 1 544 ? 16.070 -38.913 1.490 1.00 41.27 544 GLY B N 1
ATOM 10061 C CA . GLY B 1 544 ? 16.445 -38.000 0.413 1.00 41.95 544 GLY B CA 1
ATOM 10062 C C . GLY B 1 544 ? 16.905 -38.594 -0.905 1.00 46.42 544 GLY B C 1
ATOM 10063 O O . GLY B 1 544 ? 17.413 -37.854 -1.758 1.00 45.31 544 GLY B O 1
ATOM 10064 N N . SER B 1 545 ? 16.764 -39.925 -1.087 1.00 42.76 545 SER B N 1
ATOM 10065 C CA . SER B 1 545 ? 17.101 -40.560 -2.358 1.00 42.06 545 SER B CA 1
ATOM 10066 C C . SER B 1 545 ? 15.931 -40.293 -3.335 1.00 45.20 545 SER B C 1
ATOM 10067 O O . SER B 1 545 ? 14.831 -40.003 -2.886 1.00 43.18 545 SER B O 1
ATOM 10070 N N . ASP B 1 546 ? 16.180 -40.334 -4.658 1.00 43.45 546 ASP B N 1
ATOM 10071 C CA . ASP B 1 546 ? 15.185 -40.052 -5.698 1.00 42.22 546 ASP B CA 1
ATOM 10072 C C . ASP B 1 546 ? 14.310 -41.269 -6.007 1.00 44.72 546 ASP B C 1
ATOM 10073 O O . ASP B 1 546 ? 14.086 -41.604 -7.175 1.00 44.47 546 ASP B O 1
ATOM 10078 N N . LEU B 1 547 ? 13.764 -41.890 -4.959 1.00 40.24 547 LEU B N 1
ATOM 10079 C CA . LEU B 1 547 ? 12.981 -43.108 -5.096 1.00 39.03 547 LEU B CA 1
ATOM 10080 C C . LEU B 1 547 ? 11.763 -43.079 -4.225 1.00 42.05 547 LEU B C 1
ATOM 10081 O O . LEU B 1 547 ? 11.821 -42.526 -3.122 1.00 39.75 547 LEU B O 1
ATOM 10086 N N . PRO B 1 548 ? 10.642 -43.698 -4.673 1.00 38.83 548 PRO B N 1
ATOM 10087 C CA . PRO B 1 548 ? 9.466 -43.753 -3.800 1.00 38.55 548 PRO B CA 1
ATOM 10088 C C . PRO B 1 548 ? 9.744 -44.694 -2.624 1.00 41.86 548 PRO B C 1
ATOM 10089 O O . PRO B 1 548 ? 10.615 -45.548 -2.758 1.00 42.67 548 PRO B O 1
ATOM 10093 N N . PRO B 1 549 ? 9.056 -44.595 -1.466 1.00 36.31 549 PRO B N 1
ATOM 10094 C CA . PRO B 1 549 ? 9.304 -45.593 -0.414 1.00 36.17 549 PRO B CA 1
ATOM 10095 C C . PRO B 1 549 ? 8.775 -46.963 -0.870 1.00 41.02 549 PRO B C 1
ATOM 10096 O O . PRO B 1 549 ? 7.838 -47.018 -1.673 1.00 38.01 549 PRO B O 1
ATOM 10100 N N . ILE B 1 550 ? 9.371 -48.051 -0.391 1.00 40.36 550 ILE B N 1
ATOM 10101 C CA . ILE B 1 550 ? 8.892 -49.403 -0.725 1.00 40.40 550 ILE B CA 1
ATOM 10102 C C . ILE B 1 550 ? 7.523 -49.567 -0.063 1.00 44.48 550 ILE B C 1
ATOM 10103 O O . ILE B 1 550 ? 6.570 -49.999 -0.706 1.00 43.86 550 ILE B O 1
ATOM 10108 N N . ARG B 1 551 ? 7.418 -49.121 1.190 1.00 41.22 551 ARG B N 1
ATOM 10109 C CA . ARG B 1 551 ? 6.180 -49.146 1.971 1.00 40.57 551 ARG B CA 1
ATOM 10110 C C . ARG B 1 551 ? 5.846 -47.711 2.470 1.00 40.64 551 ARG B C 1
ATOM 10111 O O . ARG B 1 551 ? 6.431 -47.245 3.458 1.00 38.92 551 ARG B O 1
ATOM 10119 N N . PRO B 1 552 ? 4.938 -46.996 1.763 1.00 36.31 552 PRO B N 1
ATOM 10120 C CA . PRO B 1 552 ? 4.532 -45.645 2.216 1.00 36.22 552 PRO B CA 1
ATOM 10121 C C . PRO B 1 552 ? 3.953 -45.639 3.635 1.00 41.69 552 PRO B C 1
ATOM 10122 O O . PRO B 1 552 ? 3.356 -46.630 4.092 1.00 42.52 552 PRO B O 1
ATOM 10126 N N . GLY B 1 553 ? 4.130 -44.514 4.315 1.00 37.49 553 GLY B N 1
ATOM 10127 C CA . GLY B 1 553 ? 3.587 -44.316 5.647 1.00 36.74 553 GLY B CA 1
ATOM 10128 C C . GLY B 1 553 ? 2.097 -44.033 5.586 1.00 39.16 553 GLY B C 1
ATOM 10129 O O . GLY B 1 553 ? 1.550 -43.748 4.509 1.00 36.81 553 GLY B O 1
ATOM 10130 N N . LYS B 1 554 ? 1.433 -44.129 6.751 1.00 35.73 554 LYS B N 1
ATOM 10131 C CA . LYS B 1 554 ? 0.010 -43.831 6.903 1.00 35.17 554 LYS B CA 1
ATOM 10132 C C . LYS B 1 554 ? -0.273 -42.348 6.561 1.00 38.35 554 LYS B C 1
ATOM 10133 O O . LYS B 1 554 ? 0.406 -41.470 7.078 1.00 37.69 554 LYS B O 1
ATOM 10139 N N . ALA B 1 555 ? -1.246 -42.081 5.690 1.00 35.82 555 ALA B N 1
ATOM 10140 C CA . ALA B 1 555 ? -1.663 -40.714 5.391 1.00 35.45 555 ALA B CA 1
ATOM 10141 C C . ALA B 1 555 ? -2.754 -40.275 6.350 1.00 39.86 555 ALA B C 1
ATOM 10142 O O . ALA B 1 555 ? -3.579 -41.106 6.771 1.00 39.83 555 ALA B O 1
ATOM 10144 N N . VAL B 1 556 ? -2.759 -38.967 6.701 1.00 35.73 556 VAL B N 1
ATOM 10145 C CA . VAL B 1 556 ? -3.837 -38.340 7.464 1.00 35.01 556 VAL B CA 1
ATOM 10146 C C . VAL B 1 556 ? -4.778 -37.865 6.354 1.00 38.59 556 VAL B C 1
ATOM 10147 O O . VAL B 1 556 ? -4.470 -36.889 5.669 1.00 38.93 556 VAL B O 1
ATOM 10151 N N . GLU B 1 557 ? -5.841 -38.639 6.078 1.00 33.92 557 GLU B N 1
ATOM 10152 C CA . GLU B 1 557 ? -6.730 -38.409 4.932 1.00 32.90 557 GLU B CA 1
ATOM 10153 C C . GLU B 1 557 ? -7.791 -37.341 5.215 1.00 35.23 557 GLU B C 1
ATOM 10154 O O . GLU B 1 557 ? -8.983 -37.605 5.216 1.00 32.42 557 GLU B O 1
ATOM 10160 N N . LEU B 1 558 ? -7.321 -36.099 5.408 1.00 34.44 558 LEU B N 1
ATOM 10161 C CA . LEU B 1 558 ? -8.158 -34.963 5.732 1.00 34.70 558 LEU B CA 1
ATOM 10162 C C . LEU B 1 558 ? -9.095 -34.596 4.602 1.00 40.12 558 LEU B C 1
ATOM 10163 O O . LEU B 1 558 ? -10.176 -34.062 4.869 1.00 39.72 558 LEU B O 1
ATOM 10168 N N . ASP B 1 559 ? -8.661 -34.849 3.339 1.00 36.43 559 ASP B N 1
ATOM 10169 C CA . ASP B 1 559 ? -9.318 -34.425 2.108 1.00 36.41 559 ASP B CA 1
ATOM 10170 C C . ASP B 1 559 ? -9.559 -32.906 2.208 1.00 38.68 559 ASP B C 1
ATOM 10171 O O . ASP B 1 559 ? -10.628 -32.404 1.875 1.00 38.42 559 ASP B O 1
ATOM 10176 N N . LEU B 1 560 ? -8.552 -32.186 2.742 1.00 34.17 560 LEU B N 1
ATOM 10177 C CA . LEU B 1 560 ? -8.600 -30.746 2.918 1.00 33.66 560 LEU B CA 1
ATOM 10178 C C . LEU B 1 560 ? -8.440 -30.120 1.557 1.00 37.23 560 LEU B C 1
ATOM 10179 O O . LEU B 1 560 ? -7.333 -30.068 1.031 1.00 36.63 560 LEU B O 1
ATOM 10184 N N . LEU B 1 561 ? -9.573 -29.727 0.941 1.00 34.13 561 LEU B N 1
ATOM 10185 C CA . LEU B 1 561 ? -9.602 -29.165 -0.417 1.00 34.11 561 LEU B CA 1
ATOM 10186 C C . LEU B 1 561 ? -8.901 -30.134 -1.409 1.00 37.16 561 LEU B C 1
ATOM 10187 O O . LEU B 1 561 ? -8.227 -29.698 -2.336 1.00 35.33 561 LEU B O 1
ATOM 10192 N N . GLY B 1 562 ? -9.093 -31.443 -1.183 1.00 36.32 562 GLY B N 1
ATOM 10193 C CA . GLY B 1 562 ? -8.530 -32.508 -2.010 1.00 35.49 562 GLY B CA 1
ATOM 10194 C C . GLY B 1 562 ? -7.160 -33.018 -1.619 1.00 37.88 562 GLY B C 1
ATOM 10195 O O . GLY B 1 562 ? -6.587 -33.829 -2.343 1.00 37.79 562 GLY B O 1
ATOM 10196 N N . TRP B 1 563 ? -6.624 -32.579 -0.484 1.00 34.89 563 TRP B N 1
ATOM 10197 C CA . TRP B 1 563 ? -5.285 -32.997 -0.053 1.00 34.20 563 TRP B CA 1
ATOM 10198 C C . TRP B 1 563 ? -5.278 -33.805 1.248 1.00 36.67 563 TRP B C 1
ATOM 10199 O O . TRP B 1 563 ? -6.019 -33.509 2.184 1.00 35.55 563 TRP B O 1
ATOM 10210 N N . SER B 1 564 ? -4.396 -34.806 1.292 1.00 32.22 564 SER B N 1
ATOM 10211 C CA . SER B 1 564 ? -4.063 -35.622 2.467 1.00 31.62 564 SER B CA 1
ATOM 10212 C C . SER B 1 564 ? -2.705 -35.166 2.975 1.00 32.85 564 SER B C 1
ATOM 10213 O O . SER B 1 564 ? -1.966 -34.486 2.239 1.00 30.95 564 SER B O 1
ATOM 10216 N N . ALA B 1 565 ? -2.366 -35.534 4.213 1.00 30.82 565 ALA B N 1
ATOM 10217 C CA . ALA B 1 565 ? -1.087 -35.157 4.824 1.00 30.80 565 ALA B CA 1
ATOM 10218 C C . ALA B 1 565 ? -0.246 -36.408 5.070 1.00 35.88 565 ALA B C 1
ATOM 10219 O O . ALA B 1 565 ? -0.748 -37.421 5.568 1.00 34.19 565 ALA B O 1
ATOM 10221 N N . ILE B 1 566 ? 1.024 -36.333 4.711 1.00 32.49 566 ILE B N 1
ATOM 10222 C CA . ILE B 1 566 ? 1.976 -37.418 4.886 1.00 33.03 566 ILE B CA 1
ATOM 10223 C C . ILE B 1 566 ? 3.129 -36.805 5.694 1.00 36.44 566 ILE B C 1
ATOM 10224 O O . ILE B 1 566 ? 3.437 -35.637 5.491 1.00 33.78 566 ILE B O 1
ATOM 10229 N N . TYR B 1 567 ? 3.706 -37.548 6.642 1.00 33.91 567 TYR B N 1
ATOM 10230 C CA . TYR B 1 567 ? 4.820 -37.024 7.437 1.00 34.23 567 TYR B CA 1
ATOM 10231 C C . TYR B 1 567 ? 6.151 -37.308 6.733 1.00 37.96 567 TYR B C 1
ATOM 10232 O O . TYR B 1 567 ? 6.377 -38.431 6.289 1.00 38.80 567 TYR B O 1
ATOM 10241 N N . SER B 1 568 ? 7.004 -36.286 6.619 1.00 33.67 568 SER B N 1
ATOM 10242 C CA . SER B 1 568 ? 8.347 -36.326 6.023 1.00 34.02 568 SER B CA 1
ATOM 10243 C C . SER B 1 568 ? 9.418 -36.335 7.117 1.00 39.66 568 SER B C 1
ATOM 10244 O O . SER B 1 568 ? 9.476 -35.409 7.922 1.00 39.84 568 SER B O 1
ATOM 10247 N N . ARG B 1 569 ? 10.267 -37.377 7.143 1.00 37.51 569 ARG B N 1
ATOM 10248 C CA . ARG B 1 569 ? 11.380 -37.468 8.108 1.00 38.22 569 ARG B CA 1
ATOM 10249 C C . ARG B 1 569 ? 12.492 -36.463 7.778 1.00 43.40 569 ARG B C 1
ATOM 10250 O O . ARG B 1 569 ? 13.135 -35.942 8.693 1.00 43.23 569 ARG B O 1
ATOM 10258 N N . GLN B 1 570 ? 12.752 -36.230 6.476 1.00 40.60 570 GLN B N 1
ATOM 10259 C CA . GLN B 1 570 ? 13.800 -35.315 6.026 1.00 41.59 570 GLN B CA 1
ATOM 10260 C C . GLN B 1 570 ? 13.489 -33.876 6.419 1.00 46.20 570 GLN B C 1
ATOM 10261 O O . GLN B 1 570 ? 14.372 -33.182 6.874 1.00 49.02 570 GLN B O 1
ATOM 10267 N N . MET B 1 571 ? 12.252 -33.445 6.226 1.00 42.25 571 MET B N 1
ATOM 10268 C CA . MET B 1 571 ? 11.822 -32.077 6.469 1.00 42.16 571 MET B CA 1
ATOM 10269 C C . MET B 1 571 ? 11.230 -31.879 7.855 1.00 46.69 571 MET B C 1
ATOM 10270 O O . MET B 1 571 ? 11.126 -30.733 8.300 1.00 46.04 571 MET B O 1
ATOM 10275 N N . GLU B 1 572 ? 10.887 -32.994 8.550 1.00 43.48 572 GLU B N 1
ATOM 10276 C CA . GLU B 1 572 ? 10.323 -33.032 9.911 1.00 43.49 572 GLU B CA 1
ATOM 10277 C C . GLU B 1 572 ? 9.017 -32.243 9.960 1.00 47.59 572 GLU B C 1
ATOM 10278 O O . GLU B 1 572 ? 8.784 -31.414 10.844 1.00 47.45 572 GLU B O 1
ATOM 10284 N N . MET B 1 573 ? 8.166 -32.526 8.983 1.00 41.85 573 MET B N 1
ATOM 10285 C CA . MET B 1 573 ? 6.882 -31.879 8.851 1.00 40.57 573 MET B CA 1
ATOM 10286 C C . MET B 1 573 ? 5.965 -32.699 7.997 1.00 39.81 573 MET B C 1
ATOM 10287 O O . MET B 1 573 ? 6.394 -33.631 7.301 1.00 38.17 573 MET B O 1
ATOM 10292 N N . PHE B 1 574 ? 4.678 -32.346 8.069 1.00 35.02 574 PHE B N 1
ATOM 10293 C CA . PHE B 1 574 ? 3.662 -32.921 7.208 1.00 33.74 574 PHE B CA 1
ATOM 10294 C C . PHE B 1 574 ? 3.689 -32.183 5.882 1.00 38.21 574 PHE B C 1
ATOM 10295 O O . PHE B 1 574 ? 3.886 -30.954 5.843 1.00 39.55 574 PHE B O 1
ATOM 10303 N N . VAL B 1 575 ? 3.539 -32.941 4.802 1.00 32.90 575 VAL B N 1
ATOM 10304 C CA . VAL B 1 575 ? 3.532 -32.412 3.435 1.00 32.72 575 VAL B CA 1
ATOM 10305 C C . VAL B 1 575 ? 2.235 -32.885 2.744 1.00 37.59 575 VAL B C 1
ATOM 10306 O O . VAL B 1 575 ? 1.711 -33.935 3.124 1.00 37.38 575 VAL B O 1
ATOM 10310 N N . PRO B 1 576 ? 1.691 -32.158 1.745 1.00 33.34 576 PRO B N 1
ATOM 10311 C CA . PRO B 1 576 ? 0.472 -32.650 1.108 1.00 31.90 576 PRO B CA 1
ATOM 10312 C C . PRO B 1 576 ? 0.730 -33.695 0.025 1.00 35.44 576 PRO B C 1
ATOM 10313 O O . PRO B 1 576 ? 1.737 -33.661 -0.686 1.00 34.53 576 PRO B O 1
ATOM 10317 N N . VAL B 1 577 ? -0.232 -34.592 -0.119 1.00 31.39 577 VAL B N 1
ATOM 10318 C CA . VAL B 1 577 ? -0.326 -35.546 -1.208 1.00 30.78 577 VAL B CA 1
ATOM 10319 C C . VAL B 1 577 ? -1.787 -35.501 -1.667 1.00 33.38 577 VAL B C 1
ATOM 10320 O O . VAL B 1 577 ? -2.729 -35.467 -0.829 1.00 29.76 577 VAL B O 1
ATOM 10324 N N . LEU B 1 578 ? -1.980 -35.474 -2.984 1.00 30.64 578 LEU B N 1
ATOM 10325 C CA . LEU B 1 578 ? -3.332 -35.435 -3.528 1.00 30.82 578 LEU B CA 1
ATOM 10326 C C . LEU B 1 578 ? -4.117 -36.625 -3.019 1.00 35.98 578 LEU B C 1
ATOM 10327 O O . LEU B 1 578 ? -3.561 -37.730 -3.017 1.00 37.25 578 LEU B O 1
ATOM 10332 N N . GLU B 1 579 ? -5.378 -36.407 -2.563 1.00 33.72 579 GLU B N 1
ATOM 10333 C CA A GLU B 1 579 ? -6.228 -37.485 -2.066 0.47 33.73 579 GLU B CA 1
ATOM 10334 C CA B GLU B 1 579 ? -6.255 -37.482 -2.095 0.53 34.05 579 GLU B CA 1
ATOM 10335 C C . GLU B 1 579 ? -6.224 -38.622 -3.114 1.00 35.66 579 GLU B C 1
ATOM 10336 O O . GLU B 1 579 ? -6.315 -38.354 -4.313 1.00 34.02 579 GLU B O 1
ATOM 10347 N N . ASN B 1 580 ? -6.015 -39.865 -2.651 1.00 32.85 580 ASN B N 1
ATOM 10348 C CA . ASN B 1 580 ? -5.862 -41.065 -3.489 1.00 33.64 580 ASN B CA 1
ATOM 10349 C C . ASN B 1 580 ? -6.875 -41.197 -4.655 1.00 37.60 580 ASN B C 1
ATOM 10350 O O . ASN B 1 580 ? -6.444 -41.415 -5.792 1.00 34.90 580 ASN B O 1
ATOM 10355 N N . GLU B 1 581 ? -8.178 -41.065 -4.388 1.00 36.05 581 GLU B N 1
ATOM 10356 C CA . GLU B 1 581 ? -9.229 -41.206 -5.414 1.00 36.44 581 GLU B CA 1
ATOM 10357 C C . GLU B 1 581 ? -9.055 -40.186 -6.554 1.00 39.80 581 GLU B C 1
ATOM 10358 O O . GLU B 1 581 ? -9.214 -40.542 -7.717 1.00 41.07 581 GLU B O 1
ATOM 10364 N N . ARG B 1 582 ? -8.712 -38.945 -6.221 1.00 34.89 582 ARG B N 1
ATOM 10365 C CA . ARG B 1 582 ? -8.440 -37.883 -7.198 1.00 35.36 582 ARG B CA 1
ATOM 10366 C C . ARG B 1 582 ? -7.170 -38.192 -8.006 1.00 37.22 582 ARG B C 1
ATOM 10367 O O . ARG B 1 582 ? -7.155 -38.000 -9.219 1.00 35.91 582 ARG B O 1
ATOM 10375 N N . LEU B 1 583 ? -6.115 -38.679 -7.326 1.00 33.38 583 LEU B N 1
ATOM 10376 C CA . LEU B 1 583 ? -4.849 -39.049 -7.955 1.00 33.66 583 LEU B CA 1
ATOM 10377 C C . LEU B 1 583 ? -5.070 -40.149 -8.997 1.00 37.32 583 LEU B C 1
ATOM 10378 O O . LEU B 1 583 ? -4.640 -39.998 -10.138 1.00 37.56 583 LEU B O 1
ATOM 10383 N N . ILE B 1 584 ? -5.777 -41.217 -8.622 1.00 34.49 584 ILE B N 1
ATOM 10384 C CA . ILE B 1 584 ? -6.087 -42.358 -9.495 1.00 34.35 584 ILE B CA 1
ATOM 10385 C C . ILE B 1 584 ? -6.965 -41.913 -10.681 1.00 38.35 584 ILE B C 1
ATOM 10386 O O . ILE B 1 584 ? -6.625 -42.243 -11.814 1.00 39.29 584 ILE B O 1
ATOM 10391 N N . ALA B 1 585 ? -8.033 -41.136 -10.439 1.00 34.45 585 ALA B N 1
ATOM 10392 C CA . ALA B 1 585 ? -8.916 -40.670 -11.519 1.00 35.64 585 ALA B CA 1
ATOM 10393 C C . ALA B 1 585 ? -8.134 -39.859 -12.558 1.00 38.73 585 ALA B C 1
ATOM 10394 O O . ALA B 1 585 ? -8.308 -40.065 -13.757 1.00 37.66 585 ALA B O 1
ATOM 10396 N N . SER B 1 586 ? -7.249 -38.984 -12.087 1.00 36.41 586 SER B N 1
ATOM 10397 C CA . SER B 1 586 ? -6.408 -38.123 -12.931 1.00 37.75 586 SER B CA 1
ATOM 10398 C C . SER B 1 586 ? -5.347 -38.948 -13.712 1.00 41.16 586 SER B C 1
ATOM 10399 O O . SER B 1 586 ? -5.099 -38.657 -14.889 1.00 41.56 586 SER B O 1
ATOM 10402 N N . ALA B 1 587 ? -4.795 -40.016 -13.096 1.00 36.01 587 ALA B N 1
ATOM 10403 C CA . ALA B 1 587 ? -3.861 -40.936 -13.759 1.00 36.50 587 ALA B CA 1
ATOM 10404 C C . ALA B 1 587 ? -4.575 -41.751 -14.833 1.00 43.97 587 ALA B C 1
ATOM 10405 O O . ALA B 1 587 ? -4.006 -41.974 -15.903 1.00 47.33 587 ALA B O 1
ATOM 10407 N N . ALA B 1 588 ? -5.814 -42.199 -14.555 1.00 39.28 588 ALA B N 1
ATOM 10408 C CA . ALA B 1 588 ? -6.619 -42.999 -15.486 1.00 39.15 588 ALA B CA 1
ATOM 10409 C C . ALA B 1 588 ? -7.115 -42.148 -16.675 1.00 42.14 588 ALA B C 1
ATOM 10410 O O . ALA B 1 588 ? -7.018 -42.590 -17.822 1.00 42.82 588 ALA B O 1
ATOM 10412 N N . TYR B 1 589 ? -7.646 -40.942 -16.394 1.00 35.47 589 TYR B N 1
ATOM 10413 C CA . TYR B 1 589 ? -8.184 -40.041 -17.403 1.00 34.97 589 TYR B CA 1
ATOM 10414 C C . TYR B 1 589 ? -7.527 -38.663 -17.340 1.00 41.74 589 TYR B C 1
ATOM 10415 O O . TYR B 1 589 ? -8.123 -37.733 -16.797 1.00 39.62 589 TYR B O 1
ATOM 10424 N N . PRO B 1 590 ? -6.314 -38.499 -17.923 1.00 42.28 590 PRO B N 1
ATOM 10425 C CA . PRO B 1 590 ? -5.675 -37.165 -17.894 1.00 42.28 590 PRO B CA 1
ATOM 10426 C C . PRO B 1 590 ? -6.424 -36.166 -18.758 1.00 49.86 590 PRO B C 1
ATOM 10427 O O . PRO B 1 590 ? -7.012 -36.550 -19.777 1.00 50.38 590 PRO B O 1
ATOM 10431 N N . LYS B 1 591 ? -6.458 -34.892 -18.324 1.00 48.49 591 LYS B N 1
ATOM 10432 C CA . LYS B 1 591 ? -7.014 -33.816 -19.151 1.00 49.46 591 LYS B CA 1
ATOM 10433 C C . LYS B 1 591 ? -5.924 -33.499 -20.158 1.00 57.96 591 LYS B C 1
ATOM 10434 O O . LYS B 1 591 ? -4.737 -33.484 -19.781 1.00 59.31 591 LYS B O 1
ATOM 10440 N N . GLY B 1 592 ? -6.298 -33.286 -21.412 1.00 55.94 592 GLY B N 1
ATOM 10441 C CA . GLY B 1 592 ? -5.336 -32.910 -22.439 1.00 57.51 592 GLY B CA 1
ATOM 10442 C C . GLY B 1 592 ? -5.147 -31.405 -22.469 1.00 65.19 592 GLY B C 1
ATOM 10443 O O . GLY B 1 592 ? -5.586 -30.700 -21.552 1.00 63.54 592 GLY B O 1
ATOM 10444 N N . LEU B 1 593 ? -4.508 -30.896 -23.535 1.00 66.36 593 LEU B N 1
ATOM 10445 C CA . LEU B 1 593 ? -4.378 -29.449 -23.740 1.00 67.60 593 LEU B CA 1
ATOM 10446 C C . LEU B 1 593 ? -5.735 -28.909 -24.180 1.00 74.56 593 LEU B C 1
ATOM 10447 O O . LEU B 1 593 ? -6.165 -29.209 -25.298 1.00 76.77 593 LEU B O 1
ATOM 10452 N N . GLU B 1 594 ? -6.440 -28.184 -23.297 1.00 71.30 594 GLU B N 1
ATOM 10453 C CA . GLU B 1 594 ? -7.759 -27.628 -23.632 1.00 72.17 594 GLU B CA 1
ATOM 10454 C C . GLU B 1 594 ? -7.627 -26.112 -23.893 1.00 78.78 594 GLU B C 1
ATOM 10455 O O . GLU B 1 594 ? -8.256 -25.271 -23.238 1.00 77.78 594 GLU B O 1
ATOM 10461 N N . ASN B 1 595 ? -6.752 -25.793 -24.860 1.00 77.62 595 ASN B N 1
ATOM 10462 C CA . ASN B 1 595 ? -6.405 -24.459 -25.349 1.00 78.62 595 ASN B CA 1
ATOM 10463 C C . ASN B 1 595 ? -5.917 -24.617 -26.780 1.00 83.17 595 ASN B C 1
ATOM 10464 O O . ASN B 1 595 ? -4.820 -25.138 -26.999 1.00 82.94 595 ASN B O 1
ATOM 10469 N N . LYS B 1 596 ? -6.765 -24.227 -27.753 1.00 80.72 596 LYS B N 1
ATOM 10470 C CA . LYS B 1 596 ? -6.510 -24.343 -29.192 1.00 82.02 596 LYS B CA 1
ATOM 10471 C C . LYS B 1 596 ? -5.210 -23.647 -29.613 1.00 86.12 596 LYS B C 1
ATOM 10472 O O . LYS B 1 596 ? -4.428 -24.241 -30.360 1.00 86.13 596 LYS B O 1
ATOM 10474 N N . ALA B 1 597 ? -4.976 -22.412 -29.108 1.00 82.25 597 ALA B N 1
ATOM 10475 C CA . ALA B 1 597 ? -3.809 -21.576 -29.415 1.00 82.86 597 ALA B CA 1
ATOM 10476 C C . ALA B 1 597 ? -2.491 -22.253 -29.032 1.00 85.03 597 ALA B C 1
ATOM 10477 O O . ALA B 1 597 ? -1.593 -22.345 -29.878 1.00 86.90 597 ALA B O 1
ATOM 10479 N N . LEU B 1 598 ? -2.383 -22.744 -27.782 1.00 77.75 598 LEU B N 1
ATOM 10480 C CA . LEU B 1 598 ? -1.179 -23.418 -27.288 1.00 76.05 598 LEU B CA 1
ATOM 10481 C C . LEU B 1 598 ? -0.979 -24.760 -27.998 1.00 78.80 598 LEU B C 1
ATOM 10482 O O . LEU B 1 598 ? 0.157 -25.092 -28.350 1.00 78.56 598 LEU B O 1
ATOM 10487 N N . ALA B 1 599 ? -2.083 -25.504 -28.239 1.00 74.89 599 ALA B N 1
ATOM 10488 C CA . ALA B 1 599 ? -2.058 -26.801 -28.927 1.00 75.53 599 ALA B CA 1
ATOM 10489 C C . ALA B 1 599 ? -1.505 -26.667 -30.360 1.00 81.38 599 ALA B C 1
ATOM 10490 O O . ALA B 1 599 ? -0.812 -27.573 -30.825 1.00 81.36 599 ALA B O 1
ATOM 10492 N N . ARG B 1 600 ? -1.779 -25.518 -31.024 1.00 79.58 600 ARG B N 1
ATOM 10493 C CA . ARG B 1 600 ? -1.335 -25.187 -32.384 1.00 82.10 600 ARG B CA 1
ATOM 10494 C C . ARG B 1 600 ? 0.190 -25.010 -32.479 1.00 87.23 600 ARG B C 1
ATOM 10495 O O . ARG B 1 600 ? 0.769 -25.352 -33.513 1.00 88.52 600 ARG B O 1
ATOM 10497 N N . LYS B 1 601 ? 0.830 -24.467 -31.411 1.00 82.46 601 LYS B N 1
ATOM 10498 C CA . LYS B 1 601 ? 2.278 -24.204 -31.334 1.00 82.32 601 LYS B CA 1
ATOM 10499 C C . LYS B 1 601 ? 3.115 -25.498 -31.472 1.00 85.24 601 LYS B C 1
ATOM 10500 O O . LYS B 1 601 ? 2.728 -26.530 -30.922 1.00 83.20 601 LYS B O 1
ATOM 10506 N N . PRO B 1 602 ? 4.249 -25.473 -32.211 1.00 83.63 602 PRO B N 1
ATOM 10507 C CA . PRO B 1 602 ? 5.043 -26.707 -32.364 1.00 83.84 602 PRO B CA 1
ATOM 10508 C C . PRO B 1 602 ? 5.790 -27.093 -31.084 1.00 85.43 602 PRO B C 1
ATOM 10509 O O . PRO B 1 602 ? 6.253 -26.220 -30.344 1.00 83.50 602 PRO B O 1
ATOM 10513 N N . GLY B 1 603 ? 5.859 -28.402 -30.834 1.00 81.60 603 GLY B N 1
ATOM 10514 C CA . GLY B 1 603 ? 6.508 -28.996 -29.668 1.00 79.59 603 GLY B CA 1
ATOM 10515 C C . GLY B 1 603 ? 5.683 -28.972 -28.395 1.00 80.18 603 GLY B C 1
ATOM 10516 O O . GLY B 1 603 ? 6.082 -29.581 -27.401 1.00 78.43 603 GLY B O 1
ATOM 10517 N N . ALA B 1 604 ? 4.527 -28.267 -28.411 1.00 75.17 604 ALA B N 1
ATOM 10518 C CA . ALA B 1 604 ? 3.629 -28.108 -27.266 1.00 72.40 604 ALA B CA 1
ATOM 10519 C C . ALA B 1 604 ? 2.977 -29.423 -26.849 1.00 75.83 604 ALA B C 1
ATOM 10520 O O . ALA B 1 604 ? 2.894 -29.695 -25.655 1.00 74.25 604 ALA B O 1
ATOM 10522 N N . GLU B 1 605 ? 2.545 -30.240 -27.820 1.00 73.72 605 GLU B N 1
ATOM 10523 C CA . GLU B 1 605 ? 1.858 -31.504 -27.571 1.00 73.36 605 GLU B CA 1
ATOM 10524 C C . GLU B 1 605 ? 2.795 -32.537 -26.965 1.00 77.69 605 GLU B C 1
ATOM 10525 O O . GLU B 1 605 ? 2.372 -33.305 -26.098 1.00 77.06 605 GLU B O 1
ATOM 10531 N N . ILE B 1 606 ? 4.068 -32.544 -27.388 1.00 75.12 606 ILE B N 1
ATOM 10532 C CA . ILE B 1 606 ? 5.046 -33.488 -26.843 1.00 74.41 606 ILE B CA 1
ATOM 10533 C C . ILE B 1 606 ? 5.557 -32.968 -25.473 1.00 72.14 606 ILE B C 1
ATOM 10534 O O . ILE B 1 606 ? 5.940 -33.772 -24.617 1.00 69.89 606 ILE B O 1
ATOM 10539 N N . ALA B 1 607 ? 5.509 -31.637 -25.260 1.00 65.74 607 ALA B N 1
ATOM 10540 C CA . ALA B 1 607 ? 5.867 -31.019 -23.984 1.00 63.31 607 ALA B CA 1
ATOM 10541 C C . ALA B 1 607 ? 4.789 -31.353 -22.944 1.00 63.80 607 ALA B C 1
ATOM 10542 O O . ALA B 1 607 ? 5.126 -31.702 -21.808 1.00 61.67 607 ALA B O 1
ATOM 10544 N N . TYR B 1 608 ? 3.489 -31.297 -23.361 1.00 58.85 608 TYR B N 1
ATOM 10545 C CA . TYR B 1 608 ? 2.328 -31.620 -22.524 1.00 56.27 608 TYR B CA 1
ATOM 10546 C C . TYR B 1 608 ? 2.454 -33.057 -21.995 1.00 58.84 608 TYR B C 1
ATOM 10547 O O . TYR B 1 608 ? 2.118 -33.303 -20.842 1.00 58.48 608 TYR B O 1
ATOM 10556 N N . GLN B 1 609 ? 2.925 -33.990 -22.842 1.00 55.74 609 GLN B N 1
ATOM 10557 C CA . GLN B 1 609 ? 3.130 -35.404 -22.516 1.00 55.39 609 GLN B CA 1
ATOM 10558 C C . GLN B 1 609 ? 4.078 -35.563 -21.335 1.00 58.64 609 GLN B C 1
ATOM 10559 O O . GLN B 1 609 ? 3.789 -36.343 -20.423 1.00 59.98 609 GLN B O 1
ATOM 10565 N N . ILE B 1 610 ? 5.186 -34.803 -21.331 1.00 51.97 610 ILE B N 1
ATOM 10566 C CA . ILE B 1 610 ? 6.157 -34.807 -20.232 1.00 48.90 610 ILE B CA 1
ATOM 10567 C C . ILE B 1 610 ? 5.499 -34.183 -18.979 1.00 50.51 610 ILE B C 1
ATOM 10568 O O . ILE B 1 610 ? 5.633 -34.744 -17.887 1.00 50.89 610 ILE B O 1
ATOM 10573 N N . VAL B 1 611 ? 4.815 -33.025 -19.148 1.00 44.16 611 VAL B N 1
ATOM 10574 C CA . VAL B 1 611 ? 4.133 -32.291 -18.078 1.00 43.38 611 VAL B CA 1
ATOM 10575 C C . VAL B 1 611 ? 3.131 -33.227 -17.334 1.00 47.94 611 VAL B C 1
ATOM 10576 O O . VAL B 1 611 ? 3.156 -33.284 -16.112 1.00 47.67 611 VAL B O 1
ATOM 10580 N N . ARG B 1 612 ? 2.295 -33.960 -18.073 1.00 46.48 612 ARG B N 1
ATOM 10581 C CA . ARG B 1 612 ? 1.286 -34.886 -17.542 1.00 46.23 612 ARG B CA 1
ATOM 10582 C C . ARG B 1 612 ? 1.893 -35.886 -16.536 1.00 44.93 612 ARG B C 1
ATOM 10583 O O . ARG B 1 612 ? 1.368 -36.023 -15.439 1.00 41.67 612 ARG B O 1
ATOM 10591 N N . TYR B 1 613 ? 2.994 -36.562 -16.909 1.00 41.89 613 TYR B N 1
ATOM 10592 C CA . TYR B 1 613 ? 3.658 -37.541 -16.051 1.00 41.28 613 TYR B CA 1
ATOM 10593 C C . TYR B 1 613 ? 4.447 -36.884 -14.912 1.00 45.19 613 TYR B C 1
ATOM 10594 O O . TYR B 1 613 ? 4.477 -37.448 -13.834 1.00 45.16 613 TYR B O 1
ATOM 10603 N N . GLU B 1 614 ? 5.014 -35.683 -15.105 1.00 40.97 614 GLU B N 1
ATOM 10604 C CA . GLU B 1 614 ? 5.721 -34.985 -14.038 1.00 40.48 614 GLU B CA 1
ATOM 10605 C C . GLU B 1 614 ? 4.745 -34.429 -12.993 1.00 42.50 614 GLU B C 1
ATOM 10606 O O . GLU B 1 614 ? 5.016 -34.548 -11.799 1.00 41.78 614 GLU B O 1
ATOM 10612 N N . ALA B 1 615 ? 3.605 -33.840 -13.435 1.00 38.52 615 ALA B N 1
ATOM 10613 C CA . ALA B 1 615 ? 2.602 -33.254 -12.542 1.00 36.27 615 ALA B CA 1
ATOM 10614 C C . ALA B 1 615 ? 1.926 -34.316 -11.688 1.00 38.24 615 ALA B C 1
ATOM 10615 O O . ALA B 1 615 ? 1.785 -34.095 -10.488 1.00 37.31 615 ALA B O 1
ATOM 10617 N N . ILE B 1 616 ? 1.585 -35.489 -12.260 1.00 35.53 616 ILE B N 1
ATOM 10618 C CA . ILE B 1 616 ? 0.973 -36.579 -11.491 1.00 35.59 616 ILE B CA 1
ATOM 10619 C C . ILE B 1 616 ? 1.971 -37.058 -10.368 1.00 38.21 616 ILE B C 1
ATOM 10620 O O . ILE B 1 616 ? 1.544 -37.346 -9.242 1.00 35.10 616 ILE B O 1
ATOM 10625 N N . ARG B 1 617 ? 3.281 -37.039 -10.659 1.00 35.90 617 ARG B N 1
ATOM 10626 C CA . ARG B 1 617 ? 4.313 -37.386 -9.679 1.00 36.07 617 ARG B CA 1
ATOM 10627 C C . ARG B 1 617 ? 4.387 -36.310 -8.585 1.00 38.28 617 ARG B C 1
ATOM 10628 O O . ARG B 1 617 ? 4.322 -36.653 -7.409 1.00 37.35 617 ARG B O 1
ATOM 10636 N N . LEU B 1 618 ? 4.454 -35.022 -8.978 1.00 36.65 618 LEU B N 1
ATOM 10637 C CA . LEU B 1 618 ? 4.557 -33.861 -8.089 1.00 38.04 618 LEU B CA 1
ATOM 10638 C C . LEU B 1 618 ? 3.452 -33.755 -7.052 1.00 37.96 618 LEU B C 1
ATOM 10639 O O . LEU B 1 618 ? 3.726 -33.433 -5.891 1.00 36.83 618 LEU B O 1
ATOM 10644 N N . VAL B 1 619 ? 2.208 -33.933 -7.483 1.00 33.34 619 VAL B N 1
ATOM 10645 C CA . VAL B 1 619 ? 1.053 -33.753 -6.611 1.00 32.51 619 VAL B CA 1
ATOM 10646 C C . VAL B 1 619 ? 0.875 -34.897 -5.618 1.00 37.51 619 VAL B C 1
ATOM 10647 O O . VAL B 1 619 ? 0.108 -34.731 -4.678 1.00 40.79 619 VAL B O 1
ATOM 10651 N N . GLY B 1 620 ? 1.580 -36.005 -5.793 1.00 33.02 620 GLY B N 1
ATOM 10652 C CA . GLY B 1 620 ? 1.477 -37.101 -4.833 1.00 32.74 620 GLY B CA 1
ATOM 10653 C C . GLY B 1 620 ? 1.816 -38.492 -5.305 1.00 36.77 620 GLY B C 1
ATOM 10654 O O . GLY B 1 620 ? 1.876 -39.420 -4.492 1.00 36.63 620 GLY B O 1
ATOM 10655 N N . GLY B 1 621 ? 2.008 -38.644 -6.609 1.00 33.17 621 GLY B N 1
ATOM 10656 C CA . GLY B 1 621 ? 2.344 -39.935 -7.211 1.00 32.53 621 GLY B CA 1
ATOM 10657 C C . GLY B 1 621 ? 3.727 -40.373 -6.798 1.00 36.86 621 GLY B C 1
ATOM 10658 O O . GLY B 1 621 ? 3.996 -41.581 -6.707 1.00 36.70 621 GLY B O 1
ATOM 10659 N N . TRP B 1 622 ? 4.599 -39.380 -6.457 1.00 32.22 622 TRP B N 1
ATOM 10660 C CA . TRP B 1 622 ? 5.948 -39.659 -5.978 1.00 32.81 622 TRP B CA 1
ATOM 10661 C C . TRP B 1 622 ? 5.918 -40.614 -4.798 1.00 36.51 622 TRP B C 1
ATOM 10662 O O . TRP B 1 622 ? 6.874 -41.335 -4.609 1.00 35.68 622 TRP B O 1
ATOM 10673 N N . ASN B 1 623 ? 4.839 -40.581 -3.979 1.00 35.40 623 ASN B N 1
ATOM 10674 C CA . ASN B 1 623 ? 4.720 -41.384 -2.773 1.00 34.78 623 ASN B CA 1
ATOM 10675 C C . ASN B 1 623 ? 3.990 -42.710 -3.027 1.00 39.20 623 ASN B C 1
ATOM 10676 O O . ASN B 1 623 ? 3.761 -43.450 -2.077 1.00 40.26 623 ASN B O 1
ATOM 10681 N N . ASN B 1 624 ? 3.644 -43.023 -4.285 1.00 34.81 624 ASN B N 1
ATOM 10682 C CA . ASN B 1 624 ? 3.010 -44.297 -4.652 1.00 34.13 624 ASN B CA 1
ATOM 10683 C C . ASN B 1 624 ? 4.079 -45.074 -5.439 1.00 38.78 624 ASN B C 1
ATOM 10684 O O . ASN B 1 624 ? 4.392 -44.660 -6.561 1.00 38.69 624 ASN B O 1
ATOM 10689 N N . PRO B 1 625 ? 4.699 -46.152 -4.884 1.00 35.00 625 PRO B N 1
ATOM 10690 C CA . PRO B 1 625 ? 5.850 -46.744 -5.564 1.00 36.00 625 PRO B CA 1
ATOM 10691 C C . PRO B 1 625 ? 5.557 -47.303 -6.946 1.00 40.21 625 PRO B C 1
ATOM 10692 O O . PRO B 1 625 ? 6.367 -47.081 -7.843 1.00 40.80 625 PRO B O 1
ATOM 10696 N N . LEU B 1 626 ? 4.432 -47.975 -7.142 1.00 36.40 626 LEU B N 1
ATOM 10697 C CA . LEU B 1 626 ? 4.128 -48.470 -8.480 1.00 35.34 626 LEU B CA 1
ATOM 10698 C C . LEU B 1 626 ? 3.871 -47.316 -9.450 1.00 38.36 626 LEU B C 1
ATOM 10699 O O . LEU B 1 626 ? 4.413 -47.304 -10.555 1.00 39.75 626 LEU B O 1
ATOM 10704 N N . LEU B 1 627 ? 3.065 -46.353 -9.037 1.00 33.95 627 LEU B N 1
ATOM 10705 C CA . LEU B 1 627 ? 2.715 -45.214 -9.872 1.00 35.37 627 LEU B CA 1
ATOM 10706 C C . LEU B 1 627 ? 3.952 -44.384 -10.229 1.00 37.82 627 LEU B C 1
ATOM 10707 O O . LEU B 1 627 ? 4.098 -44.009 -11.392 1.00 37.46 627 LEU B O 1
ATOM 10712 N N . GLU B 1 628 ? 4.827 -44.124 -9.235 1.00 33.09 628 GLU B N 1
ATOM 10713 C CA . GLU B 1 628 ? 6.046 -43.356 -9.399 1.00 33.57 628 GLU B CA 1
ATOM 10714 C C . GLU B 1 628 ? 7.039 -44.101 -10.321 1.00 39.34 628 GLU B C 1
ATOM 10715 O O . GLU B 1 628 ? 7.630 -43.459 -11.170 1.00 38.43 628 GLU B O 1
ATOM 10721 N N . THR B 1 629 ? 7.193 -45.434 -10.185 1.00 37.63 629 THR B N 1
ATOM 10722 C CA . THR B 1 629 ? 8.101 -46.198 -11.046 1.00 39.32 629 THR B CA 1
ATOM 10723 C C . THR B 1 629 ? 7.633 -46.113 -12.511 1.00 45.75 629 THR B C 1
ATOM 10724 O O . THR B 1 629 ? 8.455 -45.791 -13.378 1.00 46.29 629 THR B O 1
ATOM 10728 N N . ALA B 1 630 ? 6.302 -46.338 -12.767 1.00 41.41 630 ALA B N 1
ATOM 10729 C CA . ALA B 1 630 ? 5.699 -46.266 -14.102 1.00 41.53 630 ALA B CA 1
ATOM 10730 C C . ALA B 1 630 ? 5.716 -44.833 -14.678 1.00 46.35 630 ALA B C 1
ATOM 10731 O O . ALA B 1 630 ? 6.135 -44.676 -15.825 1.00 46.11 630 ALA B O 1
ATOM 10733 N N . ALA B 1 631 ? 5.284 -43.800 -13.895 1.00 42.15 631 ALA B N 1
ATOM 10734 C CA . ALA B 1 631 ? 5.269 -42.402 -14.358 1.00 41.44 631 ALA B CA 1
ATOM 10735 C C . ALA B 1 631 ? 6.690 -41.867 -14.631 1.00 46.00 631 ALA B C 1
ATOM 10736 O O . ALA B 1 631 ? 6.869 -41.170 -15.632 1.00 44.97 631 ALA B O 1
ATOM 10738 N N . LYS B 1 632 ? 7.686 -42.184 -13.759 1.00 43.48 632 LYS B N 1
ATOM 10739 C CA . LYS B 1 632 ? 9.087 -41.760 -13.953 1.00 44.58 632 LYS B CA 1
ATOM 10740 C C . LYS B 1 632 ? 9.587 -42.307 -15.294 1.00 50.48 632 LYS B C 1
ATOM 10741 O O . LYS B 1 632 ? 10.148 -41.558 -16.094 1.00 50.36 632 LYS B O 1
ATOM 10747 N N . HIS B 1 633 ? 9.325 -43.604 -15.544 1.00 48.80 633 HIS B N 1
ATOM 10748 C CA . HIS B 1 633 ? 9.688 -44.281 -16.784 1.00 50.67 633 HIS B CA 1
ATOM 10749 C C . HIS B 1 633 ? 9.066 -43.572 -17.991 1.00 55.67 633 HIS B C 1
ATOM 10750 O O . HIS B 1 633 ? 9.764 -43.274 -18.953 1.00 55.72 633 HIS B O 1
ATOM 10757 N N . MET B 1 634 ? 7.766 -43.272 -17.915 1.00 53.09 634 MET B N 1
ATOM 10758 C CA . MET B 1 634 ? 7.021 -42.575 -18.960 1.00 53.59 634 MET B CA 1
ATOM 10759 C C . MET B 1 634 ? 7.589 -41.179 -19.203 1.00 57.47 634 MET B C 1
ATOM 10760 O O . MET B 1 634 ? 7.744 -40.783 -20.353 1.00 57.29 634 MET B O 1
ATOM 10765 N N . SER B 1 635 ? 7.916 -40.453 -18.120 1.00 53.40 635 SER B N 1
ATOM 10766 C CA . SER B 1 635 ? 8.464 -39.101 -18.171 1.00 53.24 635 SER B CA 1
ATOM 10767 C C . SER B 1 635 ? 9.857 -39.075 -18.830 1.00 58.59 635 SER B C 1
ATOM 10768 O O . SER B 1 635 ? 10.118 -38.193 -19.650 1.00 57.34 635 SER B O 1
ATOM 10771 N N . LEU B 1 636 ? 10.735 -40.034 -18.482 1.00 57.91 636 LEU B N 1
ATOM 10772 C CA . LEU B 1 636 ? 12.089 -40.092 -19.039 1.00 60.26 636 LEU B CA 1
ATOM 10773 C C . LEU B 1 636 ? 12.063 -40.600 -20.492 1.00 67.82 636 LEU B C 1
ATOM 10774 O O . LEU B 1 636 ? 12.807 -40.074 -21.320 1.00 68.24 636 LEU B O 1
ATOM 10779 N N . ASP B 1 637 ? 11.170 -41.565 -20.814 1.00 66.40 637 ASP B N 1
ATOM 10780 C CA . ASP B 1 637 ? 11.012 -42.085 -22.174 1.00 68.73 637 ASP B CA 1
ATOM 10781 C C . ASP B 1 637 ? 10.485 -40.986 -23.113 1.00 74.11 637 ASP B C 1
ATOM 10782 O O . ASP B 1 637 ? 10.960 -40.892 -24.243 1.00 75.95 637 ASP B O 1
ATOM 10787 N N . LYS B 1 638 ? 9.536 -40.146 -22.639 1.00 69.70 638 LYS B N 1
ATOM 10788 C CA . LYS B 1 638 ? 8.984 -39.023 -23.407 1.00 69.86 638 LYS B CA 1
ATOM 10789 C C . LYS B 1 638 ? 10.057 -37.957 -23.636 1.00 75.88 638 LYS B C 1
ATOM 10790 O O . LYS B 1 638 ? 10.088 -37.350 -24.707 1.00 78.30 638 LYS B O 1
ATOM 10796 N N . ARG B 1 639 ? 10.930 -37.730 -22.629 1.00 70.82 639 ARG B N 1
ATOM 10797 C CA . ARG B 1 639 ? 12.033 -36.773 -22.692 1.00 71.01 639 ARG B CA 1
ATOM 10798 C C . ARG B 1 639 ? 13.108 -37.251 -23.674 1.00 80.23 639 ARG B C 1
ATOM 10799 O O . ARG B 1 639 ? 13.732 -36.425 -24.345 1.00 81.50 639 ARG B O 1
ATOM 10807 N N . LYS B 1 640 ? 13.327 -38.584 -23.745 1.00 79.20 640 LYS B N 1
ATOM 10808 C CA . LYS B 1 640 ? 14.292 -39.223 -24.644 1.00 81.95 640 LYS B CA 1
ATOM 10809 C C . LYS B 1 640 ? 13.802 -39.134 -26.105 1.00 90.80 640 LYS B C 1
ATOM 10810 O O . LYS B 1 640 ? 14.617 -38.928 -27.006 1.00 91.75 640 LYS B O 1
ATOM 10812 N N . ARG B 1 641 ? 12.469 -39.263 -26.326 1.00 89.30 641 ARG B N 1
ATOM 10813 C CA . ARG B 1 641 ? 11.818 -39.166 -27.641 1.00 91.26 641 ARG B CA 1
ATOM 10814 C C . ARG B 1 641 ? 11.959 -37.746 -28.202 1.00 98.69 641 ARG B C 1
ATOM 10815 O O . ARG B 1 641 ? 12.091 -37.574 -29.414 1.00 100.99 641 ARG B O 1
ATOM 10817 N N . LEU B 1 642 ? 11.950 -36.745 -27.303 1.00 94.75 642 LEU B N 1
ATOM 10818 C CA . LEU B 1 642 ? 12.086 -35.314 -27.575 1.00 94.94 642 LEU B CA 1
ATOM 10819 C C . LEU B 1 642 ? 13.508 -34.956 -28.063 1.00 102.56 642 LEU B C 1
ATOM 10820 O O . LEU B 1 642 ? 13.659 -34.063 -28.898 1.00 103.28 642 LEU B O 1
ATOM 10825 N N . GLU B 1 643 ? 14.536 -35.639 -27.517 1.00 101.21 643 GLU B N 1
ATOM 10826 C CA . GLU B 1 643 ? 15.960 -35.502 -27.851 1.00 103.32 643 GLU B CA 1
ATOM 10827 C C . GLU B 1 643 ? 16.230 -36.080 -29.265 1.00 111.51 643 GLU B C 1
ATOM 10828 O O . GLU B 1 643 ? 17.030 -35.521 -30.028 1.00 113.03 643 GLU B O 1
ATOM 10834 N N . VAL B 1 644 ? 15.536 -37.192 -29.603 1.00 109.08 644 VAL B N 1
ATOM 10835 C CA . VAL B 1 644 ? 15.615 -37.910 -30.884 1.00 111.00 644 VAL B CA 1
ATOM 10836 C C . VAL B 1 644 ? 15.061 -37.016 -32.017 1.00 117.30 644 VAL B C 1
ATOM 10837 O O . VAL B 1 644 ? 15.690 -36.904 -33.071 1.00 119.57 644 VAL B O 1
ATOM 10841 N N . LYS B 1 645 ? 13.910 -36.366 -31.781 1.00 112.75 645 LYS B N 1
ATOM 10842 C CA . LYS B 1 645 ? 13.247 -35.503 -32.762 1.00 113.51 645 LYS B CA 1
ATOM 10843 C C . LYS B 1 645 ? 13.913 -34.107 -32.879 1.00 117.30 645 LYS B C 1
ATOM 10844 O O . LYS B 1 645 ? 13.683 -33.405 -33.868 1.00 118.54 645 LYS B O 1
ATOM 10850 N N . GLY B 1 646 ? 14.739 -33.746 -31.892 1.00 111.96 646 GLY B N 1
ATOM 10851 C CA . GLY B 1 646 ? 15.472 -32.484 -31.845 1.00 111.74 646 GLY B CA 1
ATOM 10852 C C . GLY B 1 646 ? 14.618 -31.241 -31.728 1.00 113.64 646 GLY B C 1
ATOM 10853 O O . GLY B 1 646 ? 14.885 -30.253 -32.415 1.00 114.61 646 GLY B O 1
ATOM 10854 N N . ILE B 1 647 ? 13.592 -31.272 -30.865 1.00 107.50 647 ILE B N 1
ATOM 10855 C CA . ILE B 1 647 ? 12.712 -30.109 -30.684 1.00 106.35 647 ILE B CA 1
ATOM 10856 C C . ILE B 1 647 ? 12.953 -29.531 -29.283 1.00 107.07 647 ILE B C 1
ATOM 10857 O O . ILE B 1 647 ? 12.994 -30.291 -28.313 1.00 106.10 647 ILE B O 1
ATOM 10862 N N . ASP B 1 648 ? 13.128 -28.197 -29.184 1.00 101.37 648 ASP B N 1
ATOM 10863 C CA . ASP B 1 648 ? 13.333 -27.499 -27.908 1.00 98.74 648 ASP B CA 1
ATOM 10864 C C . ASP B 1 648 ? 11.981 -27.047 -27.306 1.00 97.33 648 ASP B C 1
ATOM 10865 O O . ASP B 1 648 ? 11.274 -26.216 -27.894 1.00 97.19 648 ASP B O 1
ATOM 10870 N N . VAL B 1 649 ? 11.635 -27.614 -26.132 1.00 88.97 649 VAL B N 1
ATOM 10871 C CA . VAL B 1 649 ? 10.372 -27.355 -25.425 1.00 85.56 649 VAL B CA 1
ATOM 10872 C C . VAL B 1 649 ? 10.619 -26.715 -24.044 1.00 85.69 649 VAL B C 1
ATOM 10873 O O . VAL B 1 649 ? 9.689 -26.646 -23.238 1.00 84.06 649 VAL B O 1
ATOM 10877 N N . THR B 1 650 ? 11.863 -26.243 -23.782 1.00 80.89 650 THR B N 1
ATOM 10878 C CA . THR B 1 650 ? 12.305 -25.631 -22.522 1.00 78.46 650 THR B CA 1
ATOM 10879 C C . THR B 1 650 ? 11.310 -24.550 -22.050 1.00 78.78 650 THR B C 1
ATOM 10880 O O . THR B 1 650 ? 10.934 -24.566 -20.877 1.00 76.96 650 THR B O 1
ATOM 10884 N N . GLY B 1 651 ? 10.867 -23.676 -22.961 1.00 73.99 651 GLY B N 1
ATOM 10885 C CA . GLY B 1 651 ? 9.904 -22.615 -22.664 1.00 72.17 651 GLY B CA 1
ATOM 10886 C C . GLY B 1 651 ? 8.576 -23.139 -22.143 1.00 72.71 651 GLY B C 1
ATOM 10887 O O . GLY B 1 651 ? 8.029 -22.596 -21.177 1.00 71.54 651 GLY B O 1
ATOM 10888 N N . PHE B 1 652 ? 8.062 -24.217 -22.779 1.00 66.91 652 PHE B N 1
ATOM 10889 C CA . PHE B 1 652 ? 6.826 -24.889 -22.395 1.00 64.50 652 PHE B CA 1
ATOM 10890 C C . PHE B 1 652 ? 6.982 -25.591 -21.054 1.00 64.76 652 PHE B C 1
ATOM 10891 O O . PHE B 1 652 ? 6.073 -25.498 -20.238 1.00 64.04 652 PHE B O 1
ATOM 10899 N N . LEU B 1 653 ? 8.131 -26.274 -20.817 1.00 58.58 653 LEU B N 1
ATOM 10900 C CA . LEU B 1 653 ? 8.401 -26.978 -19.565 1.00 55.62 653 LEU B CA 1
ATOM 10901 C C . LEU B 1 653 ? 8.621 -25.988 -18.401 1.00 61.76 653 LEU B C 1
ATOM 10902 O O . LEU B 1 653 ? 8.299 -26.335 -17.260 1.00 61.50 653 LEU B O 1
ATOM 10907 N N . ASP B 1 654 ? 9.113 -24.762 -18.678 1.00 59.48 654 ASP B N 1
ATOM 10908 C CA . ASP B 1 654 ? 9.277 -23.722 -17.657 1.00 59.50 654 ASP B CA 1
ATOM 10909 C C . ASP B 1 654 ? 7.905 -23.146 -17.324 1.00 63.81 654 ASP B C 1
ATOM 10910 O O . ASP B 1 654 ? 7.570 -22.971 -16.145 1.00 62.86 654 ASP B O 1
ATOM 10915 N N . ASP B 1 655 ? 7.091 -22.881 -18.362 1.00 61.38 655 ASP B N 1
ATOM 10916 C CA . ASP B 1 655 ? 5.730 -22.356 -18.165 1.00 61.19 655 ASP B CA 1
ATOM 10917 C C . ASP B 1 655 ? 4.692 -23.499 -18.296 1.00 61.97 655 ASP B C 1
ATOM 10918 O O . ASP B 1 655 ? 3.713 -23.362 -19.020 1.00 62.17 655 ASP B O 1
ATOM 10923 N N . TRP B 1 656 ? 4.928 -24.624 -17.582 1.00 55.49 656 TRP B N 1
ATOM 10924 C CA . TRP B 1 656 ? 4.102 -25.848 -17.597 1.00 54.65 656 TRP B CA 1
ATOM 10925 C C . TRP B 1 656 ? 2.707 -25.694 -16.970 1.00 58.44 656 TRP B C 1
ATOM 10926 O O . TRP B 1 656 ? 1.824 -26.502 -17.249 1.00 58.09 656 TRP B O 1
ATOM 10937 N N . ASN B 1 657 ? 2.530 -24.692 -16.104 1.00 54.97 657 ASN B N 1
ATOM 10938 C CA . ASN B 1 657 ? 1.325 -24.440 -15.315 1.00 53.73 657 ASN B CA 1
ATOM 10939 C C . ASN B 1 657 ? 0.051 -24.351 -16.155 1.00 58.38 657 ASN B C 1
ATOM 10940 O O . ASN B 1 657 ? -0.948 -24.969 -15.792 1.00 56.74 657 ASN B O 1
ATOM 10945 N N . ASN B 1 658 ? 0.096 -23.624 -17.274 1.00 57.52 658 ASN B N 1
ATOM 10946 C CA . ASN B 1 658 ? -1.036 -23.438 -18.195 1.00 58.30 658 ASN B CA 1
ATOM 10947 C C . ASN B 1 658 ? -1.433 -24.745 -18.931 1.00 61.22 658 ASN B C 1
ATOM 10948 O O . ASN B 1 658 ? -2.572 -24.851 -19.380 1.00 63.40 658 ASN B O 1
ATOM 10953 N N . MET B 1 659 ? -0.512 -25.718 -19.033 1.00 54.13 659 MET B N 1
ATOM 10954 C CA . MET B 1 659 ? -0.719 -27.027 -19.664 1.00 52.62 659 MET B CA 1
ATOM 10955 C C . MET B 1 659 ? -1.264 -28.105 -18.698 1.00 53.82 659 MET B C 1
ATOM 10956 O O . MET B 1 659 ? -1.585 -29.220 -19.138 1.00 53.99 659 MET B O 1
ATOM 10961 N N . SER B 1 660 ? -1.328 -27.807 -17.391 1.00 46.35 660 SER B N 1
ATOM 10962 C CA . SER B 1 660 ? -1.714 -28.833 -16.434 1.00 44.22 660 SER B CA 1
ATOM 10963 C C . SER B 1 660 ? -2.889 -28.429 -15.568 1.00 43.90 660 SER B C 1
ATOM 10964 O O . SER B 1 660 ? -3.019 -27.274 -15.219 1.00 43.03 660 SER B O 1
ATOM 10967 N N . GLU B 1 661 ? -3.722 -29.405 -15.183 1.00 40.51 661 GLU B N 1
ATOM 10968 C CA . GLU B 1 661 ? -4.847 -29.184 -14.255 1.00 39.07 661 GLU B CA 1
ATOM 10969 C C . GLU B 1 661 ? -4.311 -28.903 -12.827 1.00 41.92 661 GLU B C 1
ATOM 10970 O O . GLU B 1 661 ? -5.044 -28.401 -11.992 1.00 41.89 661 GLU B O 1
ATOM 10976 N N . PHE B 1 662 ? -3.035 -29.256 -12.565 1.00 38.48 662 PHE B N 1
ATOM 10977 C CA . PHE B 1 662 ? -2.358 -29.068 -11.282 1.00 37.99 662 PHE B CA 1
ATOM 10978 C C . PHE B 1 662 ? -1.460 -27.834 -11.292 1.00 48.26 662 PHE B C 1
ATOM 10979 O O . PHE B 1 662 ? -0.751 -27.604 -10.316 1.00 50.82 662 PHE B O 1
ATOM 10987 N N . GLY B 1 663 ? -1.489 -27.069 -12.384 1.00 48.96 663 GLY B N 1
ATOM 10988 C CA . GLY B 1 663 ? -0.683 -25.865 -12.592 1.00 51.31 663 GLY B CA 1
ATOM 10989 C C . GLY B 1 663 ? -0.905 -24.735 -11.602 1.00 59.19 663 GLY B C 1
ATOM 10990 O O . GLY B 1 663 ? 0.062 -24.073 -11.182 1.00 58.80 663 GLY B O 1
ATOM 10991 N N . GLY B 1 664 ? -2.171 -24.554 -11.207 1.00 57.13 664 GLY B N 1
ATOM 10992 C CA . GLY B 1 664 ? -2.620 -23.524 -10.282 1.00 58.27 664 GLY B CA 1
ATOM 10993 C C . GLY B 1 664 ? -2.051 -23.582 -8.878 1.00 66.69 664 GLY B C 1
ATOM 10994 O O . GLY B 1 664 ? -2.476 -22.803 -8.024 1.00 68.48 664 GLY B O 1
ATOM 10995 N N . ASP B 1 665 ? -1.085 -24.452 -8.611 1.00 65.77 665 ASP B N 1
ATOM 10996 C CA . ASP B 1 665 ? -0.492 -24.521 -7.280 1.00 66.90 665 ASP B CA 1
ATOM 10997 C C . ASP B 1 665 ? 1.002 -24.087 -7.304 1.00 73.46 665 ASP B C 1
ATOM 10998 O O . ASP B 1 665 ? 1.380 -23.069 -6.698 1.00 73.64 665 ASP B O 1
ATOM 11003 N N . LEU B 1 666 ? 1.825 -24.853 -8.047 1.00 68.99 666 LEU B N 1
ATOM 11004 C CA . LEU B 1 666 ? 3.283 -24.767 -8.137 1.00 67.96 666 LEU B CA 1
ATOM 11005 C C . LEU B 1 666 ? 3.736 -23.713 -9.177 1.00 69.83 666 LEU B C 1
ATOM 11006 O O . LEU B 1 666 ? 4.476 -24.004 -10.126 1.00 67.17 666 LEU B O 1
ATOM 11011 N N . GLU B 1 667 ? 3.321 -22.463 -8.936 1.00 67.38 667 GLU B N 1
ATOM 11012 C CA . GLU B 1 667 ? 3.495 -21.295 -9.816 1.00 67.56 667 GLU B CA 1
ATOM 11013 C C . GLU B 1 667 ? 4.953 -20.960 -10.196 1.00 71.49 667 GLU B C 1
ATOM 11014 O O . GLU B 1 667 ? 5.189 -20.517 -11.319 1.00 72.54 667 GLU B O 1
ATOM 11020 N N . GLY B 1 668 ? 5.891 -21.159 -9.274 1.00 65.87 668 GLY B N 1
ATOM 11021 C CA . GLY B 1 668 ? 7.299 -20.841 -9.473 1.00 65.07 668 GLY B CA 1
ATOM 11022 C C . GLY B 1 668 ? 8.247 -22.004 -9.666 1.00 67.06 668 GLY B C 1
ATOM 11023 O O . GLY B 1 668 ? 9.449 -21.859 -9.434 1.00 66.98 668 GLY B O 1
ATOM 11024 N N . ILE B 1 669 ? 7.740 -23.166 -10.106 1.00 61.83 669 ILE B N 1
ATOM 11025 C CA . ILE B 1 669 ? 8.613 -24.315 -10.363 1.00 60.18 669 ILE B CA 1
ATOM 11026 C C . ILE B 1 669 ? 8.671 -24.586 -11.872 1.00 60.83 669 ILE B C 1
ATOM 11027 O O . ILE B 1 669 ? 7.729 -24.266 -12.602 1.00 60.38 669 ILE B O 1
ATOM 11032 N N . THR B 1 670 ? 9.796 -25.155 -12.328 1.00 55.32 670 THR B N 1
ATOM 11033 C CA . THR B 1 670 ? 10.016 -25.486 -13.727 1.00 54.99 670 THR B CA 1
ATOM 11034 C C . THR B 1 670 ? 10.173 -27.006 -13.883 1.00 56.30 670 THR B C 1
ATOM 11035 O O . THR B 1 670 ? 10.774 -27.658 -13.027 1.00 55.64 670 THR B O 1
ATOM 11039 N N . LEU B 1 671 ? 9.657 -27.552 -14.998 1.00 51.09 671 LEU B N 1
ATOM 11040 C CA . LEU B 1 671 ? 9.733 -28.978 -15.299 1.00 50.28 671 LEU B CA 1
ATOM 11041 C C . LEU B 1 671 ? 10.735 -29.269 -16.431 1.00 55.84 671 LEU B C 1
ATOM 11042 O O . LEU B 1 671 ? 10.727 -30.376 -16.976 1.00 53.51 671 LEU B O 1
ATOM 11047 N N . SER B 1 672 ? 11.634 -28.293 -16.753 1.00 56.72 672 SER B N 1
ATOM 11048 C CA . SER B 1 672 ? 12.656 -28.439 -17.802 1.00 58.58 672 SER B CA 1
ATOM 11049 C C . SER B 1 672 ? 13.665 -29.528 -17.429 1.00 62.88 672 SER B C 1
ATOM 11050 O O . SER B 1 672 ? 14.133 -30.263 -18.306 1.00 63.13 672 SER B O 1
ATOM 11053 N N . GLU B 1 673 ? 13.964 -29.662 -16.119 1.00 58.50 673 GLU B N 1
ATOM 11054 C CA . GLU B 1 673 ? 14.830 -30.735 -15.619 1.00 57.70 673 GLU B CA 1
ATOM 11055 C C . GLU B 1 673 ? 13.950 -31.802 -14.951 1.00 57.34 673 GLU B C 1
ATOM 11056 O O . GLU B 1 673 ? 12.913 -31.444 -14.375 1.00 54.42 673 GLU B O 1
ATOM 11062 N N . PRO B 1 674 ? 14.284 -33.111 -15.064 1.00 52.17 674 PRO B N 1
ATOM 11063 C CA . PRO B 1 674 ? 13.420 -34.138 -14.444 1.00 50.08 674 PRO B CA 1
ATOM 11064 C C . PRO B 1 674 ? 13.270 -33.950 -12.941 1.00 51.88 674 PRO B C 1
ATOM 11065 O O . PRO B 1 674 ? 14.166 -33.413 -12.277 1.00 53.22 674 PRO B O 1
ATOM 11069 N N . LEU B 1 675 ? 12.111 -34.359 -12.418 1.00 44.84 675 LEU B N 1
ATOM 11070 C CA . LEU B 1 675 ? 11.768 -34.307 -10.996 1.00 43.10 675 LEU B CA 1
ATOM 11071 C C . LEU B 1 675 ? 12.794 -35.110 -10.158 1.00 44.41 675 LEU B C 1
ATOM 11072 O O . LEU B 1 675 ? 13.138 -36.243 -10.518 1.00 44.90 675 LEU B O 1
ATOM 11077 N N . THR B 1 676 ? 13.271 -34.520 -9.063 1.00 39.10 676 THR B N 1
ATOM 11078 C CA . THR B 1 676 ? 14.199 -35.161 -8.114 1.00 39.85 676 THR B CA 1
ATOM 11079 C C . THR B 1 676 ? 13.677 -34.896 -6.706 1.00 43.84 676 THR B C 1
ATOM 11080 O O . THR B 1 676 ? 12.692 -34.160 -6.545 1.00 42.56 676 THR B O 1
ATOM 11084 N N . ASN B 1 677 ? 14.359 -35.431 -5.683 1.00 39.13 677 ASN B N 1
ATOM 11085 C CA . ASN B 1 677 ? 13.969 -35.156 -4.305 1.00 39.41 677 ASN B CA 1
ATOM 11086 C C . ASN B 1 677 ? 14.028 -33.630 -3.994 1.00 43.26 677 ASN B C 1
ATOM 11087 O O . ASN B 1 677 ? 13.211 -33.158 -3.217 1.00 42.64 677 ASN B O 1
ATOM 11092 N N . GLN B 1 678 ? 14.975 -32.868 -4.602 1.00 41.39 678 GLN B N 1
ATOM 11093 C CA . GLN B 1 678 ? 15.084 -31.409 -4.366 1.00 40.36 678 GLN B CA 1
ATOM 11094 C C . GLN B 1 678 ? 13.812 -30.657 -4.816 1.00 42.59 678 GLN B C 1
ATOM 11095 O O . GLN B 1 678 ? 13.430 -29.677 -4.169 1.00 41.45 678 GLN B O 1
ATOM 11101 N N . THR B 1 679 ? 13.139 -31.132 -5.889 1.00 39.08 679 THR B N 1
ATOM 11102 C CA . THR B 1 679 ? 11.880 -30.549 -6.365 1.00 38.38 679 THR B CA 1
ATOM 11103 C C . THR B 1 679 ? 10.805 -30.650 -5.269 1.00 43.71 679 THR B C 1
ATOM 11104 O O . THR B 1 679 ? 10.025 -29.715 -5.065 1.00 43.32 679 THR B O 1
ATOM 11108 N N . LEU B 1 680 ? 10.769 -31.809 -4.590 1.00 38.95 680 LEU B N 1
ATOM 11109 C CA . LEU B 1 680 ? 9.797 -32.096 -3.537 1.00 36.97 680 LEU B CA 1
ATOM 11110 C C . LEU B 1 680 ? 10.102 -31.294 -2.284 1.00 42.27 680 LEU B C 1
ATOM 11111 O O . LEU B 1 680 ? 9.163 -30.836 -1.628 1.00 43.96 680 LEU B O 1
ATOM 11116 N N . VAL B 1 681 ? 11.400 -31.080 -1.983 1.00 37.80 681 VAL B N 1
ATOM 11117 C CA . VAL B 1 681 ? 11.845 -30.261 -0.855 1.00 37.93 681 VAL B CA 1
ATOM 11118 C C . VAL B 1 681 ? 11.412 -28.798 -1.135 1.00 41.96 681 VAL B C 1
ATOM 11119 O O . VAL B 1 681 ? 10.808 -28.190 -0.264 1.00 40.57 681 VAL B O 1
ATOM 11123 N N . ASP B 1 682 ? 11.676 -28.279 -2.360 1.00 40.48 682 ASP B N 1
ATOM 11124 C CA . ASP B 1 682 ? 11.360 -26.891 -2.763 1.00 41.17 682 ASP B CA 1
ATOM 11125 C C . ASP B 1 682 ? 9.859 -26.566 -2.708 1.00 44.32 682 ASP B C 1
ATOM 11126 O O . ASP B 1 682 ? 9.505 -25.503 -2.207 1.00 44.14 682 ASP B O 1
ATOM 11131 N N . ILE B 1 683 ? 8.986 -27.467 -3.197 1.00 38.74 683 ILE B N 1
ATOM 11132 C CA . ILE B 1 683 ? 7.553 -27.189 -3.203 1.00 38.11 683 ILE B CA 1
ATOM 11133 C C . ILE B 1 683 ? 6.980 -27.184 -1.764 1.00 42.14 683 ILE B C 1
ATOM 11134 O O . ILE B 1 683 ? 5.892 -26.663 -1.542 1.00 40.69 683 ILE B O 1
ATOM 11139 N N . ASN B 1 684 ? 7.735 -27.734 -0.793 1.00 38.59 684 ASN B N 1
ATOM 11140 C CA . ASN B 1 684 ? 7.298 -27.832 0.591 1.00 36.85 684 ASN B CA 1
ATOM 11141 C C . ASN B 1 684 ? 8.054 -26.909 1.515 1.00 40.93 684 ASN B C 1
ATOM 11142 O O . ASN B 1 684 ? 7.770 -26.888 2.715 1.00 41.83 684 ASN B O 1
ATOM 11147 N N . THR B 1 685 ? 8.984 -26.116 0.974 1.00 38.13 685 THR B N 1
ATOM 11148 C CA . THR B 1 685 ? 9.808 -25.220 1.785 1.00 38.50 685 THR B CA 1
ATOM 11149 C C . THR B 1 685 ? 9.012 -23.986 2.220 1.00 44.51 685 THR B C 1
ATOM 11150 O O . THR B 1 685 ? 8.527 -23.229 1.368 1.00 45.09 685 THR B O 1
ATOM 11154 N N . PRO B 1 686 ? 8.858 -23.781 3.553 1.00 41.84 686 PRO B N 1
ATOM 11155 C CA . PRO B 1 686 ? 8.156 -22.579 4.023 1.00 41.97 686 PRO B CA 1
ATOM 11156 C C . PRO B 1 686 ? 9.049 -21.355 3.931 1.00 49.79 686 PRO B C 1
ATOM 11157 O O . PRO B 1 686 ? 10.253 -21.458 4.125 1.00 49.86 686 PRO B O 1
ATOM 11161 N N . LEU B 1 687 ? 8.457 -20.202 3.658 1.00 51.35 687 LEU B N 1
ATOM 11162 C CA . LEU B 1 687 ? 9.156 -18.919 3.587 1.00 54.72 687 LEU B CA 1
ATOM 11163 C C . LEU B 1 687 ? 9.530 -18.461 4.986 1.00 59.86 687 LEU B C 1
ATOM 11164 O O . LEU B 1 687 ? 10.616 -17.939 5.172 1.00 60.26 687 LEU B O 1
ATOM 11169 N N . ASP B 1 688 ? 8.641 -18.716 5.966 1.00 57.54 688 ASP B N 1
ATOM 11170 C CA . ASP B 1 688 ? 8.776 -18.348 7.366 1.00 59.31 688 ASP B CA 1
ATOM 11171 C C . ASP B 1 688 ? 8.374 -19.479 8.302 1.00 62.36 688 ASP B C 1
ATOM 11172 O O . ASP B 1 688 ? 7.587 -20.353 7.928 1.00 61.60 688 ASP B O 1
ATOM 11177 N N . SER B 1 689 ? 8.889 -19.428 9.543 1.00 59.65 689 SER B N 1
ATOM 11178 C CA . SER B 1 689 ? 8.553 -20.349 10.620 1.00 59.47 689 SER B CA 1
ATOM 11179 C C . SER B 1 689 ? 7.133 -20.035 11.106 1.00 63.63 689 SER B C 1
ATOM 11180 O O . SER B 1 689 ? 6.685 -18.886 10.990 1.00 63.95 689 SER B O 1
ATOM 11183 N N . PHE B 1 690 ? 6.416 -21.048 11.620 1.00 57.80 690 PHE B N 1
ATOM 11184 C CA . PHE B 1 690 ? 5.040 -20.838 12.038 1.00 55.36 690 PHE B CA 1
ATOM 11185 C C . PHE B 1 690 ? 4.851 -20.925 13.536 1.00 62.71 690 PHE B C 1
ATOM 11186 O O . PHE B 1 690 ? 5.197 -21.930 14.171 1.00 63.94 690 PHE B O 1
ATOM 11194 N N . ASP B 1 691 ? 4.232 -19.872 14.075 1.00 60.09 691 ASP B N 1
ATOM 11195 C CA . ASP B 1 691 ? 3.797 -19.755 15.456 1.00 61.43 691 ASP B CA 1
ATOM 11196 C C . ASP B 1 691 ? 2.307 -19.410 15.379 1.00 64.91 691 ASP B C 1
ATOM 11197 O O . ASP B 1 691 ? 1.990 -18.301 14.920 1.00 65.28 691 ASP B O 1
ATOM 11202 N N . PRO B 1 692 ? 1.388 -20.361 15.722 1.00 59.70 692 PRO B N 1
ATOM 11203 C CA . PRO B 1 692 ? -0.064 -20.067 15.604 1.00 58.18 692 PRO B CA 1
ATOM 11204 C C . PRO B 1 692 ? -0.526 -18.867 16.443 1.00 61.34 692 PRO B C 1
ATOM 11205 O O . PRO B 1 692 ? -1.422 -18.138 16.021 1.00 59.26 692 PRO B O 1
ATOM 11209 N N . LYS B 1 693 ? 0.099 -18.653 17.620 1.00 60.33 693 LYS B N 1
ATOM 11210 C CA . LYS B 1 693 ? -0.214 -17.547 18.538 1.00 61.59 693 LYS B CA 1
ATOM 11211 C C . LYS B 1 693 ? 0.184 -16.189 17.940 1.00 64.54 693 LYS B C 1
ATOM 11212 O O . LYS B 1 693 ? -0.392 -15.165 18.320 1.00 66.60 693 LYS B O 1
ATOM 11214 N N . ALA B 1 694 ? 1.145 -16.186 16.997 1.00 57.94 694 ALA B N 1
ATOM 11215 C CA . ALA B 1 694 ? 1.646 -14.982 16.336 1.00 58.03 694 ALA B CA 1
ATOM 11216 C C . ALA B 1 694 ? 0.754 -14.516 15.160 1.00 61.00 694 ALA B C 1
ATOM 11217 O O . ALA B 1 694 ? 0.980 -13.418 14.631 1.00 61.24 694 ALA B O 1
ATOM 11219 N N . ARG B 1 695 ? -0.250 -15.341 14.748 1.00 54.88 695 ARG B N 1
ATOM 11220 C CA . ARG B 1 695 ? -1.190 -14.989 13.681 1.00 51.78 695 ARG B CA 1
ATOM 11221 C C . ARG B 1 695 ? -1.988 -13.737 14.056 1.00 54.82 695 ARG B C 1
ATOM 11222 O O . ARG B 1 695 ? -2.559 -13.689 15.148 1.00 55.42 695 ARG B O 1
ATOM 11230 N N . PRO B 1 696 ? -2.042 -12.702 13.191 1.00 49.80 696 PRO B N 1
ATOM 11231 C CA . PRO B 1 696 ? -2.855 -11.522 13.522 1.00 49.60 696 PRO B CA 1
ATOM 11232 C C . PRO B 1 696 ? -4.332 -11.873 13.637 1.00 53.80 696 PRO B C 1
ATOM 11233 O O . PRO B 1 696 ? -4.807 -12.829 13.009 1.00 50.23 696 PRO B O 1
ATOM 11237 N N . GLN B 1 697 ? -5.056 -11.102 14.451 1.00 53.74 697 GLN B N 1
ATOM 11238 C CA . GLN B 1 697 ? -6.490 -11.279 14.624 1.00 53.96 697 GLN B CA 1
ATOM 11239 C C . GLN B 1 697 ? -7.201 -10.711 13.389 1.00 59.15 697 GLN B C 1
ATOM 11240 O O . GLN B 1 697 ? -6.538 -10.085 12.554 1.00 59.08 697 GLN B O 1
ATOM 11246 N N . THR B 1 698 ? -8.527 -10.965 13.230 1.00 55.01 698 THR B N 1
ATOM 11247 C CA . THR B 1 698 ? -9.291 -10.471 12.071 1.00 53.42 698 THR B CA 1
ATOM 11248 C C . THR B 1 698 ? -9.305 -8.915 12.010 1.00 58.82 698 THR B C 1
ATOM 11249 O O . THR B 1 698 ? -9.212 -8.276 13.061 1.00 59.95 698 THR B O 1
ATOM 11253 N N . PRO B 1 699 ? -9.425 -8.291 10.809 1.00 54.50 699 PRO B N 1
ATOM 11254 C CA . PRO B 1 699 ? -9.470 -6.812 10.744 1.00 55.49 699 PRO B CA 1
ATOM 11255 C C . PRO B 1 699 ? -10.633 -6.184 11.528 1.00 60.84 699 PRO B C 1
ATOM 11256 O O . PRO B 1 699 ? -10.432 -5.146 12.149 1.00 63.02 699 PRO B O 1
ATOM 11260 N N . ARG B 1 700 ? -11.823 -6.807 11.528 1.00 56.56 700 ARG B N 1
ATOM 11261 C CA . ARG B 1 700 ? -12.980 -6.315 12.283 1.00 57.66 700 ARG B CA 1
ATOM 11262 C C . ARG B 1 700 ? -13.259 -7.245 13.460 1.00 63.37 700 ARG B C 1
ATOM 11263 O O . ARG B 1 700 ? -13.034 -8.457 13.344 1.00 61.28 700 ARG B O 1
ATOM 11271 N N . SER B 1 701 ? -13.726 -6.671 14.604 1.00 63.02 701 SER B N 1
ATOM 11272 C CA . SER B 1 701 ? -13.986 -7.373 15.881 1.00 64.07 701 SER B CA 1
ATOM 11273 C C . SER B 1 701 ? -12.815 -8.357 16.166 1.00 67.16 701 SER B C 1
ATOM 11274 O O . SER B 1 701 ? -13.040 -9.573 16.201 1.00 65.90 701 SER B O 1
ATOM 11277 N N . PRO B 1 702 ? -11.552 -7.840 16.254 1.00 63.71 702 PRO B N 1
ATOM 11278 C CA . PRO B 1 702 ? -10.396 -8.735 16.408 1.00 62.93 702 PRO B CA 1
ATOM 11279 C C . PRO B 1 702 ? -10.404 -9.617 17.654 1.00 68.82 702 PRO B C 1
ATOM 11280 O O . PRO B 1 702 ? -9.988 -10.776 17.574 1.00 67.54 702 PRO B O 1
ATOM 11284 N N . LYS B 1 703 ? -10.843 -9.074 18.795 1.00 67.98 703 LYS B N 1
ATOM 11285 C CA . LYS B 1 703 ? -10.828 -9.784 20.072 1.00 68.94 703 LYS B CA 1
ATOM 11286 C C . LYS B 1 703 ? -11.969 -10.787 20.195 1.00 71.91 703 LYS B C 1
ATOM 11287 O O . LYS B 1 703 ? -11.898 -11.677 21.043 1.00 73.66 703 LYS B O 1
ATOM 11289 N N . LYS B 1 704 ? -13.003 -10.668 19.355 1.00 65.62 704 LYS B N 1
ATOM 11290 C CA . LYS B 1 704 ? -14.156 -11.571 19.399 1.00 64.02 704 LYS B CA 1
ATOM 11291 C C . LYS B 1 704 ? -13.925 -12.850 18.608 1.00 64.39 704 LYS B C 1
ATOM 11292 O O . LYS B 1 704 ? -13.375 -12.814 17.513 1.00 62.21 704 LYS B O 1
ATOM 11298 N N . THR B 1 705 ? -14.351 -13.986 19.171 1.00 59.85 705 THR B N 1
ATOM 11299 C CA . THR B 1 705 ? -14.310 -15.285 18.508 1.00 56.56 705 THR B CA 1
ATOM 11300 C C . THR B 1 705 ? -15.663 -15.485 17.819 1.00 61.03 705 THR B C 1
ATOM 11301 O O . THR B 1 705 ? -16.620 -14.790 18.156 1.00 62.62 705 THR B O 1
ATOM 11305 N N . LEU B 1 706 ? -15.765 -16.458 16.899 1.00 57.33 706 LEU B N 1
ATOM 11306 C CA . LEU B 1 706 ? -17.013 -16.801 16.211 1.00 55.74 706 LEU B CA 1
ATOM 11307 C C . LEU B 1 706 ? -18.102 -17.169 17.237 1.00 62.26 706 LEU B C 1
ATOM 11308 O O . LEU B 1 706 ? -19.258 -16.776 17.079 1.00 62.33 706 LEU B O 1
ATOM 11313 N N . ASP B 1 707 ? -17.701 -17.883 18.306 1.00 61.47 707 ASP B N 1
ATOM 11314 C CA . ASP B 1 707 ? -18.547 -18.355 19.401 1.00 63.18 707 ASP B CA 1
ATOM 11315 C C . ASP B 1 707 ? -19.175 -17.182 20.172 1.00 68.74 707 ASP B C 1
ATOM 11316 O O . ASP B 1 707 ? -20.378 -17.215 20.442 1.00 69.49 707 ASP B O 1
ATOM 11321 N N . GLU B 1 708 ? -18.379 -16.133 20.485 1.00 65.31 708 GLU B N 1
ATOM 11322 C CA . GLU B 1 708 ? -18.860 -14.935 21.195 1.00 65.96 708 GLU B CA 1
ATOM 11323 C C . GLU B 1 708 ? -19.859 -14.175 20.334 1.00 66.42 708 GLU B C 1
ATOM 11324 O O . GLU B 1 708 ? -20.850 -13.674 20.857 1.00 68.43 708 GLU B O 1
ATOM 11330 N N . VAL B 1 709 ? -19.618 -14.122 19.014 1.00 58.63 709 VAL B N 1
ATOM 11331 C CA . VAL B 1 709 ? -20.492 -13.457 18.039 1.00 56.66 709 VAL B CA 1
ATOM 11332 C C . VAL B 1 709 ? -21.841 -14.211 17.968 1.00 59.35 709 VAL B C 1
ATOM 11333 O O . VAL B 1 709 ? -22.893 -13.570 18.001 1.00 59.33 709 VAL B O 1
ATOM 11337 N N . THR B 1 710 ? -21.801 -15.560 17.930 1.00 55.95 710 THR B N 1
ATOM 11338 C CA . THR B 1 710 ? -23.001 -16.412 17.874 1.00 55.87 710 THR B CA 1
ATOM 11339 C C . THR B 1 710 ? -23.861 -16.242 19.138 1.00 63.63 710 THR B C 1
ATOM 11340 O O . THR B 1 710 ? -25.084 -16.140 19.020 1.00 64.10 710 THR B O 1
ATOM 11344 N N . THR B 1 711 ? -23.228 -16.196 20.325 1.00 62.87 711 THR B N 1
ATOM 11345 C CA . THR B 1 711 ? -23.946 -16.037 21.595 1.00 65.59 711 THR B CA 1
ATOM 11346 C C . THR B 1 711 ? -24.606 -14.646 21.663 1.00 69.06 711 THR B C 1
ATOM 11347 O O . THR B 1 711 ? -25.702 -14.533 22.206 1.00 69.16 711 THR B O 1
ATOM 11351 N N . ALA B 1 712 ? -23.975 -13.614 21.058 1.00 65.02 712 ALA B N 1
ATOM 11352 C CA . ALA B 1 712 ? -24.530 -12.263 21.015 1.00 65.54 712 ALA B CA 1
ATOM 11353 C C . ALA B 1 712 ? -25.766 -12.228 20.105 1.00 68.09 712 ALA B C 1
ATOM 11354 O O . ALA B 1 712 ? -26.801 -11.714 20.522 1.00 68.38 712 ALA B O 1
ATOM 11356 N N . ILE B 1 713 ? -25.678 -12.846 18.902 1.00 62.55 713 ILE B N 1
ATOM 11357 C CA . ILE B 1 713 ? -26.776 -12.900 17.932 1.00 60.76 713 ILE B CA 1
ATOM 11358 C C . ILE B 1 713 ? -27.982 -13.631 18.548 1.00 66.93 713 ILE B C 1
ATOM 11359 O O . ILE B 1 713 ? -29.108 -13.131 18.446 1.00 68.00 713 ILE B O 1
ATOM 11364 N N . THR B 1 714 ? -27.736 -14.765 19.240 1.00 64.20 714 THR B N 1
ATOM 11365 C CA . THR B 1 714 ? -28.752 -15.567 19.934 1.00 65.05 714 THR B CA 1
ATOM 11366 C C . THR B 1 714 ? -29.542 -14.691 20.906 1.00 71.57 714 THR B C 1
ATOM 11367 O O . THR B 1 714 ? -30.765 -14.818 20.998 1.00 72.28 714 THR B O 1
ATOM 11371 N N . SER B 1 715 ? -28.839 -13.782 21.599 1.00 70.25 715 SER B N 1
ATOM 11372 C CA . SER B 1 715 ? -29.448 -12.876 22.566 1.00 72.61 715 SER B CA 1
ATOM 11373 C C . SER B 1 715 ? -30.187 -11.703 21.871 1.00 76.69 715 SER B C 1
ATOM 11374 O O . SER B 1 715 ? -30.870 -10.968 22.552 1.00 78.11 715 SER B O 1
ATOM 11377 N N . GLY B 1 716 ? -30.059 -11.561 20.547 1.00 72.02 716 GLY B N 1
ATOM 11378 C CA . GLY B 1 716 ? -30.728 -10.514 19.776 1.00 71.94 716 GLY B CA 1
ATOM 11379 C C . GLY B 1 716 ? -29.889 -9.294 19.439 1.00 75.46 716 GLY B C 1
ATOM 11380 O O . GLY B 1 716 ? -30.435 -8.282 19.000 1.00 76.56 716 GLY B O 1
ATOM 11381 N N . THR B 1 717 ? -28.569 -9.373 19.641 1.00 70.64 717 THR B N 1
ATOM 11382 C CA . THR B 1 717 ? -27.615 -8.289 19.360 1.00 70.39 717 THR B CA 1
ATOM 11383 C C . THR B 1 717 ? -27.307 -8.204 17.859 1.00 70.37 717 THR B C 1
ATOM 11384 O O . THR B 1 717 ? -27.408 -9.213 17.151 1.00 69.45 717 THR B O 1
ATOM 11388 N N . TYR B 1 718 ? -26.911 -6.989 17.394 1.00 64.44 718 TYR B N 1
ATOM 11389 C CA . TYR B 1 718 ? -26.495 -6.637 16.026 1.00 61.95 718 TYR B CA 1
ATOM 11390 C C . TYR B 1 718 ? -27.629 -6.735 15.005 1.00 64.46 718 TYR B C 1
ATOM 11391 O O . TYR B 1 718 ? -27.360 -6.900 13.819 1.00 62.39 718 TYR B O 1
ATOM 11400 N N . LYS B 1 719 ? -28.883 -6.595 15.441 1.00 63.10 719 LYS B N 1
ATOM 11401 C CA . LYS B 1 719 ? -30.037 -6.611 14.532 1.00 62.94 719 LYS B CA 1
ATOM 11402 C C . LYS B 1 719 ? -29.891 -5.498 13.492 1.00 66.26 719 LYS B C 1
ATOM 11403 O O . LYS B 1 719 ? -29.998 -5.751 12.287 1.00 64.11 719 LYS B O 1
ATOM 11409 N N . ASP B 1 720 ? -29.536 -4.298 13.957 1.00 64.81 720 ASP B N 1
ATOM 11410 C CA . ASP B 1 720 ? -29.344 -3.141 13.093 1.00 64.48 720 ASP B CA 1
ATOM 11411 C C . ASP B 1 720 ? -27.945 -2.560 13.271 1.00 67.33 720 ASP B C 1
ATOM 11412 O O . ASP B 1 720 ? -27.446 -2.533 14.400 1.00 66.97 720 ASP B O 1
ATOM 11417 N N . PRO B 1 721 ? -27.281 -2.107 12.176 1.00 62.65 721 PRO B N 1
ATOM 11418 C CA . PRO B 1 721 ? -25.956 -1.480 12.341 1.00 62.47 721 PRO B CA 1
ATOM 11419 C C . PRO B 1 721 ? -26.067 -0.094 13.004 1.00 68.39 721 PRO B C 1
ATOM 11420 O O . PRO B 1 721 ? -27.105 0.569 12.882 1.00 68.08 721 PRO B O 1
ATOM 11424 N N . LYS B 1 722 ? -25.006 0.344 13.708 1.00 66.09 722 LYS B N 1
ATOM 11425 C CA . LYS B 1 722 ? -24.988 1.664 14.351 1.00 67.94 722 LYS B CA 1
ATOM 11426 C C . LYS B 1 722 ? -24.812 2.767 13.287 1.00 71.00 722 LYS B C 1
ATOM 11427 O O . LYS B 1 722 ? -25.468 3.805 13.364 1.00 72.12 722 LYS B O 1
ATOM 11429 N N . SER B 1 723 ? -23.947 2.514 12.281 1.00 65.62 723 SER B N 1
ATOM 11430 C CA . SER B 1 723 ? -23.661 3.420 11.169 1.00 64.46 723 SER B CA 1
ATOM 11431 C C . SER B 1 723 ? -24.928 3.691 10.357 1.00 66.76 723 SER B C 1
ATOM 11432 O O . SER B 1 723 ? -25.617 2.742 9.957 1.00 66.39 723 SER B O 1
ATOM 11435 N N . ALA B 1 724 ? -25.223 4.982 10.115 1.00 61.76 724 ALA B N 1
ATOM 11436 C CA . ALA B 1 724 ? -26.390 5.429 9.354 1.00 61.64 724 ALA B CA 1
ATOM 11437 C C . ALA B 1 724 ? -26.258 5.059 7.875 1.00 65.95 724 ALA B C 1
ATOM 11438 O O . ALA B 1 724 ? -27.258 4.689 7.258 1.00 66.13 724 ALA B O 1
ATOM 11440 N N . VAL B 1 725 ? -25.019 5.085 7.327 1.00 62.24 725 VAL B N 1
ATOM 11441 C CA . VAL B 1 725 ? -24.715 4.700 5.943 1.00 60.26 725 VAL B CA 1
ATOM 11442 C C . VAL B 1 725 ? -25.099 3.216 5.748 1.00 62.08 725 VAL B C 1
ATOM 11443 O O . VAL B 1 725 ? -25.748 2.865 4.756 1.00 59.47 725 VAL B O 1
ATOM 11447 N N . TRP B 1 726 ? -24.716 2.369 6.719 1.00 59.10 726 TRP B N 1
ATOM 11448 C CA . TRP B 1 726 ? -24.983 0.933 6.714 1.00 57.16 726 TRP B CA 1
ATOM 11449 C C . TRP B 1 726 ? -26.472 0.678 6.909 1.00 63.49 726 TRP B C 1
ATOM 11450 O O . TRP B 1 726 ? -27.020 -0.194 6.245 1.00 63.28 726 TRP B O 1
ATOM 11461 N N . ARG B 1 727 ? -27.140 1.483 7.766 1.00 62.42 727 ARG B N 1
ATOM 11462 C CA . ARG B 1 727 ? -28.580 1.406 8.009 1.00 62.34 727 ARG B CA 1
ATOM 11463 C C . ARG B 1 727 ? -29.356 1.696 6.726 1.00 63.67 727 ARG B C 1
ATOM 11464 O O . ARG B 1 727 ? -30.322 0.998 6.443 1.00 61.48 727 ARG B O 1
ATOM 11472 N N . LEU B 1 728 ? -28.886 2.671 5.918 1.00 60.78 728 LEU B N 1
ATOM 11473 C CA . LEU B 1 728 ? -29.488 3.008 4.626 1.00 60.92 728 LEU B CA 1
ATOM 11474 C C . LEU B 1 728 ? -29.386 1.830 3.659 1.00 63.83 728 LEU B C 1
ATOM 11475 O O . LEU B 1 728 ? -30.342 1.557 2.935 1.00 64.96 728 LEU B O 1
ATOM 11480 N N . LEU B 1 729 ? -28.245 1.114 3.681 1.00 57.85 729 LEU B N 1
ATOM 11481 C CA . LEU B 1 729 ? -27.981 -0.052 2.830 1.00 54.47 729 LEU B CA 1
ATOM 11482 C C . LEU B 1 729 ? -28.861 -1.232 3.242 1.00 57.42 729 LEU B C 1
ATOM 11483 O O . LEU B 1 729 ? -29.351 -1.960 2.378 1.00 56.92 729 LEU B O 1
ATOM 11488 N N . ASP B 1 730 ? -29.076 -1.409 4.546 1.00 54.93 730 ASP B N 1
ATOM 11489 C CA . ASP B 1 730 ? -29.981 -2.440 5.054 1.00 55.48 730 ASP B CA 1
ATOM 11490 C C . ASP B 1 730 ? -31.449 -2.105 4.688 1.00 60.52 730 ASP B C 1
ATOM 11491 O O . ASP B 1 730 ? -32.187 -2.998 4.284 1.00 59.99 730 ASP B O 1
ATOM 11496 N N . GLN B 1 731 ? -31.850 -0.820 4.789 1.00 59.95 731 GLN B N 1
ATOM 11497 C CA . GLN B 1 731 ? -33.206 -0.349 4.452 1.00 61.27 731 GLN B CA 1
ATOM 11498 C C . GLN B 1 731 ? -33.493 -0.589 2.958 1.00 64.94 731 GLN B C 1
ATOM 11499 O O . GLN B 1 731 ? -34.607 -1.008 2.596 1.00 63.42 731 GLN B O 1
ATOM 11505 N N . ARG B 1 732 ? -32.440 -0.387 2.113 1.00 60.80 732 ARG B N 1
ATOM 11506 C CA . ARG B 1 732 ? -32.423 -0.579 0.661 1.00 60.00 732 ARG B CA 1
ATOM 11507 C C . ARG B 1 732 ? -32.859 -2.020 0.262 1.00 63.07 732 ARG B C 1
ATOM 11508 O O . ARG B 1 732 ? -33.467 -2.202 -0.796 1.00 62.53 732 ARG B O 1
ATOM 11516 N N . THR B 1 733 ? -32.604 -3.016 1.131 1.00 59.76 733 THR B N 1
ATOM 11517 C CA . THR B 1 733 ? -32.970 -4.423 0.885 1.00 58.73 733 THR B CA 1
ATOM 11518 C C . THR B 1 733 ? -34.448 -4.686 1.155 1.00 63.92 733 THR B C 1
ATOM 11519 O O . THR B 1 733 ? -34.954 -5.719 0.724 1.00 64.54 733 THR B O 1
ATOM 11523 N N . LYS B 1 734 ? -35.131 -3.759 1.843 1.00 61.59 734 LYS B N 1
ATOM 11524 C CA . LYS B 1 734 ? -36.530 -3.881 2.253 1.00 61.87 734 LYS B CA 1
ATOM 11525 C C . LYS B 1 734 ? -37.491 -2.983 1.463 1.00 65.84 734 LYS B C 1
ATOM 11526 O O . LYS B 1 734 ? -38.667 -3.326 1.356 1.00 65.43 734 LYS B O 1
ATOM 11532 N N . LEU B 1 735 ? -37.029 -1.846 0.925 1.00 62.71 735 LEU B N 1
ATOM 11533 C CA . LEU B 1 735 ? -37.910 -0.905 0.214 1.00 63.53 735 LEU B CA 1
ATOM 11534 C C . LEU B 1 735 ? -38.099 -1.240 -1.272 1.00 67.37 735 LEU B C 1
ATOM 11535 O O . LEU B 1 735 ? -37.152 -1.660 -1.932 1.00 66.16 735 LEU B O 1
ATOM 11540 N N . ARG B 1 736 ? -39.315 -1.002 -1.805 1.00 65.13 736 ARG B N 1
ATOM 11541 C CA . ARG B 1 736 ? -39.659 -1.269 -3.212 1.00 64.51 736 ARG B CA 1
ATOM 11542 C C . ARG B 1 736 ? -38.946 -0.287 -4.173 1.00 69.16 736 ARG B C 1
ATOM 11543 O O . ARG B 1 736 ? -38.488 0.785 -3.754 1.00 68.40 736 ARG B O 1
ATOM 11551 N N . VAL B 1 737 ? -38.873 -0.677 -5.468 1.00 66.71 737 VAL B N 1
ATOM 11552 C CA . VAL B 1 737 ? -38.169 0.013 -6.559 1.00 66.77 737 VAL B CA 1
ATOM 11553 C C . VAL B 1 737 ? -38.740 1.433 -6.851 1.00 70.63 737 VAL B C 1
ATOM 11554 O O . VAL B 1 737 ? -37.966 2.300 -7.261 1.00 70.02 737 VAL B O 1
ATOM 11558 N N . SER B 1 738 ? -40.041 1.693 -6.579 1.00 67.21 738 SER B N 1
ATOM 11559 C CA . SER B 1 738 ? -40.652 3.018 -6.800 1.00 68.27 738 SER B CA 1
ATOM 11560 C C . SER B 1 738 ? -40.043 4.115 -5.882 1.00 71.04 738 SER B C 1
ATOM 11561 O O . SER B 1 738 ? -40.084 5.284 -6.246 1.00 72.24 738 SER B O 1
ATOM 11564 N N . THR B 1 739 ? -39.432 3.722 -4.741 1.00 65.58 739 THR B N 1
ATOM 11565 C CA . THR B 1 739 ? -38.798 4.601 -3.740 1.00 65.12 739 THR B CA 1
ATOM 11566 C C . THR B 1 739 ? -37.301 4.848 -3.999 1.00 68.19 739 THR B C 1
ATOM 11567 O O . THR B 1 739 ? -36.645 5.465 -3.158 1.00 68.44 739 THR B O 1
ATOM 11571 N N . LEU B 1 740 ? -36.747 4.361 -5.125 1.00 65.11 740 LEU B N 1
ATOM 11572 C CA . LEU B 1 740 ? -35.300 4.434 -5.385 1.00 64.38 740 LEU B CA 1
ATOM 11573 C C . LEU B 1 740 ? -34.748 5.852 -5.472 1.00 71.99 740 LEU B C 1
ATOM 11574 O O . LEU B 1 740 ? -33.622 6.068 -5.021 1.00 72.19 740 LEU B O 1
ATOM 11579 N N . ARG B 1 741 ? -35.525 6.807 -6.013 1.00 70.49 741 ARG B N 1
ATOM 11580 C CA . ARG B 1 741 ? -35.104 8.200 -6.134 1.00 72.21 741 ARG B CA 1
ATOM 11581 C C . ARG B 1 741 ? -34.964 8.844 -4.742 1.00 76.86 741 ARG B C 1
ATOM 11582 O O . ARG B 1 741 ? -33.997 9.567 -4.498 1.00 77.64 741 ARG B O 1
ATOM 11590 N N . ASP B 1 742 ? -35.910 8.537 -3.827 1.00 73.08 742 ASP B N 1
ATOM 11591 C CA . ASP B 1 742 ? -35.892 9.021 -2.445 1.00 73.54 742 ASP B CA 1
ATOM 11592 C C . ASP B 1 742 ? -34.678 8.454 -1.715 1.00 75.05 742 ASP B C 1
ATOM 11593 O O . ASP B 1 742 ? -33.997 9.198 -1.007 1.00 76.78 742 ASP B O 1
ATOM 11598 N N . GLN B 1 743 ? -34.379 7.153 -1.945 1.00 67.06 743 GLN B N 1
ATOM 11599 C CA . GLN B 1 743 ? -33.214 6.441 -1.398 1.00 64.58 743 GLN B CA 1
ATOM 11600 C C . GLN B 1 743 ? -31.915 7.047 -1.896 1.00 64.42 743 GLN B C 1
ATOM 11601 O O . GLN B 1 743 ? -30.967 7.158 -1.118 1.00 62.19 743 GLN B O 1
ATOM 11607 N N . ALA B 1 744 ? -31.873 7.441 -3.193 1.00 61.53 744 ALA B N 1
ATOM 11608 C CA . ALA B 1 744 ? -30.699 8.076 -3.821 1.00 62.05 744 ALA B CA 1
ATOM 11609 C C . ALA B 1 744 ? -30.434 9.414 -3.145 1.00 68.08 744 ALA B C 1
ATOM 11610 O O . ALA B 1 744 ? -29.291 9.695 -2.791 1.00 67.10 744 ALA B O 1
ATOM 11612 N N . LEU B 1 745 ? -31.509 10.189 -2.864 1.00 67.54 745 LEU B N 1
ATOM 11613 C CA . LEU B 1 745 ? -31.410 11.469 -2.151 1.00 70.57 745 LEU B CA 1
ATOM 11614 C C . LEU B 1 745 ? -30.893 11.253 -0.722 1.00 74.03 745 LEU B C 1
ATOM 11615 O O . LEU B 1 745 ? -30.153 12.088 -0.215 1.00 75.40 745 LEU B O 1
ATOM 11620 N N . ALA B 1 746 ? -31.240 10.118 -0.098 1.00 68.46 746 ALA B N 1
ATOM 11621 C CA . ALA B 1 746 ? -30.804 9.793 1.257 1.00 68.99 746 ALA B CA 1
ATOM 11622 C C . ALA B 1 746 ? -29.292 9.455 1.328 1.00 74.15 746 ALA B C 1
ATOM 11623 O O . ALA B 1 746 ? -28.633 9.832 2.299 1.00 75.27 746 ALA B O 1
ATOM 11625 N N . LEU B 1 747 ? -28.747 8.780 0.298 1.00 69.45 747 LEU B N 1
ATOM 11626 C CA . LEU B 1 747 ? -27.330 8.403 0.238 1.00 67.51 747 LEU B CA 1
ATOM 11627 C C . LEU B 1 747 ? -26.442 9.501 -0.379 1.00 71.08 747 LEU B C 1
ATOM 11628 O O . LEU B 1 747 ? -25.231 9.514 -0.112 1.00 70.20 747 LEU B O 1
ATOM 11633 N N . LYS B 1 748 ? -27.026 10.411 -1.195 1.00 67.55 748 LYS B N 1
ATOM 11634 C CA . LYS B 1 748 ? -26.282 11.478 -1.891 1.00 67.88 748 LYS B CA 1
ATOM 11635 C C . LYS B 1 748 ? -25.322 12.272 -0.956 1.00 71.15 748 LYS B C 1
ATOM 11636 O O . LYS B 1 748 ? -24.169 12.393 -1.346 1.00 70.65 748 LYS B O 1
ATOM 11642 N N . PRO B 1 749 ? -25.690 12.743 0.272 1.00 69.09 749 PRO B N 1
ATOM 11643 C CA . PRO B 1 749 ? -24.711 13.500 1.077 1.00 70.05 749 PRO B CA 1
ATOM 11644 C C . PRO B 1 749 ? -23.463 12.688 1.447 1.00 71.52 749 PRO B C 1
ATOM 11645 O O . PRO B 1 749 ? -22.352 13.204 1.322 1.00 71.10 749 PRO B O 1
ATOM 11649 N N . ALA B 1 750 ? -23.647 11.420 1.862 1.00 67.17 750 ALA B N 1
ATOM 11650 C CA . ALA B 1 750 ? -22.567 10.509 2.247 1.00 64.17 750 ALA B CA 1
ATOM 11651 C C . ALA B 1 750 ? -21.716 10.099 1.069 1.00 66.40 750 ALA B C 1
ATOM 11652 O O . ALA B 1 750 ? -20.507 10.039 1.224 1.00 65.42 750 ALA B O 1
ATOM 11654 N N . SER B 1 751 ? -22.319 9.826 -0.103 1.00 63.78 751 SER B N 1
ATOM 11655 C CA . SER B 1 751 ? -21.549 9.377 -1.268 1.00 63.57 751 SER B CA 1
ATOM 11656 C C . SER B 1 751 ? -20.795 10.553 -1.936 1.00 72.66 751 SER B C 1
ATOM 11657 O O . SER B 1 751 ? -19.780 10.315 -2.591 1.00 71.02 751 SER B O 1
ATOM 11660 N N . SER B 1 752 ? -21.273 11.805 -1.733 1.00 73.00 752 SER B N 1
ATOM 11661 C CA . SER B 1 752 ? -20.637 13.035 -2.226 1.00 76.27 752 SER B CA 1
ATOM 11662 C C . SER B 1 752 ? -19.653 13.601 -1.201 1.00 83.91 752 SER B C 1
ATOM 11663 O O . SER B 1 752 ? -18.904 14.524 -1.535 1.00 85.76 752 SER B O 1
ATOM 11666 N N . SER B 1 753 ? -19.685 13.075 0.055 1.00 80.50 753 SER B N 1
ATOM 11667 C CA . SER B 1 753 ? -18.890 13.517 1.213 1.00 81.20 753 SER B CA 1
ATOM 11668 C C . SER B 1 753 ? -19.063 15.046 1.471 1.00 86.39 753 SER B C 1
ATOM 11669 O O . SER B 1 753 ? -18.082 15.744 1.761 1.00 86.99 753 SER B O 1
ATOM 11672 N N . VAL B 1 754 ? -20.320 15.552 1.381 1.00 83.51 754 VAL B N 1
ATOM 11673 C CA . VAL B 1 754 ? -20.627 16.987 1.596 1.00 86.07 754 VAL B CA 1
ATOM 11674 C C . VAL B 1 754 ? -20.320 17.384 3.050 1.00 91.85 754 VAL B C 1
ATOM 11675 O O . VAL B 1 754 ? -20.206 16.504 3.909 1.00 91.86 754 VAL B O 1
ATOM 11679 N N . ASP B 1 755 ? -20.203 18.692 3.319 1.00 89.50 755 ASP B N 1
ATOM 11680 C CA . ASP B 1 755 ? -19.979 19.212 4.663 1.00 90.70 755 ASP B CA 1
ATOM 11681 C C . ASP B 1 755 ? -21.043 18.646 5.611 1.00 93.34 755 ASP B C 1
ATOM 11682 O O . ASP B 1 755 ? -22.239 18.725 5.301 1.00 93.18 755 ASP B O 1
ATOM 11687 N N . ASN B 1 756 ? -20.588 18.019 6.726 1.00 88.46 756 ASN B N 1
ATOM 11688 C CA . ASN B 1 756 ? -21.404 17.410 7.790 1.00 88.11 756 ASN B CA 1
ATOM 11689 C C . ASN B 1 756 ? -22.313 16.284 7.231 1.00 89.09 756 ASN B C 1
ATOM 11690 O O . ASN B 1 756 ? -23.490 16.202 7.602 1.00 88.50 756 ASN B O 1
ATOM 11695 N N . TRP B 1 757 ? -21.734 15.385 6.388 1.00 83.90 757 TRP B N 1
ATOM 11696 C CA . TRP B 1 757 ? -22.449 14.263 5.771 1.00 81.62 757 TRP B CA 1
ATOM 11697 C C . TRP B 1 757 ? -22.966 13.259 6.809 1.00 86.13 757 TRP B C 1
ATOM 11698 O O . TRP B 1 757 ? -24.031 12.684 6.587 1.00 85.81 757 TRP B O 1
ATOM 11709 N N . ALA B 1 758 ? -22.218 13.036 7.918 1.00 82.74 758 ALA B N 1
ATOM 11710 C CA . ALA B 1 758 ? -22.566 12.063 8.962 1.00 81.51 758 ALA B CA 1
ATOM 11711 C C . ALA B 1 758 ? -23.905 12.385 9.621 1.00 88.66 758 ALA B C 1
ATOM 11712 O O . ALA B 1 758 ? -24.791 11.531 9.610 1.00 87.20 758 ALA B O 1
ATOM 11714 N N . GLU B 1 759 ? -24.081 13.623 10.135 1.00 88.91 759 GLU B N 1
ATOM 11715 C CA . GLU B 1 759 ? -25.333 14.040 10.763 1.00 90.73 759 GLU B CA 1
ATOM 11716 C C . GLU B 1 759 ? -26.469 14.086 9.736 1.00 92.33 759 GLU B C 1
ATOM 11717 O O . GLU B 1 759 ? -27.585 13.687 10.067 1.00 92.39 759 GLU B O 1
ATOM 11723 N N . ALA B 1 760 ? -26.180 14.517 8.485 1.00 86.10 760 ALA B N 1
ATOM 11724 C CA . ALA B 1 760 ? -27.170 14.555 7.400 1.00 84.22 760 ALA B CA 1
ATOM 11725 C C . ALA B 1 760 ? -27.650 13.115 7.028 1.00 82.15 760 ALA B C 1
ATOM 11726 O O . ALA B 1 760 ? -28.849 12.884 6.902 1.00 80.69 760 ALA B O 1
ATOM 11728 N N . THR B 1 761 ? -26.728 12.153 6.919 1.00 76.34 761 THR B N 1
ATOM 11729 C CA . THR B 1 761 ? -27.071 10.751 6.614 1.00 74.00 761 THR B CA 1
ATOM 11730 C C . THR B 1 761 ? -27.880 10.151 7.803 1.00 78.64 761 THR B C 1
ATOM 11731 O O . THR B 1 761 ? -28.857 9.429 7.580 1.00 76.20 761 THR B O 1
ATOM 11735 N N . GLU B 1 762 ? -27.489 10.516 9.046 1.00 77.99 762 GLU B N 1
ATOM 11736 C CA . GLU B 1 762 ? -28.119 10.144 10.313 1.00 78.99 762 GLU B CA 1
ATOM 11737 C C . GLU B 1 762 ? -29.587 10.597 10.340 1.00 84.02 762 GLU B C 1
ATOM 11738 O O . GLU B 1 762 ? -30.459 9.795 10.665 1.00 83.62 762 GLU B O 1
ATOM 11744 N N . GLU B 1 763 ? -29.851 11.857 9.958 1.00 82.15 763 GLU B N 1
ATOM 11745 C CA . GLU B 1 763 ? -31.187 12.434 9.923 1.00 84.07 763 GLU B CA 1
ATOM 11746 C C . GLU B 1 763 ? -32.020 11.825 8.781 1.00 87.66 763 GLU B C 1
ATOM 11747 O O . GLU B 1 763 ? -33.216 11.561 8.966 1.00 88.02 763 GLU B O 1
ATOM 11753 N N . LEU B 1 764 ? -31.375 11.555 7.624 1.00 82.21 764 LEU B N 1
ATOM 11754 C CA . LEU B 1 764 ? -32.045 10.993 6.450 1.00 80.38 764 LEU B CA 1
ATOM 11755 C C . LEU B 1 764 ? -32.434 9.526 6.682 1.00 84.16 764 LEU B C 1
ATOM 11756 O O . LEU B 1 764 ? -33.512 9.124 6.244 1.00 83.91 764 LEU B O 1
ATOM 11761 N N . ALA B 1 765 ? -31.587 8.748 7.397 1.00 80.14 765 ALA B N 1
ATOM 11762 C CA . ALA B 1 765 ? -31.858 7.358 7.764 1.00 78.68 765 ALA B CA 1
ATOM 11763 C C . ALA B 1 765 ? -33.069 7.287 8.709 1.00 85.73 765 ALA B C 1
ATOM 11764 O O . ALA B 1 765 ? -33.996 6.514 8.453 1.00 84.37 765 ALA B O 1
ATOM 11766 N N . GLN B 1 766 ? -33.090 8.158 9.756 1.00 85.46 766 GLN B N 1
ATOM 11767 C CA . GLN B 1 766 ? -34.173 8.270 10.742 1.00 86.54 766 GLN B CA 1
ATOM 11768 C C . GLN B 1 766 ? -35.488 8.624 10.039 1.00 90.11 766 GLN B C 1
ATOM 11769 O O . GLN B 1 766 ? -36.529 8.030 10.343 1.00 90.50 766 GLN B O 1
ATOM 11771 N N . GLN B 1 767 ? -35.416 9.542 9.059 1.00 84.66 767 GLN B N 1
ATOM 11772 C CA . GLN B 1 767 ? -36.535 9.969 8.224 1.00 84.67 767 GLN B CA 1
ATOM 11773 C C . GLN B 1 767 ? -37.058 8.783 7.392 1.00 86.42 767 GLN B C 1
ATOM 11774 O O . GLN B 1 767 ? -38.263 8.528 7.371 1.00 86.56 767 GLN B O 1
ATOM 11780 N N . GLN B 1 768 ? -36.139 8.031 6.755 1.00 80.92 768 GLN B N 1
ATOM 11781 C CA . GLN B 1 768 ? -36.461 6.869 5.931 1.00 78.73 768 GLN B CA 1
ATOM 11782 C C . GLN B 1 768 ? -37.035 5.714 6.780 1.00 83.92 768 GLN B C 1
ATOM 11783 O O . GLN B 1 768 ? -37.929 5.015 6.312 1.00 81.96 768 GLN B O 1
ATOM 11789 N N . GLN B 1 769 ? -36.559 5.545 8.025 1.00 83.96 769 GLN B N 1
ATOM 11790 C CA . GLN B 1 769 ? -37.053 4.520 8.951 1.00 85.21 769 GLN B CA 1
ATOM 11791 C C . GLN B 1 769 ? -38.534 4.761 9.273 1.00 93.71 769 GLN B C 1
ATOM 11792 O O . GLN B 1 769 ? -39.295 3.794 9.372 1.00 92.87 769 GLN B O 1
ATOM 11798 N N . LEU B 1 770 ? -38.939 6.050 9.396 1.00 93.76 770 LEU B N 1
ATOM 11799 C CA . LEU B 1 770 ? -40.316 6.456 9.681 1.00 96.77 770 LEU B CA 1
ATOM 11800 C C . LEU B 1 770 ? -41.261 6.134 8.528 1.00 102.42 770 LEU B C 1
ATOM 11801 O O . LEU B 1 770 ? -42.337 5.595 8.785 1.00 103.29 770 LEU B O 1
ATOM 11806 N N . LEU B 1 771 ? -40.880 6.454 7.266 1.00 98.86 771 LEU B N 1
ATOM 11807 C CA . LEU B 1 771 ? -41.736 6.184 6.098 1.00 98.65 771 LEU B CA 1
ATOM 11808 C C . LEU B 1 771 ? -41.875 4.671 5.822 1.00 98.39 771 LEU B C 1
ATOM 11809 O O . LEU B 1 771 ? -42.792 4.274 5.099 1.00 98.16 771 LEU B O 1
ATOM 11814 N N . MET B 1 772 ? -41.022 3.833 6.457 1.00 91.44 772 MET B N 1
ATOM 11815 C CA . MET B 1 772 ? -41.053 2.375 6.327 1.00 88.19 772 MET B CA 1
ATOM 11816 C C . MET B 1 772 ? -42.203 1.740 7.143 1.00 93.63 772 MET B C 1
ATOM 11817 O O . MET B 1 772 ? -42.428 0.539 7.018 1.00 91.62 772 MET B O 1
ATOM 11822 N N . LYS B 1 773 ? -42.967 2.556 7.927 1.00 93.81 773 LYS B N 1
ATOM 11823 C CA . LYS B 1 773 ? -44.157 2.125 8.677 1.00 94.89 773 LYS B CA 1
ATOM 11824 C C . LYS B 1 773 ? -45.326 1.913 7.691 1.00 99.42 773 LYS B C 1
ATOM 11825 O O . LYS B 1 773 ? -46.334 1.289 8.048 1.00 100.67 773 LYS B O 1
ATOM 11827 N N . ALA B 1 774 ? -45.172 2.423 6.441 1.00 93.88 774 ALA B N 1
ATOM 11828 C CA . ALA B 1 774 ? -46.100 2.207 5.330 1.00 92.97 774 ALA B CA 1
ATOM 11829 C C . ALA B 1 774 ? -45.724 0.861 4.674 1.00 93.26 774 ALA B C 1
ATOM 11830 O O . ALA B 1 774 ? -44.690 0.758 4.000 1.00 89.80 774 ALA B O 1
ATOM 11832 N N . ASN B 1 775 ? -46.526 -0.192 4.939 1.00 90.63 775 ASN B N 1
ATOM 11833 C CA . ASN B 1 775 ? -46.252 -1.550 4.453 1.00 88.50 775 ASN B CA 1
ATOM 11834 C C . ASN B 1 775 ? -46.339 -1.651 2.929 1.00 89.63 775 ASN B C 1
ATOM 11835 O O . ASN B 1 775 ? -45.690 -2.526 2.336 1.00 86.55 775 ASN B O 1
ATOM 11840 N N . ASN B 1 776 ? -47.076 -0.707 2.298 1.00 86.62 776 ASN B N 1
ATOM 11841 C CA . ASN B 1 776 ? -47.189 -0.599 0.844 1.00 85.12 776 ASN B CA 1
ATOM 11842 C C . ASN B 1 776 ? -45.819 -0.235 0.213 1.00 83.91 776 ASN B C 1
ATOM 11843 O O . ASN B 1 776 ? -45.617 -0.498 -0.971 1.00 82.98 776 ASN B O 1
ATOM 11848 N N . LEU B 1 777 ? -44.884 0.328 1.007 1.00 76.90 777 LEU B N 1
ATOM 11849 C CA . LEU B 1 777 ? -43.543 0.687 0.535 1.00 74.94 777 LEU B CA 1
ATOM 11850 C C . LEU B 1 777 ? -42.540 -0.478 0.683 1.00 76.93 777 LEU B C 1
ATOM 11851 O O . LEU B 1 777 ? -41.407 -0.360 0.207 1.00 74.94 777 LEU B O 1
ATOM 11856 N N . LEU B 1 778 ? -42.977 -1.607 1.298 1.00 73.30 778 LEU B N 1
ATOM 11857 C CA . LEU B 1 778 ? -42.155 -2.796 1.545 1.00 70.36 778 LEU B CA 1
ATOM 11858 C C . LEU B 1 778 ? -42.431 -3.923 0.533 1.00 71.74 778 LEU B C 1
ATOM 11859 O O . LEU B 1 778 ? -43.474 -4.572 0.573 1.00 71.95 778 LEU B O 1
ATOM 11864 N N . LYS B 1 779 ? -41.471 -4.157 -0.363 1.00 65.45 779 LYS B N 1
ATOM 11865 C CA . LYS B 1 779 ? -41.495 -5.196 -1.395 1.00 63.29 779 LYS B CA 1
ATOM 11866 C C . LYS B 1 779 ? -40.073 -5.430 -1.843 1.00 65.40 779 LYS B C 1
ATOM 11867 O O . LYS B 1 779 ? -39.343 -4.454 -2.042 1.00 66.64 779 LYS B O 1
ATOM 11869 N N . SER B 1 780 ? -39.647 -6.692 -1.980 1.00 57.43 780 SER B N 1
ATOM 11870 C CA . SER B 1 780 ? -38.272 -6.961 -2.405 1.00 54.98 780 SER B CA 1
ATOM 11871 C C . SER B 1 780 ? -38.034 -6.558 -3.867 1.00 57.96 780 SER B C 1
ATOM 11872 O O . SER B 1 780 ? -38.689 -7.061 -4.784 1.00 57.40 780 SER B O 1
ATOM 11875 N N . SER B 1 781 ? -37.067 -5.671 -4.072 1.00 54.33 781 SER B N 1
ATOM 11876 C CA . SER B 1 781 ? -36.607 -5.258 -5.393 1.00 54.54 781 SER B CA 1
ATOM 11877 C C . SER B 1 781 ? -36.104 -6.506 -6.178 1.00 58.04 781 SER B C 1
ATOM 11878 O O . SER B 1 781 ? -36.235 -6.553 -7.401 1.00 58.43 781 SER B O 1
ATOM 11881 N N . LEU B 1 782 ? -35.567 -7.527 -5.455 1.00 53.17 782 LEU B N 1
ATOM 11882 C CA . LEU B 1 782 ? -35.089 -8.782 -6.045 1.00 51.83 782 LEU B CA 1
ATOM 11883 C C . LEU B 1 782 ? -36.236 -9.527 -6.764 1.00 57.87 782 LEU B C 1
ATOM 11884 O O . LEU B 1 782 ? -36.036 -10.034 -7.870 1.00 57.86 782 LEU B O 1
ATOM 11889 N N . THR B 1 783 ? -37.446 -9.515 -6.179 1.00 55.44 783 THR B N 1
ATOM 11890 C CA . THR B 1 783 ? -38.649 -10.099 -6.781 1.00 56.10 783 THR B CA 1
ATOM 11891 C C . THR B 1 783 ? -39.092 -9.239 -7.982 1.00 62.61 783 THR B C 1
ATOM 11892 O O . THR B 1 783 ? -39.439 -9.789 -9.030 1.00 63.09 783 THR B O 1
ATOM 11896 N N . GLU B 1 784 ? -39.062 -7.899 -7.824 1.00 59.07 784 GLU B N 1
ATOM 11897 C CA . GLU B 1 784 ? -39.388 -6.934 -8.864 1.00 60.34 784 GLU B CA 1
ATOM 11898 C C . GLU B 1 784 ? -38.458 -7.127 -10.080 1.00 63.96 784 GLU B C 1
ATOM 11899 O O . GLU B 1 784 ? -38.947 -7.162 -11.208 1.00 65.10 784 GLU B O 1
ATOM 11905 N N . THR B 1 785 ? -37.145 -7.322 -9.843 1.00 58.78 785 THR B N 1
ATOM 11906 C CA . THR B 1 785 ? -36.145 -7.586 -10.885 1.00 58.02 785 THR B CA 1
ATOM 11907 C C . THR B 1 785 ? -36.483 -8.890 -11.618 1.00 63.29 785 THR B C 1
ATOM 11908 O O . THR B 1 785 ? -36.482 -8.903 -12.849 1.00 63.82 785 THR B O 1
ATOM 11912 N N . ARG B 1 786 ? -36.782 -9.968 -10.870 1.00 59.78 786 ARG B N 1
ATOM 11913 C CA . ARG B 1 786 ? -37.103 -11.276 -11.444 1.00 59.95 786 ARG B CA 1
ATOM 11914 C C . ARG B 1 786 ? -38.357 -11.194 -12.351 1.00 67.09 786 ARG B C 1
ATOM 11915 O O . ARG B 1 786 ? -38.330 -11.733 -13.463 1.00 69.54 786 ARG B O 1
ATOM 11923 N N . GLU B 1 787 ? -39.413 -10.481 -11.905 1.00 62.82 787 GLU B N 1
ATOM 11924 C CA . GLU B 1 787 ? -40.654 -10.256 -12.668 1.00 64.08 787 GLU B CA 1
ATOM 11925 C C . GLU B 1 787 ? -40.373 -9.598 -14.027 1.00 68.92 787 GLU B C 1
ATOM 11926 O O . GLU B 1 787 ? -40.838 -10.088 -15.060 1.00 69.05 787 GLU B O 1
ATOM 11932 N N . ALA B 1 788 ? -39.621 -8.485 -14.012 1.00 66.19 788 ALA B N 1
ATOM 11933 C CA . ALA B 1 788 ? -39.228 -7.712 -15.186 1.00 67.33 788 ALA B CA 1
ATOM 11934 C C . ALA B 1 788 ? -38.339 -8.538 -16.125 1.00 71.54 788 ALA B C 1
ATOM 11935 O O . ALA B 1 788 ? -38.488 -8.428 -17.345 1.00 73.71 788 ALA B O 1
ATOM 11937 N N . LEU B 1 789 ? -37.436 -9.377 -15.567 1.00 64.76 789 LEU B N 1
ATOM 11938 C CA . LEU B 1 789 ? -36.555 -10.230 -16.378 1.00 62.71 789 LEU B CA 1
ATOM 11939 C C . LEU B 1 789 ? -37.356 -11.257 -17.174 1.00 67.48 789 LEU B C 1
ATOM 11940 O O . LEU B 1 789 ? -36.979 -11.560 -18.313 1.00 66.93 789 LEU B O 1
ATOM 11945 N N . GLU B 1 790 ? -38.472 -11.754 -16.585 1.00 65.70 790 GLU B N 1
ATOM 11946 C CA . GLU B 1 790 ? -39.374 -12.765 -17.144 1.00 68.30 790 GLU B CA 1
ATOM 11947 C C . GLU B 1 790 ? -40.639 -12.170 -17.799 1.00 80.63 790 GLU B C 1
ATOM 11948 O O . GLU B 1 790 ? -41.656 -12.868 -17.938 1.00 81.54 790 GLU B O 1
ATOM 11954 N N . THR B 1 791 ? -40.577 -10.885 -18.195 1.00 82.11 791 THR B N 1
ATOM 11955 C CA . THR B 1 791 ? -41.674 -10.188 -18.886 1.00 85.54 791 THR B CA 1
ATOM 11956 C C . THR B 1 791 ? -41.533 -10.396 -20.414 1.00 92.54 791 THR B C 1
ATOM 11957 O O . THR B 1 791 ? -40.413 -10.349 -20.936 1.00 91.73 791 THR B O 1
ATOM 11961 N N . ILE B 1 792 ? -42.679 -10.598 -21.116 1.00 91.71 792 ILE B N 1
ATOM 11962 C CA . ILE B 1 792 ? -42.781 -10.779 -22.574 1.00 125.09 792 ILE B CA 1
ATOM 11963 C C . ILE B 1 792 ? -43.487 -9.562 -23.203 1.00 146.09 792 ILE B C 1
ATOM 11964 O O . ILE B 1 792 ? -44.036 -8.716 -22.495 1.00 105.20 792 ILE B O 1
ATOM 11969 N N . GLU C 1 27 ? -62.701 -0.071 28.175 1.00 66.60 27 GLU C N 1
ATOM 11970 C CA . GLU C 1 27 ? -62.299 -0.827 29.359 1.00 68.08 27 GLU C CA 1
ATOM 11971 C C . GLU C 1 27 ? -63.530 -1.622 29.864 1.00 73.86 27 GLU C C 1
ATOM 11972 O O . GLU C 1 27 ? -63.689 -2.792 29.501 1.00 71.39 27 GLU C O 1
ATOM 11978 N N . ASP C 1 28 ? -64.433 -0.959 30.628 1.00 73.18 28 ASP C N 1
ATOM 11979 C CA . ASP C 1 28 ? -65.737 -1.468 31.074 1.00 72.92 28 ASP C CA 1
ATOM 11980 C C . ASP C 1 28 ? -66.698 -1.462 29.859 1.00 72.75 28 ASP C C 1
ATOM 11981 O O . ASP C 1 28 ? -67.789 -2.048 29.881 1.00 72.43 28 ASP C O 1
ATOM 11986 N N . VAL C 1 29 ? -66.268 -0.762 28.805 1.00 65.19 29 VAL C N 1
ATOM 11987 C CA . VAL C 1 29 ? -66.987 -0.571 27.557 1.00 62.40 29 VAL C CA 1
ATOM 11988 C C . VAL C 1 29 ? -66.405 -1.524 26.501 1.00 60.91 29 VAL C C 1
ATOM 11989 O O . VAL C 1 29 ? -67.160 -2.019 25.670 1.00 59.39 29 VAL C O 1
ATOM 11993 N N . LEU C 1 30 ? -65.090 -1.828 26.564 1.00 54.65 30 LEU C N 1
ATOM 11994 C CA . LEU C 1 30 ? -64.462 -2.785 25.659 1.00 52.07 30 LEU C CA 1
ATOM 11995 C C . LEU C 1 30 ? -65.150 -4.154 25.785 1.00 52.50 30 LEU C C 1
ATOM 11996 O O . LEU C 1 30 ? -65.518 -4.753 24.771 1.00 50.19 30 LEU C O 1
ATOM 12001 N N . ILE C 1 31 ? -65.333 -4.628 27.024 1.00 48.50 31 ILE C N 1
ATOM 12002 C CA . ILE C 1 31 ? -65.919 -5.943 27.254 1.00 47.73 31 ILE C CA 1
ATOM 12003 C C . ILE C 1 31 ? -67.439 -5.844 27.258 1.00 51.76 31 ILE C C 1
ATOM 12004 O O . ILE C 1 31 ? -68.002 -5.185 28.131 1.00 52.76 31 ILE C O 1
ATOM 12009 N N . PRO C 1 32 ? -68.115 -6.533 26.302 1.00 48.45 32 PRO C N 1
ATOM 12010 C CA . PRO C 1 32 ? -69.586 -6.553 26.314 1.00 49.11 32 PRO C CA 1
ATOM 12011 C C . PRO C 1 32 ? -70.119 -7.313 27.539 1.00 56.07 32 PRO C C 1
ATOM 12012 O O . PRO C 1 32 ? -69.421 -8.162 28.092 1.00 54.68 32 PRO C O 1
ATOM 12016 N N . LYS C 1 33 ? -71.341 -7.003 27.975 1.00 56.03 33 LYS C N 1
ATOM 12017 C CA . LYS C 1 33 ? -71.916 -7.697 29.129 1.00 57.71 33 LYS C CA 1
ATOM 12018 C C . LYS C 1 33 ? -72.365 -9.110 28.736 1.00 59.77 33 LYS C C 1
ATOM 12019 O O . LYS C 1 33 ? -72.769 -9.341 27.588 1.00 57.34 33 LYS C O 1
ATOM 12021 N N . ARG C 1 34 ? -72.263 -10.061 29.697 1.00 55.81 34 ARG C N 1
ATOM 12022 C CA . ARG C 1 34 ? -72.720 -11.441 29.526 1.00 53.90 34 ARG C CA 1
ATOM 12023 C C . ARG C 1 34 ? -74.189 -11.461 29.167 1.00 55.50 34 ARG C C 1
ATOM 12024 O O . ARG C 1 34 ? -74.967 -10.645 29.659 1.00 56.54 34 ARG C O 1
ATOM 12032 N N . PHE C 1 35 ? -74.564 -12.374 28.292 1.00 49.88 35 PHE C N 1
ATOM 12033 C CA . PHE C 1 35 ? -75.953 -12.508 27.892 1.00 47.69 35 PHE C CA 1
ATOM 12034 C C . PHE C 1 35 ? -76.671 -13.337 28.940 1.00 52.90 35 PHE C C 1
ATOM 12035 O O . PHE C 1 35 ? -76.168 -14.382 29.353 1.00 52.20 35 PHE C O 1
ATOM 12043 N N . ARG C 1 36 ? -77.805 -12.830 29.416 1.00 52.05 36 ARG C N 1
ATOM 12044 C CA . ARG C 1 36 ? -78.666 -13.521 30.374 1.00 53.45 36 ARG C CA 1
ATOM 12045 C C . ARG C 1 36 ? -79.963 -13.838 29.654 1.00 56.17 36 ARG C C 1
ATOM 12046 O O . ARG C 1 36 ? -80.741 -12.910 29.394 1.00 57.58 36 ARG C O 1
ATOM 12054 N N . PRO C 1 37 ? -80.190 -15.117 29.260 1.00 49.21 37 PRO C N 1
ATOM 12055 C CA . PRO C 1 37 ? -81.445 -15.455 28.565 1.00 48.59 37 PRO C CA 1
ATOM 12056 C C . PRO C 1 37 ? -82.662 -15.063 29.401 1.00 56.93 37 PRO C C 1
ATOM 12057 O O . PRO C 1 37 ? -82.600 -15.111 30.630 1.00 59.31 37 PRO C O 1
ATOM 12061 N N . ALA C 1 38 ? -83.743 -14.616 28.744 1.00 53.54 38 ALA C N 1
ATOM 12062 C CA . ALA C 1 38 ? -84.982 -14.232 29.412 1.00 54.75 38 ALA C CA 1
ATOM 12063 C C . ALA C 1 38 ? -85.674 -15.461 29.998 1.00 59.97 38 ALA C C 1
ATOM 12064 O O . ALA C 1 38 ? -85.391 -16.580 29.579 1.00 57.60 38 ALA C O 1
ATOM 12066 N N . LYS C 1 39 ? -86.582 -15.258 30.962 1.00 60.63 39 LYS C N 1
ATOM 12067 C CA . LYS C 1 39 ? -87.389 -16.339 31.533 1.00 61.41 39 LYS C CA 1
ATOM 12068 C C . LYS C 1 39 ? -88.180 -16.963 30.383 1.00 64.33 39 LYS C C 1
ATOM 12069 O O . LYS C 1 39 ? -88.596 -16.241 29.468 1.00 63.89 39 LYS C O 1
ATOM 12075 N N . ASP C 1 40 ? -88.294 -18.295 30.370 1.00 59.79 40 ASP C N 1
ATOM 12076 C CA . ASP C 1 40 ? -88.938 -18.998 29.262 1.00 57.57 40 ASP C CA 1
ATOM 12077 C C . ASP C 1 40 ? -90.383 -19.310 29.611 1.00 62.93 40 ASP C C 1
ATOM 12078 O O . ASP C 1 40 ? -90.612 -20.198 30.433 1.00 63.41 40 ASP C O 1
ATOM 12083 N N . PRO C 1 41 ? -91.376 -18.620 28.982 1.00 59.63 41 PRO C N 1
ATOM 12084 C CA . PRO C 1 41 ? -92.788 -18.880 29.333 1.00 60.75 41 PRO C CA 1
ATOM 12085 C C . PRO C 1 41 ? -93.330 -20.226 28.846 1.00 64.68 41 PRO C C 1
ATOM 12086 O O . PRO C 1 41 ? -94.428 -20.607 29.244 1.00 66.37 41 PRO C O 1
ATOM 12090 N N . LEU C 1 42 ? -92.580 -20.960 28.020 1.00 58.95 42 LEU C N 1
ATOM 12091 C CA . LEU C 1 42 ? -93.055 -22.239 27.494 1.00 57.02 42 LEU C CA 1
ATOM 12092 C C . LEU C 1 42 ? -92.312 -23.435 28.108 1.00 60.46 42 LEU C C 1
ATOM 12093 O O . LEU C 1 42 ? -92.422 -24.546 27.579 1.00 59.67 42 LEU C O 1
ATOM 12098 N N . ASP C 1 43 ? -91.612 -23.234 29.247 1.00 57.74 43 ASP C N 1
ATOM 12099 C CA . ASP C 1 43 ? -90.819 -24.288 29.896 1.00 57.80 43 ASP C CA 1
ATOM 12100 C C . ASP C 1 43 ? -91.674 -25.277 30.737 1.00 63.16 43 ASP C C 1
ATOM 12101 O O . ASP C 1 43 ? -91.129 -26.023 31.560 1.00 63.98 43 ASP C O 1
ATOM 12106 N N . SER C 1 44 ? -92.989 -25.308 30.503 1.00 59.61 44 SER C N 1
ATOM 12107 C CA . SER C 1 44 ? -93.885 -26.237 31.188 1.00 60.94 44 SER C CA 1
ATOM 12108 C C . SER C 1 44 ? -94.699 -27.024 30.160 1.00 64.95 44 SER C C 1
ATOM 12109 O O . SER C 1 44 ? -95.010 -26.468 29.103 1.00 63.51 44 SER C O 1
ATOM 12112 N N . PRO C 1 45 ? -95.058 -28.307 30.433 1.00 63.11 45 PRO C N 1
ATOM 12113 C CA . PRO C 1 45 ? -95.833 -29.086 29.437 1.00 62.09 45 PRO C CA 1
ATOM 12114 C C . PRO C 1 45 ? -97.149 -28.426 29.014 1.00 66.13 45 PRO C C 1
ATOM 12115 O O . PRO C 1 45 ? -97.503 -28.512 27.844 1.00 65.37 45 PRO C O 1
ATOM 12119 N N . GLN C 1 46 ? -97.837 -27.744 29.945 1.00 63.51 46 GLN C N 1
ATOM 12120 C CA . GLN C 1 46 ? -99.112 -27.049 29.714 1.00 64.07 46 GLN C CA 1
ATOM 12121 C C . GLN C 1 46 ? -98.942 -25.899 28.710 1.00 63.42 46 GLN C C 1
ATOM 12122 O O . GLN C 1 46 ? -99.677 -25.844 27.724 1.00 61.01 46 GLN C O 1
ATOM 12128 N N . ALA C 1 47 ? -97.987 -24.982 28.970 1.00 58.43 47 ALA C N 1
ATOM 12129 C CA . ALA C 1 47 ? -97.690 -23.839 28.100 1.00 56.76 47 ALA C CA 1
ATOM 12130 C C . ALA C 1 47 ? -97.174 -24.313 26.734 1.00 58.55 47 ALA C C 1
ATOM 12131 O O . ALA C 1 47 ? -97.614 -23.772 25.716 1.00 57.27 47 ALA C O 1
ATOM 12133 N N . ALA C 1 48 ? -96.307 -25.364 26.714 1.00 53.92 48 ALA C N 1
ATOM 12134 C CA . ALA C 1 48 ? -95.757 -25.934 25.480 1.00 51.68 48 ALA C CA 1
ATOM 12135 C C . ALA C 1 48 ? -96.860 -26.576 24.635 1.00 56.50 48 ALA C C 1
ATOM 12136 O O . ALA C 1 48 ? -96.932 -26.287 23.433 1.00 54.26 48 ALA C O 1
ATOM 12138 N N . ALA C 1 49 ? -97.742 -27.407 25.264 1.00 53.85 49 ALA C N 1
ATOM 12139 C CA . ALA C 1 49 ? -98.844 -28.071 24.556 1.00 54.33 49 ALA C CA 1
ATOM 12140 C C . ALA C 1 49 ? -99.823 -27.046 23.968 1.00 60.04 49 ALA C C 1
ATOM 12141 O O . ALA C 1 49 ? -100.173 -27.148 22.790 1.00 60.01 49 ALA C O 1
ATOM 12143 N N . GLN C 1 50 ? -100.203 -26.033 24.765 1.00 57.27 50 GLN C N 1
ATOM 12144 C CA . GLN C 1 50 ? -101.113 -24.961 24.361 1.00 57.77 50 GLN C CA 1
ATOM 12145 C C . GLN C 1 50 ? -100.552 -24.196 23.150 1.00 60.10 50 GLN C C 1
ATOM 12146 O O . GLN C 1 50 ? -101.284 -23.952 22.192 1.00 60.55 50 GLN C O 1
ATOM 12152 N N . PHE C 1 51 ? -99.255 -23.852 23.194 1.00 54.28 51 PHE C N 1
ATOM 12153 C CA . PHE C 1 51 ? -98.531 -23.138 22.132 1.00 53.25 51 PHE C CA 1
ATOM 12154 C C . PHE C 1 51 ? -98.522 -23.942 20.810 1.00 57.54 51 PHE C C 1
ATOM 12155 O O . PHE C 1 51 ? -98.682 -23.358 19.741 1.00 57.76 51 PHE C O 1
ATOM 12163 N N . LEU C 1 52 ? -98.326 -25.260 20.886 1.00 53.49 52 LEU C N 1
ATOM 12164 C CA . LEU C 1 52 ? -98.338 -26.128 19.708 1.00 52.14 52 LEU C CA 1
ATOM 12165 C C . LEU C 1 52 ? -99.772 -26.301 19.187 1.00 57.77 52 LEU C C 1
ATOM 12166 O O . LEU C 1 52 ? -99.984 -26.305 17.974 1.00 57.29 52 LEU C O 1
ATOM 12171 N N . LYS C 1 53 ? -100.752 -26.386 20.103 1.00 56.41 53 LYS C N 1
ATOM 12172 C CA . LYS C 1 53 ? -102.167 -26.486 19.756 1.00 57.23 53 LYS C CA 1
ATOM 12173 C C . LYS C 1 53 ? -102.618 -25.198 19.035 1.00 60.85 53 LYS C C 1
ATOM 12174 O O . LYS C 1 53 ? -103.186 -25.286 17.945 1.00 60.15 53 LYS C O 1
ATOM 12180 N N . ASP C 1 54 ? -102.269 -24.014 19.587 1.00 57.90 54 ASP C N 1
ATOM 12181 C CA . ASP C 1 54 ? -102.582 -22.702 19.004 1.00 58.86 54 ASP C CA 1
ATOM 12182 C C . ASP C 1 54 ? -101.971 -22.536 17.609 1.00 61.36 54 ASP C C 1
ATOM 12183 O O . ASP C 1 54 ? -102.473 -21.745 16.805 1.00 62.33 54 ASP C O 1
ATOM 12188 N N . ASN C 1 55 ? -100.881 -23.271 17.332 1.00 55.13 55 ASN C N 1
ATOM 12189 C CA . ASN C 1 55 ? -100.171 -23.191 16.062 1.00 52.59 55 ASN C CA 1
ATOM 12190 C C . ASN C 1 55 ? -100.460 -24.404 15.175 1.00 57.18 55 ASN C C 1
ATOM 12191 O O . ASN C 1 55 ? -99.849 -24.540 14.124 1.00 55.36 55 ASN C O 1
ATOM 12196 N N . LYS C 1 56 ? -101.453 -25.228 15.561 1.00 56.51 56 LYS C N 1
ATOM 12197 C CA . LYS C 1 56 ? -101.946 -26.387 14.806 1.00 56.67 56 LYS C CA 1
ATOM 12198 C C . LYS C 1 56 ? -100.854 -27.430 14.559 1.00 58.36 56 LYS C C 1
ATOM 12199 O O . LYS C 1 56 ? -100.810 -28.059 13.494 1.00 57.58 56 LYS C O 1
ATOM 12205 N N . TYR C 1 57 ? -99.963 -27.605 15.554 1.00 53.10 57 TYR C N 1
ATOM 12206 C CA . TYR C 1 57 ? -98.892 -28.588 15.477 1.00 49.38 57 TYR C CA 1
ATOM 12207 C C . TYR C 1 57 ? -99.419 -29.908 16.041 1.00 51.55 57 TYR C C 1
ATOM 12208 O O . TYR C 1 57 ? -99.990 -29.930 17.134 1.00 52.48 57 TYR C O 1
ATOM 12217 N N . ARG C 1 58 ? -99.238 -31.001 15.296 1.00 46.79 58 ARG C N 1
ATOM 12218 C CA . ARG C 1 58 ? -99.750 -32.311 15.716 1.00 47.56 58 ARG C CA 1
ATOM 12219 C C . ARG C 1 58 ? -99.033 -32.884 16.959 1.00 50.96 58 ARG C C 1
ATOM 12220 O O . ARG C 1 58 ? -97.815 -33.105 16.949 1.00 49.15 58 ARG C O 1
ATOM 12228 N N . ILE C 1 59 ? -99.835 -33.137 18.010 1.00 48.69 59 ILE C N 1
ATOM 12229 C CA . ILE C 1 59 ? -99.451 -33.778 19.272 1.00 49.20 59 ILE C CA 1
ATOM 12230 C C . ILE C 1 59 ? -100.070 -35.172 19.223 1.00 54.91 59 ILE C C 1
ATOM 12231 O O . ILE C 1 59 ? -101.279 -35.294 19.011 1.00 55.11 59 ILE C O 1
ATOM 12236 N N . LEU C 1 60 ? -99.258 -36.221 19.396 1.00 51.28 60 LEU C N 1
ATOM 12237 C CA . LEU C 1 60 ? -99.778 -37.594 19.370 1.00 50.75 60 LEU C CA 1
ATOM 12238 C C . LEU C 1 60 ? -100.413 -37.967 20.682 1.00 52.02 60 LEU C C 1
ATOM 12239 O O . LEU C 1 60 ? -100.080 -37.377 21.715 1.00 50.66 60 LEU C O 1
ATOM 12244 N N . ARG C 1 61 ? -101.307 -38.974 20.654 1.00 49.54 61 ARG C N 1
ATOM 12245 C CA . ARG C 1 61 ? -101.897 -39.566 21.868 1.00 50.94 61 ARG C CA 1
ATOM 12246 C C . ARG C 1 61 ? -100.725 -40.307 22.513 1.00 54.50 61 ARG C C 1
ATOM 12247 O O . ARG C 1 61 ? -100.038 -41.044 21.787 1.00 53.09 61 ARG C O 1
ATOM 12255 N N . PRO C 1 62 ? -100.329 -39.987 23.769 1.00 51.23 62 PRO C N 1
ATOM 12256 C CA . PRO C 1 62 ? -99.077 -40.563 24.295 1.00 50.64 62 PRO C CA 1
ATOM 12257 C C . PRO C 1 62 ? -99.122 -42.069 24.475 1.00 53.94 62 PRO C C 1
ATOM 12258 O O . PRO C 1 62 ? -100.104 -42.621 24.966 1.00 55.06 62 PRO C O 1
ATOM 12262 N N . ARG C 1 63 ? -98.059 -42.731 24.023 1.00 49.26 63 ARG C N 1
ATOM 12263 C CA . ARG C 1 63 ? -97.919 -44.182 24.159 1.00 50.04 63 ARG C CA 1
ATOM 12264 C C . ARG C 1 63 ? -97.018 -44.454 25.373 1.00 56.66 63 ARG C C 1
ATOM 12265 O O . ARG C 1 63 ? -96.187 -43.611 25.735 1.00 56.97 63 ARG C O 1
ATOM 12273 N N . ALA C 1 64 ? -97.212 -45.602 26.014 1.00 55.64 64 ALA C N 1
ATOM 12274 C CA . ALA C 1 64 ? -96.499 -46.001 27.221 1.00 57.03 64 ALA C CA 1
ATOM 12275 C C . ALA C 1 64 ? -95.536 -47.154 26.950 1.00 59.57 64 ALA C C 1
ATOM 12276 O O . ALA C 1 64 ? -95.746 -47.945 26.029 1.00 57.92 64 ALA C O 1
ATOM 12278 N N . ILE C 1 65 ? -94.466 -47.228 27.748 1.00 56.72 65 ILE C N 1
ATOM 12279 C CA . ILE C 1 65 ? -93.432 -48.263 27.643 1.00 56.29 65 ILE C CA 1
ATOM 12280 C C . ILE C 1 65 ? -93.614 -49.232 28.827 1.00 64.23 65 ILE C C 1
ATOM 12281 O O . ILE C 1 65 ? -93.790 -48.732 29.942 1.00 65.28 65 ILE C O 1
ATOM 12286 N N . PRO C 1 66 ? -93.549 -50.584 28.658 1.00 62.00 66 PRO C N 1
ATOM 12287 C CA . PRO C 1 66 ? -93.656 -51.468 29.836 1.00 65.11 66 PRO C CA 1
ATOM 12288 C C . PRO C 1 66 ? -92.515 -51.205 30.834 1.00 71.44 66 PRO C C 1
ATOM 12289 O O . PRO C 1 66 ? -91.412 -50.822 30.431 1.00 69.50 66 PRO C O 1
ATOM 12293 N N . THR C 1 67 ? -92.802 -51.318 32.137 1.00 71.67 67 THR C N 1
ATOM 12294 C CA . THR C 1 67 ? -91.816 -51.066 33.193 1.00 73.66 67 THR C CA 1
ATOM 12295 C C . THR C 1 67 ? -90.635 -52.052 33.058 1.00 78.68 67 THR C C 1
ATOM 12296 O O . THR C 1 67 ? -90.836 -53.197 32.633 1.00 78.95 67 THR C O 1
ATOM 12300 N N . MET C 1 68 ? -89.402 -51.573 33.347 1.00 75.47 68 MET C N 1
ATOM 12301 C CA . MET C 1 68 ? -88.169 -52.355 33.228 1.00 76.03 68 MET C CA 1
ATOM 12302 C C . MET C 1 68 ? -88.160 -53.561 34.164 1.00 84.72 68 MET C C 1
ATOM 12303 O O . MET C 1 68 ? -88.533 -53.463 35.335 1.00 86.81 68 MET C O 1
ATOM 12308 N N . VAL C 1 69 ? -87.761 -54.706 33.603 1.00 82.38 69 VAL C N 1
ATOM 12309 C CA . VAL C 1 69 ? -87.665 -56.003 34.256 1.00 85.31 69 VAL C CA 1
ATOM 12310 C C . VAL C 1 69 ? -86.206 -56.451 34.147 1.00 91.00 69 VAL C C 1
ATOM 12311 O O . VAL C 1 69 ? -85.597 -56.345 33.076 1.00 87.11 69 VAL C O 1
ATOM 12315 N N . GLU C 1 70 ? -85.640 -56.907 35.271 1.00 92.42 70 GLU C N 1
ATOM 12316 C CA . GLU C 1 70 ? -84.257 -57.358 35.314 1.00 93.53 70 GLU C CA 1
ATOM 12317 C C . GLU C 1 70 ? -84.171 -58.805 34.876 1.00 98.19 70 GLU C C 1
ATOM 12318 O O . GLU C 1 70 ? -84.855 -59.665 35.432 1.00 100.22 70 GLU C O 1
ATOM 12324 N N . LEU C 1 71 ? -83.373 -59.057 33.841 1.00 92.57 71 LEU C N 1
ATOM 12325 C CA . LEU C 1 71 ? -83.127 -60.396 33.302 1.00 93.42 71 LEU C CA 1
ATOM 12326 C C . LEU C 1 71 ? -81.650 -60.719 33.328 1.00 100.49 71 LEU C C 1
ATOM 12327 O O . LEU C 1 71 ? -80.825 -59.802 33.316 1.00 99.67 71 LEU C O 1
ATOM 12332 N N . GLU C 1 72 ? -81.309 -62.018 33.324 1.00 100.11 72 GLU C N 1
ATOM 12333 C CA . GLU C 1 72 ? -79.923 -62.480 33.298 1.00 101.48 72 GLU C CA 1
ATOM 12334 C C . GLU C 1 72 ? -79.400 -62.325 31.862 1.00 102.75 72 GLU C C 1
ATOM 12335 O O . GLU C 1 72 ? -80.012 -62.863 30.935 1.00 100.41 72 GLU C O 1
ATOM 12341 N N . THR C 1 73 ? -78.300 -61.555 31.675 1.00 99.49 73 THR C N 1
ATOM 12342 C CA . THR C 1 73 ? -77.689 -61.301 30.359 1.00 97.43 73 THR C CA 1
ATOM 12343 C C . THR C 1 73 ? -77.343 -62.623 29.660 1.00 104.41 73 THR C C 1
ATOM 12344 O O . THR C 1 73 ? -77.544 -62.726 28.450 1.00 102.29 73 THR C O 1
ATOM 12348 N N . ASP C 1 74 ? -76.879 -63.641 30.434 1.00 105.59 74 ASP C N 1
ATOM 12349 C CA . ASP C 1 74 ? -76.558 -64.990 29.950 1.00 107.55 74 ASP C CA 1
ATOM 12350 C C . ASP C 1 74 ? -77.779 -65.651 29.313 1.00 109.76 74 ASP C C 1
ATOM 12351 O O . ASP C 1 74 ? -77.630 -66.362 28.324 1.00 109.38 74 ASP C O 1
ATOM 12356 N N . ALA C 1 75 ? -78.981 -65.413 29.869 1.00 105.46 75 ALA C N 1
ATOM 12357 C CA . ALA C 1 75 ? -80.223 -65.971 29.339 1.00 104.72 75 ALA C CA 1
ATOM 12358 C C . ALA C 1 75 ? -80.673 -65.221 28.095 1.00 105.54 75 ALA C C 1
ATOM 12359 O O . ALA C 1 75 ? -81.069 -65.861 27.120 1.00 104.44 75 ALA C O 1
ATOM 12361 N N . ALA C 1 76 ? -80.602 -63.869 28.125 1.00 100.12 76 ALA C N 1
ATOM 12362 C CA . ALA C 1 76 ? -81.035 -63.006 27.026 1.00 96.61 76 ALA C CA 1
ATOM 12363 C C . ALA C 1 76 ? -80.067 -63.047 25.839 1.00 99.75 76 ALA C C 1
ATOM 12364 O O . ALA C 1 76 ? -80.524 -63.034 24.699 1.00 98.23 76 ALA C O 1
ATOM 12366 N N . LEU C 1 77 ? -78.747 -63.080 26.094 1.00 97.22 77 LEU C N 1
ATOM 12367 C CA . LEU C 1 77 ? -77.712 -63.141 25.055 1.00 95.99 77 LEU C CA 1
ATOM 12368 C C . LEU C 1 77 ? -76.796 -64.343 25.355 1.00 103.16 77 LEU C C 1
ATOM 12369 O O . LEU C 1 77 ? -75.701 -64.143 25.892 1.00 104.05 77 LEU C O 1
ATOM 12374 N N . PRO C 1 78 ? -77.241 -65.598 25.064 1.00 101.11 78 PRO C N 1
ATOM 12375 C CA . PRO C 1 78 ? -76.426 -66.782 25.415 1.00 103.62 78 PRO C CA 1
ATOM 12376 C C . PRO C 1 78 ? -75.086 -66.880 24.694 1.00 105.95 78 PRO C C 1
ATOM 12377 O O . PRO C 1 78 ? -74.114 -67.348 25.288 1.00 108.37 78 PRO C O 1
ATOM 12381 N N . ARG C 1 79 ? -75.034 -66.430 23.435 1.00 98.54 79 ARG C N 1
ATOM 12382 C CA . ARG C 1 79 ? -73.841 -66.449 22.587 1.00 97.53 79 ARG C CA 1
ATOM 12383 C C . ARG C 1 79 ? -72.702 -65.577 23.128 1.00 100.07 79 ARG C C 1
ATOM 12384 O O . ARG C 1 79 ? -71.549 -65.781 22.748 1.00 100.20 79 ARG C O 1
ATOM 12392 N N . LEU C 1 80 ? -73.023 -64.608 23.998 1.00 95.50 80 LEU C N 1
ATOM 12393 C CA . LEU C 1 80 ? -72.039 -63.686 24.563 1.00 94.86 80 LEU C CA 1
ATOM 12394 C C . LEU C 1 80 ? -71.795 -63.966 26.064 1.00 102.27 80 LEU C C 1
ATOM 12395 O O . LEU C 1 80 ? -71.551 -63.034 26.840 1.00 100.27 80 LEU C O 1
ATOM 12400 N N . ARG C 1 81 ? -71.823 -65.267 26.451 1.00 103.44 81 ARG C N 1
ATOM 12401 C CA . ARG C 1 81 ? -71.586 -65.732 27.822 1.00 107.12 81 ARG C CA 1
ATOM 12402 C C . ARG C 1 81 ? -70.171 -65.375 28.288 1.00 113.68 81 ARG C C 1
ATOM 12403 O O . ARG C 1 81 ? -69.975 -65.047 29.462 1.00 114.95 81 ARG C O 1
ATOM 12405 N N . GLN C 1 82 ? -69.200 -65.403 27.351 1.00 110.32 82 GLN C N 1
ATOM 12406 C CA . GLN C 1 82 ? -67.795 -65.079 27.599 1.00 111.40 82 GLN C CA 1
ATOM 12407 C C . GLN C 1 82 ? -67.614 -63.564 27.868 1.00 111.85 82 GLN C C 1
ATOM 12408 O O . GLN C 1 82 ? -66.731 -63.197 28.643 1.00 112.09 82 GLN C O 1
ATOM 12414 N N . MET C 1 83 ? -68.461 -62.703 27.263 1.00 104.97 83 MET C N 1
ATOM 12415 C CA . MET C 1 83 ? -68.416 -61.246 27.447 1.00 102.08 83 MET C CA 1
ATOM 12416 C C . MET C 1 83 ? -68.865 -60.813 28.847 1.00 107.67 83 MET C C 1
ATOM 12417 O O . MET C 1 83 ? -68.361 -59.818 29.369 1.00 106.18 83 MET C O 1
ATOM 12422 N N . VAL C 1 84 ? -69.808 -61.555 29.439 1.00 107.52 84 VAL C N 1
ATOM 12423 C CA . VAL C 1 84 ? -70.361 -61.310 30.772 1.00 109.54 84 VAL C CA 1
ATOM 12424 C C . VAL C 1 84 ? -69.315 -61.701 31.841 1.00 118.99 84 VAL C C 1
ATOM 12425 O O . VAL C 1 84 ? -69.017 -60.880 32.713 1.00 118.47 84 VAL C O 1
ATOM 12429 N N . GLU C 1 85 ? -68.749 -62.940 31.761 1.00 119.71 85 GLU C N 1
ATOM 12430 C CA . GLU C 1 85 ? -67.758 -63.435 32.729 1.00 123.45 85 GLU C CA 1
ATOM 12431 C C . GLU C 1 85 ? -66.426 -62.643 32.685 1.00 126.71 85 GLU C C 1
ATOM 12432 O O . GLU C 1 85 ? -65.695 -62.651 33.680 1.00 128.92 85 GLU C O 1
ATOM 12438 N N . ASP C 1 86 ? -66.130 -61.949 31.561 1.00 119.79 86 ASP C N 1
ATOM 12439 C CA . ASP C 1 86 ? -64.907 -61.156 31.409 1.00 118.74 86 ASP C CA 1
ATOM 12440 C C . ASP C 1 86 ? -65.133 -59.688 31.818 1.00 119.57 86 ASP C C 1
ATOM 12441 O O . ASP C 1 86 ? -64.187 -58.895 31.833 1.00 119.02 86 ASP C O 1
ATOM 12446 N N . GLY C 1 87 ? -66.373 -59.361 32.175 1.00 113.80 87 GLY C N 1
ATOM 12447 C CA . GLY C 1 87 ? -66.760 -58.042 32.655 1.00 111.01 87 GLY C CA 1
ATOM 12448 C C . GLY C 1 87 ? -67.006 -56.981 31.611 1.00 110.32 87 GLY C C 1
ATOM 12449 O O . GLY C 1 87 ? -67.064 -55.802 31.965 1.00 108.95 87 GLY C O 1
ATOM 12450 N N . LYS C 1 88 ? -67.161 -57.373 30.325 1.00 104.71 88 LYS C N 1
ATOM 12451 C CA . LYS C 1 88 ? -67.429 -56.418 29.236 1.00 100.70 88 LYS C CA 1
ATOM 12452 C C . LYS C 1 88 ? -68.887 -55.974 29.275 1.00 102.25 88 LYS C C 1
ATOM 12453 O O . LYS C 1 88 ? -69.183 -54.796 29.055 1.00 100.35 88 LYS C O 1
ATOM 12459 N N . LEU C 1 89 ? -69.786 -56.917 29.567 1.00 98.88 89 LEU C N 1
ATOM 12460 C CA . LEU C 1 89 ? -71.219 -56.687 29.703 1.00 97.47 89 LEU C CA 1
ATOM 12461 C C . LEU C 1 89 ? -71.652 -56.941 31.129 1.00 104.80 89 LEU C C 1
ATOM 12462 O O . LEU C 1 89 ? -71.087 -57.814 31.793 1.00 107.64 89 LEU C O 1
ATOM 12467 N N . LYS C 1 90 ? -72.690 -56.219 31.587 1.00 100.97 90 LYS C N 1
ATOM 12468 C CA . LYS C 1 90 ? -73.284 -56.402 32.918 1.00 102.88 90 LYS C CA 1
ATOM 12469 C C . LYS C 1 90 ? -73.897 -57.810 33.004 1.00 106.57 90 LYS C C 1
ATOM 12470 O O . LYS C 1 90 ? -74.277 -58.368 31.976 1.00 104.82 90 LYS C O 1
ATOM 12476 N N . ASP C 1 91 ? -73.975 -58.387 34.214 1.00 105.75 91 ASP C N 1
ATOM 12477 C CA . ASP C 1 91 ? -74.542 -59.730 34.431 1.00 107.59 91 ASP C CA 1
ATOM 12478 C C . ASP C 1 91 ? -76.081 -59.723 34.317 1.00 109.07 91 ASP C C 1
ATOM 12479 O O . ASP C 1 91 ? -76.691 -60.779 34.116 1.00 110.30 91 ASP C O 1
ATOM 12484 N N . THR C 1 92 ? -76.697 -58.533 34.444 1.00 101.54 92 THR C N 1
ATOM 12485 C CA . THR C 1 92 ? -78.140 -58.337 34.325 1.00 99.05 92 THR C CA 1
ATOM 12486 C C . THR C 1 92 ? -78.454 -57.319 33.232 1.00 95.94 92 THR C C 1
ATOM 12487 O O . THR C 1 92 ? -77.667 -56.409 32.982 1.00 93.16 92 THR C O 1
ATOM 12491 N N . VAL C 1 93 ? -79.618 -57.474 32.601 1.00 89.56 93 VAL C N 1
ATOM 12492 C CA . VAL C 1 93 ? -80.106 -56.597 31.537 1.00 85.05 93 VAL C CA 1
ATOM 12493 C C . VAL C 1 93 ? -81.543 -56.137 31.899 1.00 86.32 93 VAL C C 1
ATOM 12494 O O . VAL C 1 93 ? -82.378 -56.972 32.272 1.00 86.92 93 VAL C O 1
ATOM 12498 N N . SER C 1 94 ? -81.795 -54.806 31.866 1.00 80.05 94 SER C N 1
ATOM 12499 C CA . SER C 1 94 ? -83.112 -54.230 32.175 1.00 79.40 94 SER C CA 1
ATOM 12500 C C . SER C 1 94 ? -83.904 -54.064 30.882 1.00 81.74 94 SER C C 1
ATOM 12501 O O . SER C 1 94 ? -83.472 -53.347 29.989 1.00 79.99 94 SER C O 1
ATOM 12504 N N . VAL C 1 95 ? -85.025 -54.789 30.750 1.00 79.55 95 VAL C N 1
ATOM 12505 C CA . VAL C 1 95 ? -85.822 -54.802 29.520 1.00 77.46 95 VAL C CA 1
ATOM 12506 C C . VAL C 1 95 ? -87.292 -54.408 29.777 1.00 80.56 95 VAL C C 1
ATOM 12507 O O . VAL C 1 95 ? -87.836 -54.748 30.829 1.00 81.11 95 VAL C O 1
ATOM 12511 N N . PRO C 1 96 ? -87.947 -53.688 28.822 1.00 75.56 96 PRO C N 1
ATOM 12512 C CA . PRO C 1 96 ? -89.358 -53.297 29.033 1.00 75.24 96 PRO C CA 1
ATOM 12513 C C . PRO C 1 96 ? -90.296 -54.491 28.854 1.00 80.70 96 PRO C C 1
ATOM 12514 O O . PRO C 1 96 ? -90.802 -54.717 27.754 1.00 79.42 96 PRO C O 1
ATOM 12518 N N . GLU C 1 97 ? -90.499 -55.274 29.942 1.00 79.61 97 GLU C N 1
ATOM 12519 C CA . GLU C 1 97 ? -91.308 -56.495 29.954 1.00 80.77 97 GLU C CA 1
ATOM 12520 C C . GLU C 1 97 ? -92.389 -56.525 31.062 1.00 85.41 97 GLU C C 1
ATOM 12521 O O . GLU C 1 97 ? -93.188 -57.463 31.094 1.00 84.83 97 GLU C O 1
ATOM 12527 N N . GLY C 1 98 ? -92.399 -55.535 31.957 1.00 82.51 98 GLY C N 1
ATOM 12528 C CA . GLY C 1 98 ? -93.337 -55.464 33.081 1.00 84.20 98 GLY C CA 1
ATOM 12529 C C . GLY C 1 98 ? -94.817 -55.501 32.747 1.00 87.41 98 GLY C C 1
ATOM 12530 O O . GLY C 1 98 ? -95.208 -55.270 31.600 1.00 84.73 98 GLY C O 1
ATOM 12531 N N . THR C 1 99 ? -95.653 -55.795 33.762 1.00 86.83 99 THR C N 1
ATOM 12532 C CA . THR C 1 99 ? -97.122 -55.869 33.633 1.00 87.16 99 THR C CA 1
ATOM 12533 C C . THR C 1 99 ? -97.739 -54.467 33.709 1.00 89.60 99 THR C C 1
ATOM 12534 O O . THR C 1 99 ? -98.872 -54.256 33.269 1.00 88.85 99 THR C O 1
ATOM 12538 N N . THR C 1 100 ? -96.968 -53.514 34.243 1.00 85.34 100 THR C N 1
ATOM 12539 C CA . THR C 1 100 ? -97.325 -52.099 34.349 1.00 83.17 100 THR C CA 1
ATOM 12540 C C . THR C 1 100 ? -96.530 -51.333 33.295 1.00 79.73 100 THR C C 1
ATOM 12541 O O . THR C 1 100 ? -95.570 -51.872 32.745 1.00 77.71 100 THR C O 1
ATOM 12545 N N . ALA C 1 101 ? -96.940 -50.099 32.988 1.00 72.97 101 ALA C N 1
ATOM 12546 C CA . ALA C 1 101 ? -96.263 -49.295 31.978 1.00 69.37 101 ALA C CA 1
ATOM 12547 C C . ALA C 1 101 ? -95.971 -47.888 32.484 1.00 72.66 101 ALA C C 1
ATOM 12548 O O . ALA C 1 101 ? -96.423 -47.508 33.570 1.00 73.72 101 ALA C O 1
ATOM 12550 N N . PHE C 1 102 ? -95.189 -47.121 31.705 1.00 66.60 102 PHE C N 1
ATOM 12551 C CA . PHE C 1 102 ? -94.851 -45.750 32.061 1.00 65.50 102 PHE C CA 1
ATOM 12552 C C . PHE C 1 102 ? -94.794 -44.849 30.837 1.00 66.49 102 PHE C C 1
ATOM 12553 O O . PHE C 1 102 ? -94.373 -45.289 29.761 1.00 65.45 102 PHE C O 1
ATOM 12561 N N . TYR C 1 103 ? -95.184 -43.580 31.015 1.00 61.73 103 TYR C N 1
ATOM 12562 C CA . TYR C 1 103 ? -95.066 -42.575 29.964 1.00 59.34 103 TYR C CA 1
ATOM 12563 C C . TYR C 1 103 ? -93.683 -41.953 30.065 1.00 63.25 103 TYR C C 1
ATOM 12564 O O . TYR C 1 103 ? -93.333 -41.424 31.124 1.00 64.95 103 TYR C O 1
ATOM 12573 N N . PRO C 1 104 ? -92.846 -42.046 29.013 1.00 57.35 104 PRO C N 1
ATOM 12574 C CA . PRO C 1 104 ? -91.500 -41.459 29.107 1.00 55.97 104 PRO C CA 1
ATOM 12575 C C . PRO C 1 104 ? -91.549 -39.924 29.159 1.00 59.33 104 PRO C C 1
ATOM 12576 O O . PRO C 1 104 ? -92.485 -39.295 28.647 1.00 57.23 104 PRO C O 1
ATOM 12580 N N . LYS C 1 105 ? -90.565 -39.340 29.851 1.00 56.40 105 LYS C N 1
ATOM 12581 C CA . LYS C 1 105 ? -90.427 -37.904 30.069 1.00 55.03 105 LYS C CA 1
ATOM 12582 C C . LYS C 1 105 ? -88.977 -37.497 29.824 1.00 56.80 105 LYS C C 1
ATOM 12583 O O . LYS C 1 105 ? -88.055 -38.124 30.352 1.00 56.84 105 LYS C O 1
ATOM 12589 N N . TYR C 1 106 ? -88.777 -36.471 29.005 1.00 51.15 106 TYR C N 1
ATOM 12590 C CA . TYR C 1 106 ? -87.433 -36.019 28.693 1.00 50.80 106 TYR C CA 1
ATOM 12591 C C . TYR C 1 106 ? -87.361 -34.515 28.867 1.00 53.73 106 TYR C C 1
ATOM 12592 O O . TYR C 1 106 ? -87.981 -33.767 28.108 1.00 51.38 106 TYR C O 1
ATOM 12601 N N . TYR C 1 107 ? -86.621 -34.083 29.889 1.00 52.10 107 TYR C N 1
ATOM 12602 C CA . TYR C 1 107 ? -86.471 -32.673 30.220 1.00 53.25 107 TYR C CA 1
ATOM 12603 C C . TYR C 1 107 ? -85.008 -32.259 30.049 1.00 56.65 107 TYR C C 1
ATOM 12604 O O . TYR C 1 107 ? -84.206 -32.401 30.976 1.00 57.18 107 TYR C O 1
ATOM 12613 N N . PRO C 1 108 ? -84.630 -31.801 28.835 1.00 52.10 108 PRO C N 1
ATOM 12614 C CA . PRO C 1 108 ? -83.227 -31.416 28.606 1.00 51.41 108 PRO C CA 1
ATOM 12615 C C . PRO C 1 108 ? -82.852 -30.106 29.280 1.00 56.11 108 PRO C C 1
ATOM 12616 O O . PRO C 1 108 ? -83.706 -29.259 29.520 1.00 55.15 108 PRO C O 1
ATOM 12620 N N . PHE C 1 109 ? -81.563 -29.934 29.553 1.00 54.90 109 PHE C N 1
ATOM 12621 C CA . PHE C 1 109 ? -81.039 -28.695 30.120 1.00 55.65 109 PHE C CA 1
ATOM 12622 C C . PHE C 1 109 ? -80.767 -27.726 28.987 1.00 55.17 109 PHE C C 1
ATOM 12623 O O . PHE C 1 109 ? -80.374 -28.114 27.887 1.00 52.49 109 PHE C O 1
ATOM 12631 N N . HIS C 1 110 ? -81.000 -26.461 29.265 1.00 51.27 110 HIS C N 1
ATOM 12632 C CA . HIS C 1 110 ? -80.798 -25.359 28.352 1.00 48.20 110 HIS C CA 1
ATOM 12633 C C . HIS C 1 110 ? -79.852 -24.424 29.054 1.00 53.49 110 HIS C C 1
ATOM 12634 O O . HIS C 1 110 ? -80.193 -23.885 30.102 1.00 55.16 110 HIS C O 1
ATOM 12641 N N . LYS C 1 111 ? -78.615 -24.329 28.561 1.00 50.67 111 LYS C N 1
ATOM 12642 C CA . LYS C 1 111 ? -77.608 -23.480 29.196 1.00 51.01 111 LYS C CA 1
ATOM 12643 C C . LYS C 1 111 ? -76.891 -22.590 28.173 1.00 51.42 111 LYS C C 1
ATOM 12644 O O . LYS C 1 111 ? -76.581 -23.051 27.076 1.00 48.71 111 LYS C O 1
ATOM 12650 N N . PRO C 1 112 ? -76.590 -21.321 28.525 1.00 48.52 112 PRO C N 1
ATOM 12651 C CA . PRO C 1 112 ? -76.972 -20.634 29.769 1.00 50.64 112 PRO C CA 1
ATOM 12652 C C . PRO C 1 112 ? -78.486 -20.409 29.821 1.00 57.02 112 PRO C C 1
ATOM 12653 O O . PRO C 1 112 ? -79.174 -20.574 28.802 1.00 55.44 112 PRO C O 1
ATOM 12657 N N . ASP C 1 113 ? -79.014 -20.111 31.016 1.00 55.09 113 ASP C N 1
ATOM 12658 C CA . ASP C 1 113 ? -80.431 -19.803 31.180 1.00 56.26 113 ASP C CA 1
ATOM 12659 C C . ASP C 1 113 ? -80.553 -18.578 32.091 1.00 62.44 113 ASP C C 1
ATOM 12660 O O . ASP C 1 113 ? -79.526 -18.005 32.488 1.00 62.50 113 ASP C O 1
ATOM 12665 N N . HIS C 1 114 ? -81.787 -18.157 32.396 1.00 59.76 114 HIS C N 1
ATOM 12666 C CA . HIS C 1 114 ? -82.017 -16.977 33.221 1.00 61.52 114 HIS C CA 1
ATOM 12667 C C . HIS C 1 114 ? -81.363 -17.080 34.608 1.00 69.13 114 HIS C C 1
ATOM 12668 O O . HIS C 1 114 ? -80.860 -16.077 35.114 1.00 71.49 114 HIS C O 1
ATOM 12675 N N . ASP C 1 115 ? -81.330 -18.282 35.192 1.00 65.56 115 ASP C N 1
ATOM 12676 C CA . ASP C 1 115 ? -80.820 -18.496 36.540 1.00 67.70 115 ASP C CA 1
ATOM 12677 C C . ASP C 1 115 ? -79.392 -19.065 36.591 1.00 70.21 115 ASP C C 1
ATOM 12678 O O . ASP C 1 115 ? -78.839 -19.192 37.688 1.00 72.99 115 ASP C O 1
ATOM 12683 N N . GLU C 1 116 ? -78.787 -19.379 35.439 1.00 61.61 116 GLU C N 1
ATOM 12684 C CA . GLU C 1 116 ? -77.433 -19.929 35.419 1.00 59.80 116 GLU C CA 1
ATOM 12685 C C . GLU C 1 116 ? -76.635 -19.397 34.207 1.00 59.51 116 GLU C C 1
ATOM 12686 O O . GLU C 1 116 ? -76.787 -19.878 33.086 1.00 56.98 116 GLU C O 1
ATOM 12692 N N . VAL C 1 117 ? -75.804 -18.381 34.464 1.00 55.24 117 VAL C N 1
ATOM 12693 C CA . VAL C 1 117 ? -74.913 -17.724 33.521 1.00 52.53 117 VAL C CA 1
ATOM 12694 C C . VAL C 1 117 ? -73.495 -17.948 34.087 1.00 57.89 117 VAL C C 1
ATOM 12695 O O . VAL C 1 117 ? -73.012 -17.141 34.891 1.00 58.29 117 VAL C O 1
ATOM 12699 N N . GLY C 1 118 ? -72.881 -19.075 33.710 1.00 55.37 118 GLY C N 1
ATOM 12700 C CA . GLY C 1 118 ? -71.553 -19.472 34.178 1.00 56.68 118 GLY C CA 1
ATOM 12701 C C . GLY C 1 118 ? -70.473 -19.617 33.118 1.00 61.23 118 GLY C C 1
ATOM 12702 O O . GLY C 1 118 ? -70.489 -18.906 32.106 1.00 59.61 118 GLY C O 1
ATOM 12703 N N . THR C 1 119 ? -69.508 -20.546 33.361 1.00 58.70 119 THR C N 1
ATOM 12704 C CA . THR C 1 119 ? -68.361 -20.828 32.474 1.00 56.53 119 THR C CA 1
ATOM 12705 C C . THR C 1 119 ? -68.803 -21.476 31.169 1.00 57.66 119 THR C C 1
ATOM 12706 O O . THR C 1 119 ? -68.118 -21.309 30.165 1.00 57.14 119 THR C O 1
ATOM 12710 N N . PHE C 1 120 ? -69.930 -22.223 31.176 1.00 52.57 120 PHE C N 1
ATOM 12711 C CA . PHE C 1 120 ? -70.456 -22.838 29.966 1.00 48.66 120 PHE C CA 1
ATOM 12712 C C . PHE C 1 120 ? -71.070 -21.735 29.098 1.00 53.64 120 PHE C C 1
ATOM 12713 O O . PHE C 1 120 ? -71.959 -21.005 29.554 1.00 53.86 120 PHE C O 1
ATOM 12721 N N . GLY C 1 121 ? -70.550 -21.610 27.874 1.00 49.90 121 GLY C N 1
ATOM 12722 C CA . GLY C 1 121 ? -70.972 -20.613 26.899 1.00 48.01 121 GLY C CA 1
ATOM 12723 C C . GLY C 1 121 ? -70.345 -19.255 27.140 1.00 51.42 121 GLY C C 1
ATOM 12724 O O . GLY C 1 121 ? -70.789 -18.252 26.571 1.00 51.04 121 GLY C O 1
ATOM 12725 N N . ALA C 1 122 ? -69.320 -19.204 28.001 1.00 46.67 122 ALA C N 1
ATOM 12726 C CA . ALA C 1 122 ? -68.629 -17.963 28.309 1.00 46.06 122 ALA C CA 1
ATOM 12727 C C . ALA C 1 122 ? -67.811 -17.488 27.101 1.00 48.10 122 ALA C C 1
ATOM 12728 O O . ALA C 1 122 ? -67.091 -18.289 26.502 1.00 45.47 122 ALA C O 1
ATOM 12730 N N . PRO C 1 123 ? -67.937 -16.199 26.696 1.00 45.91 123 PRO C N 1
ATOM 12731 C CA . PRO C 1 123 ? -67.111 -15.707 25.577 1.00 44.73 123 PRO C CA 1
ATOM 12732 C C . PRO C 1 123 ? -65.639 -15.622 25.967 1.00 49.04 123 PRO C C 1
ATOM 12733 O O . PRO C 1 123 ? -65.339 -15.412 27.148 1.00 50.85 123 PRO C O 1
ATOM 12737 N N . ASP C 1 124 ? -64.720 -15.780 24.997 1.00 44.33 124 ASP C N 1
ATOM 12738 C CA . ASP C 1 124 ? -63.296 -15.676 25.307 1.00 43.69 124 ASP C CA 1
ATOM 12739 C C . ASP C 1 124 ? -62.867 -14.184 25.426 1.00 47.59 124 ASP C C 1
ATOM 12740 O O . ASP C 1 124 ? -62.290 -13.605 24.505 1.00 46.48 124 ASP C O 1
ATOM 12745 N N . ILE C 1 125 ? -63.130 -13.608 26.605 1.00 45.88 125 ILE C N 1
ATOM 12746 C CA . ILE C 1 125 ? -62.841 -12.224 27.016 1.00 46.57 125 ILE C CA 1
ATOM 12747 C C . ILE C 1 125 ? -61.325 -12.022 27.176 1.00 51.07 125 ILE C C 1
ATOM 12748 O O . ILE C 1 125 ? -60.836 -10.914 26.930 1.00 50.61 125 ILE C O 1
ATOM 12753 N N . THR C 1 126 ? -60.589 -13.096 27.558 1.00 46.85 126 THR C N 1
ATOM 12754 C CA . THR C 1 126 ? -59.138 -13.046 27.693 1.00 47.43 126 THR C CA 1
ATOM 12755 C C . THR C 1 126 ? -58.541 -12.788 26.309 1.00 49.52 126 THR C C 1
ATOM 12756 O O . THR C 1 126 ? -57.699 -11.897 26.177 1.00 49.57 126 THR C O 1
ATOM 12760 N N . LEU C 1 127 ? -59.010 -13.525 25.282 1.00 45.59 127 LEU C N 1
ATOM 12761 C CA . LEU C 1 127 ? -58.573 -13.339 23.888 1.00 44.32 127 LEU C CA 1
ATOM 12762 C C . LEU C 1 127 ? -58.954 -11.916 23.396 1.00 48.66 127 LEU C C 1
ATOM 12763 O O . LEU C 1 127 ? -58.151 -11.268 22.737 1.00 47.43 127 LEU C O 1
ATOM 12768 N N . LEU C 1 128 ? -60.154 -11.424 23.775 1.00 45.66 128 LEU C N 1
ATOM 12769 C CA . LEU C 1 128 ? -60.607 -10.094 23.388 1.00 45.54 128 LEU C CA 1
ATOM 12770 C C . LEU C 1 128 ? -59.609 -9.019 23.884 1.00 50.91 128 LEU C C 1
ATOM 12771 O O . LEU C 1 128 ? -59.199 -8.154 23.100 1.00 51.63 128 LEU C O 1
ATOM 12776 N N . LYS C 1 129 ? -59.189 -9.122 25.159 1.00 47.23 129 LYS C N 1
ATOM 12777 C CA . LYS C 1 129 ? -58.203 -8.238 25.789 1.00 47.96 129 LYS C CA 1
ATOM 12778 C C . LYS C 1 129 ? -56.843 -8.347 25.077 1.00 50.35 129 LYS C C 1
ATOM 12779 O O . LYS C 1 129 ? -56.253 -7.321 24.758 1.00 50.08 129 LYS C O 1
ATOM 12785 N N . GLN C 1 130 ? -56.381 -9.599 24.785 1.00 45.42 130 GLN C N 1
ATOM 12786 C CA . GLN C 1 130 ? -55.107 -9.869 24.102 1.00 45.59 130 GLN C CA 1
ATOM 12787 C C . GLN C 1 130 ? -55.080 -9.301 22.677 1.00 49.65 130 GLN C C 1
ATOM 12788 O O . GLN C 1 130 ? -54.059 -8.739 22.284 1.00 50.55 130 GLN C O 1
ATOM 12794 N N . LEU C 1 131 ? -56.192 -9.425 21.922 1.00 44.69 131 LEU C N 1
ATOM 12795 C CA . LEU C 1 131 ? -56.358 -8.853 20.584 1.00 43.39 131 LEU C CA 1
ATOM 12796 C C . LEU C 1 131 ? -56.208 -7.340 20.663 1.00 47.85 131 LEU C C 1
ATOM 12797 O O . LEU C 1 131 ? -55.555 -6.762 19.792 1.00 46.76 131 LEU C O 1
ATOM 12802 N N . THR C 1 132 ? -56.749 -6.714 21.754 1.00 45.68 132 THR C N 1
ATOM 12803 C CA . THR C 1 132 ? -56.694 -5.265 21.990 1.00 47.34 132 THR C CA 1
ATOM 12804 C C . THR C 1 132 ? -55.260 -4.829 22.336 1.00 53.21 132 THR C C 1
ATOM 12805 O O . THR C 1 132 ? -54.797 -3.822 21.806 1.00 51.43 132 THR C O 1
ATOM 12809 N N . PHE C 1 133 ? -54.566 -5.585 23.212 1.00 53.14 133 PHE C N 1
ATOM 12810 C CA . PHE C 1 133 ? -53.183 -5.290 23.582 1.00 54.88 133 PHE C CA 1
ATOM 12811 C C . PHE C 1 133 ? -52.286 -5.359 22.337 1.00 58.08 133 PHE C C 1
ATOM 12812 O O . PHE C 1 133 ? -51.478 -4.446 22.102 1.00 56.96 133 PHE C O 1
ATOM 12820 N N . PHE C 1 134 ? -52.486 -6.414 21.508 1.00 52.88 134 PHE C N 1
ATOM 12821 C CA . PHE C 1 134 ? -51.679 -6.640 20.316 1.00 51.58 134 PHE C CA 1
ATOM 12822 C C . PHE C 1 134 ? -52.008 -5.673 19.172 1.00 55.95 134 PHE C C 1
ATOM 12823 O O . PHE C 1 134 ? -51.125 -5.396 18.355 1.00 56.83 134 PHE C O 1
ATOM 12831 N N . LEU C 1 135 ? -53.223 -5.096 19.151 1.00 52.15 135 LEU C N 1
ATOM 12832 C CA . LEU C 1 135 ? -53.568 -4.128 18.118 1.00 51.86 135 LEU C CA 1
ATOM 12833 C C . LEU C 1 135 ? -52.912 -2.781 18.435 1.00 55.42 135 LEU C C 1
ATOM 12834 O O . LEU C 1 135 ? -52.393 -2.131 17.526 1.00 54.46 135 LEU C O 1
ATOM 12839 N N . LEU C 1 136 ? -52.850 -2.413 19.723 1.00 53.01 136 LEU C N 1
ATOM 12840 C CA . LEU C 1 136 ? -52.206 -1.168 20.144 1.00 55.13 136 LEU C CA 1
ATOM 12841 C C . LEU C 1 136 ? -50.693 -1.155 19.793 1.00 61.75 136 LEU C C 1
ATOM 12842 O O . LEU C 1 136 ? -50.157 -0.096 19.483 1.00 62.27 136 LEU C O 1
ATOM 12847 N N . GLU C 1 137 ? -50.051 -2.344 19.737 1.00 60.00 137 GLU C N 1
ATOM 12848 C CA . GLU C 1 137 ? -48.624 -2.561 19.450 1.00 60.96 137 GLU C CA 1
ATOM 12849 C C . GLU C 1 137 ? -48.277 -2.842 17.975 1.00 63.11 137 GLU C C 1
ATOM 12850 O O . GLU C 1 137 ? -47.086 -2.884 17.660 1.00 63.88 137 GLU C O 1
ATOM 12856 N N . ASN C 1 138 ? -49.266 -3.133 17.111 1.00 57.77 138 ASN C N 1
ATOM 12857 C CA . ASN C 1 138 ? -49.030 -3.502 15.705 1.00 57.43 138 ASN C CA 1
ATOM 12858 C C . ASN C 1 138 ? -49.980 -2.812 14.740 1.00 63.86 138 ASN C C 1
ATOM 12859 O O . ASN C 1 138 ? -51.195 -2.853 14.943 1.00 62.13 138 ASN C O 1
ATOM 12864 N N . ASP C 1 139 ? -49.443 -2.247 13.649 1.00 64.30 139 ASP C N 1
ATOM 12865 C CA . ASP C 1 139 ? -50.264 -1.581 12.628 1.00 65.66 139 ASP C CA 1
ATOM 12866 C C . ASP C 1 139 ? -50.658 -2.587 11.534 1.00 68.51 139 ASP C C 1
ATOM 12867 O O . ASP C 1 139 ? -50.164 -2.520 10.398 1.00 71.26 139 ASP C O 1
ATOM 12872 N N . PHE C 1 140 ? -51.524 -3.532 11.894 1.00 59.44 140 PHE C N 1
ATOM 12873 C CA . PHE C 1 140 ? -52.036 -4.511 10.953 1.00 57.12 140 PHE C CA 1
ATOM 12874 C C . PHE C 1 140 ? -53.228 -3.896 10.209 1.00 59.69 140 PHE C C 1
ATOM 12875 O O . PHE C 1 140 ? -54.185 -3.514 10.888 1.00 58.83 140 PHE C O 1
ATOM 12883 N N . PRO C 1 141 ? -53.218 -3.802 8.839 1.00 55.16 141 PRO C N 1
ATOM 12884 C CA . PRO C 1 141 ? -54.369 -3.199 8.126 1.00 54.19 141 PRO C CA 1
ATOM 12885 C C . PRO C 1 141 ? -55.723 -3.859 8.417 1.00 55.57 141 PRO C C 1
ATOM 12886 O O . PRO C 1 141 ? -56.731 -3.152 8.426 1.00 55.56 141 PRO C O 1
ATOM 12890 N N . THR C 1 142 ? -55.757 -5.187 8.647 1.00 49.69 142 THR C N 1
ATOM 12891 C CA . THR C 1 142 ? -57.009 -5.910 8.937 1.00 47.01 142 THR C CA 1
ATOM 12892 C C . THR C 1 142 ? -57.244 -6.067 10.454 1.00 46.68 142 THR C C 1
ATOM 12893 O O . THR C 1 142 ? -58.288 -6.586 10.849 1.00 43.72 142 THR C O 1
ATOM 12897 N N . GLY C 1 143 ? -56.277 -5.652 11.274 1.00 42.60 143 GLY C N 1
ATOM 12898 C CA . GLY C 1 143 ? -56.363 -5.716 12.732 1.00 42.05 143 GLY C CA 1
ATOM 12899 C C . GLY C 1 143 ? -57.632 -5.094 13.307 1.00 45.93 143 GLY C C 1
ATOM 12900 O O . GLY C 1 143 ? -58.354 -5.782 14.025 1.00 43.61 143 GLY C O 1
ATOM 12901 N N . PRO C 1 144 ? -57.971 -3.814 12.995 1.00 44.15 144 PRO C N 1
ATOM 12902 C CA . PRO C 1 144 ? -59.194 -3.214 13.565 1.00 44.03 144 PRO C CA 1
ATOM 12903 C C . PRO C 1 144 ? -60.478 -3.963 13.201 1.00 50.70 144 PRO C C 1
ATOM 12904 O O . PRO C 1 144 ? -61.334 -4.140 14.067 1.00 51.58 144 PRO C O 1
ATOM 12908 N N . GLU C 1 145 ? -60.591 -4.455 11.959 1.00 48.17 145 GLU C N 1
ATOM 12909 C CA . GLU C 1 145 ? -61.752 -5.210 11.514 1.00 47.24 145 GLU C CA 1
ATOM 12910 C C . GLU C 1 145 ? -61.827 -6.570 12.229 1.00 50.13 145 GLU C C 1
ATOM 12911 O O . GLU C 1 145 ? -62.929 -7.034 12.518 1.00 51.23 145 GLU C O 1
ATOM 12917 N N . THR C 1 146 ? -60.683 -7.183 12.558 1.00 44.53 146 THR C N 1
ATOM 12918 C CA . THR C 1 146 ? -60.675 -8.460 13.270 1.00 42.68 146 THR C CA 1
ATOM 12919 C C . THR C 1 146 ? -61.168 -8.238 14.701 1.00 46.16 146 THR C C 1
ATOM 12920 O O . THR C 1 146 ? -62.015 -8.996 15.166 1.00 45.08 146 THR C O 1
ATOM 12924 N N . LEU C 1 147 ? -60.634 -7.213 15.387 1.00 44.00 147 LEU C N 1
ATOM 12925 C CA . LEU C 1 147 ? -61.015 -6.891 16.753 1.00 45.22 147 LEU C CA 1
ATOM 12926 C C . LEU C 1 147 ? -62.500 -6.550 16.802 1.00 48.87 147 LEU C C 1
ATOM 12927 O O . LEU C 1 147 ? -63.215 -7.110 17.627 1.00 48.46 147 LEU C O 1
ATOM 12932 N N . ARG C 1 148 ? -62.971 -5.708 15.872 1.00 45.70 148 ARG C N 1
ATOM 12933 C CA . ARG C 1 148 ? -64.379 -5.315 15.782 1.00 45.54 148 ARG C CA 1
ATOM 12934 C C . ARG C 1 148 ? -65.313 -6.540 15.545 1.00 47.82 148 ARG C C 1
ATOM 12935 O O . ARG C 1 148 ? -66.383 -6.612 16.146 1.00 46.39 148 ARG C O 1
ATOM 12943 N N . GLN C 1 149 ? -64.898 -7.502 14.708 1.00 44.26 149 GLN C N 1
ATOM 12944 C CA . GLN C 1 149 ? -65.712 -8.694 14.419 1.00 42.70 149 GLN C CA 1
ATOM 12945 C C . GLN C 1 149 ? -65.777 -9.647 15.623 1.00 44.54 149 GLN C C 1
ATOM 12946 O O . GLN C 1 149 ? -66.850 -10.183 15.902 1.00 40.69 149 GLN C O 1
ATOM 12952 N N . VAL C 1 150 ? -64.653 -9.809 16.361 1.00 42.10 150 VAL C N 1
ATOM 12953 C CA . VAL C 1 150 ? -64.618 -10.647 17.563 1.00 41.22 150 VAL C CA 1
ATOM 12954 C C . VAL C 1 150 ? -65.488 -9.995 18.657 1.00 44.91 150 VAL C C 1
ATOM 12955 O O . VAL C 1 150 ? -66.300 -10.680 19.271 1.00 45.21 150 VAL C O 1
ATOM 12959 N N . ARG C 1 151 ? -65.375 -8.669 18.843 1.00 42.29 151 ARG C N 1
ATOM 12960 C CA . ARG C 1 151 ? -66.165 -7.952 19.837 1.00 42.70 151 ARG C CA 1
ATOM 12961 C C . ARG C 1 151 ? -67.678 -7.997 19.520 1.00 46.53 151 ARG C C 1
ATOM 12962 O O . ARG C 1 151 ? -68.484 -8.179 20.446 1.00 46.96 151 ARG C O 1
ATOM 12970 N N . GLU C 1 152 ? -68.056 -7.816 18.226 1.00 41.19 152 GLU C N 1
ATOM 12971 C CA . GLU C 1 152 ? -69.448 -7.861 17.780 1.00 41.15 152 GLU C CA 1
ATOM 12972 C C . GLU C 1 152 ? -70.005 -9.290 17.970 1.00 43.94 152 GLU C C 1
ATOM 12973 O O . GLU C 1 152 ? -71.162 -9.438 18.390 1.00 43.75 152 GLU C O 1
ATOM 12979 N N . ALA C 1 153 ? -69.171 -10.345 17.705 1.00 38.46 153 ALA C N 1
ATOM 12980 C CA . ALA C 1 153 ? -69.605 -11.734 17.890 1.00 37.50 153 ALA C CA 1
ATOM 12981 C C . ALA C 1 153 ? -69.870 -12.016 19.372 1.00 41.44 153 ALA C C 1
ATOM 12982 O O . ALA C 1 153 ? -70.888 -12.607 19.698 1.00 40.23 153 ALA C O 1
ATOM 12984 N N . ILE C 1 154 ? -68.996 -11.520 20.274 1.00 40.38 154 ILE C N 1
ATOM 12985 C CA . ILE C 1 154 ? -69.160 -11.660 21.729 1.00 40.56 154 ILE C CA 1
ATOM 12986 C C . ILE C 1 154 ? -70.455 -10.935 22.173 1.00 47.62 154 ILE C C 1
ATOM 12987 O O . ILE C 1 154 ? -71.217 -11.475 22.984 1.00 48.56 154 ILE C O 1
ATOM 12992 N N . ALA C 1 155 ? -70.716 -9.744 21.603 1.00 45.03 155 ALA C N 1
ATOM 12993 C CA . ALA C 1 155 ? -71.882 -8.917 21.950 1.00 45.96 155 ALA C CA 1
ATOM 12994 C C . ALA C 1 155 ? -73.218 -9.420 21.364 1.00 49.66 155 ALA C C 1
ATOM 12995 O O . ALA C 1 155 ? -74.255 -9.141 21.954 1.00 51.29 155 ALA C O 1
ATOM 12997 N N . THR C 1 156 ? -73.216 -10.131 20.225 1.00 45.74 156 THR C N 1
ATOM 12998 C CA . THR C 1 156 ? -74.478 -10.526 19.565 1.00 44.56 156 THR C CA 1
ATOM 12999 C C . THR C 1 156 ? -74.736 -12.032 19.497 1.00 45.72 156 THR C C 1
ATOM 13000 O O . THR C 1 156 ? -75.885 -12.426 19.252 1.00 45.68 156 THR C O 1
ATOM 13004 N N . LEU C 1 157 ? -73.698 -12.867 19.697 1.00 40.05 157 LEU C N 1
ATOM 13005 C CA . LEU C 1 157 ? -73.839 -14.323 19.674 1.00 38.68 157 LEU C CA 1
ATOM 13006 C C . LEU C 1 157 ? -73.804 -14.917 21.084 1.00 45.28 157 LEU C C 1
ATOM 13007 O O . LEU C 1 157 ? -73.485 -14.235 22.064 1.00 45.41 157 LEU C O 1
ATOM 13012 N N . GLN C 1 158 ? -74.165 -16.203 21.180 1.00 42.62 158 GLN C N 1
ATOM 13013 C CA . GLN C 1 158 ? -74.130 -16.968 22.416 1.00 41.80 158 GLN C CA 1
ATOM 13014 C C . GLN C 1 158 ? -73.987 -18.435 22.099 1.00 43.79 158 GLN C C 1
ATOM 13015 O O . GLN C 1 158 ? -74.835 -19.005 21.406 1.00 42.76 158 GLN C O 1
ATOM 13021 N N . TYR C 1 159 ? -72.914 -19.049 22.588 1.00 40.78 159 TYR C N 1
ATOM 13022 C CA . TYR C 1 159 ? -72.790 -20.488 22.471 1.00 41.56 159 TYR C CA 1
ATOM 13023 C C . TYR C 1 159 ? -73.632 -21.114 23.602 1.00 47.48 159 TYR C C 1
ATOM 13024 O O . TYR C 1 159 ? -73.569 -20.666 24.753 1.00 47.24 159 TYR C O 1
ATOM 13033 N N . GLY C 1 160 ? -74.389 -22.137 23.259 1.00 44.86 160 GLY C N 1
ATOM 13034 C CA . GLY C 1 160 ? -75.241 -22.818 24.217 1.00 44.98 160 GLY C CA 1
ATOM 13035 C C . GLY C 1 160 ? -76.285 -23.700 23.582 1.00 46.16 160 GLY C C 1
ATOM 13036 O O . GLY C 1 160 ? -76.328 -23.838 22.361 1.00 45.39 160 GLY C O 1
ATOM 13037 N N . SER C 1 161 ? -77.161 -24.268 24.422 1.00 42.40 161 SER C N 1
ATOM 13038 C CA . SER C 1 161 ? -78.183 -25.215 24.018 1.00 41.10 161 SER C CA 1
ATOM 13039 C C . SER C 1 161 ? -79.595 -24.572 23.949 1.00 45.91 161 SER C C 1
ATOM 13040 O O . SER C 1 161 ? -80.604 -25.265 24.103 1.00 45.56 161 SER C O 1
ATOM 13043 N N . GLY C 1 162 ? -79.643 -23.273 23.662 1.00 42.19 162 GLY C N 1
ATOM 13044 C CA . GLY C 1 162 ? -80.889 -22.533 23.470 1.00 42.48 162 GLY C CA 1
ATOM 13045 C C . GLY C 1 162 ? -81.908 -22.601 24.591 1.00 46.68 162 GLY C C 1
ATOM 13046 O O . GLY C 1 162 ? -81.559 -22.491 25.770 1.00 46.61 162 GLY C O 1
ATOM 13047 N N . SER C 1 163 ? -83.183 -22.762 24.222 1.00 42.58 163 SER C N 1
ATOM 13048 C CA . SER C 1 163 ? -84.297 -22.789 25.170 1.00 42.99 163 SER C CA 1
ATOM 13049 C C . SER C 1 163 ? -85.437 -23.668 24.664 1.00 45.32 163 SER C C 1
ATOM 13050 O O . SER C 1 163 ? -85.399 -24.116 23.517 1.00 42.24 163 SER C O 1
ATOM 13053 N N . TYR C 1 164 ? -86.462 -23.900 25.510 1.00 44.71 164 TYR C N 1
ATOM 13054 C CA . TYR C 1 164 ? -87.655 -24.665 25.126 1.00 43.95 164 TYR C CA 1
ATOM 13055 C C . TYR C 1 164 ? -88.405 -23.911 24.021 1.00 46.66 164 TYR C C 1
ATOM 13056 O O . TYR C 1 164 ? -88.772 -24.516 23.022 1.00 43.91 164 TYR C O 1
ATOM 13065 N N . SER C 1 165 ? -88.583 -22.578 24.184 1.00 45.94 165 SER C N 1
ATOM 13066 C CA . SER C 1 165 ? -89.243 -21.726 23.190 1.00 46.53 165 SER C CA 1
ATOM 13067 C C . SER C 1 165 ? -88.536 -21.840 21.826 1.00 49.13 165 SER C C 1
ATOM 13068 O O . SER C 1 165 ? -89.204 -22.001 20.796 1.00 47.79 165 SER C O 1
ATOM 13071 N N . GLY C 1 166 ? -87.205 -21.818 21.844 1.00 45.21 166 GLY C N 1
ATOM 13072 C CA . GLY C 1 166 ? -86.403 -21.971 20.639 1.00 43.63 166 GLY C CA 1
ATOM 13073 C C . GLY C 1 166 ? -86.644 -23.310 19.974 1.00 47.09 166 GLY C C 1
ATOM 13074 O O . GLY C 1 166 ? -86.889 -23.368 18.768 1.00 47.94 166 GLY C O 1
ATOM 13075 N N . GLN C 1 167 ? -86.639 -24.392 20.771 1.00 42.37 167 GLN C N 1
ATOM 13076 C CA . GLN C 1 167 ? -86.914 -25.745 20.280 1.00 40.89 167 GLN C CA 1
ATOM 13077 C C . GLN C 1 167 ? -88.327 -25.867 19.683 1.00 43.38 167 GLN C C 1
ATOM 13078 O O . GLN C 1 167 ? -88.494 -26.452 18.614 1.00 43.22 167 GLN C O 1
ATOM 13084 N N . LEU C 1 168 ? -89.324 -25.295 20.362 1.00 40.86 168 LEU C N 1
ATOM 13085 C CA . LEU C 1 168 ? -90.727 -25.341 19.949 1.00 42.21 168 LEU C CA 1
ATOM 13086 C C . LEU C 1 168 ? -90.968 -24.518 18.678 1.00 46.19 168 LEU C C 1
ATOM 13087 O O . LEU C 1 168 ? -91.658 -24.999 17.777 1.00 45.08 168 LEU C O 1
ATOM 13092 N N . ASN C 1 169 ? -90.375 -23.311 18.592 1.00 43.16 169 ASN C N 1
ATOM 13093 C CA . ASN C 1 169 ? -90.462 -22.453 17.410 1.00 43.71 169 ASN C CA 1
ATOM 13094 C C . ASN C 1 169 ? -89.774 -23.111 16.224 1.00 46.47 169 ASN C C 1
ATOM 13095 O O . ASN C 1 169 ? -90.260 -22.988 15.101 1.00 46.18 169 ASN C O 1
ATOM 13100 N N . ARG C 1 170 ? -88.671 -23.842 16.484 1.00 42.03 170 ARG C N 1
ATOM 13101 C CA . ARG C 1 170 ? -87.947 -24.607 15.465 1.00 41.58 170 ARG C CA 1
ATOM 13102 C C . ARG C 1 170 ? -88.853 -25.690 14.860 1.00 45.75 170 ARG C C 1
ATOM 13103 O O . ARG C 1 170 ? -88.867 -25.856 13.640 1.00 46.15 170 ARG C O 1
ATOM 13111 N N . LEU C 1 171 ? -89.626 -26.393 15.706 1.00 42.56 171 LEU C N 1
ATOM 13112 C CA . LEU C 1 171 ? -90.580 -27.419 15.246 1.00 42.04 171 LEU C CA 1
ATOM 13113 C C . LEU C 1 171 ? -91.627 -26.823 14.282 1.00 43.07 171 LEU C C 1
ATOM 13114 O O . LEU C 1 171 ? -91.911 -27.440 13.250 1.00 41.31 171 LEU C O 1
ATOM 13119 N N . LEU C 1 172 ? -92.134 -25.603 14.580 1.00 39.28 172 LEU C N 1
ATOM 13120 C CA . LEU C 1 172 ? -93.086 -24.879 13.724 1.00 38.43 172 LEU C CA 1
ATOM 13121 C C . LEU C 1 172 ? -92.466 -24.571 12.361 1.00 43.25 172 LEU C C 1
ATOM 13122 O O . LEU C 1 172 ? -93.113 -24.768 11.341 1.00 44.47 172 LEU C O 1
ATOM 13127 N N . ALA C 1 173 ? -91.207 -24.121 12.343 1.00 39.59 173 ALA C N 1
ATOM 13128 C CA . ALA C 1 173 ? -90.467 -23.825 11.116 1.00 39.06 173 ALA C CA 1
ATOM 13129 C C . ALA C 1 173 ? -90.314 -25.089 10.257 1.00 43.01 173 ALA C C 1
ATOM 13130 O O . ALA C 1 173 ? -90.548 -25.017 9.053 1.00 43.38 173 ALA C O 1
ATOM 13132 N N . MET C 1 174 ? -90.007 -26.256 10.890 1.00 39.51 174 MET C N 1
ATOM 13133 C CA . MET C 1 174 ? -89.871 -27.557 10.212 1.00 38.21 174 MET C CA 1
ATOM 13134 C C . MET C 1 174 ? -91.216 -27.957 9.569 1.00 40.54 174 MET C C 1
ATOM 13135 O O . MET C 1 174 ? -91.252 -28.328 8.400 1.00 39.36 174 MET C O 1
ATOM 13140 N N . LYS C 1 175 ? -92.314 -27.842 10.319 1.00 36.19 175 LYS C N 1
ATOM 13141 C CA . LYS C 1 175 ? -93.658 -28.133 9.807 1.00 36.65 175 LYS C CA 1
ATOM 13142 C C . LYS C 1 175 ? -94.010 -27.205 8.628 1.00 39.96 175 LYS C C 1
ATOM 13143 O O . LYS C 1 175 ? -94.609 -27.655 7.653 1.00 37.80 175 LYS C O 1
ATOM 13149 N N . GLY C 1 176 ? -93.621 -25.939 8.734 1.00 39.23 176 GLY C N 1
ATOM 13150 C CA . GLY C 1 176 ? -93.826 -24.935 7.687 1.00 40.07 176 GLY C CA 1
ATOM 13151 C C . GLY C 1 176 ? -93.132 -25.312 6.383 1.00 43.63 176 GLY C C 1
ATOM 13152 O O . GLY C 1 176 ? -93.728 -25.172 5.307 1.00 45.39 176 GLY C O 1
ATOM 13153 N N . VAL C 1 177 ? -91.884 -25.837 6.472 1.00 35.81 177 VAL C N 1
ATOM 13154 C CA . VAL C 1 177 ? -91.126 -26.310 5.290 1.00 34.92 177 VAL C CA 1
ATOM 13155 C C . VAL C 1 177 ? -91.815 -27.589 4.703 1.00 38.18 177 VAL C C 1
ATOM 13156 O O . VAL C 1 177 ? -91.983 -27.701 3.494 1.00 37.39 177 VAL C O 1
ATOM 13160 N N . ALA C 1 178 ? -92.247 -28.504 5.566 1.00 35.91 178 ALA C N 1
ATOM 13161 C CA . ALA C 1 178 ? -92.884 -29.761 5.152 1.00 36.70 178 ALA C CA 1
ATOM 13162 C C . ALA C 1 178 ? -94.288 -29.588 4.565 1.00 43.14 178 ALA C C 1
ATOM 13163 O O . ALA C 1 178 ? -94.635 -30.339 3.651 1.00 43.08 178 ALA C O 1
ATOM 13165 N N . THR C 1 179 ? -95.117 -28.665 5.119 1.00 40.10 179 THR C N 1
ATOM 13166 C CA . THR C 1 179 ? -96.525 -28.578 4.739 1.00 40.50 179 THR C CA 1
ATOM 13167 C C . THR C 1 179 ? -97.036 -27.179 4.361 1.00 46.74 179 THR C C 1
ATOM 13168 O O . THR C 1 179 ? -98.206 -27.051 4.000 1.00 46.42 179 THR C O 1
ATOM 13172 N N . GLY C 1 180 ? -96.192 -26.154 4.480 1.00 44.51 180 GLY C N 1
ATOM 13173 C CA . GLY C 1 180 ? -96.597 -24.770 4.263 1.00 45.24 180 GLY C CA 1
ATOM 13174 C C . GLY C 1 180 ? -96.671 -24.293 2.831 1.00 49.87 180 GLY C C 1
ATOM 13175 O O . GLY C 1 180 ? -97.453 -24.817 2.038 1.00 50.08 180 GLY C O 1
ATOM 13176 N N . ARG C 1 181 ? -95.866 -23.275 2.500 1.00 46.20 181 ARG C N 1
ATOM 13177 C CA . ARG C 1 181 ? -95.838 -22.652 1.161 1.00 46.54 181 ARG C CA 1
ATOM 13178 C C . ARG C 1 181 ? -95.475 -23.651 0.047 1.00 48.97 181 ARG C C 1
ATOM 13179 O O . ARG C 1 181 ? -95.947 -23.506 -1.076 1.00 49.42 181 ARG C O 1
ATOM 13187 N N . ASN C 1 182 ? -94.627 -24.646 0.357 1.00 43.97 182 ASN C N 1
ATOM 13188 C CA . ASN C 1 182 ? -94.163 -25.623 -0.620 1.00 42.37 182 ASN C CA 1
ATOM 13189 C C . ASN C 1 182 ? -94.213 -27.021 -0.003 1.00 42.59 182 ASN C C 1
ATOM 13190 O O . ASN C 1 182 ? -93.190 -27.544 0.440 1.00 42.31 182 ASN C O 1
ATOM 13195 N N . PRO C 1 183 ? -95.421 -27.644 0.054 1.00 39.53 183 PRO C N 1
ATOM 13196 C CA . PRO C 1 183 ? -95.536 -28.991 0.654 1.00 38.37 183 PRO C CA 1
ATOM 13197 C C . PRO C 1 183 ? -94.631 -30.038 -0.002 1.00 41.47 183 PRO C C 1
ATOM 13198 O O . PRO C 1 183 ? -94.395 -30.014 -1.212 1.00 41.27 183 PRO C O 1
ATOM 13202 N N . ASN C 1 184 ? -94.128 -30.956 0.823 1.00 38.49 184 ASN C N 1
ATOM 13203 C CA . ASN C 1 184 ? -93.252 -32.048 0.410 1.00 38.28 184 ASN C CA 1
ATOM 13204 C C . ASN C 1 184 ? -93.878 -32.877 -0.676 1.00 43.55 184 ASN C C 1
ATOM 13205 O O . ASN C 1 184 ? -95.103 -32.997 -0.740 1.00 42.90 184 ASN C O 1
ATOM 13210 N N . LYS C 1 185 ? -93.029 -33.430 -1.549 1.00 41.13 185 LYS C N 1
ATOM 13211 C CA . LYS C 1 185 ? -93.482 -34.334 -2.609 1.00 41.67 185 LYS C CA 1
ATOM 13212 C C . LYS C 1 185 ? -92.649 -35.598 -2.571 1.00 43.95 185 LYS C C 1
ATOM 13213 O O . LYS C 1 185 ? -91.426 -35.533 -2.395 1.00 40.90 185 LYS C O 1
ATOM 13219 N N . THR C 1 186 ? -93.294 -36.741 -2.748 1.00 40.92 186 THR C N 1
ATOM 13220 C CA . THR C 1 186 ? -92.557 -38.005 -2.827 1.00 41.44 186 THR C CA 1
ATOM 13221 C C . THR C 1 186 ? -91.832 -38.039 -4.180 1.00 47.60 186 THR C C 1
ATOM 13222 O O . THR C 1 186 ? -92.329 -37.413 -5.125 1.00 47.75 186 THR C O 1
ATOM 13226 N N . PRO C 1 187 ? -90.727 -38.803 -4.339 1.00 45.31 187 PRO C N 1
ATOM 13227 C CA . PRO C 1 187 ? -90.116 -38.934 -5.683 1.00 46.85 187 PRO C CA 1
ATOM 13228 C C . PRO C 1 187 ? -91.130 -39.337 -6.787 1.00 52.54 187 PRO C C 1
ATOM 13229 O O . PRO C 1 187 ? -91.018 -38.861 -7.920 1.00 53.21 187 PRO C O 1
ATOM 13233 N N . LYS C 1 188 ? -92.126 -40.197 -6.456 1.00 48.46 188 LYS C N 1
ATOM 13234 C CA . LYS C 1 188 ? -93.167 -40.629 -7.404 1.00 49.48 188 LYS C CA 1
ATOM 13235 C C . LYS C 1 188 ? -93.972 -39.415 -7.923 1.00 53.72 188 LYS C C 1
ATOM 13236 O O . LYS C 1 188 ? -94.163 -39.314 -9.130 1.00 54.20 188 LYS C O 1
ATOM 13242 N N . THR C 1 189 ? -94.408 -38.491 -7.014 1.00 49.35 189 THR C N 1
ATOM 13243 C CA . THR C 1 189 ? -95.149 -37.267 -7.356 1.00 49.16 189 THR C CA 1
ATOM 13244 C C . THR C 1 189 ? -94.293 -36.375 -8.298 1.00 54.36 189 THR C C 1
ATOM 13245 O O . THR C 1 189 ? -94.830 -35.789 -9.240 1.00 57.82 189 THR C O 1
ATOM 13249 N N . VAL C 1 190 ? -92.977 -36.286 -8.057 1.00 48.54 190 VAL C N 1
ATOM 13250 C CA . VAL C 1 190 ? -92.041 -35.492 -8.882 1.00 48.68 190 VAL C CA 1
ATOM 13251 C C . VAL C 1 190 ? -91.895 -36.150 -10.291 1.00 53.63 190 VAL C C 1
ATOM 13252 O O . VAL C 1 190 ? -91.747 -35.436 -11.280 1.00 54.61 190 VAL C O 1
ATOM 13256 N N . GLY C 1 191 ? -92.027 -37.476 -10.362 1.00 50.56 191 GLY C N 1
ATOM 13257 C CA . GLY C 1 191 ? -91.989 -38.234 -11.611 1.00 51.61 191 GLY C CA 1
ATOM 13258 C C . GLY C 1 191 ? -90.889 -39.272 -11.739 1.00 57.07 191 GLY C C 1
ATOM 13259 O O . GLY C 1 191 ? -90.569 -39.682 -12.859 1.00 60.39 191 GLY C O 1
ATOM 13260 N N . TYR C 1 192 ? -90.289 -39.706 -10.608 1.00 51.08 192 TYR C N 1
ATOM 13261 C CA . TYR C 1 192 ? -89.204 -40.692 -10.626 1.00 50.58 192 TYR C CA 1
ATOM 13262 C C . TYR C 1 192 ? -89.595 -42.019 -9.997 1.00 55.54 192 TYR C C 1
ATOM 13263 O O . TYR C 1 192 ? -90.233 -42.044 -8.935 1.00 55.47 192 TYR C O 1
ATOM 13272 N N . THR C 1 193 ? -89.171 -43.129 -10.639 1.00 51.52 193 THR C N 1
ATOM 13273 C CA . THR C 1 193 ? -89.306 -44.481 -10.087 1.00 50.09 193 THR C CA 1
ATOM 13274 C C . THR C 1 193 ? -88.066 -44.696 -9.197 1.00 51.83 193 THR C C 1
ATOM 13275 O O . THR C 1 193 ? -87.136 -43.883 -9.252 1.00 50.80 193 THR C O 1
ATOM 13279 N N . ASN C 1 194 ? -88.023 -45.791 -8.421 1.00 48.64 194 ASN C N 1
ATOM 13280 C CA . ASN C 1 194 ? -86.873 -46.122 -7.585 1.00 48.85 194 ASN C CA 1
ATOM 13281 C C . ASN C 1 194 ? -85.629 -46.335 -8.439 1.00 54.47 194 ASN C C 1
ATOM 13282 O O . ASN C 1 194 ? -84.560 -45.832 -8.091 1.00 53.00 194 ASN C O 1
ATOM 13287 N N . GLU C 1 195 ? -85.790 -47.035 -9.584 1.00 52.46 195 GLU C N 1
ATOM 13288 C CA . GLU C 1 195 ? -84.697 -47.336 -10.505 1.00 52.63 195 GLU C CA 1
ATOM 13289 C C . GLU C 1 195 ? -84.152 -46.063 -11.186 1.00 55.90 195 GLU C C 1
ATOM 13290 O O . GLU C 1 195 ? -82.938 -45.934 -11.316 1.00 54.86 195 GLU C O 1
ATOM 13296 N N . GLN C 1 196 ? -85.020 -45.120 -11.567 1.00 53.97 196 GLN C N 1
ATOM 13297 C CA . GLN C 1 196 ? -84.589 -43.854 -12.173 1.00 54.02 196 GLN C CA 1
ATOM 13298 C C . GLN C 1 196 ? -83.757 -43.035 -11.179 1.00 57.39 196 GLN C C 1
ATOM 13299 O O . GLN C 1 196 ? -82.726 -42.482 -11.570 1.00 58.77 196 GLN C O 1
ATOM 13305 N N . LEU C 1 197 ? -84.160 -43.016 -9.892 1.00 51.97 197 LEU C N 1
ATOM 13306 C CA . LEU C 1 197 ? -83.408 -42.334 -8.842 1.00 50.02 197 LEU C CA 1
ATOM 13307 C C . LEU C 1 197 ? -82.063 -43.004 -8.612 1.00 50.51 197 LEU C C 1
ATOM 13308 O O . LEU C 1 197 ? -81.065 -42.302 -8.469 1.00 49.52 197 LEU C O 1
ATOM 13313 N N . ALA C 1 198 ? -82.032 -44.357 -8.626 1.00 45.30 198 ALA C N 1
ATOM 13314 C CA . ALA C 1 198 ? -80.825 -45.167 -8.472 1.00 44.85 198 ALA C CA 1
ATOM 13315 C C . ALA C 1 198 ? -79.805 -44.846 -9.565 1.00 52.43 198 ALA C C 1
ATOM 13316 O O . ALA C 1 198 ? -78.609 -44.763 -9.267 1.00 54.26 198 ALA C O 1
ATOM 13318 N N . LYS C 1 199 ? -80.277 -44.612 -10.813 1.00 48.79 199 LYS C N 1
ATOM 13319 C CA . LYS C 1 199 ? -79.424 -44.249 -11.948 1.00 49.75 199 LYS C CA 1
ATOM 13320 C C . LYS C 1 199 ? -78.799 -42.868 -11.734 1.00 54.17 199 LYS C C 1
ATOM 13321 O O . LYS C 1 199 ? -77.663 -42.658 -12.142 1.00 53.96 199 LYS C O 1
ATOM 13327 N N . LEU C 1 200 ? -79.534 -41.934 -11.081 1.00 50.99 200 LEU C N 1
ATOM 13328 C CA . LEU C 1 200 ? -79.002 -40.608 -10.769 1.00 49.83 200 LEU C CA 1
ATOM 13329 C C . LEU C 1 200 ? -77.968 -40.729 -9.652 1.00 52.01 200 LEU C C 1
ATOM 13330 O O . LEU C 1 200 ? -76.875 -40.185 -9.772 1.00 53.44 200 LEU C O 1
ATOM 13335 N N . LEU C 1 201 ? -78.294 -41.496 -8.592 1.00 46.23 201 LEU C N 1
ATOM 13336 C CA . LEU C 1 201 ? -77.414 -41.731 -7.449 1.00 44.35 201 LEU C CA 1
ATOM 13337 C C . LEU C 1 201 ? -76.159 -42.488 -7.855 1.00 51.04 201 LEU C C 1
ATOM 13338 O O . LEU C 1 201 ? -75.138 -42.319 -7.209 1.00 51.32 201 LEU C O 1
ATOM 13343 N N . GLU C 1 202 ? -76.191 -43.270 -8.945 1.00 49.22 202 GLU C N 1
ATOM 13344 C CA . GLU C 1 202 ? -74.978 -43.943 -9.419 1.00 50.21 202 GLU C CA 1
ATOM 13345 C C . GLU C 1 202 ? -73.915 -42.898 -9.789 1.00 54.18 202 GLU C C 1
ATOM 13346 O O . GLU C 1 202 ? -72.718 -43.156 -9.652 1.00 54.29 202 GLU C O 1
ATOM 13352 N N . GLN C 1 203 ? -74.377 -41.702 -10.212 1.00 50.87 203 GLN C N 1
ATOM 13353 C CA . GLN C 1 203 ? -73.552 -40.558 -10.606 1.00 50.72 203 GLN C CA 1
ATOM 13354 C C . GLN C 1 203 ? -73.282 -39.586 -9.447 1.00 52.51 203 GLN C C 1
ATOM 13355 O O . GLN C 1 203 ? -72.128 -39.199 -9.259 1.00 52.80 203 GLN C O 1
ATOM 13361 N N . THR C 1 204 ? -74.334 -39.159 -8.707 1.00 46.30 204 THR C N 1
ATOM 13362 C CA . THR C 1 204 ? -74.187 -38.173 -7.634 1.00 43.92 204 THR C CA 1
ATOM 13363 C C . THR C 1 204 ? -73.763 -38.790 -6.298 1.00 46.07 204 THR C C 1
ATOM 13364 O O . THR C 1 204 ? -73.289 -38.046 -5.461 1.00 43.63 204 THR C O 1
ATOM 13368 N N . LEU C 1 205 ? -73.958 -40.104 -6.078 1.00 44.42 205 LEU C N 1
ATOM 13369 C CA . LEU C 1 205 ? -73.515 -40.814 -4.863 1.00 43.86 205 LEU C CA 1
ATOM 13370 C C . LEU C 1 205 ? -72.937 -42.212 -5.250 1.00 48.76 205 LEU C C 1
ATOM 13371 O O . LEU C 1 205 ? -73.544 -43.243 -4.913 1.00 48.00 205 LEU C O 1
ATOM 13376 N N . PRO C 1 206 ? -71.797 -42.276 -5.996 1.00 45.23 206 PRO C N 1
ATOM 13377 C CA . PRO C 1 206 ? -71.255 -43.590 -6.378 1.00 46.42 206 PRO C CA 1
ATOM 13378 C C . PRO C 1 206 ? -70.879 -44.413 -5.159 1.00 49.68 206 PRO C C 1
ATOM 13379 O O . PRO C 1 206 ? -70.272 -43.886 -4.224 1.00 47.81 206 PRO C O 1
ATOM 13383 N N . ILE C 1 207 ? -71.296 -45.680 -5.140 1.00 47.11 207 ILE C N 1
ATOM 13384 C CA . ILE C 1 207 ? -70.998 -46.555 -4.018 1.00 47.26 207 ILE C CA 1
ATOM 13385 C C . ILE C 1 207 ? -70.362 -47.850 -4.487 1.00 57.15 207 ILE C C 1
ATOM 13386 O O . ILE C 1 207 ? -70.573 -48.279 -5.622 1.00 58.72 207 ILE C O 1
ATOM 13391 N N . ASN C 1 208 ? -69.596 -48.478 -3.588 1.00 54.63 208 ASN C N 1
ATOM 13392 C CA . ASN C 1 208 ? -69.069 -49.815 -3.784 1.00 56.63 208 ASN C CA 1
ATOM 13393 C C . ASN C 1 208 ? -69.887 -50.770 -2.936 1.00 59.66 208 ASN C C 1
ATOM 13394 O O . ASN C 1 208 ? -70.687 -50.321 -2.106 1.00 57.88 208 ASN C O 1
ATOM 13399 N N . THR C 1 209 ? -69.694 -52.072 -3.116 1.00 56.90 209 THR C N 1
ATOM 13400 C CA . THR C 1 209 ? -70.366 -53.043 -2.261 1.00 56.51 209 THR C CA 1
ATOM 13401 C C . THR C 1 209 ? -69.614 -53.088 -0.924 1.00 61.85 209 THR C C 1
ATOM 13402 O O . THR C 1 209 ? -68.412 -52.786 -0.924 1.00 62.42 209 THR C O 1
ATOM 13406 N N . PRO C 1 210 ? -70.223 -53.547 0.201 1.00 57.51 210 PRO C N 1
ATOM 13407 C CA . PRO C 1 210 ? -69.415 -53.766 1.411 1.00 57.06 210 PRO C CA 1
ATOM 13408 C C . PRO C 1 210 ? -68.314 -54.794 1.132 1.00 67.18 210 PRO C C 1
ATOM 13409 O O . PRO C 1 210 ? -68.451 -55.588 0.184 1.00 69.11 210 PRO C O 1
ATOM 13413 N N . LYS C 1 211 ? -67.235 -54.805 1.940 1.00 64.82 211 LYS C N 1
ATOM 13414 C CA . LYS C 1 211 ? -66.151 -55.792 1.801 1.00 67.32 211 LYS C CA 1
ATOM 13415 C C . LYS C 1 211 ? -66.733 -57.215 1.766 1.00 72.94 211 LYS C C 1
ATOM 13416 O O . LYS C 1 211 ? -67.759 -57.461 2.404 1.00 71.37 211 LYS C O 1
ATOM 13422 N N . HIS C 1 212 ? -66.093 -58.138 1.024 1.00 72.59 212 HIS C N 1
ATOM 13423 C CA . HIS C 1 212 ? -66.522 -59.538 0.903 1.00 74.35 212 HIS C CA 1
ATOM 13424 C C . HIS C 1 212 ? -66.555 -60.223 2.278 1.00 78.25 212 HIS C C 1
ATOM 13425 O O . HIS C 1 212 ? -67.450 -61.015 2.521 1.00 77.13 212 HIS C O 1
ATOM 13432 N N . GLU C 1 213 ? -65.602 -59.900 3.170 1.00 76.80 213 GLU C N 1
ATOM 13433 C CA . GLU C 1 213 ? -65.504 -60.491 4.511 1.00 78.02 213 GLU C CA 1
ATOM 13434 C C . GLU C 1 213 ? -66.646 -60.029 5.452 1.00 79.50 213 GLU C C 1
ATOM 13435 O O . GLU C 1 213 ? -66.959 -60.738 6.411 1.00 81.60 213 GLU C O 1
ATOM 13441 N N . ASP C 1 214 ? -67.258 -58.868 5.179 1.00 71.02 214 ASP C N 1
ATOM 13442 C CA . ASP C 1 214 ? -68.353 -58.331 5.981 1.00 67.80 214 ASP C CA 1
ATOM 13443 C C . ASP C 1 214 ? -69.626 -59.183 5.851 1.00 70.48 214 ASP C C 1
ATOM 13444 O O . ASP C 1 214 ? -69.969 -59.638 4.743 1.00 70.90 214 ASP C O 1
ATOM 13449 N N . PRO C 1 215 ? -70.325 -59.442 6.985 1.00 63.95 215 PRO C N 1
ATOM 13450 C CA . PRO C 1 215 ? -71.530 -60.286 6.911 1.00 62.91 215 PRO C CA 1
ATOM 13451 C C . PRO C 1 215 ? -72.657 -59.605 6.168 1.00 63.19 215 PRO C C 1
ATOM 13452 O O . PRO C 1 215 ? -72.792 -58.372 6.182 1.00 59.64 215 PRO C O 1
ATOM 13456 N N . ASP C 1 216 ? -73.461 -60.430 5.505 1.00 60.25 216 ASP C N 1
ATOM 13457 C CA . ASP C 1 216 ? -74.657 -60.000 4.802 1.00 58.29 216 ASP C CA 1
ATOM 13458 C C . ASP C 1 216 ? -75.717 -59.556 5.817 1.00 60.54 216 ASP C C 1
ATOM 13459 O O . ASP C 1 216 ? -75.605 -59.878 7.010 1.00 61.62 216 ASP C O 1
ATOM 13464 N N . LEU C 1 217 ? -76.756 -58.858 5.346 1.00 53.22 217 LEU C N 1
ATOM 13465 C CA . LEU C 1 217 ? -77.886 -58.467 6.183 1.00 51.33 217 LEU C CA 1
ATOM 13466 C C . LEU C 1 217 ? -78.786 -59.701 6.330 1.00 58.06 217 LEU C C 1
ATOM 13467 O O . LEU C 1 217 ? -79.754 -59.855 5.591 1.00 57.47 217 LEU C O 1
ATOM 13472 N N . ARG C 1 218 ? -78.414 -60.629 7.231 1.00 55.99 218 ARG C N 1
ATOM 13473 C CA . ARG C 1 218 ? -79.153 -61.879 7.406 1.00 57.89 218 ARG C CA 1
ATOM 13474 C C . ARG C 1 218 ? -79.391 -62.244 8.868 1.00 63.85 218 ARG C C 1
ATOM 13475 O O . ARG C 1 218 ? -80.146 -63.182 9.137 1.00 64.25 218 ARG C O 1
ATOM 13483 N N . TRP C 1 219 ? -78.737 -61.539 9.801 1.00 61.37 219 TRP C N 1
ATOM 13484 C CA . TRP C 1 219 ? -78.735 -61.931 11.197 1.00 63.22 219 TRP C CA 1
ATOM 13485 C C . TRP C 1 219 ? -79.133 -60.860 12.186 1.00 67.05 219 TRP C C 1
ATOM 13486 O O . TRP C 1 219 ? -79.192 -59.667 11.861 1.00 64.13 219 TRP C O 1
ATOM 13497 N N . ALA C 1 220 ? -79.356 -61.310 13.438 1.00 65.71 220 ALA C N 1
ATOM 13498 C CA . ALA C 1 220 ? -79.611 -60.452 14.595 1.00 64.70 220 ALA C CA 1
ATOM 13499 C C . ALA C 1 220 ? -78.308 -59.701 14.925 1.00 67.83 220 ALA C C 1
ATOM 13500 O O . ALA C 1 220 ? -77.231 -60.295 14.786 1.00 68.29 220 ALA C O 1
ATOM 13502 N N . PRO C 1 221 ? -78.360 -58.416 15.338 1.00 62.88 221 PRO C N 1
ATOM 13503 C CA . PRO C 1 221 ? -77.111 -57.671 15.601 1.00 62.46 221 PRO C CA 1
ATOM 13504 C C . PRO C 1 221 ? -76.086 -58.349 16.539 1.00 69.51 221 PRO C C 1
ATOM 13505 O O . PRO C 1 221 ? -74.899 -58.259 16.254 1.00 70.40 221 PRO C O 1
ATOM 13509 N N . SER C 1 222 ? -76.513 -59.025 17.628 1.00 66.56 222 SER C N 1
ATOM 13510 C CA . SER C 1 222 ? -75.590 -59.648 18.585 1.00 67.78 222 SER C CA 1
ATOM 13511 C C . SER C 1 222 ? -74.730 -60.745 17.952 1.00 73.83 222 SER C C 1
ATOM 13512 O O . SER C 1 222 ? -73.636 -61.024 18.448 1.00 75.33 222 SER C O 1
ATOM 13515 N N . TRP C 1 223 ? -75.213 -61.346 16.855 1.00 69.96 223 TRP C N 1
ATOM 13516 C CA . TRP C 1 223 ? -74.518 -62.418 16.142 1.00 71.18 223 TRP C CA 1
ATOM 13517 C C . TRP C 1 223 ? -73.315 -61.884 15.338 1.00 71.50 223 TRP C C 1
ATOM 13518 O O . TRP C 1 223 ? -72.523 -62.674 14.819 1.00 71.13 223 TRP C O 1
ATOM 13529 N N . LEU C 1 224 ? -73.157 -60.548 15.275 1.00 66.28 224 LEU C N 1
ATOM 13530 C CA . LEU C 1 224 ? -72.055 -59.889 14.579 1.00 65.61 224 LEU C CA 1
ATOM 13531 C C . LEU C 1 224 ? -70.841 -59.674 15.504 1.00 70.34 224 LEU C C 1
ATOM 13532 O O . LEU C 1 224 ? -69.852 -59.067 15.078 1.00 69.89 224 LEU C O 1
ATOM 13537 N N . ILE C 1 225 ? -70.908 -60.195 16.748 1.00 67.40 225 ILE C N 1
ATOM 13538 C CA . ILE C 1 225 ? -69.824 -60.101 17.725 1.00 68.35 225 ILE C CA 1
ATOM 13539 C C . ILE C 1 225 ? -69.146 -61.463 17.840 1.00 75.34 225 ILE C C 1
ATOM 13540 O O . ILE C 1 225 ? -69.814 -62.464 18.107 1.00 74.62 225 ILE C O 1
ATOM 13545 N N . ASN C 1 226 ? -67.826 -61.482 17.599 1.00 75.79 226 ASN C N 1
ATOM 13546 C CA . ASN C 1 226 ? -66.933 -62.642 17.695 1.00 80.10 226 ASN C CA 1
ATOM 13547 C C . ASN C 1 226 ? -65.989 -62.365 18.885 1.00 87.38 226 ASN C C 1
ATOM 13548 O O . ASN C 1 226 ? -64.980 -61.679 18.715 1.00 85.60 226 ASN C O 1
ATOM 13553 N N . TYR C 1 227 ? -66.367 -62.805 20.108 1.00 88.03 227 TYR C N 1
ATOM 13554 C CA . TYR C 1 227 ? -65.534 -62.555 21.296 1.00 90.31 227 TYR C CA 1
ATOM 13555 C C . TYR C 1 227 ? -65.165 -63.858 22.043 1.00 98.79 227 TYR C C 1
ATOM 13556 O O . TYR C 1 227 ? -66.045 -64.619 22.442 1.00 98.53 227 TYR C O 1
ATOM 13565 N N . THR C 1 228 ? -63.856 -64.055 22.286 1.00 99.30 228 THR C N 1
ATOM 13566 C CA . THR C 1 228 ? -63.307 -65.219 23.001 1.00 104.01 228 THR C CA 1
ATOM 13567 C C . THR C 1 228 ? -62.303 -64.806 24.086 1.00 110.43 228 THR C C 1
ATOM 13568 O O . THR C 1 228 ? -62.159 -65.502 25.088 1.00 113.80 228 THR C O 1
ATOM 13572 N N . GLY C 1 229 ? -61.605 -63.707 23.847 1.00 104.53 229 GLY C N 1
ATOM 13573 C CA . GLY C 1 229 ? -60.566 -63.188 24.724 1.00 105.01 229 GLY C CA 1
ATOM 13574 C C . GLY C 1 229 ? -59.351 -62.762 23.926 1.00 107.45 229 GLY C C 1
ATOM 13575 O O . GLY C 1 229 ? -58.772 -61.706 24.189 1.00 107.37 229 GLY C O 1
ATOM 13576 N N . ASP C 1 230 ? -58.986 -63.567 22.916 1.00 102.03 230 ASP C N 1
ATOM 13577 C CA . ASP C 1 230 ? -57.842 -63.334 22.031 1.00 100.19 230 ASP C CA 1
ATOM 13578 C C . ASP C 1 230 ? -58.025 -62.061 21.166 1.00 96.12 230 ASP C C 1
ATOM 13579 O O . ASP C 1 230 ? -58.799 -62.079 20.212 1.00 93.47 230 ASP C O 1
ATOM 13584 N N . LEU C 1 231 ? -57.259 -60.984 21.476 1.00 89.52 231 LEU C N 1
ATOM 13585 C CA . LEU C 1 231 ? -57.280 -59.687 20.774 1.00 85.31 231 LEU C CA 1
ATOM 13586 C C . LEU C 1 231 ? -56.898 -59.769 19.290 1.00 87.38 231 LEU C C 1
ATOM 13587 O O . LEU C 1 231 ? -57.259 -58.869 18.507 1.00 83.00 231 LEU C O 1
ATOM 13592 N N . SER C 1 232 ? -56.140 -60.826 18.918 1.00 86.80 232 SER C N 1
ATOM 13593 C CA . SER C 1 232 ? -55.697 -61.094 17.551 1.00 86.90 232 SER C CA 1
ATOM 13594 C C . SER C 1 232 ? -56.864 -61.577 16.669 1.00 88.59 232 SER C C 1
ATOM 13595 O O . SER C 1 232 ? -56.795 -61.384 15.460 1.00 86.73 232 SER C O 1
ATOM 13598 N N . THR C 1 233 ? -57.929 -62.181 17.261 1.00 86.31 233 THR C N 1
ATOM 13599 C CA . THR C 1 233 ? -59.081 -62.712 16.506 1.00 86.59 233 THR C CA 1
ATOM 13600 C C . THR C 1 233 ? -60.422 -62.026 16.828 1.00 89.16 233 THR C C 1
ATOM 13601 O O . THR C 1 233 ? -61.299 -61.974 15.953 1.00 87.76 233 THR C O 1
ATOM 13605 N N . ASP C 1 234 ? -60.591 -61.537 18.080 1.00 85.13 234 ASP C N 1
ATOM 13606 C CA . ASP C 1 234 ? -61.799 -60.847 18.539 1.00 82.01 234 ASP C CA 1
ATOM 13607 C C . ASP C 1 234 ? -62.138 -59.711 17.596 1.00 82.36 234 ASP C C 1
ATOM 13608 O O . ASP C 1 234 ? -61.229 -58.958 17.200 1.00 81.12 234 ASP C O 1
ATOM 13613 N N . LYS C 1 235 ? -63.431 -59.636 17.186 1.00 76.03 235 LYS C N 1
ATOM 13614 C CA . LYS C 1 235 ? -63.949 -58.624 16.278 1.00 73.28 235 LYS C CA 1
ATOM 13615 C C . LYS C 1 235 ? -65.461 -58.522 16.344 1.00 73.27 235 LYS C C 1
ATOM 13616 O O . LYS C 1 235 ? -66.162 -59.535 16.411 1.00 72.40 235 LYS C O 1
ATOM 13622 N N . SER C 1 236 ? -65.949 -57.276 16.311 1.00 66.67 236 SER C N 1
ATOM 13623 C CA . SER C 1 236 ? -67.356 -56.925 16.191 1.00 63.53 236 SER C CA 1
ATOM 13624 C C . SER C 1 236 ? -67.549 -56.395 14.795 1.00 65.02 236 SER C C 1
ATOM 13625 O O . SER C 1 236 ? -66.802 -55.502 14.379 1.00 62.60 236 SER C O 1
ATOM 13628 N N . TYR C 1 237 ? -68.536 -56.941 14.061 1.00 62.09 237 TYR C N 1
ATOM 13629 C CA . TYR C 1 237 ? -68.841 -56.487 12.707 1.00 59.41 237 TYR C CA 1
ATOM 13630 C C . TYR C 1 237 ? -69.913 -55.406 12.745 1.00 59.74 237 TYR C C 1
ATOM 13631 O O . TYR C 1 237 ? -70.299 -54.874 11.693 1.00 56.39 237 TYR C O 1
ATOM 13640 N N . LEU C 1 238 ? -70.347 -55.039 13.974 1.00 57.15 238 LEU C N 1
ATOM 13641 C CA . LEU C 1 238 ? -71.341 -53.989 14.233 1.00 54.41 238 LEU C CA 1
ATOM 13642 C C . LEU C 1 238 ? -70.735 -52.613 14.034 1.00 57.52 238 LEU C C 1
ATOM 13643 O O . LEU C 1 238 ? -69.534 -52.443 14.264 1.00 58.04 238 LEU C O 1
ATOM 13648 N N . PRO C 1 239 ? -71.522 -51.608 13.598 1.00 52.84 239 PRO C N 1
ATOM 13649 C CA . PRO C 1 239 ? -70.945 -50.264 13.427 1.00 51.27 239 PRO C CA 1
ATOM 13650 C C . PRO C 1 239 ? -70.437 -49.692 14.749 1.00 56.08 239 PRO C C 1
ATOM 13651 O O . PRO C 1 239 ? -70.949 -50.053 15.816 1.00 56.91 239 PRO C O 1
ATOM 13655 N N . HIS C 1 240 ? -69.424 -48.812 14.684 1.00 51.70 240 HIS C N 1
ATOM 13656 C CA . HIS C 1 240 ? -68.907 -48.164 15.884 1.00 51.68 240 HIS C CA 1
ATOM 13657 C C . HIS C 1 240 ? -69.960 -47.171 16.368 1.00 54.77 240 HIS C C 1
ATOM 13658 O O . HIS C 1 240 ? -70.608 -46.541 15.546 1.00 52.91 240 HIS C O 1
ATOM 13665 N N . VAL C 1 241 ? -70.156 -47.066 17.684 1.00 52.56 241 VAL C N 1
ATOM 13666 C CA . VAL C 1 241 ? -71.096 -46.124 18.293 1.00 51.39 241 VAL C CA 1
ATOM 13667 C C . VAL C 1 241 ? -70.321 -45.224 19.269 1.00 58.57 241 VAL C C 1
ATOM 13668 O O . VAL C 1 241 ? -69.258 -45.618 19.760 1.00 58.57 241 VAL C O 1
ATOM 13672 N N . THR C 1 242 ? -70.853 -44.017 19.531 1.00 56.00 242 THR C N 1
ATOM 13673 C C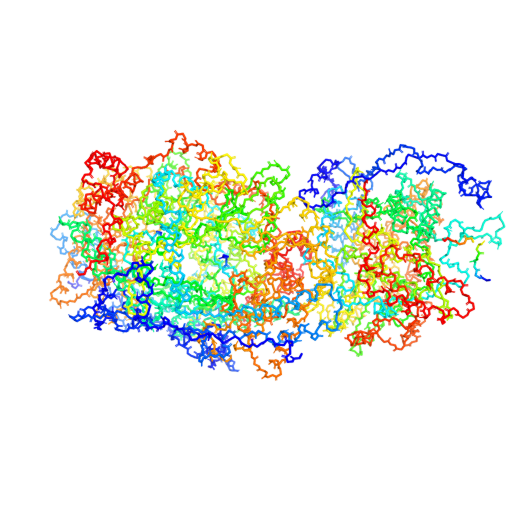A . THR C 1 242 ? -70.277 -43.078 20.486 1.00 57.24 242 THR C CA 1
ATOM 13674 C C . THR C 1 242 ? -70.831 -43.478 21.844 1.00 63.42 242 THR C C 1
ATOM 13675 O O . THR C 1 242 ? -72.017 -43.287 22.108 1.00 62.57 242 THR C O 1
ATOM 13679 N N . ILE C 1 243 ? -69.976 -44.077 22.671 1.00 61.80 243 ILE C N 1
ATOM 13680 C CA . ILE C 1 243 ? -70.284 -44.619 23.993 1.00 63.78 243 ILE C CA 1
ATOM 13681 C C . ILE C 1 243 ? -70.943 -43.573 24.905 1.00 65.85 243 ILE C C 1
ATOM 13682 O O . ILE C 1 243 ? -71.916 -43.912 25.584 1.00 67.07 243 ILE C O 1
ATOM 13687 N N . LYS C 1 244 ? -70.455 -42.319 24.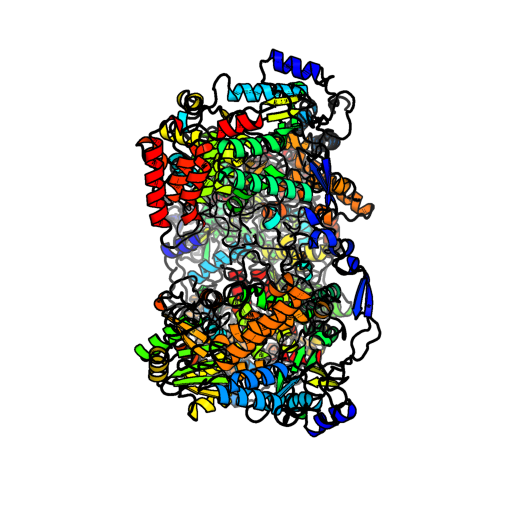884 1.00 59.10 244 LYS C N 1
ATOM 13688 C CA . LYS C 1 244 ? -70.961 -41.229 25.720 1.00 58.00 244 LYS C CA 1
ATOM 13689 C C . LYS C 1 244 ? -72.280 -40.624 25.186 1.00 60.85 244 LYS C C 1
ATOM 13690 O O . LYS C 1 244 ? -72.910 -39.843 25.905 1.00 62.36 244 LYS C O 1
ATOM 13692 N N . SER C 1 245 ? -72.693 -40.958 23.944 1.00 53.24 245 SER C N 1
ATOM 13693 C CA . SER C 1 245 ? -73.939 -40.416 23.382 1.00 50.86 245 SER C CA 1
ATOM 13694 C C . SER C 1 245 ? -75.169 -41.084 24.029 1.00 55.25 245 SER C C 1
ATOM 13695 O O . SER C 1 245 ? -75.066 -42.141 24.648 1.00 57.33 245 SER C O 1
ATOM 13698 N N . SER C 1 246 ? -76.311 -40.422 23.907 1.00 50.78 246 SER C N 1
ATOM 13699 C CA . SER C 1 246 ? -77.591 -40.826 24.469 1.00 50.46 246 SER C CA 1
ATOM 13700 C C . SER C 1 246 ? -78.063 -42.191 23.958 1.00 53.02 246 SER C C 1
ATOM 13701 O O . SER C 1 246 ? -77.972 -42.484 22.760 1.00 50.76 246 SER C O 1
ATOM 13704 N N . ALA C 1 247 ? -78.575 -43.024 24.884 1.00 51.32 247 ALA C N 1
ATOM 13705 C CA . ALA C 1 247 ? -79.169 -44.320 24.537 1.00 51.44 247 ALA C CA 1
ATOM 13706 C C . ALA C 1 247 ? -80.526 -44.114 23.829 1.00 51.52 247 ALA C C 1
ATOM 13707 O O . ALA C 1 247 ? -80.935 -44.947 23.027 1.00 50.19 247 ALA C O 1
ATOM 13709 N N . GLY C 1 248 ? -81.197 -43.007 24.150 1.00 45.89 248 GLY C N 1
ATOM 13710 C CA . GLY C 1 248 ? -82.534 -42.697 23.656 1.00 44.87 248 GLY C CA 1
ATOM 13711 C C . GLY C 1 248 ? -83.548 -43.597 24.345 1.00 49.53 248 GLY C C 1
ATOM 13712 O O . GLY C 1 248 ? -83.221 -44.264 25.344 1.00 48.72 248 GLY C O 1
ATOM 13713 N N . LEU C 1 249 ? -84.775 -43.647 23.792 1.00 46.00 249 LEU C N 1
ATOM 13714 C CA . LEU C 1 249 ? -85.851 -44.489 24.295 1.00 47.09 249 LEU C CA 1
ATOM 13715 C C . LEU C 1 249 ? -85.485 -45.949 24.145 1.00 53.35 249 LEU C C 1
ATOM 13716 O O . LEU C 1 249 ? -84.851 -46.300 23.146 1.00 51.90 249 LEU C O 1
ATOM 13721 N N . PRO C 1 250 ? -85.815 -46.816 25.128 1.00 52.77 250 PRO C N 1
ATOM 13722 C CA . PRO C 1 250 ? -86.578 -46.555 26.363 1.00 54.35 250 PRO C CA 1
ATOM 13723 C C . PRO C 1 250 ? -85.711 -46.246 27.599 1.00 60.74 250 PRO C C 1
ATOM 13724 O O . PRO C 1 250 ? -86.203 -46.344 28.733 1.00 62.93 250 PRO C O 1
ATOM 13728 N N . TYR C 1 251 ? -84.437 -45.874 27.401 1.00 56.21 251 TYR C N 1
ATOM 13729 C CA . TYR C 1 251 ? -83.536 -45.652 28.531 1.00 56.86 251 TYR C CA 1
ATOM 13730 C C . TYR C 1 251 ? -83.066 -44.206 28.670 1.00 61.55 251 TYR C C 1
ATOM 13731 O O . TYR C 1 251 ? -81.858 -43.954 28.589 1.00 60.77 251 TYR C O 1
ATOM 13740 N N . ILE C 1 252 ? -84.009 -43.273 28.959 1.00 59.60 252 ILE C N 1
ATOM 13741 C CA . ILE C 1 252 ? -83.734 -41.842 29.199 1.00 59.83 252 ILE C CA 1
ATOM 13742 C C . ILE C 1 252 ? -82.789 -41.697 30.418 1.00 66.47 252 ILE C C 1
ATOM 13743 O O . ILE C 1 252 ? -82.997 -42.355 31.441 1.00 68.59 252 ILE C O 1
ATOM 13748 N N . GLY C 1 253 ? -81.757 -40.867 30.271 1.00 62.62 253 GLY C N 1
ATOM 13749 C CA . GLY C 1 253 ? -80.756 -40.634 31.308 1.00 64.07 253 GLY C CA 1
ATOM 13750 C C . GLY C 1 253 ? -79.582 -41.593 31.249 1.00 68.15 253 GLY C C 1
ATOM 13751 O O . GLY C 1 253 ? -78.694 -41.546 32.108 1.00 69.40 253 GLY C O 1
ATOM 13752 N N . LYS C 1 254 ? -79.563 -42.473 30.233 1.00 62.28 254 LYS C N 1
ATOM 13753 C CA . LYS C 1 254 ? -78.495 -43.453 30.060 1.00 61.87 254 LYS C CA 1
ATOM 13754 C C . LYS C 1 254 ? -77.737 -43.206 28.767 1.00 62.82 254 LYS C C 1
ATOM 13755 O O . LYS C 1 254 ? -78.289 -42.660 27.807 1.00 60.89 254 LYS C O 1
ATOM 13761 N N . THR C 1 255 ? -76.454 -43.585 28.751 1.00 59.07 255 THR C N 1
ATOM 13762 C CA . THR C 1 255 ? -75.602 -43.475 27.566 1.00 56.48 255 THR C CA 1
ATOM 13763 C C . THR C 1 255 ? -75.669 -44.795 26.791 1.00 57.87 255 THR C C 1
ATOM 13764 O O . THR C 1 255 ? -76.261 -45.752 27.282 1.00 58.24 255 THR C O 1
ATOM 13768 N N . LYS C 1 256 ? -75.049 -44.855 25.595 1.00 52.14 256 LYS C N 1
ATOM 13769 C CA . LYS C 1 256 ? -74.942 -46.085 24.816 1.00 50.86 256 LYS C CA 1
ATOM 13770 C C . LYS C 1 256 ? -74.086 -47.113 25.593 1.00 59.09 256 LYS C C 1
ATOM 13771 O O . LYS C 1 256 ? -74.499 -48.271 25.723 1.00 59.87 256 LYS C O 1
ATOM 13777 N N . GLY C 1 257 ? -72.964 -46.651 26.179 1.00 56.89 257 GLY C N 1
ATOM 13778 C CA . GLY C 1 257 ? -72.071 -47.485 26.982 1.00 58.81 257 GLY C CA 1
ATOM 13779 C C . GLY C 1 257 ? -72.794 -48.172 28.128 1.00 65.70 257 GLY C C 1
ATOM 13780 O O . GLY C 1 257 ? -72.528 -49.340 28.424 1.00 69.05 257 GLY C O 1
ATOM 13781 N N . ASP C 1 258 ? -73.753 -47.457 28.751 1.00 61.73 258 ASP C N 1
ATOM 13782 C CA . ASP C 1 258 ? -74.596 -47.943 29.849 1.00 63.30 258 ASP C CA 1
ATOM 13783 C C . ASP C 1 258 ? -75.588 -49.029 29.408 1.00 68.48 258 ASP C C 1
ATOM 13784 O O . ASP C 1 258 ? -76.010 -49.838 30.241 1.00 71.30 258 ASP C O 1
ATOM 13789 N N . THR C 1 259 ? -75.999 -49.012 28.121 1.00 62.82 259 THR C N 1
ATOM 13790 C CA . THR C 1 259 ? -77.066 -49.867 27.585 1.00 62.68 259 THR C CA 1
ATOM 13791 C C . THR C 1 259 ? -76.658 -50.796 26.409 1.00 66.45 259 THR C C 1
ATOM 13792 O O . THR C 1 259 ? -77.535 -51.215 25.645 1.00 65.15 259 THR C O 1
ATOM 13796 N N . THR C 1 260 ? -75.365 -51.163 26.296 1.00 64.33 260 THR C N 1
ATOM 13797 C CA . THR C 1 260 ? -74.876 -52.064 25.237 1.00 64.35 260 THR C CA 1
ATOM 13798 C C . THR C 1 260 ? -75.698 -53.374 25.179 1.00 68.18 260 THR C C 1
ATOM 13799 O O . THR C 1 260 ? -76.214 -53.696 24.116 1.00 67.15 260 THR C O 1
ATOM 13803 N N . ALA C 1 261 ? -75.812 -54.110 26.300 1.00 65.39 261 ALA C N 1
ATOM 13804 C CA . ALA C 1 261 ? -76.554 -55.376 26.375 1.00 66.10 261 ALA C CA 1
ATOM 13805 C C . ALA C 1 261 ? -78.032 -55.169 25.994 1.00 65.92 261 ALA C C 1
ATOM 13806 O O . ALA C 1 261 ? -78.554 -55.879 25.137 1.00 63.18 261 ALA C O 1
ATOM 13808 N N . GLU C 1 262 ? -78.661 -54.146 26.594 1.00 62.47 262 GLU C N 1
ATOM 13809 C CA . GLU C 1 262 ? -80.048 -53.715 26.395 1.00 61.15 262 GLU C CA 1
ATOM 13810 C C . GLU C 1 262 ? -80.347 -53.430 24.914 1.00 62.26 262 GLU C C 1
ATOM 13811 O O . GLU C 1 262 ? -81.369 -53.891 24.411 1.00 60.80 262 GLU C O 1
ATOM 13817 N N . ALA C 1 263 ? -79.436 -52.713 24.212 1.00 57.45 263 ALA C N 1
ATOM 13818 C CA . ALA C 1 263 ? -79.592 -52.383 22.783 1.00 55.85 263 ALA C CA 1
ATOM 13819 C C . ALA C 1 263 ? -79.567 -53.622 21.918 1.00 59.36 263 ALA C C 1
ATOM 13820 O O . ALA C 1 263 ? -80.353 -53.715 20.984 1.00 57.88 263 ALA C O 1
ATOM 13822 N N . LEU C 1 264 ? -78.666 -54.567 22.226 1.00 57.90 264 LEU C N 1
ATOM 13823 C CA . LEU C 1 264 ? -78.530 -55.833 21.506 1.00 57.64 264 LEU C CA 1
ATOM 13824 C C . LEU C 1 264 ? -79.769 -56.674 21.694 1.00 63.52 264 LEU C C 1
ATOM 13825 O O . LEU C 1 264 ? -80.316 -57.151 20.706 1.00 63.84 264 LEU C O 1
ATOM 13830 N N . VAL C 1 265 ? -80.265 -56.787 22.940 1.00 61.78 265 VAL C N 1
ATOM 13831 C CA . VAL C 1 265 ? -81.485 -57.544 23.263 1.00 62.24 265 VAL C CA 1
ATOM 13832 C C . VAL C 1 265 ? -82.671 -56.954 22.481 1.00 63.21 265 VAL C C 1
ATOM 13833 O O . VAL C 1 265 ? -83.375 -57.703 21.806 1.00 64.17 265 VAL C O 1
ATOM 13837 N N . LEU C 1 266 ? -82.866 -55.627 22.540 1.00 56.72 266 LEU C N 1
ATOM 13838 C CA . LEU C 1 266 ? -83.981 -54.956 21.862 1.00 54.81 266 LEU C CA 1
ATOM 13839 C C . LEU C 1 266 ? -83.870 -55.013 20.331 1.00 57.00 266 LEU C C 1
ATOM 13840 O O . LEU C 1 266 ? -84.871 -55.316 19.677 1.00 53.99 266 LEU C O 1
ATOM 13845 N N . ALA C 1 267 ? -82.668 -54.728 19.763 1.00 54.90 267 ALA C N 1
ATOM 13846 C CA . ALA C 1 267 ? -82.442 -54.774 18.313 1.00 53.56 267 ALA C CA 1
ATOM 13847 C C . ALA C 1 267 ? -82.619 -56.210 17.798 1.00 59.96 267 ALA C C 1
ATOM 13848 O O . ALA C 1 267 ? -83.298 -56.395 16.786 1.00 59.47 267 ALA C O 1
ATOM 13850 N N . ASP C 1 268 ? -82.104 -57.219 18.542 1.00 57.37 268 ASP C N 1
ATOM 13851 C CA . ASP C 1 268 ? -82.263 -58.636 18.209 1.00 59.74 268 ASP C CA 1
ATOM 13852 C C . ASP C 1 268 ? -83.733 -59.035 18.149 1.00 61.39 268 ASP C C 1
ATOM 13853 O O . ASP C 1 268 ? -84.163 -59.640 17.173 1.00 61.57 268 ASP C O 1
ATOM 13858 N N . SER C 1 269 ? -84.487 -58.715 19.219 1.00 55.39 269 SER C N 1
ATOM 13859 C CA . SER C 1 269 ? -85.889 -59.075 19.362 1.00 54.74 269 SER C CA 1
ATOM 13860 C C . SER C 1 269 ? -86.744 -58.407 18.304 1.00 57.33 269 SER C C 1
ATOM 13861 O O . SER C 1 269 ? -87.641 -59.062 17.779 1.00 56.70 269 SER C O 1
ATOM 13864 N N . PHE C 1 270 ? -86.453 -57.129 17.958 1.00 51.84 270 PHE C N 1
ATOM 13865 C CA . PHE C 1 270 ? -87.236 -56.414 16.959 1.00 49.53 270 PHE C CA 1
ATOM 13866 C C . PHE C 1 270 ? -87.088 -57.049 15.576 1.00 53.24 270 PHE C C 1
ATOM 13867 O O . PHE C 1 270 ? -88.105 -57.312 14.947 1.00 51.01 270 PHE C O 1
ATOM 13875 N N . ILE C 1 271 ? -85.834 -57.272 15.101 1.00 51.07 271 ILE C N 1
ATOM 13876 C CA . ILE C 1 271 ? -85.565 -57.831 13.768 1.00 51.24 271 ILE C CA 1
ATOM 13877 C C . ILE C 1 271 ? -86.059 -59.310 13.680 1.00 57.76 271 ILE C C 1
ATOM 13878 O O . ILE C 1 271 ? -86.619 -59.698 12.645 1.00 58.17 271 ILE C O 1
ATOM 13883 N N . ARG C 1 272 ? -85.926 -60.090 14.778 1.00 55.87 272 ARG C N 1
ATOM 13884 C CA . ARG C 1 272 ? -86.379 -61.485 14.848 1.00 57.87 272 ARG C CA 1
ATOM 13885 C C . ARG C 1 272 ? -87.927 -61.574 14.826 1.00 63.65 272 ARG C C 1
ATOM 13886 O O . ARG C 1 272 ? -88.477 -62.384 14.073 1.00 64.83 272 ARG C O 1
ATOM 13894 N N . ASP C 1 273 ? -88.617 -60.772 15.667 1.00 60.17 273 ASP C N 1
ATOM 13895 C CA . ASP C 1 273 ? -90.087 -60.732 15.733 1.00 60.11 273 ASP C CA 1
ATOM 13896 C C . ASP C 1 273 ? -90.689 -60.246 14.415 1.00 62.26 273 ASP C C 1
ATOM 13897 O O . ASP C 1 273 ? -91.745 -60.730 14.011 1.00 62.30 273 ASP C O 1
ATOM 13902 N N . LEU C 1 274 ? -90.020 -59.279 13.756 1.00 56.61 274 LEU C N 1
ATOM 13903 C CA . LEU C 1 274 ? -90.450 -58.750 12.468 1.00 54.20 274 LEU C CA 1
ATOM 13904 C C . LEU C 1 274 ? -90.338 -59.862 11.395 1.00 57.47 274 LEU C C 1
ATOM 13905 O O . LEU C 1 274 ? -91.291 -60.089 10.655 1.00 57.06 274 LEU C O 1
ATOM 13910 N N . GLY C 1 275 ? -89.207 -60.566 11.371 1.00 55.80 275 GLY C N 1
ATOM 13911 C CA . GLY C 1 275 ? -88.947 -61.674 10.452 1.00 56.27 275 GLY C CA 1
ATOM 13912 C C . GLY C 1 275 ? -89.971 -62.776 10.546 1.00 60.38 275 GLY C C 1
ATOM 13913 O O . GLY C 1 275 ? -90.483 -63.232 9.520 1.00 60.92 275 GLY C O 1
ATOM 13914 N N . ARG C 1 276 ? -90.323 -63.154 11.789 1.00 56.70 276 ARG C N 1
ATOM 13915 C CA . ARG C 1 276 ? -91.324 -64.176 12.115 1.00 58.57 276 ARG C CA 1
ATOM 13916 C C . ARG C 1 276 ? -92.742 -63.705 11.760 1.00 62.25 276 ARG C C 1
ATOM 13917 O O . ARG C 1 276 ? -93.501 -64.456 11.148 1.00 63.57 276 ARG C O 1
ATOM 13925 N N . ALA C 1 277 ? -93.100 -62.468 12.143 1.00 57.15 277 ALA C N 1
ATOM 13926 C CA . ALA C 1 277 ? -94.410 -61.873 11.856 1.00 55.71 277 ALA C CA 1
ATOM 13927 C C . ALA C 1 277 ? -94.668 -61.758 10.342 1.00 58.79 277 ALA C C 1
ATOM 13928 O O . ALA C 1 277 ? -95.772 -62.045 9.908 1.00 57.52 277 ALA C O 1
ATOM 13930 N N . ALA C 1 278 ? -93.630 -61.414 9.542 1.00 56.79 278 ALA C N 1
ATOM 13931 C CA . ALA C 1 278 ? -93.711 -61.252 8.086 1.00 56.23 278 ALA C CA 1
ATOM 13932 C C . ALA C 1 278 ? -94.029 -62.566 7.358 1.00 62.12 278 ALA C C 1
ATOM 13933 O O . ALA C 1 278 ? -94.759 -62.537 6.372 1.00 61.78 278 ALA C O 1
ATOM 13935 N N . THR C 1 279 ? -93.517 -63.717 7.840 1.00 61.36 279 THR C N 1
ATOM 13936 C CA . THR C 1 279 ? -93.813 -65.001 7.176 1.00 62.02 279 THR C CA 1
ATOM 13937 C C . THR C 1 279 ? -94.927 -65.797 7.897 1.00 65.64 279 THR C C 1
ATOM 13938 O O . THR C 1 279 ? -95.068 -66.982 7.622 1.00 67.99 279 THR C O 1
ATOM 13942 N N . SER C 1 280 ? -95.720 -65.162 8.782 1.00 59.83 280 SER C N 1
ATOM 13943 C CA . SER C 1 280 ? -96.774 -65.835 9.548 1.00 60.51 280 SER C CA 1
ATOM 13944 C C . SER C 1 280 ? -98.072 -66.049 8.727 1.00 68.11 280 SER C C 1
ATOM 13945 O O . SER C 1 280 ? -98.121 -65.697 7.545 1.00 68.39 280 SER C O 1
ATOM 13948 N N . ALA C 1 281 ? -99.115 -66.642 9.361 1.00 65.89 281 ALA C N 1
ATOM 13949 C CA . ALA C 1 281 ? -100.424 -66.904 8.753 1.00 66.65 281 ALA C CA 1
ATOM 13950 C C . ALA C 1 281 ? -101.168 -65.609 8.442 1.00 70.17 281 ALA C C 1
ATOM 13951 O O . ALA C 1 281 ? -101.968 -65.577 7.502 1.00 71.31 281 ALA C O 1
ATOM 13953 N N . ASP C 1 282 ? -100.903 -64.539 9.226 1.00 64.27 282 ASP C N 1
ATOM 13954 C CA . ASP C 1 282 ? -101.492 -63.206 9.051 1.00 61.17 282 ASP C CA 1
ATOM 13955 C C . ASP C 1 282 ? -100.347 -62.160 9.161 1.00 61.78 282 ASP C C 1
ATOM 13956 O O . ASP C 1 282 ? -100.116 -61.603 10.248 1.00 59.06 282 ASP C O 1
ATOM 13961 N N . PRO C 1 283 ? -99.604 -61.902 8.044 1.00 58.71 283 PRO C N 1
ATOM 13962 C CA . PRO C 1 283 ? -98.453 -60.984 8.117 1.00 56.87 283 PRO C CA 1
ATOM 13963 C C . PRO C 1 283 ? -98.839 -59.555 8.484 1.00 58.91 283 PRO C C 1
ATOM 13964 O O . PRO C 1 283 ? -98.049 -58.877 9.135 1.00 57.30 283 PRO C O 1
ATOM 13968 N N . GLU C 1 284 ? -100.063 -59.119 8.127 1.00 55.33 284 GLU C N 1
ATOM 13969 C CA . GLU C 1 284 ? -100.523 -57.779 8.456 1.00 53.11 284 GLU C CA 1
ATOM 13970 C C . GLU C 1 284 ? -100.707 -57.591 9.976 1.00 56.24 284 GLU C C 1
ATOM 13971 O O . GLU C 1 284 ? -100.126 -56.651 10.532 1.00 54.36 284 GLU C O 1
ATOM 13977 N N . ALA C 1 285 ? -101.465 -58.480 10.641 1.00 53.59 285 ALA C N 1
ATOM 13978 C CA . ALA C 1 285 ? -101.701 -58.388 12.094 1.00 53.82 285 ALA C CA 1
ATOM 13979 C C . ALA C 1 285 ? -100.409 -58.605 12.883 1.00 56.63 285 ALA C C 1
ATOM 13980 O O . ALA C 1 285 ? -100.172 -57.900 13.871 1.00 56.37 285 ALA C O 1
ATOM 13982 N N . GLY C 1 286 ? -99.589 -59.546 12.414 1.00 52.10 286 GLY C N 1
ATOM 13983 C CA . GLY C 1 286 ? -98.313 -59.890 13.025 1.00 52.58 286 GLY C CA 1
ATOM 13984 C C . GLY C 1 286 ? -97.291 -58.776 12.996 1.00 58.13 286 GLY C C 1
ATOM 13985 O O . GLY C 1 286 ? -96.703 -58.455 14.037 1.00 58.79 286 GLY C O 1
ATOM 13986 N N . VAL C 1 287 ? -97.058 -58.192 11.794 1.00 55.15 287 VAL C N 1
ATOM 13987 C CA . VAL C 1 287 ? -96.081 -57.109 11.576 1.00 54.11 287 VAL C CA 1
ATOM 13988 C C . VAL C 1 287 ? -96.530 -55.864 12.346 1.00 55.84 287 VAL C C 1
ATOM 13989 O O . VAL C 1 287 ? -95.715 -55.295 13.060 1.00 55.54 287 VAL C O 1
ATOM 13993 N N . LYS C 1 288 ? -97.816 -55.483 12.270 1.00 52.56 288 LYS C N 1
ATOM 13994 C CA . LYS C 1 288 ? -98.343 -54.312 12.993 1.00 51.23 288 LYS C CA 1
ATOM 13995 C C . LYS C 1 288 ? -98.197 -54.489 14.517 1.00 54.82 288 LYS C C 1
ATOM 13996 O O . LYS C 1 288 ? -97.786 -53.541 15.190 1.00 53.24 288 LYS C O 1
ATOM 14002 N N . LYS C 1 289 ? -98.467 -55.714 15.044 1.00 52.28 289 LYS C N 1
ATOM 14003 C CA . LYS C 1 289 ? -98.331 -56.012 16.478 1.00 52.96 289 LYS C CA 1
ATOM 14004 C C . LYS C 1 289 ? -96.893 -55.740 16.940 1.00 56.50 289 LYS C C 1
ATOM 14005 O O . LYS C 1 289 ? -96.704 -55.019 17.924 1.00 57.05 289 LYS C O 1
ATOM 14011 N N . THR C 1 290 ? -95.891 -56.275 16.205 1.00 52.10 290 THR C N 1
ATOM 14012 C CA . THR C 1 290 ? -94.461 -56.093 16.504 1.00 51.36 290 THR C CA 1
ATOM 14013 C C . THR C 1 290 ? -94.086 -54.600 16.479 1.00 53.58 290 THR C C 1
ATOM 14014 O O . THR C 1 290 ? -93.443 -54.114 17.413 1.00 54.05 290 THR C O 1
ATOM 14018 N N . ILE C 1 291 ? -94.483 -53.884 15.417 1.00 48.14 291 ILE C N 1
ATOM 14019 C CA . ILE C 1 291 ? -94.158 -52.457 15.241 1.00 45.60 291 ILE C CA 1
ATOM 14020 C C . ILE C 1 291 ? -94.730 -51.632 16.417 1.00 48.01 291 ILE C C 1
ATOM 14021 O O . ILE C 1 291 ? -94.006 -50.814 16.991 1.00 47.21 291 ILE C O 1
ATOM 14026 N N . THR C 1 292 ? -95.986 -51.917 16.812 1.00 44.62 292 THR C N 1
ATOM 14027 C CA . THR C 1 292 ? -96.700 -51.274 17.930 1.00 45.51 292 THR C CA 1
ATOM 14028 C C . THR C 1 292 ? -96.020 -51.614 19.274 1.00 50.09 292 THR C C 1
ATOM 14029 O O . THR C 1 292 ? -95.837 -50.722 20.100 1.00 48.19 292 THR C O 1
ATOM 14033 N N . ASP C 1 293 ? -95.670 -52.903 19.492 1.00 49.04 293 ASP C N 1
ATOM 14034 C CA . ASP C 1 293 ? -94.989 -53.360 20.704 1.00 51.35 293 ASP C CA 1
ATOM 14035 C C . ASP C 1 293 ? -93.650 -52.622 20.909 1.00 57.03 293 ASP C C 1
ATOM 14036 O O . ASP C 1 293 ? -93.280 -52.353 22.057 1.00 58.69 293 ASP C O 1
ATOM 14041 N N . PHE C 1 294 ? -92.963 -52.261 19.796 1.00 51.29 294 PHE C N 1
ATOM 14042 C CA . PHE C 1 294 ? -91.692 -51.531 19.782 1.00 50.06 294 PHE C CA 1
ATOM 14043 C C . PHE C 1 294 ? -91.853 -50.089 19.268 1.00 52.58 294 PHE C C 1
ATOM 14044 O O . PHE C 1 294 ? -90.904 -49.533 18.700 1.00 52.63 294 PHE C O 1
ATOM 14052 N N . TRP C 1 295 ? -93.034 -49.469 19.487 1.00 47.39 295 TRP C N 1
ATOM 14053 C CA . TRP C 1 295 ? -93.328 -48.111 19.020 1.00 46.04 295 TRP C CA 1
ATOM 14054 C C . TRP C 1 295 ? -92.210 -47.087 19.346 1.00 47.87 295 TRP C C 1
ATOM 14055 O O . TRP C 1 295 ? -91.908 -46.217 18.540 1.00 45.32 295 TRP C O 1
ATOM 14066 N N . TYR C 1 296 ? -91.617 -47.206 20.543 1.00 46.07 296 TYR C N 1
ATOM 14067 C CA . TYR C 1 296 ? -90.617 -46.295 21.108 1.00 44.04 296 TYR C CA 1
ATOM 14068 C C . TYR C 1 296 ? -89.329 -46.287 20.307 1.00 46.63 296 TYR C C 1
ATOM 14069 O O . TYR C 1 296 ? -88.567 -45.332 20.424 1.00 47.40 296 TYR C O 1
ATOM 14078 N N . LEU C 1 297 ? -89.103 -47.306 19.455 1.00 42.79 297 LEU C N 1
ATOM 14079 C CA . LEU C 1 297 ? -87.939 -47.372 18.565 1.00 40.64 297 LEU C CA 1
ATOM 14080 C C . LEU C 1 297 ? -88.081 -46.353 17.402 1.00 44.06 297 LEU C C 1
ATOM 14081 O O . LEU C 1 297 ? -87.139 -46.148 16.642 1.00 43.35 297 LEU C O 1
ATOM 14086 N N . SER C 1 298 ? -89.250 -45.690 17.289 1.00 40.61 298 SER C N 1
ATOM 14087 C CA . SER C 1 298 ? -89.498 -44.684 16.250 1.00 39.49 298 SER C CA 1
ATOM 14088 C C . SER C 1 298 ? -89.666 -43.273 16.839 1.00 40.93 298 SER C C 1
ATOM 14089 O O . SER C 1 298 ? -90.120 -42.376 16.134 1.00 38.10 298 SER C O 1
ATOM 14092 N N . CYS C 1 299 ? -89.374 -43.101 18.135 1.00 40.19 299 CYS C N 1
ATOM 14093 C CA . CYS C 1 299 ? -89.577 -41.834 18.827 1.00 41.20 299 CYS C CA 1
ATOM 14094 C C . CYS C 1 299 ? -88.239 -41.322 19.352 1.00 48.20 299 CYS C C 1
ATOM 14095 O O . CYS C 1 299 ? -87.604 -41.953 20.200 1.00 50.60 299 CYS C O 1
ATOM 14098 N N . GLY C 1 300 ? -87.792 -40.213 18.792 1.00 43.39 300 GLY C N 1
ATOM 14099 C CA . GLY C 1 300 ? -86.504 -39.631 19.137 1.00 42.68 300 GLY C CA 1
ATOM 14100 C C . GLY C 1 300 ? -86.586 -38.606 20.242 1.00 44.59 300 GLY C C 1
ATOM 14101 O O . GLY C 1 300 ? -87.569 -37.875 20.324 1.00 43.11 300 GLY C O 1
ATOM 14102 N N . LEU C 1 301 ? -85.561 -38.546 21.110 1.00 41.20 301 LEU C N 1
ATOM 14103 C CA . LEU C 1 301 ? -85.501 -37.519 22.157 1.00 41.22 301 LEU C CA 1
ATOM 14104 C C . LEU C 1 301 ? -85.171 -36.204 21.486 1.00 43.15 301 LEU C C 1
ATOM 14105 O O . LEU C 1 301 ? -84.229 -36.158 20.699 1.00 42.80 301 LEU C O 1
ATOM 14110 N N . LEU C 1 302 ? -85.971 -35.161 21.702 1.00 40.20 302 LEU C N 1
ATOM 14111 C CA . LEU C 1 302 ? -85.680 -33.877 21.044 1.00 39.03 302 LEU C CA 1
ATOM 14112 C C . LEU C 1 302 ? -84.584 -33.110 21.814 1.00 45.04 302 LEU C C 1
ATOM 14113 O O . LEU C 1 302 ? -84.866 -32.304 22.709 1.00 45.01 302 LEU C O 1
ATOM 14118 N N . PHE C 1 303 ? -83.326 -33.398 21.454 1.00 43.22 303 PHE C N 1
ATOM 14119 C CA . PHE C 1 303 ? -82.129 -32.845 22.072 1.00 43.92 303 PHE C CA 1
ATOM 14120 C C . PHE C 1 303 ? -81.825 -31.424 21.552 1.00 45.08 303 PHE C C 1
ATOM 14121 O O . PHE C 1 303 ? -81.746 -31.242 20.341 1.00 42.97 303 PHE C O 1
ATOM 14129 N N . PRO C 1 304 ? -81.650 -30.400 22.433 1.00 43.83 304 PRO C N 1
ATOM 14130 C CA . PRO C 1 304 ? -81.309 -29.047 21.933 1.00 43.30 304 PRO C CA 1
ATOM 14131 C C . PRO C 1 304 ? -79.840 -28.997 21.501 1.00 46.32 304 PRO C C 1
ATOM 14132 O O . PRO C 1 304 ? -78.966 -29.342 22.285 1.00 45.91 304 PRO C O 1
ATOM 14136 N N . LYS C 1 305 ? -79.571 -28.649 20.243 1.00 43.55 305 LYS C N 1
ATOM 14137 C CA . LYS C 1 305 ? -78.203 -28.635 19.710 1.00 41.94 305 LYS C CA 1
ATOM 14138 C C . LYS C 1 305 ? -77.403 -27.438 20.237 1.00 44.34 305 LYS C C 1
ATOM 14139 O O . LYS C 1 305 ? -77.885 -26.309 20.211 1.00 41.71 305 LYS C O 1
ATOM 14145 N N . GLY C 1 306 ? -76.189 -27.714 20.712 1.00 43.34 306 GLY C N 1
ATOM 14146 C CA . GLY C 1 306 ? -75.263 -26.689 21.176 1.00 44.46 306 GLY C CA 1
ATOM 14147 C C . GLY C 1 306 ? -74.701 -25.957 19.974 1.00 48.33 306 GLY C C 1
ATOM 14148 O O . GLY C 1 306 ? -74.117 -26.584 19.089 1.00 46.68 306 GLY C O 1
ATOM 14149 N N . GLU C 1 307 ? -74.957 -24.649 19.880 1.00 45.86 307 GLU C N 1
ATOM 14150 C CA . GLU C 1 307 ? -74.501 -23.838 18.746 1.00 45.13 307 GLU C CA 1
ATOM 14151 C C . GLU C 1 307 ? -74.267 -22.403 19.128 1.00 48.34 307 GLU C C 1
ATOM 14152 O O . GLU C 1 307 ? -74.660 -21.988 20.217 1.00 49.44 307 GLU C O 1
ATOM 14158 N N . ARG C 1 308 ? -73.692 -21.625 18.204 1.00 45.22 308 ARG C N 1
ATOM 14159 C CA . ARG C 1 308 ? -73.489 -20.193 18.410 1.00 45.80 308 ARG C CA 1
ATOM 14160 C C . ARG C 1 308 ? -74.705 -19.486 17.824 1.00 50.41 308 ARG C C 1
ATOM 14161 O O . ARG C 1 308 ? -74.757 -19.105 16.649 1.00 52.97 308 ARG C O 1
ATOM 14169 N N . TYR C 1 309 ? -75.714 -19.372 18.666 1.00 43.50 309 TYR C N 1
ATOM 14170 C CA . TYR C 1 309 ? -76.981 -18.739 18.344 1.00 41.62 309 TYR C CA 1
ATOM 14171 C C . TYR C 1 309 ? -76.896 -17.223 18.465 1.00 47.23 309 TYR C C 1
ATOM 14172 O O . TYR C 1 309 ? -76.044 -16.691 19.177 1.00 46.75 309 TYR C O 1
ATOM 14181 N N . THR C 1 310 ? -77.781 -16.531 17.749 1.00 45.05 310 THR C N 1
ATOM 14182 C CA . THR C 1 310 ? -77.921 -15.079 17.834 1.00 46.55 310 THR C CA 1
ATOM 14183 C C . THR C 1 310 ? -78.691 -14.812 19.135 1.00 50.02 310 THR C C 1
ATOM 14184 O O . THR C 1 310 ? -79.737 -15.419 19.344 1.00 49.42 310 THR C O 1
ATOM 14188 N N . GLN C 1 311 ? -78.158 -13.955 20.016 1.00 47.83 311 GLN C N 1
ATOM 14189 C CA . GLN C 1 311 ? -78.768 -13.572 21.295 1.00 48.25 311 GLN C CA 1
ATOM 14190 C C . GLN C 1 311 ? -80.214 -13.069 21.130 1.00 53.07 311 GLN C C 1
ATOM 14191 O O . GLN C 1 311 ? -81.081 -13.441 21.919 1.00 52.27 311 GLN C O 1
ATOM 14197 N N . VAL C 1 312 ? -80.464 -12.236 20.103 1.00 51.40 312 VAL C N 1
ATOM 14198 C CA . VAL C 1 312 ? -81.777 -11.644 19.812 1.00 53.16 312 VAL C CA 1
ATOM 14199 C C . VAL C 1 312 ? -82.801 -12.757 19.386 1.00 54.97 312 VAL C C 1
ATOM 14200 O O . VAL C 1 312 ? -83.992 -12.596 19.630 1.00 55.20 312 VAL C O 1
ATOM 14204 N N . ASP C 1 313 ? -82.331 -13.888 18.836 1.00 49.15 313 ASP C N 1
ATOM 14205 C CA . ASP C 1 313 ? -83.219 -14.961 18.402 1.00 48.39 313 ASP C CA 1
ATOM 14206 C C . ASP C 1 313 ? -83.110 -16.232 19.276 1.00 51.53 313 ASP C C 1
ATOM 14207 O O . ASP C 1 313 ? -83.653 -17.271 18.900 1.00 49.30 313 ASP C O 1
ATOM 14212 N N . TRP C 1 314 ? -82.489 -16.126 20.474 1.00 48.57 314 TRP C N 1
ATOM 14213 C CA . TRP C 1 314 ? -82.310 -17.228 21.434 1.00 47.05 314 TRP C CA 1
ATOM 14214 C C . TRP C 1 314 ? -83.590 -18.057 21.658 1.00 52.71 314 TRP C C 1
ATOM 14215 O O . TRP C 1 314 ? -83.521 -19.282 21.688 1.00 51.95 314 TRP C O 1
ATOM 14226 N N . ASP C 1 315 ? -84.740 -17.394 21.832 1.00 51.35 315 ASP C N 1
ATOM 14227 C CA . ASP C 1 315 ? -86.026 -18.061 22.082 1.00 51.75 315 ASP C CA 1
ATOM 14228 C C . ASP C 1 315 ? -86.839 -18.275 20.785 1.00 57.04 315 ASP C C 1
ATOM 14229 O O . ASP C 1 315 ? -87.984 -18.731 20.844 1.00 57.64 315 ASP C O 1
ATOM 14234 N N . LYS C 1 316 ? -86.246 -17.958 19.621 1.00 53.07 316 LYS C N 1
ATOM 14235 C CA . LYS C 1 316 ? -86.926 -18.092 18.331 1.00 52.18 316 LYS C CA 1
ATOM 14236 C C . LYS C 1 316 ? -86.423 -19.299 17.558 1.00 51.60 316 LYS C C 1
ATOM 14237 O O . LYS C 1 316 ? -87.136 -19.812 16.693 1.00 48.84 316 LYS C O 1
ATOM 14243 N N . LYS C 1 317 ? -85.175 -19.728 17.839 1.00 48.60 317 LYS C N 1
ATOM 14244 C CA . LYS C 1 317 ? -84.566 -20.818 17.096 1.00 47.75 317 LYS C CA 1
ATOM 14245 C C . LYS C 1 317 ? -83.491 -21.550 17.875 1.00 51.87 317 LYS C C 1
ATOM 14246 O O . LYS C 1 317 ? -82.405 -21.009 18.118 1.00 51.56 317 LYS C O 1
ATOM 14252 N N . THR C 1 318 ? -83.800 -22.805 18.235 1.00 47.86 318 THR C N 1
ATOM 14253 C CA . THR C 1 318 ? -82.853 -23.764 18.804 1.00 45.92 318 THR C CA 1
ATOM 14254 C C . THR C 1 318 ? -82.909 -24.941 17.862 1.00 47.80 318 THR C C 1
ATOM 14255 O O . THR C 1 318 ? -83.976 -25.536 17.710 1.00 47.89 318 THR C O 1
ATOM 14259 N N . ARG C 1 319 ? -81.795 -25.278 17.216 1.00 43.61 319 ARG C N 1
ATOM 14260 C CA . ARG C 1 319 ? -81.794 -26.444 16.339 1.00 42.65 319 ARG C CA 1
ATOM 14261 C C . ARG C 1 319 ? -81.915 -27.723 17.196 1.00 45.23 319 ARG C C 1
ATOM 14262 O O . ARG C 1 319 ? -81.455 -27.764 18.350 1.00 42.51 319 ARG C O 1
ATOM 14270 N N . ASN C 1 320 ? -82.605 -28.731 16.649 1.00 41.89 320 ASN C N 1
ATOM 14271 C CA . ASN C 1 320 ? -82.867 -29.965 17.366 1.00 41.63 320 ASN C CA 1
ATOM 14272 C C . ASN C 1 320 ? -82.113 -31.151 16.820 1.00 46.57 320 ASN C C 1
ATOM 14273 O O . ASN C 1 320 ? -82.006 -31.313 15.610 1.00 46.71 320 ASN C O 1
ATOM 14278 N N . ILE C 1 321 ? -81.598 -31.993 17.718 1.00 42.54 321 ILE C N 1
ATOM 14279 C CA . ILE C 1 321 ? -81.026 -33.288 17.351 1.00 42.08 321 ILE C CA 1
ATOM 14280 C C . ILE C 1 321 ? -82.111 -34.336 17.681 1.00 44.52 321 ILE C C 1
ATOM 14281 O O . ILE C 1 321 ? -82.528 -34.435 18.841 1.00 43.77 321 ILE C O 1
ATOM 14286 N N . TRP C 1 322 ? -82.612 -35.052 16.667 1.00 40.85 322 TRP C N 1
ATOM 14287 C CA . TRP C 1 322 ? -83.596 -36.125 16.862 1.00 41.02 322 TRP C CA 1
ATOM 14288 C C . TRP C 1 322 ? -82.779 -37.330 17.290 1.00 45.44 322 TRP C C 1
ATOM 14289 O O . TRP C 1 322 ? -82.086 -37.940 16.468 1.00 45.69 322 TRP C O 1
ATOM 14300 N N . SER C 1 323 ? -82.737 -37.585 18.594 1.00 40.75 323 SER C N 1
ATOM 14301 C CA . SER C 1 323 ? -81.857 -38.607 19.114 1.00 40.56 323 SER C CA 1
ATOM 14302 C C . SER C 1 323 ? -82.522 -39.985 19.077 1.00 43.58 323 SER C C 1
ATOM 14303 O O . SER C 1 323 ? -83.321 -40.348 19.941 1.00 43.34 323 SER C O 1
ATOM 14306 N N . ALA C 1 324 ? -82.183 -40.741 18.027 1.00 40.46 324 ALA C N 1
ATOM 14307 C CA . ALA C 1 324 ? -82.722 -42.067 17.741 1.00 42.28 324 ALA C CA 1
ATOM 14308 C C . ALA C 1 324 ? -82.435 -43.084 18.825 1.00 47.61 324 ALA C C 1
ATOM 14309 O O . ALA C 1 324 ? -81.313 -43.143 19.330 1.00 48.90 324 ALA C O 1
ATOM 14311 N N . PRO C 1 325 ? -83.397 -43.960 19.138 1.00 44.08 325 PRO C N 1
ATOM 14312 C CA . PRO C 1 325 ? -83.099 -45.054 20.083 1.00 45.31 325 PRO C CA 1
ATOM 14313 C C . PRO C 1 325 ? -81.923 -45.903 19.572 1.00 50.51 325 PRO C C 1
ATOM 14314 O O . PRO C 1 325 ? -81.834 -46.204 18.375 1.00 48.45 325 PRO C O 1
ATOM 14318 N N . TYR C 1 326 ? -81.005 -46.265 20.494 1.00 48.98 326 TYR C N 1
ATOM 14319 C CA . TYR C 1 326 ? -79.805 -47.054 20.236 1.00 48.12 326 TYR C CA 1
ATOM 14320 C C . TYR C 1 326 ? -80.153 -48.324 19.401 1.00 52.40 326 TYR C C 1
ATOM 14321 O O . TYR C 1 326 ? -79.496 -48.511 18.374 1.00 51.26 326 TYR C O 1
ATOM 14330 N N . PRO C 1 327 ? -81.208 -49.139 19.683 1.00 50.96 327 PRO C N 1
ATOM 14331 C CA . PRO C 1 327 ? -81.456 -50.304 18.806 1.00 50.92 327 PRO C CA 1
ATOM 14332 C C . PRO C 1 327 ? -81.742 -49.902 17.364 1.00 52.08 327 PRO C C 1
ATOM 14333 O O . PRO C 1 327 ? -81.222 -50.548 16.457 1.00 50.35 327 PRO C O 1
ATOM 14337 N N . THR C 1 328 ? -82.506 -48.805 17.159 1.00 48.07 328 THR C N 1
ATOM 14338 C CA . THR C 1 328 ? -82.874 -48.308 15.826 1.00 47.11 328 THR C CA 1
ATOM 14339 C C . THR C 1 328 ? -81.623 -47.857 15.073 1.00 51.35 328 THR C C 1
ATOM 14340 O O . THR C 1 328 ? -81.373 -48.327 13.960 1.00 50.53 328 THR C O 1
ATOM 14344 N N . HIS C 1 329 ? -80.810 -47.015 15.724 1.00 47.49 329 HIS C N 1
ATOM 14345 C CA . HIS C 1 329 ? -79.559 -46.514 15.182 1.00 45.90 329 HIS C CA 1
ATOM 14346 C C . HIS C 1 329 ? -78.666 -47.682 14.731 1.00 50.21 329 HIS C C 1
ATOM 14347 O O . HIS C 1 329 ? -78.109 -47.628 13.634 1.00 48.30 329 HIS C O 1
ATOM 14354 N N . LEU C 1 330 ? -78.574 -48.747 15.554 1.00 48.68 330 LEU C N 1
ATOM 14355 C CA . LEU C 1 330 ? -77.764 -49.934 15.246 1.00 50.99 330 LEU C CA 1
ATOM 14356 C C . LEU C 1 330 ? -78.270 -50.680 13.993 1.00 52.47 330 LEU C C 1
ATOM 14357 O O . LEU C 1 330 ? -77.476 -50.978 13.102 1.00 49.40 330 LEU C O 1
ATOM 14362 N N . LEU C 1 331 ? -79.594 -50.935 13.908 1.00 50.28 331 LEU C N 1
ATOM 14363 C CA . LEU C 1 331 ? -80.194 -51.634 12.766 1.00 50.13 331 LEU C CA 1
ATOM 14364 C C . LEU C 1 331 ? -80.048 -50.834 11.462 1.00 48.93 331 LEU C C 1
ATOM 14365 O O . LEU C 1 331 ? -79.711 -51.426 10.434 1.00 48.42 331 LEU C O 1
ATOM 14370 N N . LEU C 1 332 ? -80.252 -49.504 11.515 1.00 42.62 332 LEU C N 1
ATOM 14371 C CA . LEU C 1 332 ? -80.090 -48.626 10.346 1.00 41.91 332 LEU C CA 1
ATOM 14372 C C . LEU C 1 332 ? -78.629 -48.589 9.871 1.00 46.82 332 LEU C C 1
ATOM 14373 O O . LEU C 1 332 ? -78.363 -48.690 8.669 1.00 47.41 332 LEU C O 1
ATOM 14378 N N . SER C 1 333 ? -77.693 -48.429 10.833 1.00 41.83 333 SER C N 1
ATOM 14379 C CA . SER C 1 333 ? -76.255 -48.319 10.597 1.00 42.29 333 SER C CA 1
ATOM 14380 C C . SER C 1 333 ? -75.681 -49.607 10.032 1.00 46.86 333 SER C C 1
ATOM 14381 O O . SER C 1 333 ? -74.701 -49.542 9.296 1.00 46.89 333 SER C O 1
ATOM 14384 N N . MET C 1 334 ? -76.331 -50.762 10.305 1.00 42.45 334 MET C N 1
ATOM 14385 C CA . MET C 1 334 ? -75.914 -52.046 9.730 1.00 43.18 334 MET C CA 1
ATOM 14386 C C . MET C 1 334 ? -76.155 -52.069 8.206 1.00 47.96 334 MET C C 1
ATOM 14387 O O . MET C 1 334 ? -75.466 -52.783 7.500 1.00 49.99 334 MET C O 1
ATOM 14392 N N . VAL C 1 335 ? -77.103 -51.272 7.700 1.00 44.36 335 VAL C N 1
ATOM 14393 C CA . VAL C 1 335 ? -77.396 -51.205 6.256 1.00 44.43 335 VAL C CA 1
ATOM 14394 C C . VAL C 1 335 ? -76.445 -50.176 5.566 1.00 50.10 335 VAL C C 1
ATOM 14395 O O . VAL C 1 335 ? -75.880 -50.473 4.517 1.00 51.92 335 VAL C O 1
ATOM 14399 N N . SER C 1 336 ? -76.285 -48.979 6.153 1.00 43.75 336 SER C N 1
ATOM 14400 C CA . SER C 1 336 ? -75.521 -47.900 5.532 1.00 42.85 336 SER C CA 1
ATOM 14401 C C . SER C 1 336 ? -73.999 -47.963 5.702 1.00 46.71 336 SER C C 1
ATOM 14402 O O . SER C 1 336 ? -73.296 -47.809 4.704 1.00 46.66 336 SER C O 1
ATOM 14405 N N . THR C 1 337 ? -73.491 -48.124 6.931 1.00 43.52 337 THR C N 1
ATOM 14406 C CA . THR C 1 337 ? -72.060 -48.000 7.226 1.00 43.60 337 THR C CA 1
ATOM 14407 C C . THR C 1 337 ? -71.181 -49.051 6.501 1.00 49.46 337 THR C C 1
ATOM 14408 O O . THR C 1 337 ? -70.145 -48.613 5.997 1.00 49.46 337 THR C O 1
ATOM 14412 N N . PRO C 1 338 ? -71.541 -50.361 6.314 1.00 46.17 338 PRO C N 1
ATOM 14413 C CA . PRO C 1 338 ? -70.629 -51.251 5.559 1.00 46.89 338 PRO C CA 1
ATOM 14414 C C . PRO C 1 338 ? -70.481 -50.827 4.086 1.00 51.97 338 PRO C C 1
ATOM 14415 O O . PRO C 1 338 ? -69.430 -51.061 3.485 1.00 51.77 338 PRO C O 1
ATOM 14419 N N . VAL C 1 339 ? -71.500 -50.142 3.529 1.00 48.41 339 VAL C N 1
ATOM 14420 C CA . VAL C 1 339 ? -71.468 -49.622 2.158 1.00 48.43 339 VAL C CA 1
ATOM 14421 C C . VAL C 1 339 ? -70.634 -48.324 2.104 1.00 53.09 339 VAL C C 1
ATOM 14422 O O . VAL C 1 339 ? -69.742 -48.203 1.257 1.00 53.61 339 VAL C O 1
ATOM 14426 N N . MET C 1 340 ? -70.936 -47.356 2.996 1.00 48.26 340 MET C N 1
ATOM 14427 C CA . MET C 1 340 ? -70.300 -46.037 2.990 1.00 46.77 340 MET C CA 1
ATOM 14428 C C . MET C 1 340 ? -68.812 -46.092 3.397 1.00 51.39 340 MET C C 1
ATOM 14429 O O . MET C 1 340 ? -68.033 -45.263 2.913 1.00 49.77 340 MET C O 1
ATOM 14434 N N . ASN C 1 341 ? -68.399 -47.104 4.192 1.00 49.68 341 ASN C N 1
ATOM 14435 C CA . ASN C 1 341 ? -66.983 -47.304 4.565 1.00 50.61 341 ASN C CA 1
ATOM 14436 C C . ASN C 1 341 ? -66.118 -47.545 3.329 1.00 56.48 341 ASN C C 1
ATOM 14437 O O . ASN C 1 341 ? -64.928 -47.227 3.320 1.00 58.19 341 ASN C O 1
ATOM 14442 N N . GLU C 1 342 ? -66.721 -48.173 2.303 1.00 52.37 342 GLU C N 1
ATOM 14443 C CA . GLU C 1 342 ? -66.069 -48.567 1.052 1.00 52.53 342 GLU C CA 1
ATOM 14444 C C . GLU C 1 342 ? -66.336 -47.579 -0.071 1.00 55.70 342 GLU C C 1
ATOM 14445 O O . GLU C 1 342 ? -65.941 -47.836 -1.204 1.00 56.37 342 GLU C O 1
ATOM 14451 N N . SER C 1 343 ? -67.017 -46.464 0.225 1.00 50.70 343 SER C N 1
ATOM 14452 C CA . SER C 1 343 ? -67.460 -45.540 -0.813 1.00 49.71 343 SER C CA 1
ATOM 14453 C C . SER C 1 343 ? -67.073 -44.065 -0.570 1.00 54.54 343 SER C C 1
ATOM 14454 O O . SER C 1 343 ? -67.909 -43.178 -0.804 1.00 53.28 343 SER C O 1
ATOM 14457 N N . LYS C 1 344 ? -65.797 -43.785 -0.195 1.00 51.85 344 LYS C N 1
ATOM 14458 C CA . LYS C 1 344 ? -65.345 -42.388 -0.020 1.00 50.70 344 LYS C CA 1
ATOM 14459 C C . LYS C 1 344 ? -64.930 -41.832 -1.414 1.00 54.12 344 LYS C C 1
ATOM 14460 O O . LYS C 1 344 ? -63.786 -41.453 -1.652 1.00 55.45 344 LYS C O 1
ATOM 14466 N N . LEU C 1 345 ? -65.898 -41.829 -2.337 1.00 49.88 345 LEU C N 1
ATOM 14467 C CA . LEU C 1 345 ? -65.750 -41.405 -3.723 1.00 49.67 345 LEU C CA 1
ATOM 14468 C C . LEU C 1 345 ? -66.318 -40.012 -3.869 1.00 52.98 345 LEU C C 1
ATOM 14469 O O . LEU C 1 345 ? -67.473 -39.786 -3.522 1.00 52.11 345 LEU C O 1
ATOM 14474 N N . ASN C 1 346 ? -65.479 -39.057 -4.295 1.00 49.26 346 ASN C N 1
ATOM 14475 C CA . ASN C 1 346 ? -65.886 -37.668 -4.464 1.00 47.23 346 ASN C CA 1
ATOM 14476 C C . ASN C 1 346 ? -65.181 -37.070 -5.680 1.00 49.85 346 ASN C C 1
ATOM 14477 O O . ASN C 1 346 ? -64.372 -37.743 -6.303 1.00 50.01 346 ASN C O 1
ATOM 14482 N N . ILE C 1 347 ? -65.511 -35.817 -6.015 1.00 46.43 347 ILE C N 1
ATOM 14483 C CA . ILE C 1 347 ? -65.011 -35.084 -7.179 1.00 47.80 347 ILE C CA 1
ATOM 14484 C C . ILE C 1 347 ? -63.458 -34.972 -7.209 1.00 53.52 347 ILE C C 1
ATOM 14485 O O . ILE C 1 347 ? -62.902 -34.814 -8.297 1.00 56.19 347 ILE C O 1
ATOM 14490 N N . THR C 1 348 ? -62.765 -35.077 -6.058 1.00 48.43 348 THR C N 1
ATOM 14491 C CA . THR C 1 348 ? -61.303 -34.956 -6.063 1.00 49.84 348 THR C CA 1
ATOM 14492 C C . THR C 1 348 ? -60.616 -36.277 -6.451 1.00 56.22 348 THR C C 1
ATOM 14493 O O . THR C 1 348 ? -59.442 -36.240 -6.830 1.00 58.56 348 THR C O 1
ATOM 14497 N N . ASN C 1 349 ? -61.321 -37.424 -6.370 1.00 51.86 349 ASN C N 1
ATOM 14498 C CA . ASN C 1 349 ? -60.710 -38.721 -6.689 1.00 54.03 349 ASN C CA 1
ATOM 14499 C C . ASN C 1 349 ? -61.532 -39.548 -7.687 1.00 61.18 349 ASN C C 1
ATOM 14500 O O . ASN C 1 349 ? -61.118 -40.654 -8.034 1.00 63.02 349 ASN C O 1
ATOM 14505 N N . THR C 1 350 ? -62.711 -39.053 -8.095 1.00 57.17 350 THR C N 1
ATOM 14506 C CA . THR C 1 350 ? -63.623 -39.769 -8.994 1.00 58.26 350 THR C CA 1
ATOM 14507 C C . THR C 1 350 ? -64.371 -38.759 -9.848 1.00 62.14 350 THR C C 1
ATOM 14508 O O . THR C 1 350 ? -64.592 -37.628 -9.410 1.00 60.98 350 THR C O 1
ATOM 14512 N N . GLN C 1 351 ? -64.825 -39.192 -11.029 1.00 59.06 351 GLN C N 1
ATOM 14513 C CA . GLN C 1 351 ? -65.622 -38.355 -11.912 1.00 58.50 351 GLN C CA 1
ATOM 14514 C C . GLN C 1 351 ? -67.088 -38.408 -11.438 1.00 61.04 351 GLN C C 1
ATOM 14515 O O . GLN C 1 351 ? -67.915 -39.171 -11.948 1.00 60.05 351 GLN C O 1
ATOM 14521 N N . THR C 1 352 ? -67.367 -37.617 -10.393 1.00 56.45 352 THR C N 1
ATOM 14522 C CA . THR C 1 352 ? -68.681 -37.508 -9.757 1.00 54.17 352 THR C CA 1
ATOM 14523 C C . THR C 1 352 ? -68.904 -36.106 -9.201 1.00 57.12 352 THR C C 1
ATOM 14524 O O . THR C 1 352 ? -67.949 -35.549 -8.674 1.00 57.44 352 THR C O 1
ATOM 14528 N N . PRO C 1 353 ? -70.144 -35.553 -9.181 1.00 52.36 353 PRO C N 1
ATOM 14529 C CA . PRO C 1 353 ? -70.358 -34.262 -8.486 1.00 50.01 353 PRO C CA 1
ATOM 14530 C C . PRO C 1 353 ? -70.301 -34.388 -6.949 1.00 49.61 353 PRO C C 1
ATOM 14531 O O . PRO C 1 353 ? -70.297 -33.372 -6.255 1.00 47.53 353 PRO C O 1
ATOM 14535 N N . SER C 1 354 ? -70.300 -35.625 -6.410 1.00 44.47 354 SER C N 1
ATOM 14536 C CA . SER C 1 354 ? -70.317 -35.864 -4.962 1.00 42.76 354 SER C CA 1
ATOM 14537 C C . SER C 1 354 ? -69.099 -35.278 -4.235 1.00 47.09 354 SER C C 1
ATOM 14538 O O . SER C 1 354 ? -67.999 -35.258 -4.788 1.00 46.46 354 SER C O 1
ATOM 14541 N N . LEU C 1 355 ? -69.320 -34.805 -2.991 1.00 42.58 355 LEU C N 1
ATOM 14542 C CA . LEU C 1 355 ? -68.275 -34.296 -2.108 1.00 41.65 355 LEU C CA 1
ATOM 14543 C C . LEU C 1 355 ? -68.105 -35.224 -0.900 1.00 45.99 355 LEU C C 1
ATOM 14544 O O . LEU C 1 355 ? -67.378 -34.877 0.018 1.00 45.00 355 LEU C O 1
ATOM 14549 N N . TYR C 1 356 ? -68.781 -36.399 -0.881 1.00 45.07 356 TYR C N 1
ATOM 14550 C CA . TYR C 1 356 ? -68.700 -37.338 0.246 1.00 43.88 356 TYR C CA 1
ATOM 14551 C C . TYR C 1 356 ? -67.246 -37.735 0.583 1.00 46.54 356 TYR C C 1
ATOM 14552 O O . TYR C 1 356 ? -66.487 -38.176 -0.282 1.00 45.87 356 TYR C O 1
ATOM 14561 N N . GLY C 1 357 ? -66.884 -37.549 1.847 1.00 43.58 357 GLY C N 1
ATOM 14562 C CA . GLY C 1 357 ? -65.555 -37.883 2.345 1.00 44.28 357 GLY C CA 1
ATOM 14563 C C . GLY C 1 357 ? -64.490 -36.859 1.978 1.00 48.31 357 GLY C C 1
ATOM 14564 O O . GLY C 1 357 ? -63.306 -37.115 2.182 1.00 47.27 357 GLY C O 1
ATOM 14565 N N . PHE C 1 358 ? -64.900 -35.680 1.447 1.00 44.52 358 PHE C N 1
ATOM 14566 C CA . PHE C 1 358 ? -63.960 -34.634 1.060 1.00 44.26 358 PHE C CA 1
ATOM 14567 C C . PHE C 1 358 ? -63.262 -34.026 2.261 1.00 48.57 358 PHE C C 1
ATOM 14568 O O . PHE C 1 358 ? -63.887 -33.762 3.283 1.00 47.93 358 PHE C O 1
ATOM 14576 N N . SER C 1 359 ? -61.978 -33.754 2.092 1.00 46.13 359 SER C N 1
ATOM 14577 C CA . SER C 1 359 ? -61.140 -33.036 3.030 1.00 45.82 359 SER C CA 1
ATOM 14578 C C . SER C 1 359 ? -60.409 -31.939 2.250 1.00 50.43 359 SER C C 1
ATOM 14579 O O . SER C 1 359 ? -59.839 -32.229 1.196 1.00 50.57 359 SER C O 1
ATOM 14582 N N . PRO C 1 360 ? -60.421 -30.667 2.711 1.00 46.51 360 PRO C N 1
ATOM 14583 C CA . PRO C 1 360 ? -59.693 -29.626 1.957 1.00 46.03 360 PRO C CA 1
ATOM 14584 C C . PRO C 1 360 ? -58.177 -29.698 2.181 1.00 49.98 360 PRO C C 1
ATOM 14585 O O . PRO C 1 360 ? -57.399 -29.087 1.437 1.00 49.07 360 PRO C O 1
ATOM 14589 N N . PHE C 1 361 ? -57.764 -30.449 3.210 1.00 47.16 361 PHE C N 1
ATOM 14590 C CA . PHE C 1 361 ? -56.360 -30.603 3.572 1.00 48.51 361 PHE C CA 1
ATOM 14591 C C . PHE C 1 361 ? -55.673 -31.629 2.665 1.00 55.83 361 PHE C C 1
ATOM 14592 O O . PHE C 1 361 ? -56.340 -32.316 1.879 1.00 56.43 361 PHE C O 1
ATOM 14600 N N . HIS C 1 362 ? -54.325 -31.671 2.717 1.00 53.77 362 HIS C N 1
ATOM 14601 C CA . HIS C 1 362 ? -53.498 -32.590 1.917 1.00 55.09 362 HIS C CA 1
ATOM 14602 C C . HIS C 1 362 ? -53.793 -32.435 0.407 1.00 58.99 362 HIS C C 1
ATOM 14603 O O . HIS C 1 362 ? -53.867 -33.416 -0.341 1.00 60.41 362 HIS C O 1
ATOM 14610 N N . GLY C 1 363 ? -53.955 -31.178 -0.001 1.00 54.18 363 GLY C N 1
ATOM 14611 C CA . GLY C 1 363 ? -54.179 -30.787 -1.384 1.00 54.68 363 GLY C CA 1
ATOM 14612 C C . GLY C 1 363 ? -55.596 -30.852 -1.913 1.00 54.85 363 GLY C C 1
ATOM 14613 O O . GLY C 1 363 ? -55.794 -30.610 -3.107 1.00 55.17 363 GLY C O 1
ATOM 14614 N N . GLY C 1 364 ? -56.565 -31.167 -1.052 1.00 47.94 364 GLY C N 1
ATOM 14615 C CA . GLY C 1 364 ? -57.979 -31.248 -1.434 1.00 46.88 364 GLY C CA 1
ATOM 14616 C C . GLY C 1 364 ? -58.517 -29.962 -2.037 1.00 49.76 364 GLY C C 1
ATOM 14617 O O . GLY C 1 364 ? -59.085 -29.978 -3.131 1.00 49.78 364 GLY C O 1
ATOM 14618 N N . MET C 1 365 ? -58.269 -28.825 -1.361 1.00 46.23 365 MET C N 1
ATOM 14619 C CA . MET C 1 365 ? -58.696 -27.485 -1.800 1.00 46.09 365 MET C CA 1
ATOM 14620 C C . MET C 1 365 ? -58.077 -27.141 -3.171 1.00 49.91 365 MET C C 1
ATOM 14621 O O . MET C 1 365 ? -58.776 -26.603 -4.051 1.00 48.80 365 MET C O 1
ATOM 14626 N N . ASP C 1 366 ? -56.781 -27.480 -3.352 1.00 45.51 366 ASP C N 1
ATOM 14627 C CA . ASP C 1 366 ? -56.121 -27.225 -4.621 1.00 46.57 366 ASP C CA 1
ATOM 14628 C C . ASP C 1 366 ? -56.716 -28.087 -5.747 1.00 50.74 366 ASP C C 1
ATOM 14629 O O . ASP C 1 366 ? -56.871 -27.578 -6.858 1.00 50.11 366 ASP C O 1
ATOM 14634 N N . ARG C 1 367 ? -57.084 -29.355 -5.464 1.00 49.56 367 ARG C N 1
ATOM 14635 C CA . ARG C 1 367 ? -57.757 -30.249 -6.434 1.00 52.02 367 ARG C CA 1
ATOM 14636 C C . ARG C 1 367 ? -59.098 -29.647 -6.876 1.00 55.25 367 ARG C C 1
ATOM 14637 O O . ARG C 1 367 ? -59.399 -29.642 -8.073 1.00 56.56 367 ARG C O 1
ATOM 14645 N N . ILE C 1 368 ? -59.872 -29.093 -5.913 1.00 48.58 368 ILE C N 1
ATOM 14646 C CA . ILE C 1 368 ? -61.139 -28.405 -6.179 1.00 47.88 368 ILE C CA 1
ATOM 14647 C C . ILE C 1 368 ? -60.885 -27.184 -7.087 1.00 52.85 368 ILE C C 1
ATOM 14648 O O . ILE C 1 368 ? -61.575 -27.030 -8.097 1.00 53.08 368 ILE C O 1
ATOM 14653 N N . MET C 1 369 ? -59.880 -26.346 -6.739 1.00 49.00 369 MET C N 1
ATOM 14654 C CA . MET C 1 369 ? -59.534 -25.137 -7.496 1.00 50.01 369 MET C CA 1
ATOM 14655 C C . MET C 1 369 ? -59.073 -25.479 -8.911 1.00 55.92 369 MET C C 1
ATOM 14656 O O . MET C 1 369 ? -59.425 -24.747 -9.833 1.00 55.85 369 MET C O 1
ATOM 14661 N N . THR C 1 370 ? -58.363 -26.614 -9.097 1.00 53.92 370 THR C N 1
ATOM 14662 C CA . THR C 1 370 ? -57.940 -27.090 -10.422 1.00 56.44 370 THR C CA 1
ATOM 14663 C C . THR C 1 370 ? -59.199 -27.446 -11.238 1.00 61.91 370 THR C C 1
ATOM 14664 O O . THR C 1 370 ? -59.300 -27.033 -12.396 1.00 62.80 370 THR C O 1
ATOM 14668 N N . ILE C 1 371 ? -60.171 -28.176 -10.621 1.00 56.87 371 ILE C N 1
ATOM 14669 C CA . ILE C 1 371 ? -61.418 -28.565 -11.284 1.00 56.88 371 ILE C CA 1
ATOM 14670 C C . ILE C 1 371 ? -62.186 -27.288 -11.675 1.00 62.78 371 ILE C C 1
ATOM 14671 O O . ILE C 1 371 ? -62.616 -27.194 -12.821 1.00 66.11 371 ILE C O 1
ATOM 14676 N N . ILE C 1 372 ? -62.293 -26.297 -10.758 1.00 56.85 372 ILE C N 1
ATOM 14677 C CA . ILE C 1 372 ? -62.975 -25.019 -10.994 1.00 56.58 372 ILE C CA 1
ATOM 14678 C C . ILE C 1 372 ? -62.284 -24.242 -12.136 1.00 67.01 372 ILE C C 1
ATOM 14679 O O . ILE C 1 372 ? -62.970 -23.803 -13.060 1.00 69.87 372 ILE C O 1
ATOM 14684 N N . ARG C 1 373 ? -60.944 -24.095 -12.086 1.00 65.52 373 ARG C N 1
ATOM 14685 C CA . ARG C 1 373 ? -60.163 -23.356 -13.101 1.00 67.34 373 ARG C CA 1
ATOM 14686 C C . ARG C 1 373 ? -60.282 -24.009 -14.486 1.00 73.35 373 ARG C C 1
ATOM 14687 O O . ARG C 1 373 ? -60.484 -23.289 -15.467 1.00 74.03 373 ARG C O 1
ATOM 14695 N N . ASP C 1 374 ? -60.241 -25.362 -14.551 1.00 71.60 374 ASP C N 1
ATOM 14696 C CA . ASP C 1 374 ? -60.416 -26.125 -15.802 1.00 74.39 374 ASP C CA 1
ATOM 14697 C C . ASP C 1 374 ? -61.826 -25.961 -16.369 1.00 79.12 374 ASP C C 1
ATOM 14698 O O . ASP C 1 374 ? -61.975 -25.926 -17.587 1.00 82.44 374 ASP C O 1
ATOM 14703 N N . SER C 1 375 ? -62.855 -25.870 -15.501 1.00 72.36 375 SER C N 1
ATOM 14704 C CA . SER C 1 375 ? -64.235 -25.687 -15.949 1.00 72.29 375 SER C CA 1
ATOM 14705 C C . SER C 1 375 ? -64.427 -24.287 -16.536 1.00 78.70 375 SER C C 1
ATOM 14706 O O . SER C 1 375 ? -65.132 -24.143 -17.539 1.00 80.33 375 SER C O 1
ATOM 14709 N N . LEU C 1 376 ? -63.776 -23.268 -15.939 1.00 74.34 376 LEU C N 1
ATOM 14710 C CA . LEU C 1 376 ? -63.842 -21.886 -16.417 1.00 75.34 376 LEU C CA 1
ATOM 14711 C C . LEU C 1 376 ? -63.102 -21.735 -17.759 1.00 82.69 376 LEU C C 1
ATOM 14712 O O . LEU C 1 376 ? -63.623 -21.055 -18.644 1.00 84.37 376 LEU C O 1
ATOM 14717 N N . ASP C 1 377 ? -61.917 -22.385 -17.921 1.00 79.71 377 ASP C N 1
ATOM 14718 C CA . ASP C 1 377 ? -61.122 -22.333 -19.161 1.00 82.53 377 ASP C CA 1
ATOM 14719 C C . ASP C 1 377 ? -61.824 -23.058 -20.314 1.00 88.16 377 ASP C C 1
ATOM 14720 O O . ASP C 1 377 ? -61.695 -22.639 -21.462 1.00 90.96 377 ASP C O 1
ATOM 14725 N N . ASN C 1 378 ? -62.551 -24.149 -20.007 1.00 82.87 378 ASN C N 1
ATOM 14726 C CA . ASN C 1 378 ? -63.247 -24.954 -21.011 1.00 84.12 378 ASN C CA 1
ATOM 14727 C C . ASN C 1 378 ? -64.714 -24.532 -21.174 1.00 88.22 378 ASN C C 1
ATOM 14728 O O . ASN C 1 378 ? -65.448 -25.147 -21.955 1.00 88.69 378 ASN C O 1
ATOM 14733 N N . ASP C 1 379 ? -65.117 -23.448 -20.476 1.00 84.96 379 ASP C N 1
ATOM 14734 C CA . ASP C 1 379 ? -66.470 -22.873 -20.445 1.00 84.97 379 ASP C CA 1
ATOM 14735 C C . ASP C 1 379 ? -67.527 -23.963 -20.160 1.00 86.78 379 ASP C C 1
ATOM 14736 O O . ASP C 1 379 ? -68.557 -24.049 -20.833 1.00 88.53 379 ASP C O 1
ATOM 14741 N N . GLU C 1 380 ? -67.236 -24.799 -19.145 1.00 79.68 380 GLU C N 1
ATOM 14742 C CA . GLU C 1 380 ? -68.077 -25.899 -18.671 1.00 77.37 380 GLU C CA 1
ATOM 14743 C C . GLU C 1 380 ? -68.737 -25.546 -17.345 1.00 76.37 380 GLU C C 1
ATOM 14744 O O . GLU C 1 380 ? -68.092 -24.955 -16.470 1.00 74.38 380 GLU C O 1
ATOM 14750 N N . ASP C 1 381 ? -70.018 -25.928 -17.195 1.00 70.91 381 ASP C N 1
ATOM 14751 C CA . ASP C 1 381 ? -70.764 -25.751 -15.950 1.00 67.96 381 ASP C CA 1
ATOM 14752 C C . ASP C 1 381 ? -70.322 -26.826 -14.978 1.00 68.43 381 ASP C C 1
ATOM 14753 O O . ASP C 1 381 ? -69.816 -27.875 -15.400 1.00 68.86 381 ASP C O 1
ATOM 14758 N N . LEU C 1 382 ? -70.477 -26.563 -13.682 1.00 60.25 382 LEU C N 1
ATOM 14759 C CA . LEU C 1 382 ? -70.030 -27.496 -12.671 1.00 56.98 382 LEU C CA 1
ATOM 14760 C C . LEU C 1 382 ? -71.034 -27.579 -11.549 1.00 56.59 382 LEU C C 1
ATOM 14761 O O . LEU C 1 382 ? -71.621 -26.566 -11.172 1.00 56.01 382 LEU C O 1
ATOM 14766 N N . VAL C 1 383 ? -71.248 -28.793 -11.030 1.00 50.32 383 VAL C N 1
ATOM 14767 C CA . VAL C 1 383 ? -72.146 -29.024 -9.909 1.00 47.14 383 VAL C CA 1
ATOM 14768 C C . VAL C 1 383 ? -71.441 -29.932 -8.907 1.00 47.72 383 VAL C C 1
ATOM 14769 O O . VAL C 1 383 ? -70.713 -30.843 -9.295 1.00 48.10 383 VAL C O 1
ATOM 14773 N N . MET C 1 384 ? -71.614 -29.625 -7.618 1.00 41.49 384 MET C N 1
ATOM 14774 C CA . MET C 1 384 ? -71.059 -30.393 -6.500 1.00 39.45 384 MET C CA 1
ATOM 14775 C C . MET C 1 384 ? -72.137 -30.570 -5.466 1.00 42.71 384 MET C C 1
ATOM 14776 O O . MET C 1 384 ? -72.925 -29.647 -5.252 1.00 41.75 384 MET C O 1
ATOM 14781 N N . ILE C 1 385 ? -72.203 -31.763 -4.853 1.00 39.54 385 ILE C N 1
ATOM 14782 C CA . ILE C 1 385 ? -73.251 -32.101 -3.897 1.00 38.02 385 ILE C CA 1
ATOM 14783 C C . ILE C 1 385 ? -72.681 -32.715 -2.640 1.00 39.50 385 ILE C C 1
ATOM 14784 O O . ILE C 1 385 ? -71.875 -33.632 -2.699 1.00 37.24 385 ILE C O 1
ATOM 14789 N N . TYR C 1 386 ? -73.192 -32.242 -1.497 1.00 37.50 386 TYR C N 1
ATOM 14790 C CA . TYR C 1 386 ? -72.882 -32.767 -0.195 1.00 37.86 386 TYR C CA 1
ATOM 14791 C C . TYR C 1 386 ? -74.119 -32.676 0.670 1.00 41.26 386 TYR C C 1
ATOM 14792 O O . TYR C 1 386 ? -74.397 -31.599 1.202 1.00 40.57 386 TYR C O 1
ATOM 14801 N N . ALA C 1 387 ? -74.861 -33.800 0.843 1.00 38.35 387 ALA C N 1
ATOM 14802 C CA . ALA C 1 387 ? -76.092 -33.812 1.661 1.00 36.56 387 ALA C CA 1
ATOM 14803 C C . ALA C 1 387 ? -77.031 -32.640 1.224 1.00 38.24 387 ALA C C 1
ATOM 14804 O O . ALA C 1 387 ? -77.328 -32.541 0.036 1.00 36.89 387 ALA C O 1
ATOM 14806 N N . ASP C 1 388 ? -77.405 -31.713 2.137 1.00 33.91 388 ASP C N 1
ATOM 14807 C CA . ASP C 1 388 ? -78.266 -30.553 1.835 1.00 32.86 388 ASP C CA 1
ATOM 14808 C C . ASP C 1 388 ? -77.509 -29.363 1.203 1.00 38.87 388 ASP C C 1
ATOM 14809 O O . ASP C 1 388 ? -78.098 -28.295 1.056 1.00 38.07 388 ASP C O 1
ATOM 14814 N N . ASN C 1 389 ? -76.216 -29.532 0.804 1.00 37.83 389 ASN C N 1
ATOM 14815 C CA . ASN C 1 389 ? -75.452 -28.458 0.173 1.00 37.58 389 ASN C CA 1
ATOM 14816 C C . ASN C 1 389 ? -75.262 -28.715 -1.318 1.00 43.58 389 ASN C C 1
ATOM 14817 O O . ASN C 1 389 ? -74.761 -29.776 -1.718 1.00 44.37 389 ASN C O 1
ATOM 14822 N N . ILE C 1 390 ? -75.616 -27.723 -2.137 1.00 39.88 390 ILE C N 1
ATOM 14823 C CA . ILE C 1 390 ? -75.398 -27.764 -3.594 1.00 41.06 390 ILE C CA 1
ATOM 14824 C C . ILE C 1 390 ? -74.471 -26.614 -3.949 1.00 45.76 390 ILE C C 1
ATOM 14825 O O . ILE C 1 390 ? -74.654 -25.500 -3.443 1.00 45.36 390 ILE C O 1
ATOM 14830 N N . TYR C 1 391 ? -73.482 -26.885 -4.809 1.00 42.50 391 TYR C N 1
ATOM 14831 C CA . TYR C 1 391 ? -72.567 -25.872 -5.334 1.00 42.76 391 TYR C CA 1
ATOM 14832 C C . TYR C 1 391 ? -72.668 -25.894 -6.825 1.00 46.27 391 TYR C C 1
ATOM 14833 O O . TYR C 1 391 ? -72.545 -26.970 -7.417 1.00 46.71 391 TYR C O 1
ATOM 14842 N N . ILE C 1 392 ? -72.957 -24.727 -7.430 1.00 42.50 392 ILE C N 1
ATOM 14843 C CA . ILE C 1 392 ? -73.085 -24.592 -8.872 1.00 45.17 392 ILE C CA 1
ATOM 14844 C C . ILE C 1 392 ? -72.134 -23.502 -9.384 1.00 52.37 392 ILE C C 1
ATOM 14845 O O . ILE C 1 392 ? -72.118 -22.373 -8.884 1.00 50.45 392 ILE C O 1
ATOM 14850 N N . LEU C 1 393 ? -71.365 -23.862 -10.413 1.00 52.86 393 LEU C N 1
ATOM 14851 C CA . LEU C 1 393 ? -70.513 -22.961 -11.156 1.00 54.77 393 LEU C CA 1
ATOM 14852 C C . LEU C 1 393 ? -71.143 -22.805 -12.540 1.00 61.54 393 LEU C C 1
ATOM 14853 O O . LEU C 1 393 ? -71.175 -23.764 -13.318 1.00 62.19 393 LEU C O 1
ATOM 14858 N N . GLN C 1 394 ? -71.667 -21.612 -12.832 1.00 59.68 394 GLN C N 1
ATOM 14859 C CA . GLN C 1 394 ? -72.194 -21.263 -14.149 1.00 62.59 394 GLN C CA 1
ATOM 14860 C C . GLN C 1 394 ? -72.142 -19.741 -14.313 1.00 68.45 394 GLN C C 1
ATOM 14861 O O . GLN C 1 394 ? -72.216 -19.009 -13.319 1.00 65.92 394 GLN C O 1
ATOM 14867 N N . ASP C 1 395 ? -71.942 -19.285 -15.571 1.00 68.52 395 ASP C N 1
ATOM 14868 C CA . ASP C 1 395 ? -71.887 -17.880 -15.981 1.00 70.23 395 ASP C CA 1
ATOM 14869 C C . ASP C 1 395 ? -70.850 -17.079 -15.155 1.00 71.37 395 ASP C C 1
ATOM 14870 O O . ASP C 1 395 ? -71.159 -16.003 -14.629 1.00 70.59 395 ASP C O 1
ATOM 14875 N N . ASN C 1 396 ? -69.615 -17.626 -15.049 1.00 66.06 396 ASN C N 1
ATOM 14876 C CA . ASN C 1 396 ? -68.474 -17.048 -14.317 1.00 64.76 396 ASN C CA 1
ATOM 14877 C C . ASN C 1 396 ? -68.867 -16.658 -12.873 1.00 65.91 396 ASN C C 1
ATOM 14878 O O . ASN C 1 396 ? -68.408 -15.643 -12.327 1.00 64.91 396 ASN C O 1
ATOM 14883 N N . THR C 1 397 ? -69.749 -17.471 -12.264 1.00 61.40 397 THR C N 1
ATOM 14884 C CA . THR C 1 397 ? -70.239 -17.230 -10.913 1.00 58.27 397 THR C CA 1
ATOM 14885 C C . THR C 1 397 ? -70.306 -18.551 -10.134 1.00 58.11 397 THR C C 1
ATOM 14886 O O . THR C 1 397 ? -70.682 -19.593 -10.686 1.00 56.17 397 THR C O 1
ATOM 14890 N N . TRP C 1 398 ? -69.961 -18.479 -8.834 1.00 53.20 398 TRP C N 1
ATOM 14891 C CA . TRP C 1 398 ? -70.029 -19.587 -7.883 1.00 50.51 398 TRP C CA 1
ATOM 14892 C C . TRP C 1 398 ? -71.254 -19.389 -6.999 1.00 52.04 398 TRP C C 1
ATOM 14893 O O . TRP C 1 398 ? -71.407 -18.332 -6.371 1.00 49.96 398 TRP C O 1
ATOM 14904 N N . TYR C 1 399 ? -72.137 -20.403 -6.972 1.00 48.64 399 TYR C N 1
ATOM 14905 C CA . TYR C 1 399 ? -73.352 -20.368 -6.170 1.00 47.11 399 TYR C CA 1
ATOM 14906 C C . TYR C 1 399 ? -73.352 -21.447 -5.130 1.00 51.25 399 TYR C C 1
ATOM 14907 O O . TYR C 1 399 ? -73.087 -22.614 -5.426 1.00 52.21 399 TYR C O 1
ATOM 14916 N N . SER C 1 400 ? -73.690 -21.059 -3.908 1.00 45.58 400 SER C N 1
ATOM 14917 C CA . SER C 1 400 ? -73.870 -21.975 -2.802 1.00 42.73 400 SER C CA 1
ATOM 14918 C C . SER C 1 400 ? -75.370 -22.015 -2.542 1.00 44.73 400 SER C C 1
ATOM 14919 O O . SER C 1 400 ? -75.975 -20.980 -2.227 1.00 43.59 400 SER C O 1
ATOM 14922 N N . ILE C 1 401 ? -75.987 -23.176 -2.784 1.00 40.46 401 ILE C N 1
ATOM 14923 C CA . ILE C 1 401 ? -77.424 -23.379 -2.586 1.00 39.77 401 ILE C CA 1
ATOM 14924 C C . ILE C 1 401 ? -77.620 -24.405 -1.466 1.00 44.23 401 ILE C C 1
ATOM 14925 O O . ILE C 1 401 ? -77.062 -25.503 -1.521 1.00 43.13 401 ILE C O 1
ATOM 14930 N N . ASP C 1 402 ? -78.394 -24.039 -0.452 1.00 41.76 402 ASP C N 1
ATOM 14931 C CA . ASP C 1 402 ? -78.689 -24.958 0.640 1.00 40.48 402 ASP C CA 1
ATOM 14932 C C . ASP C 1 402 ? -80.130 -25.255 0.682 1.00 43.93 402 ASP C C 1
ATOM 14933 O O . ASP C 1 402 ? -80.944 -24.336 0.510 1.00 44.14 402 ASP C O 1
ATOM 14938 N N . LEU C 1 403 ? -80.475 -26.532 0.954 1.00 39.67 403 LEU C N 1
ATOM 14939 C CA . LEU C 1 403 ? -81.876 -26.887 1.149 1.00 38.45 403 LEU C CA 1
ATOM 14940 C C . LEU C 1 403 ? -82.347 -26.111 2.361 1.00 41.97 403 LEU C C 1
ATOM 14941 O O . LEU C 1 403 ? -81.552 -25.869 3.282 1.00 39.83 403 LEU C O 1
ATOM 14946 N N . GLU C 1 404 ? -83.581 -25.611 2.323 1.00 38.72 404 GLU C N 1
ATOM 14947 C CA . GLU C 1 404 ? -84.084 -24.846 3.448 1.00 37.05 404 GLU C CA 1
ATOM 14948 C C . GLU C 1 404 ? -84.522 -25.850 4.509 1.00 38.61 404 GLU C C 1
ATOM 14949 O O . GLU C 1 404 ? -85.458 -26.609 4.271 1.00 37.38 404 GLU C O 1
ATOM 14955 N N . LYS C 1 405 ? -83.805 -25.880 5.656 1.00 35.89 405 LYS C N 1
ATOM 14956 C CA . LYS C 1 405 ? -84.055 -26.790 6.798 1.00 36.18 405 LYS C CA 1
ATOM 14957 C C . LYS C 1 405 ? -84.263 -28.179 6.226 1.00 41.12 405 LYS C C 1
ATOM 14958 O O . LYS C 1 405 ? -85.362 -28.740 6.341 1.00 41.56 405 LYS C O 1
ATOM 14964 N N . GLY C 1 406 ? -83.228 -28.621 5.496 1.00 36.83 406 GLY C N 1
ATOM 14965 C CA . GLY C 1 406 ? -83.148 -29.841 4.696 1.00 36.99 406 GLY C CA 1
ATOM 14966 C C . GLY C 1 406 ? -84.019 -31.009 5.087 1.00 39.44 406 GLY C C 1
ATOM 14967 O O . GLY C 1 406 ? -84.894 -31.407 4.332 1.00 39.21 406 GLY C O 1
ATOM 14968 N N . GLU C 1 407 ? -83.799 -31.525 6.288 1.00 35.44 407 GLU C N 1
ATOM 14969 C CA . GLU C 1 407 ? -84.477 -32.682 6.901 1.00 35.11 407 GLU C CA 1
ATOM 14970 C C . GLU C 1 407 ? -86.022 -32.623 6.814 1.00 38.20 407 GLU C C 1
ATOM 14971 O O . GLU C 1 407 ? -86.652 -33.653 6.610 1.00 35.65 407 GLU C O 1
ATOM 14977 N N . ALA C 1 408 ? -86.608 -31.407 6.942 1.00 35.08 408 ALA C N 1
ATOM 14978 C CA . ALA C 1 408 ? -88.049 -31.184 6.924 1.00 34.67 408 ALA C CA 1
ATOM 14979 C C . ALA C 1 408 ? -88.693 -31.484 5.562 1.00 39.02 408 ALA C C 1
ATOM 14980 O O . ALA C 1 408 ? -89.908 -31.715 5.509 1.00 38.37 408 ALA C O 1
ATOM 14982 N N . ASN C 1 409 ? -87.893 -31.489 4.472 1.00 34.47 409 ASN C N 1
ATOM 14983 C CA . ASN C 1 409 ? -88.362 -31.767 3.099 1.00 34.32 409 ASN C CA 1
ATOM 14984 C C . ASN C 1 409 ? -88.459 -33.285 2.799 1.00 39.91 409 ASN C C 1
ATOM 14985 O O . ASN C 1 409 ? -89.002 -33.690 1.774 1.00 39.47 409 ASN C O 1
ATOM 14990 N N . CYS C 1 410 ? -87.894 -34.108 3.681 1.00 36.92 410 CYS C N 1
ATOM 14991 C CA . CYS C 1 410 ? -87.827 -35.549 3.497 1.00 37.46 410 CYS C CA 1
ATOM 14992 C C . CYS C 1 410 ? -89.168 -36.237 3.746 1.00 43.00 410 CYS C C 1
ATOM 14993 O O . CYS C 1 410 ? -89.827 -35.993 4.757 1.00 42.95 410 CYS C O 1
ATOM 14996 N N . THR C 1 411 ? -89.564 -37.098 2.805 1.00 39.63 411 THR C N 1
ATOM 14997 C CA . THR C 1 411 ? -90.728 -37.970 2.937 1.00 39.01 411 THR C CA 1
ATOM 14998 C C . THR C 1 411 ? -90.201 -39.373 3.260 1.00 41.28 411 THR C C 1
ATOM 14999 O O . THR C 1 411 ? -89.077 -39.692 2.855 1.00 37.97 411 THR C O 1
ATOM 15003 N N . PRO C 1 412 ? -91.009 -40.276 3.891 1.00 37.95 412 PRO C N 1
ATOM 15004 C CA . PRO C 1 412 ? -90.516 -41.655 4.095 1.00 36.50 412 PRO C CA 1
ATOM 15005 C C . PRO C 1 412 ? -90.088 -42.306 2.768 1.00 39.43 412 PRO C C 1
ATOM 15006 O O . PRO C 1 412 ? -89.133 -43.094 2.744 1.00 41.06 412 PRO C O 1
ATOM 15010 N N . GLN C 1 413 ? -90.732 -41.905 1.657 1.00 34.02 413 GLN C N 1
ATOM 15011 C CA . GLN C 1 413 ? -90.474 -42.391 0.295 1.00 34.03 413 GLN C CA 1
ATOM 15012 C C . GLN C 1 413 ? -89.081 -41.996 -0.218 1.00 38.22 413 GLN C C 1
ATOM 15013 O O . GLN C 1 413 ? -88.496 -42.750 -0.993 1.00 38.28 413 GLN C O 1
ATOM 15019 N N . HIS C 1 414 ? -88.536 -40.849 0.225 1.00 34.74 414 HIS C N 1
ATOM 15020 C CA . HIS C 1 414 ? -87.163 -40.462 -0.134 1.00 35.18 414 HIS C CA 1
ATOM 15021 C C . HIS C 1 414 ? -86.184 -41.455 0.492 1.00 39.90 414 HIS C C 1
ATOM 15022 O O . HIS C 1 414 ? -85.283 -41.938 -0.188 1.00 41.83 414 HIS C O 1
ATOM 15029 N N . MET C 1 415 ? -86.385 -41.792 1.787 1.00 35.63 415 MET C N 1
ATOM 15030 C CA . MET C 1 415 ? -85.517 -42.748 2.475 1.00 35.37 415 MET C CA 1
ATOM 15031 C C . MET C 1 415 ? -85.682 -44.159 1.894 1.00 38.53 415 MET C C 1
ATOM 15032 O O . MET C 1 415 ? -84.711 -44.899 1.807 1.00 39.38 415 MET C O 1
ATOM 15037 N N . GLN C 1 416 ? -86.907 -44.520 1.500 1.00 36.57 416 GLN C N 1
ATOM 15038 C CA . GLN C 1 416 ? -87.193 -45.809 0.875 1.00 37.20 416 GLN C CA 1
ATOM 15039 C C . GLN C 1 416 ? -86.399 -45.960 -0.443 1.00 42.02 416 GLN C C 1
ATOM 15040 O O . GLN C 1 416 ? -85.852 -47.037 -0.694 1.00 42.05 416 GLN C O 1
ATOM 15046 N N . ALA C 1 417 ? -86.325 -44.877 -1.261 1.00 39.10 417 ALA C N 1
ATOM 15047 C CA . ALA C 1 417 ? -85.558 -44.854 -2.517 1.00 39.80 417 ALA C CA 1
ATOM 15048 C C . ALA C 1 417 ? -84.057 -44.990 -2.222 1.00 41.10 417 ALA C C 1
ATOM 15049 O O . ALA C 1 417 ? -83.355 -45.676 -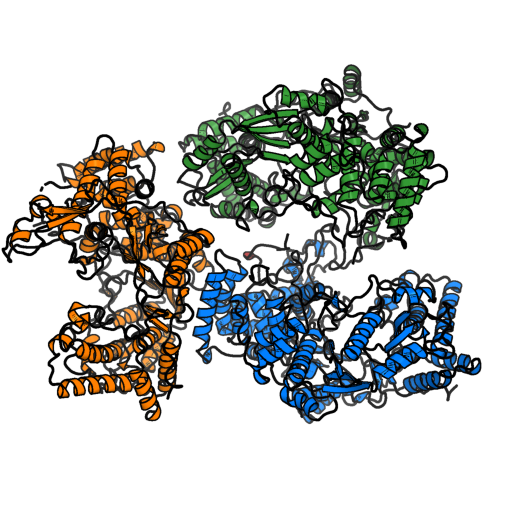2.960 1.00 40.47 417 ALA C O 1
ATOM 15051 N N . MET C 1 418 ? -83.575 -44.390 -1.106 1.00 36.33 418 MET C N 1
ATOM 15052 C CA . MET C 1 418 ? -82.173 -44.531 -0.695 1.00 35.76 418 MET C CA 1
ATOM 15053 C C . MET C 1 418 ? -81.905 -46.003 -0.302 1.00 42.95 418 MET C C 1
ATOM 15054 O O . MET C 1 418 ? -80.880 -46.558 -0.687 1.00 44.54 418 MET C O 1
ATOM 15059 N N . MET C 1 419 ? -82.855 -46.640 0.423 1.00 39.94 419 MET C N 1
ATOM 15060 C CA . MET C 1 419 ? -82.765 -48.051 0.830 1.00 39.58 419 MET C CA 1
ATOM 15061 C C . MET C 1 419 ? -82.720 -48.960 -0.403 1.00 46.56 419 MET C C 1
ATOM 15062 O O . MET C 1 419 ? -81.951 -49.923 -0.436 1.00 46.29 419 MET C O 1
ATOM 15067 N N . TYR C 1 420 ? -83.516 -48.621 -1.441 1.00 44.33 420 TYR C N 1
ATOM 15068 C CA . TYR C 1 420 ? -83.522 -49.344 -2.706 1.00 44.54 420 TYR C CA 1
ATOM 15069 C C . TYR C 1 420 ? -82.122 -49.278 -3.336 1.00 48.76 420 TYR C C 1
ATOM 15070 O O . TYR C 1 420 ? -81.598 -50.313 -3.747 1.00 50.85 420 TYR C O 1
ATOM 15079 N N . TYR C 1 421 ? -81.525 -48.066 -3.403 1.00 43.36 421 TYR C N 1
ATOM 15080 C CA . TYR C 1 421 ? -80.206 -47.826 -3.982 1.00 44.16 421 TYR C CA 1
ATOM 15081 C C . TYR C 1 421 ? -79.120 -48.604 -3.238 1.00 47.98 421 TYR C C 1
ATOM 15082 O O . TYR C 1 421 ? -78.322 -49.258 -3.878 1.00 49.33 421 TYR C O 1
ATOM 15091 N N . LEU C 1 422 ? -79.128 -48.579 -1.898 1.00 44.61 422 LEU C N 1
ATOM 15092 C CA . LEU C 1 422 ? -78.143 -49.293 -1.077 1.00 44.08 422 LEU C CA 1
ATOM 15093 C C . LEU C 1 422 ? -78.265 -50.818 -1.238 1.00 49.81 422 LEU C C 1
ATOM 15094 O O . LEU C 1 422 ? -77.240 -51.491 -1.353 1.00 51.94 422 LEU C O 1
ATOM 15099 N N . LEU C 1 423 ? -79.498 -51.353 -1.269 1.00 45.25 423 LEU C N 1
ATOM 15100 C CA . LEU C 1 423 ? -79.696 -52.802 -1.367 1.00 46.91 423 LEU C CA 1
ATOM 15101 C C . LEU C 1 423 ? -79.463 -53.356 -2.771 1.00 52.42 423 LEU C C 1
ATOM 15102 O O . LEU C 1 423 ? -79.131 -54.540 -2.886 1.00 52.75 423 LEU C O 1
ATOM 15107 N N . THR C 1 424 ? -79.641 -52.531 -3.827 1.00 48.77 424 THR C N 1
ATOM 15108 C CA . THR C 1 424 ? -79.435 -53.002 -5.195 1.00 50.42 424 THR C CA 1
ATOM 15109 C C . THR C 1 424 ? -77.970 -52.809 -5.630 1.00 57.01 424 THR C C 1
ATOM 15110 O O . THR C 1 424 ? -77.400 -53.746 -6.201 1.00 58.87 424 THR C O 1
ATOM 15114 N N . ARG C 1 425 ? -77.366 -51.627 -5.373 1.00 53.36 425 ARG C N 1
ATOM 15115 C CA . ARG C 1 425 ? -75.985 -51.302 -5.790 1.00 54.60 425 ARG C CA 1
ATOM 15116 C C . ARG C 1 425 ? -74.906 -51.666 -4.760 1.00 60.49 425 ARG C C 1
ATOM 15117 O O . ARG C 1 425 ? -73.733 -51.763 -5.125 1.00 62.04 425 ARG C O 1
ATOM 15125 N N . GLY C 1 426 ? -75.297 -51.869 -3.509 1.00 56.85 426 GLY C N 1
ATOM 15126 C CA . GLY C 1 426 ? -74.345 -52.218 -2.461 1.00 57.10 426 GLY C CA 1
ATOM 15127 C C . GLY C 1 426 ? -74.499 -53.638 -1.981 1.00 60.49 426 GLY C C 1
ATOM 15128 O O . GLY C 1 426 ? -73.607 -54.455 -2.202 1.00 61.20 426 GLY C O 1
ATOM 15129 N N . TRP C 1 427 ? -75.656 -53.951 -1.359 1.00 55.62 427 TRP C N 1
ATOM 15130 C CA . TRP C 1 427 ? -75.957 -55.269 -0.788 1.00 56.40 427 TRP C CA 1
ATOM 15131 C C . TRP C 1 427 ? -76.326 -56.285 -1.870 1.00 64.73 427 TRP C C 1
ATOM 15132 O O . TRP C 1 427 ? -77.434 -56.829 -1.926 1.00 64.63 427 TRP C O 1
ATOM 15143 N N . THR C 1 428 ? -75.333 -56.586 -2.703 1.00 63.94 428 THR C N 1
ATOM 15144 C CA . THR C 1 428 ? -75.441 -57.544 -3.797 1.00 65.32 428 THR C CA 1
ATOM 15145 C C . THR C 1 428 ? -74.091 -58.237 -3.995 1.00 69.20 428 THR C C 1
ATOM 15146 O O . THR C 1 428 ? -73.046 -57.672 -3.662 1.00 67.79 428 THR C O 1
ATOM 15150 N N . ASN C 1 429 ? -74.131 -59.464 -4.530 1.00 67.88 429 ASN C N 1
ATOM 15151 C CA . ASN C 1 429 ? -72.967 -60.284 -4.884 1.00 69.11 429 ASN C CA 1
ATOM 15152 C C . ASN C 1 429 ? -72.645 -60.060 -6.358 1.00 73.77 429 ASN C C 1
ATOM 15153 O O . ASN C 1 429 ? -73.472 -59.510 -7.081 1.00 72.82 429 ASN C O 1
ATOM 15158 N N . GLU C 1 430 ? -71.454 -60.468 -6.807 1.00 72.89 430 GLU C N 1
ATOM 15159 C CA . GLU C 1 430 ? -71.003 -60.334 -8.200 1.00 74.34 430 GLU C CA 1
ATOM 15160 C C . GLU C 1 430 ? -71.968 -61.041 -9.179 1.00 80.02 430 GLU C C 1
ATOM 15161 O O . GLU C 1 430 ? -72.206 -60.514 -10.263 1.00 80.36 430 GLU C O 1
ATOM 15167 N N . ASP C 1 431 ? -72.532 -62.212 -8.789 1.00 76.80 431 ASP C N 1
ATOM 15168 C CA . ASP C 1 431 ? -73.463 -62.971 -9.633 1.00 77.52 431 ASP C CA 1
ATOM 15169 C C . ASP C 1 431 ? -74.867 -62.310 -9.686 1.00 78.71 431 ASP C C 1
ATOM 15170 O O . ASP C 1 431 ? -75.729 -62.783 -10.427 1.00 80.23 431 ASP C O 1
ATOM 15175 N N . GLY C 1 432 ? -75.070 -61.243 -8.904 1.00 72.05 432 GLY C N 1
ATOM 15176 C CA . GLY C 1 432 ? -76.322 -60.497 -8.831 1.00 68.49 432 GLY C CA 1
ATOM 15177 C C . GLY C 1 432 ? -77.289 -60.953 -7.753 1.00 70.13 432 GLY C C 1
ATOM 15178 O O . GLY C 1 432 ? -78.394 -60.399 -7.651 1.00 67.14 432 GLY C O 1
ATOM 15179 N N . SER C 1 433 ? -76.896 -61.973 -6.946 1.00 67.17 433 SER C N 1
ATOM 15180 C CA . SER C 1 433 ? -77.733 -62.481 -5.854 1.00 65.61 433 SER C CA 1
ATOM 15181 C C . SER C 1 433 ? -77.682 -61.501 -4.667 1.00 67.45 433 SER C C 1
ATOM 15182 O O . SER C 1 433 ? -76.673 -60.793 -4.492 1.00 65.94 433 SER C O 1
ATOM 15185 N N . PRO C 1 434 ? -78.755 -61.425 -3.843 1.00 63.39 434 PRO C N 1
ATOM 15186 C CA . PRO C 1 434 ? -78.759 -60.431 -2.756 1.00 60.86 434 PRO C CA 1
ATOM 15187 C C . PRO C 1 434 ? -77.852 -60.780 -1.573 1.00 64.66 434 PRO C C 1
ATOM 15188 O O . PRO C 1 434 ? -77.690 -61.951 -1.214 1.00 65.22 434 PRO C O 1
ATOM 15192 N N . ARG C 1 435 ? -77.329 -59.731 -0.916 1.00 59.04 435 ARG C N 1
ATOM 15193 C CA . ARG C 1 435 ? -76.541 -59.891 0.297 1.00 57.95 435 ARG C CA 1
ATOM 15194 C C . ARG C 1 435 ? -77.444 -59.567 1.488 1.00 58.69 435 ARG C C 1
ATOM 15195 O O . ARG C 1 435 ? -77.045 -58.898 2.436 1.00 57.55 435 ARG C O 1
ATOM 15203 N N . TYR C 1 436 ? -78.693 -60.063 1.405 1.00 54.80 436 TYR C N 1
ATOM 15204 C CA . TYR C 1 436 ? -79.765 -59.924 2.381 1.00 52.48 436 TYR C CA 1
ATOM 15205 C C . TYR C 1 436 ? -80.788 -61.004 2.194 1.00 57.93 436 TYR C C 1
ATOM 15206 O O . TYR C 1 436 ? -80.917 -61.576 1.104 1.00 58.07 436 TYR C O 1
ATOM 15215 N N . ASN C 1 437 ? -81.571 -61.232 3.250 1.00 55.59 437 ASN C N 1
ATOM 15216 C CA . ASN C 1 437 ? -82.652 -62.201 3.273 1.00 56.88 437 ASN C CA 1
ATOM 15217 C C . ASN C 1 437 ? -84.011 -61.447 3.289 1.00 60.76 437 ASN C C 1
ATOM 15218 O O . ASN C 1 437 ? -84.010 -60.209 3.396 1.00 59.38 437 ASN C O 1
ATOM 15223 N N . PRO C 1 438 ? -85.181 -62.132 3.181 1.00 57.63 438 PRO C N 1
ATOM 15224 C CA . PRO C 1 438 ? -86.464 -61.391 3.200 1.00 54.57 438 PRO C CA 1
ATOM 15225 C C . PRO C 1 438 ? -86.703 -60.535 4.463 1.00 56.35 438 PRO C C 1
ATOM 15226 O O . PRO C 1 438 ? -87.273 -59.433 4.356 1.00 53.58 438 PRO C O 1
ATOM 15230 N N . THR C 1 439 ? -86.254 -60.999 5.642 1.00 52.95 439 THR C N 1
ATOM 15231 C CA . THR C 1 439 ? -86.416 -60.236 6.895 1.00 52.19 439 THR C CA 1
ATOM 15232 C C . THR C 1 439 ? -85.727 -58.868 6.811 1.00 55.08 439 THR C C 1
ATOM 15233 O O . THR C 1 439 ? -86.328 -57.859 7.175 1.00 53.37 439 THR C O 1
ATOM 15237 N N . TRP C 1 440 ? -84.486 -58.831 6.309 1.00 53.48 440 TRP C N 1
ATOM 15238 C CA . TRP C 1 440 ? -83.752 -57.571 6.218 1.00 52.32 440 TRP C CA 1
ATOM 15239 C C . TRP C 1 440 ? -84.286 -56.673 5.090 1.00 53.58 440 TRP C C 1
ATOM 15240 O O . TRP C 1 440 ? -84.257 -55.451 5.248 1.00 50.52 440 TRP C O 1
ATOM 15251 N N . ALA C 1 441 ? -84.842 -57.270 4.005 1.00 51.02 441 ALA C N 1
ATOM 15252 C CA . ALA C 1 441 ? -85.493 -56.522 2.915 1.00 49.30 441 ALA C CA 1
ATOM 15253 C C . ALA C 1 441 ? -86.767 -55.862 3.459 1.00 50.30 441 ALA C C 1
ATOM 15254 O O . ALA C 1 441 ? -87.061 -54.728 3.098 1.00 48.73 441 ALA C O 1
ATOM 15256 N N . THR C 1 442 ? -87.469 -56.540 4.393 1.00 47.12 442 THR C N 1
ATOM 15257 C CA . THR C 1 442 ? -88.698 -56.032 5.039 1.00 45.50 442 THR C CA 1
ATOM 15258 C C . THR C 1 442 ? -88.348 -54.862 5.952 1.00 47.44 442 THR C C 1
ATOM 15259 O O . THR C 1 442 ? -89.012 -53.824 5.901 1.00 44.63 442 THR C O 1
ATOM 15263 N N . PHE C 1 443 ? -87.306 -55.027 6.791 1.00 45.05 443 PHE C N 1
ATOM 15264 C CA . PHE C 1 443 ? -86.908 -53.946 7.673 1.00 43.31 443 PHE C CA 1
ATOM 15265 C C . PHE C 1 443 ? -86.522 -52.728 6.855 1.00 46.10 443 PHE C C 1
ATOM 15266 O O . PHE C 1 443 ? -87.072 -51.663 7.080 1.00 44.62 443 PHE C O 1
ATOM 15274 N N . ALA C 1 444 ? -85.613 -52.901 5.880 1.00 44.37 444 ALA C N 1
ATOM 15275 C CA . ALA C 1 444 ? -85.076 -51.800 5.087 1.00 43.74 444 ALA C CA 1
ATOM 15276 C C . ALA C 1 444 ? -86.123 -51.102 4.218 1.00 45.06 444 ALA C C 1
ATOM 15277 O O . ALA C 1 444 ? -86.182 -49.870 4.219 1.00 43.07 444 ALA C O 1
ATOM 15279 N N . MET C 1 445 ? -86.952 -51.871 3.497 1.00 41.60 445 MET C N 1
ATOM 15280 C CA . MET C 1 445 ? -87.911 -51.311 2.541 1.00 40.16 445 MET C CA 1
ATOM 15281 C C . MET C 1 445 ? -89.280 -50.981 3.101 1.00 45.88 445 MET C C 1
ATOM 15282 O O . MET C 1 445 ? -89.868 -49.982 2.674 1.00 46.24 445 MET C O 1
ATOM 15287 N N . ASN C 1 446 ? -89.815 -51.798 4.009 1.00 43.05 446 ASN C N 1
ATOM 15288 C CA . ASN C 1 446 ? -91.192 -51.595 4.466 1.00 43.06 446 ASN C CA 1
ATOM 15289 C C . ASN C 1 446 ? -91.358 -50.983 5.846 1.00 44.91 446 ASN C C 1
ATOM 15290 O O . ASN C 1 446 ? -92.503 -50.657 6.202 1.00 43.48 446 ASN C O 1
ATOM 15295 N N . VAL C 1 447 ? -90.280 -50.905 6.657 1.00 40.38 447 VAL C N 1
ATOM 15296 C CA . VAL C 1 447 ? -90.443 -50.470 8.051 1.00 39.72 447 VAL C CA 1
ATOM 15297 C C . VAL C 1 447 ? -89.526 -49.305 8.412 1.00 45.44 447 VAL C C 1
ATOM 15298 O O . VAL C 1 447 ? -90.046 -48.269 8.838 1.00 44.46 447 VAL C O 1
ATOM 15302 N N . ALA C 1 448 ? -88.181 -49.483 8.282 1.00 41.85 448 ALA C N 1
ATOM 15303 C CA . ALA C 1 448 ? -87.155 -48.475 8.625 1.00 40.31 448 ALA C CA 1
ATOM 15304 C C . ALA C 1 448 ? -87.492 -47.052 8.164 1.00 42.81 448 ALA C C 1
ATOM 15305 O O . ALA C 1 448 ? -87.339 -46.157 9.015 1.00 41.07 448 ALA C O 1
ATOM 15307 N N . PRO C 1 449 ? -87.963 -46.757 6.903 1.00 40.42 449 PRO C N 1
ATOM 15308 C CA . PRO C 1 449 ? -88.217 -45.335 6.554 1.00 39.26 449 PRO C CA 1
ATOM 15309 C C . PRO C 1 449 ? -89.230 -44.623 7.455 1.00 42.03 449 PRO C C 1
ATOM 15310 O O . PRO C 1 449 ? -89.026 -43.443 7.743 1.00 40.13 449 PRO C O 1
ATOM 15314 N N . SER C 1 450 ? -90.266 -45.338 7.963 1.00 38.01 450 SER C N 1
ATOM 15315 C CA . SER C 1 450 ? -91.272 -44.719 8.825 1.00 36.40 450 SER C CA 1
ATOM 15316 C C . SER C 1 450 ? -90.856 -44.739 10.296 1.00 40.03 450 SER C C 1
ATOM 15317 O O . SER C 1 450 ? -91.552 -44.174 11.138 1.00 40.22 450 SER C O 1
ATOM 15320 N N . MET C 1 451 ? -89.706 -45.315 10.610 1.00 38.13 451 MET C N 1
ATOM 15321 C CA . MET C 1 451 ? -89.227 -45.270 11.988 1.00 39.95 451 MET C CA 1
ATOM 15322 C C . MET C 1 451 ? -88.488 -43.952 12.267 1.00 41.62 451 MET C C 1
ATOM 15323 O O . MET C 1 451 ? -88.431 -43.513 13.418 1.00 41.85 451 MET C O 1
ATOM 15328 N N . VAL C 1 452 ? -87.923 -43.313 11.228 1.00 34.63 452 VAL C N 1
ATOM 15329 C CA . VAL C 1 452 ? -87.153 -42.089 11.454 1.00 33.99 452 VAL C CA 1
ATOM 15330 C C . VAL C 1 452 ? -87.638 -40.906 10.566 1.00 38.50 452 VAL C C 1
ATOM 15331 O O . VAL C 1 452 ? -87.152 -39.791 10.739 1.00 38.19 452 VAL C O 1
ATOM 15335 N N . VAL C 1 453 ? -88.629 -41.135 9.663 1.00 35.45 453 VAL C N 1
ATOM 15336 C CA . VAL C 1 453 ? -89.182 -40.080 8.793 1.00 33.32 453 VAL C CA 1
ATOM 15337 C C . VAL C 1 453 ? -90.686 -39.997 9.011 1.00 38.38 453 VAL C C 1
ATOM 15338 O O . VAL C 1 453 ? -91.384 -41.006 8.890 1.00 38.98 453 VAL C O 1
ATOM 15342 N N . ASP C 1 454 ? -91.180 -38.785 9.333 1.00 35.07 454 ASP C N 1
ATOM 15343 C CA . ASP C 1 454 ? -92.578 -38.468 9.621 1.00 35.85 454 ASP C CA 1
ATOM 15344 C C . ASP C 1 454 ? -93.093 -39.349 10.769 1.00 39.77 454 ASP C C 1
ATOM 15345 O O . ASP C 1 454 ? -94.233 -39.807 10.764 1.00 38.50 454 ASP C O 1
ATOM 15350 N N . SER C 1 455 ? -92.215 -39.611 11.748 1.00 37.04 455 SER C N 1
ATOM 15351 C CA . SER C 1 455 ? -92.590 -40.397 12.920 1.00 36.71 455 SER C CA 1
ATOM 15352 C C . SER C 1 455 ? -92.831 -39.413 14.069 1.00 40.89 455 SER C C 1
ATOM 15353 O O . SER C 1 455 ? -93.659 -38.509 13.912 1.00 38.96 455 SER C O 1
ATOM 15356 N N . SER C 1 456 ? -92.131 -39.563 15.203 1.00 37.53 456 SER C N 1
ATOM 15357 C CA . SER C 1 456 ? -92.389 -38.681 16.318 1.00 37.10 456 SER C CA 1
ATOM 15358 C C . SER C 1 456 ? -91.145 -38.404 17.170 1.00 41.26 456 SER C C 1
ATOM 15359 O O . SER C 1 456 ? -90.069 -38.965 16.920 1.00 39.25 456 SER C O 1
ATOM 15362 N N . CYS C 1 457 ? -91.302 -37.487 18.150 1.00 39.19 457 CYS C N 1
ATOM 15363 C CA . CYS C 1 457 ? -90.246 -37.108 19.081 1.00 40.19 457 CYS C CA 1
ATOM 15364 C C . CYS C 1 457 ? -90.812 -36.879 20.485 1.00 44.45 457 CYS C C 1
ATOM 15365 O O . CYS C 1 457 ? -92.026 -36.830 20.655 1.00 43.81 457 CYS C O 1
ATOM 15368 N N . LEU C 1 458 ? -89.919 -36.789 21.492 1.00 41.71 458 LEU C N 1
ATOM 15369 C CA . LEU C 1 458 ? -90.290 -36.576 22.881 1.00 42.13 458 LEU C CA 1
ATOM 15370 C C . LEU C 1 458 ? -89.625 -35.327 23.439 1.00 45.11 458 LEU C C 1
ATOM 15371 O O . LEU C 1 458 ? -88.404 -35.193 23.403 1.00 42.76 458 LEU C O 1
ATOM 15376 N N . LEU C 1 459 ? -90.449 -34.420 23.947 1.00 43.81 459 LEU C N 1
ATOM 15377 C CA . LEU C 1 459 ? -90.027 -33.183 24.587 1.00 44.79 459 LEU C CA 1
ATOM 15378 C C . LEU C 1 459 ? -90.907 -33.012 25.797 1.00 51.89 459 LEU C C 1
ATOM 15379 O O . LEU C 1 459 ? -92.132 -32.958 25.642 1.00 51.37 459 LEU C O 1
ATOM 15384 N N . MET C 1 460 ? -90.296 -32.972 27.011 1.00 49.18 460 MET C N 1
ATOM 15385 C CA . MET C 1 460 ? -91.034 -32.943 28.284 1.00 50.35 460 MET C CA 1
ATOM 15386 C C . MET C 1 460 ? -91.825 -34.289 28.325 1.00 55.18 460 MET C C 1
ATOM 15387 O O . MET C 1 460 ? -91.228 -35.332 28.001 1.00 52.94 460 MET C O 1
ATOM 15392 N N . ASN C 1 461 ? -93.147 -34.271 28.622 1.00 53.13 461 ASN C N 1
ATOM 15393 C CA . ASN C 1 461 ? -93.971 -35.493 28.610 1.00 53.43 461 ASN C CA 1
ATOM 15394 C C . ASN C 1 461 ? -94.821 -35.548 27.320 1.00 56.98 461 ASN C C 1
ATOM 15395 O O . ASN C 1 461 ? -95.779 -36.330 27.238 1.00 58.62 461 ASN C O 1
ATOM 15400 N N . LEU C 1 462 ? -94.444 -34.730 26.307 1.00 50.46 462 LEU C N 1
ATOM 15401 C CA . LEU C 1 462 ? -95.180 -34.600 25.049 1.00 48.12 462 LEU C CA 1
ATOM 15402 C C . LEU C 1 462 ? -94.566 -35.397 23.906 1.00 49.74 462 LEU C C 1
ATOM 15403 O O . LEU C 1 462 ? -93.389 -35.226 23.565 1.00 47.49 462 LEU C O 1
ATOM 15408 N N . GLN C 1 463 ? -95.396 -36.257 23.296 1.00 45.90 463 GLN C N 1
ATOM 15409 C CA . GLN C 1 463 ? -95.020 -37.063 22.135 1.00 43.38 463 GLN C CA 1
ATOM 15410 C C . GLN C 1 463 ? -95.529 -36.317 20.918 1.00 46.01 463 GLN C C 1
ATOM 15411 O O . GLN C 1 463 ? -96.734 -36.260 20.663 1.00 45.87 463 GLN C O 1
ATOM 15417 N N . LEU C 1 464 ? -94.601 -35.640 20.244 1.00 40.81 464 LEU C N 1
ATOM 15418 C CA . LEU C 1 464 ? -94.894 -34.752 19.120 1.00 39.43 464 LEU C CA 1
ATOM 15419 C C . LEU C 1 464 ? -94.598 -35.385 17.794 1.00 42.89 464 LEU C C 1
ATOM 15420 O O . LEU C 1 464 ? -93.694 -36.202 17.695 1.00 42.53 464 LEU C O 1
ATOM 15425 N N . LYS C 1 465 ? -95.330 -34.969 16.768 1.00 38.41 465 LYS C N 1
ATOM 15426 C CA . LYS C 1 465 ? -95.085 -35.403 15.409 1.00 37.65 465 LYS C CA 1
ATOM 15427 C C . LYS C 1 465 ? -93.738 -34.824 14.913 1.00 40.89 465 LYS C C 1
ATOM 15428 O O . LYS C 1 465 ? -93.403 -33.689 15.261 1.00 41.05 465 LYS C O 1
ATOM 15434 N N . THR C 1 466 ? -92.983 -35.602 14.110 1.00 35.47 466 THR C N 1
ATOM 15435 C CA . THR C 1 466 ? -91.781 -35.138 13.427 1.00 34.36 466 THR C CA 1
ATOM 15436 C C . THR C 1 466 ? -92.176 -34.882 11.993 1.00 39.24 466 THR C C 1
ATOM 15437 O O . THR C 1 466 ? -92.697 -35.782 11.353 1.00 40.07 466 THR C O 1
ATOM 15441 N N . TYR C 1 467 ? -91.955 -33.673 11.478 1.00 36.11 467 TYR C N 1
ATOM 15442 C CA . TYR C 1 467 ? -92.226 -33.381 10.063 1.00 34.46 467 TYR C CA 1
ATOM 15443 C C . TYR C 1 467 ? -90.896 -33.548 9.356 1.00 38.87 467 TYR C C 1
ATOM 15444 O O . TYR C 1 467 ? -89.916 -32.869 9.701 1.00 37.65 467 TYR C O 1
ATOM 15453 N N . GLY C 1 468 ? -90.848 -34.507 8.441 1.00 35.56 468 GLY C N 1
ATOM 15454 C CA . GLY C 1 468 ? -89.635 -34.834 7.709 1.00 34.89 468 GLY C CA 1
ATOM 15455 C C . GLY C 1 468 ? -88.788 -35.847 8.460 1.00 38.67 468 GLY C C 1
ATOM 15456 O O . GLY C 1 468 ? -89.286 -36.515 9.368 1.00 36.75 468 GLY C O 1
ATOM 15457 N N . GLN C 1 469 ? -87.494 -35.948 8.113 1.00 35.47 469 GLN C N 1
ATOM 15458 C CA . GLN C 1 469 ? -86.604 -36.894 8.779 1.00 35.48 469 GLN C CA 1
ATOM 15459 C C . GLN C 1 469 ? -86.012 -36.283 10.039 1.00 40.18 469 GLN C C 1
ATOM 15460 O O . GLN C 1 469 ? -85.764 -35.080 10.108 1.00 39.28 469 GLN C O 1
ATOM 15466 N N . GLY C 1 470 ? -85.792 -37.123 11.031 1.00 39.42 470 GLY C N 1
ATOM 15467 C CA . GLY C 1 470 ? -85.201 -36.668 12.280 1.00 39.78 470 GLY C CA 1
ATOM 15468 C C . GLY C 1 470 ? -83.729 -36.372 12.110 1.00 42.43 470 GLY C C 1
ATOM 15469 O O . GLY C 1 470 ? -82.957 -37.274 11.793 1.00 42.85 470 GLY C O 1
ATOM 15470 N N . SER C 1 471 ? -83.344 -35.106 12.299 1.00 39.20 471 SER C N 1
ATOM 15471 C CA . SER C 1 471 ? -81.963 -34.621 12.168 1.00 38.93 471 SER C CA 1
ATOM 15472 C C . SER C 1 471 ? -81.016 -35.309 13.144 1.00 43.36 471 SER C C 1
ATOM 15473 O O . SER C 1 471 ? -81.181 -35.227 14.352 1.00 43.67 471 SER C O 1
ATOM 15476 N N . GLY C 1 472 ? -80.047 -36.005 12.604 1.00 43.17 472 GLY C N 1
ATOM 15477 C CA . GLY C 1 472 ? -79.081 -36.754 13.401 1.00 43.92 472 GLY C CA 1
ATOM 15478 C C . GLY C 1 472 ? -79.250 -38.246 13.265 1.00 49.44 472 GLY C C 1
ATOM 15479 O O . GLY C 1 472 ? -78.367 -38.992 13.671 1.00 51.46 472 GLY C O 1
ATOM 15480 N N . ASN C 1 473 ? -80.368 -38.713 12.675 1.00 45.97 473 ASN C N 1
ATOM 15481 C CA . ASN C 1 473 ? -80.552 -40.155 12.455 1.00 45.40 473 ASN C CA 1
ATOM 15482 C C . ASN C 1 473 ? -79.453 -40.650 11.493 1.00 46.02 473 ASN C C 1
ATOM 15483 O O . ASN C 1 473 ? -78.877 -39.838 10.765 1.00 46.39 473 ASN C O 1
ATOM 15488 N N . ALA C 1 474 ? -79.160 -41.961 11.499 1.00 40.72 474 ALA C N 1
ATOM 15489 C CA . ALA C 1 474 ? -78.099 -42.586 10.698 1.00 39.74 474 ALA C CA 1
ATOM 15490 C C . ALA C 1 474 ? -78.187 -42.254 9.170 1.00 40.98 474 ALA C C 1
ATOM 15491 O O . ALA C 1 474 ? -77.156 -42.194 8.488 1.00 41.09 474 ALA C O 1
ATOM 15493 N N . PHE C 1 475 ? -79.393 -41.987 8.664 1.00 34.37 475 PHE C N 1
ATOM 15494 C CA . PHE C 1 475 ? -79.596 -41.713 7.243 1.00 33.68 475 PHE C CA 1
ATOM 15495 C C . PHE C 1 475 ? -79.729 -40.212 6.935 1.00 38.08 475 PHE C C 1
ATOM 15496 O O . PHE C 1 475 ? -80.061 -39.880 5.799 1.00 39.10 475 PHE C O 1
ATOM 15504 N N . THR C 1 476 ? -79.406 -39.311 7.889 1.00 35.18 476 THR C N 1
ATOM 15505 C CA . THR C 1 476 ? -79.546 -37.852 7.677 1.00 34.47 476 THR C CA 1
ATOM 15506 C C . THR C 1 476 ? -78.821 -37.396 6.402 1.00 37.63 476 THR C C 1
ATOM 15507 O O . THR C 1 476 ? -79.473 -36.833 5.512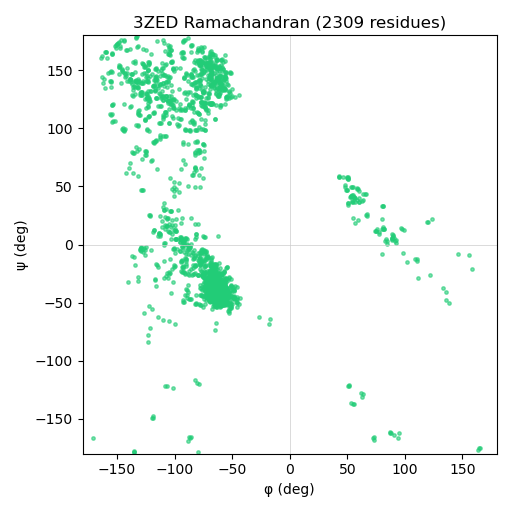 1.00 37.64 476 THR C O 1
ATOM 15511 N N . PHE C 1 477 ? -77.496 -37.659 6.302 1.00 34.55 477 PHE C N 1
ATOM 15512 C CA . PHE C 1 477 ? -76.672 -37.292 5.148 1.00 33.59 477 PHE C CA 1
ATOM 15513 C C . PHE C 1 477 ? -77.243 -37.879 3.856 1.00 37.66 477 PHE C C 1
ATOM 15514 O O . PHE C 1 477 ? -77.378 -37.155 2.877 1.00 38.26 477 PHE C O 1
ATOM 15522 N N . LEU C 1 478 ? -77.519 -39.207 3.854 1.00 35.95 478 LEU C N 1
ATOM 15523 C CA . LEU C 1 478 ? -77.959 -39.959 2.681 1.00 35.25 478 LEU C CA 1
ATOM 15524 C C . LEU C 1 478 ? -79.278 -39.450 2.134 1.00 35.15 478 LEU C C 1
ATOM 15525 O O . LEU C 1 478 ? -79.376 -39.225 0.927 1.00 34.93 478 LEU C O 1
ATOM 15530 N N . ASN C 1 479 ? -80.259 -39.215 3.008 1.00 30.99 479 ASN C N 1
ATOM 15531 C CA . ASN C 1 479 ? -81.569 -38.718 2.606 1.00 31.71 479 ASN C CA 1
ATOM 15532 C C . ASN C 1 479 ? -81.482 -37.298 2.097 1.00 36.20 479 ASN C C 1
ATOM 15533 O O . ASN C 1 479 ? -82.122 -36.992 1.094 1.00 35.31 479 ASN C O 1
ATOM 15538 N N . ASN C 1 480 ? -80.685 -36.433 2.756 1.00 34.68 480 ASN C N 1
ATOM 15539 C CA . ASN C 1 480 ? -80.485 -35.041 2.306 1.00 33.56 480 ASN C CA 1
ATOM 15540 C C . ASN C 1 480 ? -79.765 -35.014 0.953 1.00 37.81 480 ASN C C 1
ATOM 15541 O O . ASN C 1 480 ? -80.146 -34.235 0.079 1.00 38.46 480 ASN C O 1
ATOM 15546 N N . HIS C 1 481 ? -78.762 -35.900 0.764 1.00 32.88 481 HIS C N 1
ATOM 15547 C CA . HIS C 1 481 ? -78.011 -36.007 -0.492 1.00 34.54 481 HIS C CA 1
ATOM 15548 C C . HIS C 1 481 ? -78.934 -36.435 -1.650 1.00 40.44 481 HIS C C 1
ATOM 15549 O O . HIS C 1 481 ? -78.778 -35.939 -2.768 1.00 41.19 481 HIS C O 1
ATOM 15556 N N . LEU C 1 482 ? -79.904 -37.328 -1.380 1.00 37.81 482 LEU C N 1
ATOM 15557 C CA . LEU C 1 482 ? -80.856 -37.769 -2.398 1.00 39.45 482 LEU C CA 1
ATOM 15558 C C . LEU C 1 482 ? -81.775 -36.587 -2.813 1.00 43.42 482 LEU C C 1
ATOM 15559 O O . LEU C 1 482 ? -82.031 -36.395 -4.003 1.00 43.76 482 LEU C O 1
ATOM 15564 N N . MET C 1 483 ? -82.244 -35.794 -1.831 1.00 37.17 483 MET C N 1
ATOM 15565 C CA . MET C 1 483 ? -83.079 -34.627 -2.110 1.00 35.42 483 MET C CA 1
ATOM 15566 C C . MET C 1 483 ? -82.326 -33.603 -2.956 1.00 38.09 483 MET C C 1
ATOM 15567 O O . MET C 1 483 ? -82.893 -33.107 -3.922 1.00 38.84 483 MET C O 1
ATOM 15572 N N . SER C 1 484 ? -81.037 -33.349 -2.658 1.00 35.70 484 SER C N 1
ATOM 15573 C CA . SER C 1 484 ? -80.212 -32.431 -3.467 1.00 36.18 484 SER C CA 1
ATOM 15574 C C . SER C 1 484 ? -80.006 -32.973 -4.873 1.00 42.03 484 SER C C 1
ATOM 15575 O O . SER C 1 484 ? -80.026 -32.192 -5.816 1.00 41.78 484 SER C O 1
ATOM 15578 N N . THR C 1 485 ? -79.880 -34.314 -5.015 1.00 40.81 485 THR C N 1
ATOM 15579 C CA . THR C 1 485 ? -79.749 -35.018 -6.305 1.00 42.32 485 THR C CA 1
ATOM 15580 C C . THR C 1 485 ? -80.993 -34.743 -7.189 1.00 45.48 485 THR C C 1
ATOM 15581 O O . THR C 1 485 ? -80.848 -34.506 -8.394 1.00 45.91 485 THR C O 1
ATOM 15585 N N . ILE C 1 486 ? -82.194 -34.766 -6.575 1.00 40.04 486 ILE C N 1
ATOM 15586 C CA . ILE C 1 486 ? -83.475 -34.500 -7.235 1.00 40.20 486 ILE C CA 1
ATOM 15587 C C . ILE C 1 486 ? -83.495 -33.041 -7.731 1.00 45.18 486 ILE C C 1
ATOM 15588 O O . ILE C 1 486 ? -83.838 -32.803 -8.892 1.00 45.30 486 ILE C O 1
ATOM 15593 N N . VAL C 1 487 ? -83.104 -32.081 -6.865 1.00 42.56 487 VAL C N 1
ATOM 15594 C CA . VAL C 1 487 ? -83.047 -30.646 -7.208 1.00 42.99 487 VAL C CA 1
ATOM 15595 C C . VAL C 1 487 ? -82.061 -30.447 -8.390 1.00 48.14 487 VAL C C 1
ATOM 15596 O O . VAL C 1 487 ? -82.422 -29.789 -9.372 1.00 49.35 487 VAL C O 1
ATOM 15600 N N . VAL C 1 488 ? -80.872 -31.075 -8.324 1.00 43.88 488 VAL C N 1
ATOM 15601 C CA . VAL C 1 488 ? -79.829 -30.976 -9.367 1.00 44.33 488 VAL C CA 1
ATOM 15602 C C . VAL C 1 488 ? -80.317 -31.627 -10.673 1.00 49.88 488 VAL C C 1
ATOM 15603 O O . VAL C 1 488 ? -80.195 -30.995 -11.721 1.00 50.92 488 VAL C O 1
ATOM 15607 N N . ALA C 1 489 ? -80.911 -32.840 -10.613 1.00 46.96 489 ALA C N 1
ATOM 15608 C CA . ALA C 1 489 ? -81.460 -33.522 -11.797 1.00 49.29 489 ALA C CA 1
ATOM 15609 C C . ALA C 1 489 ? -82.521 -32.651 -12.507 1.00 56.27 489 ALA C C 1
ATOM 15610 O O . ALA C 1 489 ? -82.565 -32.622 -13.738 1.00 59.12 489 ALA C O 1
ATOM 15612 N N . GLU C 1 490 ? -83.350 -31.929 -11.722 1.00 51.58 490 GLU C N 1
ATOM 15613 C CA . GLU C 1 490 ? -84.386 -31.045 -12.253 1.00 52.52 490 GLU C CA 1
ATOM 15614 C C . GLU C 1 490 ? -83.768 -29.772 -12.845 1.00 57.05 490 GLU C C 1
ATOM 15615 O O . GLU C 1 490 ? -84.293 -29.267 -13.831 1.00 58.50 490 GLU C O 1
ATOM 15621 N N . TRP C 1 491 ? -82.638 -29.290 -12.288 1.00 52.40 491 TRP C N 1
ATOM 15622 C CA . TRP C 1 491 ? -81.897 -28.132 -12.806 1.00 52.65 491 TRP C CA 1
ATOM 15623 C C . TRP C 1 491 ? -81.345 -28.506 -14.184 1.00 60.22 491 TRP C C 1
ATOM 15624 O O . TRP C 1 491 ? -81.552 -27.757 -15.136 1.00 62.21 491 TRP C O 1
ATOM 15635 N N . VAL C 1 492 ? -80.739 -29.710 -14.305 1.00 57.54 492 VAL C N 1
ATOM 15636 C CA . VAL C 1 492 ? -80.208 -30.240 -15.569 1.00 59.84 492 VAL C CA 1
ATOM 15637 C C . VAL C 1 492 ? -81.382 -30.403 -16.596 1.00 65.51 492 VAL C C 1
ATOM 15638 O O . VAL C 1 492 ? -81.270 -29.927 -17.729 1.00 66.70 492 VAL C O 1
ATOM 15642 N N . LYS C 1 493 ? -82.510 -31.009 -16.168 1.00 60.28 493 LYS C N 1
ATOM 15643 C CA . LYS C 1 493 ? -83.685 -31.205 -17.025 1.00 61.38 493 LYS C CA 1
ATOM 15644 C C . LYS C 1 493 ? -84.249 -29.854 -17.542 1.00 67.04 493 LYS C C 1
ATOM 15645 O O . LYS C 1 493 ? -84.551 -29.749 -18.726 1.00 69.35 493 LYS C O 1
ATOM 15651 N N . ALA C 1 494 ? -84.322 -28.819 -16.680 1.00 62.09 494 ALA C N 1
ATOM 15652 C CA . ALA C 1 494 ? -84.828 -27.487 -17.042 1.00 62.14 494 ALA C CA 1
ATOM 15653 C C . ALA C 1 494 ? -83.835 -26.667 -17.923 1.00 67.61 494 ALA C C 1
ATOM 15654 O O . ALA C 1 494 ? -84.091 -25.490 -18.201 1.00 67.87 494 ALA C O 1
ATOM 15656 N N . GLY C 1 495 ? -82.739 -27.295 -18.350 1.00 64.57 495 GLY C N 1
ATOM 15657 C CA . GLY C 1 495 ? -81.733 -26.664 -19.195 1.00 67.03 495 GLY C CA 1
ATOM 15658 C C . GLY C 1 495 ? -80.747 -25.792 -18.443 1.00 71.55 495 GLY C C 1
ATOM 15659 O O . GLY C 1 495 ? -80.275 -24.788 -18.985 1.00 74.16 495 GLY C O 1
ATOM 15660 N N . LYS C 1 496 ? -80.427 -26.183 -17.194 1.00 64.04 496 LYS C N 1
ATOM 15661 C CA . LYS C 1 496 ? -79.509 -25.508 -16.272 1.00 62.09 496 LYS C CA 1
ATOM 15662 C C . LYS C 1 496 ? -79.816 -23.980 -16.131 1.00 66.71 496 LYS C C 1
ATOM 15663 O O . LYS C 1 496 ? -78.917 -23.156 -16.353 1.00 68.74 496 LYS C O 1
ATOM 15669 N N . PRO C 1 497 ? -81.051 -23.582 -15.699 1.00 61.11 497 PRO C N 1
ATOM 15670 C CA . PRO C 1 497 ? -81.322 -22.147 -15.490 1.00 60.70 497 PRO C CA 1
ATOM 15671 C C . PRO C 1 497 ? -80.436 -21.565 -14.396 1.00 63.87 497 PRO C C 1
ATOM 15672 O O . PRO C 1 497 ? -80.143 -22.262 -13.409 1.00 62.87 497 PRO C O 1
ATOM 15676 N N . ASN C 1 498 ? -79.994 -20.307 -14.573 1.00 59.51 498 ASN C N 1
ATOM 15677 C CA . ASN C 1 498 ? -79.135 -19.634 -13.602 1.00 57.83 498 ASN C CA 1
ATOM 15678 C C . ASN C 1 498 ? -79.809 -19.623 -12.211 1.00 59.87 498 ASN C C 1
ATOM 15679 O O . ASN C 1 498 ? -80.987 -19.283 -12.124 1.00 58.90 498 ASN C O 1
ATOM 15684 N N . PRO C 1 499 ? -79.076 -19.960 -11.124 1.00 55.56 499 PRO C N 1
ATOM 15685 C CA . PRO C 1 499 ? -79.694 -19.990 -9.788 1.00 55.07 499 PRO C CA 1
ATOM 15686 C C . PRO C 1 499 ? -80.394 -18.702 -9.324 1.00 63.97 499 PRO C C 1
ATOM 15687 O O . PRO C 1 499 ? -81.262 -18.801 -8.448 1.00 62.78 499 PRO C O 1
ATOM 15691 N N . MET C 1 500 ? -80.084 -17.526 -9.921 1.00 65.17 500 MET C N 1
ATOM 15692 C CA . MET C 1 500 ? -80.705 -16.250 -9.525 1.00 67.07 500 MET C CA 1
ATOM 15693 C C . MET C 1 500 ? -82.027 -15.953 -10.255 1.00 70.60 500 MET C C 1
ATOM 15694 O O . MET C 1 500 ? -82.676 -14.952 -9.940 1.00 71.82 500 MET C O 1
ATOM 15699 N N . THR C 1 501 ? -82.427 -16.810 -11.210 1.00 65.31 501 THR C N 1
ATOM 15700 C CA . THR C 1 501 ? -83.630 -16.625 -12.021 1.00 66.06 501 THR C CA 1
ATOM 15701 C C . THR C 1 501 ? -84.869 -17.313 -11.412 1.00 66.75 501 THR C C 1
ATOM 15702 O O . THR C 1 501 ? -84.733 -18.224 -10.597 1.00 63.43 501 THR C O 1
ATOM 15706 N N . LYS C 1 502 ? -86.077 -16.882 -11.847 1.00 64.21 502 LYS C N 1
ATOM 15707 C CA . LYS C 1 502 ? -87.369 -17.444 -11.448 1.00 63.31 502 LYS C CA 1
ATOM 15708 C C . LYS C 1 502 ? -87.438 -18.926 -11.835 1.00 65.45 502 LYS C C 1
ATOM 15709 O O . LYS C 1 502 ? -87.946 -19.733 -11.058 1.00 63.76 502 LYS C O 1
ATOM 15715 N N . GLU C 1 503 ? -86.871 -19.268 -13.015 1.00 61.71 503 GLU C N 1
ATOM 15716 C CA . GLU C 1 503 ? -86.791 -20.601 -13.611 1.00 60.97 503 GLU C CA 1
ATOM 15717 C C . GLU C 1 503 ? -86.095 -21.591 -12.689 1.00 62.42 503 GLU C C 1
ATOM 15718 O O . GLU C 1 503 ? -86.463 -22.764 -12.682 1.00 61.81 503 GLU C O 1
ATOM 15724 N N . PHE C 1 504 ? -85.105 -21.124 -11.906 1.00 57.29 504 PHE C N 1
ATOM 15725 C CA . PHE C 1 504 ? -84.416 -21.975 -10.940 1.00 54.59 504 PHE C CA 1
ATOM 15726 C C . PHE C 1 504 ? -85.256 -22.077 -9.668 1.00 58.69 504 PHE C C 1
ATOM 15727 O O . PHE C 1 504 ? -85.393 -23.165 -9.122 1.00 55.47 504 PHE C O 1
ATOM 15735 N N . MET C 1 505 ? -85.816 -20.940 -9.193 1.00 57.90 505 MET C N 1
ATOM 15736 C CA . MET C 1 505 ? -86.637 -20.908 -7.988 1.00 57.37 505 MET C CA 1
ATOM 15737 C C . MET C 1 505 ? -87.912 -21.735 -8.161 1.00 60.47 505 MET C C 1
ATOM 15738 O O . MET C 1 505 ? -88.402 -22.284 -7.177 1.00 58.62 505 MET C O 1
ATOM 15743 N N . ASP C 1 506 ? -88.382 -21.912 -9.417 1.00 57.90 506 ASP C N 1
ATOM 15744 C CA . ASP C 1 506 ? -89.541 -22.729 -9.772 1.00 57.32 506 ASP C CA 1
ATOM 15745 C C . ASP C 1 506 ? -89.311 -24.213 -9.468 1.00 59.38 506 ASP C C 1
ATOM 15746 O O . ASP C 1 506 ? -90.287 -24.963 -9.361 1.00 58.96 506 ASP C O 1
ATOM 15751 N N . LEU C 1 507 ? -88.032 -24.637 -9.313 1.00 53.36 507 LEU C N 1
ATOM 15752 C CA . LEU C 1 507 ? -87.700 -26.026 -9.003 1.00 51.28 507 LEU C CA 1
ATOM 15753 C C . LEU C 1 507 ? -88.167 -26.386 -7.591 1.00 51.59 507 LEU C C 1
ATOM 15754 O O . LEU C 1 507 ? -88.335 -27.571 -7.299 1.00 49.03 507 LEU C O 1
ATOM 15759 N N . GLU C 1 508 ? -88.437 -25.367 -6.733 1.00 47.37 508 GLU C N 1
ATOM 15760 C CA . GLU C 1 508 ? -88.960 -25.615 -5.383 1.00 45.20 508 GLU C CA 1
ATOM 15761 C C . GLU C 1 508 ? -90.300 -26.342 -5.479 1.00 49.08 508 GLU C C 1
ATOM 15762 O O . GLU C 1 508 ? -90.453 -27.405 -4.893 1.00 46.63 508 GLU C O 1
ATOM 15768 N N . GLU C 1 509 ? -91.239 -25.793 -6.280 1.00 49.56 509 GLU C N 1
ATOM 15769 C CA . GLU C 1 509 ? -92.567 -26.374 -6.481 1.00 49.99 509 GLU C CA 1
ATOM 15770 C C . GLU C 1 509 ? -92.483 -27.657 -7.275 1.00 52.01 509 GLU C C 1
ATOM 15771 O O . GLU C 1 509 ? -93.205 -28.603 -6.964 1.00 50.74 509 GLU C O 1
ATOM 15777 N N . LYS C 1 510 ? -91.601 -27.708 -8.293 1.00 48.78 510 LYS C N 1
ATOM 15778 C CA . LYS C 1 510 ? -91.462 -28.914 -9.116 1.00 48.96 510 LYS C CA 1
ATOM 15779 C C . LYS C 1 510 ? -91.001 -30.138 -8.261 1.00 51.09 510 LYS C C 1
ATOM 15780 O O . LYS C 1 510 ? -91.508 -31.244 -8.461 1.00 49.93 510 LYS C O 1
ATOM 15786 N N . THR C 1 511 ? -90.112 -29.919 -7.276 1.00 46.20 511 THR C N 1
ATOM 15787 C CA . THR C 1 511 ? -89.540 -31.005 -6.464 1.00 44.60 511 THR C CA 1
ATOM 15788 C C . THR C 1 511 ? -90.183 -31.201 -5.065 1.00 46.98 511 THR C C 1
ATOM 15789 O O . THR C 1 511 ? -89.945 -32.248 -4.438 1.00 44.70 511 THR C O 1
ATOM 15793 N N . GLY C 1 512 ? -90.915 -30.191 -4.572 1.00 42.43 512 GLY C N 1
ATOM 15794 C CA . GLY C 1 512 ? -91.486 -30.198 -3.224 1.00 40.43 512 GLY C CA 1
ATOM 15795 C C . GLY C 1 512 ? -90.395 -29.959 -2.183 1.00 42.12 512 GLY C C 1
ATOM 15796 O O . GLY C 1 512 ? -90.620 -30.145 -0.983 1.00 38.81 512 GLY C O 1
ATOM 15797 N N . ILE C 1 513 ? -89.178 -29.544 -2.649 1.00 37.93 513 ILE C N 1
ATOM 15798 C CA . ILE C 1 513 ? -88.002 -29.314 -1.813 1.00 35.60 513 ILE C CA 1
ATOM 15799 C C . ILE C 1 513 ? -87.672 -27.809 -1.791 1.00 41.89 513 ILE C C 1
ATOM 15800 O O . ILE C 1 513 ? -87.409 -27.213 -2.835 1.00 43.10 513 ILE C O 1
ATOM 15805 N N . ASN C 1 514 ? -87.705 -27.208 -0.591 1.00 37.45 514 ASN C N 1
ATOM 15806 C CA . ASN C 1 514 ? -87.377 -25.800 -0.376 1.00 37.70 514 ASN C CA 1
ATOM 15807 C C . ASN C 1 514 ? -85.873 -25.620 -0.367 1.00 43.64 514 ASN C C 1
ATOM 15808 O O . ASN C 1 514 ? -85.145 -26.441 0.194 1.00 42.29 514 ASN C O 1
ATOM 15813 N N . PHE C 1 515 ? -85.398 -24.528 -0.948 1.00 42.67 515 PHE C N 1
ATOM 15814 C CA . PHE C 1 515 ? -83.964 -24.243 -0.948 1.00 41.45 515 PHE C CA 1
ATOM 15815 C C . PHE C 1 515 ? -83.764 -22.763 -1.073 1.00 47.38 515 PHE C C 1
ATOM 15816 O O . PHE C 1 515 ? -84.685 -22.051 -1.486 1.00 47.94 515 PHE C O 1
ATOM 15824 N N . LYS C 1 516 ? -82.555 -22.293 -0.770 1.00 45.59 516 LYS C N 1
ATOM 15825 C CA . LYS C 1 516 ? -82.232 -20.886 -0.983 1.00 46.70 516 LYS C CA 1
ATOM 15826 C C . LYS C 1 516 ? -80.789 -20.718 -1.382 1.00 48.18 516 LYS C C 1
ATOM 15827 O O . LYS C 1 516 ? -79.928 -21.537 -1.036 1.00 45.02 516 LYS C O 1
ATOM 15833 N N . ILE C 1 517 ? -80.545 -19.663 -2.171 1.00 46.06 517 ILE C N 1
ATOM 15834 C CA . ILE C 1 517 ? -79.211 -19.296 -2.611 1.00 46.37 517 ILE C CA 1
ATOM 15835 C C . ILE C 1 517 ? -78.586 -18.589 -1.419 1.00 49.32 517 ILE C C 1
ATOM 15836 O O . ILE C 1 517 ? -79.059 -17.526 -1.016 1.00 48.60 517 ILE C O 1
ATOM 15841 N N . GLU C 1 518 ? -77.565 -19.225 -0.826 1.00 44.66 518 GLU C N 1
ATOM 15842 C CA . GLU C 1 518 ? -76.879 -18.740 0.362 1.00 44.95 518 GLU C CA 1
ATOM 15843 C C . GLU C 1 518 ? -75.684 -17.867 0.060 1.00 53.00 518 GLU C C 1
ATOM 15844 O O . GLU C 1 518 ? -75.281 -17.082 0.920 1.00 55.58 518 GLU C O 1
ATOM 15850 N N . ARG C 1 519 ? -75.087 -18.023 -1.128 1.00 50.03 519 ARG C N 1
ATOM 15851 C CA . ARG C 1 519 ? -73.900 -17.276 -1.521 1.00 50.13 519 ARG C CA 1
ATOM 15852 C C . ARG C 1 519 ? -73.804 -17.187 -3.014 1.00 52.71 519 ARG C C 1
ATOM 15853 O O . ARG C 1 519 ? -74.061 -18.159 -3.716 1.00 51.73 519 ARG C O 1
ATOM 15861 N N . GLU C 1 520 ? -73.406 -16.015 -3.494 1.00 51.25 520 GLU C N 1
ATOM 15862 C CA . GLU C 1 520 ? -73.167 -15.744 -4.896 1.00 53.51 520 GLU C CA 1
ATOM 15863 C C . GLU C 1 520 ? -71.809 -15.076 -4.973 1.00 59.24 520 GLU C C 1
ATOM 15864 O O . GLU C 1 520 ? -71.603 -14.008 -4.390 1.00 59.64 520 GLU C O 1
ATOM 15870 N N . LEU C 1 521 ? -70.864 -15.747 -5.617 1.00 57.24 521 LEU C N 1
ATOM 15871 C CA . LEU C 1 521 ? -69.505 -15.246 -5.778 1.00 58.07 521 LEU C CA 1
ATOM 15872 C C . LEU C 1 521 ? -69.341 -14.860 -7.246 1.00 62.10 521 LEU C C 1
ATOM 15873 O O . LEU C 1 521 ? -69.070 -15.713 -8.092 1.00 62.66 521 LEU C O 1
ATOM 15878 N N . LYS C 1 522 ? -69.594 -13.576 -7.544 1.00 58.33 522 LYS C N 1
ATOM 15879 C CA . LYS C 1 522 ? -69.535 -13.021 -8.899 1.00 60.71 522 LYS C CA 1
ATOM 15880 C C . LYS C 1 522 ? -68.103 -12.811 -9.374 1.00 63.56 522 LYS C C 1
ATOM 15881 O O . LYS C 1 522 ? -67.194 -12.660 -8.547 1.00 61.89 522 LYS C O 1
ATOM 15887 N N . ASN C 1 523 ? -67.922 -12.770 -10.719 1.00 61.25 523 ASN C N 1
ATOM 15888 C CA . ASN C 1 523 ? -66.651 -12.555 -11.430 1.00 62.00 523 ASN C CA 1
ATOM 15889 C C . ASN C 1 523 ? -65.611 -13.521 -10.861 1.00 63.37 523 ASN C C 1
ATOM 15890 O O . ASN C 1 523 ? -64.573 -13.101 -10.328 1.00 62.51 523 ASN C O 1
ATOM 15895 N N . LEU C 1 524 ? -65.951 -14.821 -10.918 1.00 58.11 524 LEU C N 1
ATOM 15896 C CA . LEU C 1 524 ? -65.155 -15.908 -10.360 1.00 57.13 524 LEU C CA 1
ATOM 15897 C C . LEU C 1 524 ? -63.753 -15.976 -10.984 1.00 64.04 524 LEU C C 1
ATOM 15898 O O . LEU C 1 524 ? -62.782 -16.022 -10.227 1.00 63.10 524 LEU C O 1
ATOM 15903 N N . ARG C 1 525 ? -63.642 -15.955 -12.336 1.00 62.69 525 ARG C N 1
ATOM 15904 C CA . ARG C 1 525 ? -62.360 -15.991 -13.052 1.00 64.46 525 ARG C CA 1
ATOM 15905 C C . ARG C 1 525 ? -61.410 -14.898 -12.550 1.00 67.57 525 ARG C C 1
ATOM 15906 O O . ARG C 1 525 ? -60.256 -15.198 -12.251 1.00 68.72 525 ARG C O 1
ATOM 15914 N N . GLU C 1 526 ? -61.900 -13.640 -12.450 1.00 62.08 526 GLU C N 1
ATOM 15915 C CA . GLU C 1 526 ? -61.128 -12.458 -12.027 1.00 61.43 526 GLU C CA 1
ATOM 15916 C C . GLU C 1 526 ? -60.758 -12.539 -10.538 1.00 65.04 526 GLU C C 1
ATOM 15917 O O . GLU C 1 526 ? -59.658 -12.118 -10.181 1.00 64.24 526 GLU C O 1
ATOM 15923 N N . THR C 1 527 ? -61.672 -13.096 -9.677 1.00 59.85 527 THR C N 1
ATOM 15924 C CA . THR C 1 527 ? -61.455 -13.269 -8.233 1.00 57.22 527 THR C CA 1
ATOM 15925 C C . THR C 1 527 ? -60.257 -14.201 -8.010 1.00 60.08 527 THR C C 1
ATOM 15926 O O . THR C 1 527 ? -59.394 -13.894 -7.191 1.00 58.96 527 THR C O 1
ATOM 15930 N N . ILE C 1 528 ? -60.221 -15.338 -8.729 1.00 57.89 528 ILE C N 1
ATOM 15931 C CA . ILE C 1 528 ? -59.143 -16.328 -8.639 1.00 57.53 528 ILE C CA 1
ATOM 15932 C C . ILE C 1 528 ? -57.817 -15.655 -9.059 1.00 65.30 528 ILE C C 1
ATOM 15933 O O . ILE C 1 528 ? -56.812 -15.828 -8.365 1.00 64.72 528 ILE C O 1
ATOM 15938 N N . VAL C 1 529 ? -57.834 -14.838 -10.135 1.00 64.37 529 VAL C N 1
ATOM 15939 C CA . VAL C 1 529 ? -56.657 -14.096 -10.619 1.00 65.63 529 VAL C CA 1
ATOM 15940 C C . VAL C 1 529 ? -56.184 -13.124 -9.513 1.00 68.85 529 VAL C C 1
ATOM 15941 O O . VAL C 1 529 ? -54.986 -13.064 -9.233 1.00 68.93 529 VAL C O 1
ATOM 15945 N N . GLU C 1 530 ? -57.135 -12.421 -8.854 1.00 64.44 530 GLU C N 1
ATOM 15946 C CA . GLU C 1 530 ? -56.865 -11.482 -7.759 1.00 63.08 530 GLU C CA 1
ATOM 15947 C C . GLU C 1 530 ? -56.242 -12.216 -6.566 1.00 64.50 530 GLU C C 1
ATOM 15948 O O . GLU C 1 530 ? -55.266 -11.726 -6.005 1.00 65.20 530 GLU C O 1
ATOM 15954 N N . ALA C 1 531 ? -56.778 -13.399 -6.218 1.00 58.92 531 ALA C N 1
ATOM 15955 C CA . ALA C 1 531 ? -56.298 -14.244 -5.117 1.00 56.57 531 ALA C CA 1
ATOM 15956 C C . ALA C 1 531 ? -54.838 -14.632 -5.327 1.00 59.11 531 ALA C C 1
ATOM 15957 O O . ALA C 1 531 ? -54.039 -14.564 -4.391 1.00 56.67 531 ALA C O 1
ATOM 15959 N N . VAL C 1 532 ? -54.482 -14.998 -6.562 1.00 57.98 532 VAL C N 1
ATOM 15960 C CA . VAL C 1 532 ? -53.113 -15.377 -6.902 1.00 59.03 532 VAL C CA 1
ATOM 15961 C C . VAL C 1 532 ? -52.199 -14.136 -6.880 1.00 66.20 532 VAL C C 1
ATOM 15962 O O . VAL C 1 532 ? -51.113 -14.205 -6.303 1.00 66.01 532 VAL C O 1
ATOM 15966 N N . GLU C 1 533 ? -52.643 -13.015 -7.481 1.00 65.68 533 GLU C N 1
ATOM 15967 C CA . GLU C 1 533 ? -51.837 -11.789 -7.607 1.00 68.16 533 GLU C CA 1
ATOM 15968 C C . GLU C 1 533 ? -51.639 -11.043 -6.287 1.00 69.93 533 GLU C C 1
ATOM 15969 O O . GLU C 1 533 ? -50.591 -10.411 -6.127 1.00 70.03 533 GLU C O 1
ATOM 15975 N N . THR C 1 534 ? -52.616 -11.113 -5.347 1.00 63.59 534 THR C N 1
ATOM 15976 C CA . THR C 1 534 ? -52.506 -10.425 -4.051 1.00 61.40 534 THR C CA 1
ATOM 15977 C C . THR C 1 534 ? -51.838 -11.294 -2.989 1.00 63.02 534 THR C C 1
ATOM 15978 O O . THR C 1 534 ? -51.670 -10.820 -1.863 1.00 62.12 534 THR C O 1
ATOM 15982 N N . ALA C 1 535 ? -51.449 -12.548 -3.330 1.00 59.21 535 ALA C N 1
ATOM 15983 C CA . ALA C 1 535 ? -50.805 -13.464 -2.381 1.00 58.43 535 ALA C CA 1
ATOM 15984 C C . ALA C 1 535 ? -49.550 -12.790 -1.799 1.00 66.19 535 ALA C C 1
ATOM 15985 O O . ALA C 1 535 ? -48.711 -12.288 -2.558 1.00 67.92 535 ALA C O 1
ATOM 15987 N N . PRO C 1 536 ? -49.485 -12.619 -0.458 1.00 61.90 536 PRO C N 1
ATOM 15988 C CA . PRO C 1 536 ? -48.315 -11.958 0.136 1.00 61.45 536 PRO C CA 1
ATOM 15989 C C . PRO C 1 536 ? -47.007 -12.696 -0.155 1.00 63.29 536 PRO C C 1
ATOM 15990 O O . PRO C 1 536 ? -47.014 -13.900 -0.426 1.00 60.68 536 PRO C O 1
ATOM 15994 N N . GLN C 1 537 ? -45.892 -11.943 -0.126 1.00 60.43 537 GLN C N 1
ATOM 15995 C CA . GLN C 1 537 ? -44.540 -12.459 -0.318 1.00 61.98 537 GLN C CA 1
ATOM 15996 C C . GLN C 1 537 ? -43.919 -12.776 1.052 1.00 65.22 537 GLN C C 1
ATOM 15997 O O . GLN C 1 537 ? -42.939 -13.521 1.143 1.00 65.53 537 GLN C O 1
ATOM 16003 N N . ASP C 1 538 ? -44.498 -12.175 2.113 1.00 60.03 538 ASP C N 1
ATOM 16004 C CA . ASP C 1 538 ? -44.051 -12.279 3.499 1.00 59.16 538 ASP C CA 1
ATOM 16005 C C . ASP C 1 538 ? -44.923 -13.236 4.346 1.00 61.99 538 ASP C C 1
ATOM 16006 O O . ASP C 1 538 ? -46.152 -13.184 4.265 1.00 59.62 538 ASP C O 1
ATOM 16011 N N . GLY C 1 539 ? -44.259 -14.057 5.166 1.00 58.96 539 GLY C N 1
ATOM 16012 C CA . GLY C 1 539 ? -44.892 -14.931 6.147 1.00 57.48 539 GLY C CA 1
ATOM 16013 C C . GLY C 1 539 ? -45.210 -16.364 5.794 1.00 60.93 539 GLY C C 1
ATOM 16014 O O . GLY C 1 539 ? -44.702 -16.905 4.811 1.00 61.73 539 GLY C O 1
ATOM 16015 N N . TYR C 1 540 ? -46.048 -16.992 6.650 1.00 55.69 540 TYR C N 1
ATOM 16016 C CA . TYR C 1 540 ? -46.540 -18.360 6.518 1.00 54.74 540 TYR C CA 1
ATOM 16017 C C . TYR C 1 540 ? -46.970 -18.670 5.092 1.00 59.37 540 TYR C C 1
ATOM 16018 O O . TYR C 1 540 ? -47.735 -17.893 4.500 1.00 59.00 540 TYR C O 1
ATOM 16027 N N . LEU C 1 541 ? -46.449 -19.798 4.535 1.00 55.34 541 LEU C N 1
ATOM 16028 C CA . LEU C 1 541 ? -46.737 -20.336 3.197 1.00 55.11 541 LEU C CA 1
ATOM 16029 C C . LEU C 1 541 ? -46.487 -19.294 2.072 1.00 60.68 541 LEU C C 1
ATOM 16030 O O . LEU C 1 541 ? -47.039 -19.415 0.970 1.00 60.57 541 LEU C O 1
ATOM 16035 N N . ALA C 1 542 ? -45.637 -18.286 2.370 1.00 57.47 542 ALA C N 1
ATOM 16036 C CA . ALA C 1 542 ? -45.203 -17.244 1.447 1.00 58.77 542 ALA C CA 1
ATOM 16037 C C . ALA C 1 542 ? -43.676 -17.295 1.400 1.00 66.16 542 ALA C C 1
ATOM 16038 O O . ALA C 1 542 ? -43.148 -17.895 0.469 1.00 67.59 542 ALA C O 1
ATOM 16040 N N . ASP C 1 543 ? -42.967 -16.757 2.419 1.00 63.73 543 ASP C N 1
ATOM 16041 C CA . ASP C 1 543 ? -41.506 -16.871 2.473 1.00 65.62 543 ASP C CA 1
ATOM 16042 C C . ASP C 1 543 ? -41.079 -18.013 3.432 1.00 69.26 543 ASP C C 1
ATOM 16043 O O . ASP C 1 543 ? -39.906 -18.342 3.489 1.00 70.84 543 ASP C O 1
ATOM 16048 N N . GLY C 1 544 ? -42.026 -18.609 4.160 1.00 64.01 544 GLY C N 1
ATOM 16049 C CA . GLY C 1 544 ? -41.720 -19.717 5.064 1.00 62.92 544 GLY C CA 1
ATOM 16050 C C . GLY C 1 544 ? -41.340 -19.347 6.482 1.00 65.12 544 GLY C C 1
ATOM 16051 O O . GLY C 1 544 ? -40.927 -20.218 7.251 1.00 65.97 544 GLY C O 1
ATOM 16052 N N . SER C 1 545 ? -41.435 -18.049 6.826 1.00 60.55 545 SER C N 1
ATOM 16053 C CA . SER C 1 545 ? -41.175 -17.509 8.165 1.00 59.85 545 SER C CA 1
ATOM 16054 C C . SER C 1 545 ? -42.422 -17.741 9.042 1.00 61.97 545 SER C C 1
ATOM 16055 O O . SER C 1 545 ? -43.553 -17.710 8.538 1.00 60.31 545 SER C O 1
ATOM 16058 N N . ASP C 1 546 ? -42.221 -17.984 10.342 1.00 58.98 546 ASP C N 1
ATOM 16059 C CA . ASP C 1 546 ? -43.295 -18.331 11.278 1.00 57.90 546 ASP C CA 1
ATOM 16060 C C . ASP C 1 546 ? -44.113 -17.119 11.713 1.00 60.25 546 ASP C C 1
ATOM 16061 O O . ASP C 1 546 ? -44.385 -16.951 12.899 1.00 60.63 546 ASP C O 1
ATOM 16066 N N . LEU C 1 547 ? -44.565 -16.313 10.746 1.00 55.16 547 LEU C N 1
ATOM 16067 C CA . LEU C 1 547 ? -45.320 -15.103 11.024 1.00 53.62 547 LEU C CA 1
ATOM 16068 C C . LEU C 1 547 ? -46.490 -14.945 10.095 1.00 57.50 547 LEU C C 1
ATOM 16069 O O . LEU C 1 547 ? -46.385 -15.335 8.928 1.00 57.81 547 LEU C O 1
ATOM 16074 N N . PRO C 1 548 ? -47.625 -14.358 10.570 1.00 52.17 548 PRO C N 1
ATOM 16075 C CA . PRO C 1 548 ? -48.753 -14.125 9.649 1.00 50.44 548 PRO C CA 1
ATOM 16076 C C . PRO C 1 548 ? -48.364 -13.045 8.638 1.00 54.40 548 PRO C C 1
ATOM 16077 O O . PRO C 1 548 ? -47.467 -12.241 8.951 1.00 55.51 548 PRO C O 1
ATOM 16081 N N . PRO C 1 549 ? -48.985 -12.952 7.445 1.00 48.61 549 PRO C N 1
ATOM 16082 C CA . PRO C 1 549 ? -48.615 -11.838 6.553 1.00 49.30 549 PRO C CA 1
ATOM 16083 C C . PRO C 1 549 ? -49.091 -10.513 7.153 1.00 53.98 549 PRO C C 1
ATOM 16084 O O . PRO C 1 549 ? -50.065 -10.503 7.913 1.00 50.31 549 PRO C O 1
ATOM 16088 N N . ILE C 1 550 ? -48.403 -9.408 6.844 1.00 54.54 550 ILE C N 1
ATOM 16089 C CA . ILE C 1 550 ? -48.810 -8.085 7.314 1.00 55.48 550 ILE C CA 1
ATOM 16090 C C . ILE C 1 550 ? -50.147 -7.761 6.629 1.00 60.27 550 ILE C C 1
ATOM 16091 O O . ILE C 1 550 ? -51.107 -7.369 7.299 1.00 58.77 550 ILE C O 1
ATOM 16096 N N . ARG C 1 551 ? -50.213 -8.026 5.303 1.00 57.11 551 ARG C N 1
ATOM 16097 C CA . ARG C 1 551 ? -51.405 -7.847 4.490 1.00 55.48 551 ARG C CA 1
ATOM 16098 C C . ARG C 1 551 ? -51.771 -9.183 3.788 1.00 56.30 551 ARG C C 1
ATOM 16099 O O . ARG C 1 551 ? -51.157 -9.545 2.778 1.00 55.88 551 ARG C O 1
ATOM 16101 N N . PRO C 1 552 ? -52.748 -9.941 4.348 1.00 52.05 552 PRO C N 1
ATOM 16102 C CA . PRO C 1 552 ? -53.200 -11.188 3.688 1.00 52.27 552 PRO C CA 1
ATOM 16103 C C . PRO C 1 552 ? -53.736 -10.962 2.269 1.00 57.69 552 PRO C C 1
ATOM 16104 O O . PRO C 1 552 ? -54.264 -9.888 1.950 1.00 58.00 552 PRO C O 1
ATOM 16108 N N . GLY C 1 553 ? -53.628 -11.987 1.442 1.00 54.17 553 GLY C N 1
ATOM 16109 C CA . GLY C 1 553 ? -54.154 -11.928 0.086 1.00 54.52 553 GLY C CA 1
ATOM 16110 C C . GLY C 1 553 ? -55.657 -12.156 0.059 1.00 56.97 553 GLY C C 1
ATOM 16111 O O . GLY C 1 553 ? -56.260 -12.555 1.062 1.00 53.55 553 GLY C O 1
ATOM 16112 N N . LYS C 1 554 ? -56.262 -11.903 -1.102 1.00 55.60 554 LYS C N 1
ATOM 16113 C CA . LYS C 1 554 ? -57.690 -12.087 -1.356 1.00 54.59 554 LYS C CA 1
ATOM 16114 C C . LYS C 1 554 ? -58.061 -13.573 -1.247 1.00 55.96 554 LYS C C 1
ATOM 16115 O O . LYS C 1 554 ? -57.394 -14.405 -1.851 1.00 56.25 554 LYS C O 1
ATOM 16121 N N . ALA C 1 555 ? -59.106 -13.901 -0.478 1.00 50.09 555 ALA C N 1
ATOM 16122 C CA . ALA C 1 555 ? -59.585 -15.287 -0.391 1.00 48.64 555 ALA C CA 1
ATOM 16123 C C . ALA C 1 555 ? -60.652 -15.544 -1.453 1.00 52.81 555 ALA C C 1
ATOM 16124 O O . ALA C 1 555 ? -61.407 -14.627 -1.797 1.00 54.13 555 ALA C O 1
ATOM 16126 N N . VAL C 1 556 ? -60.713 -16.779 -1.977 1.00 47.78 556 VAL C N 1
ATOM 16127 C CA . VAL C 1 556 ? -61.772 -17.240 -2.881 1.00 46.23 556 VAL C CA 1
ATOM 16128 C C . VAL C 1 556 ? -62.777 -17.818 -1.899 1.00 49.07 556 VAL C C 1
ATOM 16129 O O . VAL C 1 556 ? -62.547 -18.899 -1.347 1.00 47.02 556 VAL C O 1
ATOM 16133 N N . GLU C 1 557 ? -63.818 -17.031 -1.564 1.00 46.47 557 GLU C N 1
ATOM 16134 C CA . GLU C 1 557 ? -64.775 -17.369 -0.513 1.00 44.76 557 GLU C CA 1
ATOM 16135 C C . GLU C 1 557 ? -65.869 -18.333 -1.009 1.00 48.13 557 GLU C C 1
ATOM 16136 O O . GLU C 1 557 ? -67.059 -17.997 -1.033 1.00 48.54 557 GLU C O 1
ATOM 16142 N N . LEU C 1 558 ? -65.449 -19.554 -1.339 1.00 43.26 558 LEU C N 1
ATOM 16143 C CA . LEU C 1 558 ? -66.310 -20.608 -1.857 1.00 42.49 558 LEU C CA 1
ATOM 16144 C C . LEU C 1 558 ? -67.316 -21.073 -0.839 1.00 47.59 558 LEU C C 1
ATOM 16145 O O . LEU C 1 558 ? -68.406 -21.515 -1.224 1.00 48.07 558 LEU C O 1
ATOM 16150 N N . ASP C 1 559 ? -66.930 -21.018 0.461 1.00 43.76 559 ASP C N 1
ATOM 16151 C CA . ASP C 1 559 ? -67.672 -21.558 1.605 1.00 41.97 559 ASP C CA 1
ATOM 16152 C C . ASP C 1 559 ? -67.974 -23.039 1.299 1.00 44.57 559 ASP C C 1
ATOM 16153 O O . ASP C 1 559 ? -69.081 -23.520 1.497 1.00 43.33 559 ASP C O 1
ATOM 16158 N N . LEU C 1 560 ? -66.975 -23.736 0.721 1.00 42.71 560 LEU C N 1
ATOM 16159 C CA . LEU C 1 560 ? -67.092 -25.137 0.363 1.00 42.44 560 LEU C CA 1
ATOM 16160 C C . LEU C 1 560 ? -67.031 -25.942 1.646 1.00 44.15 560 LEU C C 1
ATOM 16161 O O . LEU C 1 560 ? -65.953 -26.124 2.209 1.00 43.11 560 LEU C O 1
ATOM 16166 N N . LEU C 1 561 ? -68.206 -26.340 2.158 1.00 38.84 561 LEU C N 1
ATOM 16167 C CA . LEU C 1 561 ? -68.337 -27.066 3.425 1.00 38.17 561 LEU C CA 1
ATOM 16168 C C . LEU C 1 561 ? -67.659 -26.271 4.573 1.00 40.70 561 LEU C C 1
ATOM 16169 O O . LEU C 1 561 ? -67.049 -26.858 5.471 1.00 41.36 561 LEU C O 1
ATOM 16174 N N . GLY C 1 562 ? -67.775 -24.943 4.508 1.00 35.97 562 GLY C N 1
ATOM 16175 C CA . GLY C 1 562 ? -67.206 -24.022 5.488 1.00 35.44 562 GLY C CA 1
ATOM 16176 C C . GLY C 1 562 ? -65.794 -23.539 5.232 1.00 40.37 562 GLY C C 1
ATOM 16177 O O . GLY C 1 562 ? -65.237 -22.863 6.095 1.00 41.74 562 GLY C O 1
ATOM 16178 N N . TRP C 1 563 ? -65.207 -23.842 4.058 1.00 36.38 563 TRP C N 1
ATOM 16179 C CA . TRP C 1 563 ? -63.841 -23.452 3.747 1.00 36.68 563 TRP C CA 1
ATOM 16180 C C . TRP C 1 563 ? -63.737 -22.477 2.595 1.00 42.39 563 TRP C C 1
ATOM 16181 O O . TRP C 1 563 ? -64.421 -22.625 1.579 1.00 43.57 563 TRP C O 1
ATOM 16192 N N . SER C 1 564 ? -62.804 -21.508 2.741 1.00 38.52 564 SER C N 1
ATOM 16193 C CA . SER C 1 564 ? -62.367 -20.564 1.704 1.00 37.54 564 SER C CA 1
ATOM 16194 C C . SER C 1 564 ? -60.992 -21.014 1.200 1.00 41.64 564 SER C C 1
ATOM 16195 O O . SER C 1 564 ? -60.316 -21.805 1.869 1.00 39.71 564 SER C O 1
ATOM 16198 N N . ALA C 1 565 ? -60.578 -20.516 0.035 1.00 40.36 565 ALA C N 1
ATOM 16199 C CA . ALA C 1 565 ? -59.296 -20.862 -0.555 1.00 41.56 565 ALA C CA 1
ATOM 16200 C C . ALA C 1 565 ? -58.394 -19.643 -0.582 1.00 47.79 565 ALA C C 1
ATOM 16201 O O . ALA C 1 565 ? -58.823 -18.555 -0.981 1.00 47.41 565 ALA C O 1
ATOM 16203 N N . ILE C 1 566 ? -57.153 -19.824 -0.099 1.00 45.64 566 ILE C N 1
ATOM 16204 C CA . ILE C 1 566 ? -56.079 -18.821 -0.092 1.00 45.76 566 ILE C CA 1
ATOM 16205 C C . ILE C 1 566 ? -54.901 -19.341 -0.939 1.00 49.42 566 ILE C C 1
ATOM 16206 O O . ILE C 1 566 ? -54.545 -20.518 -0.834 1.00 47.24 566 ILE C O 1
ATOM 16211 N N . TYR C 1 567 ? -54.307 -18.463 -1.788 1.00 48.10 567 TYR C N 1
ATOM 16212 C CA . TYR C 1 567 ? -53.174 -18.862 -2.614 1.00 50.54 567 TYR C CA 1
ATOM 16213 C C . TYR C 1 567 ? -51.865 -18.753 -1.833 1.00 56.00 567 TYR C C 1
ATOM 16214 O O . TYR C 1 567 ? -51.566 -17.707 -1.230 1.00 55.08 567 TYR C O 1
ATOM 16223 N N . SER C 1 568 ? -51.088 -19.853 -1.862 1.00 53.17 568 SER C N 1
ATOM 16224 C CA . SER C 1 568 ? -49.776 -19.954 -1.223 1.00 52.71 568 SER C CA 1
ATOM 16225 C C . SER C 1 568 ? -48.679 -19.822 -2.272 1.00 58.39 568 SER C C 1
ATOM 16226 O O . SER C 1 568 ? -48.634 -20.629 -3.206 1.00 58.42 568 SER C O 1
ATOM 16229 N N . ARG C 1 569 ? -47.792 -18.808 -2.130 1.00 57.45 569 ARG C N 1
ATOM 16230 C CA . ARG C 1 569 ? -46.640 -18.629 -3.034 1.00 59.23 569 ARG C CA 1
ATOM 16231 C C . ARG C 1 569 ? -45.586 -19.710 -2.811 1.00 64.06 569 ARG C C 1
ATOM 16232 O O . ARG C 1 569 ? -44.943 -20.135 -3.780 1.00 64.34 569 ARG C O 1
ATOM 16240 N N . GLN C 1 570 ? -45.382 -20.129 -1.538 1.00 61.03 570 GLN C N 1
ATOM 16241 C CA . GLN C 1 570 ? -44.369 -21.139 -1.190 1.00 62.71 570 GLN C CA 1
ATOM 16242 C C . GLN C 1 570 ? -44.714 -22.494 -1.794 1.00 65.92 570 GLN C C 1
ATOM 16243 O O . GLN C 1 570 ? -43.837 -23.155 -2.330 1.00 67.08 570 GLN C O 1
ATOM 16249 N N . MET C 1 571 ? -45.978 -22.904 -1.699 1.00 61.84 571 MET C N 1
ATOM 16250 C CA . MET C 1 571 ? -46.423 -24.215 -2.166 1.00 61.90 571 MET C CA 1
ATOM 16251 C C . MET C 1 571 ? -46.961 -24.183 -3.594 1.00 67.08 571 MET C C 1
ATOM 16252 O O . MET C 1 571 ? -47.088 -25.243 -4.210 1.00 68.52 571 MET C O 1
ATOM 16257 N N . GLU C 1 572 ? -47.247 -22.973 -4.130 1.00 63.54 572 GLU C N 1
ATOM 16258 C CA . GLU C 1 572 ? -47.765 -22.721 -5.484 1.00 64.31 572 GLU C CA 1
ATOM 16259 C C . GLU C 1 572 ? -49.095 -23.439 -5.690 1.00 67.64 572 GLU C C 1
ATOM 16260 O O . GLU C 1 572 ? -49.320 -24.129 -6.692 1.00 69.19 572 GLU C O 1
ATOM 16266 N N . MET C 1 573 ? -49.973 -23.274 -4.712 1.00 61.50 573 MET C N 1
ATOM 16267 C CA . MET C 1 573 ? -51.282 -23.885 -4.710 1.00 59.36 573 MET C CA 1
ATOM 16268 C C . MET C 1 573 ? -52.208 -23.155 -3.771 1.00 59.27 573 MET C C 1
ATOM 16269 O O . MET C 1 573 ? -51.778 -22.344 -2.933 1.00 57.42 573 MET C O 1
ATOM 16274 N N . PHE C 1 574 ? -53.501 -23.453 -3.929 1.00 53.00 574 PHE C N 1
ATOM 16275 C CA . PHE C 1 574 ? -54.543 -22.976 -3.040 1.00 49.38 574 PHE C CA 1
ATOM 16276 C C . PHE C 1 574 ? -54.607 -23.893 -1.843 1.00 49.73 574 PHE C C 1
ATOM 16277 O O . PHE C 1 574 ? -54.464 -25.116 -1.967 1.00 47.43 574 PHE C O 1
ATOM 16285 N N . VAL C 1 575 ? -54.782 -23.288 -0.669 1.00 46.85 575 VAL C N 1
ATOM 16286 C CA . VAL C 1 575 ? -54.865 -23.985 0.622 1.00 44.63 575 VAL C CA 1
ATOM 16287 C C . VAL C 1 575 ? -56.161 -23.539 1.321 1.00 48.43 575 VAL C C 1
ATOM 16288 O O . VAL C 1 575 ? -56.637 -22.422 1.056 1.00 47.34 575 VAL C O 1
ATOM 16292 N N . PRO C 1 576 ? -56.774 -24.364 2.201 1.00 44.63 576 PRO C N 1
ATOM 16293 C CA . PRO C 1 576 ? -58.012 -23.908 2.833 1.00 43.10 576 PRO C CA 1
ATOM 16294 C C . PRO C 1 576 ? -57.774 -23.025 4.053 1.00 45.55 576 PRO C C 1
ATOM 16295 O O . PRO C 1 576 ? -56.779 -23.186 4.782 1.00 44.77 576 PRO C O 1
ATOM 16299 N N . VAL C 1 577 ? -58.729 -22.124 4.286 1.00 38.72 577 VAL C N 1
ATOM 16300 C CA . VAL C 1 577 ? -58.837 -21.323 5.499 1.00 37.63 577 VAL C CA 1
ATOM 16301 C C . VAL C 1 577 ? -60.324 -21.378 5.874 1.00 41.44 577 VAL C C 1
ATOM 16302 O O . VAL C 1 577 ? -61.206 -21.307 4.991 1.00 39.08 577 VAL C O 1
ATOM 16306 N N . LEU C 1 578 ? -60.609 -21.578 7.168 1.00 38.55 578 LEU C N 1
ATOM 16307 C CA . LEU C 1 578 ? -61.998 -21.632 7.632 1.00 38.05 578 LEU C CA 1
ATOM 16308 C C . LEU C 1 578 ? -62.690 -20.319 7.246 1.00 41.33 578 LEU C C 1
ATOM 16309 O O . LEU C 1 578 ? -62.069 -19.247 7.321 1.00 39.36 578 LEU C O 1
ATOM 16314 N N . GLU C 1 579 ? -63.922 -20.414 6.726 1.00 38.97 579 GLU C N 1
ATOM 16315 C CA . GLU C 1 579 ? -64.680 -19.218 6.340 1.00 39.02 579 GLU C CA 1
ATOM 16316 C C . GLU C 1 579 ? -64.658 -18.233 7.513 1.00 42.82 579 GLU C C 1
ATOM 16317 O O . GLU C 1 579 ? -64.809 -18.643 8.666 1.00 41.54 579 GLU C O 1
ATOM 16323 N N . ASN C 1 580 ? -64.383 -16.948 7.217 1.00 41.45 580 ASN C N 1
ATOM 16324 C CA . ASN C 1 580 ? -64.187 -15.879 8.198 1.00 41.49 580 ASN C CA 1
ATOM 16325 C C . ASN C 1 580 ? -65.257 -15.833 9.321 1.00 46.27 580 ASN C C 1
ATOM 16326 O O . ASN C 1 580 ? -64.875 -15.763 10.48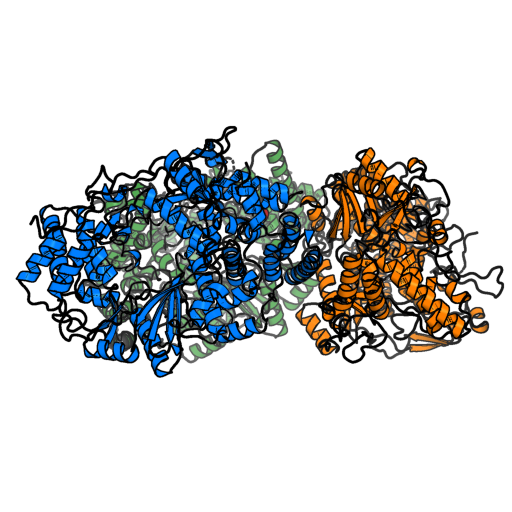3 1.00 45.61 580 ASN C O 1
ATOM 16331 N N . GLU C 1 581 ? -66.556 -15.875 8.982 1.00 43.79 581 GLU C N 1
ATOM 16332 C CA . GLU C 1 581 ? -67.655 -15.812 9.951 1.00 43.49 581 GLU C CA 1
ATOM 16333 C C . GLU C 1 581 ? -67.575 -16.957 10.981 1.00 44.63 581 GLU C C 1
ATOM 16334 O O . GLU C 1 581 ? -67.779 -16.723 12.176 1.00 43.21 581 GLU C O 1
ATOM 16340 N N . ARG C 1 582 ? -67.266 -18.183 10.518 1.00 40.46 582 ARG C N 1
ATOM 16341 C CA . ARG C 1 582 ? -67.101 -19.359 11.370 1.00 38.31 582 ARG C CA 1
ATOM 16342 C C . ARG C 1 582 ? -65.863 -19.205 12.263 1.00 40.90 582 ARG C C 1
ATOM 16343 O O . ARG C 1 582 ? -65.919 -19.520 13.450 1.00 40.30 582 ARG C O 1
ATOM 16351 N N . LEU C 1 583 ? -64.759 -18.693 11.700 1.00 37.61 583 LEU C N 1
ATOM 16352 C CA . LEU C 1 583 ? -63.508 -18.464 12.425 1.00 38.13 583 LEU C CA 1
ATOM 16353 C C . LEU C 1 583 ? -63.723 -17.484 13.583 1.00 40.86 583 LEU C C 1
ATOM 16354 O O . LEU C 1 583 ? -63.340 -17.777 14.716 1.00 40.50 583 LEU C O 1
ATOM 16359 N N . ILE C 1 584 ? -64.386 -16.364 13.309 1.00 37.23 584 ILE C N 1
ATOM 16360 C CA . ILE C 1 584 ? -64.664 -15.325 14.297 1.00 37.72 584 ILE C CA 1
ATOM 16361 C C . ILE C 1 584 ? -65.613 -15.863 15.390 1.00 42.58 584 ILE C C 1
ATOM 16362 O O . ILE C 1 584 ? -65.317 -15.691 16.574 1.00 43.02 584 ILE C O 1
ATOM 16367 N N . ALA C 1 585 ? -66.720 -16.527 15.006 1.00 38.45 585 ALA C N 1
ATOM 16368 C CA . ALA C 1 585 ? -67.683 -17.080 15.975 1.00 38.09 585 ALA C CA 1
ATOM 16369 C C . ALA C 1 585 ? -66.990 -18.046 16.930 1.00 41.32 585 ALA C C 1
ATOM 16370 O O . ALA C 1 585 ? -67.219 -17.969 18.131 1.00 40.65 585 ALA C O 1
ATOM 16372 N N . SER C 1 586 ? -66.110 -18.911 16.397 1.00 37.44 586 SER C N 1
ATOM 16373 C CA . SER C 1 586 ? -65.364 -19.906 17.164 1.00 38.61 586 SER C CA 1
ATOM 16374 C C . SER C 1 586 ? -64.323 -19.231 18.100 1.00 42.79 586 SER C C 1
ATOM 16375 O O . SER C 1 586 ? -64.172 -19.664 19.241 1.00 43.34 586 SER C O 1
ATOM 16378 N N . ALA C 1 587 ? -63.664 -18.142 17.642 1.00 38.04 587 ALA C N 1
ATOM 16379 C CA . ALA C 1 587 ? -62.726 -17.371 18.461 1.00 37.89 587 ALA C CA 1
ATOM 16380 C C . ALA C 1 587 ? -63.468 -16.658 19.620 1.00 41.50 587 ALA C C 1
ATOM 16381 O O . ALA C 1 587 ? -62.958 -16.627 20.746 1.00 39.12 587 ALA C O 1
ATOM 16383 N N . ALA C 1 588 ? -64.667 -16.089 19.328 1.00 38.59 588 ALA C N 1
ATOM 16384 C CA . ALA C 1 588 ? -65.498 -15.366 20.305 1.00 38.70 588 ALA C CA 1
ATOM 16385 C C . ALA C 1 588 ? -66.105 -16.310 21.337 1.00 43.20 588 ALA C C 1
ATOM 16386 O O . ALA C 1 588 ? -66.059 -16.009 22.535 1.00 43.04 588 ALA C O 1
ATOM 16388 N N . TYR C 1 589 ? -66.673 -17.446 20.874 1.00 38.67 589 TYR C N 1
ATOM 16389 C CA . TYR C 1 589 ? -67.326 -18.438 21.729 1.00 38.33 589 TYR C CA 1
ATOM 16390 C C . TYR C 1 589 ? -66.737 -19.833 21.538 1.00 41.36 589 TYR C C 1
ATOM 16391 O O . TYR C 1 589 ? -67.335 -20.656 20.850 1.00 39.30 589 TYR C O 1
ATOM 16400 N N . PRO C 1 590 ? -65.574 -20.140 22.156 1.00 41.53 590 PRO C N 1
ATOM 16401 C CA . PRO C 1 590 ? -65.013 -21.496 21.994 1.00 41.77 590 PRO C CA 1
ATOM 16402 C C . PRO C 1 590 ? -65.867 -22.551 22.683 1.00 47.92 590 PRO C C 1
ATOM 16403 O O . PRO C 1 590 ? -66.491 -22.256 23.710 1.00 46.78 590 PRO C O 1
ATOM 16407 N N . LYS C 1 591 ? -65.937 -23.762 22.083 1.00 45.66 591 LYS C N 1
ATOM 16408 C CA . LYS C 1 591 ? -66.593 -24.889 22.727 1.00 47.18 591 LYS C CA 1
ATOM 16409 C C . LYS C 1 591 ? -65.600 -25.395 23.756 1.00 53.19 591 LYS C C 1
ATOM 16410 O O . LYS C 1 591 ? -64.407 -25.453 23.451 1.00 52.59 591 LYS C O 1
ATOM 16416 N N . GLY C 1 592 ? -66.068 -25.723 24.954 1.00 52.50 592 GLY C N 1
ATOM 16417 C CA . GLY C 1 592 ? -65.206 -26.270 26.000 1.00 54.71 592 GLY C CA 1
ATOM 16418 C C . GLY C 1 592 ? -65.107 -27.775 25.878 1.00 60.98 592 GLY C C 1
ATOM 16419 O O . GLY C 1 592 ? -65.515 -28.347 24.861 1.00 58.53 592 GLY C O 1
ATOM 16420 N N . LEU C 1 593 ? -64.593 -28.433 26.927 1.00 63.30 593 LEU C N 1
ATOM 16421 C CA . LEU C 1 593 ? -64.510 -29.896 26.996 1.00 65.54 593 LEU C CA 1
ATOM 16422 C C . LEU C 1 593 ? -65.907 -30.451 27.316 1.00 74.69 593 LEU C C 1
ATOM 16423 O O . LEU C 1 593 ? -66.330 -30.409 28.485 1.00 77.01 593 LEU C O 1
ATOM 16428 N N . GLU C 1 594 ? -66.643 -30.929 26.290 1.00 72.02 594 GLU C N 1
ATOM 16429 C CA . GLU C 1 594 ? -68.003 -31.439 26.486 1.00 73.28 594 GLU C CA 1
ATOM 16430 C C . GLU C 1 594 ? -67.982 -32.974 26.634 1.00 80.66 594 GLU C C 1
ATOM 16431 O O . GLU C 1 594 ? -68.708 -33.707 25.944 1.00 79.27 594 GLU C O 1
ATOM 16437 N N . ASN C 1 595 ? -67.129 -33.435 27.573 1.00 80.92 595 ASN C N 1
ATOM 16438 C CA . ASN C 1 595 ? -66.892 -34.831 27.934 1.00 82.84 595 ASN C CA 1
ATOM 16439 C C . ASN C 1 595 ? -66.470 -34.873 29.395 1.00 90.02 595 ASN C C 1
ATOM 16440 O O . ASN C 1 595 ? -65.357 -34.451 29.722 1.00 89.58 595 ASN C O 1
ATOM 16445 N N . LYS C 1 596 ? -67.389 -35.329 30.276 1.00 89.37 596 LYS C N 1
ATOM 16446 C CA . LYS C 1 596 ? -67.206 -35.406 31.728 1.00 92.25 596 LYS C CA 1
ATOM 16447 C C . LYS C 1 596 ? -65.969 -36.226 32.122 1.00 99.39 596 LYS C C 1
ATOM 16448 O O . LYS C 1 596 ? -65.188 -35.777 32.971 1.00 100.50 596 LYS C O 1
ATOM 16450 N N . ALA C 1 597 ? -65.785 -37.404 31.482 1.00 96.80 597 ALA C N 1
ATOM 16451 C CA . ALA C 1 597 ? -64.688 -38.345 31.732 1.00 98.64 597 ALA C CA 1
ATOM 16452 C C . ALA C 1 597 ? -63.311 -37.712 31.495 1.00 103.24 597 ALA C C 1
ATOM 16453 O O . ALA C 1 597 ? -62.454 -37.773 32.385 1.00 104.46 597 ALA C O 1
ATOM 16455 N N . LEU C 1 598 ? -63.109 -37.088 30.313 1.00 98.66 598 LEU C N 1
ATOM 16456 C CA . LEU C 1 598 ? -61.845 -36.440 29.948 1.00 98.52 598 LEU C CA 1
ATOM 16457 C C . LEU C 1 598 ? -61.598 -35.207 30.819 1.00 103.07 598 LEU C C 1
ATOM 16458 O O . LEU C 1 598 ? -60.459 -34.989 31.243 1.00 103.94 598 LEU C O 1
ATOM 16463 N N . ALA C 1 599 ? -62.666 -34.428 31.111 1.00 99.03 599 ALA C N 1
ATOM 16464 C CA . ALA C 1 599 ? -62.604 -33.226 31.951 1.00 99.22 599 ALA C CA 1
ATOM 16465 C C . ALA C 1 599 ? -62.122 -33.559 33.367 1.00 105.20 599 ALA C C 1
ATOM 16466 O O . ALA C 1 599 ? -61.386 -32.760 33.953 1.00 106.09 599 ALA C O 1
ATOM 16468 N N . ARG C 1 600 ? -62.502 -34.758 33.885 1.00 102.30 600 ARG C N 1
ATOM 16469 C CA . ARG C 1 600 ? -62.131 -35.267 35.212 1.00 104.35 600 ARG C CA 1
ATOM 16470 C C . ARG C 1 600 ? -60.617 -35.541 35.341 1.00 108.82 600 ARG C C 1
ATOM 16471 O O . ARG C 1 600 ? -60.060 -35.325 36.418 1.00 110.50 600 ARG C O 1
ATOM 16479 N N . LYS C 1 601 ? -59.965 -36.011 34.249 1.00 103.70 601 LYS C N 1
ATOM 16480 C CA . LYS C 1 601 ? -58.533 -36.353 34.192 1.00 104.04 601 LYS C CA 1
ATOM 16481 C C . LYS C 1 601 ? -57.625 -35.143 34.498 1.00 107.55 601 LYS C C 1
ATOM 16482 O O . LYS C 1 601 ? -57.936 -34.039 34.060 1.00 105.65 601 LYS C O 1
ATOM 16488 N N . PRO C 1 602 ? -56.519 -35.315 35.263 1.00 106.29 602 PRO C N 1
ATOM 16489 C CA . PRO C 1 602 ? -55.658 -34.158 35.577 1.00 109.41 602 PRO C CA 1
ATOM 16490 C C . PRO C 1 602 ? -54.808 -33.701 34.391 1.00 146.75 602 PRO C C 1
ATOM 16491 O O . PRO C 1 602 ? -54.376 -34.514 33.578 1.00 115.92 602 PRO C O 1
ATOM 16495 N N . ALA C 1 604 ? -55.477 -31.891 31.810 1.00 86.27 604 ALA C N 1
ATOM 16496 C CA . ALA C 1 604 ? -56.397 -32.053 30.692 1.00 84.37 604 ALA C CA 1
ATOM 16497 C C . ALA C 1 604 ? -57.091 -30.723 30.372 1.00 88.85 604 ALA C C 1
ATOM 16498 O O . ALA C 1 604 ? -57.098 -30.306 29.211 1.00 87.00 604 ALA C O 1
ATOM 16500 N N . GLU C 1 605 ? -57.659 -30.051 31.400 1.00 86.54 605 GLU C N 1
ATOM 16501 C CA . GLU C 1 605 ? -58.304 -28.747 31.251 1.00 84.98 605 GLU C CA 1
ATOM 16502 C C . GLU C 1 605 ? -57.282 -27.701 30.790 1.00 84.65 605 GLU C C 1
ATOM 16503 O O . GLU C 1 605 ? -57.625 -26.826 29.996 1.00 83.64 605 GLU C O 1
ATOM 16509 N N . ILE C 1 606 ? -56.032 -27.816 31.252 1.00 79.63 606 ILE C N 1
ATOM 16510 C CA . ILE C 1 606 ? -54.972 -26.896 30.841 1.00 78.19 606 ILE C CA 1
ATOM 16511 C C . ILE C 1 606 ? -54.439 -27.309 29.449 1.00 75.18 606 ILE C C 1
ATOM 16512 O O . ILE C 1 606 ? -53.976 -26.446 28.699 1.00 72.94 606 ILE C O 1
ATOM 16517 N N . ALA C 1 607 ? -54.559 -28.610 29.089 1.00 68.86 607 ALA C N 1
ATOM 16518 C CA . ALA C 1 607 ? -54.180 -29.107 27.767 1.00 65.75 607 ALA C CA 1
ATOM 16519 C C . ALA C 1 607 ? -55.198 -28.604 26.730 1.00 63.92 607 ALA C C 1
ATOM 16520 O O . ALA C 1 607 ? -54.793 -28.173 25.650 1.00 60.56 607 ALA C O 1
ATOM 16522 N N . TYR C 1 608 ? -56.514 -28.606 27.093 1.00 59.45 608 TYR C N 1
ATOM 16523 C CA . TYR C 1 608 ? -57.614 -28.119 26.254 1.00 57.68 608 TYR C CA 1
ATOM 16524 C C . TYR C 1 608 ? -57.372 -26.642 25.883 1.00 59.14 608 TYR C C 1
ATOM 16525 O O . TYR C 1 608 ? -57.631 -26.247 24.741 1.00 56.57 608 TYR C O 1
ATOM 16534 N N . GLN C 1 609 ? -56.882 -25.845 26.849 1.00 56.37 609 GLN C N 1
ATOM 16535 C CA . GLN C 1 609 ? -56.570 -24.422 26.678 1.00 56.36 609 GLN C CA 1
ATOM 16536 C C . GLN C 1 609 ? -55.550 -24.214 25.555 1.00 59.35 609 GLN C C 1
ATOM 16537 O O . GLN C 1 609 ? -55.734 -23.336 24.716 1.00 57.90 609 GLN C O 1
ATOM 16543 N N . ILE C 1 610 ? -54.495 -25.046 25.522 1.00 55.48 610 ILE C N 1
ATOM 16544 C CA . ILE C 1 610 ? -53.466 -25.004 24.476 1.00 53.74 610 ILE C CA 1
ATOM 16545 C C . ILE C 1 610 ? -54.096 -25.438 23.136 1.00 55.29 610 ILE C C 1
ATOM 16546 O O . ILE C 1 610 ? -53.857 -24.783 22.125 1.00 54.57 610 ILE C O 1
ATOM 16551 N N . VAL C 1 611 ? -54.874 -26.543 23.141 1.00 50.18 611 VAL C N 1
ATOM 16552 C CA . VAL C 1 611 ? -55.551 -27.099 21.965 1.00 48.80 611 VAL C CA 1
ATOM 16553 C C . VAL C 1 611 ? -56.434 -26.016 21.288 1.00 53.66 611 VAL C C 1
ATOM 16554 O O . VAL C 1 611 ? -56.321 -25.812 20.074 1.00 53.72 611 VAL C O 1
ATOM 16558 N N . ARG C 1 612 ? -57.284 -25.327 22.077 1.00 49.92 612 ARG C N 1
ATOM 16559 C CA . ARG C 1 612 ? -58.198 -24.274 21.613 1.00 48.98 612 ARG C CA 1
ATOM 16560 C C . ARG C 1 612 ? -57.459 -23.222 20.761 1.00 50.11 612 ARG C C 1
ATOM 16561 O O . ARG C 1 612 ? -57.894 -22.932 19.654 1.00 48.73 612 ARG C O 1
ATOM 16569 N N . TYR C 1 613 ? -56.341 -22.688 21.271 1.00 46.19 613 TYR C N 1
ATOM 16570 C CA . TYR C 1 613 ? -55.579 -21.645 20.603 1.00 45.28 613 TYR C CA 1
ATOM 16571 C C . TYR C 1 613 ? -54.762 -22.192 19.420 1.00 49.95 613 TYR C C 1
ATOM 16572 O O . TYR C 1 613 ? -54.701 -21.512 18.399 1.00 49.51 613 TYR C O 1
ATOM 16581 N N . GLU C 1 614 ? -54.248 -23.445 19.492 1.00 45.04 614 GLU C N 1
ATOM 16582 C CA . GLU C 1 614 ? -53.516 -24.048 18.380 1.00 44.09 614 GLU C CA 1
ATOM 16583 C C . GLU C 1 614 ? -54.453 -24.385 17.225 1.00 45.53 614 GLU C C 1
ATOM 16584 O O . GLU C 1 614 ? -54.092 -24.135 16.069 1.00 46.60 614 GLU C O 1
ATOM 16590 N N . ALA C 1 615 ? -55.641 -24.964 17.524 1.00 39.18 615 ALA C N 1
ATOM 16591 C CA . ALA C 1 615 ? -56.622 -25.355 16.501 1.00 37.26 615 ALA C CA 1
ATOM 16592 C C . ALA C 1 615 ? -57.175 -24.136 15.759 1.00 43.31 615 ALA C C 1
ATOM 16593 O O . ALA C 1 615 ? -57.270 -24.195 14.531 1.00 44.34 615 ALA C O 1
ATOM 16595 N N . ILE C 1 616 ? -57.490 -23.021 16.475 1.00 40.34 616 ILE C N 1
ATOM 16596 C CA . ILE C 1 616 ? -58.004 -21.805 15.817 1.00 40.85 616 ILE C CA 1
ATOM 16597 C C . ILE C 1 616 ? -56.913 -21.255 14.826 1.00 46.69 616 ILE C C 1
ATOM 16598 O O . ILE C 1 616 ? -57.255 -20.799 13.730 1.00 46.84 616 ILE C O 1
ATOM 16603 N N . ARG C 1 617 ? -55.622 -21.411 15.175 1.00 43.52 617 ARG C N 1
ATOM 16604 C CA . ARG C 1 617 ? -54.516 -21.016 14.314 1.00 43.95 617 ARG C CA 1
ATOM 16605 C C . ARG C 1 617 ? -54.421 -21.945 13.079 1.00 47.19 617 ARG C C 1
ATOM 16606 O O . ARG C 1 617 ? -54.326 -21.463 11.956 1.00 44.83 617 ARG C O 1
ATOM 16614 N N . LEU C 1 618 ? -54.465 -23.266 13.298 1.00 45.58 618 LEU C N 1
ATOM 16615 C CA . LEU C 1 618 ? -54.374 -24.299 12.264 1.00 46.71 618 LEU C CA 1
ATOM 16616 C C . LEU C 1 618 ? -55.423 -24.207 11.155 1.00 47.93 618 LEU C C 1
ATOM 16617 O O . LEU C 1 618 ? -55.078 -24.362 9.981 1.00 46.81 618 LEU C O 1
ATOM 16622 N N . VAL C 1 619 ? -56.697 -24.031 11.509 1.00 42.77 619 VAL C N 1
ATOM 16623 C CA . VAL C 1 619 ? -57.772 -24.015 10.503 1.00 42.98 619 VAL C CA 1
ATOM 16624 C C . VAL C 1 619 ? -57.861 -22.692 9.709 1.00 47.31 619 VAL C C 1
ATOM 16625 O O . VAL C 1 619 ? -58.656 -22.622 8.766 1.00 47.83 619 VAL C O 1
ATOM 16629 N N . GLY C 1 620 ? -57.105 -21.671 10.088 1.00 42.42 620 GLY C N 1
ATOM 16630 C CA . GLY C 1 620 ? -57.170 -20.418 9.350 1.00 42.84 620 GLY C CA 1
ATOM 16631 C C . GLY C 1 620 ? -56.719 -19.173 10.067 1.00 46.55 620 GLY C C 1
ATOM 16632 O O . GLY C 1 620 ? -56.368 -18.189 9.408 1.00 46.87 620 GLY C O 1
ATOM 16633 N N . GLY C 1 621 ? -56.714 -19.220 11.402 1.00 42.36 621 GLY C N 1
ATOM 16634 C CA . GLY C 1 621 ? -56.255 -18.115 12.238 1.00 42.31 621 GLY C CA 1
ATOM 16635 C C . GLY C 1 621 ? -54.842 -17.674 11.922 1.00 46.17 621 GLY C C 1
ATOM 16636 O O . GLY C 1 621 ? -54.541 -16.486 12.053 1.00 48.00 621 GLY C O 1
ATOM 16637 N N . TRP C 1 622 ? -53.972 -18.610 11.429 1.00 40.57 622 TRP C N 1
ATOM 16638 C CA . TRP C 1 622 ? -52.579 -18.319 11.059 1.00 40.89 622 TRP C CA 1
ATOM 16639 C C . TRP C 1 622 ? -52.503 -17.199 10.023 1.00 44.68 622 TRP C C 1
ATOM 16640 O O . TRP C 1 622 ? -51.507 -16.489 9.989 1.00 43.03 622 TRP C O 1
ATOM 16651 N N . ASN C 1 623 ? -53.538 -17.079 9.155 1.00 42.87 623 ASN C N 1
ATOM 16652 C CA . ASN C 1 623 ? -53.569 -16.098 8.067 1.00 44.56 623 ASN C CA 1
ATOM 16653 C C . ASN C 1 623 ? -54.248 -14.778 8.461 1.00 49.21 623 ASN C C 1
ATOM 16654 O O . ASN C 1 623 ? -54.342 -13.870 7.627 1.00 49.83 623 ASN C O 1
ATOM 16659 N N . ASN C 1 624 ? -54.694 -14.663 9.723 1.00 44.29 624 ASN C N 1
ATOM 16660 C CA . ASN C 1 624 ? -55.255 -13.428 10.262 1.00 43.68 624 ASN C CA 1
ATOM 16661 C C . ASN C 1 624 ? -54.184 -12.820 11.190 1.00 46.10 624 ASN C C 1
ATOM 16662 O O . ASN C 1 624 ? -53.955 -13.376 12.273 1.00 44.63 624 ASN C O 1
ATOM 16667 N N . PRO C 1 625 ? -53.460 -11.750 10.772 1.00 44.64 625 PRO C N 1
ATOM 16668 C CA . PRO C 1 625 ? -52.341 -11.249 11.601 1.00 44.87 625 PRO C CA 1
ATOM 16669 C C . PRO C 1 625 ? -52.691 -10.928 13.061 1.00 50.46 625 PRO C C 1
ATOM 16670 O O . PRO C 1 625 ? -51.940 -11.340 13.950 1.00 51.36 625 PRO C O 1
ATOM 16674 N N . LEU C 1 626 ? -53.812 -10.243 13.329 1.00 46.42 626 LEU C N 1
ATOM 16675 C CA . LEU C 1 626 ? -54.124 -9.938 14.724 1.00 46.52 626 LEU C CA 1
ATOM 16676 C C . LEU C 1 626 ? -54.456 -11.218 15.548 1.00 49.00 626 LEU C C 1
ATOM 16677 O O . LEU C 1 626 ? -53.892 -11.389 16.638 1.00 48.37 626 LEU C O 1
ATOM 16682 N N . LEU C 1 627 ? -55.314 -12.117 15.009 1.00 44.20 627 LEU C N 1
ATOM 16683 C CA . LEU C 1 627 ? -55.707 -13.363 15.695 1.00 44.05 627 LEU C CA 1
ATOM 16684 C C . LEU C 1 627 ? -54.520 -14.331 15.858 1.00 49.08 627 LEU C C 1
ATOM 16685 O O . LEU C 1 627 ? -54.381 -14.942 16.915 1.00 49.07 627 LEU C O 1
ATOM 16690 N N . GLU C 1 628 ? -53.672 -14.466 14.835 1.00 46.81 628 GLU C N 1
ATOM 16691 C CA . GLU C 1 628 ? -52.499 -15.325 14.921 1.00 47.36 628 GLU C CA 1
ATOM 16692 C C . GLU C 1 628 ? -51.548 -14.847 16.057 1.00 51.54 628 GLU C C 1
ATOM 16693 O O . GLU C 1 628 ? -51.056 -15.677 16.821 1.00 53.46 628 GLU C O 1
ATOM 16699 N N . THR C 1 629 ? -51.322 -13.527 16.177 1.00 46.31 629 THR C N 1
ATOM 16700 C CA . THR C 1 629 ? -50.413 -12.932 17.170 1.00 46.35 629 THR C CA 1
ATOM 16701 C C . THR C 1 629 ? -50.941 -13.164 18.584 1.00 49.17 629 THR C C 1
ATOM 16702 O O . THR C 1 629 ? -50.176 -13.576 19.435 1.00 48.87 629 THR C O 1
ATOM 16706 N N . ALA C 1 630 ? -52.239 -12.942 18.823 1.00 46.75 630 ALA C N 1
ATOM 16707 C CA . ALA C 1 630 ? -52.830 -13.150 20.147 1.00 46.93 630 ALA C CA 1
ATOM 16708 C C . ALA C 1 630 ? -52.892 -14.631 20.516 1.00 48.70 630 ALA C C 1
ATOM 16709 O O . ALA C 1 630 ? -52.547 -14.973 21.651 1.00 48.28 630 ALA C O 1
ATOM 16711 N N . ALA C 1 631 ? -53.304 -15.512 19.579 1.00 44.03 631 ALA C N 1
ATOM 16712 C CA . ALA C 1 631 ? -53.414 -16.939 19.901 1.00 43.30 631 ALA C CA 1
ATOM 16713 C C . ALA C 1 631 ? -52.027 -17.571 20.038 1.00 50.41 631 ALA C C 1
ATOM 16714 O O . ALA C 1 631 ? -51.849 -18.409 20.927 1.00 52.07 631 ALA C O 1
ATOM 16716 N N . LYS C 1 632 ? -51.024 -17.148 19.215 1.00 48.04 632 LYS C N 1
ATOM 16717 C CA . LYS C 1 632 ? -49.662 -17.683 19.358 1.00 49.50 632 LYS C CA 1
ATOM 16718 C C . LYS C 1 632 ? -49.172 -17.365 20.761 1.00 57.66 632 LYS C C 1
ATOM 16719 O O . LYS C 1 632 ? -48.740 -18.271 21.459 1.00 58.22 632 LYS C O 1
ATOM 16725 N N . HIS C 1 633 ? -49.339 -16.093 21.194 1.00 55.94 633 HIS C N 1
ATOM 16726 C CA . HIS C 1 633 ? -48.950 -15.621 22.516 1.00 57.66 633 HIS C CA 1
ATOM 16727 C C . HIS C 1 633 ? -49.608 -16.437 23.649 1.00 60.46 633 HIS C C 1
ATOM 16728 O O . HIS C 1 633 ? -48.924 -16.868 24.573 1.00 61.54 633 HIS C O 1
ATOM 16735 N N . MET C 1 634 ? -50.912 -16.653 23.560 1.00 55.83 634 MET C N 1
ATOM 16736 C CA . MET C 1 634 ? -51.688 -17.346 24.581 1.00 56.53 634 MET C CA 1
ATOM 16737 C C . MET C 1 634 ? -51.339 -18.835 24.700 1.00 60.23 634 MET C C 1
ATOM 16738 O O . MET C 1 634 ? -51.225 -19.319 25.821 1.00 60.36 634 MET C O 1
ATOM 16743 N N . SER C 1 635 ? -51.120 -19.533 23.578 1.00 56.66 635 SER C N 1
ATOM 16744 C CA . SER C 1 635 ? -50.738 -20.946 23.600 1.00 57.60 635 SER C CA 1
ATOM 16745 C C . SER C 1 635 ? -49.311 -21.106 24.200 1.00 62.97 635 SER C C 1
ATOM 16746 O O . SER C 1 635 ? -49.136 -21.924 25.107 1.00 62.14 635 SER C O 1
ATOM 16749 N N . LEU C 1 636 ? -48.336 -20.260 23.765 1.00 60.44 636 LEU C N 1
ATOM 16750 C CA . LEU C 1 636 ? -46.958 -20.273 24.271 1.00 61.75 636 LEU C CA 1
ATOM 16751 C C . LEU C 1 636 ? -46.912 -19.921 25.763 1.00 67.48 636 LEU C C 1
ATOM 16752 O O . LEU C 1 636 ? -46.062 -20.448 26.490 1.00 68.50 636 LEU C O 1
ATOM 16757 N N . ASP C 1 637 ? -47.824 -19.037 26.219 1.00 63.36 637 ASP C N 1
ATOM 16758 C CA . ASP C 1 637 ? -47.891 -18.647 27.623 1.00 65.24 637 ASP C CA 1
ATOM 16759 C C . ASP C 1 637 ? -48.358 -19.823 28.488 1.00 68.74 637 ASP C C 1
ATOM 16760 O O . ASP C 1 637 ? -47.711 -20.126 29.497 1.00 70.14 637 ASP C O 1
ATOM 16765 N N . LYS C 1 638 ? -49.451 -20.499 28.081 1.00 62.83 638 LYS C N 1
ATOM 16766 C CA . LYS C 1 638 ? -49.989 -21.654 28.811 1.00 63.05 638 LYS C CA 1
ATOM 16767 C C . LYS C 1 638 ? -48.977 -22.834 28.830 1.00 67.24 638 LYS C C 1
ATOM 16768 O O . LYS C 1 638 ? -48.828 -23.484 29.870 1.00 67.34 638 LYS C O 1
ATOM 16774 N N . ARG C 1 639 ? -48.253 -23.056 27.708 1.00 64.05 639 ARG C N 1
ATOM 16775 C CA . ARG C 1 639 ? -47.209 -24.089 27.583 1.00 65.30 639 ARG C CA 1
ATOM 16776 C C . ARG C 1 639 ? -46.054 -23.831 28.568 1.00 71.78 639 ARG C C 1
ATOM 16777 O O . ARG C 1 639 ? -45.542 -24.780 29.169 1.00 73.42 639 ARG C O 1
ATOM 16785 N N . LYS C 1 640 ? -45.645 -22.548 28.709 1.00 68.27 640 LYS C N 1
ATOM 16786 C CA . LYS C 1 640 ? -44.579 -22.096 29.617 1.00 69.97 640 LYS C CA 1
ATOM 16787 C C . LYS C 1 640 ? -45.018 -22.269 31.070 1.00 75.49 640 LYS C C 1
ATOM 16788 O O . LYS C 1 640 ? -44.204 -22.668 31.902 1.00 76.50 640 LYS C O 1
ATOM 16790 N N . ARG C 1 641 ? -46.315 -22.006 31.361 1.00 72.09 641 ARG C N 1
ATOM 16791 C CA . ARG C 1 641 ? -46.926 -22.175 32.682 1.00 73.73 641 ARG C CA 1
ATOM 16792 C C . ARG C 1 641 ? -46.879 -23.650 33.111 1.00 79.58 641 ARG C C 1
ATOM 16793 O O . ARG C 1 641 ? -46.565 -23.946 34.270 1.00 81.38 641 ARG C O 1
ATOM 16795 N N . LEU C 1 642 ? -47.145 -24.564 32.161 1.00 76.08 642 LEU C N 1
ATOM 16796 C CA . LEU C 1 642 ? -47.135 -26.007 32.391 1.00 77.56 642 LEU C CA 1
ATOM 16797 C C . LEU C 1 642 ? -45.731 -26.540 32.628 1.00 83.68 642 LEU C C 1
ATOM 16798 O O . LEU C 1 642 ? -45.562 -27.429 33.463 1.00 84.52 642 LEU C O 1
ATOM 16803 N N . GLU C 1 643 ? -44.731 -25.987 31.906 1.00 81.29 643 GLU C N 1
ATOM 16804 C CA . GLU C 1 643 ? -43.319 -26.343 32.027 1.00 83.81 643 GLU C CA 1
ATOM 16805 C C . GLU C 1 643 ? -42.829 -26.052 33.460 1.00 91.14 643 GLU C C 1
ATOM 16806 O O . GLU C 1 643 ? -42.126 -26.878 34.040 1.00 93.70 643 GLU C O 1
ATOM 16812 N N . VAL C 1 644 ? -43.238 -24.896 34.027 1.00 87.61 644 VAL C N 1
ATOM 16813 C CA . VAL C 1 644 ? -42.899 -24.426 35.383 1.00 89.75 644 VAL C CA 1
ATOM 16814 C C . VAL C 1 644 ? -43.576 -25.336 36.430 1.00 97.17 644 VAL C C 1
ATOM 16815 O O . VAL C 1 644 ? -42.933 -25.728 37.402 1.00 98.53 644 VAL C O 1
ATOM 16819 N N . LYS C 1 645 ? -44.865 -25.678 36.211 1.00 94.18 645 LYS C N 1
ATOM 16820 C CA . LYS C 1 645 ? -45.664 -26.506 37.114 1.00 95.84 645 LYS C CA 1
ATOM 16821 C C . LYS C 1 645 ? -45.291 -28.004 37.035 1.00 103.13 645 LYS C C 1
ATOM 16822 O O . LYS C 1 645 ? -45.637 -28.760 37.950 1.00 104.91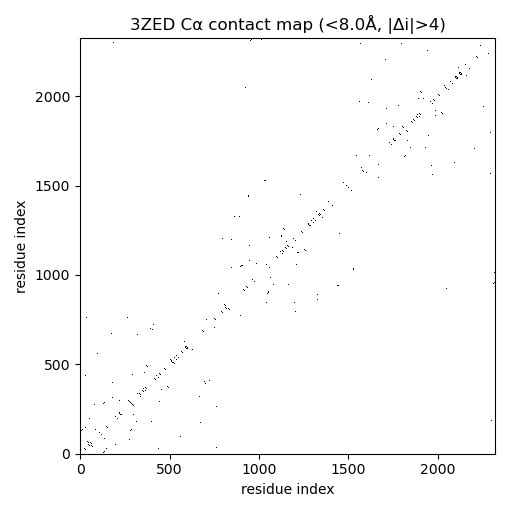 645 LYS C O 1
ATOM 16828 N N . GLY C 1 646 ? -44.577 -28.399 35.974 1.00 99.92 646 GLY C N 1
ATOM 16829 C CA . GLY C 1 646 ? -44.114 -29.767 35.755 1.00 101.05 646 GLY C CA 1
ATOM 16830 C C . GLY C 1 646 ? -45.213 -30.797 35.572 1.00 104.94 646 GLY C C 1
ATOM 16831 O O . GLY C 1 646 ? -45.132 -31.890 36.141 1.00 106.43 646 GLY C O 1
ATOM 16832 N N . ILE C 1 647 ? -46.249 -30.462 34.774 1.00 99.01 647 ILE C N 1
ATOM 16833 C CA . ILE C 1 647 ? -47.359 -31.386 34.492 1.00 97.85 647 ILE C CA 1
ATOM 16834 C C . ILE C 1 647 ? -47.246 -31.809 33.030 1.00 99.07 647 ILE C C 1
ATOM 16835 O O . ILE C 1 647 ? -47.111 -30.948 32.147 1.00 97.20 647 ILE C O 1
ATOM 16840 N N . ASP C 1 648 ? -47.248 -33.140 32.790 1.00 95.09 648 ASP C N 1
ATOM 16841 C CA . ASP C 1 648 ? -47.112 -33.725 31.458 1.00 93.30 648 ASP C CA 1
ATOM 16842 C C . ASP C 1 648 ? -48.485 -33.939 30.810 1.00 92.75 648 ASP C C 1
ATOM 16843 O O . ASP C 1 648 ? -49.302 -34.720 31.304 1.00 91.52 648 ASP C O 1
ATOM 16848 N N . VAL C 1 649 ? -48.729 -33.217 29.705 1.00 87.35 649 VAL C N 1
ATOM 16849 C CA . VAL C 1 649 ? -49.985 -33.249 28.936 1.00 84.65 649 VAL C CA 1
ATOM 16850 C C . VAL C 1 649 ? -49.737 -33.742 27.489 1.00 86.06 649 VAL C C 1
ATOM 16851 O O . VAL C 1 649 ? -50.640 -33.642 26.652 1.00 83.98 649 VAL C O 1
ATOM 16855 N N . THR C 1 650 ? -48.522 -34.274 27.208 1.00 83.20 650 THR C N 1
ATOM 16856 C CA . THR C 1 650 ? -48.084 -34.779 25.897 1.00 82.24 650 THR C CA 1
ATOM 16857 C C . THR C 1 650 ? -49.140 -35.720 25.278 1.00 83.01 650 THR C C 1
ATOM 16858 O O . THR C 1 650 ? -49.464 -35.545 24.107 1.00 80.80 650 THR C O 1
ATOM 16862 N N . GLY C 1 651 ? -49.686 -36.643 26.079 1.00 79.44 651 GLY C N 1
ATOM 16863 C CA . GLY C 1 651 ? -50.723 -37.585 25.663 1.00 78.13 651 GLY C CA 1
ATOM 16864 C C . GLY C 1 651 ? -51.980 -36.902 25.162 1.00 78.34 651 GLY C C 1
ATOM 16865 O O . GLY C 1 651 ? -52.537 -37.295 24.129 1.00 76.20 651 GLY C O 1
ATOM 16866 N N . PHE C 1 652 ? -52.424 -35.858 25.891 1.00 74.00 652 PHE C N 1
ATOM 16867 C CA . PHE C 1 652 ? -53.591 -35.047 25.535 1.00 71.08 652 PHE C CA 1
ATOM 16868 C C . PHE C 1 652 ? -53.324 -34.227 24.274 1.00 72.46 652 PHE C C 1
ATOM 16869 O O . PHE C 1 652 ? -54.191 -34.166 23.414 1.00 70.70 652 PHE C O 1
ATOM 16877 N N . LEU C 1 653 ? -52.125 -33.618 24.152 1.00 69.85 653 LEU C N 1
ATOM 16878 C CA . LEU C 1 653 ? -51.745 -32.812 22.980 1.00 68.17 653 LEU C CA 1
ATOM 16879 C C . LEU C 1 653 ? -51.526 -33.692 21.733 1.00 73.66 653 LEU C C 1
ATOM 16880 O O . LEU C 1 653 ? -51.739 -33.216 20.615 1.00 72.63 653 LEU C O 1
ATOM 16885 N N . ASP C 1 654 ? -51.148 -34.981 21.930 1.00 71.31 654 ASP C N 1
ATOM 16886 C CA . ASP C 1 654 ? -51.000 -35.971 20.866 1.00 71.36 654 ASP C CA 1
ATOM 16887 C C . ASP C 1 654 ? -52.383 -36.375 20.369 1.00 74.94 654 ASP C C 1
ATOM 16888 O O . ASP C 1 654 ? -52.614 -36.391 19.160 1.00 73.79 654 ASP C O 1
ATOM 16893 N N . ASP C 1 655 ? -53.310 -36.683 21.315 1.00 72.65 655 ASP C N 1
ATOM 16894 C CA . ASP C 1 655 ? -54.698 -37.089 21.045 1.00 71.55 655 ASP C CA 1
ATOM 16895 C C . ASP C 1 655 ? -55.648 -35.913 21.285 1.00 72.70 655 ASP C C 1
ATOM 16896 O O . ASP C 1 655 ? -56.673 -36.061 21.956 1.00 72.75 655 ASP C O 1
ATOM 16901 N N . TRP C 1 656 ? -55.301 -34.744 20.726 1.00 67.14 656 TRP C N 1
ATOM 16902 C CA . TRP C 1 656 ? -56.041 -33.488 20.866 1.00 64.14 656 TRP C CA 1
ATOM 16903 C C . TRP C 1 656 ? -57.421 -33.487 20.181 1.00 67.34 656 TRP C C 1
ATOM 16904 O O . TRP C 1 656 ? -58.320 -32.781 20.636 1.00 65.95 656 TRP C O 1
ATOM 16915 N N . ASN C 1 657 ? -57.563 -34.228 19.066 1.00 63.18 657 ASN C N 1
ATOM 16916 C CA . ASN C 1 657 ? -58.739 -34.278 18.188 1.00 60.96 657 ASN C CA 1
ATOM 16917 C C . ASN C 1 657 ? -60.070 -34.439 18.908 1.00 65.70 657 ASN C C 1
ATOM 16918 O O . ASN C 1 657 ? -61.058 -33.867 18.465 1.00 65.48 657 ASN C O 1
ATOM 16923 N N . ASN C 1 658 ? -60.107 -35.200 20.003 1.00 63.28 658 ASN C N 1
ATOM 16924 C CA . ASN C 1 658 ? -61.327 -35.428 20.787 1.00 62.96 658 ASN C CA 1
ATOM 16925 C C . ASN C 1 658 ? -61.671 -34.212 21.680 1.00 65.08 658 ASN C C 1
ATOM 16926 O O . ASN C 1 658 ? -62.807 -34.121 22.153 1.00 66.07 658 ASN C O 1
ATOM 16931 N N . MET C 1 659 ? -60.702 -33.288 21.900 1.00 58.40 659 MET C N 1
ATOM 16932 C CA . MET C 1 659 ? -60.866 -32.081 22.725 1.00 57.09 659 MET C CA 1
ATOM 16933 C C . MET C 1 659 ? -61.355 -30.857 21.940 1.00 60.50 659 MET C C 1
ATOM 16934 O O . MET C 1 659 ? -61.747 -29.853 22.560 1.00 61.46 659 MET C O 1
ATOM 16939 N N . SER C 1 660 ? -61.246 -30.899 20.594 1.00 54.58 660 SER C N 1
ATOM 16940 C CA . SER C 1 660 ? -61.523 -29.761 19.718 1.00 52.12 660 SER C CA 1
ATOM 16941 C C . SER C 1 660 ? -62.659 -30.009 18.705 1.00 52.13 660 SER C C 1
ATOM 16942 O O . SER C 1 660 ? -62.779 -31.098 18.155 1.00 50.14 660 SER C O 1
ATOM 16945 N N . GLU C 1 661 ? -63.418 -28.945 18.392 1.00 47.64 661 GLU C N 1
ATOM 16946 C CA . GLU C 1 661 ? -64.469 -28.988 17.380 1.00 46.41 661 GLU C CA 1
ATOM 16947 C C . GLU C 1 661 ? -63.861 -29.149 15.969 1.00 49.42 661 GLU C C 1
ATOM 16948 O O . GLU C 1 661 ? -64.571 -29.530 15.041 1.00 48.58 661 GLU C O 1
ATOM 16954 N N . PHE C 1 662 ? -62.554 -28.836 15.823 1.00 45.18 662 PHE C N 1
ATOM 16955 C CA . PHE C 1 662 ? -61.804 -28.934 14.575 1.00 44.62 662 PHE C CA 1
ATOM 16956 C C . PHE C 1 662 ? -60.964 -30.212 14.531 1.00 53.65 662 PHE C C 1
ATOM 16957 O O . PHE C 1 662 ? -60.117 -30.353 13.641 1.00 53.90 662 PHE C O 1
ATOM 16965 N N . GLY C 1 663 ? -61.216 -31.123 15.483 1.00 52.97 663 GLY C N 1
ATOM 16966 C CA . GLY C 1 663 ? -60.518 -32.394 15.607 1.00 54.96 663 GLY C CA 1
ATOM 16967 C C . GLY C 1 663 ? -60.664 -33.305 14.405 1.00 62.55 663 GLY C C 1
ATOM 16968 O O . GLY C 1 663 ? -59.663 -33.844 13.910 1.00 63.19 663 GLY C O 1
ATOM 16969 N N . GLY C 1 664 ? -61.902 -33.426 13.916 1.00 60.60 664 GLY C N 1
ATOM 16970 C CA . GLY C 1 664 ? -62.264 -34.260 12.768 1.00 61.41 664 GLY C CA 1
ATOM 16971 C C . GLY C 1 664 ? -61.650 -33.838 11.446 1.00 67.49 664 GLY C C 1
ATOM 16972 O O . GLY C 1 664 ? -61.587 -34.624 10.494 1.00 68.26 664 GLY C O 1
ATOM 16973 N N . ASP C 1 665 ? -61.157 -32.597 11.406 1.00 64.56 665 ASP C N 1
ATOM 16974 C CA . ASP C 1 665 ? -60.578 -31.963 10.235 1.00 64.65 665 ASP C CA 1
ATOM 16975 C C . ASP C 1 665 ? -59.078 -32.225 10.096 1.00 70.73 665 ASP C C 1
ATOM 16976 O O . ASP C 1 665 ? -58.589 -32.149 8.971 1.00 71.99 665 ASP C O 1
ATOM 16981 N N . LEU C 1 666 ? -58.340 -32.518 11.203 1.00 67.20 666 LEU C N 1
ATOM 16982 C CA . LEU C 1 666 ? -56.877 -32.715 11.158 1.00 67.99 666 LEU C CA 1
ATOM 16983 C C . LEU C 1 666 ? -56.431 -33.937 12.002 1.00 73.73 666 LEU C C 1
ATOM 16984 O O . LEU C 1 666 ? -55.620 -33.803 12.928 1.00 73.55 666 LEU C O 1
ATOM 16989 N N . GLU C 1 667 ? -56.902 -35.141 11.631 1.00 71.57 667 GLU C N 1
ATOM 16990 C CA . GLU C 1 667 ? -56.747 -36.404 12.380 1.00 72.66 667 GLU C CA 1
ATOM 16991 C C . GLU C 1 667 ? -55.307 -36.997 12.617 1.00 79.21 667 GLU C C 1
ATOM 16992 O O . GLU C 1 667 ? -55.118 -37.678 13.639 1.00 79.72 667 GLU C O 1
ATOM 16998 N N . GLY C 1 668 ? -54.334 -36.750 11.737 1.00 75.62 668 GLY C N 1
ATOM 16999 C CA . GLY C 1 668 ? -52.995 -37.324 11.907 1.00 76.18 668 GLY C CA 1
ATOM 17000 C C . GLY C 1 668 ? -51.890 -36.406 12.386 1.00 79.02 668 GLY C C 1
ATOM 17001 O O . GLY C 1 668 ? -50.715 -36.742 12.238 1.00 80.32 668 GLY C O 1
ATOM 17002 N N . ILE C 1 669 ? -52.232 -35.244 12.959 1.00 73.85 669 ILE C N 1
ATOM 17003 C CA . ILE C 1 669 ? -51.207 -34.306 13.450 1.00 72.50 669 ILE C CA 1
ATOM 17004 C C . ILE C 1 669 ? -51.233 -34.249 14.988 1.00 71.40 669 ILE C C 1
ATOM 17005 O O . ILE C 1 669 ? -52.246 -34.575 15.608 1.00 68.53 669 ILE C O 1
ATOM 17010 N N . THR C 1 670 ? -50.105 -33.854 15.591 1.00 68.20 670 THR C N 1
ATOM 17011 C CA . THR C 1 670 ? -49.950 -33.721 17.041 1.00 68.35 670 THR C CA 1
ATOM 17012 C C . THR C 1 670 ? -49.690 -32.256 17.404 1.00 70.97 670 THR C C 1
ATOM 17013 O O . THR C 1 670 ? -48.979 -31.559 16.675 1.00 70.63 670 THR C O 1
ATOM 17017 N N . LEU C 1 671 ? -50.226 -31.816 18.554 1.00 66.56 671 LEU C N 1
ATOM 17018 C CA . LEU C 1 671 ? -50.069 -30.445 19.038 1.00 65.86 671 LEU C CA 1
ATOM 17019 C C . LEU C 1 671 ? -49.097 -30.353 20.231 1.00 71.90 671 LEU C C 1
ATOM 17020 O O . LEU C 1 671 ? -49.052 -29.316 20.900 1.00 70.55 671 LEU C O 1
ATOM 17025 N N . SER C 1 672 ? -48.288 -31.419 20.466 1.00 70.89 672 SER C N 1
ATOM 17026 C CA . SER C 1 672 ? -47.310 -31.466 21.562 1.00 72.30 672 SER C CA 1
ATOM 17027 C C . SER C 1 672 ? -46.220 -30.411 21.368 1.00 76.52 672 SER C C 1
ATOM 17028 O O . SER C 1 672 ? -45.729 -29.860 22.356 1.00 77.42 672 SER C O 1
ATOM 17031 N N . GLU C 1 673 ? -45.856 -30.121 20.105 1.00 71.73 673 GLU C N 1
ATOM 17032 C CA . GLU C 1 673 ? -44.886 -29.070 19.791 1.00 71.49 673 GLU C CA 1
ATOM 17033 C C . GLU C 1 673 ? -45.642 -27.878 19.198 1.00 71.59 673 GLU C C 1
ATOM 17034 O O . GLU C 1 673 ? -46.651 -28.095 18.516 1.00 68.11 673 GLU C O 1
ATOM 17040 N N . PRO C 1 674 ? -45.214 -26.617 19.485 1.00 68.31 674 PRO C N 1
ATOM 17041 C CA . PRO C 1 674 ? -45.932 -25.450 18.931 1.00 66.41 674 PRO C CA 1
ATOM 17042 C C . PRO C 1 674 ? -45.948 -25.421 17.402 1.00 68.21 674 PRO C C 1
ATOM 17043 O O . PRO C 1 674 ? -45.048 -25.957 16.740 1.00 69.76 674 PRO C O 1
ATOM 17047 N N . LEU C 1 675 ? -46.995 -24.810 16.858 1.00 60.52 675 LEU C N 1
ATOM 17048 C CA . LEU C 1 675 ? -47.242 -24.649 15.434 1.00 59.19 675 LEU C CA 1
ATOM 17049 C C . LEU C 1 675 ? -46.140 -23.799 14.795 1.00 61.36 675 LEU C C 1
ATOM 17050 O O . LEU C 1 675 ? -45.744 -22.765 15.349 1.00 61.64 675 LEU C O 1
ATOM 17055 N N . THR C 1 676 ? -45.640 -24.240 13.636 1.00 55.92 676 THR C N 1
ATOM 17056 C CA . THR C 1 676 ? -44.639 -23.511 12.848 1.00 56.05 676 THR C CA 1
ATOM 17057 C C . THR C 1 676 ? -45.078 -23.510 11.385 1.00 58.45 676 THR C C 1
ATOM 17058 O O . THR C 1 676 ? -46.075 -24.147 11.066 1.00 56.99 676 THR C O 1
ATOM 17062 N N . ASN C 1 677 ? -44.313 -22.863 10.484 1.00 55.73 677 ASN C N 1
ATOM 17063 C CA . ASN C 1 677 ? -44.637 -22.879 9.059 1.00 54.97 677 ASN C CA 1
ATOM 17064 C C . ASN C 1 677 ? -44.630 -24.317 8.503 1.00 58.78 677 ASN C C 1
ATOM 17065 O O . ASN C 1 677 ? -45.439 -24.623 7.625 1.00 58.60 677 ASN C O 1
ATOM 17070 N N . GLN C 1 678 ? -43.745 -25.198 9.014 1.00 56.09 678 GLN C N 1
ATOM 17071 C CA . GLN C 1 678 ? -43.667 -26.597 8.559 1.00 56.43 678 GLN C CA 1
ATOM 17072 C C . GLN C 1 678 ? -44.981 -27.359 8.838 1.00 59.66 678 GLN C C 1
ATOM 17073 O O . GLN C 1 678 ? -45.352 -28.212 8.027 1.00 60.15 678 GLN C O 1
ATOM 17079 N N . THR C 1 679 ? -45.691 -27.034 9.951 1.00 54.94 679 THR C N 1
ATOM 17080 C CA . THR C 1 679 ? -46.995 -27.642 10.285 1.00 54.03 679 THR C CA 1
ATOM 17081 C C . THR C 1 679 ? -48.008 -27.324 9.188 1.00 57.17 679 THR C C 1
ATOM 17082 O O . THR C 1 679 ? -48.808 -28.178 8.810 1.00 55.75 679 THR C O 1
ATOM 17086 N N . LEU C 1 680 ? -47.977 -26.075 8.702 1.00 53.56 680 LEU C N 1
ATOM 17087 C CA . LEU C 1 680 ? -48.894 -25.591 7.678 1.00 52.45 680 LEU C CA 1
ATOM 17088 C C . LEU C 1 680 ? -48.571 -26.210 6.329 1.00 56.75 680 LEU C C 1
ATOM 17089 O O . LEU C 1 680 ? -49.494 -26.546 5.586 1.00 54.80 680 LEU C O 1
ATOM 17094 N N . VAL C 1 681 ? -47.267 -26.415 6.037 1.00 55.28 681 VAL C N 1
ATOM 17095 C CA . VAL C 1 681 ? -46.816 -27.085 4.815 1.00 56.70 681 VAL C CA 1
ATOM 17096 C C . VAL C 1 681 ? -47.316 -28.554 4.856 1.00 60.96 681 VAL C C 1
ATOM 17097 O O . VAL C 1 681 ? -47.934 -29.001 3.888 1.00 60.16 681 VAL C O 1
ATOM 17101 N N . ASP C 1 682 ? -47.105 -29.263 5.994 1.00 58.32 682 ASP C N 1
ATOM 17102 C CA . ASP C 1 682 ? -47.483 -30.680 6.174 1.00 58.30 682 ASP C CA 1
ATOM 17103 C C . ASP C 1 682 ? -48.989 -30.932 6.037 1.00 58.99 682 ASP C C 1
ATOM 17104 O O . ASP C 1 682 ? -49.370 -31.896 5.375 1.00 59.29 682 ASP C O 1
ATOM 17109 N N . ILE C 1 683 ? -49.848 -30.090 6.652 1.00 53.34 683 ILE C N 1
ATOM 17110 C CA . ILE C 1 683 ? -51.309 -30.294 6.578 1.00 50.67 683 ILE C CA 1
ATOM 17111 C C . ILE C 1 683 ? -51.836 -30.053 5.143 1.00 53.30 683 ILE C C 1
ATOM 17112 O O . ILE C 1 683 ? -52.934 -30.504 4.815 1.00 51.61 683 ILE C O 1
ATOM 17117 N N . ASN C 1 684 ? -51.035 -29.385 4.289 1.00 50.94 684 ASN C N 1
ATOM 17118 C CA . ASN C 1 684 ? -51.411 -29.077 2.917 1.00 51.27 684 ASN C CA 1
ATOM 17119 C C . ASN C 1 684 ? -50.659 -29.897 1.879 1.00 57.90 684 ASN C C 1
ATOM 17120 O O . ASN C 1 684 ? -50.895 -29.720 0.680 1.00 57.40 684 ASN C O 1
ATOM 17125 N N . THR C 1 685 ? -49.778 -30.802 2.322 1.00 57.13 685 THR C N 1
ATOM 17126 C CA . THR C 1 685 ? -48.968 -31.603 1.410 1.00 59.32 685 THR C CA 1
ATOM 17127 C C . THR C 1 685 ? -49.799 -32.739 0.798 1.00 64.79 685 THR C C 1
ATOM 17128 O O . THR C 1 685 ? -50.317 -33.594 1.523 1.00 64.02 685 THR C O 1
ATOM 17132 N N . PRO C 1 686 ? -49.922 -32.752 -0.550 1.00 63.83 686 PRO C N 1
ATOM 17133 C CA . PRO C 1 686 ? -50.646 -33.852 -1.202 1.00 65.08 686 PRO C CA 1
ATOM 17134 C C . PRO C 1 686 ? -49.803 -35.113 -1.269 1.00 74.53 686 PRO C C 1
ATOM 17135 O O . PRO C 1 686 ? -48.576 -35.033 -1.413 1.00 75.56 686 PRO C O 1
ATOM 17139 N N . LEU C 1 687 ? -50.457 -36.280 -1.183 1.00 74.23 687 LEU C N 1
ATOM 17140 C CA . LEU C 1 687 ? -49.760 -37.566 -1.287 1.00 77.41 687 LEU C CA 1
ATOM 17141 C C . LEU C 1 687 ? -49.326 -37.828 -2.733 1.00 83.60 687 LEU C C 1
ATOM 17142 O O . LEU C 1 687 ? -48.240 -38.354 -2.972 1.00 85.16 687 LEU C O 1
ATOM 17147 N N . ASP C 1 688 ? -50.163 -37.400 -3.685 1.00 80.38 688 ASP C N 1
ATOM 17148 C CA . ASP C 1 688 ? -49.972 -37.557 -5.125 1.00 82.49 688 ASP C CA 1
ATOM 17149 C C . ASP C 1 688 ? -50.275 -36.268 -5.895 1.00 84.79 688 ASP C C 1
ATOM 17150 O O . ASP C 1 688 ? -51.030 -35.421 -5.423 1.00 82.02 688 ASP C O 1
ATOM 17155 N N . SER C 1 689 ? -49.718 -36.152 -7.106 1.00 83.41 689 SER C N 1
ATOM 17156 C CA . SER C 1 689 ? -49.983 -35.042 -8.023 1.00 82.76 689 SER C CA 1
ATOM 17157 C C . SER C 1 689 ? -51.392 -35.218 -8.590 1.00 84.34 689 SER C C 1
ATOM 17158 O O . SER C 1 689 ? -51.894 -36.352 -8.646 1.00 84.79 689 SER C O 1
ATOM 17161 N N . PHE C 1 690 ? -52.048 -34.122 -8.985 1.00 77.66 690 PHE C N 1
ATOM 17162 C CA . PHE C 1 690 ? -53.413 -34.245 -9.475 1.00 75.01 690 PHE C CA 1
ATOM 17163 C C . PHE C 1 690 ? -53.554 -33.950 -10.960 1.00 78.66 690 PHE C C 1
ATOM 17164 O O . PHE C 1 690 ? -53.155 -32.890 -11.453 1.00 76.91 690 PHE C O 1
ATOM 17172 N N . ASP C 1 691 ? -54.178 -34.910 -11.648 1.00 76.55 691 ASP C N 1
ATOM 17173 C CA . ASP C 1 691 ? -54.570 -34.843 -13.046 1.00 78.31 691 ASP C CA 1
ATOM 17174 C C . ASP C 1 691 ? -56.067 -35.155 -13.059 1.00 79.83 691 ASP C C 1
ATOM 17175 O O . ASP C 1 691 ? -56.427 -36.297 -12.761 1.00 79.27 691 ASP C O 1
ATOM 17180 N N . PRO C 1 692 ? -56.953 -34.139 -13.291 1.00 74.73 692 PRO C N 1
ATOM 17181 C CA . PRO C 1 692 ? -58.415 -34.395 -13.256 1.00 72.17 692 PRO C CA 1
ATOM 17182 C C . PRO C 1 692 ? -58.886 -35.457 -14.258 1.00 77.74 692 PRO C C 1
ATOM 17183 O O . PRO C 1 692 ? -59.817 -36.198 -13.957 1.00 77.16 692 PRO C O 1
ATOM 17187 N N . LYS C 1 693 ? -58.230 -35.544 -15.435 1.00 76.70 693 LYS C N 1
ATOM 17188 C CA . LYS C 1 693 ? -58.547 -36.509 -16.493 1.00 78.14 693 LYS C CA 1
ATOM 17189 C C . LYS C 1 693 ? -58.207 -37.947 -16.061 1.00 81.91 693 LYS C C 1
ATOM 17190 O O . LYS C 1 693 ? -58.787 -38.899 -16.590 1.00 82.08 693 LYS C O 1
ATOM 17192 N N . ALA C 1 694 ? -57.283 -38.095 -15.090 1.00 78.24 694 ALA C N 1
ATOM 17193 C CA . ALA C 1 694 ? -56.823 -39.388 -14.583 1.00 78.56 694 ALA C CA 1
ATOM 17194 C C . ALA C 1 694 ? -57.740 -39.963 -13.490 1.00 79.14 694 ALA C C 1
ATOM 17195 O O . ALA C 1 694 ? -57.531 -41.111 -13.080 1.00 79.48 694 ALA C O 1
ATOM 17197 N N . ARG C 1 695 ? -58.750 -39.179 -13.022 1.00 72.13 695 ARG C N 1
ATOM 17198 C CA . ARG C 1 695 ? -59.727 -39.625 -12.017 1.00 68.61 695 ARG C CA 1
ATOM 17199 C C . ARG C 1 695 ? -60.535 -40.802 -12.561 1.00 72.77 695 ARG C C 1
ATOM 17200 O O . ARG C 1 695 ? -61.070 -40.696 -13.670 1.00 72.63 695 ARG C O 1
ATOM 17208 N N . PRO C 1 696 ? -60.636 -41.935 -11.827 1.00 69.34 696 PRO C N 1
ATOM 17209 C CA . PRO C 1 696 ? -61.451 -43.054 -12.330 1.00 69.85 696 PRO C CA 1
ATOM 17210 C C . PRO C 1 696 ? -62.912 -42.663 -12.452 1.00 70.97 696 PRO C C 1
ATOM 17211 O O . PRO C 1 696 ? -63.388 -41.779 -11.738 1.00 68.69 696 PRO C O 1
ATOM 17215 N N . GLN C 1 697 ? -63.618 -43.308 -13.374 1.00 68.81 697 GLN C N 1
ATOM 17216 C CA . GLN C 1 697 ? -65.035 -43.072 -13.581 1.00 67.39 697 GLN C CA 1
ATOM 17217 C C . GLN C 1 697 ? -65.815 -43.783 -12.457 1.00 68.24 697 GLN C C 1
ATOM 17218 O O . GLN C 1 697 ? -65.207 -44.519 -11.669 1.00 67.84 697 GLN C O 1
ATOM 17224 N N . THR C 1 698 ? -67.129 -43.529 -12.342 1.00 61.87 698 THR C N 1
ATOM 17225 C CA . THR C 1 698 ? -67.962 -44.132 -11.284 1.00 60.22 698 THR C CA 1
ATOM 17226 C C . THR C 1 698 ? -68.024 -45.677 -11.418 1.00 66.96 698 THR C C 1
ATOM 17227 O O . THR C 1 698 ? -67.905 -46.191 -12.538 1.00 67.39 698 THR C O 1
ATOM 17231 N N . PRO C 1 699 ? -68.230 -46.433 -10.304 1.00 63.06 699 PRO C N 1
ATOM 17232 C CA . PRO C 1 699 ? -68.311 -47.907 -10.418 1.00 64.26 699 PRO C CA 1
ATOM 17233 C C . PRO C 1 699 ? -69.451 -48.392 -11.328 1.00 68.13 699 PRO C C 1
ATOM 17234 O O . PRO C 1 699 ? -69.264 -49.363 -12.060 1.00 69.58 699 PRO C O 1
ATOM 17238 N N . ARG C 1 700 ? -70.621 -47.721 -11.305 1.00 62.90 700 ARG C N 1
ATOM 17239 C CA . ARG C 1 700 ? -71.748 -48.096 -12.173 1.00 63.12 700 ARG C CA 1
ATOM 17240 C C . ARG C 1 700 ? -71.939 -47.024 -13.240 1.00 67.95 700 ARG C C 1
ATOM 17241 O O . ARG C 1 700 ? -71.681 -45.848 -12.970 1.00 65.10 700 ARG C O 1
ATOM 17249 N N . SER C 1 701 ? -72.354 -47.438 -14.465 1.00 68.10 701 SER C N 1
ATOM 17250 C CA . SER C 1 701 ? -72.521 -46.589 -15.661 1.00 69.13 701 SER C CA 1
ATOM 17251 C C . SER C 1 701 ? -71.321 -45.621 -15.770 1.00 71.68 701 SER C C 1
ATOM 17252 O O . SER C 1 701 ? -71.512 -44.401 -15.662 1.00 68.94 701 SER C O 1
ATOM 17255 N N . PRO C 1 702 ? -70.071 -46.163 -15.862 1.00 70.63 702 PRO C N 1
ATOM 17256 C CA . PRO C 1 702 ? -68.879 -45.287 -15.851 1.00 70.98 702 PRO C CA 1
ATOM 17257 C C . PRO C 1 702 ? -68.799 -44.264 -16.977 1.00 76.20 702 PRO C C 1
ATOM 17258 O O . PRO C 1 702 ? -68.370 -43.135 -16.729 1.00 74.40 702 PRO C O 1
ATOM 17262 N N . LYS C 1 703 ? -69.183 -44.660 -18.202 1.00 76.30 703 LYS C N 1
ATOM 17263 C CA . LYS C 1 703 ? -69.088 -43.800 -19.381 1.00 78.36 703 LYS C CA 1
ATOM 17264 C C . LYS C 1 703 ? -70.192 -42.741 -19.434 1.00 81.42 703 LYS C C 1
ATOM 17265 O O . LYS C 1 703 ? -70.048 -41.760 -20.165 1.00 81.92 703 LYS C O 1
ATOM 17267 N N . LYS C 1 704 ? -71.264 -42.914 -18.651 1.00 75.91 704 LYS C N 1
ATOM 17268 C CA . LYS C 1 704 ? -72.386 -41.979 -18.634 1.00 74.44 704 LYS C CA 1
ATOM 17269 C C . LYS C 1 704 ? -72.157 -40.813 -17.679 1.00 75.50 704 LYS C C 1
ATOM 17270 O O . LYS C 1 704 ? -71.657 -41.001 -16.570 1.00 71.38 704 LYS C O 1
ATOM 17276 N N . THR C 1 705 ? -72.524 -39.603 -18.122 1.00 73.46 705 THR C N 1
ATOM 17277 C CA . THR C 1 705 ? -72.467 -38.389 -17.300 1.00 71.40 705 THR C CA 1
ATOM 17278 C C . THR C 1 705 ? -73.846 -38.224 -16.655 1.00 73.31 705 THR C C 1
ATOM 17279 O O . THR C 1 705 ? -74.801 -38.849 -17.118 1.00 73.99 705 THR C O 1
ATOM 17283 N N . LEU C 1 706 ? -73.968 -37.366 -15.632 1.00 67.10 706 LEU C N 1
ATOM 17284 C CA . LEU C 1 706 ? -75.247 -37.070 -14.968 1.00 64.05 706 LEU C CA 1
ATOM 17285 C C . LEU C 1 706 ? -76.270 -36.535 -15.990 1.00 67.69 706 LEU C C 1
ATOM 17286 O O . LEU C 1 706 ? -77.447 -36.899 -15.935 1.00 66.21 706 LEU C O 1
ATOM 17291 N N . ASP C 1 707 ? -75.790 -35.713 -16.942 1.00 65.83 707 ASP C N 1
ATOM 17292 C CA . ASP C 1 707 ? -76.569 -35.092 -18.016 1.00 67.74 707 ASP C CA 1
ATOM 17293 C C . ASP C 1 707 ? -77.178 -36.145 -18.957 1.00 73.96 707 ASP C C 1
ATOM 17294 O O . ASP C 1 707 ? -78.359 -36.046 -19.284 1.00 74.22 707 ASP C O 1
ATOM 17299 N N . GLU C 1 708 ? -76.394 -37.166 -19.349 1.00 72.52 708 GLU C N 1
ATOM 17300 C CA . GLU C 1 708 ? -76.864 -38.251 -20.221 1.00 75.10 708 GLU C CA 1
ATOM 17301 C C . GLU C 1 708 ? -77.923 -39.094 -19.509 1.00 76.45 708 GLU C C 1
ATOM 17302 O O . GLU C 1 708 ? -78.892 -39.510 -20.141 1.00 77.40 708 GLU C O 1
ATOM 17308 N N . VAL C 1 709 ? -77.759 -39.303 -18.189 1.00 69.48 709 VAL C N 1
ATOM 17309 C CA . VAL C 1 709 ? -78.699 -40.055 -17.361 1.00 67.10 709 VAL C CA 1
ATOM 17310 C C . VAL C 1 709 ? -80.034 -39.278 -17.274 1.00 70.21 709 VAL C C 1
ATOM 17311 O O . VAL C 1 709 ? -81.101 -39.887 -17.424 1.00 69.56 709 VAL C O 1
ATOM 17315 N N . THR C 1 710 ? -79.969 -37.939 -17.085 1.00 66.10 710 THR C N 1
ATOM 17316 C CA . THR C 1 710 ? -81.152 -37.067 -16.985 1.00 65.16 710 THR C CA 1
ATOM 17317 C C . THR C 1 710 ? -81.942 -37.072 -18.304 1.00 71.09 710 THR C C 1
ATOM 17318 O O . THR C 1 710 ? -83.173 -37.154 -18.270 1.00 70.46 710 THR C O 1
ATOM 17322 N N . THR C 1 711 ? -81.243 -37.006 -19.449 1.00 69.83 711 THR C N 1
ATOM 17323 C CA . THR C 1 711 ? -81.889 -37.002 -20.768 1.00 71.92 711 THR C CA 1
ATOM 17324 C C . THR C 1 711 ? -82.572 -38.360 -21.036 1.00 73.76 711 THR C C 1
ATOM 17325 O O . THR C 1 711 ? -83.646 -38.378 -21.641 1.00 74.72 711 THR C O 1
ATOM 17329 N N . ALA C 1 712 ? -81.995 -39.473 -20.532 1.00 67.75 712 ALA C N 1
ATOM 17330 C CA . ALA C 1 712 ? -82.577 -40.809 -20.665 1.00 68.17 712 ALA C CA 1
ATOM 17331 C C . ALA C 1 712 ? -83.855 -40.924 -19.829 1.00 73.22 712 ALA C C 1
ATOM 17332 O O . ALA C 1 712 ? -84.881 -41.366 -20.356 1.00 74.38 712 ALA C O 1
ATOM 17334 N N . ILE C 1 713 ? -83.816 -40.456 -18.559 1.00 68.12 713 ILE C N 1
ATOM 17335 C CA . ILE C 1 713 ? -84.971 -40.482 -17.649 1.00 66.41 713 ILE C CA 1
ATOM 17336 C C . ILE C 1 713 ? -86.131 -39.649 -18.246 1.00 72.10 713 ILE C C 1
ATOM 17337 O O . ILE C 1 713 ? -87.264 -40.129 -18.261 1.00 71.46 713 ILE C O 1
ATOM 17342 N N . THR C 1 714 ? -85.826 -38.444 -18.785 1.00 70.16 714 THR C N 1
ATOM 17343 C CA . THR C 1 714 ? -86.790 -37.540 -19.428 1.00 70.97 714 THR C CA 1
ATOM 17344 C C . THR C 1 714 ? -87.532 -38.282 -20.537 1.00 76.91 714 THR C C 1
ATOM 17345 O O . THR C 1 714 ? -88.742 -38.113 -20.682 1.00 76.83 714 THR C O 1
ATOM 17349 N N . SER C 1 715 ? -86.815 -39.134 -21.282 1.00 75.77 715 SER C N 1
ATOM 17350 C CA . SER C 1 715 ? -87.389 -39.911 -22.378 1.00 78.45 715 SER C CA 1
ATOM 17351 C C . SER C 1 715 ? -88.191 -41.142 -21.874 1.00 80.88 715 SER C C 1
ATOM 17352 O O . SER C 1 715 ? -88.849 -41.796 -22.679 1.00 82.38 715 SER C O 1
ATOM 17355 N N . GLY C 1 716 ? -88.137 -41.427 -20.570 1.00 74.14 716 GLY C N 1
ATOM 17356 C CA . GLY C 1 716 ? -88.869 -42.531 -19.954 1.00 72.67 716 GLY C CA 1
ATOM 17357 C C . GLY C 1 716 ? -88.084 -43.808 -19.729 1.00 76.37 716 GLY C C 1
ATOM 17358 O O . GLY C 1 716 ? -88.679 -44.854 -19.452 1.00 76.53 716 GLY C O 1
ATOM 17359 N N . THR C 1 717 ? -86.750 -43.739 -19.845 1.00 72.62 717 THR C N 1
ATOM 17360 C CA . THR C 1 717 ? -85.841 -44.875 -19.644 1.00 72.75 717 THR C CA 1
ATOM 17361 C C . THR C 1 717 ? -85.632 -45.142 -18.142 1.00 74.50 717 THR C C 1
ATOM 17362 O O . THR C 1 717 ? -85.761 -44.225 -17.322 1.00 72.38 717 THR C O 1
ATOM 17366 N N . TYR C 1 718 ? -85.292 -46.409 -17.805 1.00 70.97 718 TYR C N 1
ATOM 17367 C CA . TYR C 1 718 ? -84.968 -46.940 -16.473 1.00 68.60 718 TYR C CA 1
ATOM 17368 C C . TYR C 1 718 ? -86.168 -46.937 -15.510 1.00 71.17 718 TYR C C 1
ATOM 17369 O O . TYR C 1 718 ? -85.965 -46.920 -14.299 1.00 70.07 718 TYR C O 1
ATOM 17378 N N . LYS C 1 719 ? -87.400 -46.990 -16.025 1.00 67.70 719 LYS C N 1
ATOM 17379 C CA . LYS C 1 719 ? -88.601 -47.044 -15.175 1.00 66.06 719 LYS C CA 1
ATOM 17380 C C . LYS C 1 719 ? -88.544 -48.280 -14.274 1.00 69.32 719 LYS C C 1
ATOM 17381 O O . LYS C 1 719 ? -88.707 -48.166 -13.060 1.00 67.46 719 LYS C O 1
ATOM 17387 N N . ASP C 1 720 ? -88.190 -49.434 -14.861 1.00 66.93 720 ASP C N 1
ATOM 17388 C CA . ASP C 1 720 ? -88.062 -50.696 -14.140 1.00 65.66 720 ASP C CA 1
ATOM 17389 C C . ASP C 1 720 ? -86.669 -51.288 -14.301 1.00 68.32 720 ASP C C 1
ATOM 17390 O O . ASP C 1 720 ? -86.116 -51.203 -15.400 1.00 70.60 720 ASP C O 1
ATOM 17395 N N . PRO C 1 721 ? -86.073 -51.883 -13.234 1.00 61.71 721 PRO C N 1
ATOM 17396 C CA . PRO C 1 721 ? -84.745 -52.510 -13.396 1.00 62.28 721 PRO C CA 1
ATOM 17397 C C . PRO C 1 721 ? -84.818 -53.811 -14.215 1.00 69.37 721 PRO C C 1
ATOM 17398 O O . PRO C 1 721 ? -85.858 -54.466 -14.233 1.00 69.18 721 PRO C O 1
ATOM 17402 N N . LYS C 1 722 ? -83.716 -54.180 -14.891 1.00 67.82 722 LYS C N 1
ATOM 17403 C CA . LYS C 1 722 ? -83.637 -55.407 -15.678 1.00 69.65 722 LYS C CA 1
ATOM 17404 C C . LYS C 1 722 ? -83.553 -56.622 -14.741 1.00 72.69 722 LYS C C 1
ATOM 17405 O O . LYS C 1 722 ? -84.220 -57.626 -14.981 1.00 74.06 722 LYS C O 1
ATOM 17407 N N . SER C 1 723 ? -82.740 -56.520 -13.669 1.00 66.59 723 SER C N 1
ATOM 17408 C CA . SER C 1 723 ? -82.557 -57.577 -12.671 1.00 65.44 723 SER C CA 1
ATOM 17409 C C . SER C 1 723 ? -83.882 -57.918 -11.972 1.00 68.29 723 SER C C 1
ATOM 17410 O O . SER C 1 723 ? -84.584 -57.010 -11.502 1.00 68.65 723 SER C O 1
ATOM 17413 N N . ALA C 1 724 ? -84.205 -59.221 -11.901 1.00 62.30 724 ALA C N 1
ATOM 17414 C CA . ALA C 1 724 ? -85.416 -59.736 -11.269 1.00 60.79 724 ALA C CA 1
ATOM 17415 C C . ALA C 1 724 ? -85.389 -59.535 -9.743 1.00 62.99 724 ALA C C 1
ATOM 17416 O O . ALA C 1 724 ? -86.417 -59.219 -9.149 1.00 61.15 724 ALA C O 1
ATOM 17418 N N . VAL C 1 725 ? -84.198 -59.655 -9.129 1.00 61.53 725 VAL C N 1
ATOM 17419 C CA . VAL C 1 725 ? -83.969 -59.427 -7.690 1.00 59.54 725 VAL C CA 1
ATOM 17420 C C . VAL C 1 725 ? -84.332 -57.967 -7.361 1.00 61.42 725 VAL C C 1
ATOM 17421 O O . VAL C 1 725 ? -85.038 -57.711 -6.377 1.00 60.32 725 VAL C O 1
ATOM 17425 N N . TRP C 1 726 ? -83.883 -57.027 -8.214 1.00 57.68 726 TRP C N 1
ATOM 17426 C CA . TRP C 1 726 ? -84.128 -55.592 -8.057 1.00 55.89 726 TRP C CA 1
ATOM 17427 C C . TRP C 1 726 ? -85.595 -55.279 -8.304 1.00 58.51 726 TRP C C 1
ATOM 17428 O O . TRP C 1 726 ? -86.162 -54.476 -7.577 1.00 55.45 726 TRP C O 1
ATOM 17439 N N . ARG C 1 727 ? -86.223 -55.974 -9.281 1.00 57.29 727 ARG C N 1
ATOM 17440 C CA . ARG C 1 727 ? -87.648 -55.841 -9.602 1.00 56.45 727 ARG C CA 1
ATOM 17441 C C . ARG C 1 727 ? -88.508 -56.247 -8.409 1.00 57.50 727 ARG C C 1
ATOM 17442 O O . ARG C 1 727 ? -89.481 -55.560 -8.110 1.00 56.41 727 ARG C O 1
ATOM 17450 N N . LEU C 1 728 ? -88.095 -57.304 -7.683 1.00 53.92 728 LEU C N 1
ATOM 17451 C CA . LEU C 1 728 ? -88.766 -57.765 -6.466 1.00 52.57 728 LEU C CA 1
ATOM 17452 C C . LEU C 1 728 ? -88.708 -56.690 -5.375 1.00 54.06 728 LEU C C 1
ATOM 17453 O O . LEU C 1 728 ? -89.711 -56.458 -4.689 1.00 52.71 728 LEU C O 1
ATOM 17458 N N . LEU C 1 729 ? -87.550 -56.015 -5.253 1.00 48.52 729 LEU C N 1
ATOM 17459 C CA . LEU C 1 729 ? -87.319 -54.954 -4.269 1.00 46.12 729 LEU C CA 1
ATOM 17460 C C . LEU C 1 729 ? -88.143 -53.708 -4.593 1.00 51.09 729 LEU C C 1
ATOM 17461 O O . LEU C 1 729 ? -88.652 -53.059 -3.675 1.00 49.77 729 LEU C O 1
ATOM 17466 N N . ASP C 1 730 ? -88.295 -53.389 -5.889 1.00 48.69 730 ASP C N 1
ATOM 17467 C CA . ASP C 1 730 ? -89.134 -52.277 -6.316 1.00 48.39 730 ASP C CA 1
ATOM 17468 C C . ASP C 1 730 ? -90.621 -52.608 -6.056 1.00 53.58 730 ASP C C 1
ATOM 17469 O O . ASP C 1 730 ? -91.374 -51.735 -5.598 1.00 52.27 730 ASP C O 1
ATOM 17474 N N . GLN C 1 731 ? -91.041 -53.865 -6.335 1.00 50.74 731 GLN C N 1
ATOM 17475 C CA . GLN C 1 731 ? -92.430 -54.312 -6.108 1.00 51.04 731 GLN C CA 1
ATOM 17476 C C . GLN C 1 731 ? -92.787 -54.238 -4.619 1.00 53.06 731 GLN C C 1
ATOM 17477 O O . GLN C 1 731 ? -93.910 -53.883 -4.268 1.00 50.74 731 GLN C O 1
ATOM 17483 N N . ARG C 1 732 ? -91.784 -54.527 -3.751 1.00 50.22 732 ARG C N 1
ATOM 17484 C CA . ARG C 1 732 ? -91.853 -54.499 -2.295 1.00 48.76 732 ARG C CA 1
ATOM 17485 C C . ARG C 1 732 ? -92.288 -53.108 -1.776 1.00 50.86 732 ARG C C 1
ATOM 17486 O O . ARG C 1 732 ? -92.967 -53.043 -0.757 1.00 50.15 732 ARG C O 1
ATOM 17494 N N . THR C 1 733 ? -91.940 -52.019 -2.496 1.00 46.95 733 THR C N 1
ATOM 17495 C CA . THR C 1 733 ? -92.294 -50.635 -2.120 1.00 45.64 733 THR C CA 1
ATOM 17496 C C . THR C 1 733 ? -93.747 -50.278 -2.465 1.00 49.88 733 THR C C 1
ATOM 17497 O O . THR C 1 733 ? -94.255 -49.269 -1.970 1.00 49.10 733 THR C O 1
ATOM 17501 N N . LYS C 1 734 ? -94.407 -51.103 -3.282 1.00 48.14 734 LYS C N 1
ATOM 17502 C CA . LYS C 1 734 ? -95.772 -50.875 -3.753 1.00 48.93 734 LYS C CA 1
ATOM 17503 C C . LYS C 1 734 ? -96.795 -51.776 -3.094 1.00 51.69 734 LYS C C 1
ATOM 17504 O O . LYS C 1 734 ? -97.958 -51.389 -2.978 1.00 51.37 734 LYS C O 1
ATOM 17510 N N . LEU C 1 735 ? -96.357 -52.980 -2.683 1.00 48.81 735 LEU C N 1
ATOM 17511 C CA . LEU C 1 735 ? -97.210 -54.001 -2.081 1.00 48.14 735 LEU C CA 1
ATOM 17512 C C . LEU C 1 735 ? -97.519 -53.746 -0.606 1.00 50.84 735 LEU C C 1
ATOM 17513 O O . LEU C 1 735 ? -96.649 -53.299 0.144 1.00 49.27 735 LEU C O 1
ATOM 17518 N N . ARG C 1 736 ? -98.767 -54.039 -0.197 1.00 47.64 736 ARG C N 1
ATOM 17519 C CA . ARG C 1 736 ? -99.200 -53.922 1.205 1.00 46.65 736 ARG C CA 1
ATOM 17520 C C . ARG C 1 736 ? -98.557 -55.063 2.056 1.00 51.08 736 ARG C C 1
ATOM 17521 O O . ARG C 1 736 ? -98.138 -56.087 1.517 1.00 52.10 736 ARG C O 1
ATOM 17529 N N . VAL C 1 737 ? -98.483 -54.860 3.372 1.00 47.71 737 VAL C N 1
ATOM 17530 C CA . VAL C 1 737 ? -97.842 -55.725 4.376 1.00 48.52 737 VAL C CA 1
ATOM 17531 C C . VAL C 1 737 ? -98.490 -57.145 4.451 1.00 53.80 737 VAL C C 1
ATOM 17532 O O . VAL C 1 737 ? -97.779 -58.088 4.794 1.00 54.56 737 VAL C O 1
ATOM 17536 N N . SER C 1 738 ? -99.783 -57.315 4.073 1.00 49.42 738 SER C N 1
ATOM 17537 C CA . SER C 1 738 ? -100.443 -58.635 4.098 1.00 51.10 738 SER C CA 1
ATOM 17538 C C . SER C 1 738 ? -99.820 -59.629 3.084 1.00 54.21 738 SER C C 1
ATOM 17539 O O . SER C 1 738 ? -99.962 -60.829 3.272 1.00 55.07 738 SER C O 1
ATOM 17542 N N . THR C 1 739 ? -99.124 -59.117 2.039 1.00 49.72 739 THR C N 1
ATOM 17543 C CA . THR C 1 739 ? -98.473 -59.894 0.971 1.00 50.96 739 THR C CA 1
ATOM 17544 C C . THR C 1 739 ? -96.995 -60.260 1.304 1.00 53.15 739 THR C C 1
ATOM 17545 O O . THR C 1 739 ? -96.309 -60.807 0.440 1.00 53.42 739 THR C O 1
ATOM 17549 N N . LEU C 1 740 ? -96.510 -59.950 2.526 1.00 48.76 740 LEU C N 1
ATOM 17550 C CA . LEU C 1 740 ? -95.099 -60.150 2.898 1.00 48.82 740 LEU C CA 1
ATOM 17551 C C . LEU C 1 740 ? -94.637 -61.609 2.888 1.00 55.16 740 LEU C C 1
ATOM 17552 O O . LEU C 1 740 ? -93.503 -61.841 2.494 1.00 56.30 740 LEU C O 1
ATOM 17557 N N . ARG C 1 741 ? -95.476 -62.573 3.328 1.00 53.46 741 ARG C N 1
ATOM 17558 C CA . ARG C 1 741 ? -95.151 -64.009 3.336 1.00 55.16 741 ARG C CA 1
ATOM 17559 C C . ARG C 1 741 ? -94.890 -64.521 1.908 1.00 59.79 741 ARG C C 1
ATOM 17560 O O . ARG C 1 741 ? -93.945 -65.273 1.715 1.00 61.16 741 ARG C O 1
ATOM 17568 N N . ASP C 1 742 ? -95.708 -64.087 0.920 1.00 56.20 742 ASP C N 1
ATOM 17569 C CA . ASP C 1 742 ? -95.576 -64.438 -0.505 1.00 56.51 742 ASP C CA 1
ATOM 17570 C C . ASP C 1 742 ? -94.360 -63.735 -1.115 1.00 58.31 742 ASP C C 1
ATOM 17571 O O . ASP C 1 742 ? -93.638 -64.336 -1.924 1.00 58.20 742 ASP C O 1
ATOM 17576 N N . GLN C 1 743 ? -94.114 -62.471 -0.691 1.00 52.14 743 GLN C N 1
ATOM 17577 C CA . GLN C 1 743 ? -92.941 -61.685 -1.096 1.00 50.59 743 GLN C CA 1
ATOM 17578 C C . GLN C 1 743 ? -91.645 -62.359 -0.633 1.00 54.17 743 GLN C C 1
ATOM 17579 O O . GLN C 1 743 ? -90.664 -62.334 -1.382 1.00 53.60 743 GLN C O 1
ATOM 17585 N N . ALA C 1 744 ? -91.642 -62.964 0.597 1.00 51.88 744 ALA C N 1
ATOM 17586 C CA . ALA C 1 744 ? -90.491 -63.704 1.161 1.00 52.64 744 ALA C CA 1
ATOM 17587 C C . ALA C 1 744 ? -90.246 -64.965 0.362 1.00 62.57 744 ALA C C 1
ATOM 17588 O O . ALA C 1 744 ? -89.098 -65.310 0.109 1.00 63.42 744 ALA C O 1
ATOM 17590 N N . LEU C 1 745 ? -91.340 -65.663 -0.030 1.00 63.08 745 LEU C N 1
ATOM 17591 C CA . LEU C 1 745 ? -91.280 -66.889 -0.831 1.00 66.05 745 LEU C CA 1
ATOM 17592 C C . LEU C 1 745 ? -90.686 -66.605 -2.225 1.00 71.35 745 LEU C C 1
ATOM 17593 O O . LEU C 1 745 ? -89.962 -67.444 -2.760 1.00 73.20 745 LEU C O 1
ATOM 17598 N N . ALA C 1 746 ? -90.960 -65.407 -2.784 1.00 65.09 746 ALA C N 1
ATOM 17599 C CA . ALA C 1 746 ? -90.456 -65.004 -4.091 1.00 64.55 746 ALA C CA 1
ATOM 17600 C C . ALA C 1 746 ? -88.975 -64.650 -4.037 1.00 67.53 746 ALA C C 1
ATOM 17601 O O . ALA C 1 746 ? -88.297 -64.793 -5.047 1.00 68.62 746 ALA C O 1
ATOM 17603 N N . LEU C 1 747 ? -88.473 -64.189 -2.871 1.00 63.01 747 LEU C N 1
ATOM 17604 C CA . LEU C 1 747 ? -87.071 -63.790 -2.682 1.00 62.62 747 LEU C CA 1
ATOM 17605 C C . LEU C 1 747 ? -86.204 -64.956 -2.141 1.00 70.45 747 LEU C C 1
ATOM 17606 O O . LEU C 1 747 ? -84.987 -64.937 -2.353 1.00 72.14 747 LEU C O 1
ATOM 17611 N N . LYS C 1 748 ? -86.826 -65.962 -1.466 1.00 66.96 748 LYS C N 1
ATOM 17612 C CA . LYS C 1 748 ? -86.155 -67.111 -0.844 1.00 68.53 748 LYS C CA 1
ATOM 17613 C C . LYS C 1 748 ? -85.165 -67.840 -1.800 1.00 73.83 748 LYS C C 1
ATOM 17614 O O . LYS C 1 748 ? -84.038 -68.047 -1.357 1.00 74.11 748 LYS C O 1
ATOM 17620 N N . PRO C 1 749 ? -85.480 -68.181 -3.085 1.00 70.85 749 PRO C N 1
ATOM 17621 C CA . PRO C 1 749 ? -84.468 -68.857 -3.927 1.00 72.72 749 PRO C CA 1
ATOM 17622 C C . PRO C 1 749 ? -83.175 -68.044 -4.130 1.00 76.08 749 PRO C C 1
ATOM 17623 O O . PRO C 1 749 ? -82.091 -68.613 -3.990 1.00 76.26 749 PRO C O 1
ATOM 17627 N N . ALA C 1 750 ? -83.290 -66.732 -4.428 1.00 71.56 750 ALA C N 1
ATOM 17628 C CA . ALA C 1 750 ? -82.140 -65.838 -4.641 1.00 70.84 750 ALA C CA 1
ATOM 17629 C C . ALA C 1 750 ? -81.371 -65.544 -3.350 1.00 73.48 750 ALA C C 1
ATOM 17630 O O . ALA C 1 750 ? -80.148 -65.413 -3.416 1.00 73.57 750 ALA C O 1
ATOM 17632 N N . SER C 1 751 ? -82.066 -65.407 -2.190 1.00 69.01 751 SER C N 1
ATOM 17633 C CA . SER C 1 751 ? -81.363 -65.115 -0.934 1.00 68.58 751 SER C CA 1
ATOM 17634 C C . SER C 1 751 ? -80.674 -66.374 -0.366 1.00 75.06 751 SER C C 1
ATOM 17635 O O . SER C 1 751 ? -79.699 -66.237 0.371 1.00 72.53 751 SER C O 1
ATOM 17638 N N . SER C 1 752 ? -81.157 -67.583 -0.746 1.00 75.87 752 SER C N 1
ATOM 17639 C CA . SER C 1 752 ? -80.577 -68.883 -0.375 1.00 79.15 752 SER C CA 1
ATOM 17640 C C . SER C 1 752 ? -79.542 -69.333 -1.398 1.00 87.09 752 SER C C 1
ATOM 17641 O O . SER C 1 752 ? -78.825 -70.301 -1.134 1.00 90.77 752 SER C O 1
ATOM 17644 N N . SER C 1 753 ? -79.488 -68.656 -2.577 1.00 83.02 753 SER C N 1
ATOM 17645 C CA . SER C 1 753 ? -78.612 -68.964 -3.724 1.00 85.29 753 SER C CA 1
ATOM 17646 C C . SER C 1 753 ? -78.782 -70.440 -4.188 1.00 92.52 753 SER C C 1
ATOM 17647 O O . SER C 1 753 ? -77.796 -71.110 -4.508 1.00 95.51 753 SER C O 1
ATOM 17650 N N . VAL C 1 754 ? -80.041 -70.932 -4.242 1.00 88.44 754 VAL C N 1
ATOM 17651 C CA . VAL C 1 754 ? -80.353 -72.305 -4.676 1.00 89.96 754 VAL C CA 1
ATOM 17652 C C . VAL C 1 754 ? -79.980 -72.481 -6.161 1.00 96.15 754 VAL C C 1
ATOM 17653 O O . VAL C 1 754 ? -79.841 -71.489 -6.888 1.00 94.66 754 VAL C O 1
ATOM 17657 N N . ASP C 1 755 ? -79.831 -73.746 -6.603 1.00 95.73 755 ASP C N 1
ATOM 17658 C CA . ASP C 1 755 ? -79.550 -74.078 -7.997 1.00 97.68 755 ASP C CA 1
ATOM 17659 C C . ASP C 1 755 ? -80.617 -73.432 -8.885 1.00 98.91 755 ASP C C 1
ATOM 17660 O O . ASP C 1 755 ? -81.812 -73.581 -8.604 1.00 96.32 755 ASP C O 1
ATOM 17665 N N . ASN C 1 756 ? -80.177 -72.668 -9.914 1.00 95.38 756 ASN C N 1
ATOM 17666 C CA . ASN C 1 756 ? -81.012 -71.956 -10.898 1.00 94.26 756 ASN C CA 1
ATOM 17667 C C . ASN C 1 756 ? -81.874 -70.866 -10.215 1.00 94.09 756 ASN C C 1
ATOM 17668 O O . ASN C 1 756 ? -83.032 -70.657 -10.606 1.00 92.69 756 ASN C O 1
ATOM 17673 N N . TRP C 1 757 ? -81.300 -70.161 -9.215 1.00 87.38 757 TRP C N 1
ATOM 17674 C CA . TRP C 1 757 ? -82.008 -69.096 -8.496 1.00 83.77 757 TRP C CA 1
ATOM 17675 C C . TRP C 1 757 ? -82.441 -67.963 -9.449 1.00 85.50 757 TRP C C 1
ATOM 17676 O O . TRP C 1 757 ? -83.551 -67.447 -9.306 1.00 82.32 757 TRP C O 1
ATOM 17687 N N . ALA C 1 758 ? -81.556 -67.604 -10.419 1.00 83.02 758 ALA C N 1
ATOM 17688 C CA . ALA C 1 758 ? -81.729 -66.532 -11.396 1.00 81.92 758 ALA C CA 1
ATOM 17689 C C . ALA C 1 758 ? -83.036 -66.663 -12.134 1.00 87.31 758 ALA C C 1
ATOM 17690 O O . ALA C 1 758 ? -83.813 -65.710 -12.140 1.00 85.01 758 ALA C O 1
ATOM 17692 N N . GLU C 1 759 ? -83.304 -67.860 -12.693 1.00 87.38 759 GLU C N 1
ATOM 17693 C CA . GLU C 1 759 ? -84.512 -68.161 -13.445 1.00 88.30 759 GLU C CA 1
ATOM 17694 C C . GLU C 1 759 ? -85.746 -68.258 -12.541 1.00 87.80 759 GLU C C 1
ATOM 17695 O O . GLU C 1 759 ? -86.794 -67.740 -12.920 1.00 85.20 759 GLU C O 1
ATOM 17701 N N . ALA C 1 760 ? -85.625 -68.889 -11.353 1.00 83.30 760 ALA C N 1
ATOM 17702 C CA . ALA C 1 760 ? -86.722 -69.002 -10.389 1.00 81.25 760 ALA C CA 1
ATOM 17703 C C . ALA C 1 760 ? -87.146 -67.600 -9.879 1.00 81.25 760 ALA C C 1
ATOM 17704 O O . ALA C 1 760 ? -88.330 -67.374 -9.609 1.00 79.40 760 ALA C O 1
ATOM 17706 N N . THR C 1 761 ? -86.191 -66.648 -9.832 1.00 75.30 761 THR C N 1
ATOM 17707 C CA . THR C 1 761 ? -86.469 -65.263 -9.424 1.00 71.70 761 THR C CA 1
ATOM 17708 C C . THR C 1 761 ? -87.194 -64.504 -10.582 1.00 74.93 761 THR C C 1
ATOM 17709 O O . THR C 1 761 ? -88.096 -63.705 -10.318 1.00 72.12 761 THR C O 1
ATOM 17713 N N . GLU C 1 762 ? -86.799 -64.772 -11.842 1.00 73.90 762 GLU C N 1
ATOM 17714 C CA . GLU C 1 762 ? -87.377 -64.227 -13.076 1.00 74.92 762 GLU C CA 1
ATOM 17715 C C . GLU C 1 762 ? -88.869 -64.596 -13.169 1.00 77.90 762 GLU C C 1
ATOM 17716 O O . GLU C 1 762 ? -89.705 -63.737 -13.489 1.00 75.72 762 GLU C O 1
ATOM 17722 N N . GLU C 1 763 ? -89.190 -65.867 -12.838 1.00 75.54 763 GLU C N 1
ATOM 17723 C CA . GLU C 1 763 ? -90.554 -66.401 -12.823 1.00 75.68 763 GLU C CA 1
ATOM 17724 C C . GLU C 1 763 ? -91.395 -65.761 -11.709 1.00 75.08 763 GLU C C 1
ATOM 17725 O O . GLU C 1 763 ? -92.544 -65.379 -11.944 1.00 72.03 763 GLU C O 1
ATOM 17731 N N . LEU C 1 764 ? -90.835 -65.715 -10.480 1.00 70.44 764 LEU C N 1
ATOM 17732 C CA . LEU C 1 764 ? -91.526 -65.209 -9.300 1.00 67.83 764 LEU C CA 1
ATOM 17733 C C . LEU C 1 764 ? -91.815 -63.703 -9.432 1.00 68.32 764 LEU C C 1
ATOM 17734 O O . LEU C 1 764 ? -92.934 -63.301 -9.114 1.00 66.69 764 LEU C O 1
ATOM 17739 N N . ALA C 1 765 ? -90.876 -62.917 -10.018 1.00 63.84 765 ALA C N 1
ATOM 17740 C CA . ALA C 1 765 ? -91.027 -61.471 -10.268 1.00 61.49 765 ALA C CA 1
ATOM 17741 C C . ALA C 1 765 ? -92.123 -61.174 -11.304 1.00 66.08 765 ALA C C 1
ATOM 17742 O O . ALA C 1 765 ? -92.866 -60.201 -11.152 1.00 64.17 765 ALA C O 1
ATOM 17744 N N . GLN C 1 766 ? -92.220 -62.008 -12.341 1.00 65.87 766 GLN C N 1
ATOM 17745 C CA . GLN C 1 766 ? -93.226 -61.911 -13.409 1.00 67.85 766 GLN C CA 1
ATOM 17746 C C . GLN C 1 766 ? -94.609 -62.247 -12.848 1.00 70.59 766 GLN C C 1
ATOM 17747 O O . GLN C 1 766 ? -95.582 -61.552 -13.150 1.00 69.91 766 GLN C O 1
ATOM 17749 N N . GLN C 1 767 ? -94.669 -63.286 -11.993 1.00 67.27 767 GLN C N 1
ATOM 17750 C CA . GLN C 1 767 ? -95.883 -63.757 -11.310 1.00 67.29 767 GLN C CA 1
ATOM 17751 C C . GLN C 1 767 ? -96.412 -62.639 -10.379 1.00 69.26 767 GLN C C 1
ATOM 17752 O O . GLN C 1 767 ? -97.598 -62.311 -10.422 1.00 69.16 767 GLN C O 1
ATOM 17758 N N . GLN C 1 768 ? -95.503 -62.025 -9.585 1.00 62.60 768 GLN C N 1
ATOM 17759 C CA . GLN C 1 768 ? -95.831 -60.959 -8.646 1.00 59.47 768 GLN C CA 1
ATOM 17760 C C . GLN C 1 768 ? -96.270 -59.673 -9.374 1.00 62.11 768 GLN C C 1
ATOM 17761 O O . GLN C 1 768 ? -97.168 -58.993 -8.892 1.00 60.19 768 GLN C O 1
ATOM 17767 N N . GLN C 1 769 ? -95.682 -59.376 -10.543 1.00 60.21 769 GLN C N 1
ATOM 17768 C CA . GLN C 1 769 ? -96.050 -58.222 -11.365 1.00 60.32 769 GLN C CA 1
ATOM 17769 C C . GLN C 1 769 ? -97.516 -58.325 -11.827 1.00 66.31 769 GLN C C 1
ATOM 17770 O O . GLN C 1 769 ? -98.225 -57.310 -11.854 1.00 64.01 769 GLN C O 1
ATOM 17776 N N . LEU C 1 770 ? -97.969 -59.561 -12.151 1.00 66.93 770 LEU C N 1
ATOM 17777 C CA . LEU C 1 770 ? -99.338 -59.830 -12.600 1.00 69.41 770 LEU C CA 1
ATOM 17778 C C . LEU C 1 770 ? -100.366 -59.580 -11.496 1.00 72.30 770 LEU C C 1
ATOM 17779 O O . LEU C 1 770 ? -101.369 -58.917 -11.764 1.00 69.77 770 LEU C O 1
ATOM 17784 N N . LEU C 1 771 ? -100.118 -60.093 -10.260 1.00 70.56 771 LEU C N 1
ATOM 17785 C CA . LEU C 1 771 ? -101.054 -59.920 -9.136 1.00 70.14 771 LEU C CA 1
ATOM 17786 C C . LEU C 1 771 ? -101.143 -58.450 -8.681 1.00 70.56 771 LEU C C 1
ATOM 17787 O O . LEU C 1 771 ? -102.089 -58.090 -7.972 1.00 69.53 771 LEU C O 1
ATOM 17792 N N . MET C 1 772 ? -100.227 -57.594 -9.184 1.00 64.23 772 MET C N 1
ATOM 17793 C CA . MET C 1 772 ? -100.191 -56.170 -8.875 1.00 61.49 772 MET C CA 1
ATOM 17794 C C . MET C 1 772 ? -101.169 -55.339 -9.731 1.00 64.94 772 MET C C 1
ATOM 17795 O O . MET C 1 772 ? -101.234 -54.107 -9.603 1.00 64.63 772 MET C O 1
ATOM 17800 N N . LYS C 1 773 ? -101.966 -56.017 -10.552 1.00 60.47 773 LYS C N 1
ATOM 17801 C CA . LYS C 1 773 ? -103.048 -55.381 -11.296 1.00 60.56 773 LYS C CA 1
ATOM 17802 C C . LYS C 1 773 ? -104.239 -55.158 -10.316 1.00 60.30 773 LYS C C 1
ATOM 17803 O O . LYS C 1 773 ? -105.141 -54.365 -10.610 1.00 59.40 773 LYS C O 1
ATOM 17805 N N . ALA C 1 774 ? -104.226 -55.880 -9.154 1.00 53.54 774 ALA C N 1
ATOM 17806 C CA . ALA C 1 774 ? -105.203 -55.741 -8.079 1.00 51.72 774 ALA C CA 1
ATOM 17807 C C . ALA C 1 774 ? -104.778 -54.554 -7.191 1.00 51.87 774 ALA C C 1
ATOM 17808 O O . ALA C 1 774 ? -103.825 -54.672 -6.429 1.00 48.48 774 ALA C O 1
ATOM 17810 N N . ASN C 1 775 ? -105.468 -53.392 -7.332 1.00 48.89 775 ASN C N 1
ATOM 17811 C CA . ASN C 1 775 ? -105.123 -52.168 -6.598 1.00 47.79 775 ASN C CA 1
ATOM 17812 C C . ASN C 1 775 ? -105.345 -52.301 -5.098 1.00 50.79 775 ASN C C 1
ATOM 17813 O O . ASN C 1 775 ? -104.669 -51.606 -4.327 1.00 50.51 775 ASN C O 1
ATOM 17818 N N . ASN C 1 776 ? -106.203 -53.246 -4.687 1.00 46.81 776 ASN C N 1
ATOM 17819 C CA . ASN C 1 776 ? -106.450 -53.587 -3.287 1.00 46.56 776 ASN C CA 1
ATOM 17820 C C . ASN C 1 776 ? -105.202 -54.189 -2.626 1.00 51.30 776 ASN C C 1
ATOM 17821 O O . ASN C 1 776 ? -105.119 -54.190 -1.396 1.00 50.56 776 ASN C O 1
ATOM 17826 N N . LEU C 1 777 ? -104.233 -54.695 -3.432 1.00 49.44 777 LEU C N 1
ATOM 17827 C CA . LEU C 1 777 ? -102.972 -55.257 -2.911 1.00 48.70 777 LEU C CA 1
ATOM 17828 C C . LEU C 1 777 ? -101.895 -54.184 -2.794 1.00 51.83 777 LEU C C 1
ATOM 17829 O O . LEU C 1 777 ? -100.813 -54.444 -2.257 1.00 51.51 777 LEU C O 1
ATOM 17834 N N . LEU C 1 778 ? -102.183 -52.976 -3.318 1.00 48.33 778 LEU C N 1
ATOM 17835 C CA . LEU C 1 778 ? -101.222 -51.870 -3.334 1.00 47.83 778 LEU C CA 1
ATOM 17836 C C . LEU C 1 778 ? -101.629 -50.813 -2.327 1.00 53.81 778 LEU C C 1
ATOM 17837 O O . LEU C 1 778 ? -102.665 -50.162 -2.444 1.00 56.65 778 LEU C O 1
ATOM 17842 N N . LYS C 1 779 ? -100.833 -50.703 -1.302 1.00 49.14 779 LYS C N 1
ATOM 17843 C CA . LYS C 1 779 ? -101.031 -49.808 -0.180 1.00 47.44 779 LYS C CA 1
ATOM 17844 C C . LYS C 1 779 ? -99.656 -49.575 0.383 1.00 50.59 779 LYS C C 1
ATOM 17845 O O . LYS C 1 779 ? -98.862 -50.528 0.472 1.00 51.74 779 LYS C O 1
ATOM 17851 N N . SER C 1 780 ? -99.326 -48.322 0.704 1.00 44.43 780 SER C N 1
ATOM 17852 C CA . SER C 1 780 ? -97.987 -48.014 1.229 1.00 41.99 780 SER C CA 1
ATOM 17853 C C . SER C 1 780 ? -97.744 -48.697 2.587 1.00 44.41 780 SER C C 1
ATOM 17854 O O . SER C 1 780 ? -98.472 -48.437 3.548 1.00 43.45 780 SER C O 1
ATOM 17857 N N . SER C 1 781 ? -96.720 -49.566 2.662 1.00 41.95 781 SER C N 1
ATOM 17858 C CA . SER C 1 781 ? -96.290 -50.258 3.888 1.00 40.31 781 SER C CA 1
ATOM 17859 C C . SER C 1 781 ? -95.679 -49.243 4.859 1.00 43.22 781 SER C C 1
ATOM 17860 O O . SER C 1 781 ? -95.680 -49.454 6.082 1.00 42.08 781 SER C O 1
ATOM 17863 N N . LEU C 1 782 ? -95.195 -48.103 4.312 1.00 39.14 782 LEU C N 1
ATOM 17864 C CA . LEU C 1 782 ? -94.663 -46.999 5.125 1.00 36.89 782 LEU C CA 1
ATOM 17865 C C . LEU C 1 782 ? -95.800 -46.348 5.929 1.00 38.80 782 LEU C C 1
ATOM 17866 O O . LEU C 1 782 ? -95.632 -46.110 7.131 1.00 37.83 782 LEU C O 1
ATOM 17871 N N . THR C 1 783 ? -96.989 -46.178 5.307 1.00 37.22 783 THR C N 1
ATOM 17872 C CA . THR C 1 783 ? -98.200 -45.676 5.975 1.00 36.22 783 THR C CA 1
ATOM 17873 C C . THR C 1 783 ? -98.671 -46.732 6.996 1.00 42.13 783 THR C C 1
ATOM 17874 O O . THR C 1 783 ? -98.982 -46.363 8.120 1.00 43.87 783 THR C O 1
ATOM 17878 N N . GLU C 1 784 ? -98.675 -48.039 6.641 1.00 38.79 784 GLU C N 1
ATOM 17879 C CA . GLU C 1 784 ? -99.039 -49.130 7.562 1.00 38.46 784 GLU C CA 1
ATOM 17880 C C . GLU C 1 784 ? -98.110 -49.114 8.804 1.00 40.81 784 GLU C C 1
ATOM 17881 O O . GLU C 1 784 ? -98.610 -49.138 9.924 1.00 41.48 784 GLU C O 1
ATOM 17887 N N . THR C 1 785 ? -96.789 -48.941 8.609 1.00 37.61 785 THR C N 1
ATOM 17888 C CA . THR C 1 785 ? -95.808 -48.841 9.700 1.00 36.97 785 THR C CA 1
ATOM 17889 C C . THR C 1 785 ? -96.179 -47.658 10.638 1.00 40.69 785 THR C C 1
ATOM 17890 O O . THR C 1 785 ? -96.278 -47.849 11.864 1.00 39.49 785 THR C O 1
ATOM 17894 N N . ARG C 1 786 ? -96.426 -46.473 10.049 1.00 37.95 786 ARG C N 1
ATOM 17895 C CA . ARG C 1 786 ? -96.786 -45.257 10.785 1.00 38.48 786 ARG C CA 1
ATOM 17896 C C . ARG C 1 786 ? -98.080 -45.476 11.619 1.00 43.63 786 ARG C C 1
ATOM 17897 O O . ARG C 1 786 ? -98.105 -45.084 12.778 1.00 44.24 786 ARG C O 1
ATOM 17905 N N . GLU C 1 787 ? -99.115 -46.114 11.046 1.00 42.38 787 GLU C N 1
ATOM 17906 C CA . GLU C 1 787 ? -100.375 -46.461 11.718 1.00 43.40 787 GLU C CA 1
ATOM 17907 C C . GLU C 1 787 ? -100.121 -47.259 12.985 1.00 48.25 787 GLU C C 1
ATOM 17908 O O . GLU C 1 787 ? -100.657 -46.935 14.040 1.00 49.02 787 GLU C O 1
ATOM 17914 N N . ALA C 1 788 ? -99.335 -48.343 12.852 1.00 45.11 788 ALA C N 1
ATOM 17915 C CA . ALA C 1 788 ? -99.009 -49.276 13.927 1.00 46.76 788 ALA C CA 1
ATOM 17916 C C . ALA C 1 788 ? -98.162 -48.593 15.003 1.00 51.15 788 ALA C C 1
ATOM 17917 O O . ALA C 1 788 ? -98.379 -48.827 16.189 1.00 54.02 788 ALA C O 1
ATOM 17919 N N . LEU C 1 789 ? -97.264 -47.690 14.596 1.00 44.01 789 LEU C N 1
ATOM 17920 C CA . LEU C 1 789 ? -96.438 -46.926 15.528 1.00 41.33 789 LEU C CA 1
ATOM 17921 C C . LEU C 1 789 ? -97.276 -45.986 16.373 1.00 47.39 789 LEU C C 1
ATOM 17922 O O . LEU C 1 789 ? -96.968 -45.788 17.537 1.00 48.59 789 LEU C O 1
ATOM 17927 N N . GLU C 1 790 ? -98.346 -45.436 15.814 1.00 44.68 790 GLU C N 1
ATOM 17928 C CA . GLU C 1 790 ? -99.159 -44.465 16.534 1.00 46.04 790 GLU C CA 1
ATOM 17929 C C . GLU C 1 790 ? -100.381 -45.100 17.246 1.00 54.53 790 GLU C C 1
ATOM 17930 O O . GLU C 1 790 ? -101.137 -44.371 17.886 1.00 56.52 790 GLU C O 1
ATOM 17936 N N . THR C 1 791 ? -100.543 -46.437 17.178 1.00 52.86 791 THR C N 1
ATOM 17937 C CA . THR C 1 791 ? -101.660 -47.186 17.789 1.00 54.48 791 THR C CA 1
ATOM 17938 C C . THR C 1 791 ? -101.588 -47.124 19.336 1.00 59.45 791 THR C C 1
ATOM 17939 O O . THR C 1 791 ? -100.504 -47.256 19.908 1.00 58.23 791 THR C O 1
ATOM 17943 N N . ILE C 1 792 ? -102.760 -46.936 19.987 1.00 58.24 792 ILE C N 1
ATOM 17944 C CA . ILE C 1 792 ? -102.942 -46.853 21.449 1.00 71.16 792 ILE C CA 1
ATOM 17945 C C . ILE C 1 792 ? -103.670 -48.105 21.980 1.00 94.23 792 ILE C C 1
ATOM 17946 O O . ILE C 1 792 ? -104.149 -48.933 21.208 1.00 68.05 792 ILE C O 1
ATOM 17951 N N . SER D 2 231 ? -55.266 -44.636 6.176 1.00 66.02 227 SER D N 1
ATOM 17952 C CA . SER D 2 231 ? -55.802 -45.985 5.994 1.00 65.18 227 SER D CA 1
ATOM 17953 C C . SER D 2 231 ? -54.856 -47.066 6.591 1.00 65.20 227 SER D C 1
ATOM 17954 O O . SER D 2 231 ? -55.347 -47.992 7.237 1.00 64.86 227 SER D O 1
ATOM 17957 N N . ARG D 2 232 ? -53.519 -46.939 6.391 1.00 58.57 228 ARG D N 1
ATOM 17958 C CA . ARG D 2 232 ? -52.516 -47.859 6.953 1.00 56.64 228 ARG D CA 1
ATOM 17959 C C . ARG D 2 232 ? -52.291 -47.583 8.439 1.00 57.81 228 ARG D C 1
ATOM 17960 O O . ARG D 2 232 ? -52.070 -46.423 8.824 1.00 56.53 228 ARG D O 1
ATOM 17968 N N . PHE D 2 233 ? -52.281 -48.661 9.261 1.00 52.91 229 PHE D N 1
ATOM 17969 C CA . PHE D 2 233 ? -52.040 -48.506 10.689 1.00 51.66 229 PHE D CA 1
ATOM 17970 C C . PHE D 2 233 ? -50.592 -48.035 10.949 1.00 56.78 229 PHE D C 1
ATOM 17971 O O . PHE D 2 233 ? -49.622 -48.655 10.502 1.00 52.40 229 PHE D O 1
ATOM 17979 N N . THR D 2 234 ? -50.487 -46.875 11.608 1.00 57.93 230 THR D N 1
ATOM 17980 C CA . THR D 2 234 ? -49.242 -46.230 12.015 1.00 59.38 230 THR D CA 1
ATOM 17981 C C . THR D 2 234 ? -49.441 -45.809 13.476 1.00 68.40 230 THR D C 1
ATOM 17982 O O . THR D 2 234 ? -50.153 -44.831 13.716 1.00 69.35 230 THR D O 1
ATOM 17986 N N . PRO D 2 235 ? -48.881 -46.538 14.470 1.00 67.35 231 PRO D N 1
ATOM 17987 C CA . PRO D 2 235 ? -49.109 -46.162 15.880 1.00 68.56 231 PRO D CA 1
ATOM 17988 C C . PRO D 2 235 ? -48.589 -44.774 16.274 1.00 76.70 231 PRO D C 1
ATOM 17989 O O . PRO D 2 235 ? -49.004 -44.268 17.327 1.00 77.18 231 PRO D O 1
ATOM 17993 N N . SER D 2 236 ? -47.709 -44.158 15.444 1.00 75.47 232 SER D N 1
ATOM 17994 C CA . SER D 2 236 ? -47.137 -42.816 15.640 1.00 76.85 232 SER D CA 1
ATOM 17995 C C . SER D 2 236 ? -46.355 -42.344 14.389 1.00 83.17 232 SER D C 1
ATOM 17996 O O . SER D 2 236 ? -46.512 -42.915 13.303 1.00 82.90 232 SER D O 1
ATOM 17999 N N . GLY D 2 237 ? -45.561 -41.282 14.554 1.00 81.06 233 GLY D N 1
ATOM 18000 C CA . GLY D 2 237 ? -44.707 -40.739 13.504 1.00 80.96 233 GLY D CA 1
ATOM 18001 C C . GLY D 2 237 ? -43.353 -41.416 13.514 1.00 83.83 233 GLY D C 1
ATOM 18002 O O . GLY D 2 237 ? -43.170 -42.411 14.225 1.00 82.66 233 GLY D O 1
ATOM 18003 N N . ASP D 2 238 ? -42.380 -40.864 12.753 1.00 80.85 234 ASP D N 1
ATOM 18004 C CA . ASP D 2 238 ? -40.998 -41.381 12.668 1.00 80.57 234 ASP D CA 1
ATOM 18005 C C . ASP D 2 238 ? -40.317 -41.412 14.053 1.00 81.21 234 ASP D C 1
ATOM 18006 O O . ASP D 2 238 ? -39.439 -42.243 14.271 1.00 79.28 234 ASP D O 1
ATOM 18011 N N . ASP D 2 239 ? -40.742 -40.508 14.976 1.00 77.27 235 ASP D N 1
ATOM 18012 C CA . ASP D 2 239 ? -40.238 -40.374 16.349 1.00 76.86 235 ASP D CA 1
ATOM 18013 C C . ASP D 2 239 ? -40.494 -41.647 17.173 1.00 76.85 235 ASP D C 1
ATOM 18014 O O . ASP D 2 239 ? -39.614 -42.058 17.934 1.00 77.50 235 ASP D O 1
ATOM 18019 N N . GLY D 2 240 ? -41.664 -42.265 16.980 1.00 68.50 236 GLY D N 1
ATOM 18020 C CA . GLY D 2 240 ? -42.056 -43.498 17.659 1.00 65.60 236 GLY D CA 1
ATOM 18021 C C . GLY D 2 240 ? -41.511 -44.768 17.023 1.00 62.14 236 GLY D C 1
ATOM 18022 O O . GLY D 2 240 ? -41.626 -45.845 17.612 1.00 62.33 236 GLY D O 1
ATOM 18023 N N . GLU D 2 241 ? -40.916 -44.659 15.814 1.00 52.16 237 GLU D N 1
ATOM 18024 C CA . GLU D 2 241 ? -40.343 -45.788 15.075 1.00 48.96 237 GLU D CA 1
ATOM 18025 C C . GLU D 2 241 ? -39.094 -46.333 15.765 1.00 49.29 237 GLU D C 1
ATOM 18026 O O . GLU D 2 241 ? -38.354 -45.562 16.374 1.00 48.66 237 GLU D O 1
ATOM 18032 N N . VAL D 2 242 ? -38.846 -47.658 15.660 1.00 43.88 238 VAL D N 1
ATOM 18033 C CA . VAL D 2 242 ? -37.629 -48.262 16.232 1.00 43.11 238 VAL D CA 1
ATOM 18034 C C . VAL D 2 242 ? -36.474 -48.152 15.219 1.00 43.96 238 VAL D C 1
ATOM 18035 O O . VAL D 2 242 ? -36.764 -48.042 14.002 1.00 41.60 238 VAL D O 1
ATOM 18040 N N . SER E 2 231 ? -4.339 10.624 -5.407 1.00 71.56 227 SER E N 1
ATOM 18041 C CA . SER E 2 231 ? -3.882 9.255 -5.155 1.00 71.21 227 SER E CA 1
ATOM 18042 C C . SER E 2 231 ? -4.936 8.217 -5.602 1.00 74.06 227 SER E C 1
ATOM 18043 O O . SER E 2 231 ? -4.552 7.236 -6.251 1.00 74.47 227 SER E O 1
ATOM 18046 N N . ARG E 2 232 ? -6.254 8.437 -5.294 1.00 68.26 228 ARG E N 1
ATOM 18047 C CA . ARG E 2 232 ? -7.325 7.522 -5.735 1.00 66.80 228 ARG E CA 1
ATOM 18048 C C . ARG E 2 232 ? -7.704 7.830 -7.171 1.00 69.41 228 ARG E C 1
ATOM 18049 O O . ARG E 2 232 ? -7.927 9.003 -7.499 1.00 69.48 228 ARG E O 1
ATOM 18057 N N . PHE E 2 233 ? -7.826 6.788 -8.021 1.00 63.46 229 PHE E N 1
ATOM 18058 C CA . PHE E 2 233 ? -8.200 7.015 -9.410 1.00 62.50 229 PHE E CA 1
ATOM 18059 C C . PHE E 2 233 ? -9.643 7.513 -9.502 1.00 69.03 229 PHE E C 1
ATOM 18060 O O . PHE E 2 233 ? -10.563 6.883 -8.976 1.00 67.87 229 PHE E O 1
ATOM 18068 N N . THR E 2 234 ? -9.802 8.701 -10.106 1.00 68.51 230 THR E N 1
ATOM 18069 C CA . THR E 2 234 ? -11.083 9.359 -10.343 1.00 69.91 230 THR E CA 1
ATOM 18070 C C . THR E 2 234 ? -11.080 9.810 -11.815 1.00 76.10 230 THR E C 1
ATOM 18071 O O . THR E 2 234 ? -10.407 10.797 -12.131 1.00 78.20 230 THR E O 1
ATOM 18075 N N . PRO E 2 235 ? -11.758 9.095 -12.741 1.00 70.95 231 PRO E N 1
ATOM 18076 C CA . PRO E 2 235 ? -11.742 9.525 -14.157 1.00 73.22 231 PRO E CA 1
ATOM 18077 C C . PRO E 2 235 ? -12.410 10.892 -14.380 1.00 107.65 231 PRO E C 1
ATOM 18078 O O . PRO E 2 235 ? -12.246 11.514 -15.431 1.00 74.70 231 PRO E O 1
ATOM 18082 N N . GLY E 2 240 ? -19.614 13.246 -13.779 1.00 69.33 236 GLY E N 1
ATOM 18083 C CA . GLY E 2 240 ? -19.291 12.183 -14.728 1.00 68.60 236 GLY E CA 1
ATOM 18084 C C . GLY E 2 240 ? -19.634 10.776 -14.263 1.00 70.58 236 GLY E C 1
ATOM 18085 O O . GLY E 2 240 ? -19.668 9.848 -15.080 1.00 70.04 236 GLY E O 1
ATOM 18086 N N . GLU E 2 241 ? -19.903 10.606 -12.950 1.00 64.22 237 GLU E N 1
ATOM 18087 C CA . GLU E 2 241 ? -20.221 9.309 -12.384 1.00 62.32 237 GLU E CA 1
ATOM 18088 C C . GLU E 2 241 ? -21.627 8.819 -12.793 1.00 63.51 237 GLU E C 1
ATOM 18089 O O . GLU E 2 241 ? -22.499 9.634 -13.096 1.00 62.85 237 GLU E O 1
ATOM 18095 N N . VAL E 2 242 ? -21.814 7.478 -12.888 1.00 56.70 238 VAL E N 1
ATOM 18096 C CA . VAL E 2 242 ? -23.093 6.896 -13.306 1.00 54.06 238 VAL E CA 1
ATOM 18097 C C . VAL E 2 242 ? -24.144 6.977 -12.168 1.00 59.30 238 VAL E C 1
ATOM 18098 O O . VAL E 2 242 ? -25.364 6.988 -12.485 1.00 63.10 238 VAL E O 1
ATOM 18103 N N . SER F 2 231 ? -64.575 -67.290 3.585 1.00 84.30 227 SER F N 1
ATOM 18104 C CA . SER F 2 231 ? -63.954 -65.966 3.642 1.00 83.91 227 SER F CA 1
ATOM 18105 C C . SER F 2 231 ? -64.918 -64.920 4.264 1.00 87.20 227 SER F C 1
ATOM 18106 O O . SER F 2 231 ? -64.477 -64.120 5.096 1.00 87.03 227 SER F O 1
ATOM 18109 N N . ARG F 2 232 ? -66.228 -64.939 3.877 1.00 82.03 228 ARG F N 1
ATOM 18110 C CA . ARG F 2 232 ? -67.246 -64.021 4.413 1.00 80.13 228 ARG F CA 1
ATOM 18111 C C . ARG F 2 232 ? -67.704 -64.489 5.790 1.00 82.31 228 ARG F C 1
ATOM 18112 O O . ARG F 2 232 ? -68.008 -65.674 5.968 1.00 82.67 228 ARG F O 1
ATOM 18120 N N . PHE F 2 233 ? -67.802 -63.556 6.750 1.00 76.87 229 PHE F N 1
ATOM 18121 C CA . PHE F 2 233 ? -68.268 -63.894 8.088 1.00 76.29 229 PHE F CA 1
ATOM 18122 C C . PHE F 2 233 ? -69.748 -64.291 8.046 1.00 82.33 229 PHE F C 1
ATOM 18123 O O . PHE F 2 233 ? -70.597 -63.543 7.546 1.00 82.04 229 PHE F O 1
ATOM 18131 N N . THR F 2 234 ? -70.025 -65.521 8.509 1.00 79.73 230 THR F N 1
ATOM 18132 C CA . THR F 2 234 ? -71.362 -66.104 8.600 1.00 79.12 230 THR F CA 1
ATOM 18133 C C . THR F 2 234 ? -71.486 -66.697 10.014 1.00 81.51 230 THR F C 1
ATOM 18134 O O . THR F 2 234 ? -70.900 -67.749 10.268 1.00 81.75 230 THR F O 1
ATOM 18138 N N . PRO F 2 235 ? -72.185 -66.035 10.964 1.00 76.84 231 PRO F N 1
ATOM 18139 C CA . PRO F 2 235 ? -72.285 -66.597 12.328 1.00 80.39 231 PRO F CA 1
ATOM 18140 C C . PRO F 2 235 ? -73.051 -67.925 12.378 1.00 128.10 231 PRO F C 1
ATOM 18141 O O . PRO F 2 235 ? -73.031 -68.629 13.389 1.00 96.98 231 PRO F O 1
ATOM 18145 N N . GLY F 2 240 ? -80.510 -70.177 11.791 1.00 65.72 236 GLY F N 1
ATOM 18146 C CA . GLY F 2 240 ? -79.818 -69.115 12.524 1.00 65.32 236 GLY F CA 1
ATOM 18147 C C . GLY F 2 240 ? -80.116 -67.698 12.050 1.00 65.89 236 GLY F C 1
ATOM 18148 O O . GLY F 2 240 ? -80.036 -66.747 12.838 1.00 65.07 236 GLY F O 1
ATOM 18149 N N . GLU F 2 241 ? -80.448 -67.547 10.748 1.00 59.56 237 GLU F N 1
ATOM 18150 C CA . GLU F 2 241 ? -80.824 -66.276 10.112 1.00 57.62 237 GLU F CA 1
ATOM 18151 C C . GLU F 2 241 ? -82.128 -65.696 10.698 1.00 59.79 237 GLU F C 1
ATOM 18152 O O . GLU F 2 241 ? -83.031 -66.462 11.053 1.00 58.47 237 GLU F O 1
ATOM 18158 N N . VAL F 2 242 ? -82.235 -64.351 10.777 1.00 54.62 238 VAL F N 1
ATOM 18159 C CA . VAL F 2 242 ? -83.474 -63.730 11.265 1.00 53.07 238 VAL F CA 1
ATOM 18160 C C . VAL F 2 242 ? -84.511 -63.647 10.102 1.00 59.31 238 VAL F C 1
ATOM 18161 O O . VAL F 2 242 ? -84.085 -63.608 8.918 1.00 55.38 238 VAL F O 1
#